Protein 6W9G (pdb70)

B-factor: mean 33.61, std 14.39, range [10.3, 92.46]

CATH classification: 2.60.40.10 (+1 more: 2.60.40.10)

InterPro domains:
  IPR003263 CD40 ligand [PIRSF016527] (1-261)
  IPR003263 CD40 ligand [PR01702] (22-39)
  IPR003263 CD40 ligand [PR01702] (45-56)
  IPR003263 CD40 ligand [PR01702] (202-212)
  IPR003263 CD40 ligand [PR01702] (245-260)
  IPR006052 Tumour necrosis factor domain [PF00229] (138-261)
  IPR006052 Tumour necrosis factor domain [PS50049] (122-261)
  IPR006052 Tumour necrosis factor domain [SM00207] (122-261)
  IPR006052 Tumour necrosis factor domain [cd00184] (122-259)
  IPR008983 Tumour necrosis factor-like domain superfamily [G3DSA:2.60.120.40] (116-261)
  IPR008983 Tumour necrosis factor-like domain superfamily [SSF49842] (117-261)
  IPR021184 Tumour necrosis factor, conserved site [PS00251] (161-177)

GO terms:
  GO:0005125 cytokine activity (F, IDA)
  GO:0005576 extracellular region (C, IDA)
  GO:0023035 CD40 signaling pathway (P, IDA)
  GO:0042102 positive regulation of T cell proliferation (P, IDA)
  GO:0009986 cell surface (C, IDA)
  GO:0043539 protein serine/threonine kinase activator activity (F, IDA)
  GO:0032733 positive regulation of interleukin-10 production (P, IDA)
  GO:0032753 positive regulation of interleukin-4 production (P, IDA)
  GO:0009986 cell surface (C, EXP)
  GO:0031295 T cell costimulation (P, TAS)
  GO:0005515 protein binding (F, IPI)
  GO:0005886 plasma membrane (C, TAS)
  GO:2000353 positive regulation of endothelial cell apoptotic process (P, IDA)
  GO:0005886 plasma membrane (C, IDA)
  GO:0042100 B cell proliferation (P, IDA)
  GO:0043066 negative regulation of apoptotic process (P, IDA)
  GO:0030168 platelet activation (P, IDA)
  GO:0032735 positive regulation of interleukin-12 production (P, IDA)
  GO:0006954 inflammatory response (P, IDA)
  GO:0005576 extracellular region (C, EXP)

Radius of gyration: 50.06 Å; Cα contacts (8 Å, |Δi|>4): 4849; chains: 9; bounding box: 155×151×62 Å

Structure (mmCIF, N/CA/C/O backbone):
data_6W9G
#
_entry.id   6W9G
#
_cell.length_a   226.677
_cell.length_b   131.200
_cell.length_c   97.560
_cell.angle_alpha   90.000
_cell.angle_beta   108.820
_cell.angle_gamma   90.000
#
_symmetry.space_group_name_H-M   'C 1 2 1'
#
loop_
_entity.id
_entity.type
_entity.pdbx_description
1 polymer 'CD40 ligand'
2 polymer '5c8* Fab (heavy chain)'
3 polymer '5c8* Fab (light chain)'
4 branched alpha-D-mannopyranose-(1-2)-alpha-D-mannopyranose-(1-6)-alpha-D-mannopyranose-(1-6)-beta-D-mannopyranose-(1-4)-2-acetamido-2-deoxy-beta-D-glucopyranose-(1-4)-2-acetamido-2-deoxy-beta-D-glucopyranose
5 non-polymer DI(HYDROXYETHYL)ETHER
6 non-polymer 2-AMINO-2-HYDROXYMETHYL-PROPANE-1,3-DIOL
7 non-polymer 'trimethylamine oxide'
8 non-polymer 2-{2-[2-2-(METHOXY-ETHOXY)-ETHOXY]-ETHOXY}-ETHANOL
9 non-polymer 'PENTAETHYLENE GLYCOL'
10 water water
#
loop_
_atom_site.group_PDB
_atom_site.id
_atom_site.type_symbol
_atom_site.label_atom_id
_atom_site.label_alt_id
_atom_site.label_comp_id
_atom_site.label_asym_id
_atom_site.label_entity_id
_atom_site.label_seq_id
_atom_site.pdbx_PDB_ins_code
_atom_site.Cartn_x
_atom_site.Cartn_y
_atom_site.Cartn_z
_atom_site.occupancy
_atom_site.B_iso_or_equiv
_atom_site.auth_seq_id
_atom_site.auth_comp_id
_atom_site.auth_asym_id
_atom_site.auth_atom_id
_atom_site.pdbx_PDB_model_num
ATOM 1 N N . ASN A 1 4 ? -31.155 -61.071 -12.780 1.00 48.44 119 ASN A N 1
ATOM 2 C CA . ASN A 1 4 ? -30.722 -60.289 -11.604 1.00 45.59 119 ASN A CA 1
ATOM 3 C C . ASN A 1 4 ? -30.062 -61.198 -10.595 1.00 41.65 119 ASN A C 1
ATOM 4 O O . ASN A 1 4 ? -30.510 -62.331 -10.405 1.00 41.97 119 ASN A O 1
ATOM 9 N N . PRO A 1 5 ? -28.999 -60.706 -9.938 1.00 36.96 120 PRO A N 1
ATOM 10 C CA . PRO A 1 5 ? -28.313 -61.493 -8.941 1.00 34.45 120 PRO A CA 1
ATOM 11 C C . PRO A 1 5 ? -29.143 -61.577 -7.653 1.00 31.34 120 PRO A C 1
ATOM 12 O O . PRO A 1 5 ? -29.982 -60.710 -7.380 1.00 29.47 120 PRO A O 1
ATOM 16 N N . GLN A 1 6 ? -28.876 -62.607 -6.873 1.00 29.14 121 GLN A N 1
ATOM 17 C CA . GLN A 1 6 ? -29.460 -62.740 -5.538 1.00 28.29 121 GLN A CA 1
ATOM 18 C C . GLN A 1 6 ? -28.641 -61.839 -4.609 1.00 25.03 121 GLN A C 1
ATOM 19 O O . GLN A 1 6 ? -27.409 -61.732 -4.769 1.00 23.89 121 GLN A O 1
ATOM 25 N N . ILE A 1 7 ? -29.325 -61.199 -3.672 1.00 21.94 122 ILE A N 1
ATOM 26 C CA . ILE A 1 7 ? -28.761 -60.233 -2.825 1.00 20.50 122 ILE A CA 1
ATOM 27 C C . ILE A 1 7 ? -29.113 -60.571 -1.375 1.00 19.49 122 ILE A C 1
ATOM 28 O O . ILE A 1 7 ? -30.303 -60.530 -0.989 1.00 19.12 122 ILE A O 1
ATOM 33 N N . ALA A 1 8 ? -28.090 -60.918 -0.583 1.00 17.41 123 ALA A N 1
ATOM 34 C CA . ALA A 1 8 ? -28.282 -61.394 0.789 1.00 16.29 123 ALA A CA 1
ATOM 35 C C . ALA A 1 8 ? -27.022 -61.254 1.554 1.00 15.51 123 ALA A C 1
ATOM 36 O O . ALA A 1 8 ? -25.945 -61.290 0.988 1.00 15.68 123 ALA A O 1
ATOM 38 N N . ALA A 1 9 ? -27.177 -61.096 2.863 1.00 15.03 124 ALA A N 1
ATOM 39 C CA . ALA A 1 9 ? -26.081 -60.938 3.782 1.00 14.87 124 ALA A CA 1
ATOM 40 C C . ALA A 1 9 ? -26.467 -61.556 5.117 1.00 15.08 124 ALA A C 1
ATOM 41 O O . ALA A 1 9 ? -27.637 -61.535 5.497 1.00 14.04 124 ALA A O 1
ATOM 43 N N . HIS A 1 10 ? -25.468 -62.128 5.785 1.00 15.06 125 HIS A N 1
ATOM 44 C CA . HIS A 1 10 ? -25.614 -62.658 7.113 1.00 14.72 125 HIS A CA 1
ATOM 45 C C . HIS A 1 10 ? -24.237 -62.431 7.771 1.00 14.84 125 HIS A C 1
ATOM 46 O O . HIS A 1 10 ? -23.263 -62.991 7.333 1.00 14.46 125 HIS A O 1
ATOM 53 N N . VAL A 1 11 ? -24.212 -61.645 8.808 1.00 14.51 126 VAL A N 1
ATOM 54 C CA . VAL A 1 11 ? -22.995 -61.332 9.537 1.00 15.71 126 VAL A CA 1
ATOM 55 C C . VAL A 1 11 ? -23.047 -61.746 11.019 1.00 16.34 126 VAL A C 1
ATOM 56 O O . VAL A 1 11 ? -24.111 -61.952 11.602 1.00 16.24 126 VAL A O 1
ATOM 60 N N . ILE A 1 12 ? -21.845 -61.909 11.595 1.00 17.48 127 ILE A N 1
ATOM 61 C CA . ILE A 1 12 ? -21.603 -62.573 12.889 1.00 18.50 127 ILE A CA 1
ATOM 62 C C . ILE A 1 12 ? -21.289 -61.460 13.904 1.00 17.62 127 ILE A C 1
ATOM 63 O O . ILE A 1 12 ? -20.596 -60.487 13.561 1.00 17.14 127 ILE A O 1
ATOM 68 N N . SER A 1 13 ? -21.781 -61.596 15.130 1.00 16.94 128 SER A N 1
ATOM 69 C CA . SER A 1 13 ? -21.560 -60.569 16.141 1.00 17.30 128 SER A CA 1
ATOM 70 C C . SER A 1 13 ? -20.085 -60.419 16.452 1.00 17.82 128 SER A C 1
ATOM 71 O O . SER A 1 13 ? -19.357 -61.396 16.401 1.00 17.84 128 SER A O 1
ATOM 74 N N . GLU A 1 14 ? -19.670 -59.206 16.756 1.00 18.39 129 GLU A N 1
ATOM 75 C CA A GLU A 1 14 ? -18.303 -58.896 17.172 0.60 19.84 129 GLU A CA 1
ATOM 76 C CA B GLU A 1 14 ? -18.307 -58.943 17.239 0.40 19.54 129 GLU A CA 1
ATOM 77 C C . GLU A 1 14 ? -18.340 -58.008 18.441 1.00 20.76 129 GLU A C 1
ATOM 78 O O . GLU A 1 14 ? -19.073 -57.034 18.476 1.00 19.74 129 GLU A O 1
ATOM 89 N N . ALA A 1 15 ? -17.531 -58.341 19.433 1.00 21.58 130 ALA A N 1
ATOM 90 C CA . ALA A 1 15 ? -17.403 -57.554 20.635 1.00 23.12 130 ALA A CA 1
ATOM 91 C C . ALA A 1 15 ? -16.604 -56.301 20.325 1.00 25.48 130 ALA A C 1
ATOM 92 O O . ALA A 1 15 ? -15.835 -56.268 19.352 1.00 25.05 130 ALA A O 1
ATOM 94 N N . SER A 1 16 ? -16.764 -55.283 21.161 1.00 28.44 131 SER A N 1
ATOM 95 C CA . SER A 1 16 ? -16.012 -54.029 20.996 1.00 32.22 131 SER A CA 1
ATOM 96 C C . SER A 1 16 ? -15.808 -53.337 22.334 1.00 35.76 131 SER A C 1
ATOM 97 O O . SER A 1 16 ? -16.615 -53.501 23.249 1.00 36.19 131 SER A O 1
ATOM 100 N N . SER A 1 17 ? -14.718 -52.590 22.429 1.00 40.31 132 SER A N 1
ATOM 101 C CA . SER A 1 17 ? -14.418 -51.714 23.580 1.00 45.09 132 SER A CA 1
ATOM 102 C C . SER A 1 17 ? -15.265 -50.435 23.665 1.00 48.30 132 SER A C 1
ATOM 103 O O . SER A 1 17 ? -15.454 -49.906 24.779 1.00 48.92 132 SER A O 1
ATOM 106 N N . LYS A 1 18 ? -15.737 -49.958 22.500 1.00 50.41 133 LYS A N 1
ATOM 107 C CA . LYS A 1 18 ? -16.376 -48.628 22.320 1.00 54.73 133 LYS A CA 1
ATOM 108 C C . LYS A 1 18 ? -17.489 -48.324 23.324 1.00 56.12 133 LYS A C 1
ATOM 109 O O . LYS A 1 18 ? -18.327 -49.198 23.545 1.00 57.23 133 LYS A O 1
ATOM 115 N N . THR A 1 20 ? -20.799 -47.127 22.977 1.00 44.75 135 THR A N 1
ATOM 116 C CA . THR A 1 20 ? -21.813 -46.997 21.914 1.00 41.80 135 THR A CA 1
ATOM 117 C C . THR A 1 20 ? -22.881 -48.074 22.083 1.00 38.82 135 THR A C 1
ATOM 118 O O . THR A 1 20 ? -22.552 -49.194 22.382 1.00 40.10 135 THR A O 1
ATOM 122 N N . SER A 1 21 ? -24.144 -47.749 21.869 1.00 36.47 136 SER A N 1
ATOM 123 C CA . SER A 1 21 ? -25.202 -48.772 21.813 1.00 33.60 136 SER A CA 1
ATOM 124 C C . SER A 1 21 ? -25.238 -49.622 20.517 1.00 28.97 136 SER A C 1
ATOM 125 O O . SER A 1 21 ? -25.875 -50.682 20.473 1.00 26.98 136 SER A O 1
ATOM 128 N N . VAL A 1 22 ? -24.566 -49.176 19.461 1.00 26.79 137 VAL A N 1
ATOM 129 C CA . VAL A 1 22 ? -24.628 -49.854 18.184 1.00 24.03 137 VAL A CA 1
ATOM 130 C C . VAL A 1 22 ? -23.749 -51.122 18.208 1.00 22.93 137 VAL A C 1
ATOM 131 O O . VAL A 1 22 ? -22.574 -51.047 18.587 1.00 23.04 137 VAL A O 1
ATOM 135 N N . LEU A 1 23 ? -24.336 -52.258 17.845 1.00 20.88 138 LEU A N 1
ATOM 136 C CA . LEU A 1 23 ? -23.641 -53.517 17.791 1.00 20.78 138 LEU A CA 1
ATOM 137 C C . LEU A 1 23 ? -22.689 -53.554 16.597 1.00 20.77 138 LEU A C 1
ATOM 138 O O . LEU A 1 23 ? -22.916 -52.912 15.573 1.00 19.37 138 LEU A O 1
ATOM 143 N N . GLN A 1 24 ? -21.612 -54.312 16.766 1.00 21.64 139 GLN A N 1
ATOM 144 C CA . GLN A 1 24 ? -20.633 -54.518 15.709 1.00 22.41 139 GLN A CA 1
ATOM 145 C C . GLN A 1 24 ? -20.737 -55.942 15.179 1.00 20.00 139 GLN A C 1
ATOM 146 O O . GLN A 1 24 ? -21.161 -56.865 15.887 1.00 19.24 139 GLN A O 1
ATOM 152 N N . TRP A 1 25 ? -20.327 -56.095 13.931 1.00 18.30 140 TRP A N 1
ATOM 153 C CA . TRP A 1 25 ? -20.467 -57.328 13.169 1.00 17.03 140 TRP A CA 1
ATOM 154 C C . TRP A 1 25 ? -19.220 -57.594 12.354 1.00 17.77 140 TRP A C 1
ATOM 155 O O . TRP A 1 25 ? -18.393 -56.695 12.146 1.00 18.12 140 TRP A O 1
ATOM 166 N N . ALA A 1 26 ? -19.099 -58.816 11.875 1.00 17.56 141 ALA A N 1
ATOM 167 C CA . ALA A 1 26 ? -18.027 -59.182 10.997 1.00 18.76 141 ALA A CA 1
ATOM 168 C C . ALA A 1 26 ? -18.422 -60.238 9.970 1.00 18.07 141 ALA A C 1
ATOM 169 O O . ALA A 1 26 ? -19.257 -61.094 10.214 1.00 16.95 141 ALA A O 1
ATOM 171 N N . GLU A 1 27 ? -17.749 -60.154 8.821 1.00 18.90 142 GLU A N 1
ATOM 172 C CA . GLU A 1 27 ? -17.836 -61.178 7.790 1.00 19.30 142 GLU A CA 1
ATOM 173 C C . GLU A 1 27 ? -16.758 -62.170 8.134 1.00 19.54 142 GLU A C 1
ATOM 174 O O . GLU A 1 27 ? -15.636 -62.036 7.672 1.00 20.50 142 GLU A O 1
ATOM 180 N N . LYS A 1 28 ? -17.104 -63.157 8.938 1.00 18.88 143 LYS A N 1
ATOM 181 C CA . LYS A 1 28 ? -16.211 -64.274 9.279 1.00 19.82 143 LYS A CA 1
ATOM 182 C C . LYS A 1 28 ? -17.062 -65.463 9.680 1.00 18.63 143 LYS A C 1
ATOM 183 O O . LYS A 1 28 ? -18.257 -65.350 9.757 1.00 17.80 143 LYS A O 1
ATOM 189 N N . GLY A 1 29 ? -16.447 -66.602 9.932 1.00 19.61 144 GLY A N 1
ATOM 190 C CA . GLY A 1 29 ? -17.185 -67.859 10.133 1.00 20.00 144 GLY A CA 1
ATOM 191 C C . GLY A 1 29 ? -18.093 -68.178 8.951 1.00 20.33 144 GLY A C 1
ATOM 192 O O . GLY A 1 29 ? -17.709 -67.910 7.796 1.00 20.20 144 GLY A O 1
ATOM 193 N N . TYR A 1 30 ? -19.293 -68.743 9.224 1.00 20.36 145 TYR A N 1
ATOM 194 C CA . TYR A 1 30 ? -20.175 -69.166 8.146 1.00 21.67 145 TYR A CA 1
ATOM 195 C C . TYR A 1 30 ? -21.117 -67.989 7.819 1.00 20.59 145 TYR A C 1
ATOM 196 O O . TYR A 1 30 ? -22.317 -67.972 8.148 1.00 20.98 145 TYR A O 1
ATOM 205 N N . TYR A 1 31 ? -20.546 -66.963 7.168 1.00 19.58 146 TYR A N 1
ATOM 206 C CA . TYR A 1 31 ? -21.263 -65.732 6.873 1.00 17.59 146 TYR A CA 1
ATOM 207 C C . TYR A 1 31 ? -21.802 -65.808 5.431 1.00 17.64 146 TYR A C 1
ATOM 208 O O . TYR A 1 31 ? -21.510 -66.727 4.699 1.00 17.63 146 TYR A O 1
ATOM 217 N N . THR A 1 32 ? -22.605 -64.815 5.075 1.00 17.18 147 THR A N 1
ATOM 218 C CA . THR A 1 32 ? -23.101 -64.645 3.706 1.00 18.67 147 THR A CA 1
ATOM 219 C C . THR A 1 32 ? -22.886 -63.197 3.320 1.00 18.43 147 THR A C 1
ATOM 220 O O . THR A 1 32 ? -23.150 -62.275 4.078 1.00 16.94 147 THR A O 1
ATOM 224 N N . MET A 1 33 ? -22.419 -63.017 2.109 1.00 19.55 148 MET A N 1
ATOM 225 C CA A MET A 1 33 ? -22.310 -61.704 1.503 0.50 19.45 148 MET A CA 1
ATOM 226 C CA B MET A 1 33 ? -22.220 -61.732 1.499 0.50 20.97 148 MET A CA 1
ATOM 227 C C . MET A 1 33 ? -22.268 -62.024 0.009 1.00 21.34 148 MET A C 1
ATOM 228 O O . MET A 1 33 ? -21.222 -62.328 -0.600 1.00 23.33 148 MET A O 1
ATOM 237 N N . SER A 1 34 ? -23.454 -61.975 -0.606 1.00 20.72 149 SER A N 1
ATOM 238 C CA A SER A 1 34 ? -23.645 -62.546 -1.948 0.50 21.83 149 SER A CA 1
ATOM 239 C CA B SER A 1 34 ? -23.633 -62.551 -1.940 0.50 21.16 149 SER A CA 1
ATOM 240 C C . SER A 1 34 ? -22.859 -61.769 -3.021 1.00 22.41 149 SER A C 1
ATOM 241 O O . SER A 1 34 ? -22.370 -62.354 -3.985 1.00 23.81 149 SER A O 1
ATOM 246 N N . ASN A 1 35 ? -22.752 -60.440 -2.849 1.00 22.12 150 ASN A N 1
ATOM 247 C CA . ASN A 1 35 ? -22.046 -59.562 -3.818 1.00 23.21 150 ASN A CA 1
ATOM 248 C C . ASN A 1 35 ? -21.905 -58.155 -3.202 1.00 22.54 150 ASN A C 1
ATOM 249 O O . ASN A 1 35 ? -22.305 -57.996 -2.071 1.00 22.53 150 ASN A O 1
ATOM 254 N N . ASN A 1 36 ? -21.362 -57.182 -3.929 1.00 22.48 151 ASN A N 1
ATOM 255 C CA . ASN A 1 36 ? -21.177 -55.811 -3.407 1.00 22.80 151 ASN A CA 1
ATOM 256 C C . ASN A 1 36 ? -22.442 -54.928 -3.444 1.00 21.90 151 ASN A C 1
ATOM 257 O O . ASN A 1 36 ? -22.360 -53.736 -3.141 1.00 22.05 151 ASN A O 1
ATOM 262 N N . LEU A 1 37 ? -23.591 -55.497 -3.815 1.00 21.01 152 LEU A N 1
ATOM 263 C CA . LEU A 1 37 ? -24.859 -54.773 -3.774 1.00 20.49 152 LEU A CA 1
ATOM 264 C C . LEU A 1 37 ? -25.414 -54.642 -2.343 1.00 19.29 152 LEU A C 1
ATOM 265 O O . LEU A 1 37 ? -26.364 -53.896 -2.101 1.00 18.63 152 LEU A O 1
ATOM 270 N N . VAL A 1 38 ? -24.807 -55.367 -1.394 1.00 18.94 153 VAL A N 1
ATOM 271 C CA A VAL A 1 38 ? -24.989 -55.154 0.026 0.50 18.54 153 VAL A CA 1
ATOM 272 C CA B VAL A 1 38 ? -24.986 -55.112 0.017 0.50 18.45 153 VAL A CA 1
ATOM 273 C C . VAL A 1 38 ? -23.581 -55.158 0.599 1.00 19.41 153 VAL A C 1
ATOM 274 O O . VAL A 1 38 ? -22.753 -56.003 0.180 1.00 20.25 153 VAL A O 1
ATOM 281 N N . THR A 1 39 ? -23.288 -54.250 1.524 1.00 19.74 154 THR A N 1
ATOM 282 C CA . THR A 1 39 ? -21.980 -54.255 2.158 1.00 20.63 154 THR A CA 1
ATOM 283 C C . THR A 1 39 ? -22.135 -54.034 3.675 1.00 20.39 154 THR A C 1
ATOM 284 O O . THR A 1 39 ? -23.074 -53.374 4.145 1.00 19.97 154 THR A O 1
ATOM 288 N N . LEU A 1 40 ? -21.198 -54.590 4.423 1.00 19.69 155 LEU A N 1
ATOM 289 C CA . LEU A 1 40 ? -21.052 -54.298 5.844 1.00 19.09 155 LEU A CA 1
ATOM 290 C C . LEU A 1 40 ? -20.113 -53.089 5.897 1.00 20.35 155 LEU A C 1
ATOM 291 O O . LEU A 1 40 ? -18.957 -53.211 5.505 1.00 20.91 155 LEU A O 1
ATOM 296 N N A GLU A 1 41 ? -20.605 -51.956 6.393 0.50 20.35 156 GLU A N 1
ATOM 297 N N B GLU A 1 41 ? -20.595 -51.951 6.382 0.50 20.24 156 GLU A N 1
ATOM 298 C CA A GLU A 1 41 ? -19.831 -50.732 6.462 0.50 22.24 156 GLU A CA 1
ATOM 299 C CA B GLU A 1 41 ? -19.792 -50.748 6.426 0.50 22.06 156 GLU A CA 1
ATOM 300 C C A GLU A 1 41 ? -19.439 -50.430 7.892 0.50 22.76 156 GLU A C 1
ATOM 301 C C B GLU A 1 41 ? -19.436 -50.425 7.871 0.50 22.66 156 GLU A C 1
ATOM 302 O O A GLU A 1 41 ? -20.276 -50.478 8.777 0.50 21.70 156 GLU A O 1
ATOM 303 O O B GLU A 1 41 ? -20.288 -50.457 8.741 0.50 21.60 156 GLU A O 1
ATOM 314 N N . ASN A 1 42 ? -18.168 -50.123 8.100 1.00 24.52 157 ASN A N 1
ATOM 315 C CA . ASN A 1 42 ? -17.646 -49.699 9.407 1.00 26.61 157 ASN A CA 1
ATOM 316 C C . ASN A 1 42 ? -17.934 -50.714 10.519 1.00 24.76 157 ASN A C 1
ATOM 317 O O . ASN A 1 42 ? -18.061 -50.365 11.666 1.00 24.82 157 ASN A O 1
ATOM 322 N N . GLY A 1 43 ? -18.049 -51.972 10.160 1.00 23.19 158 GLY A N 1
ATOM 323 C CA . GLY A 1 43 ? -18.418 -53.024 11.065 1.00 22.77 158 GLY A CA 1
ATOM 324 C C . GLY A 1 43 ? -19.791 -52.916 11.738 1.00 22.23 158 GLY A C 1
ATOM 325 O O . GLY A 1 43 ? -20.089 -53.684 12.672 1.00 22.19 158 GLY A O 1
ATOM 326 N N . LYS A 1 44 ? -20.616 -51.975 11.297 1.00 22.49 159 LYS A N 1
ATOM 327 C CA . LYS A 1 44 ? -21.837 -51.642 12.112 1.00 22.96 159 LYS A CA 1
ATOM 328 C C . LYS A 1 44 ? -23.153 -51.601 11.351 1.00 22.22 159 LYS A C 1
ATOM 329 O O . LYS A 1 44 ? -24.210 -51.623 11.986 1.00 24.18 159 LYS A O 1
ATOM 333 N N . GLN A 1 45 ? -23.123 -51.547 10.034 1.00 20.78 160 GLN A N 1
ATOM 334 C CA . GLN A 1 45 ? -24.367 -51.423 9.298 1.00 20.36 160 GLN A CA 1
ATOM 335 C C . GLN A 1 45 ? -24.305 -52.165 7.989 1.00 19.02 160 GLN A C 1
ATOM 336 O O . GLN A 1 45 ? -23.212 -52.292 7.378 1.00 18.24 160 GLN A O 1
ATOM 342 N N . LEU A 1 46 ? -25.473 -52.654 7.576 1.00 17.38 161 LEU A N 1
ATOM 343 C CA . LEU A 1 46 ? -25.650 -53.246 6.256 1.00 16.68 161 LEU A CA 1
ATOM 344 C C . LEU A 1 46 ? -26.281 -52.180 5.394 1.00 17.52 161 LEU A C 1
ATOM 345 O O . LEU A 1 46 ? -27.374 -51.686 5.713 1.00 16.55 161 LEU A O 1
ATOM 350 N N . THR A 1 47 ? -25.564 -51.826 4.326 1.00 17.39 162 THR A N 1
ATOM 351 C CA . THR A 1 47 ? -25.950 -50.805 3.411 1.00 18.66 162 THR A CA 1
ATOM 352 C C . THR A 1 47 ? -26.279 -51.429 2.059 1.00 18.98 162 THR A C 1
ATOM 353 O O . THR A 1 47 ? -25.493 -52.229 1.527 1.00 18.65 162 THR A O 1
ATOM 357 N N . VAL A 1 48 ? -27.441 -51.083 1.498 1.00 18.64 163 VAL A N 1
ATOM 358 C CA . VAL A 1 48 ? -27.908 -51.699 0.241 1.00 19.06 163 VAL A CA 1
ATOM 359 C C . VAL A 1 48 ? -27.807 -50.684 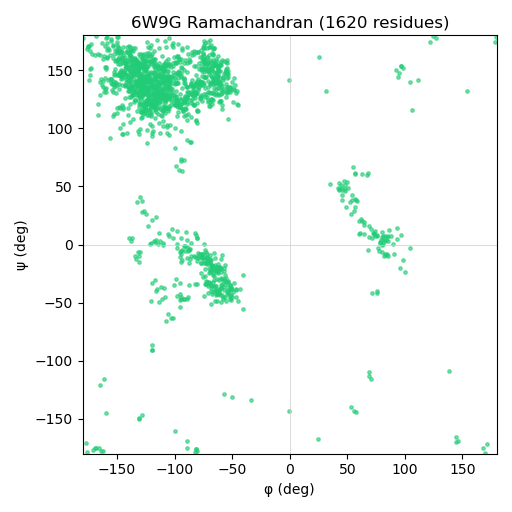-0.879 1.00 20.00 163 VAL A C 1
ATOM 360 O O . VAL A 1 48 ? -28.089 -49.493 -0.664 1.00 21.07 163 VAL A O 1
ATOM 364 N N . LYS A 1 49 ? -27.406 -51.133 -2.074 1.00 20.27 164 LYS A N 1
ATOM 365 C CA . LYS A 1 49 ? -27.297 -50.269 -3.213 1.00 21.81 164 LYS A CA 1
ATOM 366 C C . LYS A 1 49 ? -28.661 -50.070 -3.905 1.00 21.18 164 LYS A C 1
ATOM 367 O O . LYS A 1 49 ? -28.945 -49.012 -4.435 1.00 20.95 164 LYS A O 1
ATOM 373 N N . ARG A 1 50 ? -29.493 -51.115 -3.897 1.00 19.90 165 ARG A N 1
ATOM 374 C CA . ARG A 1 50 ? -30.682 -51.182 -4.797 1.00 20.09 165 ARG A CA 1
ATOM 375 C C . ARG A 1 50 ? -31.935 -50.967 -3.991 1.00 19.79 165 ARG A C 1
ATOM 376 O O . ARG A 1 50 ? -32.123 -51.612 -2.922 1.00 18.89 165 ARG A O 1
ATOM 384 N N . GLN A 1 51 ? -32.788 -50.076 -4.471 1.00 20.70 166 GLN A N 1
ATOM 385 C CA . GLN A 1 51 ? -34.114 -49.941 -3.857 1.00 21.16 166 GLN A CA 1
ATOM 386 C C . GLN A 1 51 ? -34.866 -51.280 -3.973 1.00 20.76 166 GLN A C 1
ATOM 387 O O . GLN A 1 51 ? -34.597 -52.095 -4.877 1.00 20.49 166 GLN A O 1
ATOM 393 N N . GLY A 1 52 ? -35.820 -51.490 -3.052 1.00 20.35 167 GLY A N 1
ATOM 394 C CA . GLY A 1 52 ? -36.804 -52.568 -3.181 1.00 20.12 167 GLY A CA 1
ATOM 395 C C . GLY A 1 52 ? -37.166 -53.166 -1.843 1.00 19.40 167 GLY A C 1
ATOM 396 O O . GLY A 1 52 ? -36.806 -52.649 -0.814 1.00 18.06 167 GLY A O 1
ATOM 397 N N . LEU A 1 53 ? -37.881 -54.279 -1.911 1.00 20.12 168 LEU A N 1
ATOM 398 C CA . LEU A 1 53 ? -38.312 -55.018 -0.735 1.00 20.42 168 LEU A CA 1
ATOM 399 C C . LEU A 1 53 ? -37.239 -55.980 -0.242 1.00 19.02 168 LEU A C 1
ATOM 400 O O . LEU A 1 53 ? -36.697 -56.744 -0.994 1.00 19.44 168 LEU A O 1
ATOM 405 N N . TYR A 1 54 ? -36.940 -55.909 1.051 1.00 18.14 169 TYR A N 1
ATOM 406 C CA . TYR A 1 54 ? -36.025 -56.796 1.706 1.00 17.28 169 TYR A CA 1
ATOM 407 C C . TYR A 1 54 ? -36.641 -57.347 2.969 1.00 17.06 169 TYR A C 1
ATOM 408 O O . TYR A 1 54 ? -37.367 -56.652 3.649 1.00 18.06 169 TYR A O 1
ATOM 417 N N . TYR A 1 55 ? -36.360 -58.601 3.266 1.00 16.73 170 TYR A N 1
ATOM 418 C CA . TYR A 1 55 ? -36.587 -59.198 4.568 1.00 16.97 170 TYR A CA 1
ATOM 419 C C . TYR A 1 55 ? -35.292 -58.998 5.371 1.00 16.13 170 TYR A C 1
ATOM 420 O O . TYR A 1 55 ? -34.188 -59.387 4.913 1.00 15.53 170 TYR A O 1
ATOM 429 N N . ILE A 1 56 ? -35.429 -58.382 6.537 1.00 16.04 171 ILE A N 1
ATOM 430 C CA . ILE A 1 56 ? -34.307 -57.979 7.390 1.00 15.31 171 ILE A CA 1
ATOM 431 C C . ILE A 1 56 ? -34.493 -58.579 8.736 1.00 15.33 171 ILE A C 1
ATOM 432 O O . ILE A 1 56 ? -35.590 -58.559 9.291 1.00 15.20 171 ILE A O 1
ATOM 437 N N . TYR A 1 57 ? -33.428 -59.140 9.313 1.00 15.23 172 TYR A N 1
ATOM 438 C CA . TYR A 1 57 ? -33.553 -59.821 10.595 1.00 15.56 172 TYR A CA 1
ATOM 439 C C . TYR A 1 57 ? -32.307 -59.602 11.475 1.00 15.89 172 TYR A C 1
ATOM 440 O O . TYR A 1 57 ? -31.220 -59.270 10.974 1.00 15.33 172 TYR A O 1
ATOM 449 N N . ALA A 1 58 ? -32.504 -59.801 12.774 1.00 16.41 173 ALA A N 1
ATOM 450 C CA . ALA A 1 58 ? -31.406 -59.860 13.744 1.00 17.13 173 ALA A CA 1
ATOM 451 C C . ALA A 1 58 ? -31.800 -60.716 14.894 1.00 18.26 173 ALA A C 1
ATOM 452 O O . ALA A 1 58 ? -33.002 -60.784 15.279 1.00 18.27 173 ALA A O 1
ATOM 454 N N . GLN A 1 59 ? -30.827 -61.414 15.456 1.00 18.84 174 GLN A N 1
ATOM 455 C CA A GLN A 1 59 ? -31.097 -62.097 16.707 0.50 20.02 174 GLN A CA 1
ATOM 456 C CA B GLN A 1 59 ? -31.032 -62.160 16.685 0.50 20.10 174 GLN A CA 1
ATOM 457 C C . GLN A 1 59 ? -29.940 -61.837 17.645 1.00 20.26 174 GLN A C 1
ATOM 458 O O . GLN A 1 59 ? -28.789 -61.825 17.232 1.00 20.75 174 GLN A O 1
ATOM 469 N N . VAL A 1 60 ? -30.298 -61.585 18.903 1.00 20.63 175 VAL A N 1
ATOM 470 C CA . VAL A 1 60 ? -29.356 -61.153 19.881 1.00 20.90 175 VAL A CA 1
ATOM 471 C C . VAL A 1 60 ? -29.574 -62.005 21.068 1.00 21.11 175 VAL A C 1
ATOM 472 O O . VAL A 1 60 ? -30.721 -62.103 21.595 1.00 22.22 175 VAL A O 1
ATOM 476 N N . THR A 1 61 ? -28.509 -62.646 21.503 1.00 19.24 176 THR A N 1
ATOM 477 C CA . THR A 1 61 ? -28.515 -63.329 22.759 1.00 19.55 176 THR A CA 1
ATOM 478 C C . THR A 1 61 ? -27.713 -62.451 23.728 1.00 19.10 176 THR A C 1
ATOM 479 O O . THR A 1 61 ? -26.662 -61.899 23.338 1.00 18.59 176 THR A O 1
ATOM 483 N N . PHE A 1 62 ? -28.179 -62.331 24.972 1.00 19.12 177 PHE A N 1
ATOM 484 C CA . PHE A 1 62 ? -27.447 -61.524 25.969 1.00 19.60 177 PHE A CA 1
ATOM 485 C C . PHE A 1 62 ? -27.412 -62.289 27.246 1.00 21.07 177 PHE A C 1
ATOM 486 O O . PHE A 1 62 ? -28.213 -63.201 27.441 1.00 21.59 177 PHE A O 1
ATOM 494 N N . CYS A 1 63 ? -26.479 -61.943 28.120 1.00 21.51 178 CYS A N 1
ATOM 495 C CA . CYS A 1 63 ? -26.319 -62.593 29.377 1.00 22.88 178 CYS A CA 1
ATOM 496 C C . CYS A 1 63 ? -26.278 -61.486 30.402 1.00 25.42 178 CYS A C 1
ATOM 497 O O . CYS A 1 63 ? -25.358 -60.648 30.388 1.00 24.48 178 CYS A O 1
ATOM 500 N N . SER A 1 64 ? -27.284 -61.447 31.298 1.00 27.80 179 SER A N 1
ATOM 501 C CA . SER A 1 64 ? -27.311 -60.375 32.292 1.00 31.49 179 SER A CA 1
ATOM 502 C C . SER A 1 64 ? -27.691 -60.889 33.643 1.00 34.66 179 SER A C 1
ATOM 503 O O . SER A 1 64 ? -28.162 -62.008 33.767 1.00 34.67 179 SER A O 1
ATOM 506 N N . ASN A 1 65 ? -27.477 -60.062 34.654 1.00 38.86 180 ASN A N 1
ATOM 507 C CA . ASN A 1 65 ? -28.086 -60.275 35.971 1.00 42.47 180 ASN A CA 1
ATOM 508 C C . ASN A 1 65 ? -28.881 -59.046 36.446 1.00 46.28 180 ASN A C 1
ATOM 509 O O . ASN A 1 65 ? -28.393 -57.929 36.344 1.00 46.61 180 ASN A O 1
ATOM 514 N N . ARG A 1 66 ? -30.097 -59.282 36.967 1.00 50.15 181 ARG A N 1
ATOM 515 C CA . ARG A 1 66 ? -30.974 -58.252 37.529 1.00 54.29 181 ARG A CA 1
ATOM 516 C C . ARG A 1 66 ? -30.657 -58.057 38.997 1.00 58.29 181 ARG A C 1
ATOM 517 O O . ARG A 1 66 ? -29.787 -57.258 39.335 1.00 62.61 181 ARG A O 1
ATOM 519 N N . ALA A 1 72 ? -35.354 -52.196 34.571 1.00 46.34 187 ALA A N 1
ATOM 520 C CA . ALA A 1 72 ? -35.328 -51.791 33.105 1.00 44.47 187 ALA A CA 1
ATOM 521 C C . ALA A 1 72 ? -34.954 -52.904 32.118 1.00 40.89 187 ALA A C 1
ATOM 522 O O . ALA A 1 72 ? -33.959 -53.615 32.301 1.00 40.31 187 ALA A O 1
ATOM 524 N N . PRO A 1 73 ? -35.726 -53.066 31.044 1.00 38.75 188 PRO A N 1
ATOM 525 C CA . PRO A 1 73 ? -35.401 -54.254 30.259 1.00 35.68 188 PRO A CA 1
ATOM 526 C C . PRO A 1 73 ? -34.129 -54.116 29.353 1.00 33.03 188 PRO A C 1
ATOM 527 O O . PRO A 1 73 ? -33.600 -53.028 29.127 1.00 32.47 188 PRO A O 1
ATOM 531 N N . PHE A 1 74 ? -33.684 -55.249 28.843 1.00 30.52 189 PHE A N 1
ATOM 532 C CA . PHE A 1 74 ? -32.759 -55.244 27.745 1.00 28.33 189 PHE A CA 1
ATOM 533 C C . PHE A 1 74 ? -33.605 -55.092 26.482 1.00 27.16 189 PHE A C 1
ATOM 534 O O . PHE A 1 74 ? -34.542 -55.875 26.275 1.00 27.00 189 PHE A O 1
ATOM 542 N N . ILE A 1 75 ? -33.267 -54.111 25.641 1.00 26.35 190 ILE A N 1
ATOM 543 C CA . ILE A 1 75 ? -33.996 -53.840 24.440 1.00 25.19 190 ILE A CA 1
ATOM 544 C C . ILE A 1 75 ? -33.012 -53.826 23.286 1.00 23.78 190 ILE A C 1
ATOM 545 O O . ILE A 1 75 ? -31.955 -53.166 23.365 1.00 23.95 190 ILE A O 1
ATOM 550 N N . ALA A 1 76 ? -33.375 -54.560 22.228 1.00 21.60 191 ALA A N 1
ATOM 551 C CA . ALA A 1 76 ? -32.706 -54.532 20.955 1.00 20.34 191 ALA A CA 1
ATOM 552 C C . ALA A 1 76 ? -33.592 -53.890 19.936 1.00 20.48 191 ALA A C 1
ATOM 553 O O . ALA A 1 76 ? -34.810 -54.147 19.935 1.00 20.20 191 ALA A O 1
ATOM 555 N N . SER A 1 77 ? -32.990 -53.060 19.078 1.00 20.24 192 SER A N 1
ATOM 556 C CA . SER A 1 77 ? -33.718 -52.235 18.065 1.00 20.55 192 SER A CA 1
ATOM 557 C C . SER A 1 77 ? -33.034 -52.415 16.700 1.00 19.72 192 SER A C 1
ATOM 558 O O . SER A 1 77 ? -31.802 -52.283 16.618 1.00 19.40 192 SER A O 1
ATOM 561 N N . LEU A 1 78 ? -33.803 -52.736 15.661 1.00 18.97 193 LEU A N 1
ATOM 562 C CA . LEU A 1 78 ? -33.363 -52.728 14.296 1.00 18.88 193 LEU A CA 1
ATOM 563 C C . LEU A 1 78 ? -33.710 -51.341 13.763 1.00 19.74 193 LEU A C 1
ATOM 564 O O . LEU A 1 78 ? -34.877 -50.934 13.802 1.00 19.56 193 LEU A O 1
ATOM 569 N N . CYS A 1 79 ? -32.705 -50.613 13.294 1.00 19.24 194 CYS A N 1
ATOM 570 C CA . CYS A 1 79 ? -32.831 -49.226 12.924 1.00 20.64 194 CYS A CA 1
ATOM 571 C C . CYS A 1 79 ? -32.474 -49.048 11.483 1.00 19.99 194 CYS A C 1
ATOM 572 O O . CYS A 1 79 ? -31.725 -49.858 10.890 1.00 18.82 194 CYS A O 1
ATOM 575 N N . LEU A 1 80 ? -33.028 -47.990 10.917 1.00 20.80 195 LEU A N 1
ATOM 576 C CA . LEU A 1 80 ? -32.853 -47.663 9.489 1.00 21.02 195 LEU A CA 1
ATOM 577 C C . LEU A 1 80 ? -32.334 -46.240 9.376 1.00 22.46 195 LEU A C 1
ATOM 578 O O . LEU A 1 80 ? -32.870 -45.337 10.001 1.00 23.24 195 LEU A O 1
ATOM 583 N N . LYS A 1 81 ? -31.289 -46.048 8.560 1.00 22.93 196 LYS A N 1
ATOM 584 C CA . LYS A 1 81 ? -30.816 -44.698 8.220 1.00 25.53 196 LYS A CA 1
ATOM 585 C C . LYS A 1 81 ? -30.925 -44.611 6.718 1.00 26.02 196 LYS A C 1
ATOM 586 O O . LYS A 1 81 ? -30.209 -45.268 6.013 1.00 24.70 196 LYS A O 1
ATOM 592 N N . SER A 1 82 ? -31.855 -43.801 6.231 1.00 28.08 197 SER A N 1
ATOM 593 C CA . SER A 1 82 ? -32.031 -43.666 4.796 1.00 30.32 197 SER A CA 1
ATOM 594 C C . SER A 1 82 ? -31.453 -42.303 4.344 1.00 30.90 197 SER A C 1
ATOM 595 O O . SER A 1 82 ? -31.529 -41.362 5.083 1.00 31.92 197 SER A O 1
ATOM 598 N N . PRO A 1 83 ? -30.856 -42.212 3.133 1.00 30.98 198 PRO A N 1
ATOM 599 C CA . PRO A 1 83 ? -30.271 -40.918 2.690 1.00 32.79 198 PRO A CA 1
ATOM 600 C C . PRO A 1 83 ? -31.241 -39.771 2.760 1.00 34.50 198 PRO A C 1
ATOM 601 O O . PRO A 1 83 ? -32.393 -39.877 2.310 1.00 33.65 198 PRO A O 1
ATOM 605 N N . GLY A 1 84 ? -30.800 -38.673 3.341 1.00 36.30 199 GLY A N 1
ATOM 606 C CA . GLY A 1 84 ? -31.674 -37.537 3.487 1.00 39.02 199 GLY A CA 1
ATOM 607 C C . GLY A 1 84 ? -32.763 -37.647 4.553 1.00 39.41 199 GLY A C 1
ATOM 608 O O . GLY A 1 84 ? -33.609 -36.759 4.654 1.00 40.60 199 GLY A O 1
ATOM 609 N N . ARG A 1 85 ? -32.743 -38.699 5.354 1.00 37.33 200 ARG A N 1
ATOM 610 C CA . ARG A 1 85 ? -33.740 -38.888 6.406 1.00 38.15 200 ARG A CA 1
ATOM 611 C C . ARG A 1 85 ? -33.051 -39.076 7.747 1.00 36.90 200 ARG A C 1
ATOM 612 O O . ARG A 1 85 ? -31.917 -39.539 7.805 1.00 34.89 200 ARG A O 1
ATOM 620 N N . PHE A 1 86 ? -33.745 -38.725 8.817 1.00 37.61 201 PHE A N 1
ATOM 621 C CA . PHE A 1 86 ? -33.276 -39.057 10.167 1.00 37.82 201 PHE A CA 1
ATOM 622 C C . PHE A 1 86 ? -33.400 -40.538 10.432 1.00 34.69 201 PHE A C 1
ATOM 623 O O . PHE A 1 86 ? -34.251 -41.181 9.889 1.00 33.72 201 PHE A O 1
ATOM 631 N N . GLU A 1 87 ? -32.542 -41.086 11.257 1.00 33.70 202 GLU A N 1
ATOM 632 C CA . GLU A 1 87 ? -32.654 -42.485 11.578 1.00 31.61 202 GLU A CA 1
ATOM 633 C C . GLU A 1 87 ? -34.019 -42.800 12.235 1.00 30.45 202 GLU A C 1
ATOM 634 O O . GLU A 1 87 ? -34.630 -41.934 12.846 1.00 31.61 202 GLU A O 1
ATOM 640 N N . ARG A 1 88 ? -34.468 -44.038 12.098 1.00 27.73 203 ARG A N 1
ATOM 641 C CA . ARG A 1 88 ? -35.718 -44.443 12.714 1.00 27.89 203 ARG A CA 1
ATOM 642 C C . ARG A 1 88 ? -35.652 -45.887 13.169 1.00 25.14 203 ARG A C 1
ATOM 643 O O . ARG A 1 88 ? -34.822 -46.683 12.699 1.00 22.81 203 ARG A O 1
ATOM 651 N N . ILE A 1 89 ? -36.536 -46.232 14.088 1.00 25.01 204 ILE A N 1
ATOM 652 C CA . ILE A 1 89 ? -36.622 -47.599 14.558 1.00 24.13 204 ILE A CA 1
ATOM 653 C C . ILE A 1 89 ? -37.607 -48.388 13.667 1.00 23.31 204 ILE A C 1
ATOM 654 O O . ILE A 1 89 ? -38.712 -47.890 13.413 1.00 23.78 204 ILE A O 1
ATOM 659 N N . LEU A 1 90 ? -37.216 -49.574 13.187 1.00 21.73 205 LEU A N 1
ATOM 660 C CA . LEU A 1 90 ? -38.150 -50.418 12.404 1.00 21.36 205 LEU A CA 1
ATOM 661 C C . LEU A 1 90 ? -38.766 -51.469 13.306 1.00 21.13 205 LEU A C 1
ATOM 662 O O . LEU A 1 90 ? -39.970 -51.680 13.259 1.00 21.50 205 LEU A O 1
ATOM 667 N N . LEU A 1 91 ? -37.940 -52.104 14.134 1.00 20.03 206 LEU A N 1
ATOM 668 C CA . LEU A 1 91 ? -38.370 -53.165 15.037 1.00 20.23 206 LEU A CA 1
ATOM 669 C C . LEU A 1 91 ? -37.615 -53.130 16.359 1.00 20.50 206 LEU A C 1
ATOM 670 O O . LEU A 1 91 ? -36.456 -52.768 16.367 1.00 19.89 206 LEU A O 1
ATOM 675 N N . ARG A 1 92 ? -38.295 -53.515 17.438 1.00 21.49 207 ARG A N 1
ATOM 676 C CA A ARG A 1 92 ? -37.724 -53.607 18.769 0.50 22.16 207 ARG A CA 1
ATOM 677 C CA B ARG A 1 92 ? -37.685 -53.655 18.751 0.50 22.30 207 ARG A CA 1
ATOM 678 C C . ARG A 1 92 ? -38.249 -54.857 19.460 1.00 23.04 207 ARG A C 1
ATOM 679 O O . ARG A 1 92 ? -39.412 -55.226 19.253 1.00 23.03 207 ARG A O 1
ATOM 694 N N . ALA A 1 93 ? -37.410 -55.457 20.305 1.00 23.82 208 ALA A N 1
ATOM 695 C CA . ALA A 1 93 ? -37.802 -56.566 21.168 1.00 26.13 208 ALA A CA 1
ATOM 696 C C . ALA A 1 93 ? -37.181 -56.370 22.523 1.00 29.56 208 ALA A C 1
ATOM 697 O O . ALA A 1 93 ? -36.085 -55.769 22.667 1.00 29.66 208 ALA A O 1
ATOM 699 N N . ALA A 1 94 ? -37.875 -56.867 23.522 1.00 32.61 209 ALA A N 1
ATOM 700 C CA . ALA A 1 94 ? -37.428 -56.738 24.880 1.00 36.47 209 ALA A CA 1
ATOM 701 C C . ALA A 1 94 ? -37.302 -58.120 25.550 1.00 38.99 209 ALA A C 1
ATOM 702 O O . ALA A 1 94 ? -37.866 -59.170 25.080 1.00 38.59 209 ALA A O 1
ATOM 704 N N . ASN A 1 95 ? -36.550 -58.098 26.650 1.00 38.89 210 ASN A N 1
ATOM 705 C CA . ASN A 1 95 ? -36.593 -59.168 27.576 1.00 40.42 210 ASN A CA 1
ATOM 706 C C . ASN A 1 95 ? -36.173 -58.631 28.932 1.00 40.69 210 ASN A C 1
ATOM 707 O O . ASN A 1 95 ? -35.319 -57.765 29.057 1.00 37.95 210 ASN A O 1
ATOM 712 N N . THR A 1 96 ? -36.805 -59.117 29.968 1.00 42.24 211 THR A N 1
ATOM 713 C CA . THR A 1 96 ? -36.381 -58.753 31.296 1.00 45.05 211 THR A CA 1
ATOM 714 C C . THR A 1 96 ? -35.063 -59.495 31.590 1.00 43.53 211 THR A C 1
ATOM 715 O O . THR A 1 96 ? -34.726 -60.531 30.985 1.00 44.19 211 THR A O 1
ATOM 719 N N . HIS A 1 97 ? -34.316 -58.928 32.511 1.00 44.06 212 HIS A N 1
ATOM 720 C CA . HIS A 1 97 ? -33.057 -59.491 32.939 1.00 42.44 212 HIS A CA 1
ATOM 721 C C . HIS A 1 97 ? -33.331 -60.781 33.717 1.00 42.08 212 HIS A C 1
ATOM 722 O O . HIS A 1 97 ? -34.254 -60.863 34.511 1.00 43.13 212 HIS A O 1
ATOM 729 N N . SER A 1 98 ? -32.523 -61.790 33.431 1.00 39.94 213 SER A N 1
ATOM 730 C CA . SER A 1 98 ? -32.484 -63.014 34.185 1.00 40.47 213 SER A CA 1
ATOM 731 C C . SER A 1 98 ? -31.999 -62.726 35.629 1.00 41.54 213 SER A C 1
ATOM 732 O O . SER A 1 98 ? -31.282 -61.747 35.867 1.00 41.11 213 SER A O 1
ATOM 735 N N . SER A 1 99 ? -32.375 -63.561 36.576 1.00 41.93 214 SER A N 1
ATOM 736 C CA . SER A 1 99 ? -31.707 -63.480 37.861 1.00 43.53 214 SER A CA 1
ATOM 737 C C . SER A 1 99 ? -30.653 -64.586 38.053 1.00 42.28 214 SER A C 1
ATOM 738 O O . SER A 1 99 ? -30.161 -64.781 39.199 1.00 43.52 214 SER A O 1
ATOM 741 N N . ALA A 1 100 ? -30.263 -65.295 36.980 1.00 39.23 215 ALA A N 1
ATOM 742 C CA . ALA A 1 100 ? -29.178 -66.304 37.144 1.00 38.34 215 ALA A CA 1
ATOM 743 C C . ALA A 1 100 ? -27.794 -65.681 37.356 1.00 38.33 215 ALA A C 1
ATOM 744 O O . ALA A 1 100 ? -27.497 -64.601 36.866 1.00 37.17 215 ALA A O 1
ATOM 746 N N . LYS A 1 101 ? -26.964 -66.391 38.096 1.00 39.69 216 LYS A N 1
ATOM 747 C CA . LYS A 1 101 ? -25.605 -65.975 38.460 1.00 40.50 216 LYS A CA 1
ATOM 748 C C . LYS A 1 101 ? -24.657 -66.925 37.684 1.00 39.07 216 LYS A C 1
ATOM 749 O O . LYS A 1 101 ? -24.954 -68.110 37.555 1.00 39.00 216 LYS A O 1
ATOM 753 N N . PRO A 1 102 ? -23.545 -66.411 37.141 1.00 37.54 217 PRO A N 1
ATOM 754 C CA . PRO A 1 102 ? -23.170 -64.986 37.218 1.00 36.98 217 PRO A CA 1
ATOM 755 C C . PRO A 1 102 ? -24.047 -64.149 36.289 1.00 34.03 217 PRO A C 1
ATOM 756 O O . PRO A 1 102 ? -24.187 -62.955 36.465 1.00 34.45 217 PRO A O 1
ATOM 760 N N . CYS A 1 103 ? -24.646 -64.783 35.292 1.00 31.68 218 CYS A N 1
ATOM 761 C CA . CYS A 1 103 ? -25.608 -64.147 34.433 1.00 29.85 218 CYS A CA 1
ATOM 762 C C . CYS A 1 103 ? -26.478 -65.220 33.756 1.00 29.03 218 CYS A C 1
ATOM 763 O O . CYS A 1 103 ? -26.110 -66.370 33.690 1.00 28.66 218 CYS A O 1
ATOM 766 N N . GLY A 1 104 ? -27.637 -64.801 33.272 1.00 28.52 219 GLY A N 1
ATOM 767 C CA . GLY A 1 104 ? -28.575 -65.709 32.624 1.00 27.98 219 GLY A CA 1
ATOM 768 C C . GLY A 1 104 ? -28.786 -65.268 31.208 1.00 26.14 219 GLY A C 1
ATOM 769 O O . GLY A 1 104 ? -29.055 -64.103 30.986 1.00 25.72 219 GLY A O 1
ATOM 770 N N . GLN A 1 105 ? -28.658 -66.194 30.268 1.00 25.48 220 GLN A N 1
ATOM 771 C CA . GLN A 1 105 ? -28.824 -65.926 28.860 1.00 24.98 220 GLN A CA 1
ATOM 772 C C . GLN A 1 105 ? -30.276 -65.881 28.421 1.00 25.39 220 GLN A C 1
ATOM 773 O O . GLN A 1 105 ? -31.099 -66.674 28.892 1.00 26.63 220 GLN A O 1
ATOM 779 N N . GLN A 1 106 ? -30.587 -64.948 27.539 1.00 25.59 221 GLN A N 1
ATOM 780 C CA . GLN A 1 106 ? -31.911 -64.855 26.895 1.00 26.35 221 GLN A CA 1
ATOM 781 C C . GLN A 1 106 ? -31.669 -64.441 25.513 1.00 24.77 221 GLN A C 1
ATOM 782 O O . GLN A 1 106 ? -30.642 -63.781 25.231 1.00 23.52 221 GLN A O 1
ATOM 788 N N . SER A 1 107 ? -32.577 -64.785 24.612 1.00 24.19 222 SER A N 1
ATOM 789 C CA . SER A 1 107 ? -32.418 -64.422 23.250 1.00 23.98 222 SER A CA 1
ATOM 790 C C . SER A 1 107 ? -33.653 -63.674 22.760 1.00 25.04 222 SER A C 1
ATOM 791 O O . SER A 1 107 ? -34.771 -63.887 23.276 1.00 26.75 222 SER A O 1
ATOM 794 N N . ILE A 1 108 ? -33.434 -62.789 21.803 1.00 22.91 223 ILE A N 1
ATOM 795 C CA . ILE A 1 108 ? -34.506 -62.078 21.138 1.00 24.77 223 ILE A CA 1
ATOM 796 C C . ILE A 1 108 ? -34.300 -62.252 19.654 1.00 21.90 223 ILE A C 1
ATOM 797 O O . ILE A 1 108 ? -33.169 -62.260 19.195 1.00 20.38 223 ILE A O 1
ATOM 801 N N . HIS A 1 109 ? -35.388 -62.368 18.888 1.00 21.42 224 HIS A N 1
ATOM 802 C CA . HIS A 1 109 ? -35.300 -62.404 17.454 1.00 20.45 224 HIS A CA 1
ATOM 803 C C . HIS A 1 109 ? -36.272 -61.358 16.819 1.00 20.56 224 HIS A C 1
ATOM 804 O O . HIS A 1 109 ? -37.437 -61.281 17.267 1.00 20.54 224 HIS A O 1
ATOM 811 N N . LEU A 1 110 ? -35.786 -60.629 15.820 1.00 18.84 225 LEU A N 1
ATOM 812 C CA . LEU A 1 110 ? -36.550 -59.570 15.157 1.00 20.42 225 LEU A CA 1
ATOM 813 C C . LEU A 1 110 ? -36.459 -59.817 13.673 1.00 17.74 225 LEU A C 1
ATOM 814 O O . LEU A 1 110 ? -35.401 -60.170 13.177 1.00 16.15 225 LEU A O 1
ATOM 819 N N . GLY A 1 111 ? -37.546 -59.593 12.967 1.00 17.14 226 GLY A N 1
ATOM 820 C CA . GLY A 1 111 ? -37.476 -59.614 11.510 1.00 16.01 226 GLY A CA 1
ATOM 821 C C . GLY A 1 111 ? -38.742 -59.179 10.849 1.00 16.49 226 GLY A C 1
ATOM 822 O O . GLY A 1 111 ? -39.826 -59.330 11.425 1.00 16.53 226 GLY A O 1
ATOM 823 N N . GLY A 1 112 ? -38.606 -58.633 9.654 1.00 16.33 227 GLY A N 1
ATOM 824 C CA . GLY A 1 112 ? -39.781 -58.147 8.912 1.00 17.43 227 GLY A CA 1
ATOM 825 C C . GLY A 1 112 ? -39.381 -57.701 7.517 1.00 17.28 227 GLY A C 1
ATOM 826 O O . GLY A 1 112 ? -38.176 -57.627 7.185 1.00 16.43 227 GLY A O 1
ATOM 827 N N . VAL A 1 113 ? -40.399 -57.427 6.719 1.00 17.89 228 VAL A N 1
ATOM 828 C CA A VAL A 1 113 ? -40.242 -57.012 5.311 0.50 18.39 228 VAL A CA 1
ATOM 829 C CA B VAL A 1 113 ? -40.166 -57.051 5.340 0.50 18.15 228 VAL A CA 1
ATOM 830 C C . VAL A 1 113 ? -40.378 -55.506 5.244 1.00 18.87 228 VAL A C 1
ATOM 831 O O . VAL A 1 113 ? -41.355 -54.972 5.712 1.00 19.87 228 VAL A O 1
ATOM 838 N N . PHE A 1 114 ? -39.405 -54.841 4.653 1.00 18.72 229 PHE A N 1
ATOM 839 C CA . PHE A 1 114 ? -39.394 -53.401 4.520 1.00 20.42 229 PHE A CA 1
ATOM 840 C C . PHE A 1 114 ? -38.978 -52.982 3.109 1.00 21.99 229 PHE A C 1
ATOM 841 O O . PHE A 1 114 ? -38.199 -53.688 2.448 1.00 21.10 229 PHE A O 1
ATOM 849 N N . GLU A 1 115 ? -39.490 -51.847 2.661 1.00 24.33 230 GLU A N 1
ATOM 850 C CA A GLU A 1 115 ? -39.038 -51.151 1.432 0.50 26.15 230 GLU A CA 1
ATOM 851 C CA B GLU A 1 115 ? -39.006 -51.260 1.396 0.50 26.84 230 GLU A CA 1
ATOM 852 C C . GLU A 1 115 ? -37.800 -50.406 1.779 1.00 27.03 230 GLU A C 1
ATOM 853 O O . GLU A 1 115 ? -37.860 -49.663 2.723 1.00 30.87 230 GLU A O 1
ATOM 864 N N . LEU A 1 116 ? -36.688 -50.553 1.043 1.00 24.47 231 LEU A N 1
ATOM 865 C CA . LEU A 1 116 ? -35.523 -49.763 1.295 1.00 23.68 231 LEU A CA 1
ATOM 866 C C . LEU A 1 116 ? -35.214 -48.905 0.055 1.00 23.97 231 LEU A C 1
ATOM 867 O O . LEU A 1 116 ? -35.540 -49.269 -1.052 1.00 22.52 231 LEU A O 1
ATOM 872 N N . GLN A 1 117 ? -34.564 -47.766 0.314 1.00 24.99 232 GLN A N 1
ATOM 873 C CA A GLN A 1 117 ? -34.170 -46.821 -0.727 0.50 25.42 232 GLN A CA 1
ATOM 874 C CA B GLN A 1 117 ? -34.163 -46.805 -0.709 0.50 25.48 232 GLN A CA 1
ATOM 875 C C . GLN A 1 117 ? -32.716 -47.111 -1.089 1.00 24.59 232 GLN A C 1
ATOM 876 O O . GLN A 1 117 ? -31.970 -47.683 -0.288 1.00 23.51 232 GLN A O 1
ATOM 887 N N . PRO A 1 118 ? -32.286 -46.712 -2.292 1.00 24.69 233 PRO A N 1
ATOM 888 C CA . PRO A 1 118 ? -30.881 -46.916 -2.585 1.00 24.50 233 PRO A CA 1
ATOM 889 C C . PRO A 1 118 ? -29.995 -46.211 -1.590 1.00 24.71 233 PRO A C 1
ATOM 890 O O . PRO A 1 118 ? -30.237 -45.047 -1.211 1.00 25.12 233 PRO A O 1
ATOM 894 N N . GLY A 1 119 ? -28.959 -46.921 -1.157 1.00 23.69 234 GLY A N 1
ATOM 895 C CA . GLY A 1 119 ? -28.027 -46.428 -0.163 1.00 24.02 234 GLY A CA 1
ATOM 896 C C . GLY A 1 119 ? -28.540 -46.438 1.289 1.00 23.69 234 GLY A C 1
ATOM 897 O O . GLY A 1 119 ? -27.881 -45.904 2.179 1.00 24.38 234 GLY A O 1
ATOM 898 N N . ALA A 1 120 ? -29.702 -47.015 1.544 1.00 23.17 235 ALA A N 1
ATOM 899 C CA . ALA A 1 120 ? -30.164 -47.120 2.925 1.00 22.81 235 ALA A CA 1
ATOM 900 C C . ALA A 1 120 ? -29.325 -48.145 3.687 1.00 21.39 235 ALA A C 1
ATOM 901 O O . ALA A 1 120 ? -28.826 -49.113 3.108 1.00 20.32 235 ALA A O 1
ATOM 903 N N . SER A 1 121 ? -29.197 -47.904 4.980 1.00 21.15 236 SER A N 1
ATOM 904 C CA . SER A 1 121 ? -28.432 -48.735 5.885 1.00 20.39 236 SER A CA 1
ATOM 905 C C . SER A 1 121 ? -29.277 -49.133 7.052 1.00 19.54 236 SER A C 1
ATOM 906 O O . SER A 1 121 ? -30.051 -48.312 7.588 1.00 20.07 236 SER A O 1
ATOM 909 N N . VAL A 1 122 ? -29.101 -50.371 7.459 1.00 18.00 237 VAL A N 1
ATOM 910 C CA . VAL A 1 122 ? -29.727 -50.849 8.653 1.00 18.20 237 VAL A CA 1
ATOM 911 C C . VAL A 1 122 ? -28.648 -51.250 9.685 1.00 18.14 237 VAL A C 1
ATOM 912 O O . VAL A 1 122 ? -27.517 -51.686 9.306 1.00 17.69 237 VAL A O 1
ATOM 916 N N . PHE A 1 123 ? -28.992 -51.087 10.956 1.00 18.28 238 PHE A N 1
ATOM 917 C CA . PHE A 1 123 ? -28.084 -51.428 12.048 1.00 18.53 238 PHE A CA 1
ATOM 918 C C . PHE A 1 123 ? -28.900 -51.838 13.254 1.00 19.24 238 PHE A C 1
ATOM 919 O O . PHE A 1 123 ? -30.137 -51.648 13.269 1.00 18.51 238 PHE A O 1
ATOM 927 N N . VAL A 1 124 ? -28.219 -52.420 14.248 1.00 18.87 239 VAL A N 1
ATOM 928 C CA . VAL A 1 124 ? -28.851 -52.886 15.462 1.00 19.62 239 VAL A CA 1
ATOM 929 C C . VAL A 1 124 ? -28.230 -52.194 16.683 1.00 21.64 239 VAL A C 1
ATOM 930 O O . VAL A 1 124 ? -27.004 -52.124 16.813 1.00 22.27 239 VAL A O 1
ATOM 934 N N . ASN A 1 125 ? -29.076 -51.707 17.571 1.00 23.04 240 ASN A N 1
ATOM 935 C CA . ASN A 1 125 ? -28.716 -50.956 18.791 1.00 25.37 240 ASN A CA 1
ATOM 936 C C . ASN A 1 125 ? -29.215 -51.785 19.962 1.00 24.38 240 ASN A C 1
ATOM 937 O O . ASN A 1 125 ? -30.269 -52.437 19.824 1.00 24.13 240 ASN A O 1
ATOM 942 N N . VAL A 1 126 ? -28.517 -51.758 21.080 1.00 23.37 241 VAL A N 1
ATOM 943 C CA . VAL A 1 126 ? -29.018 -52.399 22.295 1.00 23.37 241 VAL A CA 1
ATOM 944 C C . VAL A 1 126 ? -28.768 -51.530 23.478 1.00 24.93 241 VAL A C 1
ATOM 945 O O . VAL A 1 126 ? -27.923 -50.580 23.431 1.00 24.75 241 VAL A O 1
ATOM 949 N N . THR A 1 127 ? -29.509 -51.834 24.549 1.00 26.11 242 THR A N 1
ATOM 950 C CA . THR A 1 127 ? -29.395 -51.059 25.766 1.00 29.05 242 THR A CA 1
ATOM 951 C C . THR A 1 127 ? -28.025 -51.292 26.438 1.00 28.99 242 THR A C 1
ATOM 952 O O . THR A 1 127 ? -27.501 -50.395 27.024 1.00 29.82 242 THR A O 1
ATOM 956 N N . ASP A 1 128 ? -27.452 -52.487 26.339 1.00 27.74 243 ASP A N 1
ATOM 957 C CA . ASP A 1 128 ? -26.073 -52.691 26.865 1.00 28.17 243 ASP A CA 1
ATOM 958 C C . ASP A 1 128 ? -25.294 -53.671 26.020 1.00 25.85 243 ASP A C 1
ATOM 959 O O . ASP A 1 128 ? -25.387 -54.920 26.212 1.00 24.50 243 ASP A O 1
ATOM 964 N N . PRO A 1 129 ? -24.510 -53.134 25.071 1.00 25.37 244 PRO A N 1
ATOM 965 C CA . PRO A 1 129 ? -23.780 -54.052 24.228 1.00 24.39 244 PRO A CA 1
ATOM 966 C C . PRO A 1 129 ? -22.785 -54.904 24.968 1.00 24.21 244 PRO A C 1
ATOM 967 O O . PRO A 1 129 ? -22.468 -55.977 24.484 1.00 23.56 244 PRO A O 1
ATOM 971 N N . SER A 1 130 ? -22.324 -54.467 26.109 1.00 25.82 245 SER A N 1
ATOM 972 C CA . SER A 1 130 ? -21.379 -55.307 26.873 1.00 26.85 245 SER A CA 1
ATOM 973 C C . SER A 1 130 ? -21.991 -56.625 27.363 1.00 26.06 245 SER A C 1
ATOM 974 O O . SER A 1 130 ? -21.262 -57.553 27.656 1.00 26.68 245 SER A O 1
ATOM 977 N N . GLN A 1 131 ? -23.313 -56.700 27.466 1.00 25.32 246 GLN A N 1
ATOM 978 C CA . GLN A 1 131 ? -23.974 -57.940 27.888 1.00 25.14 246 GLN A CA 1
ATOM 979 C C . GLN A 1 131 ? -24.290 -58.928 26.732 1.00 22.44 246 GLN A C 1
ATOM 980 O O . GLN A 1 131 ? -24.752 -60.040 26.971 1.00 21.79 246 GLN A O 1
ATOM 986 N N . VAL A 1 132 ? -24.042 -58.561 25.498 1.00 21.11 247 VAL A N 1
ATOM 987 C CA . VAL A 1 132 ? -24.311 -59.451 24.371 1.00 19.85 247 VAL A CA 1
ATOM 988 C C . VAL A 1 132 ? -23.421 -60.706 24.403 1.00 19.45 247 VAL A C 1
ATOM 989 O O . VAL A 1 132 ? -22.230 -60.600 24.711 1.00 19.60 247 VAL A O 1
ATOM 993 N N . SER A 1 133 ? -24.026 -61.862 24.074 1.00 18.50 248 SER A N 1
ATOM 994 C CA . SER A 1 133 ? -23.316 -63.120 24.036 1.00 18.12 248 SER A CA 1
ATOM 995 C C . SER A 1 133 ? -22.766 -63.260 22.626 1.00 17.81 248 SER A C 1
ATOM 996 O O . SER A 1 133 ? -23.526 -63.141 21.639 1.00 16.54 248 SER A O 1
ATOM 999 N N . HIS A 1 134 ? -21.452 -63.515 22.519 1.00 17.95 249 HIS A N 1
ATOM 1000 C CA . HIS A 1 134 ? -20.813 -63.645 21.210 1.00 17.48 249 HIS A CA 1
ATOM 1001 C C . HIS A 1 134 ? -20.373 -65.034 20.850 1.00 17.86 249 HIS A C 1
ATOM 1002 O O . HIS A 1 134 ? -19.795 -65.203 19.742 1.00 18.06 249 HIS A O 1
ATOM 1009 N N . GLY A 1 135 ? -20.623 -66.023 21.712 1.00 18.13 250 GLY A N 1
ATOM 1010 C CA . GLY A 1 135 ? -20.281 -67.408 21.389 1.00 18.76 250 GLY A CA 1
ATOM 1011 C C . GLY A 1 135 ? -20.935 -67.768 20.062 1.00 18.62 250 GLY A C 1
ATOM 1012 O O . GLY A 1 135 ? -21.930 -67.105 19.618 1.00 17.35 250 GLY A O 1
ATOM 1013 N N . THR A 1 136 ? -20.378 -68.785 19.433 1.00 18.78 251 THR A N 1
ATOM 1014 C CA . THR A 1 136 ? -20.755 -69.157 18.078 1.00 18.78 251 THR A CA 1
ATOM 1015 C C . THR A 1 136 ? -22.254 -69.277 17.869 1.00 18.01 251 THR A C 1
ATOM 1016 O O . THR A 1 136 ? -22.907 -70.070 18.555 1.00 17.99 251 THR A O 1
ATOM 1020 N N . GLY A 1 137 ? -22.769 -68.506 16.921 1.00 17.05 252 GLY A N 1
ATOM 1021 C CA . GLY A 1 137 ? -24.165 -68.565 16.539 1.00 17.44 252 GLY A CA 1
ATOM 1022 C C . GLY A 1 137 ? -25.188 -67.772 17.367 1.00 16.78 252 GLY A C 1
ATOM 1023 O O . GLY A 1 137 ? -26.355 -67.695 16.961 1.00 16.26 252 GLY A O 1
ATOM 1024 N N . PHE A 1 138 ? -24.758 -67.214 18.505 1.00 17.05 253 PHE A N 1
ATOM 1025 C CA . PHE A 1 138 ? -25.689 -66.592 19.472 1.00 17.36 253 PHE A CA 1
ATOM 1026 C C . PHE A 1 138 ? -26.292 -65.283 18.910 1.00 17.25 253 PHE A C 1
ATOM 1027 O O . PHE A 1 138 ? -27.438 -64.961 19.204 1.00 17.38 253 PHE A O 1
ATOM 1035 N N . THR A 1 139 ? -25.546 -64.554 18.139 1.00 16.44 254 THR A N 1
ATOM 1036 C CA . THR A 1 139 ? -25.925 -63.194 17.804 1.00 16.35 254 THR A CA 1
ATOM 1037 C C . THR A 1 139 ? -25.520 -62.963 16.344 1.00 16.24 254 THR A C 1
ATOM 1038 O O . THR A 1 139 ? -24.378 -63.215 15.959 1.00 16.16 254 THR A O 1
ATOM 1042 N N . SER A 1 140 ? -26.485 -62.523 15.539 1.00 16.22 255 SER A N 1
ATOM 1043 C CA . SER A 1 140 ? -26.294 -62.387 14.098 1.00 15.90 255 SER A CA 1
ATOM 1044 C C . SER A 1 140 ? -27.290 -61.360 13.515 1.00 16.45 255 SER A C 1
ATOM 1045 O O . SER A 1 140 ? -28.257 -60.972 14.192 1.00 17.29 255 SER A O 1
ATOM 1048 N N . PHE A 1 141 ? -27.043 -60.946 12.262 1.00 15.48 256 PHE A N 1
ATOM 1049 C CA . PHE A 1 141 ? -27.774 -59.848 11.611 1.00 15.34 256 PHE A CA 1
ATOM 1050 C C . PHE A 1 141 ? -27.707 -60.107 10.126 1.00 14.91 256 PHE A C 1
ATOM 1051 O O . PHE A 1 141 ? -26.649 -60.512 9.611 1.00 15.74 256 PHE A O 1
ATOM 1059 N N . GLY A 1 142 ? -28.807 -59.911 9.413 1.00 14.50 257 GLY A N 1
ATOM 1060 C CA . GLY A 1 142 ? -28.785 -60.179 7.981 1.00 13.92 257 GLY A CA 1
ATOM 1061 C C . GLY A 1 142 ? -30.002 -59.654 7.273 1.00 14.27 257 GLY A C 1
ATOM 1062 O O . GLY A 1 142 ? -30.914 -59.077 7.884 1.00 13.47 257 GLY A O 1
ATOM 1063 N N . LEU A 1 143 ? -29.985 -59.877 5.978 1.00 14.40 258 LEU A N 1
ATOM 1064 C CA . LEU A 1 143 ? -31.107 -59.478 5.131 1.00 14.87 258 LEU A CA 1
ATOM 1065 C C . LEU A 1 143 ? -31.059 -60.220 3.814 1.00 15.47 258 LEU A C 1
ATOM 1066 O O . LEU A 1 143 ? -30.037 -60.803 3.404 1.00 14.87 258 LEU A O 1
ATOM 1071 N N . LEU A 1 144 ? -32.187 -60.221 3.148 1.00 15.66 259 LEU A N 1
ATOM 1072 C CA . LEU A 1 144 ? -32.244 -60.744 1.824 1.00 16.55 259 LEU A CA 1
ATOM 1073 C C . LEU A 1 144 ? -33.183 -59.890 0.979 1.00 16.65 259 LEU A C 1
ATOM 1074 O O . LEU A 1 144 ? -34.212 -59.488 1.451 1.00 15.68 259 LEU A O 1
ATOM 1079 N N . LYS A 1 145 ? -32.818 -59.637 -0.271 1.00 16.60 260 LYS A N 1
ATOM 1080 C CA . LYS A 1 145 ? -33.730 -58.923 -1.182 1.00 17.60 260 LYS A CA 1
ATOM 1081 C C . LYS A 1 145 ? -34.766 -59.866 -1.740 1.00 18.56 260 LYS A C 1
ATOM 1082 O O . LYS A 1 145 ? -34.415 -60.933 -2.239 1.00 18.07 260 LYS A O 1
ATOM 1088 N N . LEU A 1 146 ? -36.042 -59.487 -1.675 1.00 19.91 261 LEU A N 1
ATOM 1089 C CA . LEU A 1 146 ? -37.062 -60.344 -2.265 1.00 21.98 261 LEU A CA 1
ATOM 1090 C C . LEU A 1 146 ? -37.038 -60.340 -3.775 1.00 23.24 261 LEU A C 1
ATOM 1091 O O . LEU A 1 146 ? -36.673 -59.382 -4.466 1.00 22.49 261 LEU A O 1
ATOM 1097 N N . ASN B 1 4 ? -37.998 -72.657 -12.799 1.00 49.44 119 ASN B N 1
ATOM 1098 C CA . ASN B 1 4 ? -37.447 -73.375 -11.615 1.00 46.41 119 ASN B CA 1
ATOM 1099 C C . ASN B 1 4 ? -38.515 -73.457 -10.577 1.00 43.76 119 ASN B C 1
ATOM 1100 O O . ASN B 1 4 ? -39.230 -72.456 -10.350 1.00 43.80 119 ASN B O 1
ATOM 1105 N N . PRO B 1 5 ? -38.629 -74.639 -9.926 1.00 39.53 120 PRO B N 1
ATOM 1106 C CA . PRO B 1 5 ? -39.657 -74.828 -8.936 1.00 36.65 120 PRO B CA 1
ATOM 1107 C C . PRO B 1 5 ? -39.303 -74.088 -7.631 1.00 33.12 120 PRO B C 1
ATOM 1108 O O . PRO B 1 5 ? -38.112 -73.800 -7.351 1.00 31.06 120 PRO B O 1
ATOM 1112 N N . GLN B 1 6 ? -40.328 -73.802 -6.842 1.00 31.42 121 GLN B N 1
ATOM 1113 C CA . GLN B 1 6 ? -40.148 -73.255 -5.495 1.00 30.65 121 GLN B CA 1
ATOM 1114 C C . GLN B 1 6 ? -39.747 -74.401 -4.576 1.00 27.64 121 GLN B C 1
ATOM 1115 O O . GLN B 1 6 ? -40.296 -75.530 -4.707 1.00 26.68 121 GLN B O 1
ATOM 1121 N N . ILE B 1 7 ? -38.824 -74.123 -3.666 1.00 23.62 122 ILE B N 1
ATOM 1122 C CA . ILE B 1 7 ? -38.259 -75.153 -2.839 1.00 22.48 122 ILE B CA 1
ATOM 1123 C C . ILE B 1 7 ? -38.405 -74.688 -1.400 1.00 21.62 122 ILE B C 1
ATOM 1124 O O . ILE B 1 7 ? -37.789 -73.652 -0.984 1.00 21.89 122 ILE B O 1
ATOM 1129 N N . ALA B 1 8 ? -39.221 -75.418 -0.643 1.00 19.40 123 ALA B N 1
ATOM 1130 C CA . ALA B 1 8 ? -39.509 -75.013 0.708 1.00 18.31 123 ALA B CA 1
ATOM 1131 C C . ALA B 1 8 ? -40.022 -76.188 1.511 1.00 18.09 123 ALA B C 1
ATOM 1132 O O . ALA B 1 8 ? -40.645 -77.117 0.974 1.00 17.83 123 ALA B O 1
ATOM 1134 N N . ALA B 1 9 ? -39.782 -76.103 2.806 1.00 17.39 124 ALA B N 1
ATOM 1135 C CA . ALA B 1 9 ? -40.218 -77.114 3.739 1.00 17.40 124 ALA B CA 1
ATOM 1136 C C . ALA B 1 9 ? -40.590 -76.468 5.067 1.00 16.47 124 ALA B C 1
ATOM 1137 O O . ALA B 1 9 ? -40.017 -75.442 5.478 1.00 15.83 124 ALA B O 1
ATOM 1139 N N . HIS B 1 10 ? -41.544 -77.085 5.713 1.00 16.02 125 HIS B N 1
ATOM 1140 C CA . HIS B 1 10 ? -41.984 -76.694 7.049 1.00 15.84 125 HIS B CA 1
ATOM 1141 C C . HIS B 1 10 ? -42.470 -77.952 7.712 1.00 16.10 125 HIS B C 1
ATOM 1142 O O . HIS B 1 10 ? -43.427 -78.574 7.258 1.00 15.95 125 HIS B O 1
ATOM 1149 N N . VAL B 1 11 ? -41.807 -78.333 8.793 1.00 15.65 126 VAL B N 1
ATOM 1150 C CA . VAL B 1 11 ? -42.143 -79.576 9.449 1.00 16.38 126 VAL B CA 1
ATOM 1151 C C . VAL B 1 11 ? -42.478 -79.356 10.958 1.00 16.75 126 VAL B C 1
ATOM 1152 O O . VAL B 1 11 ? -42.101 -78.359 11.575 1.00 15.76 126 VAL B O 1
ATOM 1156 N N . ILE B 1 12 ? -43.221 -80.323 11.491 1.00 17.73 127 ILE B N 1
ATOM 1157 C CA . ILE B 1 12 ? -43.888 -80.229 12.759 1.00 18.82 127 ILE B CA 1
ATOM 1158 C C . ILE B 1 12 ? -43.102 -81.070 13.784 1.00 18.43 127 ILE B C 1
ATOM 1159 O O . ILE B 1 12 ? -42.593 -82.181 13.456 1.00 18.58 127 ILE B O 1
ATOM 1164 N N . SER B 1 13 ? -43.005 -80.569 15.015 1.00 17.25 128 SER B N 1
ATOM 1165 C CA . SER B 1 13 ? -42.230 -81.248 16.072 1.00 17.85 128 SER B CA 1
ATOM 1166 C C . SER B 1 13 ? -42.821 -82.613 16.439 1.00 18.91 128 SER B C 1
ATOM 1167 O O . SER B 1 13 ? -44.028 -82.775 16.440 1.00 18.18 128 SER B O 1
ATOM 1170 N N . GLU B 1 14 ? -41.952 -83.570 16.736 1.00 19.27 129 GLU B N 1
ATOM 1171 C CA A GLU B 1 14 ? -42.366 -84.884 17.134 0.50 20.75 129 GLU B CA 1
ATOM 1172 C CA B GLU B 1 14 ? -42.361 -84.898 17.121 0.50 20.44 129 GLU B CA 1
ATOM 1173 C C . GLU B 1 14 ? -41.578 -85.329 18.368 1.00 21.77 129 GLU B C 1
ATOM 1174 O O . GLU B 1 14 ? -40.344 -85.207 18.397 1.00 20.45 129 GLU B O 1
ATOM 1185 N N . ALA B 1 15 ? -42.316 -85.837 19.364 1.00 21.53 130 ALA B N 1
ATOM 1186 C CA . ALA B 1 15 ? -41.744 -86.391 20.556 1.00 23.34 130 ALA B CA 1
ATOM 1187 C C . ALA B 1 15 ? -41.068 -87.697 20.233 1.00 25.26 130 ALA B C 1
ATOM 1188 O O . ALA B 1 15 ? -41.432 -88.351 19.265 1.00 25.67 130 ALA B O 1
ATOM 1190 N N . SER B 1 16 ? -40.113 -88.081 21.071 1.00 27.55 131 SER B N 1
ATOM 1191 C CA . SER B 1 16 ? -39.366 -89.324 20.927 1.00 31.02 131 SER B CA 1
ATOM 1192 C C . SER B 1 16 ? -38.908 -89.797 22.305 1.00 33.35 131 SER B C 1
ATOM 1193 O O . SER B 1 16 ? -38.526 -88.990 23.132 1.00 34.89 131 SER B O 1
ATOM 1196 N N . SER B 1 17 ? -38.958 -91.074 22.573 1.00 36.41 132 SER B N 1
ATOM 1197 C CA . SER B 1 17 ? -38.396 -91.605 23.829 1.00 39.69 132 SER B CA 1
ATOM 1198 C C . SER B 1 17 ? -36.847 -91.796 23.790 1.00 41.96 132 SER B C 1
ATOM 1199 O O . SER B 1 17 ? -36.252 -92.033 24.850 1.00 43.05 132 SER B O 1
ATOM 1202 N N . LYS B 1 18 ? -36.223 -91.689 22.593 1.00 43.94 133 LYS B N 1
ATOM 1203 C CA . LYS B 1 18 ? -34.756 -91.890 22.353 1.00 46.83 133 LYS B CA 1
ATOM 1204 C C . LYS B 1 18 ? -33.886 -90.957 23.206 1.00 48.67 133 LYS B C 1
ATOM 1205 O O . LYS B 1 18 ? -34.144 -89.736 23.217 1.00 48.91 133 LYS B O 1
ATOM 1207 N N . THR B 1 20 ? -31.083 -88.533 22.863 1.00 41.43 135 THR B N 1
ATOM 1208 C CA . THR B 1 20 ? -30.377 -87.801 21.839 1.00 39.19 135 THR B CA 1
ATOM 1209 C C . THR B 1 20 ? -30.744 -86.322 22.050 1.00 36.30 135 THR B C 1
ATOM 1210 O O . THR B 1 20 ? -31.855 -86.031 22.348 1.00 37.26 135 THR B O 1
ATOM 1214 N N . SER B 1 21 ? -29.810 -85.402 21.875 1.00 33.62 136 SER B N 1
ATOM 1215 C CA . SER B 1 21 ? -30.113 -83.991 21.805 1.00 30.78 136 SER B CA 1
ATOM 1216 C C . SER B 1 21 ? -30.846 -83.566 20.517 1.00 26.79 136 SER B C 1
ATOM 1217 O O . SER B 1 21 ? -31.363 -82.467 20.462 1.00 24.80 136 SER B O 1
ATOM 1220 N N . VAL B 1 22 ? -30.872 -84.403 19.490 1.00 25.06 137 VAL B N 1
ATOM 1221 C CA . VAL B 1 22 ? -31.380 -83.989 18.183 1.00 23.42 137 VAL B CA 1
ATOM 1222 C C . VAL B 1 22 ? -32.914 -84.080 18.176 1.00 22.17 137 VAL B C 1
ATOM 1223 O O . VAL B 1 22 ? -33.439 -85.132 18.495 1.00 22.05 137 VAL B O 1
ATOM 1227 N N . LEU B 1 23 ? -33.605 -82.994 17.816 1.00 20.16 138 LEU B N 1
ATOM 1228 C CA . LEU B 1 23 ? -35.044 -83.007 17.731 1.00 19.50 138 LEU B CA 1
ATOM 1229 C C . LEU B 1 23 ? -35.533 -83.789 16.484 1.00 19.70 138 LEU B C 1
ATOM 1230 O O . LEU B 1 23 ? -34.854 -83.863 15.451 1.00 18.39 138 LEU B O 1
ATOM 1235 N N . GLN B 1 24 ? -36.719 -84.359 16.627 1.00 20.26 139 GLN B N 1
ATOM 1236 C CA . GLN B 1 24 ? -37.389 -85.103 15.570 1.00 21.26 139 GLN B CA 1
ATOM 1237 C C . GLN B 1 24 ? -38.584 -84.317 15.073 1.00 19.00 139 GLN B C 1
ATOM 1238 O O . GLN B 1 24 ? -39.163 -83.473 15.790 1.00 17.50 139 GLN B O 1
ATOM 1244 N N . TRP B 1 25 ? -38.957 -84.609 13.822 1.00 18.23 140 TRP B N 1
ATOM 1245 C CA . TRP B 1 25 ? -39.956 -83.818 13.095 1.00 17.00 140 TRP B CA 1
ATOM 1246 C C . TRP B 1 25 ? -40.789 -84.760 12.279 1.00 17.39 140 TRP B C 1
ATOM 1247 O O . TRP B 1 25 ? -40.422 -85.888 12.070 1.00 17.90 140 TRP B O 1
ATOM 1258 N N . ALA B 1 26 ? -41.915 -84.274 11.787 1.00 17.18 141 ALA B N 1
ATOM 1259 C CA . ALA B 1 26 ? -42.806 -85.078 10.971 1.00 18.18 141 ALA B CA 1
ATOM 1260 C C . ALA B 1 26 ? -43.486 -84.177 9.940 1.00 17.81 141 ALA B C 1
ATOM 1261 O O . ALA B 1 26 ? -43.772 -82.991 10.209 1.00 16.91 141 ALA B O 1
ATOM 1263 N N . GLU B 1 27 ? -43.713 -84.771 8.780 1.00 18.74 142 GLU B N 1
ATOM 1264 C CA . GLU B 1 27 ? -44.528 -84.196 7.696 1.00 19.60 142 GLU B CA 1
ATOM 1265 C C . GLU B 1 27 ? -45.946 -84.590 8.042 1.00 19.80 142 GLU B C 1
ATOM 1266 O O . GLU B 1 27 ? -46.439 -85.637 7.632 1.00 21.62 142 GLU B O 1
ATOM 1272 N N . LYS B 1 28 ? -46.593 -83.764 8.815 1.00 19.08 143 LYS B N 1
ATOM 1273 C CA . LYS B 1 28 ? -48.012 -83.960 9.129 1.00 20.62 143 LYS B CA 1
ATOM 1274 C C . LYS B 1 28 ? -48.637 -82.671 9.589 1.00 19.87 143 LYS B C 1
ATOM 1275 O O . LYS B 1 28 ? -47.942 -81.657 9.679 1.00 18.13 143 LYS B O 1
ATOM 1281 N N . GLY B 1 29 ? -49.931 -82.689 9.867 1.00 20.75 144 GLY B N 1
ATOM 1282 C CA . GLY B 1 29 ? -50.641 -81.439 10.086 1.00 21.86 144 GLY B CA 1
ATOM 1283 C C . GLY B 1 29 ? -50.436 -80.448 8.941 1.00 22.40 144 GLY B C 1
ATOM 1284 O O . GLY B 1 29 ? -50.440 -80.849 7.753 1.00 22.32 144 GLY B O 1
ATOM 1285 N N . TYR B 1 30 ? -50.260 -79.160 9.272 1.00 22.58 145 TYR B N 1
ATOM 1286 C CA . TYR B 1 30 ? -50.245 -78.135 8.209 1.00 23.71 145 TYR B CA 1
ATOM 1287 C C . TYR B 1 30 ? -48.791 -77.907 7.830 1.00 22.39 145 TYR B C 1
ATOM 1288 O O . TYR B 1 30 ? -48.198 -76.889 8.154 1.00 22.84 145 TYR B O 1
ATOM 1297 N N . TYR B 1 31 ? -48.199 -78.893 7.146 1.00 21.04 146 TYR B N 1
ATOM 1298 C CA . TYR B 1 31 ? -46.756 -78.886 6.840 1.00 19.34 146 TYR B CA 1
ATOM 1299 C C . TYR B 1 31 ? -46.560 -78.471 5.420 1.00 19.86 146 TYR B C 1
ATOM 1300 O O . TYR B 1 31 ? -47.533 -78.373 4.628 1.00 19.80 146 TYR B O 1
ATOM 1309 N N . THR B 1 32 ? -45.291 -78.246 5.061 1.00 19.24 147 THR B N 1
ATOM 1310 C CA . THR B 1 32 ? -44.945 -77.903 3.688 1.00 20.89 147 THR B CA 1
ATOM 1311 C C . THR B 1 32 ? -43.783 -78.772 3.268 1.00 20.27 147 THR B C 1
ATOM 1312 O O . THR B 1 32 ? -42.869 -78.947 4.042 1.00 17.45 147 THR B O 1
ATOM 1316 N N . MET B 1 33 ? -43.833 -79.309 2.052 1.00 21.50 148 MET B N 1
ATOM 1317 C CA . MET B 1 33 ? -42.733 -80.070 1.467 1.00 23.47 148 MET B CA 1
ATOM 1318 C C . MET B 1 33 ? -42.988 -79.926 -0.025 1.00 24.12 148 MET B C 1
ATOM 1319 O O . MET B 1 33 ? -43.719 -80.696 -0.635 1.00 25.99 148 MET B O 1
ATOM 1324 N N . SER B 1 34 ? -42.402 -78.910 -0.626 1.00 22.94 149 SER B N 1
ATOM 1325 C CA A SER B 1 34 ? -42.868 -78.455 -1.940 0.50 23.74 149 SER B CA 1
ATOM 1326 C CA B SER B 1 34 ? -42.844 -78.440 -1.958 0.50 24.19 149 SER B CA 1
ATOM 1327 C C . SER B 1 34 ? -42.586 -79.498 -3.038 1.00 24.86 149 SER B C 1
ATOM 1328 O O . SER B 1 34 ? -43.358 -79.624 -4.017 1.00 26.02 149 SER B O 1
ATOM 1333 N N . ASN B 1 35 ? -41.475 -80.244 -2.866 1.00 24.10 150 ASN B N 1
ATOM 1334 C CA . ASN B 1 35 ? -41.070 -81.274 -3.859 1.00 25.44 150 ASN B CA 1
ATOM 1335 C C . ASN B 1 35 ? -39.947 -82.121 -3.247 1.00 24.81 150 ASN B C 1
ATOM 1336 O O . ASN B 1 35 ? -39.651 -81.903 -2.076 1.00 24.44 150 ASN B O 1
ATOM 1341 N N . ASN B 1 36 ? -39.363 -83.051 -4.018 1.00 24.73 151 ASN B N 1
ATOM 1342 C CA . ASN B 1 36 ? -38.295 -83.914 -3.532 1.00 24.52 151 ASN B CA 1
ATOM 1343 C C . ASN B 1 36 ? -36.902 -83.225 -3.563 1.00 23.62 151 ASN B C 1
ATOM 1344 O O . ASN B 1 36 ? -35.915 -83.901 -3.362 1.00 23.70 151 ASN B O 1
ATOM 1349 N N . LEU B 1 37 ? -36.825 -81.941 -3.841 1.00 22.74 152 LEU B N 1
ATOM 1350 C CA . LEU B 1 37 ? -35.542 -81.250 -3.793 1.00 22.65 152 LEU B CA 1
ATOM 1351 C C . LEU B 1 37 ? -35.179 -80.823 -2.386 1.00 21.25 152 LEU B C 1
ATOM 1352 O O . LEU B 1 37 ? -34.038 -80.371 -2.121 1.00 20.93 152 LEU B O 1
ATOM 1357 N N . VAL B 1 38 ? -36.125 -80.934 -1.460 1.00 21.31 153 VAL B N 1
ATOM 1358 C CA . VAL B 1 38 ? -35.793 -80.954 -0.032 1.00 21.11 153 VAL B CA 1
ATOM 1359 C C . VAL B 1 38 ? -36.499 -82.162 0.560 1.00 22.26 153 VAL B C 1
ATOM 1360 O O . VAL B 1 38 ? -37.667 -82.483 0.169 1.00 22.21 153 VAL B O 1
ATOM 1364 N N . THR B 1 39 ? -35.837 -82.856 1.480 1.00 21.65 154 THR B N 1
ATOM 1365 C CA . THR B 1 39 ? -36.453 -84.037 2.091 1.00 22.40 154 THR B CA 1
ATOM 1366 C C . THR B 1 39 ? -36.218 -84.007 3.616 1.00 21.17 154 THR B C 1
ATOM 1367 O O . THR B 1 39 ? -35.174 -83.478 4.090 1.00 19.51 154 THR B O 1
ATOM 1371 N N . LEU B 1 40 ? -37.153 -84.576 4.367 1.00 19.80 155 LEU B N 1
ATOM 1372 C CA . LEU B 1 40 ? -36.980 -84.788 5.798 1.00 19.36 155 LEU B CA 1
ATOM 1373 C C . LEU B 1 40 ? -36.451 -86.188 5.863 1.00 20.58 155 LEU B C 1
ATOM 1374 O O . LEU B 1 40 ? -37.133 -87.125 5.381 1.00 21.00 155 LEU B O 1
ATOM 1379 N N . GLU B 1 41 ? -35.258 -86.358 6.433 1.00 20.65 156 GLU B N 1
ATOM 1380 C CA A GLU B 1 41 ? -34.581 -87.655 6.431 0.50 22.22 156 GLU B CA 1
ATOM 1381 C CA B GLU B 1 41 ? -34.585 -87.654 6.424 0.50 22.06 156 GLU B CA 1
ATOM 1382 C C . GLU B 1 41 ? -34.426 -88.146 7.849 1.00 22.41 156 GLU B C 1
ATOM 1383 O O . GLU B 1 41 ? -33.998 -87.405 8.695 1.00 20.37 156 GLU B O 1
ATOM 1394 N N . ASN B 1 42 ? -34.778 -89.402 8.064 1.00 24.40 157 ASN B N 1
ATOM 1395 C CA . ASN B 1 42 ? -34.717 -90.064 9.371 1.00 26.61 157 ASN B CA 1
ATOM 1396 C C . ASN B 1 42 ? -35.440 -89.326 10.459 1.00 24.63 157 ASN B C 1
ATOM 1397 O O . ASN B 1 42 ? -35.101 -89.457 11.638 1.00 24.80 157 ASN B O 1
ATOM 1402 N N . GLY B 1 43 ? -36.433 -88.540 10.069 1.00 22.84 158 GLY B N 1
ATOM 1403 C CA . GLY B 1 43 ? -37.172 -87.721 10.970 1.00 21.99 158 GLY B CA 1
ATOM 1404 C C . GLY B 1 43 ? -36.406 -86.588 11.671 1.00 21.56 158 GLY B C 1
ATOM 1405 O O . GLY B 1 43 ? -36.958 -85.935 12.559 1.00 21.08 158 GLY B O 1
ATOM 1406 N N . LYS B 1 44 ? -35.176 -86.328 11.259 1.00 21.36 159 LYS B N 1
ATOM 1407 C CA . LYS B 1 44 ? -34.320 -85.459 12.085 1.00 22.11 159 LYS B CA 1
ATOM 1408 C C . LYS B 1 44 ? -33.577 -84.364 11.342 1.00 21.76 159 LYS B C 1
ATOM 1409 O O . LYS B 1 44 ? -33.059 -83.479 11.993 1.00 24.23 159 LYS B O 1
ATOM 1413 N N . GLN B 1 45 ? -33.533 -84.403 10.013 1.00 21.17 160 GLN B N 1
ATOM 1414 C CA . GLN B 1 45 ? -32.823 -83.417 9.243 1.00 20.57 160 GLN B CA 1
ATOM 1415 C C . GLN B 1 45 ? -33.511 -83.044 7.938 1.00 19.07 160 GLN B C 1
ATOM 1416 O O . GLN B 1 45 ? -34.181 -83.879 7.298 1.00 18.10 160 GLN B O 1
ATOM 1422 N N . LEU B 1 46 ? -33.358 -81.791 7.542 1.00 16.87 161 LEU B N 1
ATOM 1423 C CA . LEU B 1 46 ? -33.827 -81.380 6.198 1.00 16.39 161 LEU B CA 1
ATOM 1424 C C . LEU B 1 46 ? -32.613 -81.354 5.307 1.00 16.96 161 LEU B C 1
ATOM 1425 O O . LEU B 1 46 ? -31.637 -80.631 5.627 1.00 15.79 161 LEU B O 1
ATOM 1430 N N . THR B 1 47 ? -32.668 -82.088 4.204 1.00 17.63 162 THR B N 1
ATOM 1431 C CA . THR B 1 47 ? -31.532 -82.277 3.307 1.00 19.14 162 THR B CA 1
ATOM 1432 C C . THR B 1 47 ? -31.941 -81.671 1.958 1.00 19.95 162 THR B C 1
ATOM 1433 O O . THR B 1 47 ? -33.017 -81.972 1.418 1.00 18.84 162 THR B O 1
ATOM 1437 N N . VAL B 1 48 ? -31.108 -80.787 1.426 1.00 19.75 163 VAL B N 1
ATOM 1438 C CA . VAL B 1 48 ? -31.416 -80.114 0.185 1.00 19.90 163 VAL B CA 1
ATOM 1439 C C . VAL B 1 48 ? -30.552 -80.697 -0.940 1.00 20.84 163 VAL B C 1
ATOM 1440 O O . VAL B 1 48 ? -29.370 -81.000 -0.739 1.00 20.87 163 VAL B O 1
ATOM 1444 N N . LYS B 1 49 ? -31.135 -80.881 -2.127 1.00 21.09 164 LYS B N 1
ATOM 1445 C CA . LYS B 1 49 ? -30.397 -81.383 -3.259 1.00 22.22 164 LYS B CA 1
ATOM 1446 C C . LYS B 1 49 ? -29.572 -80.321 -3.968 1.00 21.34 164 LYS B C 1
ATOM 1447 O O . LYS B 1 49 ? -28.488 -80.612 -4.499 1.00 21.23 164 LYS B O 1
ATOM 1453 N N . ARG B 1 50 ? -30.091 -79.082 -3.994 1.00 19.43 165 ARG B N 1
ATOM 1454 C CA . ARG B 1 50 ? -29.507 -78.042 -4.786 1.00 19.96 165 ARG B CA 1
ATOM 1455 C C . ARG B 1 50 ? -28.710 -77.056 -3.969 1.00 19.44 165 ARG B C 1
ATOM 1456 O O . ARG B 1 50 ? -29.163 -76.577 -2.905 1.00 18.45 165 ARG B O 1
ATOM 1464 N N . GLN B 1 51 ? -27.542 -76.738 -4.486 1.00 20.65 166 GLN B N 1
ATOM 1465 C CA . GLN B 1 51 ? -26.768 -75.662 -3.885 1.00 21.07 166 GLN B CA 1
ATOM 1466 C C . GLN B 1 51 ? -27.514 -74.346 -4.019 1.00 20.70 166 GLN B C 1
ATOM 1467 O O . GLN B 1 51 ? -28.288 -74.156 -4.958 1.00 20.15 166 GLN B O 1
ATOM 1473 N N . GLY B 1 52 ? -27.223 -73.450 -3.080 1.00 20.33 167 GLY B N 1
ATOM 1474 C CA . GLY B 1 52 ? -27.657 -72.084 -3.165 1.00 20.15 167 GLY B CA 1
ATOM 1475 C C . GLY B 1 52 ? -27.971 -71.449 -1.812 1.00 19.39 167 GLY B C 1
ATOM 1476 O O . GLY B 1 52 ? -27.668 -72.001 -0.771 1.00 18.08 167 GLY B O 1
ATOM 1477 N N . LEU B 1 53 ? -28.581 -70.269 -1.888 1.00 19.68 168 LEU B N 1
ATOM 1478 C CA . LEU B 1 53 ? -28.967 -69.500 -0.719 1.00 20.10 168 LEU B CA 1
ATOM 1479 C C . LEU B 1 53 ? -30.338 -69.926 -0.208 1.00 18.50 168 LEU B C 1
ATOM 1480 O O . LEU B 1 53 ? -31.285 -70.008 -0.973 1.00 18.28 168 LEU B O 1
ATOM 1485 N N . TYR B 1 54 ? -30.431 -70.205 1.084 1.00 17.42 169 TYR B N 1
ATOM 1486 C CA . TYR B 1 54 ? -31.636 -70.569 1.730 1.00 16.60 169 TYR B CA 1
ATOM 1487 C C . TYR B 1 54 ? -31.850 -69.764 2.994 1.00 16.81 169 TYR B C 1
ATOM 1488 O O . TYR B 1 54 ? -30.892 -69.503 3.685 1.00 17.27 169 TYR B O 1
ATOM 1497 N N . TYR B 1 55 ? -33.087 -69.387 3.270 1.00 16.73 170 TYR B N 1
ATOM 1498 C CA . TYR B 1 55 ? -33.515 -68.853 4.572 1.00 17.06 170 TYR B CA 1
ATOM 1499 C C . TYR B 1 55 ? -33.935 -70.072 5.401 1.00 16.50 170 TYR B C 1
ATOM 1500 O O . TYR B 1 55 ? -34.808 -70.868 4.976 1.00 16.76 170 TYR B O 1
ATOM 1509 N N . ILE B 1 56 ? -33.322 -70.268 6.561 1.00 16.41 171 ILE B N 1
ATOM 1510 C CA . ILE B 1 56 ? -33.486 -71.490 7.336 1.00 15.82 171 ILE B CA 1
ATOM 1511 C C . ILE B 1 56 ? -33.938 -71.036 8.702 1.00 16.05 171 ILE B C 1
ATOM 1512 O O . ILE B 1 56 ? -33.384 -70.111 9.256 1.00 15.62 171 ILE B O 1
ATOM 1517 N N . TYR B 1 57 ? -34.969 -71.685 9.248 1.00 15.36 172 TYR B N 1
ATOM 1518 C CA . TYR B 1 57 ? -35.526 -71.235 10.535 1.00 15.75 172 TYR B CA 1
ATOM 1519 C C . TYR B 1 57 ? -35.955 -72.419 11.418 1.00 16.62 172 TYR B C 1
ATOM 1520 O O . TYR B 1 57 ? -36.243 -73.532 10.937 1.00 15.34 172 TYR B O 1
ATOM 1529 N N . ALA B 1 58 ? -36.003 -72.148 12.737 1.00 18.70 173 ALA B N 1
ATOM 1530 C CA . ALA B 1 58 ? -36.585 -73.045 13.698 1.00 18.00 173 ALA B CA 1
ATOM 1531 C C . ALA B 1 58 ? -37.162 -72.261 14.861 1.00 19.14 173 ALA B C 1
ATOM 1532 O O . ALA B 1 58 ? -36.664 -71.212 15.306 1.00 18.93 173 ALA B O 1
ATOM 1534 N N . GLN B 1 59 ? -38.246 -72.809 15.353 1.00 18.90 174 GLN B N 1
ATOM 1535 C CA A GLN B 1 59 ? -39.055 -72.272 16.411 0.50 20.00 174 GLN B CA 1
ATOM 1536 C CA B GLN B 1 59 ? -38.808 -72.202 16.572 0.50 20.01 174 GLN B CA 1
ATOM 1537 C C . GLN B 1 59 ? -39.134 -73.309 17.548 1.00 20.37 174 GLN B C 1
ATOM 1538 O O . GLN B 1 59 ? -39.692 -74.346 17.242 1.00 21.18 174 GLN B O 1
ATOM 1549 N N . VAL B 1 60 ? -38.674 -73.084 18.782 1.00 22.33 175 VAL B N 1
ATOM 1550 C CA . VAL B 1 60 ? -38.765 -74.124 19.794 1.00 21.98 175 VAL B CA 1
ATOM 1551 C C . VAL B 1 60 ? -39.394 -73.538 21.009 1.00 21.89 175 VAL B C 1
ATOM 1552 O O . VAL B 1 60 ? -38.915 -72.501 21.564 1.00 21.70 175 VAL B O 1
ATOM 1556 N N . THR B 1 61 ? -40.467 -74.195 21.437 1.00 19.59 176 THR B N 1
ATOM 1557 C CA . THR B 1 61 ? -41.064 -73.902 22.720 1.00 19.83 176 THR B CA 1
ATOM 1558 C C . THR B 1 61 ? -40.684 -75.026 23.647 1.00 19.81 176 THR B C 1
ATOM 1559 O O . THR B 1 61 ? -40.798 -76.218 23.293 1.00 20.24 176 THR B O 1
ATOM 1563 N N . PHE B 1 62 ? -40.247 -74.690 24.846 1.00 19.88 177 PHE B N 1
ATOM 1564 C CA . PHE B 1 62 ? -39.976 -75.684 25.864 1.00 19.86 177 PHE B CA 1
ATOM 1565 C C . PHE B 1 62 ? -40.703 -75.313 27.154 1.00 20.43 177 PHE B C 1
ATOM 1566 O O . PHE B 1 62 ? -41.074 -74.149 27.320 1.00 20.08 177 PHE B O 1
ATOM 1574 N N . CYS B 1 63 ? -40.896 -76.299 28.035 1.00 20.44 178 CYS B N 1
ATOM 1575 C CA . CYS B 1 63 ? -41.598 -76.125 29.292 1.00 21.53 178 CYS B CA 1
ATOM 1576 C C . CYS B 1 63 ? -40.657 -76.710 30.350 1.00 23.28 178 CYS B C 1
ATOM 1577 O O . CYS B 1 63 ? -40.437 -77.924 30.420 1.00 22.35 178 CYS B O 1
ATOM 1580 N N . SER B 1 64 ? -40.069 -75.859 31.161 1.00 25.08 179 SER B N 1
ATOM 1581 C CA . SER B 1 64 ? -39.179 -76.406 32.164 1.00 28.31 179 SER B CA 1
ATOM 1582 C C . SER B 1 64 ? -39.413 -75.807 33.505 1.00 31.03 179 SER B C 1
ATOM 1583 O O . SER B 1 64 ? -40.122 -74.823 33.647 1.00 30.11 179 SER B O 1
ATOM 1586 N N . ASN B 1 65 ? -38.800 -76.397 34.506 1.00 35.23 180 ASN B N 1
ATOM 1587 C CA . ASN B 1 65 ? -38.707 -75.725 35.783 1.00 39.99 180 ASN B CA 1
ATOM 1588 C C . ASN B 1 65 ? -37.273 -75.619 36.314 1.00 44.54 180 ASN B C 1
ATOM 1589 O O . ASN B 1 65 ? -36.524 -76.559 36.217 1.00 44.48 180 ASN B O 1
ATOM 1594 N N . ARG B 1 66 ? -36.970 -74.434 36.854 1.00 49.80 181 ARG B N 1
ATOM 1595 C CA . ARG B 1 66 ? -35.919 -74.074 37.812 1.00 59.26 181 ARG B CA 1
ATOM 1596 C C . ARG B 1 66 ? -35.321 -72.748 37.366 1.00 61.21 181 ARG B C 1
ATOM 1597 O O . ARG B 1 66 ? -35.153 -71.847 38.188 1.00 67.94 181 ARG B O 1
ATOM 1605 N N . ALA B 1 72 ? -28.152 -73.491 34.571 1.00 42.58 187 ALA B N 1
ATOM 1606 C CA . ALA B 1 72 ? -27.737 -73.523 33.127 1.00 41.28 187 ALA B CA 1
ATOM 1607 C C . ALA B 1 72 ? -28.870 -73.403 32.156 1.00 37.82 187 ALA B C 1
ATOM 1608 O O . ALA B 1 72 ? -29.944 -73.971 32.359 1.00 36.76 187 ALA B O 1
ATOM 1610 N N . PRO B 1 73 ? -28.640 -72.668 31.070 1.00 35.99 188 PRO B N 1
ATOM 1611 C CA . PRO B 1 73 ? -29.789 -72.397 30.227 1.00 32.92 188 PRO B CA 1
ATOM 1612 C C . PRO B 1 73 ? -30.232 -73.543 29.304 1.00 30.31 188 PRO B C 1
ATOM 1613 O O . PRO B 1 73 ? -29.476 -74.461 29.018 1.00 30.19 188 PRO B O 1
ATOM 1617 N N . PHE B 1 74 ? -31.460 -73.456 28.841 1.00 27.74 189 PHE B N 1
ATOM 1618 C CA . PHE B 1 74 ? -31.929 -74.240 27.728 1.00 25.44 189 PHE B CA 1
ATOM 1619 C C . PHE B 1 74 ? -31.358 -73.571 26.471 1.00 24.46 189 PHE B C 1
ATOM 1620 O O . PHE B 1 74 ? -31.500 -72.382 26.289 1.00 24.14 189 PHE B O 1
ATOM 1628 N N . ILE B 1 75 ? -30.717 -74.357 25.611 1.00 23.72 190 ILE B N 1
ATOM 1629 C CA . ILE B 1 75 ? -30.062 -73.890 24.427 1.00 23.21 190 ILE B CA 1
ATOM 1630 C C . ILE B 1 75 ? -30.607 -74.687 23.266 1.00 21.35 190 ILE B C 1
ATOM 1631 O O . ILE B 1 75 ? -30.652 -75.923 23.324 1.00 21.34 190 ILE B O 1
ATOM 1636 N N . ALA B 1 76 ? -31.023 -73.993 22.221 1.00 20.22 191 ALA B N 1
ATOM 1637 C CA . ALA B 1 76 ? -31.346 -74.622 20.925 1.00 19.13 191 ALA B CA 1
ATOM 1638 C C . ALA B 1 76 ? -30.355 -74.194 19.829 1.00 19.46 191 ALA B C 1
ATOM 1639 O O . ALA B 1 76 ? -29.995 -73.010 19.767 1.00 19.40 191 ALA B O 1
ATOM 1641 N N . SER B 1 77 ? -29.921 -75.150 19.002 1.00 19.30 192 SER B N 1
ATOM 1642 C CA . SER B 1 77 ? -28.859 -74.885 18.002 1.00 20.25 192 SER B CA 1
ATOM 1643 C C . SER B 1 77 ? -29.366 -75.366 16.646 1.00 19.48 192 SER B C 1
ATOM 1644 O O . SER B 1 77 ? -29.863 -76.492 16.535 1.00 19.41 192 SER B O 1
ATOM 1647 N N . LEU B 1 78 ? -29.261 -74.534 15.604 1.00 19.46 193 LEU B N 1
ATOM 1648 C CA . LEU B 1 78 ? -29.468 -74.975 14.247 1.00 18.68 193 LEU B CA 1
ATOM 1649 C C . LEU B 1 78 ? -28.089 -75.323 13.718 1.00 19.71 193 LEU B C 1
ATOM 1650 O O . LEU B 1 78 ? -27.161 -74.505 13.774 1.00 19.08 193 LEU B O 1
ATOM 1655 N N . CYS B 1 79 ? -27.957 -76.550 13.231 1.00 19.43 194 CYS B N 1
ATOM 1656 C CA . CYS B 1 79 ? -26.692 -77.124 12.861 1.00 20.81 194 CYS B CA 1
ATOM 1657 C C . CYS B 1 79 ? -26.707 -77.526 11.401 1.00 20.23 194 CYS B C 1
ATOM 1658 O O . CYS B 1 79 ? -27.784 -77.794 10.826 1.00 18.19 194 CYS B O 1
ATOM 1661 N N . LEU B 1 80 ? -25.504 -77.589 10.837 1.00 20.78 195 LEU B N 1
ATOM 1662 C CA . LEU B 1 80 ? -25.302 -77.931 9.451 1.00 21.39 195 LEU B CA 1
ATOM 1663 C C . LEU B 1 80 ? -24.312 -79.059 9.327 1.00 22.91 195 LEU B C 1
ATOM 1664 O O . LEU B 1 80 ? -23.267 -79.037 9.963 1.00 22.99 195 LEU B O 1
ATOM 1669 N N . LYS B 1 81 ? -24.639 -80.043 8.494 1.00 23.34 196 LYS B N 1
ATOM 1670 C CA . LYS B 1 81 ? -23.688 -81.092 8.151 1.00 26.29 196 LYS B CA 1
ATOM 1671 C C . LYS B 1 81 ? -23.612 -81.037 6.636 1.00 26.91 196 LYS B C 1
ATOM 1672 O O . LYS B 1 81 ? -24.609 -81.346 5.970 1.00 26.18 196 LYS B O 1
ATOM 1678 N N . SER B 1 82 ? -22.473 -80.616 6.086 1.00 28.40 197 SER B N 1
ATOM 1679 C CA . SER B 1 82 ? -22.277 -80.622 4.612 1.00 29.83 197 SER B CA 1
ATOM 1680 C C . SER B 1 82 ? -21.415 -81.830 4.233 1.00 30.52 197 SER B C 1
ATOM 1681 O O . SER B 1 82 ? -20.567 -82.242 5.023 1.00 31.25 197 SER B O 1
ATOM 1684 N N . PRO B 1 83 ? -21.637 -82.395 3.035 1.00 30.07 198 PRO B N 1
ATOM 1685 C CA . PRO B 1 83 ? -20.831 -83.523 2.580 1.00 31.72 198 PRO B CA 1
ATOM 1686 C C . PRO B 1 83 ? -19.333 -83.259 2.671 1.00 32.72 198 PRO B C 1
ATOM 1687 O O . PRO B 1 83 ? -18.857 -82.212 2.275 1.00 31.84 198 PRO B O 1
ATOM 1691 N N . GLY B 1 84 ? -18.595 -84.201 3.218 1.00 34.68 199 GLY B N 1
ATOM 1692 C CA . GLY B 1 84 ? -17.156 -84.032 3.383 1.00 36.71 199 GLY B CA 1
ATOM 1693 C C . GLY B 1 84 ? -16.732 -83.036 4.468 1.00 36.73 199 GLY B C 1
ATOM 1694 O O . GLY B 1 84 ? -15.558 -82.721 4.537 1.00 37.72 199 GLY B O 1
ATOM 1695 N N . ARG B 1 85 ? -17.665 -82.559 5.306 1.00 34.59 200 ARG B N 1
ATOM 1696 C CA . ARG B 1 85 ? -17.342 -81.608 6.364 1.00 35.22 200 ARG B CA 1
ATOM 1697 C C . ARG B 1 85 ? -17.836 -82.084 7.713 1.00 34.65 200 ARG B C 1
ATOM 1698 O O . ARG B 1 85 ? -18.802 -82.833 7.801 1.00 33.44 200 ARG B O 1
ATOM 1706 N N . PHE B 1 86 ? -17.184 -81.645 8.784 1.00 35.20 201 PHE B N 1
ATOM 1707 C CA . PHE B 1 86 ? -17.714 -81.931 10.114 1.00 35.00 201 PHE B CA 1
ATOM 1708 C C . PHE B 1 86 ? -18.913 -81.026 10.310 1.00 31.67 201 PHE B C 1
ATOM 1709 O O . PHE B 1 86 ? -18.970 -79.935 9.776 1.00 30.44 201 PHE B O 1
ATOM 1717 N N . GLU B 1 87 ? -19.881 -81.489 11.065 1.00 30.75 202 GLU B N 1
ATOM 1718 C CA . GLU B 1 87 ? -20.981 -80.635 11.467 1.00 28.72 202 GLU B CA 1
ATOM 1719 C C . GLU B 1 87 ? -20.572 -79.322 12.160 1.00 27.47 202 GLU B C 1
ATOM 1720 O O . GLU B 1 87 ? -19.530 -79.238 12.820 1.00 28.43 202 GLU B O 1
ATOM 1726 N N . ARG B 1 88 ? -21.410 -78.307 12.031 1.00 24.50 203 ARG B N 1
ATOM 1727 C CA A ARG B 1 88 ? -21.117 -76.989 12.619 0.50 24.60 203 ARG B CA 1
ATOM 1728 C CA B ARG B 1 88 ? -21.116 -77.018 12.654 0.50 24.90 203 ARG B CA 1
ATOM 1729 C C . ARG B 1 88 ? -22.409 -76.355 13.107 1.00 23.01 203 ARG B C 1
ATOM 1730 O O . ARG B 1 88 ? -23.490 -76.693 12.612 1.00 20.88 203 ARG B O 1
ATOM 1745 N N . ILE B 1 89 ? -22.272 -75.428 14.053 1.00 23.46 204 ILE B N 1
ATOM 1746 C CA . ILE B 1 89 ? -23.400 -74.656 14.502 1.00 22.93 204 ILE B CA 1
ATOM 1747 C C . ILE B 1 89 ? -23.572 -73.431 13.606 1.00 22.09 204 ILE B C 1
ATOM 1748 O O . ILE B 1 89 ? -22.597 -72.738 13.365 1.00 22.84 204 ILE B O 1
ATOM 1753 N N . LEU B 1 90 ? -24.783 -73.179 13.125 1.00 20.34 205 LEU B N 1
ATOM 1754 C CA . LEU B 1 90 ? -25.078 -71.972 12.395 1.00 20.25 205 LEU B CA 1
ATOM 1755 C C . LEU B 1 90 ? -25.655 -70.862 13.293 1.00 20.13 205 LEU B C 1
ATOM 1756 O O . LEU B 1 90 ? -25.214 -69.704 13.240 1.00 20.44 205 LEU B O 1
ATOM 1761 N N . LEU B 1 91 ? -26.630 -71.254 14.107 1.00 19.34 206 LEU B N 1
ATOM 1762 C CA . LEU B 1 91 ? -27.347 -70.331 14.995 1.00 19.76 206 LEU B CA 1
ATOM 1763 C C . LEU B 1 91 ? -27.661 -71.012 16.309 1.00 19.95 206 LEU B C 1
ATOM 1764 O O . LEU B 1 91 ? -27.896 -72.234 16.329 1.00 19.15 206 LEU B O 1
ATOM 1769 N N . ARG B 1 92 ? -27.680 -70.232 17.383 1.00 20.99 207 ARG B N 1
ATOM 1770 C CA . ARG B 1 92 ? -28.077 -70.727 18.690 1.00 22.09 207 ARG B CA 1
ATOM 1771 C C . ARG B 1 92 ? -28.856 -69.663 19.415 1.00 22.90 207 ARG B C 1
ATOM 1772 O O . ARG B 1 92 ? -28.622 -68.492 19.188 1.00 22.68 207 ARG B O 1
ATOM 1780 N N . ALA B 1 93 ? -29.752 -70.101 20.297 1.00 23.49 208 ALA B N 1
ATOM 1781 C CA . ALA B 1 93 ? -30.529 -69.204 21.179 1.00 26.33 208 ALA B CA 1
ATOM 1782 C C . ALA B 1 93 ? -30.606 -69.880 22.545 1.00 29.07 208 ALA B C 1
ATOM 1783 O O . ALA B 1 93 ? -30.760 -71.107 22.595 1.00 29.84 208 ALA B O 1
ATOM 1785 N N . ALA B 1 94 ? -30.483 -69.113 23.625 1.00 31.68 209 ALA B N 1
ATOM 1786 C CA . ALA B 1 94 ? -30.273 -69.672 24.964 1.00 33.84 209 ALA B CA 1
ATOM 1787 C C . ALA B 1 94 ? -31.050 -68.905 25.952 1.00 35.75 209 ALA B C 1
ATOM 1788 O O . ALA B 1 94 ? -30.742 -67.713 26.091 1.00 39.46 209 ALA B O 1
ATOM 1790 N N . ASN B 1 95 ? -32.018 -69.559 26.638 1.00 34.92 210 ASN B N 1
ATOM 1791 C CA . ASN B 1 95 ? -32.944 -68.983 27.621 1.00 35.67 210 ASN B CA 1
ATOM 1792 C C . ASN B 1 95 ? -32.953 -69.634 28.979 1.00 35.27 210 ASN B C 1
ATOM 1793 O O . ASN B 1 95 ? -32.839 -70.829 29.094 1.00 33.92 210 ASN B O 1
ATOM 1798 N N . THR B 1 96 ? -33.079 -68.833 30.009 1.00 35.68 211 THR B N 1
ATOM 1799 C CA . THR B 1 96 ? -32.974 -69.347 31.366 1.00 37.50 211 THR B CA 1
ATOM 1800 C C . THR B 1 96 ? -34.281 -70.093 31.653 1.00 35.78 211 THR B C 1
ATOM 1801 O O . THR B 1 96 ? -35.344 -69.781 31.082 1.00 34.26 211 THR B O 1
ATOM 1805 N N . HIS B 1 97 ? -34.193 -71.086 32.515 1.00 36.07 212 HIS B N 1
ATOM 1806 C CA . HIS B 1 97 ? -35.385 -71.848 32.911 1.00 34.94 212 HIS B CA 1
ATOM 1807 C C . HIS B 1 97 ? -36.314 -70.995 33.765 1.00 35.67 212 HIS B C 1
ATOM 1808 O O . HIS B 1 97 ? -35.888 -70.241 34.607 1.00 37.39 212 HIS B O 1
ATOM 1815 N N . SER B 1 98 ? -37.602 -71.127 33.509 1.00 34.56 213 SER B N 1
ATOM 1816 C CA . SER B 1 98 ? -38.683 -70.537 34.314 1.00 35.60 213 SER B CA 1
ATOM 1817 C C . SER B 1 98 ? -38.760 -71.203 35.703 1.00 36.43 213 SER B C 1
ATOM 1818 O O . SER B 1 98 ? -38.380 -72.366 35.798 1.00 36.05 213 SER B O 1
ATOM 1821 N N . SER B 1 99 ? -39.235 -70.522 36.750 1.00 37.30 214 SER B N 1
ATOM 1822 C CA . SER B 1 99 ? -39.585 -71.242 37.998 1.00 38.74 214 SER B CA 1
ATOM 1823 C C . SER B 1 99 ? -41.082 -71.567 38.155 1.00 37.70 214 SER B C 1
ATOM 1824 O O . SER B 1 99 ? -41.536 -72.004 39.236 1.00 38.28 214 SER B O 1
ATOM 1827 N N . ALA B 1 100 ? -41.849 -71.392 37.082 1.00 35.62 215 ALA B N 1
ATOM 1828 C CA . ALA B 1 100 ? -43.266 -71.748 37.139 1.00 35.14 215 ALA B CA 1
ATOM 1829 C C . ALA B 1 100 ? -43.455 -73.269 37.315 1.00 35.00 215 ALA B C 1
ATOM 1830 O O . ALA B 1 100 ? -42.647 -74.100 36.844 1.00 33.24 215 ALA B O 1
ATOM 1832 N N . LYS B 1 101 ? -44.521 -73.621 38.010 1.00 36.51 216 LYS B N 1
ATOM 1833 C CA . LYS B 1 101 ? -44.842 -75.020 38.285 1.00 38.02 216 LYS B CA 1
ATOM 1834 C C . LYS B 1 101 ? -46.148 -75.364 37.553 1.00 36.57 216 LYS B C 1
ATOM 1835 O O . LYS B 1 101 ? -47.013 -74.492 37.441 1.00 36.40 216 LYS B O 1
ATOM 1841 N N . PRO B 1 102 ? -46.309 -76.598 37.048 1.00 34.51 217 PRO B N 1
ATOM 1842 C CA . PRO B 1 102 ? -45.293 -77.654 37.052 1.00 33.69 217 PRO B CA 1
ATOM 1843 C C . PRO B 1 102 ? -44.086 -77.333 36.161 1.00 30.85 217 PRO B C 1
ATOM 1844 O O . PRO B 1 102 ? -42.992 -77.808 36.414 1.00 30.56 217 PRO B O 1
ATOM 1848 N N . CYS B 1 103 ? -44.283 -76.520 35.140 1.00 28.79 218 CYS B N 1
ATOM 1849 C CA . CYS B 1 103 ? -43.193 -76.022 34.321 1.00 27.63 218 CYS B CA 1
ATOM 1850 C C . CYS B 1 103 ? -43.661 -74.722 33.693 1.00 27.14 218 CYS B C 1
ATOM 1851 O O . CYS B 1 103 ? -44.841 -74.463 33.671 1.00 26.91 218 CYS B O 1
ATOM 1854 N N . GLY B 1 104 ? -42.720 -73.933 33.198 1.00 26.70 219 GLY B N 1
ATOM 1855 C CA . GLY B 1 104 ? -42.988 -72.653 32.566 1.00 26.53 219 GLY B CA 1
ATOM 1856 C C . GLY B 1 104 ? -42.552 -72.673 31.148 1.00 24.89 219 GLY B C 1
ATOM 1857 O O . GLY B 1 104 ? -41.422 -73.062 30.857 1.00 24.21 219 GLY B O 1
ATOM 1858 N N . GLN B 1 105 ? -43.452 -72.262 30.257 1.00 24.01 220 GLN B N 1
ATOM 1859 C CA . GLN B 1 105 ? -43.197 -72.256 28.817 1.00 23.60 220 GLN B CA 1
ATOM 1860 C C . GLN B 1 105 ? -42.472 -71.032 28.338 1.00 24.82 220 GLN B C 1
ATOM 1861 O O . GLN B 1 105 ? -42.805 -69.947 28.748 1.00 26.06 220 GLN B O 1
ATOM 1867 N N . GLN B 1 106 ? -41.463 -71.236 27.475 1.00 24.56 221 GLN B N 1
ATOM 1868 C CA A GLN B 1 106 ? -40.727 -70.152 26.847 0.50 25.37 221 GLN B CA 1
ATOM 1869 C CA B GLN B 1 106 ? -40.697 -70.159 26.847 0.50 25.38 221 GLN B CA 1
ATOM 1870 C C . GLN B 1 106 ? -40.446 -70.606 25.452 1.00 24.23 221 GLN B C 1
ATOM 1871 O O . GLN B 1 106 ? -40.359 -71.827 25.217 1.00 22.92 221 GLN B O 1
ATOM 1882 N N . SER B 1 107 ? -40.296 -69.648 24.531 1.00 24.25 222 SER B N 1
ATOM 1883 C CA . SER B 1 107 ? -40.085 -69.944 23.152 1.00 24.78 222 SER B CA 1
ATOM 1884 C C . SER B 1 107 ? -38.829 -69.261 22.577 1.00 26.11 222 SER B C 1
ATOM 1885 O O . SER B 1 107 ? -38.465 -68.206 23.008 1.00 28.37 222 SER B O 1
ATOM 1888 N N . ILE B 1 108 ? -38.211 -69.904 21.611 1.00 24.65 223 ILE B N 1
ATOM 1889 C CA . ILE B 1 108 ? -36.959 -69.449 20.987 1.00 26.86 223 ILE B CA 1
ATOM 1890 C C . ILE B 1 108 ? -37.308 -69.435 19.514 1.00 23.93 223 ILE B C 1
ATOM 1891 O O . ILE B 1 108 ? -37.966 -70.336 19.060 1.00 23.16 223 ILE B O 1
ATOM 1896 N N . HIS B 1 109 ? -36.861 -68.426 18.775 1.00 22.30 224 HIS B N 1
ATOM 1897 C CA . HIS B 1 109 ? -36.968 -68.420 17.353 1.00 21.36 224 HIS B CA 1
ATOM 1898 C C . HIS B 1 109 ? -35.552 -68.119 16.739 1.00 20.69 224 HIS B C 1
ATOM 1899 O O . HIS B 1 109 ? -34.923 -67.139 17.161 1.00 20.81 224 HIS B O 1
ATOM 1906 N N . LEU B 1 110 ? -35.106 -68.953 15.814 1.00 19.78 225 LEU B N 1
ATOM 1907 C CA . LEU B 1 110 ? -33.773 -68.796 15.136 1.00 20.71 225 LEU B CA 1
ATOM 1908 C C . LEU B 1 110 ? -34.038 -68.735 13.659 1.00 18.82 225 LEU B C 1
ATOM 1909 O O . LEU B 1 110 ? -34.936 -69.452 13.144 1.00 17.94 225 LEU B O 1
ATOM 1914 N N . GLY B 1 111 ? -33.264 -67.949 12.956 1.00 17.70 226 GLY B N 1
ATOM 1915 C CA . GLY B 1 111 ? -33.410 -67.916 11.506 1.00 16.71 226 GLY B CA 1
ATOM 1916 C C . GLY B 1 111 ? -32.350 -67.078 10.866 1.00 16.84 226 GLY B C 1
ATOM 1917 O O . GLY B 1 111 ? -31.925 -66.100 11.427 1.00 16.67 226 GLY B O 1
ATOM 1918 N N . GLY B 1 112 ? -31.920 -67.483 9.685 1.00 16.66 227 GLY B N 1
ATOM 1919 C CA . GLY B 1 112 ? -30.998 -66.664 8.926 1.00 17.31 227 GLY B CA 1
ATOM 1920 C C . GLY B 1 112 ? -30.779 -67.238 7.527 1.00 17.36 227 GLY B C 1
ATOM 1921 O O . GLY B 1 112 ? -31.256 -68.345 7.215 1.00 16.70 227 GLY B O 1
ATOM 1922 N N . VAL B 1 113 ? -30.067 -66.463 6.717 1.00 18.59 228 VAL B N 1
ATOM 1923 C CA A VAL B 1 113 ? -29.763 -66.799 5.321 0.50 18.92 228 VAL B CA 1
ATOM 1924 C CA B VAL B 1 113 ? -29.826 -66.821 5.340 0.50 18.65 228 VAL B CA 1
ATOM 1925 C C . VAL B 1 113 ? -28.390 -67.412 5.223 1.00 19.58 228 VAL B C 1
ATOM 1926 O O . VAL B 1 113 ? -27.398 -66.801 5.683 1.00 20.12 228 VAL B O 1
ATOM 1933 N N . PHE B 1 114 ? -28.311 -68.595 4.619 1.00 19.12 229 PHE B N 1
ATOM 1934 C CA . PHE B 1 114 ? -27.076 -69.367 4.489 1.00 20.27 229 PHE B CA 1
ATOM 1935 C C . PHE B 1 114 ? -26.944 -69.985 3.097 1.00 22.14 229 PHE B C 1
ATOM 1936 O O . PHE B 1 114 ? -27.923 -70.333 2.427 1.00 20.91 229 PHE B O 1
ATOM 1944 N N . GLU B 1 115 ? -25.703 -70.111 2.661 1.00 24.25 230 GLU B N 1
ATOM 1945 C CA . GLU B 1 115 ? -25.373 -70.805 1.420 1.00 28.22 230 GLU B CA 1
ATOM 1946 C C . GLU B 1 115 ? -25.252 -72.254 1.744 1.00 27.68 230 GLU B C 1
ATOM 1947 O O . GLU B 1 115 ? -24.480 -72.571 2.596 1.00 32.07 230 GLU B O 1
ATOM 1953 N N . LEU B 1 116 ? -25.993 -73.138 1.081 1.00 25.12 231 LEU B N 1
ATOM 1954 C CA . LEU B 1 116 ? -25.844 -74.538 1.278 1.00 23.68 231 LEU B CA 1
ATOM 1955 C C . LEU B 1 116 ? -25.254 -75.224 0.024 1.00 23.60 231 LEU B C 1
ATOM 1956 O O . LEU B 1 116 ? -25.427 -74.787 -1.117 1.00 22.31 231 LEU B O 1
ATOM 1961 N N . GLN B 1 117 ? -24.560 -76.327 0.285 1.00 24.13 232 GLN B N 1
ATOM 1962 C CA A GLN B 1 117 ? -23.925 -77.155 -0.754 0.50 24.92 232 GLN B CA 1
ATOM 1963 C CA B GLN B 1 117 ? -23.928 -77.144 -0.763 0.50 24.89 232 GLN B CA 1
ATOM 1964 C C . GLN B 1 117 ? -24.899 -78.245 -1.156 1.00 24.21 232 GLN B C 1
ATOM 1965 O O . GLN B 1 117 ? -25.787 -78.562 -0.393 1.00 23.24 232 GLN B O 1
ATOM 1976 N N . PRO B 1 118 ? -24.724 -78.851 -2.355 1.00 24.85 233 PRO B N 1
ATOM 1977 C CA . PRO B 1 118 ? -25.618 -79.954 -2.681 1.00 25.04 233 PRO B CA 1
ATOM 1978 C C . PRO B 1 118 ? -25.509 -81.084 -1.671 1.00 25.13 233 PRO B C 1
ATOM 1979 O O . PRO B 1 118 ? -24.395 -81.509 -1.298 1.00 25.25 233 PRO B O 1
ATOM 1983 N N . GLY B 1 119 ? -26.651 -81.566 -1.210 1.00 23.94 234 GLY B N 1
ATOM 1984 C CA . GLY B 1 119 ? -26.656 -82.674 -0.265 1.00 24.35 234 GLY B CA 1
ATOM 1985 C C . GLY B 1 119 ? -26.454 -82.226 1.201 1.00 23.49 234 GLY B C 1
ATOM 1986 O O . GLY B 1 119 ? -26.377 -83.070 2.074 1.00 23.80 234 GLY B O 1
ATOM 1987 N N . ALA B 1 120 ? -26.372 -80.932 1.484 1.00 22.56 235 ALA B N 1
ATOM 1988 C CA . ALA B 1 120 ? -26.228 -80.497 2.869 1.00 22.72 235 ALA B CA 1
ATOM 1989 C C . ALA B 1 120 ? -27.528 -80.733 3.623 1.00 21.84 235 ALA B C 1
ATOM 1990 O O . ALA B 1 120 ? -28.620 -80.729 3.015 1.00 21.10 235 ALA B O 1
ATOM 1992 N N . SER B 1 121 ? -27.396 -80.942 4.921 1.00 21.59 236 SER B N 1
ATOM 1993 C CA . SER B 1 121 ? -28.511 -81.199 5.818 1.00 21.27 236 SER B CA 1
ATOM 1994 C C . SER B 1 121 ? -28.419 -80.286 7.011 1.00 20.27 236 SER B C 1
ATOM 1995 O O . SER B 1 121 ? -27.315 -80.070 7.561 1.00 20.68 236 SER B O 1
ATOM 1998 N N . VAL B 1 122 ? -29.560 -79.784 7.439 1.00 18.95 237 VAL B N 1
ATOM 1999 C CA . VAL B 1 122 ? -29.650 -78.991 8.657 1.00 18.32 237 VAL B CA 1
ATOM 2000 C C . VAL B 1 122 ? -30.541 -79.729 9.654 1.00 17.84 237 VAL B C 1
ATOM 2001 O O . VAL B 1 122 ? -31.458 -80.498 9.263 1.00 16.77 237 VAL B O 1
ATOM 2005 N N . PHE B 1 123 ? -30.258 -79.521 10.925 1.00 17.65 238 PHE B N 1
ATOM 2006 C CA . PHE B 1 123 ? -30.979 -80.186 12.019 1.00 18.22 238 PHE B CA 1
ATOM 2007 C C . PHE B 1 123 ? -30.937 -79.276 13.250 1.00 18.32 238 PHE B C 1
ATOM 2008 O O . PHE B 1 123 ? -30.179 -78.273 13.273 1.00 17.98 238 PHE B O 1
ATOM 2016 N N . VAL B 1 124 ? -31.753 -79.587 14.254 1.00 18.13 239 VAL B N 1
ATOM 2017 C CA . VAL B 1 124 ? -31.869 -78.768 15.430 1.00 18.24 239 VAL B CA 1
ATOM 2018 C C . VAL B 1 124 ? -31.597 -79.657 16.639 1.00 20.53 239 VAL B C 1
ATOM 2019 O O . VAL B 1 124 ? -32.200 -80.752 16.737 1.00 20.60 239 VAL B O 1
ATOM 2023 N N . ASN B 1 125 ? -30.695 -79.175 17.513 1.00 21.46 240 ASN B N 1
ATOM 2024 C CA . ASN B 1 125 ? -30.269 -79.795 18.767 1.00 23.49 240 ASN B CA 1
ATOM 2025 C C . ASN B 1 125 ? -30.724 -78.977 19.922 1.00 23.12 240 ASN B C 1
ATOM 2026 O O . ASN B 1 125 ? -30.723 -77.752 19.802 1.00 22.75 240 ASN B O 1
ATOM 2031 N N . VAL B 1 126 ? -31.072 -79.620 21.045 1.00 22.93 241 VAL B N 1
ATOM 2032 C CA . VAL B 1 126 ? -31.379 -78.894 22.266 1.00 22.22 241 VAL B CA 1
ATOM 2033 C C . VAL B 1 126 ? -30.764 -79.517 23.474 1.00 23.67 241 VAL B C 1
ATOM 2034 O O . VAL B 1 126 ? -30.395 -80.722 23.490 1.00 23.58 241 VAL B O 1
ATOM 2038 N N . THR B 1 127 ? -30.636 -78.702 24.516 1.00 24.02 242 THR B N 1
ATOM 2039 C CA . THR B 1 127 ? -30.044 -79.180 25.726 1.00 26.63 242 THR B CA 1
ATOM 2040 C C . THR B 1 127 ? -30.910 -80.265 26.358 1.00 26.45 242 THR B C 1
ATOM 2041 O O . THR B 1 127 ? -30.376 -81.215 26.928 1.00 26.92 242 THR B O 1
ATOM 2045 N N . ASP B 1 128 ? -32.227 -80.139 26.248 1.00 24.92 243 ASP B N 1
ATOM 2046 C CA . ASP B 1 128 ? -33.082 -81.224 26.773 1.00 25.72 243 ASP B CA 1
ATOM 2047 C C . ASP B 1 128 ? -34.347 -81.477 25.973 1.00 23.82 243 ASP B C 1
ATOM 2048 O O . ASP B 1 128 ? -35.390 -80.818 26.173 1.00 23.34 243 ASP B O 1
ATOM 2053 N N . PRO B 1 129 ? -34.264 -82.435 25.069 1.00 24.11 244 PRO B N 1
ATOM 2054 C CA . PRO B 1 129 ? -35.398 -82.613 24.199 1.00 22.96 244 PRO B CA 1
ATOM 2055 C C . PRO B 1 129 ? -36.659 -83.039 24.938 1.00 22.58 244 PRO B C 1
ATOM 2056 O O . PRO B 1 129 ? -37.719 -82.766 24.411 1.00 22.26 244 PRO B O 1
ATOM 2060 N N . SER B 1 130 ? -36.578 -83.637 26.128 1.00 23.60 245 SER B N 1
ATOM 2061 C CA . SER B 1 130 ? -37.800 -84.045 26.842 1.00 24.02 245 SER B CA 1
ATOM 2062 C C . SER B 1 130 ? -38.636 -82.846 27.334 1.00 23.30 245 SER B C 1
ATOM 2063 O O . SER B 1 130 ? -39.811 -83.032 27.668 1.00 23.62 245 SER B O 1
ATOM 2066 N N . GLN B 1 131 ? -38.029 -81.645 27.391 1.00 22.38 246 GLN B N 1
ATOM 2067 C CA A GLN B 1 131 ? -38.709 -80.438 27.834 0.50 21.87 246 GLN B CA 1
ATOM 2068 C CA B GLN B 1 131 ? -38.728 -80.458 27.842 0.50 21.92 246 GLN B CA 1
ATOM 2069 C C . GLN B 1 131 ? -39.443 -79.709 26.704 1.00 20.10 246 GLN B C 1
ATOM 2070 O O . GLN B 1 131 ? -40.214 -78.788 26.974 1.00 19.39 246 GLN B O 1
ATOM 2081 N N . VAL B 1 132 ? -39.202 -80.101 25.449 1.00 18.59 247 VAL B N 1
ATOM 2082 C CA . VAL B 1 132 ? -39.812 -79.445 24.303 1.00 17.49 247 VAL B CA 1
ATOM 2083 C C . VAL B 1 132 ? -41.334 -79.607 24.368 1.00 17.56 247 VAL B C 1
ATOM 2084 O O . VAL B 1 132 ? -41.818 -80.705 24.724 1.00 17.74 247 VAL B O 1
ATOM 2088 N N . SER B 1 133 ? -42.047 -78.533 24.040 1.00 17.25 248 SER B N 1
ATOM 2089 C CA . SER B 1 133 ? -43.534 -78.530 23.961 1.00 17.63 248 SER B CA 1
ATOM 2090 C C . SER B 1 133 ? -43.909 -78.896 22.522 1.00 17.21 248 SER B C 1
ATOM 2091 O O . SER B 1 133 ? -43.418 -78.280 21.560 1.00 17.03 248 SER B O 1
ATOM 2094 N N . HIS B 1 134 ? -44.786 -79.895 22.378 1.00 17.52 249 HIS B N 1
ATOM 2095 C CA . HIS B 1 134 ? -45.164 -80.395 21.104 1.00 17.27 249 HIS B CA 1
ATOM 2096 C C . HIS B 1 134 ? -46.625 -80.092 20.760 1.00 17.93 249 HIS B C 1
ATOM 2097 O O . HIS B 1 134 ? -47.097 -80.542 19.687 1.00 17.51 249 HIS B O 1
ATOM 2104 N N . GLY B 1 135 ? -47.345 -79.355 21.625 1.00 18.13 250 GLY B N 1
ATOM 2105 C CA . GLY B 1 135 ? -48.721 -78.962 21.303 1.00 18.51 250 GLY B CA 1
ATOM 2106 C C . GLY B 1 135 ? -48.730 -78.222 19.978 1.00 17.87 250 GLY B C 1
ATOM 2107 O O . GLY B 1 135 ? -47.694 -77.677 19.540 1.00 16.79 250 GLY B O 1
ATOM 2108 N N . THR B 1 136 ? -49.873 -78.213 19.328 1.00 18.14 251 THR B N 1
ATOM 2109 C CA . THR B 1 136 ? -50.035 -77.665 17.986 1.00 18.57 251 THR B CA 1
ATOM 2110 C C . THR B 1 136 ? -49.377 -76.307 17.811 1.00 17.95 251 THR B C 1
ATOM 2111 O O . THR B 1 136 ? -49.730 -75.367 18.517 1.00 18.59 251 THR B O 1
ATOM 2115 N N . GLY B 1 137 ? -48.455 -76.245 16.868 1.00 17.15 252 GLY B N 1
ATOM 2116 C CA . GLY B 1 137 ? -47.819 -75.015 16.468 1.00 17.10 252 GLY B CA 1
ATOM 2117 C C . GLY B 1 137 ? -46.627 -74.531 17.324 1.00 16.78 252 GLY B C 1
ATOM 2118 O O . GLY B 1 137 ? -45.991 -73.524 16.959 1.00 16.67 252 GLY B O 1
ATOM 2119 N N . PHE B 1 138 ? -46.368 -75.175 18.445 1.00 16.88 253 PHE B N 1
ATOM 2120 C CA . PHE B 1 138 ? -45.345 -74.648 19.408 1.00 17.09 253 PHE B CA 1
ATOM 2121 C C . PHE B 1 138 ? -43.904 -74.809 18.853 1.00 16.85 253 PHE B C 1
ATOM 2122 O O . PHE B 1 138 ? -43.028 -73.950 19.086 1.00 17.59 253 PHE B O 1
ATOM 2130 N N . THR B 1 139 ? -43.648 -75.881 18.148 1.00 16.21 254 THR B N 1
ATOM 2131 C CA . THR B 1 139 ? -42.254 -76.200 17.752 1.00 16.38 254 THR B CA 1
ATOM 2132 C C . THR B 1 139 ? -42.277 -76.648 16.294 1.00 16.27 254 THR B C 1
ATOM 2133 O O . THR B 1 139 ? -43.062 -77.506 15.915 1.00 16.84 254 THR B O 1
ATOM 2137 N N . SER B 1 140 ? -41.425 -76.039 15.462 1.00 16.24 255 SER B N 1
ATOM 2138 C CA . SER B 1 140 ? -41.420 -76.299 14.035 1.00 15.58 255 SER B CA 1
ATOM 2139 C C . SER B 1 140 ? -40.060 -75.923 13.464 1.00 15.73 255 SER B C 1
ATOM 2140 O O . SER B 1 140 ? -39.246 -75.260 14.153 1.00 15.63 255 SER B O 1
ATOM 2143 N N . PHE B 1 141 ? -39.844 -76.326 12.216 1.00 15.37 256 PHE B N 1
ATOM 2144 C CA . PHE B 1 141 ? -38.509 -76.229 11.560 1.00 14.71 256 PHE B CA 1
ATOM 2145 C C . PHE B 1 141 ? -38.758 -76.117 10.065 1.00 14.90 256 PHE B C 1
ATOM 2146 O O . PHE B 1 141 ? -39.584 -76.844 9.519 1.00 14.67 256 PHE B O 1
ATOM 2154 N N . GLY B 1 142 ? -38.070 -75.223 9.394 1.00 14.42 257 GLY B N 1
ATOM 2155 C CA . GLY B 1 142 ? -38.255 -75.159 7.934 1.00 14.94 257 GLY B CA 1
ATOM 2156 C C . GLY B 1 142 ? -37.191 -74.404 7.204 1.00 15.06 257 GLY B C 1
ATOM 2157 O O . GLY B 1 142 ? -36.225 -73.911 7.795 1.00 14.94 257 GLY B O 1
ATOM 2158 N N . LEU B 1 143 ? -37.372 -74.298 5.904 1.00 15.51 258 LEU B N 1
ATOM 2159 C CA . LEU B 1 143 ? -36.461 -73.522 5.079 1.00 15.65 258 LEU B CA 1
ATOM 2160 C C . LEU B 1 143 ? -37.134 -73.134 3.782 1.00 16.21 258 LEU B C 1
ATOM 2161 O O . LEU B 1 143 ? -38.141 -73.741 3.422 1.00 16.03 258 LEU B O 1
ATOM 2166 N N . LEU B 1 144 ? -36.589 -72.128 3.105 1.00 16.27 259 LEU B N 1
ATOM 2167 C CA . LEU B 1 144 ? -37.001 -71.794 1.771 1.00 17.20 259 LEU B CA 1
ATOM 2168 C C . LEU B 1 144 ? -35.767 -71.426 0.971 1.00 17.46 259 LEU B C 1
ATOM 2169 O O . LEU B 1 144 ? -34.870 -70.759 1.457 1.00 16.22 259 LEU B O 1
ATOM 2174 N N . LYS B 1 145 ? -35.741 -71.863 -0.276 1.00 17.98 260 LYS B N 1
ATOM 2175 C CA . LYS B 1 145 ? -34.651 -71.464 -1.190 1.00 18.37 260 LYS B CA 1
ATOM 2176 C C . LYS B 1 145 ? -34.975 -70.076 -1.739 1.00 19.47 260 LYS B C 1
ATOM 2177 O O . LYS B 1 145 ? -36.074 -69.832 -2.233 1.00 18.77 260 LYS B O 1
ATOM 2183 N N . LEU B 1 146 ? -34.015 -69.149 -1.679 1.00 20.34 261 LEU B N 1
ATOM 2184 C CA . LEU B 1 146 ? -34.243 -67.855 -2.270 1.00 22.44 261 LEU B CA 1
ATOM 2185 C C . LEU B 1 146 ? -34.265 -67.918 -3.785 1.00 23.64 261 LEU B C 1
ATOM 2186 O O . LEU B 1 146 ? -33.553 -68.715 -4.389 1.00 23.47 261 LEU B O 1
ATOM 2192 N N . ASN C 1 4 ? -44.677 -60.907 -12.909 1.00 48.33 119 ASN C N 1
ATOM 2193 C CA . ASN C 1 4 ? -45.486 -61.003 -11.664 1.00 45.58 119 ASN C CA 1
ATOM 2194 C C . ASN C 1 4 ? -45.010 -60.040 -10.588 1.00 41.42 119 ASN C C 1
ATOM 2195 O O . ASN C 1 4 ? -43.799 -59.899 -10.376 1.00 41.21 119 ASN C O 1
ATOM 2200 N N . PRO C 1 5 ? -45.967 -59.384 -9.889 1.00 36.88 120 PRO C N 1
ATOM 2201 C CA . PRO C 1 5 ? -45.618 -58.421 -8.896 1.00 34.04 120 PRO C CA 1
ATOM 2202 C C . PRO C 1 5 ? -45.138 -59.124 -7.617 1.00 30.95 120 PRO C C 1
ATOM 2203 O O . PRO C 1 5 ? -45.490 -60.282 -7.373 1.00 28.58 120 PRO C O 1
ATOM 2207 N N . GLN C 1 6 ? -44.368 -58.384 -6.824 1.00 29.13 121 GLN C N 1
ATOM 2208 C CA . GLN C 1 6 ? -43.980 -58.788 -5.481 1.00 28.29 121 GLN C CA 1
ATOM 2209 C C . GLN C 1 6 ? -45.150 -58.569 -4.526 1.00 25.66 121 GLN C C 1
ATOM 2210 O O . GLN C 1 6 ? -45.855 -57.569 -4.649 1.00 25.11 121 GLN C O 1
ATOM 2216 N N . ILE C 1 7 ? -45.375 -59.490 -3.612 1.00 22.69 122 ILE C N 1
ATOM 2217 C CA . ILE C 1 7 ? -46.540 -59.427 -2.751 1.00 21.10 122 ILE C CA 1
ATOM 2218 C C . ILE C 1 7 ? -46.018 -59.497 -1.340 1.00 20.01 122 ILE C C 1
ATOM 2219 O O . ILE C 1 7 ? -45.386 -60.499 -0.961 1.00 21.09 122 ILE C O 1
ATOM 2224 N N . ALA C 1 8 ? -46.234 -58.453 -0.553 1.00 18.42 123 ALA C N 1
ATOM 2225 C CA . ALA C 1 8 ? -45.695 -58.417 0.813 1.00 16.97 123 ALA C CA 1
ATOM 2226 C C . ALA C 1 8 ? -46.494 -57.420 1.593 1.00 16.64 123 ALA C C 1
ATOM 2227 O O . ALA C 1 8 ? -47.051 -56.439 1.010 1.00 16.66 123 ALA C O 1
ATOM 2229 N N . ALA C 1 9 ? -46.560 -57.679 2.893 1.00 15.79 124 ALA C N 1
ATOM 2230 C CA . ALA C 1 9 ? -47.191 -56.803 3.835 1.00 15.70 124 ALA C CA 1
ATOM 2231 C C . ALA C 1 9 ? -46.430 -56.803 5.159 1.00 15.39 124 ALA C C 1
ATOM 2232 O O . ALA C 1 9 ? -45.826 -57.794 5.546 1.00 14.54 124 ALA C O 1
ATOM 2234 N N . HIS C 1 10 ? -46.460 -55.649 5.819 1.00 15.64 125 HIS C N 1
ATOM 2235 C CA . HIS C 1 10 ? -45.934 -55.481 7.180 1.00 15.26 125 HIS C CA 1
ATOM 2236 C C . HIS C 1 10 ? -46.803 -54.427 7.807 1.00 15.80 125 HIS C C 1
ATOM 2237 O O . HIS C 1 10 ? -46.846 -53.314 7.326 1.00 15.50 125 HIS C O 1
ATOM 2244 N N . VAL C 1 11 ? -47.494 -54.797 8.859 1.00 15.95 126 VAL C N 1
ATOM 2245 C CA . VAL C 1 11 ? -48.366 -53.868 9.541 1.00 17.13 126 VAL C CA 1
ATOM 2246 C C . VAL C 1 11 ? -47.957 -53.715 11.027 1.00 17.35 126 VAL C C 1
ATOM 2247 O O . VAL C 1 11 ? -47.325 -54.582 11.633 1.00 16.29 126 VAL C O 1
ATOM 2251 N N . ILE C 1 12 ? -48.371 -52.585 11.583 1.00 18.52 127 ILE C N 1
ATOM 2252 C CA . ILE C 1 12 ? -47.989 -52.051 12.891 1.00 19.47 127 ILE C CA 1
ATOM 2253 C C . ILE C 1 12 ? -49.110 -52.311 13.898 1.00 18.51 127 ILE C C 1
ATOM 2254 O O . ILE C 1 12 ? -50.267 -52.266 13.550 1.00 18.63 127 ILE C O 1
ATOM 2259 N N . SER C 1 13 ? -48.772 -52.576 15.155 1.00 17.20 128 SER C N 1
ATOM 2260 C CA . SER C 1 13 ? -49.764 -52.928 16.157 1.00 17.71 128 SER C CA 1
ATOM 2261 C C . SER C 1 13 ? -50.608 -51.728 16.508 1.00 18.79 128 SER C C 1
ATOM 2262 O O . SER C 1 13 ? -50.123 -50.589 16.498 1.00 18.04 128 SER C O 1
ATOM 2265 N N . GLU C 1 14 ? -51.877 -51.997 16.810 1.00 20.07 129 GLU C N 1
ATOM 2266 C CA A GLU C 1 14 ? -52.798 -50.960 17.233 0.50 21.55 129 GLU C CA 1
ATOM 2267 C CA B GLU C 1 14 ? -52.840 -50.967 17.194 0.50 21.41 129 GLU C CA 1
ATOM 2268 C C . GLU C 1 14 ? -53.541 -51.441 18.465 1.00 22.50 129 GLU C C 1
ATOM 2269 O O . GLU C 1 14 ? -54.006 -52.563 18.513 1.00 21.90 129 GLU C O 1
ATOM 2280 N N . ALA C 1 15 ? -53.616 -50.580 19.469 1.00 23.08 130 ALA C N 1
ATOM 2281 C CA . ALA C 1 15 ? -54.371 -50.864 20.672 1.00 24.87 130 ALA C CA 1
ATOM 2282 C C . ALA C 1 15 ? -55.848 -50.747 20.373 1.00 27.60 130 ALA C C 1
ATOM 2283 O O . ALA C 1 15 ? -56.239 -50.076 19.427 1.00 27.64 130 ALA C O 1
ATOM 2285 N N . SER C 1 16 ? -56.656 -51.382 21.214 1.00 30.15 131 SER C N 1
ATOM 2286 C CA . SER C 1 16 ? -58.101 -51.368 21.059 1.00 33.97 131 SER C CA 1
ATOM 2287 C C . SER C 1 16 ? -58.747 -51.499 22.419 1.00 36.25 131 SER C C 1
ATOM 2288 O O . SER C 1 16 ? -58.299 -52.263 23.240 1.00 35.99 131 SER C O 1
ATOM 2291 N N . SER C 1 17 ? -59.802 -50.748 22.668 1.00 40.30 132 SER C N 1
ATOM 2292 C CA . SER C 1 17 ? -60.550 -50.914 23.930 1.00 43.55 132 SER C CA 1
ATOM 2293 C C . SER C 1 17 ? -61.450 -52.181 23.838 1.00 47.19 132 SER C C 1
ATOM 2294 O O . SER C 1 17 ? -61.946 -52.682 24.847 1.00 48.48 132 SER C O 1
ATOM 2297 N N . LYS C 1 18 ? -61.640 -52.656 22.606 1.00 50.85 133 LYS C N 1
ATOM 2298 C CA . LYS C 1 18 ? -62.478 -53.792 22.244 1.00 55.26 133 LYS C CA 1
ATOM 2299 C C . LYS C 1 18 ? -62.134 -55.058 23.023 1.00 56.23 133 LYS C C 1
ATOM 2300 O O . LYS C 1 18 ? -60.984 -55.289 23.407 1.00 52.80 133 LYS C O 1
ATOM 2306 N N . THR C 1 19 ? -63.174 -55.866 23.239 1.00 59.12 134 THR C N 1
ATOM 2307 C CA . THR C 1 19 ? -63.126 -57.115 24.013 1.00 59.64 134 THR C CA 1
ATOM 2308 C C . THR C 1 19 ? -62.888 -58.308 23.058 1.00 57.13 134 THR C C 1
ATOM 2309 O O . THR C 1 19 ? -63.848 -58.816 22.427 1.00 59.15 134 THR C O 1
ATOM 2313 N N . THR C 1 20 ? -61.625 -58.738 22.952 1.00 49.81 135 THR C N 1
ATOM 2314 C CA . THR C 1 20 ? -61.254 -59.765 21.993 1.00 46.61 135 THR C CA 1
ATOM 2315 C C . THR C 1 20 ? -59.781 -60.152 22.189 1.00 42.02 135 THR C C 1
ATOM 2316 O O . THR C 1 20 ? -58.953 -59.293 22.431 1.00 41.82 135 THR C O 1
ATOM 2320 N N . SER C 1 21 ? -59.469 -61.429 22.058 1.00 38.25 136 SER C N 1
ATOM 2321 C CA . SER C 1 21 ? -58.086 -61.872 21.976 1.00 35.07 136 SER C CA 1
ATOM 2322 C C . SER C 1 21 ? -57.352 -61.554 20.632 1.00 29.91 136 SER C C 1
ATOM 2323 O O . SER C 1 21 ? -56.120 -61.631 20.567 1.00 26.52 136 SER C O 1
ATOM 2326 N N . VAL C 1 22 ? -58.093 -61.213 19.575 1.00 27.97 137 VAL C N 1
ATOM 2327 C CA . VAL C 1 22 ? -57.492 -60.970 18.282 1.00 25.63 137 VAL C CA 1
ATOM 2328 C C . VAL C 1 22 ? -56.805 -59.587 18.293 1.00 24.33 137 VAL C C 1
ATOM 2329 O O . VAL C 1 22 ? -57.434 -58.585 18.608 1.00 23.49 137 VAL C O 1
ATOM 2333 N N . LEU C 1 23 ? -55.515 -59.568 17.982 1.00 22.29 138 LEU C N 1
ATOM 2334 C CA . LEU C 1 23 ? -54.760 -58.294 17.865 1.00 21.87 138 LEU C CA 1
ATOM 2335 C C . LEU C 1 23 ? -55.224 -57.472 16.669 1.00 22.09 138 LEU C C 1
ATOM 2336 O O . LEU C 1 23 ? -55.675 -58.033 15.663 1.00 20.99 138 LEU C O 1
ATOM 2341 N N . GLN C 1 24 ? -55.106 -56.153 16.808 1.00 22.94 139 GLN C N 1
ATOM 2342 C CA . GLN C 1 24 ? -55.469 -55.214 15.774 1.00 23.67 139 GLN C CA 1
ATOM 2343 C C . GLN C 1 24 ? -54.198 -54.563 15.247 1.00 21.32 139 GLN C C 1
ATOM 2344 O O . GLN C 1 24 ? -53.201 -54.457 15.963 1.00 20.07 139 GLN C O 1
ATOM 2350 N N . TRP C 1 25 ? -54.268 -54.137 13.983 1.00 19.83 140 TRP C N 1
ATOM 2351 C CA . TRP C 1 25 ? -53.126 -53.632 13.211 1.00 18.65 140 TRP C CA 1
ATOM 2352 C C . TRP C 1 25 ? -53.516 -52.436 12.398 1.00 19.06 140 TRP C C 1
ATOM 2353 O O . TRP C 1 25 ? -54.698 -52.190 12.166 1.00 18.14 140 TRP C O 1
ATOM 2364 N N . ALA C 1 26 ? -52.500 -51.691 11.947 1.00 18.86 141 ALA C N 1
ATOM 2365 C CA . ALA C 1 26 ? -52.761 -50.529 11.078 1.00 19.72 141 ALA C CA 1
ATOM 2366 C C . ALA C 1 26 ? -51.672 -50.385 10.024 1.00 18.75 141 ALA C C 1
ATOM 2367 O O . ALA C 1 26 ? -50.521 -50.726 10.256 1.00 17.48 141 ALA C O 1
ATOM 2369 N N . GLU C 1 27 ? -52.081 -49.870 8.875 1.00 19.57 142 GLU C N 1
ATOM 2370 C CA . GLU C 1 27 ? -51.150 -49.436 7.815 1.00 20.18 142 GLU C CA 1
ATOM 2371 C C . GLU C 1 27 ? -50.762 -48.009 8.126 1.00 19.95 142 GLU C C 1
ATOM 2372 O O . GLU C 1 27 ? -51.396 -47.051 7.678 1.00 20.59 142 GLU C O 1
ATOM 2378 N N . LYS C 1 28 ? -49.723 -47.868 8.911 1.00 19.22 143 LYS C N 1
ATOM 2379 C CA . LYS C 1 28 ? -49.174 -46.519 9.185 1.00 19.97 143 LYS C CA 1
ATOM 2380 C C . LYS C 1 28 ? -47.742 -46.676 9.657 1.00 18.74 143 LYS C C 1
ATOM 2381 O O . LYS C 1 28 ? -47.275 -47.779 9.771 1.00 16.71 143 LYS C O 1
ATOM 2387 N N . GLY C 1 29 ? -47.065 -45.575 9.923 1.00 19.27 144 GLY C N 1
ATOM 2388 C CA . GLY C 1 29 ? -45.636 -45.632 10.181 1.00 19.66 144 GLY C CA 1
ATOM 2389 C C . GLY C 1 29 ? -44.903 -46.260 8.992 1.00 19.87 144 GLY C C 1
ATOM 2390 O O . GLY C 1 29 ? -45.292 -46.023 7.819 1.00 19.10 144 GLY C O 1
ATOM 2391 N N . TYR C 1 30 ? -43.850 -47.040 9.284 1.00 20.14 145 TYR C N 1
ATOM 2392 C CA . TYR C 1 30 ? -42.995 -47.578 8.199 1.00 21.10 145 TYR C CA 1
ATOM 2393 C C . TYR C 1 30 ? -43.535 -48.961 7.877 1.00 20.14 145 TYR C C 1
ATOM 2394 O O . TYR C 1 30 ? -42.997 -50.026 8.222 1.00 20.14 145 TYR C O 1
ATOM 2403 N N . TYR C 1 31 ? -44.678 -48.980 7.205 1.00 19.16 146 TYR C N 1
ATOM 2404 C CA . TYR C 1 31 ? -45.394 -50.219 6.936 1.00 17.61 146 TYR C CA 1
ATOM 2405 C C . TYR C 1 31 ? -45.100 -50.610 5.477 1.00 18.39 146 TYR C C 1
ATOM 2406 O O . TYR C 1 31 ? -44.463 -49.868 4.731 1.00 18.76 146 TYR C O 1
ATOM 2415 N N . THR C 1 32 ? -45.570 -51.804 5.112 1.00 18.10 147 THR C N 1
ATOM 2416 C CA . THR C 1 32 ? -45.500 -52.323 3.777 1.00 19.95 147 THR C CA 1
ATOM 2417 C C . THR C 1 32 ? -46.834 -52.865 3.354 1.00 19.24 147 THR C C 1
ATOM 2418 O O . THR C 1 32 ? -47.511 -53.567 4.116 1.00 17.83 147 THR C O 1
ATOM 2422 N N . MET C 1 33 ? -47.219 -52.561 2.120 1.00 20.87 148 MET C N 1
ATOM 2423 C CA A MET C 1 33 ? -48.426 -53.173 1.530 0.50 20.61 148 MET C CA 1
ATOM 2424 C CA B MET C 1 33 ? -48.432 -53.082 1.527 0.50 21.79 148 MET C CA 1
ATOM 2425 C C . MET C 1 33 ? -48.180 -52.949 0.030 1.00 22.58 148 MET C C 1
ATOM 2426 O O . MET C 1 33 ? -48.448 -51.897 -0.553 1.00 23.99 148 MET C O 1
ATOM 2435 N N . SER C 1 34 ? -47.640 -53.973 -0.624 1.00 22.64 149 SER C N 1
ATOM 2436 C CA . SER C 1 34 ? -47.039 -53.735 -1.934 1.00 24.18 149 SER C CA 1
ATOM 2437 C C . SER C 1 34 ? -48.084 -53.473 -3.050 1.00 24.47 149 SER C C 1
ATOM 2438 O O . SER C 1 34 ? -47.829 -52.749 -4.059 1.00 25.54 149 SER C O 1
ATOM 2441 N N . ASN C 1 35 ? -49.255 -54.107 -2.872 1.00 23.55 150 ASN C N 1
ATOM 2442 C CA . ASN C 1 35 ? -50.373 -53.953 -3.815 1.00 24.42 150 ASN C CA 1
ATOM 2443 C C . ASN C 1 35 ? -51.671 -54.508 -3.165 1.00 23.99 150 ASN C C 1
ATOM 2444 O O . ASN C 1 35 ? -51.623 -54.876 -2.015 1.00 22.74 150 ASN C O 1
ATOM 2449 N N . ASN C 1 36 ? -52.786 -54.542 -3.915 1.00 24.14 151 ASN C N 1
ATOM 2450 C CA . ASN C 1 36 ? -54.070 -55.024 -3.373 1.00 24.13 151 ASN C CA 1
ATOM 2451 C C . ASN C 1 36 ? -54.197 -56.558 -3.403 1.00 23.31 151 ASN C C 1
ATOM 2452 O O . ASN C 1 36 ? -55.311 -57.111 -3.179 1.00 22.65 151 ASN C O 1
ATOM 2457 N N . LEU C 1 37 ? -53.105 -57.251 -3.695 1.00 22.29 152 LEU C N 1
ATOM 2458 C CA . LEU C 1 37 ? -53.136 -58.709 -3.682 1.00 21.94 152 LEU C CA 1
ATOM 2459 C C . LEU C 1 37 ? -52.970 -59.275 -2.273 1.00 20.84 152 LEU C C 1
ATOM 2460 O O . LEU C 1 37 ? -53.185 -60.483 -2.045 1.00 20.33 152 LEU C O 1
ATOM 2465 N N . VAL C 1 38 ? -52.603 -58.416 -1.322 1.00 20.64 153 VAL C N 1
ATOM 2466 C CA . VAL C 1 38 ? -52.749 -58.680 0.114 1.00 20.85 153 VAL C CA 1
ATOM 2467 C C . VAL C 1 38 ? -53.468 -57.462 0.670 1.00 21.95 153 VAL C C 1
ATOM 2468 O O . VAL C 1 38 ? -53.164 -56.360 0.251 1.00 22.04 153 VAL C O 1
ATOM 2472 N N . THR C 1 39 ? -54.434 -57.657 1.570 1.00 22.01 154 THR C N 1
ATOM 2473 C CA . THR C 1 39 ? -55.122 -56.521 2.175 1.00 22.63 154 THR C CA 1
ATOM 2474 C C . THR C 1 39 ? -55.203 -56.779 3.692 1.00 22.08 154 THR C C 1
ATOM 2475 O O . THR C 1 39 ? -55.267 -57.938 4.150 1.00 21.48 154 THR C O 1
ATOM 2479 N N . LEU C 1 40 ? -55.182 -55.697 4.450 1.00 21.33 155 LEU C N 1
ATOM 2480 C CA . LEU C 1 40 ? -55.449 -55.684 5.877 1.00 21.13 155 LEU C CA 1
ATOM 2481 C C . LEU C 1 40 ? -56.946 -55.471 5.983 1.00 23.00 155 LEU C C 1
ATOM 2482 O O . LEU C 1 40 ? -57.433 -54.415 5.549 1.00 24.40 155 LEU C O 1
ATOM 2487 N N . GLU C 1 41 ? -57.674 -56.448 6.529 1.00 22.83 156 GLU C N 1
ATOM 2488 C CA A GLU C 1 41 ? -59.130 -56.417 6.574 0.50 24.48 156 GLU C CA 1
ATOM 2489 C CA B GLU C 1 41 ? -59.122 -56.399 6.569 0.50 24.28 156 GLU C CA 1
ATOM 2490 C C . GLU C 1 41 ? -59.598 -56.264 8.014 1.00 24.99 156 GLU C C 1
ATOM 2491 O O . GLU C 1 41 ? -59.138 -56.990 8.903 1.00 23.12 156 GLU C O 1
ATOM 2502 N N . ASN C 1 42 ? -60.512 -55.321 8.227 1.00 26.41 157 ASN C N 1
ATOM 2503 C CA . ASN C 1 42 ? -61.134 -55.080 9.524 1.00 28.53 157 ASN C CA 1
ATOM 2504 C C . ASN C 1 42 ? -60.129 -54.811 10.604 1.00 26.63 157 ASN C C 1
ATOM 2505 O O . ASN C 1 42 ? -60.386 -55.112 11.752 1.00 26.93 157 ASN C O 1
ATOM 2510 N N . GLY C 1 43 ? -58.982 -54.255 10.239 1.00 24.86 158 GLY C N 1
ATOM 2511 C CA . GLY C 1 43 ? -57.861 -54.039 11.160 1.00 23.90 158 GLY C CA 1
ATOM 2512 C C . GLY C 1 43 ? -57.262 -55.291 11.825 1.00 23.04 158 GLY C C 1
ATOM 2513 O O . GLY C 1 43 ? -56.432 -55.197 12.743 1.00 22.25 158 GLY C O 1
ATOM 2514 N N . LYS C 1 44 ? -57.663 -56.460 11.387 1.00 23.60 159 LYS C N 1
ATOM 2515 C CA . LYS C 1 44 ? -57.336 -57.659 12.212 1.00 24.08 159 LYS C CA 1
ATOM 2516 C C . LYS C 1 44 ? -56.784 -58.861 11.440 1.00 23.34 159 LYS C C 1
ATOM 2517 O O . LYS C 1 44 ? -56.324 -59.830 12.075 1.00 24.68 159 LYS C O 1
ATOM 2521 N N . GLN C 1 45 ? -56.821 -58.852 10.123 1.00 21.91 160 GLN C N 1
ATOM 2522 C CA . GLN C 1 45 ? -56.296 -60.004 9.404 1.00 21.71 160 GLN C CA 1
ATOM 2523 C C . GLN C 1 45 ? -55.669 -59.594 8.078 1.00 20.68 160 GLN C C 1
ATOM 2524 O O . GLN C 1 45 ? -56.091 -58.596 7.439 1.00 20.43 160 GLN C O 1
ATOM 2530 N N . LEU C 1 46 ? -54.652 -60.349 7.674 1.00 18.56 161 LEU C N 1
ATOM 2531 C CA . LEU C 1 46 ? -54.084 -60.157 6.363 1.00 18.12 161 LEU C CA 1
ATOM 2532 C C . LEU C 1 46 ? -54.687 -61.176 5.438 1.00 18.72 161 LEU C C 1
ATOM 2533 O O . LEU C 1 46 ? -54.629 -62.392 5.729 1.00 19.15 161 LEU C O 1
ATOM 2538 N N . THR C 1 47 ? -55.272 -60.731 4.346 1.00 18.98 162 THR C N 1
ATOM 2539 C CA . THR C 1 47 ? -56.017 -61.581 3.449 1.00 20.51 162 THR C CA 1
ATOM 2540 C C . THR C 1 47 ? -55.322 -61.606 2.097 1.00 20.73 162 THR C C 1
ATOM 2541 O O . THR C 1 47 ? -55.021 -60.573 1.540 1.00 21.00 162 THR C O 1
ATOM 2545 N N . VAL C 1 48 ? -55.052 -62.791 1.566 1.00 20.96 163 VAL C N 1
ATOM 2546 C CA . VAL C 1 48 ? -54.313 -62.894 0.275 1.00 20.43 163 VAL C CA 1
ATOM 2547 C C . VAL C 1 48 ? -55.259 -63.332 -0.845 1.00 21.38 163 VAL C C 1
ATOM 2548 O O . VAL C 1 48 ? -56.171 -64.125 -0.614 1.00 21.92 163 VAL C O 1
ATOM 2552 N N . LYS C 1 49 ? -55.046 -62.813 -2.058 1.00 21.54 164 LYS C N 1
ATOM 2553 C CA . LYS C 1 49 ? -55.873 -63.163 -3.203 1.00 23.33 164 LYS C CA 1
ATOM 2554 C C . LYS C 1 49 ? -55.360 -64.387 -3.896 1.00 22.34 164 LYS C C 1
ATOM 2555 O O . LYS C 1 49 ? -56.149 -65.216 -4.410 1.00 22.22 164 LYS C O 1
ATOM 2561 N N . ARG C 1 50 ? -54.024 -64.535 -3.907 1.00 20.59 165 ARG C N 1
ATOM 2562 C CA . ARG C 1 50 ? -53.388 -65.562 -4.720 1.00 20.79 165 ARG C CA 1
ATOM 2563 C C . ARG C 1 50 ? -52.938 -66.764 -3.951 1.00 20.16 165 ARG C C 1
ATOM 2564 O O . ARG C 1 50 ? -52.317 -66.621 -2.912 1.00 19.14 165 ARG C O 1
ATOM 2572 N N . GLN C 1 51 ? -53.231 -67.947 -4.468 1.00 21.29 166 GLN C N 1
ATOM 2573 C CA . GLN C 1 51 ? -52.702 -69.157 -3.865 1.00 21.61 166 GLN C CA 1
ATOM 2574 C C . GLN C 1 51 ? -51.164 -69.134 -4.013 1.00 20.97 166 GLN C C 1
ATOM 2575 O O . GLN C 1 51 ? -50.608 -68.481 -4.900 1.00 20.59 166 GLN C O 1
ATOM 2581 N N . GLY C 1 52 ? -50.527 -69.861 -3.107 1.00 20.57 167 GLY C N 1
ATOM 2582 C CA . GLY C 1 52 ? -49.122 -70.252 -3.222 1.00 20.08 167 GLY C CA 1
ATOM 2583 C C . GLY C 1 52 ? -48.463 -70.269 -1.856 1.00 19.21 167 GLY C C 1
ATOM 2584 O O . GLY C 1 52 ? -49.119 -70.234 -0.820 1.00 18.30 167 GLY C O 1
ATOM 2585 N N . LEU C 1 53 ? -47.159 -70.307 -1.914 1.00 19.30 168 LEU C N 1
ATOM 2586 C CA A LEU C 1 53 ? -46.303 -70.370 -0.737 0.50 19.21 168 LEU C CA 1
ATOM 2587 C CA B LEU C 1 53 ? -46.307 -70.368 -0.738 0.50 19.07 168 LEU C CA 1
ATOM 2588 C C . LEU C 1 53 ? -45.998 -68.956 -0.243 1.00 18.08 168 LEU C C 1
ATOM 2589 O O . LEU C 1 53 ? -45.556 -68.129 -1.004 1.00 18.73 168 LEU C O 1
ATOM 2598 N N . TYR C 1 54 ? -46.228 -68.712 1.042 1.00 17.28 169 TYR C N 1
ATOM 2599 C CA . TYR C 1 54 ? -45.878 -67.528 1.731 1.00 16.64 169 TYR C CA 1
ATOM 2600 C C . TYR C 1 54 ? -45.057 -67.742 3.009 1.00 16.82 169 TYR C C 1
ATOM 2601 O O . TYR C 1 54 ? -45.286 -68.718 3.723 1.00 16.91 169 TYR C O 1
ATOM 2610 N N . TYR C 1 55 ? -44.132 -66.822 3.279 1.00 16.61 170 TYR C N 1
ATOM 2611 C CA . TYR C 1 55 ? -43.478 -66.735 4.573 1.00 17.16 170 TYR C CA 1
ATOM 2612 C C . TYR C 1 55 ? -44.287 -65.759 5.428 1.00 16.60 170 TYR C C 1
ATOM 2613 O O . TYR C 1 55 ? -44.509 -64.586 5.029 1.00 16.41 170 TYR C O 1
ATOM 2622 N N . ILE C 1 56 ? -44.739 -66.218 6.583 1.00 16.48 171 ILE C N 1
ATOM 2623 C CA . ILE C 1 56 ? -45.675 -65.442 7.424 1.00 15.97 171 ILE C CA 1
ATOM 2624 C C . ILE C 1 56 ? -45.056 -65.289 8.793 1.00 16.46 171 ILE C C 1
ATOM 2625 O O . ILE C 1 56 ? -44.537 -66.237 9.370 1.00 15.96 171 ILE C O 1
ATOM 2630 N N . TYR C 1 57 ? -45.096 -64.064 9.332 1.00 15.88 172 TYR C N 1
ATOM 2631 C CA . TYR C 1 57 ? -44.471 -63.796 10.591 1.00 16.15 172 TYR C CA 1
ATOM 2632 C C . TYR C 1 57 ? -45.252 -62.809 11.469 1.00 16.66 172 TYR C C 1
ATOM 2633 O O . TYR C 1 57 ? -46.046 -61.970 10.987 1.00 16.74 172 TYR C O 1
ATOM 2642 N N . ALA C 1 58 ? -44.993 -62.924 12.779 1.00 16.74 173 ALA C N 1
ATOM 2643 C CA . ALA C 1 58 ? -45.480 -61.955 13.732 1.00 17.07 173 ALA C CA 1
ATOM 2644 C C . ALA C 1 58 ? -44.498 -61.826 14.884 1.00 17.66 173 ALA C C 1
ATOM 2645 O O . ALA C 1 58 ? -43.846 -62.810 15.240 1.00 17.88 173 ALA C O 1
ATOM 2647 N N . GLN C 1 59 ? -44.356 -60.620 15.451 1.00 17.81 174 GLN C N 1
ATOM 2648 C CA A GLN C 1 59 ? -43.635 -60.420 16.696 0.50 19.38 174 GLN C CA 1
ATOM 2649 C CA B GLN C 1 59 ? -43.659 -60.508 16.737 0.50 18.24 174 GLN C CA 1
ATOM 2650 C C . GLN C 1 59 ? -44.422 -59.638 17.701 1.00 19.20 174 GLN C C 1
ATOM 2651 O O . GLN C 1 59 ? -44.993 -58.609 17.335 1.00 19.48 174 GLN C O 1
ATOM 2662 N N . VAL C 1 60 ? -44.451 -60.090 18.958 1.00 20.08 175 VAL C N 1
ATOM 2663 C CA . VAL C 1 60 ? -45.298 -59.487 19.971 1.00 20.77 175 VAL C CA 1
ATOM 2664 C C . VAL C 1 60 ? -44.447 -59.230 21.146 1.00 21.02 175 VAL C C 1
ATOM 2665 O O . VAL C 1 60 ? -43.744 -60.143 21.640 1.00 22.25 175 VAL C O 1
ATOM 2669 N N . THR C 1 61 ? -44.477 -57.986 21.593 1.00 19.60 176 THR C N 1
ATOM 2670 C CA . THR C 1 61 ? -43.871 -57.627 22.870 1.00 19.19 176 THR C CA 1
ATOM 2671 C C . THR C 1 61 ? -45.017 -57.373 23.778 1.00 19.18 176 THR C C 1
ATOM 2672 O O . THR C 1 61 ? -46.000 -56.756 23.355 1.00 18.32 176 THR C O 1
ATOM 2676 N N . PHE C 1 62 ? -44.907 -57.814 25.039 1.00 19.38 177 PHE C N 1
ATOM 2677 C CA . PHE C 1 62 ? -45.941 -57.582 26.007 1.00 20.00 177 PHE C CA 1
ATOM 2678 C C . PHE C 1 62 ? -45.247 -57.158 27.288 1.00 21.19 177 PHE C C 1
ATOM 2679 O O . PHE C 1 62 ? -44.060 -57.433 27.474 1.00 20.67 177 PHE C O 1
ATOM 2687 N N . CYS C 1 63 ? -45.997 -56.483 28.155 1.00 21.60 178 CYS C N 1
ATOM 2688 C CA . CYS C 1 63 ? -45.514 -56.050 29.444 1.00 22.77 178 CYS C CA 1
ATOM 2689 C C . CYS C 1 63 ? -46.493 -56.532 30.533 1.00 24.93 178 CYS C C 1
ATOM 2690 O O . CYS C 1 63 ? -47.668 -56.121 30.575 1.00 24.20 178 CYS C O 1
ATOM 2693 N N . SER C 1 64 ? -46.010 -57.409 31.411 1.00 26.40 179 SER C N 1
ATOM 2694 C CA . SER C 1 64 ? -46.881 -57.952 32.400 1.00 29.14 179 SER C CA 1
ATOM 2695 C C . SER C 1 64 ? -46.192 -58.098 33.723 1.00 31.41 179 SER C C 1
ATOM 2696 O O . SER C 1 64 ? -44.973 -57.955 33.841 1.00 30.23 179 SER C O 1
ATOM 2699 N N . ASN C 1 65 ? -47.007 -58.390 34.719 1.00 34.27 180 ASN C N 1
ATOM 2700 C CA . ASN C 1 65 ? -46.521 -58.781 35.998 1.00 37.29 180 ASN C CA 1
ATOM 2701 C C . ASN C 1 65 ? -47.290 -59.994 36.518 1.00 40.43 180 ASN C C 1
ATOM 2702 O O . ASN C 1 65 ? -48.499 -60.035 36.436 1.00 40.67 180 ASN C O 1
ATOM 2707 N N . ARG C 1 66 ? -46.591 -60.971 37.062 1.00 43.49 181 ARG C N 1
ATOM 2708 C CA . ARG C 1 66 ? -47.301 -62.129 37.631 1.00 48.18 181 ARG C CA 1
ATOM 2709 C C . ARG C 1 66 ? -46.438 -62.870 38.618 1.00 51.42 181 ARG C C 1
ATOM 2710 O O . ARG C 1 66 ? -45.284 -63.131 38.279 1.00 53.54 181 ARG C O 1
ATOM 2712 N N . GLN C 1 71 ? -48.380 -69.270 37.565 1.00 65.51 186 GLN C N 1
ATOM 2713 C CA . GLN C 1 71 ? -48.802 -68.364 36.504 1.00 62.97 186 GLN C CA 1
ATOM 2714 C C . GLN C 1 71 ? -49.017 -69.047 35.128 1.00 58.09 186 GLN C C 1
ATOM 2715 O O . GLN C 1 71 ? -48.164 -69.807 34.682 1.00 57.96 186 GLN C O 1
ATOM 2721 N N . ALA C 1 72 ? -50.140 -68.774 34.453 1.00 54.29 187 ALA C N 1
ATOM 2722 C CA . ALA C 1 72 ? -50.319 -69.239 33.051 1.00 49.85 187 ALA C CA 1
ATOM 2723 C C . ALA C 1 72 ? -49.458 -68.418 32.104 1.00 44.87 187 ALA C C 1
ATOM 2724 O O . ALA C 1 72 ? -49.267 -67.217 32.295 1.00 43.42 187 ALA C O 1
ATOM 2726 N N . PRO C 1 73 ? -48.927 -69.065 31.062 1.00 41.00 188 PRO C N 1
ATOM 2727 C CA . PRO C 1 73 ? -48.085 -68.283 30.208 1.00 37.41 188 PRO C CA 1
ATOM 2728 C C . PRO C 1 73 ? -48.888 -67.276 29.342 1.00 34.68 188 PRO C C 1
ATOM 2729 O O . PRO C 1 73 ? -50.083 -67.454 29.072 1.00 34.18 188 PRO C O 1
ATOM 2733 N N . PHE C 1 74 ? -48.199 -66.244 28.931 1.00 31.72 189 PHE C N 1
ATOM 2734 C CA . PHE C 1 74 ? -48.631 -65.441 27.789 1.00 29.79 189 PHE C CA 1
ATOM 2735 C C . PHE C 1 74 ? -48.363 -66.259 26.511 1.00 28.70 189 PHE C C 1
ATOM 2736 O O . PHE C 1 74 ? -47.236 -66.721 26.307 1.00 28.48 189 PHE C O 1
ATOM 2744 N N . ILE C 1 75 ? -49.395 -66.419 25.672 1.00 27.90 190 ILE C N 1
ATOM 2745 C CA . ILE C 1 75 ? -49.315 -67.193 24.436 1.00 26.89 190 ILE C CA 1
ATOM 2746 C C . ILE C 1 75 ? -49.786 -66.374 23.283 1.00 24.90 190 ILE C C 1
ATOM 2747 O O . ILE C 1 75 ? -50.857 -65.778 23.359 1.00 25.22 190 ILE C O 1
ATOM 2752 N N . ALA C 1 76 ? -48.992 -66.343 22.223 1.00 22.45 191 ALA C N 1
ATOM 2753 C CA . ALA C 1 76 ? -49.369 -65.726 20.964 1.00 21.57 191 ALA C CA 1
ATOM 2754 C C . ALA C 1 76 ? -49.543 -66.799 19.898 1.00 21.38 191 ALA C C 1
ATOM 2755 O O . ALA C 1 76 ? -48.758 -67.758 19.853 1.00 21.63 191 ALA C O 1
ATOM 2757 N N . SER C 1 77 ? -50.572 -66.664 19.069 1.00 21.13 192 SER C N 1
ATOM 2758 C CA . SER C 1 77 ? -50.943 -67.716 18.082 1.00 21.31 192 SER C CA 1
ATOM 2759 C C . SER C 1 77 ? -51.117 -67.063 16.741 1.00 20.57 192 SER C C 1
ATOM 2760 O O . SER C 1 77 ? -51.854 -66.075 16.648 1.00 20.08 192 SER C O 1
ATOM 2763 N N . LEU C 1 78 ? -50.459 -67.588 15.713 1.00 19.74 193 LEU C N 1
ATOM 2764 C CA . LEU C 1 78 ? -50.727 -67.206 14.347 1.00 19.61 193 LEU C CA 1
ATOM 2765 C C . LEU C 1 78 ? -51.762 -68.173 13.816 1.00 20.65 193 LEU C C 1
ATOM 2766 O O . LEU C 1 78 ? -51.536 -69.386 13.843 1.00 20.98 193 LEU C O 1
ATOM 2771 N N . CYS C 1 79 ? -52.903 -67.658 13.350 1.00 20.43 194 CYS C N 1
ATOM 2772 C CA . CYS C 1 79 ? -54.028 -68.486 12.981 1.00 21.92 194 CYS C CA 1
ATOM 2773 C C . CYS C 1 79 ? -54.354 -68.235 11.528 1.00 21.23 194 CYS C C 1
ATOM 2774 O O . CYS C 1 79 ? -54.023 -67.213 10.988 1.00 19.83 194 CYS C O 1
ATOM 2777 N N . LEU C 1 80 ? -55.020 -69.213 10.942 1.00 22.39 195 LEU C N 1
ATOM 2778 C CA . LEU C 1 80 ? -55.386 -69.239 9.539 1.00 22.35 195 LEU C CA 1
ATOM 2779 C C . LEU C 1 80 ? -56.879 -69.531 9.429 1.00 24.36 195 LEU C C 1
ATOM 2780 O O . LEU C 1 80 ? -57.389 -70.519 9.994 1.00 24.83 195 LEU C O 1
ATOM 2785 N N . LYS C 1 81 ? -57.565 -68.675 8.670 1.00 24.67 196 LYS C N 1
ATOM 2786 C CA . LYS C 1 81 ? -58.895 -68.975 8.231 1.00 27.01 196 LYS C CA 1
ATOM 2787 C C . LYS C 1 81 ? -58.885 -69.087 6.712 1.00 27.14 196 LYS C C 1
ATOM 2788 O O . LYS C 1 81 ? -58.633 -68.092 6.045 1.00 26.26 196 LYS C O 1
ATOM 2794 N N . SER C 1 82 ? -59.138 -70.297 6.197 1.00 28.57 197 SER C N 1
ATOM 2795 C CA A SER C 1 82 ? -59.213 -70.583 4.772 0.50 29.22 197 SER C CA 1
ATOM 2796 C CA B SER C 1 82 ? -59.221 -70.506 4.765 0.50 29.25 197 SER C CA 1
ATOM 2797 C C . SER C 1 82 ? -60.687 -70.688 4.363 1.00 31.07 197 SER C C 1
ATOM 2798 O O . SER C 1 82 ? -61.496 -71.216 5.115 1.00 32.45 197 SER C O 1
ATOM 2803 N N . PRO C 1 83 ? -61.040 -70.219 3.164 1.00 31.80 198 PRO C N 1
ATOM 2804 C CA . PRO C 1 83 ? -62.442 -70.365 2.758 1.00 33.37 198 PRO C CA 1
ATOM 2805 C C . PRO C 1 83 ? -62.947 -71.795 2.829 1.00 35.28 198 PRO C C 1
ATOM 2806 O O . PRO C 1 83 ? -62.271 -72.725 2.388 1.00 33.78 198 PRO C O 1
ATOM 2810 N N . GLY C 1 84 ? -64.134 -71.959 3.394 1.00 37.55 199 GLY C N 1
ATOM 2811 C CA . GLY C 1 84 ? -64.743 -73.271 3.541 1.00 39.69 199 GLY C CA 1
ATOM 2812 C C . GLY C 1 84 ? -64.124 -74.164 4.620 1.00 40.01 199 GLY C C 1
ATOM 2813 O O . GLY C 1 84 ? -64.480 -75.324 4.709 1.00 41.10 199 GLY C O 1
ATOM 2814 N N . ARG C 1 85 ? -63.224 -73.638 5.449 1.00 38.31 200 ARG C N 1
ATOM 2815 C CA . ARG C 1 85 ? -62.561 -74.428 6.496 1.00 38.80 200 ARG C CA 1
ATOM 2816 C C . ARG C 1 85 ? -62.698 -73.724 7.835 1.00 37.72 200 ARG C C 1
ATOM 2817 O O . ARG C 1 85 ? -62.802 -72.497 7.885 1.00 35.98 200 ARG C O 1
ATOM 2825 N N . PHE C 1 86 ? -62.668 -74.504 8.915 1.00 37.73 201 PHE C N 1
ATOM 2826 C CA . PHE C 1 86 ? -62.613 -73.915 10.233 1.00 37.74 201 PHE C CA 1
ATOM 2827 C C . PHE C 1 86 ? -61.253 -73.310 10.453 1.00 34.14 201 PHE C C 1
ATOM 2828 O O . PHE C 1 86 ? -60.280 -73.723 9.842 1.00 33.05 201 PHE C O 1
ATOM 2836 N N . GLU C 1 87 ? -61.182 -72.311 11.317 1.00 32.89 202 GLU C N 1
ATOM 2837 C CA . GLU C 1 87 ? -59.924 -71.707 11.638 1.00 30.26 202 GLU C CA 1
ATOM 2838 C C . GLU C 1 87 ? -58.966 -72.731 12.286 1.00 29.39 202 GLU C C 1
ATOM 2839 O O . GLU C 1 87 ? -59.389 -73.699 12.915 1.00 29.59 202 GLU C O 1
ATOM 2845 N N . ARG C 1 88 ? -57.669 -72.488 12.129 1.00 27.05 203 ARG C N 1
ATOM 2846 C CA A ARG C 1 88 ? -56.669 -73.394 12.678 0.50 27.14 203 ARG C CA 1
ATOM 2847 C CA B ARG C 1 88 ? -56.684 -73.384 12.696 0.50 27.34 203 ARG C CA 1
ATOM 2848 C C . ARG C 1 88 ? -55.465 -72.610 13.147 1.00 25.13 203 ARG C C 1
ATOM 2849 O O . ARG C 1 88 ? -55.215 -71.505 12.690 1.00 23.90 203 ARG C O 1
ATOM 2864 N N . ILE C 1 89 ? -54.716 -73.203 14.063 1.00 25.45 204 ILE C N 1
ATOM 2865 C CA . ILE C 1 89 ? -53.475 -72.592 14.542 1.00 24.49 204 ILE C CA 1
ATOM 2866 C C . ILE C 1 89 ? -52.329 -73.049 13.620 1.00 23.18 204 ILE C C 1
ATOM 2867 O O . ILE C 1 89 ? -52.218 -74.256 13.365 1.00 23.44 204 ILE C O 1
ATOM 2872 N N . LEU C 1 90 ? -51.518 -72.110 13.157 1.00 21.05 205 LEU C N 1
ATOM 2873 C CA . LEU C 1 90 ? -50.311 -72.455 12.406 1.00 20.62 205 LEU C CA 1
ATOM 2874 C C . LEU C 1 90 ? -49.085 -72.511 13.295 1.00 20.44 205 LEU C C 1
ATOM 2875 O O . LEU C 1 90 ? -48.331 -73.483 13.221 1.00 20.81 205 LEU C O 1
ATOM 2880 N N . LEU C 1 91 ? -48.903 -71.484 14.119 1.00 19.42 206 LEU C N 1
ATOM 2881 C CA . LEU C 1 91 ? -47.772 -71.359 15.033 1.00 19.38 206 LEU C CA 1
ATOM 2882 C C . LEU C 1 91 ? -48.209 -70.746 16.334 1.00 19.55 206 LEU C C 1
ATOM 2883 O O . LEU C 1 91 ? -49.151 -69.937 16.362 1.00 19.29 206 LEU C O 1
ATOM 2888 N N . ARG C 1 92 ? -47.517 -71.091 17.406 1.00 20.47 207 ARG C N 1
ATOM 2889 C CA . ARG C 1 92 ? -47.727 -70.546 18.720 1.00 21.57 207 ARG C CA 1
ATOM 2890 C C . ARG C 1 92 ? -46.397 -70.389 19.415 1.00 22.43 207 ARG C C 1
ATOM 2891 O O . ARG C 1 92 ? -45.509 -71.226 19.258 1.00 21.57 207 ARG C O 1
ATOM 2899 N N . ALA C 1 93 ? -46.302 -69.327 20.198 1.00 23.28 208 ALA C N 1
ATOM 2900 C CA . ALA C 1 93 ? -45.152 -69.082 21.084 1.00 26.32 208 ALA C CA 1
ATOM 2901 C C . ALA C 1 93 ? -45.630 -68.642 22.448 1.00 29.75 208 ALA C C 1
ATOM 2902 O O . ALA C 1 93 ? -46.686 -67.968 22.581 1.00 31.58 208 ALA C O 1
ATOM 2904 N N . ALA C 1 94 ? -44.856 -69.007 23.448 1.00 32.40 209 ALA C N 1
ATOM 2905 C CA . ALA C 1 94 ? -45.109 -68.682 24.840 1.00 35.38 209 ALA C CA 1
ATOM 2906 C C . ALA C 1 94 ? -43.950 -67.859 25.477 1.00 37.68 209 ALA C C 1
ATOM 2907 O O . ALA C 1 94 ? -42.801 -67.780 24.944 1.00 38.11 209 ALA C O 1
ATOM 2909 N N . ASN C 1 95 ? -44.279 -67.229 26.608 1.00 36.32 210 ASN C N 1
ATOM 2910 C CA . ASN C 1 95 ? -43.298 -66.659 27.477 1.00 35.04 210 ASN C CA 1
ATOM 2911 C C . ASN C 1 95 ? -43.979 -66.620 28.865 1.00 36.50 210 ASN C C 1
ATOM 2912 O O . ASN C 1 95 ? -45.172 -66.336 29.043 1.00 35.42 210 ASN C O 1
ATOM 2917 N N . THR C 1 96 ? -43.233 -66.956 29.880 1.00 38.03 211 THR C N 1
ATOM 2918 C CA . THR C 1 96 ? -43.717 -66.749 31.219 1.00 39.78 211 THR C CA 1
ATOM 2919 C C . THR C 1 96 ? -43.736 -65.217 31.467 1.00 38.26 211 THR C C 1
ATOM 2920 O O . THR C 1 96 ? -43.046 -64.416 30.810 1.00 37.82 211 THR C O 1
ATOM 2924 N N . HIS C 1 97 ? -44.565 -64.827 32.406 1.00 39.90 212 HIS C N 1
ATOM 2925 C CA . HIS C 1 97 ? -44.686 -63.418 32.824 1.00 38.19 212 HIS C CA 1
ATOM 2926 C C . HIS C 1 97 ? -43.512 -63.033 33.711 1.00 37.79 212 HIS C C 1
ATOM 2927 O O . HIS C 1 97 ? -43.085 -63.786 34.593 1.00 39.07 212 HIS C O 1
ATOM 2934 N N . SER C 1 98 ? -42.995 -61.858 33.449 1.00 36.32 213 SER C N 1
ATOM 2935 C CA . SER C 1 98 ? -41.998 -61.219 34.279 1.00 37.30 213 SER C CA 1
ATOM 2936 C C . SER C 1 98 ? -42.517 -60.886 35.673 1.00 38.28 213 SER C C 1
ATOM 2937 O O . SER C 1 98 ? -43.719 -60.699 35.873 1.00 38.41 213 SER C O 1
ATOM 2940 N N . SER C 1 99 ? -41.605 -60.801 36.627 1.00 38.95 214 SER C N 1
ATOM 2941 C CA . SER C 1 99 ? -41.932 -60.258 37.943 1.00 40.22 214 SER C CA 1
ATOM 2942 C C . SER C 1 99 ? -41.715 -58.776 38.114 1.00 38.98 214 SER C C 1
ATOM 2943 O O . SER C 1 99 ? -41.978 -58.240 39.211 1.00 39.80 214 SER C O 1
ATOM 2946 N N . ALA C 1 100 ? -41.236 -58.099 37.089 1.00 36.81 215 ALA C N 1
ATOM 2947 C CA . ALA C 1 100 ? -40.853 -56.695 37.252 1.00 36.35 215 ALA C CA 1
ATOM 2948 C C . ALA C 1 100 ? -42.094 -55.816 37.437 1.00 36.61 215 ALA C C 1
ATOM 2949 O O . ALA C 1 100 ? -43.165 -56.141 36.922 1.00 34.95 215 ALA C O 1
ATOM 2951 N N . LYS C 1 101 ? -41.905 -54.735 38.191 1.00 37.70 216 LYS C N 1
ATOM 2952 C CA . LYS C 1 101 ? -42.936 -53.756 38.523 1.00 38.59 216 LYS C CA 1
ATOM 2953 C C . LYS C 1 101 ? -42.622 -52.459 37.765 1.00 37.81 216 LYS C C 1
ATOM 2954 O O . LYS C 1 101 ? -41.448 -52.094 37.617 1.00 38.91 216 LYS C O 1
ATOM 2957 N N . PRO C 1 102 ? -43.652 -51.756 37.280 1.00 36.47 217 PRO C N 1
ATOM 2958 C CA . PRO C 1 102 ? -45.063 -52.182 37.328 1.00 35.55 217 PRO C CA 1
ATOM 2959 C C . PRO C 1 102 ? -45.345 -53.350 36.395 1.00 32.97 217 PRO C C 1
ATOM 2960 O O . PRO C 1 102 ? -46.274 -54.089 36.630 1.00 33.46 217 PRO C O 1
ATOM 2964 N N . CYS C 1 103 ? -44.551 -53.526 35.347 1.00 30.10 218 CYS C N 1
ATOM 2965 C CA . CYS C 1 103 ? -44.618 -54.700 34.488 1.00 28.73 218 CYS C CA 1
ATOM 2966 C C . CYS C 1 103 ? -43.238 -54.906 33.849 1.00 27.80 218 CYS C C 1
ATOM 2967 O O . CYS C 1 103 ? -42.450 -53.982 33.809 1.00 27.50 218 CYS C O 1
ATOM 2970 N N . GLY C 1 104 ? -42.986 -56.109 33.370 1.00 27.35 219 GLY C N 1
ATOM 2971 C CA . GLY C 1 104 ? -41.754 -56.475 32.652 1.00 26.81 219 GLY C CA 1
ATOM 2972 C C . GLY C 1 104 ? -42.044 -56.869 31.234 1.00 25.52 219 GLY C C 1
ATOM 2973 O O . GLY C 1 104 ? -42.959 -57.665 30.986 1.00 24.73 219 GLY C O 1
ATOM 2974 N N . GLN C 1 105 ? -41.274 -56.303 30.303 1.00 24.59 220 GLN C N 1
ATOM 2975 C CA . GLN C 1 105 ? -41.433 -56.586 28.876 1.00 24.39 220 GLN C CA 1
ATOM 2976 C C . GLN C 1 105 ? -40.751 -57.879 28.433 1.00 24.83 220 GLN C C 1
ATOM 2977 O O . GLN C 1 105 ? -39.663 -58.182 28.870 1.00 25.51 220 GLN C O 1
ATOM 2983 N N . GLN C 1 106 ? -41.415 -58.639 27.585 1.00 25.02 221 GLN C N 1
ATOM 2984 C CA . GLN C 1 106 ? -40.878 -59.849 26.971 1.00 26.27 221 GLN C CA 1
ATOM 2985 C C . GLN C 1 106 ? -41.403 -59.861 25.565 1.00 24.65 221 GLN C C 1
ATOM 2986 O O . GLN C 1 106 ? -42.485 -59.283 25.310 1.00 22.38 221 GLN C O 1
ATOM 2992 N N . SER C 1 107 ? -40.673 -60.508 24.657 1.00 23.88 222 SER C N 1
ATOM 2993 C CA . SER C 1 107 ? -41.060 -60.598 23.277 1.00 24.21 222 SER C CA 1
ATOM 2994 C C . SER C 1 107 ? -41.087 -62.024 22.768 1.00 25.43 222 SER C C 1
ATOM 2995 O O . SER C 1 107 ? -40.408 -62.907 23.302 1.00 27.42 222 SER C O 1
ATOM 2998 N N . ILE C 1 108 ? -41.870 -62.219 21.724 1.00 24.96 223 ILE C N 1
ATOM 2999 C CA . ILE C 1 108 ? -42.058 -63.515 21.077 1.00 25.85 223 ILE C CA 1
ATOM 3000 C C . ILE C 1 108 ? -41.923 -63.188 19.597 1.00 23.32 223 ILE C C 1
ATOM 3001 O O . ILE C 1 108 ? -42.409 -62.147 19.133 1.00 21.30 223 ILE C O 1
ATOM 3006 N N . HIS C 1 109 ? -41.273 -64.064 18.847 1.00 21.38 224 HIS C N 1
ATOM 3007 C CA . HIS C 1 109 ? -41.274 -64.003 17.431 1.00 20.24 224 HIS C CA 1
ATOM 3008 C C . HIS C 1 109 ? -41.715 -65.363 16.861 1.00 19.85 224 HIS C C 1
ATOM 3009 O O . HIS C 1 109 ? -41.223 -66.397 17.339 1.00 20.46 224 HIS C O 1
ATOM 3016 N N . LEU C 1 110 ? -42.602 -65.348 15.881 1.00 18.31 225 LEU C N 1
ATOM 3017 C CA A LEU C 1 110 ? -43.103 -66.524 15.175 0.50 18.58 225 LEU C CA 1
ATOM 3018 C CA B LEU C 1 110 ? -42.904 -66.591 15.181 0.50 18.64 225 LEU C CA 1
ATOM 3019 C C . LEU C 1 110 ? -42.923 -66.339 13.683 1.00 17.53 225 LEU C C 1
ATOM 3020 O O . LEU C 1 110 ? -43.142 -65.248 13.218 1.00 16.80 225 LEU C O 1
ATOM 3029 N N . GLY C 1 111 ? -42.617 -67.384 12.966 1.00 16.74 226 GLY C N 1
ATOM 3030 C CA . GLY C 1 111 ? -42.627 -67.274 11.509 1.00 16.05 226 GLY C CA 1
ATOM 3031 C C . GLY C 1 111 ? -42.408 -68.597 10.843 1.00 16.00 226 GLY C C 1
ATOM 3032 O O . GLY C 1 111 ? -41.735 -69.430 11.422 1.00 16.62 226 GLY C O 1
ATOM 3033 N N . GLY C 1 112 ? -42.958 -68.774 9.651 1.00 15.67 227 GLY C N 1
ATOM 3034 C CA . GLY C 1 112 ? -42.751 -70.008 8.897 1.00 16.72 227 GLY C CA 1
ATOM 3035 C C . GLY C 1 112 ? -43.371 -69.917 7.529 1.00 16.70 227 GLY C C 1
ATOM 3036 O O . GLY C 1 112 ? -44.117 -68.939 7.236 1.00 15.53 227 GLY C O 1
ATOM 3037 N N . VAL C 1 113 ? -43.067 -70.904 6.722 1.00 17.52 228 VAL C N 1
ATOM 3038 C CA A VAL C 1 113 ? -43.575 -70.994 5.339 0.50 17.89 228 VAL C CA 1
ATOM 3039 C CA B VAL C 1 113 ? -43.568 -70.901 5.356 0.50 17.68 228 VAL C CA 1
ATOM 3040 C C . VAL C 1 113 ? -44.820 -71.817 5.280 1.00 18.55 228 VAL C C 1
ATOM 3041 O O . VAL C 1 113 ? -44.830 -72.940 5.780 1.00 19.90 228 VAL C O 1
ATOM 3048 N N . PHE C 1 114 ? -45.887 -71.312 4.668 1.00 18.04 229 PHE C N 1
ATOM 3049 C CA . PHE C 1 114 ? -47.126 -72.034 4.566 1.00 20.06 229 PHE C CA 1
ATOM 3050 C C . PHE C 1 114 ? -47.735 -71.813 3.193 1.00 21.56 229 PHE C C 1
ATOM 3051 O O . PHE C 1 114 ? -47.530 -70.763 2.573 1.00 21.35 229 PHE C O 1
ATOM 3059 N N . GLU C 1 115 ? -48.480 -72.798 2.746 1.00 23.54 230 GLU C N 1
ATOM 3060 C CA A GLU C 1 115 ? -49.274 -72.736 1.481 0.50 25.21 230 GLU C CA 1
ATOM 3061 C CA B GLU C 1 115 ? -49.169 -72.657 1.452 0.50 25.48 230 GLU C CA 1
ATOM 3062 C C . GLU C 1 115 ? -50.560 -72.065 1.802 1.00 25.45 230 GLU C C 1
ATOM 3063 O O . GLU C 1 115 ? -51.230 -72.524 2.718 1.00 28.36 230 GLU C O 1
ATOM 3074 N N . LEU C 1 116 ? -50.962 -71.016 1.084 1.00 24.13 231 LEU C N 1
ATOM 3075 C CA . LEU C 1 116 ? -52.238 -70.384 1.318 1.00 23.64 231 LEU C CA 1
ATOM 3076 C C . LEU C 1 116 ? -53.123 -70.590 0.070 1.00 24.63 231 LEU C C 1
ATOM 3077 O O . LEU C 1 116 ? -52.616 -70.755 -1.053 1.00 23.14 231 LEU C O 1
ATOM 3082 N N . GLN C 1 117 ? -54.436 -70.564 0.331 1.00 25.04 232 GLN C N 1
ATOM 3083 C CA A GLN C 1 117 ? -55.478 -70.758 -0.661 0.50 26.05 232 GLN C CA 1
ATOM 3084 C CA B GLN C 1 117 ? -55.450 -70.767 -0.682 0.50 26.13 232 GLN C CA 1
ATOM 3085 C C . GLN C 1 117 ? -55.933 -69.377 -1.038 1.00 25.42 232 GLN C C 1
ATOM 3086 O O . GLN C 1 117 ? -55.781 -68.443 -0.220 1.00 25.28 232 GLN C O 1
ATOM 3097 N N . PRO C 1 118 ? -56.515 -69.206 -2.253 1.00 26.09 233 PRO C N 1
ATOM 3098 C CA . PRO C 1 118 ? -57.045 -67.888 -2.567 1.00 26.02 233 PRO C CA 1
ATOM 3099 C C . PRO C 1 118 ? -58.099 -67.421 -1.561 1.00 26.80 233 PRO C C 1
ATOM 3100 O O . PRO C 1 118 ? -58.992 -68.180 -1.217 1.00 26.80 233 PRO C O 1
ATOM 3104 N N . GLY C 1 119 ? -58.000 -66.180 -1.094 1.00 26.09 234 GLY C N 1
ATOM 3105 C CA . GLY C 1 119 ? -58.933 -65.661 -0.109 1.00 26.29 234 GLY C CA 1
ATOM 3106 C C . GLY C 1 119 ? -58.623 -66.070 1.341 1.00 25.75 234 GLY C C 1
ATOM 3107 O O . GLY C 1 119 ? -59.385 -65.750 2.258 1.00 26.37 234 GLY C O 1
ATOM 3108 N N . ALA C 1 120 ? -57.525 -66.764 1.573 1.00 24.60 235 ALA C N 1
ATOM 3109 C CA . ALA C 1 120 ? -57.168 -67.091 2.942 1.00 24.32 235 ALA C CA 1
ATOM 3110 C C . ALA C 1 120 ? -56.700 -65.862 3.706 1.00 23.44 235 ALA C C 1
ATOM 3111 O O . ALA C 1 120 ? -56.124 -64.930 3.132 1.00 21.56 235 ALA C O 1
ATOM 3113 N N . SER C 1 121 ? -56.959 -65.917 5.018 1.00 23.68 236 SER C N 1
ATOM 3114 C CA . SER C 1 121 ? -56.641 -64.863 5.971 1.00 22.70 236 SER C CA 1
ATOM 3115 C C . SER C 1 121 ? -55.883 -65.407 7.146 1.00 21.46 236 SER C C 1
ATOM 3116 O O . SER C 1 121 ? -56.199 -66.462 7.641 1.00 21.78 236 SER C O 1
ATOM 3119 N N . VAL C 1 122 ? -54.906 -64.644 7.595 1.00 19.58 237 VAL C N 1
ATOM 3120 C CA . VAL C 1 122 ? -54.151 -64.966 8.773 1.00 19.03 237 VAL C CA 1
ATOM 3121 C C . VAL C 1 122 ? -54.338 -63.852 9.765 1.00 18.97 237 VAL C C 1
ATOM 3122 O O . VAL C 1 122 ? -54.535 -62.677 9.362 1.00 17.88 237 VAL C O 1
ATOM 3126 N N . PHE C 1 123 ? -54.308 -64.232 11.035 1.00 19.14 238 PHE C N 1
ATOM 3127 C CA . PHE C 1 123 ? -54.465 -63.284 12.141 1.00 19.40 238 PHE C CA 1
ATOM 3128 C C . PHE C 1 123 ? -53.691 -63.773 13.333 1.00 19.54 238 PHE C C 1
ATOM 3129 O O . PHE C 1 123 ? -53.274 -64.933 13.354 1.00 18.41 238 PHE C O 1
ATOM 3137 N N . VAL C 1 124 ? -53.498 -62.865 14.310 1.00 19.31 239 VAL C N 1
ATOM 3138 C CA . VAL C 1 124 ? -52.747 -63.158 15.531 1.00 19.84 239 VAL C CA 1
ATOM 3139 C C . VAL C 1 124 ? -53.661 -62.951 16.726 1.00 21.47 239 VAL C C 1
ATOM 3140 O O . VAL C 1 124 ? -54.313 -61.906 16.846 1.00 21.30 239 VAL C O 1
ATOM 3144 N N . ASN C 1 125 ? -53.690 -63.962 17.594 1.00 22.44 240 ASN C N 1
ATOM 3145 C CA . ASN C 1 125 ? -54.453 -64.027 18.828 1.00 24.36 240 ASN C CA 1
ATOM 3146 C C . ASN C 1 125 ? -53.501 -64.061 20.026 1.00 23.78 240 ASN C C 1
ATOM 3147 O O . ASN C 1 125 ? -52.416 -64.669 19.904 1.00 22.92 240 ASN C O 1
ATOM 3152 N N . VAL C 1 126 ? -53.871 -63.468 21.159 1.00 23.03 241 VAL C N 1
ATOM 3153 C CA . VAL C 1 126 ? -53.054 -63.545 22.354 1.00 22.92 241 VAL C CA 1
ATOM 3154 C C . VAL C 1 126 ? -53.895 -63.764 23.579 1.00 24.34 241 VAL C C 1
ATOM 3155 O O . VAL C 1 126 ? -55.116 -63.484 23.596 1.00 25.05 241 VAL C O 1
ATOM 3159 N N . THR C 1 127 ? -53.230 -64.267 24.601 1.00 25.10 242 THR C N 1
ATOM 3160 C CA A THR C 1 127 ? -53.830 -64.524 25.897 0.50 27.22 242 THR C CA 1
ATOM 3161 C CA B THR C 1 127 ? -53.908 -64.537 25.857 0.50 27.31 242 THR C CA 1
ATOM 3162 C C . THR C 1 127 ? -54.360 -63.244 26.540 1.00 27.87 242 THR C C 1
ATOM 3163 O O . THR C 1 127 ? -55.444 -63.234 27.116 1.00 29.61 242 THR C O 1
ATOM 3170 N N . ASP C 1 128 ? -53.551 -62.193 26.468 1.00 26.90 243 ASP C N 1
ATOM 3171 C CA A ASP C 1 128 ? -53.944 -60.892 27.120 0.50 27.77 243 ASP C CA 1
ATOM 3172 C CA B ASP C 1 128 ? -53.744 -60.932 27.183 0.50 27.92 243 ASP C CA 1
ATOM 3173 C C . ASP C 1 128 ? -53.571 -59.684 26.232 1.00 26.11 243 ASP C C 1
ATOM 3174 O O . ASP C 1 128 ? -52.521 -59.044 26.318 1.00 25.02 243 ASP C O 1
ATOM 3183 N N . PRO C 1 129 ? -54.515 -59.348 25.344 1.00 26.55 244 PRO C N 1
ATOM 3184 C CA . PRO C 1 129 ? -54.234 -58.219 24.436 1.00 25.57 244 PRO C CA 1
ATOM 3185 C C . PRO C 1 129 ? -53.976 -56.901 25.129 1.00 24.81 244 PRO C C 1
ATOM 3186 O O . PRO C 1 129 ? -53.233 -56.106 24.610 1.00 23.84 244 PRO C O 1
ATOM 3190 N N . SER C 1 130 ? -54.541 -56.687 26.287 1.00 25.72 245 SER C N 1
ATOM 3191 C CA . SER C 1 130 ? -54.303 -55.405 26.970 1.00 26.29 245 SER C CA 1
ATOM 3192 C C . SER C 1 130 ? -52.827 -55.250 27.436 1.00 25.07 245 SER C C 1
ATOM 3193 O O . SER C 1 130 ? -52.396 -54.153 27.712 1.00 25.15 245 SER C O 1
ATOM 3196 N N . GLN C 1 131 ? -52.078 -56.356 27.504 1.00 24.05 246 GLN C N 1
ATOM 3197 C CA A GLN C 1 131 ? -50.698 -56.331 27.985 0.50 23.41 246 GLN C CA 1
ATOM 3198 C CA B GLN C 1 131 ? -50.704 -56.341 27.974 0.50 23.38 246 GLN C CA 1
ATOM 3199 C C . GLN C 1 131 ? -49.713 -56.113 26.822 1.00 21.24 246 GLN C C 1
ATOM 3200 O O . GLN C 1 131 ? -48.541 -55.946 27.047 1.00 20.37 246 GLN C O 1
ATOM 3211 N N . VAL C 1 132 ? -50.190 -56.117 25.574 1.00 19.84 247 VAL C N 1
ATOM 3212 C CA . VAL C 1 132 ? -49.330 -55.932 24.440 1.00 18.58 247 VAL C CA 1
ATOM 3213 C C . VAL C 1 132 ? -48.697 -54.524 24.473 1.00 18.34 247 VAL C C 1
ATOM 3214 O O . VAL C 1 132 ? -49.359 -53.535 24.825 1.00 18.36 247 VAL C O 1
ATOM 3218 N N . SER C 1 133 ? -47.415 -54.469 24.139 1.00 17.54 248 SER C N 1
ATOM 3219 C CA . SER C 1 133 ? -46.651 -53.232 24.028 1.00 17.39 248 SER C CA 1
ATOM 3220 C C . SER C 1 133 ? -46.792 -52.721 22.596 1.00 17.07 248 SER C C 1
ATOM 3221 O O . SER C 1 133 ? -46.533 -53.463 21.575 1.00 16.53 248 SER C O 1
ATOM 3224 N N . HIS C 1 134 ? -47.209 -51.468 22.492 1.00 17.07 249 HIS C N 1
ATOM 3225 C CA . HIS C 1 134 ? -47.460 -50.833 21.205 1.00 17.13 249 HIS C CA 1
ATOM 3226 C C . HIS C 1 134 ? -46.484 -49.752 20.825 1.00 17.66 249 HIS C C 1
ATOM 3227 O O . HIS C 1 134 ? -46.634 -49.164 19.726 1.00 18.27 249 HIS C O 1
ATOM 3234 N N . GLY C 1 135 ? -45.503 -49.478 21.685 1.00 18.21 250 GLY C N 1
ATOM 3235 C CA . GLY C 1 135 ? -44.458 -48.487 21.352 1.00 18.57 250 GLY C CA 1
ATOM 3236 C C . GLY C 1 135 ? -43.793 -48.864 20.019 1.00 17.85 250 GLY C C 1
ATOM 3237 O O . GLY C 1 135 ? -43.816 -50.035 19.611 1.00 16.88 250 GLY C O 1
ATOM 3238 N N . THR C 1 136 ? -43.217 -47.877 19.367 1.00 17.88 251 THR C N 1
ATOM 3239 C CA . THR C 1 136 ? -42.668 -48.016 18.035 1.00 17.91 251 THR C CA 1
ATOM 3240 C C . THR C 1 136 ? -41.849 -49.249 17.854 1.00 17.86 251 THR C C 1
ATOM 3241 O O . THR C 1 136 ? -40.849 -49.433 18.527 1.00 17.59 251 THR C O 1
ATOM 3245 N N . GLY C 1 137 ? -42.272 -50.074 16.929 1.00 16.85 252 GLY C N 1
ATOM 3246 C CA . GLY C 1 137 ? -41.519 -51.234 16.551 1.00 17.19 252 GLY C CA 1
ATOM 3247 C C . GLY C 1 137 ? -41.717 -52.512 17.379 1.00 16.95 252 GLY C C 1
ATOM 3248 O O . GLY C 1 137 ? -41.220 -53.553 17.000 1.00 17.65 252 GLY C O 1
ATOM 3249 N N . PHE C 1 138 ? -42.401 -52.433 18.508 1.00 17.15 253 PHE C N 1
ATOM 3250 C CA . PHE C 1 138 ? -42.436 -53.558 19.448 1.00 17.37 253 PHE C CA 1
ATOM 3251 C C . PHE C 1 138 ? -43.259 -54.731 18.935 1.00 16.92 253 PHE C C 1
ATOM 3252 O O . PHE C 1 138 ? -42.924 -55.894 19.247 1.00 17.50 253 PHE C O 1
ATOM 3260 N N . THR C 1 139 ? -44.315 -54.447 18.184 1.00 16.17 254 THR C N 1
ATOM 3261 C CA . THR C 1 139 ? -45.307 -55.477 17.846 1.00 16.08 254 THR C CA 1
ATOM 3262 C C . THR C 1 139 ? -45.710 -55.262 16.383 1.00 16.03 254 THR C C 1
ATOM 3263 O O . THR C 1 139 ? -46.064 -54.133 15.986 1.00 17.15 254 THR C O 1
ATOM 3267 N N . SER C 1 140 ? -45.621 -56.321 15.576 1.00 15.84 255 SER C N 1
ATOM 3268 C CA . SER C 1 140 ? -45.815 -56.206 14.114 1.00 15.38 255 SER C CA 1
ATOM 3269 C C . SER C 1 140 ? -46.188 -57.569 13.512 1.00 15.58 255 SER C C 1
ATOM 3270 O O . SER C 1 140 ? -46.042 -58.596 14.169 1.00 15.32 255 SER C O 1
ATOM 3273 N N . PHE C 1 141 ? -46.643 -57.555 12.262 1.00 15.41 256 PHE C N 1
ATOM 3274 C CA . PHE C 1 141 ? -47.272 -58.730 11.607 1.00 15.61 256 PHE C CA 1
ATOM 3275 C C . PHE C 1 141 ? -47.054 -58.539 10.130 1.00 15.33 256 PHE C C 1
ATOM 3276 O O . PHE C 1 141 ? -47.284 -57.451 9.596 1.00 15.85 256 PHE C O 1
ATOM 3284 N N . GLY C 1 142 ? -46.615 -59.571 9.447 1.00 15.68 257 GLY C N 1
ATOM 3285 C CA . GLY C 1 142 ? -46.446 -59.461 7.994 1.00 15.28 257 GLY C CA 1
ATOM 3286 C C . GLY C 1 142 ? -46.348 -60.770 7.275 1.00 15.78 257 GLY C C 1
ATOM 3287 O O . GLY C 1 142 ? -46.441 -61.856 7.863 1.00 14.90 257 GLY C O 1
ATOM 3288 N N . LEU C 1 143 ? -46.143 -60.662 5.973 1.00 16.23 258 LEU C N 1
ATOM 3289 C CA . LEU C 1 143 ? -45.960 -61.856 5.138 1.00 16.07 258 LEU C CA 1
ATOM 3290 C C . LEU C 1 143 ? -45.325 -61.463 3.843 1.00 16.45 258 LEU C C 1
ATOM 3291 O O . LEU C 1 143 ? -45.328 -60.283 3.447 1.00 15.98 258 LEU C O 1
ATOM 3296 N N . LEU C 1 144 ? -44.729 -62.438 3.182 1.00 16.51 259 LEU C N 1
ATOM 3297 C CA . LEU C 1 144 ? -44.285 -62.200 1.810 1.00 17.44 259 LEU C CA 1
ATOM 3298 C C . LEU C 1 144 ? -44.544 -63.428 0.966 1.00 17.36 259 LEU C C 1
ATOM 3299 O O . LEU C 1 144 ? -44.424 -64.540 1.454 1.00 16.25 259 LEU C O 1
ATOM 3304 N N . LYS C 1 145 ? -44.907 -63.247 -0.301 1.00 17.49 260 LYS C N 1
ATOM 3305 C CA . LYS C 1 145 ? -45.159 -64.385 -1.149 1.00 18.23 260 LYS C CA 1
ATOM 3306 C C . LYS C 1 145 ? -43.818 -64.851 -1.701 1.00 19.36 260 LYS C C 1
ATOM 3307 O O . LYS C 1 145 ? -43.038 -64.034 -2.153 1.00 19.13 260 LYS C O 1
ATOM 3313 N N . LEU C 1 146 ? -43.565 -66.161 -1.651 1.00 20.43 261 LEU C N 1
ATOM 3314 C CA . LEU C 1 146 ? -42.339 -66.707 -2.254 1.00 23.07 261 LEU C CA 1
ATOM 3315 C C . LEU C 1 146 ? -42.346 -66.603 -3.778 1.00 23.96 261 LEU C C 1
ATOM 3316 O O . LEU C 1 146 ? -43.399 -66.746 -4.403 1.00 23.07 261 LEU C O 1
ATOM 3322 N N . GLN D 2 1 ? 0.105 -47.979 32.616 1.00 57.46 1 GLN H N 1
ATOM 3323 C CA . GLN D 2 1 ? 0.121 -48.955 31.490 1.00 53.68 1 GLN H CA 1
ATOM 3324 C C . GLN D 2 1 ? -0.843 -50.129 31.722 1.00 50.03 1 GLN H C 1
ATOM 3325 O O . GLN D 2 1 ? -1.244 -50.401 32.847 1.00 49.92 1 GLN H O 1
ATOM 3327 N N . VAL D 2 2 ? -1.205 -50.822 30.649 1.00 47.17 2 VAL H N 1
ATOM 3328 C CA . VAL D 2 2 ? -2.057 -52.022 30.730 1.00 43.85 2 VAL H CA 1
ATOM 3329 C C . VAL D 2 2 ? -1.216 -53.172 31.345 1.00 43.93 2 VAL H C 1
ATOM 3330 O O . VAL D 2 2 ? -0.130 -53.453 30.844 1.00 43.32 2 VAL H O 1
ATOM 3334 N N . GLN D 2 3 ? -1.699 -53.835 32.402 1.00 43.15 3 GLN H N 1
ATOM 3335 C CA . GLN D 2 3 ? -0.945 -54.938 33.032 1.00 43.20 3 GLN H CA 1
ATOM 3336 C C . GLN D 2 3 ? -1.817 -56.069 33.523 1.00 40.57 3 GLN H C 1
ATOM 3337 O O . GLN D 2 3 ? -2.870 -55.834 34.136 1.00 40.28 3 GLN H O 1
ATOM 3343 N N . LEU D 2 4 ? -1.363 -57.288 33.267 1.00 37.63 4 LEU H N 1
ATOM 3344 C CA . LEU D 2 4 ? -1.993 -58.461 33.798 1.00 36.42 4 LEU H CA 1
ATOM 3345 C C . LEU D 2 4 ? -0.941 -59.147 34.631 1.00 37.75 4 LEU H C 1
ATOM 3346 O O . LEU D 2 4 ? 0.139 -59.450 34.117 1.00 38.00 4 LEU H O 1
ATOM 3351 N N . VAL D 2 5 ? -1.237 -59.391 35.901 1.00 38.16 5 VAL H N 1
ATOM 3352 C CA . VAL D 2 5 ? -0.288 -60.045 36.803 1.00 39.94 5 VAL H CA 1
ATOM 3353 C C . VAL D 2 5 ? -0.940 -61.306 37.313 1.00 38.73 5 VAL H C 1
ATOM 3354 O O . VAL D 2 5 ? -2.030 -61.249 37.943 1.00 38.86 5 VAL H O 1
ATOM 3358 N N . GLN D 2 6 ? -0.286 -62.432 37.045 1.00 37.51 6 GLN H N 1
ATOM 3359 C CA . GLN D 2 6 ? -0.810 -63.723 37.402 1.00 36.75 6 GLN H CA 1
ATOM 3360 C C . GLN D 2 6 ? -0.208 -64.213 38.692 1.00 39.14 6 GLN H C 1
ATOM 3361 O O . GLN D 2 6 ? 0.842 -63.731 39.123 1.00 39.69 6 GLN H O 1
ATOM 3367 N N . SER D 2 7 ? -0.900 -65.183 39.293 1.00 39.40 7 SER H N 1
ATOM 3368 C CA . SER D 2 7 ? -0.473 -65.812 40.545 1.00 41.58 7 SER H CA 1
ATOM 3369 C C . SER D 2 7 ? 0.752 -66.683 40.339 1.00 41.98 7 SER H C 1
ATOM 3370 O O . SER D 2 7 ? 1.103 -67.062 39.216 1.00 40.04 7 SER H O 1
ATOM 3373 N N . GLY D 2 8 ? 1.404 -66.991 41.451 1.00 44.77 8 GLY H N 1
ATOM 3374 C CA . GLY D 2 8 ? 2.592 -67.831 41.490 1.00 46.29 8 GLY H CA 1
ATOM 3375 C C . GLY D 2 8 ? 2.397 -69.263 41.017 1.00 45.57 8 GLY H C 1
ATOM 3376 O O . GLY D 2 8 ? 1.275 -69.779 40.925 1.00 43.56 8 GLY H O 1
ATOM 3377 N N . ALA D 2 9 ? 3.524 -69.895 40.716 1.00 46.41 9 ALA H N 1
ATOM 3378 C CA . ALA D 2 9 ? 3.608 -71.294 40.305 1.00 46.88 9 ALA H CA 1
ATOM 3379 C C . ALA D 2 9 ? 2.932 -72.213 41.298 1.00 49.13 9 ALA H C 1
ATOM 3380 O O . ALA D 2 9 ? 2.941 -71.957 42.517 1.00 51.33 9 ALA H O 1
ATOM 3382 N N . GLU D 2 10 ? 2.355 -73.286 40.780 1.00 49.57 10 GLU H N 1
ATOM 3383 C CA . GLU D 2 10 ? 1.728 -74.306 41.601 1.00 52.41 10 GLU H CA 1
ATOM 3384 C C . GLU D 2 10 ? 2.346 -75.635 41.248 1.00 53.21 10 GLU H C 1
ATOM 3385 O O . GLU D 2 10 ? 2.630 -75.914 40.084 1.00 50.92 10 GLU H O 1
ATOM 3391 N N . VAL D 2 11 ? 2.545 -76.454 42.269 1.00 55.68 11 VAL H N 1
ATOM 3392 C CA . VAL D 2 11 ? 3.095 -77.764 42.098 1.00 57.64 11 VAL H CA 1
ATOM 3393 C C . VAL D 2 11 ? 2.146 -78.700 42.786 1.00 59.39 11 VAL H C 1
ATOM 3394 O O . VAL D 2 11 ? 1.931 -78.596 43.985 1.00 61.93 11 VAL H O 1
ATOM 3398 N N . VAL D 2 12 ? 1.573 -79.628 42.047 1.00 58.81 12 VAL H N 1
ATOM 3399 C CA . VAL D 2 12 ? 0.407 -80.315 42.569 1.00 59.98 12 VAL H CA 1
ATOM 3400 C C . VAL D 2 12 ? 0.395 -81.809 42.247 1.00 60.84 12 VAL H C 1
ATOM 3401 O O . VAL D 2 12 ? 1.138 -82.241 41.402 1.00 60.88 12 VAL H O 1
ATOM 3405 N N . LYS D 2 13 ? -0.444 -82.591 42.922 1.00 61.65 13 LYS H N 1
ATOM 3406 C CA . LYS D 2 13 ? -0.519 -84.034 42.690 1.00 62.89 13 LYS H CA 1
ATOM 3407 C C . LYS D 2 13 ? -1.616 -84.324 41.683 1.00 60.18 13 LYS H C 1
ATOM 3408 O O . LYS D 2 13 ? -2.554 -83.562 41.607 1.00 57.33 13 LYS H O 1
ATOM 3410 N N . PRO D 2 14 ? -1.509 -85.428 40.907 1.00 60.89 14 PRO H N 1
ATOM 3411 C CA . PRO D 2 14 ? -2.652 -85.816 40.066 1.00 59.66 14 PRO H CA 1
ATOM 3412 C C . PRO D 2 14 ? -3.952 -85.924 40.859 1.00 60.73 14 PRO H C 1
ATOM 3413 O O . PRO D 2 14 ? -3.968 -86.489 41.951 1.00 64.03 14 PRO H O 1
ATOM 3417 N N . GLY D 2 15 ? -5.028 -85.387 40.323 1.00 58.50 15 GLY H N 1
ATOM 3418 C CA . GLY D 2 15 ? -6.319 -85.405 40.996 1.00 59.42 15 GLY H CA 1
ATOM 3419 C C . GLY D 2 15 ? -6.678 -84.108 41.695 1.00 57.98 15 GLY H C 1
ATOM 3420 O O . GLY D 2 15 ? -7.865 -83.836 41.912 1.00 57.89 15 GLY H O 1
ATOM 3421 N N . ALA D 2 16 ? -5.684 -83.298 42.052 1.00 57.13 16 ALA H N 1
ATOM 3422 C CA . ALA D 2 16 ? -5.962 -82.002 42.670 1.00 55.70 16 ALA H CA 1
ATOM 3423 C C . ALA D 2 16 ? -6.596 -81.001 41.672 1.00 52.01 16 ALA H C 1
ATOM 3424 O O . ALA D 2 16 ? -6.770 -81.279 40.484 1.00 50.12 16 ALA H O 1
ATOM 3426 N N . SER D 2 17 ? -6.940 -79.843 42.207 1.00 51.16 17 SER H N 1
ATOM 3427 C CA . SER D 2 17 ? -7.408 -78.714 41.445 1.00 48.34 17 SER H CA 1
ATOM 3428 C C . SER D 2 17 ? -6.527 -77.554 41.829 1.00 47.51 17 SER H C 1
ATOM 3429 O O . SER D 2 17 ? -5.926 -77.552 42.900 1.00 49.70 17 SER H O 1
ATOM 3432 N N . VAL D 2 18 ? -6.447 -76.570 40.955 1.00 44.77 18 VAL H N 1
ATOM 3433 C CA . VAL D 2 18 ? -5.818 -75.301 41.289 1.00 44.51 18 VAL H CA 1
ATOM 3434 C C . VAL D 2 18 ? -6.701 -74.225 40.770 1.00 42.33 18 VAL H C 1
ATOM 3435 O O . VAL D 2 18 ? -7.440 -74.461 39.811 1.00 40.70 18 VAL H O 1
ATOM 3439 N N . LYS D 2 19 ? -6.611 -73.057 41.386 1.00 42.41 19 LYS H N 1
ATOM 3440 C CA . LYS D 2 19 ? -7.341 -71.880 40.935 1.00 40.77 19 LYS H CA 1
ATOM 3441 C C . LYS D 2 19 ? -6.341 -70.769 40.740 1.00 39.66 19 LYS H C 1
ATOM 3442 O O . LYS D 2 19 ? -5.718 -70.275 41.689 1.00 41.52 19 LYS H O 1
ATOM 3448 N N . LEU D 2 20 ? -6.187 -70.396 39.497 1.00 37.00 20 LEU H N 1
ATOM 3449 C CA . LEU D 2 20 ? -5.240 -69.425 39.055 1.00 36.25 20 LEU H CA 1
ATOM 3450 C C . LEU D 2 20 ? -5.938 -68.082 39.003 1.00 35.66 20 LEU H C 1
ATOM 3451 O O . LEU D 2 20 ? -7.150 -68.012 38.712 1.00 34.85 20 LEU H O 1
ATOM 3456 N N . SER D 2 21 ? -5.192 -67.026 39.269 1.00 36.44 21 SER H N 1
ATOM 3457 C CA . SER D 2 21 ? -5.706 -65.674 39.231 1.00 36.51 21 SER H CA 1
ATOM 3458 C C . SER D 2 21 ? -4.877 -64.803 38.314 1.00 36.07 21 SER H C 1
ATOM 3459 O O . SER D 2 21 ? -3.678 -65.070 38.055 1.00 37.03 21 SER H O 1
ATOM 3462 N N . CYS D 2 22 ? -5.538 -63.764 37.809 1.00 35.39 22 CYS H N 1
ATOM 3463 C CA . CYS D 2 22 ? -5.004 -62.812 36.865 1.00 34.56 22 CYS H CA 1
ATOM 3464 C C . CYS D 2 22 ? -5.604 -61.457 37.209 1.00 35.75 22 CYS H C 1
ATOM 3465 O O . CYS D 2 22 ? -6.771 -61.219 36.894 1.00 35.09 22 CYS H O 1
ATOM 3468 N N . LYS D 2 23 ? -4.814 -60.584 37.855 1.00 37.35 23 LYS H N 1
ATOM 3469 C CA . LYS D 2 23 ? -5.226 -59.224 38.217 1.00 38.95 23 LYS H CA 1
ATOM 3470 C C . LYS D 2 23 ? -4.881 -58.229 37.121 1.00 37.67 23 LYS H C 1
ATOM 3471 O O . LYS D 2 23 ? -3.741 -58.163 36.667 1.00 37.35 23 LYS H O 1
ATOM 3476 N N . ALA D 2 24 ? -5.889 -57.464 36.700 1.00 36.88 24 ALA H N 1
ATOM 3477 C CA . ALA D 2 24 ? -5.820 -56.527 35.610 1.00 35.93 24 ALA H CA 1
ATOM 3478 C C . ALA D 2 24 ? -5.736 -55.139 36.162 1.00 38.09 24 ALA H C 1
ATOM 3479 O O . ALA D 2 24 ? -6.433 -54.841 37.089 1.00 39.87 24 ALA H O 1
ATOM 3481 N N . SER D 2 25 ? -4.895 -54.286 35.591 1.00 38.57 25 SER H N 1
ATOM 3482 C CA . SER D 2 25 ? -4.871 -52.868 35.920 1.00 41.08 25 SER H CA 1
ATOM 3483 C C . SER D 2 25 ? -4.494 -52.047 34.711 1.00 40.72 25 SER H C 1
ATOM 3484 O O . SER D 2 25 ? -3.996 -52.586 33.725 1.00 38.76 25 SER H O 1
ATOM 3487 N N . GLY D 2 26 ? -4.739 -50.742 34.804 1.00 42.82 26 GLY H N 1
ATOM 3488 C CA . GLY D 2 26 ? -4.429 -49.778 33.748 1.00 43.26 26 GLY H CA 1
ATOM 3489 C C . GLY D 2 26 ? -5.426 -49.635 32.609 1.00 41.42 26 GLY H C 1
ATOM 3490 O O . GLY D 2 26 ? -5.153 -48.944 31.636 1.00 41.75 26 GLY H O 1
ATOM 3491 N N . TYR D 2 27 ? -6.574 -50.286 32.716 1.00 39.50 27 TYR H N 1
ATOM 3492 C CA . TYR D 2 27 ? -7.660 -50.180 31.718 1.00 38.25 27 TYR H CA 1
ATOM 3493 C C . TYR D 2 27 ? -8.944 -50.637 32.398 1.00 37.36 27 TYR H C 1
ATOM 3494 O O . TYR D 2 27 ? -8.918 -51.161 33.502 1.00 37.78 27 TYR H O 1
ATOM 3503 N N . ILE D 2 28 ? -10.059 -50.440 31.725 1.00 36.85 28 ILE H N 1
ATOM 3504 C CA . ILE D 2 28 ? -11.383 -50.750 32.303 1.00 36.30 28 ILE H CA 1
ATOM 3505 C C . ILE D 2 28 ? -11.590 -52.241 32.145 1.00 33.27 28 ILE H C 1
ATOM 3506 O O . ILE D 2 28 ? -11.854 -52.706 31.020 1.00 30.71 28 ILE H O 1
ATOM 3511 N N . PHE D 2 29 ? -11.454 -52.974 33.259 1.00 33.15 29 PHE H N 1
ATOM 3512 C CA . PHE D 2 29 ? -11.476 -54.451 33.252 1.00 31.48 29 PHE H CA 1
ATOM 3513 C C . PHE D 2 29 ? -12.683 -55.037 32.500 1.00 30.03 29 PHE H C 1
ATOM 3514 O O . PHE D 2 29 ? -12.571 -56.047 31.795 1.00 28.60 29 PHE H O 1
ATOM 3522 N N . THR D 2 30 ? -13.833 -54.396 32.653 1.00 30.94 30 THR H N 1
ATOM 3523 C CA . THR D 2 30 ? -15.094 -54.887 32.070 1.00 29.72 30 THR H CA 1
ATOM 3524 C C . THR D 2 30 ? -15.274 -54.666 30.569 1.00 29.37 30 THR H C 1
ATOM 3525 O O . THR D 2 30 ? -16.203 -55.191 29.977 1.00 28.36 30 THR H O 1
ATOM 3529 N N . SER D 2 31 ? -14.378 -53.906 29.937 1.00 30.00 31 SER H N 1
ATOM 3530 C CA . SER D 2 31 ? -14.515 -53.550 28.530 1.00 29.53 31 SER H CA 1
ATOM 3531 C C . SER D 2 31 ? -13.817 -54.500 27.549 1.00 27.36 31 SER H C 1
ATOM 3532 O O . SER D 2 31 ? -13.883 -54.274 26.358 1.00 26.98 31 SER H O 1
ATOM 3535 N N . TYR D 2 32 ? -13.137 -55.525 28.048 1.00 26.37 32 TYR H N 1
ATOM 3536 C CA . TYR D 2 32 ? -12.328 -56.390 27.233 1.00 24.97 32 TYR H CA 1
ATOM 3537 C C . TYR D 2 32 ? -12.530 -57.811 27.707 1.00 23.29 32 TYR H C 1
ATOM 3538 O O . TYR D 2 32 ? -12.501 -58.072 28.920 1.00 23.59 32 TYR H O 1
ATOM 3547 N N . TYR D 2 33 ? -12.715 -58.709 26.751 1.00 22.05 33 TYR H N 1
ATOM 3548 C CA . TYR D 2 33 ? -12.724 -60.153 27.030 1.00 21.78 33 TYR H CA 1
ATOM 3549 C C . TYR D 2 33 ? -11.369 -60.588 27.556 1.00 22.43 33 TYR H C 1
ATOM 3550 O O . TYR D 2 33 ? -10.320 -60.080 27.076 1.00 23.77 33 TYR H O 1
ATOM 3559 N N . MET D 2 34 ? -11.370 -61.497 28.526 1.00 22.30 34 MET H N 1
ATOM 3560 C CA . MET D 2 34 ? -10.147 -62.167 28.940 1.00 22.78 34 MET H CA 1
ATOM 3561 C C . MET D 2 34 ? -10.116 -63.615 28.383 1.00 21.14 34 MET H C 1
ATOM 3562 O O . MET D 2 34 ? -11.061 -64.382 28.513 1.00 20.33 34 MET H O 1
ATOM 3567 N N . TYR D 2 35 ? -8.986 -63.962 27.777 1.00 20.25 35 TYR H N 1
ATOM 3568 C CA . TYR D 2 35 ? -8.695 -65.286 27.313 1.00 20.12 35 TYR H CA 1
ATOM 3569 C C . TYR D 2 35 ? -7.733 -66.008 28.261 1.00 21.17 35 TYR H C 1
ATOM 3570 O O . TYR D 2 35 ? -6.927 -65.374 28.972 1.00 21.45 35 TYR H O 1
ATOM 3579 N N . TRP D 2 36 ? -7.822 -67.328 28.277 1.00 21.30 36 TRP H N 1
ATOM 3580 C CA . TRP D 2 36 ? -6.816 -68.124 28.905 1.00 22.58 36 TRP H CA 1
ATOM 3581 C C . TRP D 2 36 ? -6.218 -69.035 27.863 1.00 22.42 36 TRP H C 1
ATOM 3582 O O . TRP D 2 36 ? -6.931 -69.567 26.991 1.00 22.03 36 TRP H O 1
ATOM 3593 N N . VAL D 2 37 ? -4.899 -69.194 27.932 1.00 22.97 37 VAL H N 1
ATOM 3594 C CA . VAL D 2 37 ? -4.135 -69.901 26.874 1.00 23.10 37 VAL H CA 1
ATOM 3595 C C . VAL D 2 37 ? -3.152 -70.817 27.570 1.00 24.51 37 VAL H C 1
ATOM 3596 O O . VAL D 2 37 ? -2.538 -70.391 28.542 1.00 25.52 37 VAL H O 1
ATOM 3600 N N . LYS D 2 38 ? -3.007 -72.052 27.069 1.00 25.07 38 LYS H N 1
ATOM 3601 C CA . LYS D 2 38 ? -2.073 -73.054 27.608 1.00 26.09 38 LYS H CA 1
ATOM 3602 C C . LYS D 2 38 ? -0.848 -73.198 26.708 1.00 26.34 38 LYS H C 1
ATOM 3603 O O . LYS D 2 38 ? -0.963 -73.128 25.494 1.00 24.69 38 LYS H O 1
ATOM 3609 N N . GLN D 2 39 ? 0.317 -73.427 27.315 1.00 27.65 39 GLN H N 1
ATOM 3610 C CA . GLN D 2 39 ? 1.523 -73.703 26.534 1.00 29.08 39 GLN H CA 1
ATOM 3611 C C . GLN D 2 39 ? 2.274 -74.816 27.244 1.00 31.88 39 GLN H C 1
ATOM 3612 O O . GLN D 2 39 ? 2.892 -74.600 28.312 1.00 31.22 39 GLN H O 1
ATOM 3618 N N . ALA D 2 40 ? 2.214 -76.012 26.673 1.00 34.57 40 ALA H N 1
ATOM 3619 C CA . ALA D 2 40 ? 2.803 -77.162 27.403 1.00 38.67 40 ALA H CA 1
ATOM 3620 C C . ALA D 2 40 ? 4.304 -77.088 27.187 1.00 41.80 40 ALA H C 1
ATOM 3621 O O . ALA D 2 40 ? 4.723 -76.482 26.205 1.00 41.79 40 ALA H O 1
ATOM 3623 N N . PRO D 2 41 ? 5.117 -77.691 28.094 1.00 45.29 41 PRO H N 1
ATOM 3624 C CA . PRO D 2 41 ? 6.568 -77.673 27.973 1.00 47.54 41 PRO H CA 1
ATOM 3625 C C . PRO D 2 41 ? 7.034 -78.066 26.566 1.00 49.66 41 PRO H C 1
ATOM 3626 O O . PRO D 2 41 ? 6.550 -79.044 26.011 1.00 51.58 41 PRO H O 1
ATOM 3630 N N . GLY D 2 42 ? 7.951 -77.290 25.992 1.00 50.38 42 GLY H N 1
ATOM 3631 C CA . GLY D 2 42 ? 8.349 -77.448 24.582 1.00 51.27 42 GLY H CA 1
ATOM 3632 C C . GLY D 2 42 ? 7.308 -77.110 23.511 1.00 50.40 42 GLY H C 1
ATOM 3633 O O . GLY D 2 42 ? 7.631 -77.127 22.303 1.00 52.52 42 GLY H O 1
ATOM 3634 N N . GLN D 2 43 ? 6.082 -76.792 23.919 1.00 48.20 43 GLN H N 1
ATOM 3635 C CA . GLN D 2 43 ? 4.929 -76.777 22.995 1.00 47.14 43 GLN H CA 1
ATOM 3636 C C . GLN D 2 43 ? 4.508 -75.364 22.615 1.00 44.17 43 GLN H C 1
ATOM 3637 O O . GLN D 2 43 ? 5.049 -74.356 23.084 1.00 41.75 43 GLN H O 1
ATOM 3643 N N . GLY D 2 44 ? 3.508 -75.327 21.742 1.00 42.41 44 GLY H N 1
ATOM 3644 C CA . GLY D 2 44 ? 2.935 -74.124 21.306 1.00 39.69 44 GLY H CA 1
ATOM 3645 C C . GLY D 2 44 ? 1.647 -73.903 22.078 1.00 35.98 44 GLY H C 1
ATOM 3646 O O . GLY D 2 44 ? 1.392 -74.475 23.158 1.00 38.32 44 GLY H O 1
ATOM 3647 N N . LEU D 2 45 ? 0.840 -73.066 21.495 1.00 30.96 45 LEU H N 1
ATOM 3648 C CA . LEU D 2 45 ? -0.124 -72.319 22.241 1.00 28.13 45 LEU H CA 1
ATOM 3649 C C . LEU D 2 45 ? -1.517 -72.855 21.927 1.00 26.84 45 LEU H C 1
ATOM 3650 O O . LEU D 2 45 ? -1.809 -73.090 20.764 1.00 25.57 45 LEU H O 1
ATOM 3655 N N . GLU D 2 46 ? -2.336 -73.039 22.963 1.00 26.43 46 GLU H N 1
ATOM 3656 C CA . GLU D 2 46 ? -3.705 -73.537 22.805 1.00 27.37 46 GLU H CA 1
ATOM 3657 C C . GLU D 2 46 ? -4.650 -72.647 23.592 1.00 25.06 46 GLU H C 1
ATOM 3658 O O . GLU D 2 46 ? -4.455 -72.383 24.775 1.00 24.06 46 GLU H O 1
ATOM 3664 N N . TRP D 2 47 ? -5.695 -72.195 22.926 1.00 23.66 47 TRP H N 1
ATOM 3665 C CA . TRP D 2 47 ? -6.661 -71.346 23.558 1.00 22.27 47 TRP H CA 1
ATOM 3666 C C . TRP D 2 47 ? -7.640 -72.230 24.340 1.00 22.45 47 TRP H C 1
ATOM 3667 O O . TRP D 2 47 ? -8.194 -73.176 23.792 1.00 22.63 47 TRP H O 1
ATOM 3678 N N . ILE D 2 48 ? -7.849 -71.885 25.599 1.00 22.10 48 ILE H N 1
ATOM 3679 C CA . ILE D 2 48 ? -8.699 -72.649 26.508 1.00 22.47 48 ILE H CA 1
ATOM 3680 C C . ILE D 2 48 ? -10.168 -72.160 26.444 1.00 21.70 48 ILE H C 1
ATOM 3681 O O . ILE D 2 48 ? -11.097 -72.954 26.345 1.00 21.86 48 ILE H O 1
ATOM 3686 N N . GLY D 2 49 ? -10.335 -70.853 26.505 1.00 20.45 49 GLY H N 1
ATOM 3687 C CA . GLY D 2 49 ? -11.635 -70.257 26.668 1.00 20.69 49 GLY H CA 1
ATOM 3688 C C . GLY D 2 49 ? -11.547 -68.769 26.956 1.00 20.69 49 GLY H C 1
ATOM 3689 O O . GLY D 2 49 ? -10.431 -68.183 27.025 1.00 21.02 49 GLY H O 1
ATOM 3690 N N . GLU D 2 50 ? -12.712 -68.166 27.131 1.00 20.52 50 GLU H N 1
ATOM 3691 C CA . GLU D 2 50 ? -12.866 -66.743 27.270 1.00 20.94 50 GLU H CA 1
ATOM 3692 C C . GLU D 2 50 ? -13.926 -66.433 28.324 1.00 21.21 50 GLU H C 1
ATOM 3693 O O . GLU D 2 50 ? -14.834 -67.243 28.551 1.00 21.59 50 GLU H O 1
ATOM 3699 N N . ILE D 2 51 ? -13.791 -65.272 28.957 1.00 21.05 51 ILE H N 1
ATOM 3700 C CA . ILE D 2 51 ? -14.824 -64.752 29.826 1.00 21.53 51 ILE H CA 1
ATOM 3701 C C . ILE D 2 51 ? -15.010 -63.291 29.511 1.00 21.09 51 ILE H C 1
ATOM 3702 O O . ILE D 2 51 ? -14.068 -62.587 29.160 1.00 20.77 51 ILE H O 1
ATOM 3707 N N . ASN D 2 52 ? -16.243 -62.845 29.640 1.00 20.83 52 ASN H N 1
ATOM 3708 C CA . ASN D 2 52 ? -16.610 -61.463 29.551 1.00 20.99 52 ASN H CA 1
ATOM 3709 C C . ASN D 2 52 ? -16.702 -60.975 31.008 1.00 22.20 52 ASN H C 1
ATOM 3710 O O . ASN D 2 52 ? -17.617 -61.373 31.759 1.00 22.36 52 ASN H O 1
ATOM 3715 N N . PRO D 2 53 ? -15.780 -60.126 31.415 1.00 22.66 53 PRO H N 1
ATOM 3716 C CA . PRO D 2 53 ? -15.807 -59.719 32.809 1.00 24.52 53 PRO H CA 1
ATOM 3717 C C . PRO D 2 53 ? -17.026 -58.863 33.201 1.00 25.42 53 PRO H C 1
ATOM 3718 O O . PRO D 2 53 ? -17.320 -58.765 34.401 1.00 27.42 53 PRO H O 1
ATOM 3722 N N . SER D 2 54 ? -17.720 -58.263 32.241 1.00 25.03 54 SER H N 1
ATOM 3723 C CA A SER D 2 54 ? -18.858 -57.411 32.589 0.50 26.43 54 SER H CA 1
ATOM 3724 C CA B SER D 2 54 ? -18.876 -57.417 32.557 0.50 26.04 54 SER H CA 1
ATOM 3725 C C . SER D 2 54 ? -20.017 -58.237 33.128 1.00 26.37 54 SER H C 1
ATOM 3726 O O . SER D 2 54 ? -20.755 -57.771 33.979 1.00 27.54 54 SER H O 1
ATOM 3731 N N . ASN D 2 55 ? -20.171 -59.466 32.651 1.00 25.14 55 ASN H N 1
ATOM 3732 C CA . ASN D 2 55 ? -21.280 -60.303 33.144 1.00 25.98 55 ASN H CA 1
ATOM 3733 C C . ASN D 2 55 ? -20.929 -61.733 33.587 1.00 25.42 55 ASN H C 1
ATOM 3734 O O . ASN D 2 55 ? -21.754 -62.409 34.150 1.00 26.03 55 ASN H O 1
ATOM 3739 N N . GLY D 2 56 ? -19.718 -62.201 33.324 1.00 24.74 56 GLY H N 1
ATOM 3740 C CA . GLY D 2 56 ? -19.333 -63.557 33.685 1.00 24.81 56 GLY H CA 1
ATOM 3741 C C . GLY D 2 56 ? -19.659 -64.613 32.637 1.00 24.42 56 GLY H C 1
ATOM 3742 O O . GLY D 2 56 ? -19.474 -65.782 32.910 1.00 24.68 56 GLY H O 1
ATOM 3743 N N . ASP D 2 57 ? -20.121 -64.178 31.448 1.00 23.68 57 ASP H N 1
ATOM 3744 C CA . ASP D 2 57 ? -20.408 -65.047 30.312 1.00 23.24 57 ASP H CA 1
ATOM 3745 C C . ASP D 2 57 ? -19.123 -65.690 29.837 1.00 21.98 57 ASP H C 1
ATOM 3746 O O . ASP D 2 57 ? -18.060 -65.032 29.823 1.00 21.00 57 ASP H O 1
ATOM 3751 N N . THR D 2 58 ? -19.219 -66.951 29.462 1.00 21.54 58 THR H N 1
ATOM 3752 C CA . THR D 2 58 ? -18.029 -67.703 29.044 1.00 21.04 58 THR H CA 1
ATOM 3753 C C . THR D 2 58 ? -18.286 -68.522 27.800 1.00 20.87 58 THR H C 1
ATOM 3754 O O . THR D 2 58 ? -19.418 -68.909 27.511 1.00 20.59 58 THR H O 1
ATOM 3758 N N . ASN D 2 59 ? -17.204 -68.795 27.072 1.00 20.46 59 ASN H N 1
ATOM 3759 C CA . ASN D 2 59 ? -17.203 -69.771 25.982 1.00 21.15 59 ASN H CA 1
ATOM 3760 C C . ASN D 2 59 ? -15.879 -70.533 26.015 1.00 21.41 59 ASN H C 1
ATOM 3761 O O . ASN D 2 59 ? -14.843 -69.945 26.379 1.00 20.62 59 ASN H O 1
ATOM 3766 N N . PHE D 2 60 ? -15.930 -71.816 25.655 1.00 22.45 60 PHE H N 1
ATOM 3767 C CA . PHE D 2 60 ? -14.768 -72.730 25.807 1.00 23.35 60 PHE H CA 1
ATOM 3768 C C . PHE D 2 60 ? -14.390 -73.432 24.529 1.00 23.55 60 PHE H C 1
ATOM 3769 O O . PHE D 2 60 ? -15.206 -73.711 23.667 1.00 22.89 60 PHE H O 1
ATOM 3777 N N . ASN D 2 61 ? -13.082 -73.718 24.436 1.00 23.21 61 ASN H N 1
ATOM 3778 C CA . ASN D 2 61 ? -12.616 -74.747 23.544 1.00 24.70 61 ASN H CA 1
ATOM 3779 C C . ASN D 2 61 ? -13.192 -76.047 24.044 1.00 27.04 61 ASN H C 1
ATOM 3780 O O . ASN D 2 61 ? -13.083 -76.347 25.235 1.00 27.12 61 ASN H O 1
ATOM 3785 N N . GLU D 2 62 ? -13.780 -76.792 23.139 1.00 29.66 62 GLU H N 1
ATOM 3786 C CA . GLU D 2 62 ? -14.348 -78.119 23.443 1.00 34.11 62 GLU H CA 1
ATOM 3787 C C . GLU D 2 62 ? -13.326 -79.017 24.175 1.00 36.10 62 GLU H C 1
ATOM 3788 O O . GLU D 2 62 ? -13.702 -79.772 25.050 1.00 38.14 62 GLU H O 1
ATOM 3794 N N . LYS D 2 63 ? -12.050 -78.902 23.807 1.00 36.32 63 LYS H N 1
ATOM 3795 C CA . LYS D 2 63 ? -10.974 -79.707 24.415 1.00 38.19 63 LYS H CA 1
ATOM 3796 C C . LYS D 2 63 ? -10.798 -79.392 25.920 1.00 38.34 63 LYS H C 1
ATOM 3797 O O . LYS D 2 63 ? -10.249 -80.221 26.658 1.00 40.55 63 LYS H O 1
ATOM 3803 N N . PHE D 2 64 ? -11.230 -78.217 26.383 1.00 35.37 64 PHE H N 1
ATOM 3804 C CA . PHE D 2 64 ? -11.081 -77.830 27.783 1.00 35.25 64 PHE H CA 1
ATOM 3805 C C . PHE D 2 64 ? -12.364 -77.642 28.519 1.00 35.82 64 PHE H C 1
ATOM 3806 O O . PHE D 2 64 ? -12.331 -77.267 29.670 1.00 35.24 64 PHE H O 1
ATOM 3814 N N . LYS D 2 65 ? -13.496 -77.910 27.869 1.00 38.10 65 LYS H N 1
ATOM 3815 C CA . LYS D 2 65 ? -14.813 -77.681 28.483 1.00 40.62 65 LYS H CA 1
ATOM 3816 C C . LYS D 2 65 ? -14.930 -78.384 29.868 1.00 42.31 65 LYS H C 1
ATOM 3817 O O . LYS D 2 65 ? -15.470 -77.828 30.823 1.00 42.68 65 LYS H O 1
ATOM 3821 N N . SER D 2 66 ? -14.427 -79.606 29.987 1.00 43.97 66 SER H N 1
ATOM 3822 C CA . SER D 2 66 ? -14.547 -80.321 31.271 1.00 46.10 66 SER H CA 1
ATOM 3823 C C . SER D 2 66 ? -13.378 -80.064 32.240 1.00 44.90 66 SER H C 1
ATOM 3824 O O . SER D 2 66 ? -13.396 -80.543 33.337 1.00 46.33 66 SER H O 1
ATOM 3827 N N . LYS D 2 67 ? -12.386 -79.294 31.831 1.00 41.92 67 LYS H N 1
ATOM 3828 C CA . LYS D 2 67 ? -11.179 -79.082 32.592 1.00 41.80 67 LYS H CA 1
ATOM 3829 C C . LYS D 2 67 ? -11.180 -77.747 33.341 1.00 40.13 67 LYS H C 1
ATOM 3830 O O . LYS D 2 67 ? -10.636 -77.672 34.452 1.00 40.93 67 LYS H O 1
ATOM 3836 N N . ALA D 2 68 ? -11.774 -76.708 32.740 1.00 36.90 68 ALA H N 1
ATOM 3837 C CA . ALA D 2 68 ? -11.518 -75.319 33.152 1.00 34.52 68 ALA H CA 1
ATOM 3838 C C . ALA D 2 68 ? -12.812 -74.664 33.570 1.00 33.87 68 ALA H C 1
ATOM 3839 O O . ALA D 2 68 ? -13.811 -74.869 32.900 1.00 34.43 68 ALA H O 1
ATOM 3841 N N . THR D 2 69 ? -12.794 -73.887 34.655 1.00 33.20 69 THR H N 1
ATOM 3842 C CA . THR D 2 69 ? -13.934 -73.042 35.060 1.00 32.75 69 THR H CA 1
ATOM 3843 C C . THR D 2 69 ? -13.436 -71.618 35.126 1.00 30.74 69 THR H C 1
ATOM 3844 O O . THR D 2 69 ? -12.439 -71.369 35.799 1.00 30.85 69 THR H O 1
ATOM 3848 N N . LEU D 2 70 ? -14.106 -70.684 34.427 1.00 28.70 70 LEU H N 1
ATOM 3849 C CA . LEU D 2 70 ? -13.666 -69.281 34.390 1.00 27.51 70 LEU H CA 1
ATOM 3850 C C . LEU D 2 70 ? -14.636 -68.397 35.139 1.00 28.25 70 LEU H C 1
ATOM 3851 O O . LEU D 2 70 ? -15.872 -68.471 34.914 1.00 27.44 70 LEU H O 1
ATOM 3856 N N . THR D 2 71 ? -14.100 -67.565 36.023 1.00 28.34 71 THR H N 1
ATOM 3857 C CA . THR D 2 71 ? -14.905 -66.631 36.769 1.00 29.43 71 THR H CA 1
ATOM 3858 C C . THR D 2 71 ? -14.147 -65.320 36.812 1.00 29.90 71 THR H C 1
ATOM 3859 O O . THR D 2 71 ? -12.975 -65.241 36.424 1.00 29.95 71 THR H O 1
ATOM 3863 N N . VAL D 2 72 ? -14.819 -64.284 37.271 1.00 30.98 72 VAL H N 1
ATOM 3864 C CA . VAL D 2 72 ? -14.160 -63.023 37.549 1.00 32.54 72 VAL H CA 1
ATOM 3865 C C . VAL D 2 72 ? -14.666 -62.506 38.873 1.00 35.39 72 VAL H C 1
ATOM 3866 O O . VAL D 2 72 ? -15.740 -62.916 39.315 1.00 35.79 72 VAL H O 1
ATOM 3870 N N . ASP D 2 73 ? -13.909 -61.608 39.478 1.00 37.72 73 ASP H N 1
ATOM 3871 C CA . ASP D 2 73 ? -14.402 -60.744 40.542 1.00 40.98 73 ASP H CA 1
ATOM 3872 C C . ASP D 2 73 ? -14.195 -59.306 40.057 1.00 42.34 73 ASP H C 1
ATOM 3873 O O . ASP D 2 73 ? -13.083 -58.779 40.068 1.00 41.94 73 ASP H O 1
ATOM 3878 N N . LYS D 2 74 ? -15.281 -58.676 39.636 1.00 43.32 74 LYS H N 1
ATOM 3879 C CA . LYS D 2 74 ? -15.221 -57.334 39.059 1.00 45.38 74 LYS H CA 1
ATOM 3880 C C . LYS D 2 74 ? -14.629 -56.266 39.938 1.00 48.28 74 LYS H C 1
ATOM 3881 O O . LYS D 2 74 ? -13.838 -55.463 39.480 1.00 49.05 74 LYS H O 1
ATOM 3887 N N . SER D 2 75 ? -15.039 -56.259 41.199 1.00 50.51 75 SER H N 1
ATOM 3888 C CA . SER D 2 75 ? -14.580 -55.258 42.142 1.00 53.65 75 SER H CA 1
ATOM 3889 C C . SER D 2 75 ? -13.069 -55.402 42.398 1.00 53.31 75 SER H C 1
ATOM 3890 O O . SER D 2 75 ? -12.398 -54.420 42.662 1.00 56.54 75 SER H O 1
ATOM 3893 N N . ALA D 2 76 ? -12.546 -56.618 42.313 1.00 50.41 76 ALA H N 1
ATOM 3894 C CA . ALA D 2 76 ? -11.106 -56.855 42.411 1.00 49.69 76 ALA H CA 1
ATOM 3895 C C . ALA D 2 76 ? -10.341 -56.802 41.060 1.00 46.15 76 ALA H C 1
ATOM 3896 O O . ALA D 2 76 ? -9.135 -57.065 41.027 1.00 46.10 76 ALA H O 1
ATOM 3898 N N . SER D 2 77 ? -10.999 -56.472 39.951 1.00 43.10 77 SER H N 1
ATOM 3899 C CA . SER D 2 77 ? -10.345 -56.530 38.641 1.00 40.16 77 SER H CA 1
ATOM 3900 C C . SER D 2 77 ? -9.527 -57.814 38.421 1.00 37.95 77 SER H C 1
ATOM 3901 O O . SER D 2 77 ? -8.467 -57.752 37.833 1.00 36.79 77 SER H O 1
ATOM 3904 N N . THR D 2 78 ? -10.031 -58.955 38.901 1.00 36.92 78 THR H N 1
ATOM 3905 C CA . THR D 2 78 ? -9.329 -60.225 38.807 1.00 35.82 78 THR H CA 1
ATOM 3906 C C . THR D 2 78 ? -10.149 -61.290 38.084 1.00 33.97 78 THR H C 1
ATOM 3907 O O . THR D 2 78 ? -11.334 -61.454 38.350 1.00 33.79 78 THR H O 1
ATOM 3911 N N . ALA D 2 79 ? -9.479 -61.994 37.171 1.00 32.02 79 ALA H N 1
ATOM 3912 C CA . ALA D 2 79 ? -10.037 -63.127 36.486 1.00 30.77 79 ALA H CA 1
ATOM 3913 C C . ALA D 2 79 ? -9.414 -64.367 37.057 1.00 31.88 79 ALA H C 1
ATOM 3914 O O . ALA D 2 79 ? -8.222 -64.362 37.456 1.00 33.17 79 ALA H O 1
ATOM 3916 N N . TYR D 2 80 ? -10.212 -65.430 37.119 1.00 31.60 80 TYR H N 1
ATOM 3917 C CA . TYR D 2 80 ? -9.775 -66.682 37.728 1.00 32.43 80 TYR H CA 1
ATOM 3918 C C . TYR D 2 80 ? -10.055 -67.857 36.833 1.00 30.30 80 TYR H C 1
ATOM 3919 O O . TYR D 2 80 ? -11.105 -67.919 36.151 1.00 28.96 80 TYR H O 1
ATOM 3928 N N . MET D 2 81 ? -9.117 -68.794 36.829 1.00 30.06 81 MET H N 1
ATOM 3929 C CA . MET D 2 81 ? -9.277 -70.046 36.155 1.00 29.90 81 MET H CA 1
ATOM 3930 C C . MET D 2 81 ? -9.041 -71.205 37.091 1.00 32.31 81 MET H C 1
ATOM 3931 O O . MET D 2 81 ? -7.950 -71.365 37.618 1.00 32.63 81 MET H O 1
ATOM 3936 N N . GLU D 2 82 ? -10.082 -72.015 37.278 1.00 33.51 82 GLU H N 1
ATOM 3937 C CA . GLU D 2 82 ? -9.969 -73.226 38.029 1.00 36.45 82 GLU H CA 1
ATOM 3938 C C . GLU D 2 82 ? -9.800 -74.438 37.112 1.00 36.69 82 GLU H C 1
ATOM 3939 O O . GLU D 2 82 ? -10.617 -74.685 36.218 1.00 35.36 82 GLU H O 1
ATOM 3945 N N . LEU D 2 83 ? -8.724 -75.196 37.348 1.00 37.42 83 LEU H N 1
ATOM 3946 C CA . LEU D 2 83 ? -8.451 -76.452 36.637 1.00 38.43 83 LEU H CA 1
ATOM 3947 C C . LEU D 2 83 ? -8.698 -77.579 37.613 1.00 41.61 83 LEU H C 1
ATOM 3948 O O . LEU D 2 83 ? -8.202 -77.506 38.744 1.00 42.65 83 LEU H O 1
ATOM 3953 N N . SER D 2 84 ? -9.443 -78.601 37.183 1.00 42.82 84 SER H N 1
ATOM 3954 C CA . SER D 2 84 ? -9.762 -79.743 38.017 1.00 46.10 84 SER H CA 1
ATOM 3955 C C . SER D 2 84 ? -9.313 -81.085 37.405 1.00 47.29 84 SER H C 1
ATOM 3956 O O . SER D 2 84 ? -8.906 -81.145 36.253 1.00 45.22 84 SER H O 1
ATOM 3959 N N . SER D 2 85 ? -9.400 -82.143 38.218 1.00 49.80 85 SER H N 1
ATOM 3960 C CA . SER D 2 85 ? -8.962 -83.524 37.890 1.00 52.16 85 SER H CA 1
ATOM 3961 C C . SER D 2 85 ? -7.610 -83.519 37.175 1.00 51.20 85 SER H C 1
ATOM 3962 O O . SER D 2 85 ? -7.461 -84.096 36.088 1.00 50.69 85 SER H O 1
ATOM 3965 N N . LEU D 2 86 ? -6.643 -82.854 37.795 1.00 50.64 86 LEU H N 1
ATOM 3966 C CA . LEU D 2 86 ? -5.366 -82.584 37.116 1.00 49.49 86 LEU H CA 1
ATOM 3967 C C . LEU D 2 86 ? -4.609 -83.876 36.876 1.00 51.93 86 LEU H C 1
ATOM 3968 O O . LEU D 2 86 ? -4.584 -84.735 37.746 1.00 53.87 86 LEU H O 1
ATOM 3973 N N . ARG D 2 87 ? -4.015 -83.994 35.690 1.00 51.27 87 ARG H N 1
ATOM 3974 C CA . ARG D 2 87 ? -3.127 -85.109 35.324 1.00 54.02 87 ARG H CA 1
ATOM 3975 C C . ARG D 2 87 ? -1.852 -84.555 34.716 1.00 52.70 87 ARG H C 1
ATOM 3976 O O . ARG D 2 87 ? -1.814 -83.396 34.331 1.00 49.36 87 ARG H O 1
ATOM 3981 N N . SER D 2 88 ? -0.806 -85.380 34.634 1.00 55.48 88 SER H N 1
ATOM 3982 C CA . SER D 2 88 ? 0.523 -84.895 34.226 1.00 55.11 88 SER H CA 1
ATOM 3983 C C . SER D 2 88 ? 0.496 -84.129 32.875 1.00 52.23 88 SER H C 1
ATOM 3984 O O . SER D 2 88 ? 1.289 -83.209 32.683 1.00 50.83 88 SER H O 1
ATOM 3987 N N . GLU D 2 89 ? -0.418 -84.502 31.973 1.00 51.75 89 GLU H N 1
ATOM 3988 C CA . GLU D 2 89 ? -0.613 -83.799 30.684 1.00 49.30 89 GLU H CA 1
ATOM 3989 C C . GLU D 2 89 ? -1.111 -82.346 30.816 1.00 45.64 89 GLU H C 1
ATOM 3990 O O . GLU D 2 89 ? -1.127 -81.613 29.825 1.00 44.06 89 GLU H O 1
ATOM 3996 N N . ASP D 2 90 ? -1.538 -81.941 32.011 1.00 44.71 90 ASP H N 1
ATOM 3997 C CA . ASP D 2 90 ? -1.998 -80.572 32.286 1.00 41.55 90 ASP H CA 1
ATOM 3998 C C . ASP D 2 90 ? -0.829 -79.661 32.699 1.00 39.99 90 ASP H C 1
ATOM 3999 O O . ASP D 2 90 ? -1.016 -78.452 32.882 1.00 37.12 90 ASP H O 1
ATOM 4004 N N . THR D 2 91 ? 0.367 -80.255 32.851 1.00 41.51 91 THR H N 1
ATOM 4005 C CA . THR D 2 91 ? 1.602 -79.511 33.082 1.00 40.97 91 THR H CA 1
ATOM 4006 C C . THR D 2 91 ? 1.853 -78.531 31.930 1.00 38.82 91 THR H C 1
ATOM 4007 O O . THR D 2 91 ? 1.960 -78.918 30.778 1.00 38.93 91 THR H O 1
ATOM 4011 N N . ALA D 2 92 ? 1.922 -77.252 32.260 1.00 37.57 92 ALA H N 1
ATOM 4012 C CA . ALA D 2 92 ? 2.079 -76.212 31.255 1.00 35.87 92 ALA H CA 1
ATOM 4013 C C . ALA D 2 92 ? 2.236 -74.875 31.919 1.00 35.06 92 ALA H C 1
ATOM 4014 O O . ALA D 2 92 ? 2.038 -74.742 33.107 1.00 36.94 92 ALA H O 1
ATOM 4016 N N . VAL D 2 93 ? 2.586 -73.877 31.131 1.00 33.86 93 VAL H N 1
ATOM 4017 C CA . VAL D 2 93 ? 2.433 -72.495 31.521 1.00 32.95 93 VAL H CA 1
ATOM 4018 C C . VAL D 2 93 ? 1.043 -72.098 31.069 1.00 30.94 93 VAL H C 1
ATOM 4019 O O . VAL D 2 93 ? 0.666 -72.437 29.968 1.00 30.44 93 VAL H O 1
ATOM 4023 N N . TYR D 2 94 ? 0.306 -71.401 31.932 1.00 29.70 94 TYR H N 1
ATOM 4024 C CA . TYR D 2 94 ? -1.030 -70.958 31.652 1.00 28.10 94 TYR H CA 1
ATOM 4025 C C . TYR D 2 94 ? -1.017 -69.441 31.655 1.00 27.74 94 TYR H C 1
ATOM 4026 O O . TYR D 2 94 ? -0.562 -68.809 32.626 1.00 28.57 94 TYR H O 1
ATOM 4035 N N . TYR D 2 95 ? -1.509 -68.845 30.568 1.00 26.25 95 TYR H N 1
ATOM 4036 C CA . TYR D 2 95 ? -1.507 -67.398 30.458 1.00 26.12 95 TYR H CA 1
ATOM 4037 C C . TYR D 2 95 ? -2.957 -66.884 30.486 1.00 25.80 95 TYR H C 1
ATOM 4038 O O . TYR D 2 95 ? -3.832 -67.540 29.957 1.00 24.85 95 TYR H O 1
ATOM 4047 N N . CYS D 2 96 ? -3.174 -65.718 31.092 1.00 26.43 96 CYS H N 1
ATOM 4048 C CA . CYS D 2 96 ? -4.346 -64.899 30.802 1.00 25.85 96 CYS H CA 1
ATOM 4049 C C . CYS D 2 96 ? -3.869 -63.836 29.812 1.00 25.49 96 CYS H C 1
ATOM 4050 O O . CYS D 2 96 ? -2.699 -63.398 29.850 1.00 25.57 96 CYS H O 1
ATOM 4053 N N . THR D 2 97 ? -4.751 -63.418 28.911 1.00 23.90 97 THR H N 1
ATOM 4054 C CA . THR D 2 97 ? -4.424 -62.374 27.960 1.00 24.35 97 THR H CA 1
ATOM 4055 C C . THR D 2 97 ? -5.671 -61.630 27.561 1.00 23.94 97 THR H C 1
ATOM 4056 O O . THR D 2 97 ? -6.705 -62.260 27.335 1.00 24.02 97 THR H O 1
ATOM 4060 N N . ARG D 2 98 ? -5.556 -60.317 27.474 1.00 24.55 98 ARG H N 1
ATOM 4061 C CA . ARG D 2 98 ? -6.678 -59.453 27.126 1.00 24.73 98 ARG H CA 1
ATOM 4062 C C . ARG D 2 98 ? -6.916 -59.520 25.632 1.00 24.36 98 ARG H C 1
ATOM 4063 O O . ARG D 2 98 ? -5.967 -59.513 24.851 1.00 23.78 98 ARG H O 1
ATOM 4071 N N . SER D 2 99 ? -8.170 -59.576 25.214 1.00 24.81 99 SER H N 1
ATOM 4072 C CA . SER D 2 99 ? -8.449 -59.589 23.792 1.00 25.99 99 SER H CA 1
ATOM 4073 C C . SER D 2 99 ? -9.107 -58.306 23.337 1.00 28.21 99 SER H C 1
ATOM 4074 O O . SER D 2 99 ? -10.055 -57.848 23.908 1.00 28.63 99 SER H O 1
ATOM 4077 N N . ASP D 2 100 ? -8.597 -57.740 22.256 1.00 30.87 100 ASP H N 1
ATOM 4078 C CA . ASP D 2 100 ? -9.269 -56.632 21.620 1.00 32.16 100 ASP H CA 1
ATOM 4079 C C . ASP D 2 100 ? -10.252 -57.228 20.608 1.00 30.01 100 ASP H C 1
ATOM 4080 O O . ASP D 2 100 ? -9.786 -57.870 19.586 1.00 28.22 100 ASP H O 1
ATOM 4085 N N . GLY D 2 101 ? -11.544 -57.037 20.919 1.00 26.61 101 GLY H N 1
ATOM 4086 C CA . GLY D 2 101 ? -12.632 -57.497 20.050 1.00 25.75 101 GLY H CA 1
ATOM 4087 C C . GLY D 2 101 ? -12.738 -58.996 19.805 1.00 23.42 101 GLY H C 1
ATOM 4088 O O . GLY D 2 101 ? -13.339 -59.411 18.817 1.00 22.90 101 GLY H O 1
ATOM 4089 N N . ARG D 2 102 ? -12.165 -59.789 20.695 1.00 21.84 102 ARG H N 1
ATOM 4090 C CA . ARG D 2 102 ? -12.090 -61.248 20.585 1.00 21.12 102 ARG H CA 1
ATOM 4091 C C . ARG D 2 102 ? -11.411 -61.629 19.295 1.00 21.38 102 ARG H C 1
ATOM 4092 O O . ARG D 2 102 ? -11.807 -62.599 18.632 1.00 21.71 102 ARG H O 1
ATOM 4100 N N . ASN D 2 103 ? -10.375 -60.863 18.930 1.00 21.01 103 ASN H N 1
ATOM 4101 C CA . ASN D 2 103 ? -9.589 -61.146 17.756 1.00 21.66 103 ASN H CA 1
ATOM 4102 C C . ASN D 2 103 ? -8.152 -61.380 18.183 1.00 22.42 103 ASN H C 1
ATOM 4103 O O . ASN D 2 103 ? -7.781 -62.505 18.490 1.00 22.72 103 ASN H O 1
ATOM 4108 N N . ASP D 2 104 ? -7.369 -60.321 18.204 1.00 23.22 104 ASP H N 1
ATOM 4109 C CA . ASP D 2 104 ? -6.034 -60.388 18.669 1.00 23.76 104 ASP H CA 1
ATOM 4110 C C . ASP D 2 104 ? -5.994 -60.372 20.197 1.00 22.94 104 ASP H C 1
ATOM 4111 O O . ASP D 2 104 ? -7.007 -60.065 20.885 1.00 23.22 104 ASP H O 1
ATOM 4116 N N . MET D 2 105 ? -4.811 -60.728 20.703 1.00 22.18 105 MET H N 1
ATOM 4117 C CA . MET D 2 105 ? -4.508 -60.888 22.128 1.00 22.16 105 MET H CA 1
ATOM 4118 C C . MET D 2 105 ? -3.396 -59.868 22.417 1.00 22.89 105 MET H C 1
ATOM 4119 O O . MET D 2 105 ? -2.214 -60.117 22.166 1.00 22.60 105 MET H O 1
ATOM 4124 N N . ASP D 2 106 ? -3.792 -58.703 22.910 1.00 23.52 106 ASP H N 1
ATOM 4125 C CA . ASP D 2 106 ? -2.863 -57.561 22.918 1.00 25.12 106 ASP H CA 1
ATOM 4126 C C . ASP D 2 106 ? -2.038 -57.317 24.156 1.00 26.22 106 ASP H C 1
ATOM 4127 O O . ASP D 2 106 ? -1.091 -56.531 24.100 1.00 27.94 106 ASP H O 1
ATOM 4132 N N . SER D 2 107 ? -2.381 -57.955 25.251 1.00 26.30 107 SER H N 1
ATOM 4133 C CA A SER D 2 107 ? -1.654 -57.807 26.502 0.50 27.85 107 SER H CA 1
ATOM 4134 C CA B SER D 2 107 ? -1.623 -57.815 26.497 0.50 27.34 107 SER H CA 1
ATOM 4135 C C . SER D 2 107 ? -1.682 -59.143 27.221 1.00 26.80 107 SER H C 1
ATOM 4136 O O . SER D 2 107 ? -2.763 -59.754 27.340 1.00 25.74 107 SER H O 1
ATOM 4141 N N . TRP D 2 108 ? -0.532 -59.595 27.713 1.00 27.01 108 TRP H N 1
ATOM 4142 C CA . TRP D 2 108 ? -0.453 -60.908 28.313 1.00 26.25 108 TRP H CA 1
ATOM 4143 C C . TRP D 2 108 ? 0.059 -60.885 29.755 1.00 28.09 108 TRP H C 1
ATOM 4144 O O . TRP D 2 108 ? 0.914 -60.055 30.104 1.00 29.75 108 TRP H O 1
ATOM 4155 N N . GLY D 2 109 ? -0.467 -61.794 30.574 1.00 27.33 109 GLY H N 1
ATOM 4156 C CA . GLY D 2 109 ? 0.098 -62.053 31.858 1.00 29.13 109 GLY H CA 1
ATOM 4157 C C . GLY D 2 109 ? 1.460 -62.691 31.695 1.00 30.14 109 GLY H C 1
ATOM 4158 O O . GLY D 2 109 ? 1.820 -63.174 30.605 1.00 29.19 109 GLY H O 1
ATOM 4159 N N . GLN D 2 110 ? 2.232 -62.695 32.777 1.00 32.15 110 GLN H N 1
ATOM 4160 C CA . GLN D 2 110 ? 3.542 -63.310 32.743 1.00 33.64 110 GLN H CA 1
ATOM 4161 C C . GLN D 2 110 ? 3.524 -64.845 32.686 1.00 32.92 110 GLN H C 1
ATOM 4162 O O . GLN D 2 110 ? 4.580 -65.447 32.449 1.00 33.82 110 GLN H O 1
ATOM 4168 N N . GLY D 2 111 ? 2.360 -65.453 32.905 1.00 31.52 111 GLY H N 1
ATOM 4169 C CA . GLY D 2 111 ? 2.222 -66.899 32.907 1.00 31.52 111 GLY H CA 1
ATOM 4170 C C . GLY D 2 111 ? 2.334 -67.477 34.319 1.00 33.81 111 GLY H C 1
ATOM 4171 O O . GLY D 2 111 ? 3.066 -66.929 35.154 1.00 35.14 111 GLY H O 1
ATOM 4172 N N . THR D 2 112 ? 1.606 -68.571 34.545 1.00 33.56 112 THR H N 1
ATOM 4173 C CA . THR D 2 112 ? 1.664 -69.359 35.783 1.00 36.00 112 THR H CA 1
ATOM 4174 C C . THR D 2 112 ? 1.984 -70.774 35.364 1.00 36.63 112 THR H C 1
ATOM 4175 O O . THR D 2 112 ? 1.248 -71.407 34.597 1.00 34.78 112 THR H O 1
ATOM 4179 N N . LEU D 2 113 ? 3.105 -71.264 35.863 1.00 38.82 113 LEU H N 1
ATOM 4180 C CA . LEU D 2 113 ? 3.487 -72.627 35.668 1.00 39.72 113 LEU H CA 1
ATOM 4181 C C . LEU D 2 113 ? 2.702 -73.509 36.593 1.00 40.89 113 LEU H C 1
ATOM 4182 O O . LEU D 2 113 ? 2.674 -73.302 37.826 1.00 42.50 113 LEU H O 1
ATOM 4187 N N . VAL D 2 114 ? 2.068 -74.512 36.016 1.00 40.04 114 VAL H N 1
ATOM 4188 C CA . VAL D 2 114 ? 1.381 -75.516 36.801 1.00 40.81 114 VAL H CA 1
ATOM 4189 C C . VAL D 2 114 ? 2.076 -76.806 36.492 1.00 41.97 114 VAL H C 1
ATOM 4190 O O . VAL D 2 114 ? 2.135 -77.213 35.354 1.00 40.75 114 VAL H O 1
ATOM 4194 N N . THR D 2 115 ? 2.620 -77.442 37.530 1.00 44.74 115 THR H N 1
ATOM 4195 C CA . THR D 2 115 ? 3.263 -78.717 37.414 1.00 46.61 115 THR H CA 1
ATOM 4196 C C . THR D 2 115 ? 2.450 -79.745 38.175 1.00 48.66 115 THR H C 1
ATOM 4197 O O . THR D 2 115 ? 2.171 -79.555 39.367 1.00 49.52 115 THR H O 1
ATOM 4201 N N . VAL D 2 116 ? 2.068 -80.824 37.492 1.00 49.19 116 VAL H N 1
ATOM 4202 C CA . VAL D 2 116 ? 1.324 -81.876 38.126 1.00 51.36 116 VAL H CA 1
ATOM 4203 C C . VAL D 2 116 ? 2.102 -83.180 38.030 1.00 54.23 116 VAL H C 1
ATOM 4204 O O . VAL D 2 116 ? 2.439 -83.666 36.955 1.00 53.85 116 VAL H O 1
ATOM 4208 N N . SER D 2 117 ? 2.373 -83.722 39.217 1.00 56.94 117 SER H N 1
ATOM 4209 C CA . SER D 2 117 ? 3.343 -84.730 39.415 1.00 60.38 117 SER H CA 1
ATOM 4210 C C . SER D 2 117 ? 3.101 -85.416 40.774 1.00 64.35 117 SER H C 1
ATOM 4211 O O . SER D 2 117 ? 2.812 -84.749 41.784 1.00 63.26 117 SER H O 1
ATOM 4214 N N . SER D 2 118 ? 3.224 -86.740 40.741 1.00 60.83 118 SER H N 1
ATOM 4215 C CA . SER D 2 118 ? 3.524 -87.570 41.943 1.00 63.51 118 SER H CA 1
ATOM 4216 C C . SER D 2 118 ? 4.689 -87.113 42.829 1.00 62.76 118 SER H C 1
ATOM 4217 O O . SER D 2 118 ? 4.644 -87.298 44.022 1.00 64.28 118 SER H O 1
ATOM 4220 N N . ALA D 2 119 ? 5.726 -86.519 42.269 1.00 61.19 119 ALA H N 1
ATOM 4221 C CA . ALA D 2 119 ? 6.974 -86.253 43.041 1.00 60.98 119 ALA H CA 1
ATOM 4222 C C . ALA D 2 119 ? 6.806 -85.314 44.246 1.00 61.62 119 ALA H C 1
ATOM 4223 O O . ALA D 2 119 ? 5.931 -84.462 44.244 1.00 61.22 119 ALA H O 1
ATOM 4225 N N . SER D 2 120 ? 7.663 -85.482 45.254 1.00 61.95 120 SER H N 1
ATOM 4226 C CA . SER D 2 120 ? 7.704 -84.601 46.416 1.00 63.40 120 SER H CA 1
ATOM 4227 C C . SER D 2 120 ? 8.960 -83.775 46.336 1.00 61.87 120 SER H C 1
ATOM 4228 O O . SER D 2 120 ? 9.913 -84.257 45.755 1.00 60.63 120 SER H O 1
ATOM 4231 N N . THR D 2 121 ? 8.985 -82.560 46.913 1.00 62.09 121 THR H N 1
ATOM 4232 C CA . THR D 2 121 ? 10.203 -81.694 46.860 1.00 61.43 121 THR H CA 1
ATOM 4233 C C . THR D 2 121 ? 11.435 -82.492 47.287 1.00 61.62 121 THR H C 1
ATOM 4234 O O . THR D 2 121 ? 11.338 -83.256 48.176 1.00 62.94 121 THR H O 1
ATOM 4238 N N . LYS D 2 122 ? 12.571 -82.295 46.619 1.00 60.25 122 LYS H N 1
ATOM 4239 C CA . LYS D 2 122 ? 13.742 -83.161 46.738 1.00 60.34 122 LYS H CA 1
ATOM 4240 C C . LYS D 2 122 ? 14.992 -82.444 46.096 1.00 58.37 122 LYS H C 1
ATOM 4241 O O . LYS D 2 122 ? 15.005 -82.065 44.885 1.00 55.18 122 LYS H O 1
ATOM 4245 N N . GLY D 2 123 ? 16.018 -82.256 46.925 1.00 58.92 123 GLY H N 1
ATOM 4246 C CA . GLY D 2 123 ? 17.326 -81.802 46.446 1.00 58.09 123 GLY H CA 1
ATOM 4247 C C . GLY D 2 123 ? 18.020 -82.831 45.550 1.00 56.71 123 GLY H C 1
ATOM 4248 O O . GLY D 2 123 ? 17.759 -84.040 45.627 1.00 57.44 123 GLY H O 1
ATOM 4249 N N . PRO D 2 124 ? 18.906 -82.358 44.671 1.00 55.56 124 PRO H N 1
ATOM 4250 C CA . PRO D 2 124 ? 19.606 -83.241 43.736 1.00 54.11 124 PRO H CA 1
ATOM 4251 C C . PRO D 2 124 ? 20.753 -84.040 44.380 1.00 55.26 124 PRO H C 1
ATOM 4252 O O . PRO D 2 124 ? 21.339 -83.569 45.344 1.00 56.35 124 PRO H O 1
ATOM 4256 N N . SER D 2 125 ? 21.043 -85.229 43.842 1.00 54.84 125 SER H N 1
ATOM 4257 C CA . SER D 2 125 ? 22.390 -85.811 43.919 1.00 55.42 125 SER H CA 1
ATOM 4258 C C . SER D 2 125 ? 23.275 -85.090 42.886 1.00 52.78 125 SER H C 1
ATOM 4259 O O . SER D 2 125 ? 22.824 -84.807 41.776 1.00 50.06 125 SER H O 1
ATOM 4262 N N . VAL D 2 126 ? 24.518 -84.807 43.269 1.00 53.06 126 VAL H N 1
ATOM 4263 C CA . VAL D 2 126 ? 25.497 -84.109 42.414 1.00 51.40 126 VAL H CA 1
ATOM 4264 C C . VAL D 2 126 ? 26.720 -84.994 42.215 1.00 51.81 126 VAL H C 1
ATOM 4265 O O . VAL D 2 126 ? 27.425 -85.313 43.186 1.00 53.28 126 VAL H O 1
ATOM 4269 N N . PHE D 2 127 ? 26.967 -85.388 40.965 1.00 50.26 127 PHE H N 1
ATOM 4270 C CA . PHE D 2 127 ? 28.054 -86.323 40.617 1.00 50.73 127 PHE H CA 1
ATOM 4271 C C . PHE D 2 127 ? 29.080 -85.664 39.678 1.00 49.26 127 PHE H C 1
ATOM 4272 O O . PHE D 2 127 ? 28.701 -84.881 38.813 1.00 46.81 127 PHE H O 1
ATOM 4280 N N . PRO D 2 128 ? 30.391 -85.970 39.857 1.00 50.21 128 PRO H N 1
ATOM 4281 C CA . PRO D 2 128 ? 31.363 -85.475 38.864 1.00 49.15 128 PRO H CA 1
ATOM 4282 C C . PRO D 2 128 ? 31.232 -86.137 37.504 1.00 48.37 128 PRO H C 1
ATOM 4283 O O . PRO D 2 128 ? 31.008 -87.355 37.427 1.00 49.21 128 PRO H O 1
ATOM 4287 N N . LEU D 2 129 ? 31.363 -85.311 36.465 1.00 46.94 129 LEU H N 1
ATOM 4288 C CA . LEU D 2 129 ? 31.736 -85.737 35.119 1.00 46.67 129 LEU H CA 1
ATOM 4289 C C . LEU D 2 129 ? 33.258 -85.433 34.965 1.00 46.74 129 LEU H C 1
ATOM 4290 O O . LEU D 2 129 ? 33.683 -84.301 34.738 1.00 44.94 129 LEU H O 1
ATOM 4295 N N . ALA D 2 130 ? 34.097 -86.447 35.115 1.00 48.89 130 ALA H N 1
ATOM 4296 C CA . ALA D 2 130 ? 35.544 -86.178 35.202 1.00 49.58 130 ALA H CA 1
ATOM 4297 C C . ALA D 2 130 ? 36.272 -86.415 33.859 1.00 49.51 130 ALA H C 1
ATOM 4298 O O . ALA D 2 130 ? 35.932 -87.370 33.145 1.00 49.44 130 ALA H O 1
ATOM 4300 N N . PRO D 2 131 ? 37.290 -85.585 33.526 1.00 50.32 131 PRO H N 1
ATOM 4301 C CA . PRO D 2 131 ? 38.127 -85.670 32.326 1.00 51.01 131 PRO H CA 1
ATOM 4302 C C . PRO D 2 131 ? 37.647 -86.323 31.026 1.00 52.65 131 PRO H C 1
ATOM 4303 O O . PRO D 2 131 ? 38.501 -86.861 30.278 1.00 54.88 131 PRO H O 1
ATOM 4307 N N . GLY D 2 138 ? 42.204 -84.266 23.389 1.00 50.37 138 GLY H N 1
ATOM 4308 C CA . GLY D 2 138 ? 43.248 -83.302 22.904 1.00 50.06 138 GLY H CA 1
ATOM 4309 C C . GLY D 2 138 ? 43.818 -82.260 23.908 1.00 48.53 138 GLY H C 1
ATOM 4310 O O . GLY D 2 138 ? 44.010 -82.573 25.113 1.00 49.17 138 GLY H O 1
ATOM 4311 N N . GLY D 2 139 ? 44.088 -81.032 23.410 1.00 46.02 139 GLY H N 1
ATOM 4312 C CA . GLY D 2 139 ? 44.539 -79.887 24.219 1.00 43.91 139 GLY H CA 1
ATOM 4313 C C . GLY D 2 139 ? 43.472 -79.333 25.172 1.00 41.98 139 GLY H C 1
ATOM 4314 O O . GLY D 2 139 ? 43.785 -78.671 26.158 1.00 40.63 139 GLY H O 1
ATOM 4315 N N . THR D 2 140 ? 42.205 -79.605 24.874 1.00 40.69 140 THR H N 1
ATOM 4316 C CA . THR D 2 140 ? 41.103 -79.102 25.693 1.00 39.52 140 THR H CA 1
ATOM 4317 C C . THR D 2 140 ? 40.440 -80.265 26.397 1.00 39.47 140 THR H C 1
ATOM 4318 O O . THR D 2 140 ? 40.147 -81.254 25.759 1.00 39.71 140 THR H O 1
ATOM 4322 N N . ALA D 2 141 ? 40.194 -80.133 27.706 1.00 39.22 141 ALA H N 1
ATOM 4323 C CA . ALA D 2 141 ? 39.446 -81.136 28.465 1.00 39.17 141 ALA H CA 1
ATOM 4324 C C . ALA D 2 141 ? 38.042 -80.650 28.773 1.00 38.29 141 ALA H C 1
ATOM 4325 O O . ALA D 2 141 ? 37.802 -79.453 28.953 1.00 37.68 141 ALA H O 1
ATOM 4327 N N . ALA D 2 142 ? 37.124 -81.593 28.853 1.00 38.56 142 ALA H N 1
ATOM 4328 C CA . ALA D 2 142 ? 35.766 -81.335 29.305 1.00 38.45 142 ALA H CA 1
ATOM 4329 C C . ALA D 2 142 ? 35.579 -81.927 30.687 1.00 39.49 142 ALA H C 1
ATOM 4330 O O . ALA D 2 142 ? 36.081 -83.019 30.984 1.00 40.43 142 ALA H O 1
ATOM 4332 N N . LEU D 2 143 ? 34.855 -81.200 31.530 1.00 39.81 143 LEU H N 1
ATOM 4333 C CA . LEU D 2 143 ? 34.453 -81.727 32.833 1.00 41.05 143 LEU H CA 1
ATOM 4334 C C . LEU D 2 143 ? 33.115 -81.135 33.245 1.00 40.68 143 LEU H C 1
ATOM 4335 O O . LEU D 2 143 ? 32.601 -80.201 32.611 1.00 39.52 143 LEU H O 1
ATOM 4340 N N . GLY D 2 144 ? 32.536 -81.671 34.307 1.00 41.82 144 GLY H N 1
ATOM 4341 C CA . GLY D 2 144 ? 31.223 -81.183 34.710 1.00 41.47 144 GLY H CA 1
ATOM 4342 C C . GLY D 2 144 ? 30.672 -81.798 35.963 1.00 43.00 144 GLY H C 1
ATOM 4343 O O . GLY D 2 144 ? 31.373 -82.539 36.698 1.00 43.60 144 GLY H O 1
ATOM 4344 N N . CYS D 2 145 ? 29.397 -81.484 36.189 1.00 42.99 145 CYS H N 1
ATOM 4345 C CA . CYS D 2 145 ? 28.623 -82.031 37.309 1.00 44.70 145 CYS H CA 1
ATOM 4346 C C . CYS D 2 145 ? 27.311 -82.551 36.772 1.00 43.80 145 CYS H C 1
ATOM 4347 O O . CYS D 2 145 ? 26.607 -81.812 36.032 1.00 42.05 145 CYS H O 1
ATOM 4350 N N . LEU D 2 146 ? 26.992 -83.806 37.098 1.00 44.29 146 LEU H N 1
ATOM 4351 C CA . LEU D 2 146 ? 25.697 -84.369 36.752 1.00 44.63 146 LEU H CA 1
ATOM 4352 C C . LEU D 2 146 ? 24.800 -84.110 37.988 1.00 45.83 146 LEU H C 1
ATOM 4353 O O . LEU D 2 146 ? 25.059 -84.648 39.093 1.00 46.64 146 LEU H O 1
ATOM 4358 N N . VAL D 2 147 ? 23.774 -83.277 37.784 1.00 45.05 147 VAL H N 1
ATOM 4359 C CA . VAL D 2 147 ? 22.868 -82.853 38.820 1.00 45.94 147 VAL H CA 1
ATOM 4360 C C . VAL D 2 147 ? 21.538 -83.571 38.619 1.00 46.68 147 VAL H C 1
ATOM 4361 O O . VAL D 2 147 ? 20.729 -83.193 37.735 1.00 45.65 147 VAL H O 1
ATOM 4365 N N . LYS D 2 148 ? 21.312 -84.593 39.443 1.00 48.17 148 LYS H N 1
ATOM 4366 C CA . LYS D 2 148 ? 20.290 -85.607 39.182 1.00 49.46 148 LYS H CA 1
ATOM 4367 C C . LYS D 2 148 ? 19.236 -85.820 40.315 1.00 50.88 148 LYS H C 1
ATOM 4368 O O . LYS D 2 148 ? 19.548 -85.768 41.535 1.00 51.34 148 LYS H O 1
ATOM 4374 N N . ASP D 2 149 ? 17.992 -86.055 39.871 1.00 50.89 149 ASP H N 1
ATOM 4375 C CA . ASP D 2 149 ? 16.856 -86.481 40.740 1.00 52.73 149 ASP H CA 1
ATOM 4376 C C . ASP D 2 149 ? 16.470 -85.439 41.814 1.00 53.11 149 ASP H C 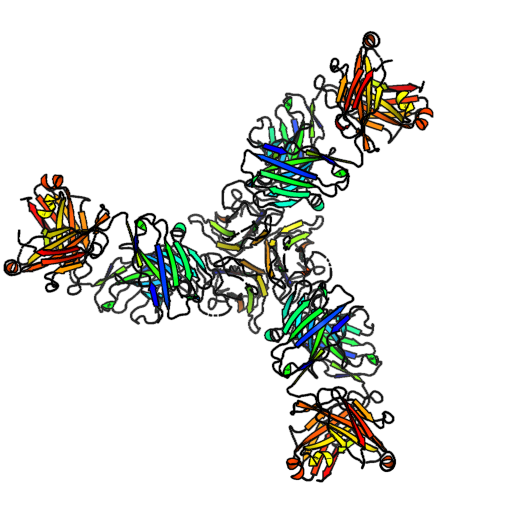1
ATOM 4381 N N . TYR D 2 150 ? 16.091 -84.287 41.248 1.00 51.25 150 TYR H N 1
ATOM 4382 C CA . TYR D 2 150 ? 15.617 -83.166 42.030 1.00 51.70 150 TYR H CA 1
ATOM 4383 C C . TYR D 2 150 ? 14.211 -82.795 41.591 1.00 51.44 150 TYR H C 1
ATOM 4384 O O . TYR D 2 150 ? 13.775 -83.171 40.503 1.00 51.15 150 TYR H O 1
ATOM 4393 N N . PHE D 2 151 ? 13.532 -82.055 42.448 1.00 52.02 151 PHE H N 1
ATOM 4394 C CA . PHE D 2 151 ? 12.152 -81.613 42.194 1.00 52.42 151 PHE H CA 1
ATOM 4395 C C . PHE D 2 151 ? 11.782 -80.466 43.160 1.00 53.98 151 PHE H C 1
ATOM 4396 O O . PHE D 2 151 ? 12.214 -80.498 44.321 1.00 55.66 151 PHE H O 1
ATOM 4404 N N . PRO D 2 152 ? 11.023 -79.458 42.713 1.00 54.82 152 PRO H N 1
ATOM 4405 C CA . PRO D 2 152 ? 10.747 -79.176 41.283 1.00 53.68 152 PRO H CA 1
ATOM 4406 C C . PRO D 2 152 ? 11.912 -78.413 40.689 1.00 52.71 152 PRO H C 1
ATOM 4407 O O . PRO D 2 152 ? 12.932 -78.177 41.363 1.00 52.03 152 PRO H O 1
ATOM 4411 N N . GLU D 2 153 ? 11.778 -78.023 39.439 1.00 51.33 153 GLU H N 1
ATOM 4412 C CA . GLU D 2 153 ? 12.707 -77.072 38.877 1.00 51.40 153 GLU H CA 1
ATOM 4413 C C . GLU D 2 153 ? 12.667 -75.789 39.715 1.00 52.67 153 GLU H C 1
ATOM 4414 O O . GLU D 2 153 ? 11.701 -75.576 40.399 1.00 53.73 153 GLU H O 1
ATOM 4420 N N . PRO D 2 154 ? 13.680 -74.931 39.688 1.00 53.71 154 PRO H N 1
ATOM 4421 C CA . PRO D 2 154 ? 14.922 -75.115 38.966 1.00 53.02 154 PRO H CA 1
ATOM 4422 C C . PRO D 2 154 ? 16.110 -75.403 39.891 1.00 53.99 154 PRO H C 1
ATOM 4423 O O . PRO D 2 154 ? 15.988 -75.370 41.120 1.00 55.00 154 PRO H O 1
ATOM 4427 N N . VAL D 2 155 ? 17.242 -75.673 39.244 1.00 53.54 155 VAL H N 1
ATOM 4428 C CA . VAL D 2 155 ? 18.565 -75.705 39.836 1.00 55.30 155 VAL H CA 1
ATOM 4429 C C . VAL D 2 155 ? 19.407 -74.558 39.262 1.00 55.43 155 VAL H C 1
ATOM 4430 O O . VAL D 2 155 ? 19.239 -74.181 38.109 1.00 53.65 155 VAL H O 1
ATOM 4434 N N . THR D 2 156 ? 20.307 -74.030 40.086 1.00 56.29 156 THR H N 1
ATOM 4435 C CA . THR D 2 156 ? 21.286 -73.022 39.691 1.00 56.45 156 THR H CA 1
ATOM 4436 C C . THR D 2 156 ? 22.665 -73.733 39.754 1.00 55.08 156 THR H C 1
ATOM 4437 O O . THR D 2 156 ? 22.892 -74.561 40.640 1.00 55.15 156 THR H O 1
ATOM 4441 N N . VAL D 2 157 ? 23.569 -73.432 38.818 1.00 52.93 157 VAL H N 1
ATOM 4442 C CA . VAL D 2 157 ? 24.941 -73.998 38.855 1.00 52.23 157 VAL H CA 1
ATOM 4443 C C . VAL D 2 157 ? 25.934 -72.899 38.485 1.00 52.01 157 VAL H C 1
ATOM 4444 O O . VAL D 2 157 ? 25.855 -72.322 37.421 1.00 50.78 157 VAL H O 1
ATOM 4448 N N . SER D 2 158 ? 26.863 -72.607 39.384 1.00 52.86 158 SER H N 1
ATOM 4449 C CA . SER D 2 158 ? 28.028 -71.829 39.007 1.00 53.08 158 SER H CA 1
ATOM 4450 C C . SER D 2 158 ? 29.261 -72.721 39.162 1.00 52.14 158 SER H C 1
ATOM 4451 O O . SER D 2 158 ? 29.176 -73.880 39.618 1.00 51.88 158 SER H O 1
ATOM 4454 N N . TRP D 2 159 ? 30.394 -72.165 38.776 1.00 51.87 159 TRP H N 1
ATOM 4455 C CA . TRP D 2 159 ? 31.674 -72.857 38.840 1.00 51.42 159 TRP H CA 1
ATOM 4456 C C . TRP D 2 159 ? 32.647 -71.923 39.544 1.00 54.12 159 TRP H C 1
ATOM 4457 O O . TRP D 2 159 ? 32.709 -70.718 39.216 1.00 54.73 159 TRP H O 1
ATOM 4468 N N . ASN D 2 160 ? 33.390 -72.491 40.507 1.00 56.33 160 ASN H N 1
ATOM 4469 C CA . ASN D 2 160 ? 34.357 -71.770 41.343 1.00 59.05 160 ASN H CA 1
ATOM 4470 C C . ASN D 2 160 ? 33.814 -70.453 41.851 1.00 61.34 160 ASN H C 1
ATOM 4471 O O . ASN D 2 160 ? 34.445 -69.412 41.702 1.00 62.80 160 ASN H O 1
ATOM 4476 N N . SER D 2 161 ? 32.628 -70.520 42.438 1.00 62.31 161 SER H N 1
ATOM 4477 C CA . SER D 2 161 ? 31.911 -69.350 42.994 1.00 64.99 161 SER H CA 1
ATOM 4478 C C . SER D 2 161 ? 31.723 -68.185 41.989 1.00 64.97 161 SER H C 1
ATOM 4479 O O . SER D 2 161 ? 31.814 -66.994 42.358 1.00 67.32 161 SER H O 1
ATOM 4482 N N . GLY D 2 162 ? 31.458 -68.550 40.725 1.00 62.17 162 GLY H N 1
ATOM 4483 C CA . GLY D 2 162 ? 31.312 -67.579 39.632 1.00 61.74 162 GLY H CA 1
ATOM 4484 C C . GLY D 2 162 ? 32.605 -67.020 39.059 1.00 62.12 162 GLY H C 1
ATOM 4485 O O . GLY D 2 162 ? 32.563 -66.177 38.154 1.00 62.06 162 GLY H O 1
ATOM 4486 N N . ALA D 2 163 ? 33.759 -67.474 39.568 1.00 62.47 163 ALA H N 1
ATOM 4487 C CA . ALA D 2 163 ? 35.046 -67.081 39.005 1.00 62.69 163 ALA H CA 1
ATOM 4488 C C . ALA D 2 163 ? 35.231 -67.727 37.624 1.00 59.37 163 ALA H C 1
ATOM 4489 O O . ALA D 2 163 ? 35.871 -67.141 36.749 1.00 60.01 163 ALA H O 1
ATOM 4491 N N . LEU D 2 164 ? 34.671 -68.925 37.443 1.00 56.72 164 LEU H N 1
ATOM 4492 C CA . LEU D 2 164 ? 34.738 -69.667 36.173 1.00 53.93 164 LEU H CA 1
ATOM 4493 C C . LEU D 2 164 ? 33.399 -69.584 35.445 1.00 52.00 164 LEU H C 1
ATOM 4494 O O . LEU D 2 164 ? 32.450 -70.269 35.810 1.00 50.49 164 LEU H O 1
ATOM 4499 N N . THR D 2 165 ? 33.338 -68.744 34.423 1.00 51.91 165 THR H N 1
ATOM 4500 C CA . THR D 2 165 ? 32.141 -68.651 33.539 1.00 51.18 165 THR H CA 1
ATOM 4501 C C . THR D 2 165 ? 32.389 -69.029 32.078 1.00 49.28 165 THR H C 1
ATOM 4502 O O . THR D 2 165 ? 31.484 -69.509 31.411 1.00 47.83 165 THR H O 1
ATOM 4506 N N . SER D 2 166 ? 33.609 -68.794 31.605 1.00 49.36 166 SER H N 1
ATOM 4507 C CA . SER D 2 166 ? 34.004 -69.040 30.231 1.00 48.49 166 SER H CA 1
ATOM 4508 C C . SER D 2 166 ? 33.887 -70.555 29.894 1.00 46.38 166 SER H C 1
ATOM 4509 O O . SER D 2 166 ? 34.383 -71.428 30.637 1.00 45.26 166 SER H O 1
ATOM 4512 N N . GLY D 2 167 ? 33.208 -70.844 28.778 1.00 44.87 167 GLY H N 1
ATOM 4513 C CA . GLY D 2 167 ? 32.996 -72.200 28.317 1.00 42.86 167 GLY H CA 1
ATOM 4514 C C . GLY D 2 167 ? 32.044 -73.050 29.139 1.00 41.77 167 GLY H C 1
ATOM 4515 O O . GLY D 2 167 ? 31.998 -74.261 28.959 1.00 41.19 167 GLY H O 1
ATOM 4516 N N . VAL D 2 168 ? 31.276 -72.452 30.040 1.00 41.62 168 VAL H N 1
ATOM 4517 C CA . VAL D 2 168 ? 30.298 -73.217 30.822 1.00 40.93 168 VAL H CA 1
ATOM 4518 C C . VAL D 2 168 ? 29.015 -73.471 29.991 1.00 40.00 168 VAL H C 1
ATOM 4519 O O . VAL D 2 168 ? 28.530 -72.553 29.356 1.00 40.52 168 VAL H O 1
ATOM 4523 N N . HIS D 2 169 ? 28.491 -74.697 30.012 1.00 38.74 169 HIS H N 1
ATOM 4524 C CA . HIS D 2 169 ? 27.171 -74.988 29.443 1.00 38.98 169 HIS H CA 1
ATOM 4525 C C . HIS D 2 169 ? 26.353 -75.767 30.437 1.00 38.87 169 HIS H C 1
ATOM 4526 O O . HIS D 2 169 ? 26.734 -76.873 30.827 1.00 38.64 169 HIS H O 1
ATOM 4533 N N . THR D 2 170 ? 25.231 -75.187 30.853 1.00 39.42 170 THR H N 1
ATOM 4534 C CA . THR D 2 170 ? 24.300 -75.885 31.728 1.00 39.46 170 THR H CA 1
ATOM 4535 C C . THR D 2 170 ? 23.077 -76.249 30.923 1.00 39.17 170 THR H C 1
ATOM 4536 O O . THR D 2 170 ? 22.392 -75.375 30.415 1.00 39.16 170 THR H O 1
ATOM 4540 N N . PHE D 2 171 ? 22.806 -77.536 30.805 1.00 38.45 171 PHE H N 1
ATOM 4541 C CA . PHE D 2 171 ? 21.764 -77.989 29.939 1.00 38.81 171 PHE H CA 1
ATOM 4542 C C . PHE D 2 171 ? 20.404 -77.736 30.565 1.00 40.10 171 PHE H C 1
ATOM 4543 O O . PHE D 2 171 ? 20.292 -77.736 31.774 1.00 40.35 171 PHE H O 1
ATOM 4551 N N . PRO D 2 172 ? 19.388 -77.499 29.738 1.00 41.46 172 PRO H N 1
ATOM 4552 C CA . PRO D 2 172 ? 18.011 -77.598 30.266 1.00 42.96 172 PRO H CA 1
ATOM 4553 C C . PRO D 2 172 ? 17.779 -78.996 30.846 1.00 43.35 172 PRO H C 1
ATOM 4554 O O . PRO D 2 172 ? 18.296 -80.015 30.334 1.00 42.67 172 PRO H O 1
ATOM 4558 N N . ALA D 2 173 ? 17.010 -79.021 31.923 1.00 44.83 173 ALA H N 1
ATOM 4559 C CA . ALA D 2 173 ? 16.654 -80.245 32.594 1.00 45.77 173 ALA H CA 1
ATOM 4560 C C . ALA D 2 173 ? 15.856 -81.173 31.679 1.00 46.45 173 ALA H C 1
ATOM 4561 O O . ALA D 2 173 ? 15.174 -80.735 30.758 1.00 47.35 173 ALA H O 1
ATOM 4563 N N . VAL D 2 174 ? 15.948 -82.461 31.957 1.00 46.63 174 VAL H N 1
ATOM 4564 C CA . VAL D 2 174 ? 15.105 -83.444 31.334 1.00 47.58 174 VAL H CA 1
ATOM 4565 C C . VAL D 2 174 ? 14.264 -84.013 32.470 1.00 48.71 174 VAL H C 1
ATOM 4566 O O . VAL D 2 174 ? 14.785 -84.303 33.565 1.00 47.67 174 VAL H O 1
ATOM 4570 N N . LEU D 2 175 ? 12.966 -84.159 32.222 1.00 49.60 175 LEU H N 1
ATOM 4571 C CA . LEU D 2 175 ? 12.090 -84.871 33.145 1.00 51.77 175 LEU H CA 1
ATOM 4572 C C . LEU D 2 175 ? 12.275 -86.358 32.800 1.00 53.46 175 LEU H C 1
ATOM 4573 O O . LEU D 2 175 ? 12.025 -86.784 31.664 1.00 54.11 175 LEU H O 1
ATOM 4578 N N . GLN D 2 176 ? 12.732 -87.137 33.785 1.00 54.27 176 GLN H N 1
ATOM 4579 C CA . GLN D 2 176 ? 13.034 -88.545 33.574 1.00 56.11 176 GLN H CA 1
ATOM 4580 C C . GLN D 2 176 ? 11.753 -89.334 33.742 1.00 58.45 176 GLN H C 1
ATOM 4581 O O . GLN D 2 176 ? 10.759 -88.811 34.273 1.00 58.61 176 GLN H O 1
ATOM 4587 N N . SER D 2 177 ? 11.760 -90.588 33.297 1.00 60.40 177 SER H N 1
ATOM 4588 C CA . SER D 2 177 ? 10.638 -91.497 33.576 1.00 62.85 177 SER H CA 1
ATOM 4589 C C . SER D 2 177 ? 10.332 -91.638 35.089 1.00 62.48 177 SER H C 1
ATOM 4590 O O . SER D 2 177 ? 9.187 -91.874 35.458 1.00 63.29 177 SER H O 1
ATOM 4593 N N . SER D 2 178 ? 11.344 -91.481 35.959 1.00 60.82 178 SER H N 1
ATOM 4594 C CA . SER D 2 178 ? 11.089 -91.404 37.422 1.00 60.70 178 SER H CA 1
ATOM 4595 C C . SER D 2 178 ? 10.111 -90.317 37.882 1.00 59.19 178 SER H C 1
ATOM 4596 O O . SER D 2 178 ? 9.622 -90.391 39.002 1.00 59.53 178 SER H O 1
ATOM 4599 N N . GLY D 2 179 ? 9.838 -89.319 37.044 1.00 56.82 179 GLY H N 1
ATOM 4600 C CA . GLY D 2 179 ? 9.136 -88.127 37.493 1.00 55.46 179 GLY H CA 1
ATOM 4601 C C . GLY D 2 179 ? 10.041 -87.086 38.161 1.00 53.79 179 GLY H C 1
ATOM 4602 O O . GLY D 2 179 ? 9.527 -86.058 38.624 1.00 52.97 179 GLY H O 1
ATOM 4603 N N . LEU D 2 180 ? 11.378 -87.321 38.228 1.00 52.49 180 LEU H N 1
ATOM 4604 C CA . LEU D 2 180 ? 12.321 -86.249 38.638 1.00 51.14 180 LEU H CA 1
ATOM 4605 C C . LEU D 2 180 ? 13.239 -85.747 37.501 1.00 49.51 180 LEU H C 1
ATOM 4606 O O . LEU D 2 180 ? 13.424 -86.398 36.458 1.00 48.54 180 LEU H O 1
ATOM 4611 N N . TYR D 2 181 ? 13.790 -84.559 37.764 1.00 48.74 181 TYR H N 1
ATOM 4612 C CA . TYR D 2 181 ? 14.622 -83.802 36.834 1.00 47.44 181 TYR H CA 1
ATOM 4613 C C . TYR D 2 181 ? 16.116 -84.081 36.973 1.00 47.15 181 TYR H C 1
ATOM 4614 O O . TYR D 2 181 ? 16.669 -84.272 38.104 1.00 47.25 181 TYR H O 1
ATOM 4623 N N . SER D 2 182 ? 16.761 -84.104 35.815 1.00 46.69 182 SER H N 1
ATOM 4624 C CA . SER D 2 182 ? 18.214 -84.219 35.719 1.00 46.60 182 SER H CA 1
ATOM 4625 C C . SER D 2 182 ? 18.763 -83.240 34.695 1.00 45.91 182 SER H C 1
ATOM 4626 O O . SER D 2 182 ? 18.118 -82.992 33.670 1.00 45.55 182 SER H O 1
ATOM 4629 N N . LEU D 2 183 ? 19.950 -82.704 34.989 1.00 45.18 183 LEU H N 1
ATOM 4630 C CA . LEU D 2 183 ? 20.725 -81.936 34.047 1.00 44.10 183 LEU H CA 1
ATOM 4631 C C . LEU D 2 183 ? 22.227 -82.113 34.333 1.00 43.75 183 LEU H C 1
ATOM 4632 O O . LEU D 2 183 ? 22.626 -82.451 35.477 1.00 44.26 183 LEU H O 1
ATOM 4637 N N . SER D 2 184 ? 23.061 -81.905 33.308 1.00 42.76 184 SER H N 1
ATOM 4638 C CA . SER D 2 184 ? 24.503 -81.694 33.527 1.00 41.88 184 SER H CA 1
ATOM 4639 C C . SER D 2 184 ? 24.870 -80.228 33.304 1.00 40.83 184 SER H C 1
ATOM 4640 O O . SER D 2 184 ? 24.220 -79.494 32.488 1.00 40.01 184 SER H O 1
ATOM 4643 N N . SER D 2 185 ? 25.891 -79.798 34.039 1.00 39.91 185 SER H N 1
ATOM 4644 C CA . SER D 2 185 ? 26.594 -78.566 33.768 1.00 39.45 185 SER H CA 1
ATOM 4645 C C . SER D 2 185 ? 28.033 -78.991 33.470 1.00 39.39 185 SER H C 1
ATOM 4646 O O . SER D 2 185 ? 28.617 -79.814 34.179 1.00 39.54 185 SER H O 1
ATOM 4649 N N . VAL D 2 186 ? 28.576 -78.409 32.417 1.00 38.31 186 VAL H N 1
ATOM 4650 C CA . VAL D 2 186 ? 29.761 -78.908 31.761 1.00 38.03 186 VAL H CA 1
ATOM 4651 C C . VAL D 2 186 ? 30.600 -77.663 31.538 1.00 37.63 186 VAL H C 1
ATOM 4652 O O . VAL D 2 186 ? 30.068 -76.539 31.452 1.00 37.61 186 VAL H O 1
ATOM 4656 N N . VAL D 2 187 ? 31.910 -77.844 31.479 1.00 37.59 187 VAL H N 1
ATOM 4657 C CA . VAL D 2 187 ? 32.802 -76.763 31.146 1.00 37.60 187 VAL H CA 1
ATOM 4658 C C . VAL D 2 187 ? 33.982 -77.394 30.400 1.00 37.35 187 VAL H C 1
ATOM 4659 O O . VAL D 2 187 ? 34.345 -78.519 30.659 1.00 37.30 187 VAL H O 1
ATOM 4663 N N . THR D 2 188 ? 34.551 -76.653 29.476 1.00 37.34 188 THR H N 1
ATOM 4664 C CA . THR D 2 188 ? 35.817 -77.045 28.850 1.00 37.24 188 THR H CA 1
ATOM 4665 C C . THR D 2 188 ? 36.929 -76.139 29.377 1.00 37.74 188 THR H C 1
ATOM 4666 O O . THR D 2 188 ? 36.729 -74.954 29.624 1.00 37.92 188 THR H O 1
ATOM 4670 N N . VAL D 2 189 ? 38.113 -76.711 29.559 1.00 37.97 189 VAL H N 1
ATOM 4671 C CA . VAL D 2 189 ? 39.249 -75.971 30.070 1.00 39.00 189 VAL H CA 1
ATOM 4672 C C . VAL D 2 189 ? 40.516 -76.543 29.450 1.00 39.44 189 VAL H C 1
ATOM 4673 O O . VAL D 2 189 ? 40.480 -77.639 28.861 1.00 38.90 189 VAL H O 1
ATOM 4677 N N . PRO D 2 190 ? 41.631 -75.821 29.577 1.00 40.67 190 PRO H N 1
ATOM 4678 C CA . PRO D 2 190 ? 42.878 -76.401 29.085 1.00 41.45 190 PRO H CA 1
ATOM 4679 C C . PRO D 2 190 ? 43.269 -77.714 29.806 1.00 42.36 190 PRO H C 1
ATOM 4680 O O . PRO D 2 190 ? 43.301 -77.744 31.039 1.00 42.70 190 PRO H O 1
ATOM 4684 N N . SER D 2 191 ? 43.556 -78.775 29.040 1.00 42.91 191 SER H N 1
ATOM 4685 C CA . SER D 2 191 ? 44.092 -80.050 29.594 1.00 44.55 191 SER H CA 1
ATOM 4686 C C . SER D 2 191 ? 45.229 -79.832 30.559 1.00 46.02 191 SER H C 1
ATOM 4687 O O . SER D 2 191 ? 45.297 -80.526 31.574 1.00 46.94 191 SER H O 1
ATOM 4690 N N . SER D 2 192 ? 46.099 -78.869 30.247 1.00 46.82 192 SER H N 1
ATOM 4691 C CA . SER D 2 192 ? 47.268 -78.583 31.088 1.00 49.39 192 SER H CA 1
ATOM 4692 C C . SER D 2 192 ? 46.925 -78.001 32.476 1.00 50.71 192 SER H C 1
ATOM 4693 O O . SER D 2 192 ? 47.760 -78.041 33.371 1.00 52.60 192 SER H O 1
ATOM 4696 N N . SER D 2 193 ? 45.719 -77.462 32.635 1.00 50.06 193 SER H N 1
ATOM 4697 C CA . SER D 2 193 ? 45.237 -76.953 33.918 1.00 51.56 193 SER H CA 1
ATOM 4698 C C . SER D 2 193 ? 44.788 -78.041 34.919 1.00 52.86 193 SER H C 1
ATOM 4699 O O . SER D 2 193 ? 44.658 -77.751 36.114 1.00 54.84 193 SER H O 1
ATOM 4702 N N . LEU D 2 194 ? 44.555 -79.273 34.455 1.00 52.54 194 LEU H N 1
ATOM 4703 C CA . LEU D 2 194 ? 43.942 -80.310 35.298 1.00 53.13 194 LEU H CA 1
ATOM 4704 C C . LEU D 2 194 ? 44.726 -80.752 36.531 1.00 56.36 194 LEU H C 1
ATOM 4705 O O . LEU D 2 194 ? 44.142 -81.268 37.467 1.00 57.83 194 LEU H O 1
ATOM 4710 N N . GLY D 2 195 ? 46.037 -80.569 36.549 1.00 58.43 195 GLY H N 1
ATOM 4711 C CA . GLY D 2 195 ? 46.814 -80.878 37.740 1.00 61.55 195 GLY H CA 1
ATOM 4712 C C . GLY D 2 195 ? 46.908 -79.728 38.729 1.00 63.59 195 GLY H C 1
ATOM 4713 O O . GLY D 2 195 ? 47.273 -79.943 39.883 1.00 66.41 195 GLY H O 1
ATOM 4714 N N . THR D 2 196 ? 46.584 -78.512 38.287 1.00 62.90 196 THR H N 1
ATOM 4715 C CA . THR D 2 196 ? 46.858 -77.301 39.060 1.00 64.92 196 THR H CA 1
ATOM 4716 C C . THR D 2 196 ? 45.611 -76.464 39.422 1.00 64.44 196 THR H C 1
ATOM 4717 O O . THR D 2 196 ? 45.464 -76.090 40.581 1.00 67.04 196 THR H O 1
ATOM 4721 N N . GLN D 2 197 ? 44.721 -76.165 38.472 1.00 61.67 197 GLN H N 1
ATOM 4722 C CA . GLN D 2 197 ? 43.459 -75.504 38.820 1.00 61.42 197 GLN H CA 1
ATOM 4723 C C . GLN D 2 197 ? 42.508 -76.505 39.500 1.00 60.25 197 GLN H C 1
ATOM 4724 O O . GLN D 2 197 ? 42.486 -77.682 39.152 1.00 59.32 197 GLN H O 1
ATOM 4730 N N . THR D 2 198 ? 41.730 -76.028 40.470 1.00 59.80 198 THR H N 1
ATOM 4731 C CA . THR D 2 198 ? 40.679 -76.844 41.084 1.00 58.86 198 THR H CA 1
ATOM 4732 C C . THR D 2 198 ? 39.347 -76.343 40.554 1.00 55.93 198 THR H C 1
ATOM 4733 O O . THR D 2 198 ? 39.141 -75.131 40.438 1.00 55.37 198 THR H O 1
ATOM 4737 N N . TYR D 2 199 ? 38.464 -77.284 40.234 1.00 53.55 199 TYR H N 1
ATOM 4738 C CA . TYR D 2 199 ? 37.170 -76.987 39.624 1.00 51.49 199 TYR H CA 1
ATOM 4739 C C . TYR D 2 199 ? 36.094 -77.492 40.573 1.00 52.21 199 TYR H C 1
ATOM 4740 O O . TYR D 2 199 ? 36.058 -78.696 40.899 1.00 53.00 199 TYR H O 1
ATOM 4749 N N . ILE D 2 200 ? 35.248 -76.561 41.015 1.00 52.41 200 ILE H N 1
ATOM 4750 C CA . ILE D 2 200 ? 34.177 -76.825 41.979 1.00 53.45 200 ILE H CA 1
ATOM 4751 C C . ILE D 2 200 ? 32.876 -76.336 41.362 1.00 51.88 200 ILE H C 1
ATOM 4752 O O . ILE D 2 200 ? 32.758 -75.161 41.080 1.00 51.20 200 ILE H O 1
ATOM 4756 N N . CYS D 2 201 ? 31.919 -77.233 41.150 1.00 51.36 201 CYS H N 1
ATOM 4757 C CA . CYS D 2 201 ? 30.551 -76.804 40.816 1.00 51.39 201 CYS H CA 1
ATOM 4758 C C . CYS D 2 201 ? 29.769 -76.437 42.103 1.00 53.62 201 CYS H C 1
ATOM 4759 O O . CYS D 2 201 ? 29.768 -77.189 43.083 1.00 54.97 201 CYS H O 1
ATOM 4762 N N . ASN D 2 202 ? 29.124 -75.269 42.075 1.00 54.13 202 ASN H N 1
ATOM 4763 C CA . ASN D 2 202 ? 28.313 -74.777 43.167 1.00 56.55 202 ASN H CA 1
ATOM 4764 C C . ASN D 2 202 ? 26.858 -74.928 42.716 1.00 55.95 202 ASN H C 1
ATOM 4765 O O . ASN D 2 202 ? 26.386 -74.129 41.942 1.00 55.00 202 ASN H O 1
ATOM 4770 N N . VAL D 2 203 ? 26.183 -75.969 43.207 1.00 56.80 203 VAL H N 1
ATOM 4771 C CA . VAL D 2 203 ? 24.796 -76.296 42.869 1.00 56.46 203 VAL H CA 1
ATOM 4772 C C . VAL D 2 203 ? 23.866 -75.690 43.962 1.00 58.70 203 VAL H C 1
ATOM 4773 O O . VAL D 2 203 ? 24.092 -75.882 45.152 1.00 60.23 203 VAL H O 1
ATOM 4777 N N . ASN D 2 204 ? 22.830 -74.955 43.561 1.00 58.57 204 ASN H N 1
ATOM 4778 C CA . ASN D 2 204 ? 21.838 -74.413 44.527 1.00 60.42 204 ASN H CA 1
ATOM 4779 C C . ASN D 2 204 ? 20.441 -74.734 44.021 1.00 58.84 204 ASN H C 1
ATOM 4780 O O . ASN D 2 204 ? 20.106 -74.496 42.841 1.00 56.46 204 ASN H O 1
ATOM 4785 N N . HIS D 2 205 ? 19.643 -75.287 44.927 1.00 59.21 205 HIS H N 1
ATOM 4786 C CA . HIS D 2 205 ? 18.275 -75.684 44.667 1.00 58.13 205 HIS H CA 1
ATOM 4787 C C . HIS D 2 205 ? 17.389 -74.950 45.708 1.00 60.57 205 HIS H C 1
ATOM 4788 O O . HIS D 2 205 ? 17.093 -75.482 46.807 1.00 62.01 205 HIS H O 1
ATOM 4795 N N . LYS D 2 206 ? 16.995 -73.719 45.342 1.00 60.39 206 LYS H N 1
ATOM 4796 C CA . LYS D 2 206 ? 16.303 -72.786 46.221 1.00 62.66 206 LYS H CA 1
ATOM 4797 C C . LYS D 2 206 ? 15.030 -73.398 46.846 1.00 63.89 206 LYS H C 1
ATOM 4798 O O . LYS D 2 206 ? 14.773 -73.151 48.036 1.00 66.00 206 LYS H O 1
ATOM 4801 N N . PRO D 2 207 ? 14.230 -74.196 46.077 1.00 62.38 207 PRO H N 1
ATOM 4802 C CA . PRO D 2 207 ? 13.008 -74.838 46.668 1.00 63.40 207 PRO H CA 1
ATOM 4803 C C . PRO D 2 207 ? 13.220 -75.790 47.877 1.00 64.75 207 PRO H C 1
ATOM 4804 O O . PRO D 2 207 ? 12.356 -75.849 48.769 1.00 65.89 207 PRO H O 1
ATOM 4808 N N . SER D 2 208 ? 14.341 -76.520 47.883 1.00 63.64 208 SER H N 1
ATOM 4809 C CA . SER D 2 208 ? 14.694 -77.417 48.995 1.00 65.57 208 SER H CA 1
ATOM 4810 C C . SER D 2 208 ? 15.821 -76.876 49.898 1.00 67.95 208 SER H C 1
ATOM 4811 O O . SER D 2 208 ? 16.311 -77.604 50.763 1.00 69.46 208 SER H O 1
ATOM 4814 N N . ASN D 2 209 ? 16.222 -75.615 49.697 1.00 68.65 209 ASN H N 1
ATOM 4815 C CA . ASN D 2 209 ? 17.397 -75.025 50.352 1.00 70.81 209 ASN H CA 1
ATOM 4816 C C . ASN D 2 209 ? 18.686 -75.892 50.280 1.00 70.19 209 ASN H C 1
ATOM 4817 O O . ASN D 2 209 ? 19.506 -75.863 51.195 1.00 72.28 209 ASN H O 1
ATOM 4822 N N . THR D 2 210 ? 18.856 -76.657 49.204 1.00 67.38 210 THR H N 1
ATOM 4823 C CA . THR D 2 210 ? 20.020 -77.547 49.065 1.00 66.98 210 THR H CA 1
ATOM 4824 C C . THR D 2 210 ? 21.095 -76.742 48.333 1.00 65.54 210 THR H C 1
ATOM 4825 O O . THR D 2 210 ? 20.820 -76.202 47.246 1.00 62.74 210 THR H O 1
ATOM 4829 N N . LYS D 2 211 ? 22.289 -76.654 48.926 1.00 66.32 211 LYS H N 1
ATOM 4830 C CA . LYS D 2 211 ? 23.464 -76.144 48.230 1.00 65.63 211 LYS H CA 1
ATOM 4831 C C . LYS D 2 211 ? 24.557 -77.207 48.325 1.00 65.61 211 LYS H C 1
ATOM 4832 O O . LYS D 2 211 ? 25.001 -77.503 49.418 1.00 67.91 211 LYS H O 1
ATOM 4834 N N . VAL D 2 212 ? 24.977 -77.784 47.192 1.00 63.61 212 VAL H N 1
ATOM 4835 C CA . VAL D 2 212 ? 26.100 -78.762 47.166 1.00 63.78 212 VAL H CA 1
ATOM 4836 C C . VAL D 2 212 ? 27.269 -78.183 46.380 1.00 62.17 212 VAL H C 1
ATOM 4837 O O . VAL D 2 212 ? 27.077 -77.716 45.273 1.00 59.24 212 VAL H O 1
ATOM 4841 N N . ASP D 2 213 ? 28.473 -78.210 46.960 1.00 63.08 213 ASP H N 1
ATOM 4842 C CA . ASP D 2 213 ? 29.701 -77.905 46.219 1.00 62.17 213 ASP H CA 1
ATOM 4843 C C . ASP D 2 213 ? 30.402 -79.240 45.974 1.00 61.41 213 ASP H C 1
ATOM 4844 O O . ASP D 2 213 ? 30.634 -79.996 46.922 1.00 63.43 213 ASP H O 1
ATOM 4849 N N . LYS D 2 214 ? 30.746 -79.545 44.724 1.00 58.60 214 LYS H N 1
ATOM 4850 C CA . LYS D 2 214 ? 31.415 -80.820 44.433 1.00 58.43 214 LYS H CA 1
ATOM 4851 C C . LYS D 2 214 ? 32.712 -80.510 43.683 1.00 56.82 214 LYS H C 1
ATOM 4852 O O . LYS D 2 214 ? 32.701 -79.854 42.654 1.00 54.22 214 LYS H O 1
ATOM 4858 N N . LYS D 2 215 ? 33.832 -80.979 44.230 1.00 57.87 215 LYS H N 1
ATOM 4859 C CA . LYS D 2 215 ? 35.110 -80.894 43.542 1.00 57.03 215 LYS H CA 1
ATOM 4860 C C . LYS D 2 215 ? 35.059 -81.923 42.412 1.00 55.03 215 LYS H C 1
ATOM 4861 O O . LYS D 2 215 ? 34.718 -83.085 42.642 1.00 55.60 215 LYS H O 1
ATOM 4863 N N . VAL D 2 216 ? 35.386 -81.495 41.199 1.00 53.31 216 VAL H N 1
ATOM 4864 C CA . VAL D 2 216 ? 35.525 -82.410 40.062 1.00 52.58 216 VAL H CA 1
ATOM 4865 C C . VAL D 2 216 ? 37.031 -82.606 39.831 1.00 54.50 216 VAL H C 1
ATOM 4866 O O . VAL D 2 216 ? 37.729 -81.640 39.569 1.00 54.66 216 VAL H O 1
ATOM 4870 N N . GLU D 2 217 ? 37.506 -83.845 39.935 1.00 56.73 217 GLU H N 1
ATOM 4871 C CA . GLU D 2 217 ? 38.956 -84.154 39.920 1.00 59.78 217 GLU H CA 1
ATOM 4872 C C . GLU D 2 217 ? 39.190 -85.207 38.845 1.00 60.44 217 GLU H C 1
ATOM 4873 O O . GLU D 2 217 ? 38.303 -86.001 38.577 1.00 60.60 217 GLU H O 1
ATOM 4874 N N . PRO D 2 218 ? 40.381 -85.226 38.216 1.00 61.68 218 PRO H N 1
ATOM 4875 C CA . PRO D 2 218 ? 40.683 -86.366 37.339 1.00 62.14 218 PRO H CA 1
ATOM 4876 C C . PRO D 2 218 ? 40.808 -87.711 38.055 1.00 65.04 218 PRO H C 1
ATOM 4877 O O . PRO D 2 218 ? 40.090 -88.645 37.683 1.00 66.22 218 PRO H O 1
ATOM 4881 N N . ASP E 3 1 ? -11.596 -77.584 13.340 1.00 33.24 1 ASP L N 1
ATOM 4882 C CA . ASP E 3 1 ? -10.783 -76.414 13.768 1.00 30.61 1 ASP L CA 1
ATOM 4883 C C . ASP E 3 1 ? -9.751 -76.134 12.680 1.00 28.85 1 ASP L C 1
ATOM 4884 O O . ASP E 3 1 ? -9.337 -77.037 11.987 1.00 30.16 1 ASP L O 1
ATOM 4889 N N . ILE E 3 2 ? -9.343 -74.882 12.564 1.00 25.69 2 ILE L N 1
ATOM 4890 C CA . ILE E 3 2 ? -8.454 -74.437 11.497 1.00 23.31 2 ILE L CA 1
ATOM 4891 C C . ILE E 3 2 ? -7.039 -74.803 11.923 1.00 22.99 2 ILE L C 1
ATOM 4892 O O . ILE E 3 2 ? -6.690 -74.647 13.079 1.00 23.30 2 ILE L O 1
ATOM 4897 N N . VAL E 3 3 ? -6.252 -75.289 10.981 1.00 22.68 3 VAL L N 1
ATOM 4898 C CA . VAL E 3 3 ? -4.880 -75.679 11.207 1.00 22.25 3 VAL L CA 1
ATOM 4899 C C . VAL E 3 3 ? -4.015 -74.603 10.501 1.00 20.84 3 VAL L C 1
ATOM 4900 O O . VAL E 3 3 ? -4.221 -74.281 9.334 1.00 19.69 3 VAL L O 1
ATOM 4904 N N . LEU E 3 4 ? -3.062 -74.047 11.231 1.00 19.69 4 LEU L N 1
ATOM 4905 C CA . LEU E 3 4 ? -2.117 -73.099 10.669 1.00 18.64 4 LEU L CA 1
ATOM 4906 C C . LEU E 3 4 ? -0.712 -73.731 10.606 1.00 19.26 4 LEU L C 1
ATOM 4907 O O . LEU E 3 4 ? -0.234 -74.223 11.615 1.00 19.49 4 LEU L O 1
ATOM 4912 N N . THR E 3 5 ? -0.087 -73.717 9.421 1.00 18.32 5 THR L N 1
ATOM 4913 C CA . THR E 3 5 ? 1.191 -74.376 9.214 1.00 18.91 5 THR L CA 1
ATOM 4914 C C . THR E 3 5 ? 2.166 -73.293 8.862 1.00 17.81 5 THR L C 1
ATOM 4915 O O . THR E 3 5 ? 2.017 -72.622 7.825 1.00 17.06 5 THR L O 1
ATOM 4919 N N . GLN E 3 6 ? 3.159 -73.109 9.700 1.00 17.44 6 GLN L N 1
ATOM 4920 C CA . GLN E 3 6 ? 4.188 -72.095 9.487 1.00 17.44 6 GLN L CA 1
ATOM 4921 C C . GLN E 3 6 ? 5.422 -72.641 8.794 1.00 18.28 6 GLN L C 1
ATOM 4922 O O . GLN E 3 6 ? 5.801 -73.775 9.043 1.00 19.65 6 GLN L O 1
ATOM 4928 N N . SER E 3 7 ? 6.048 -71.829 7.941 1.00 17.87 7 SER L N 1
ATOM 4929 C CA . SER E 3 7 ? 7.274 -72.192 7.272 1.00 18.79 7 SER L CA 1
ATOM 4930 C C . SER E 3 7 ? 8.248 -71.050 7.251 1.00 18.51 7 SER L C 1
ATOM 4931 O O . SER E 3 7 ? 7.825 -69.914 7.195 1.00 17.73 7 SER L O 1
ATOM 4934 N N . PRO E 3 8 ? 9.564 -71.345 7.277 1.00 18.67 8 PRO L N 1
ATOM 4935 C CA . PRO E 3 8 ? 10.116 -72.642 7.653 1.00 19.95 8 PRO L CA 1
ATOM 4936 C C . PRO E 3 8 ? 9.947 -72.871 9.174 1.00 20.19 8 PRO L C 1
ATOM 4937 O O . PRO E 3 8 ? 9.501 -71.988 9.870 1.00 20.43 8 PRO L O 1
ATOM 4941 N N . ALA E 3 9 ? 10.294 -74.048 9.682 1.00 21.19 9 ALA L N 1
ATOM 4942 C CA . ALA E 3 9 ? 10.288 -74.314 11.136 1.00 21.47 9 ALA L CA 1
ATOM 4943 C C . ALA E 3 9 ? 11.363 -73.469 11.875 1.00 21.11 9 ALA L C 1
ATOM 4944 O O . ALA E 3 9 ? 11.133 -72.939 12.961 1.00 19.62 9 ALA L O 1
ATOM 4946 N N . THR E 3 10 ? 12.535 -73.358 11.258 1.00 21.21 10 THR L N 1
ATOM 4947 C CA . THR E 3 10 ? 13.608 -72.512 11.737 1.00 21.44 10 THR L CA 1
ATOM 4948 C C . THR E 3 10 ? 14.151 -71.715 10.575 1.00 21.15 10 THR L C 1
ATOM 4949 O O . THR E 3 10 ? 14.408 -72.291 9.501 1.00 21.57 10 THR L O 1
ATOM 4953 N N . LEU E 3 11 ? 14.316 -70.409 10.786 1.00 20.45 11 LEU L N 1
ATOM 4954 C CA . LEU E 3 11 ? 14.879 -69.516 9.796 1.00 21.05 11 LEU L CA 1
ATOM 4955 C C . LEU E 3 11 ? 16.179 -68.972 10.409 1.00 22.11 11 LEU L C 1
ATOM 4956 O O . LEU E 3 11 ? 16.136 -68.354 11.485 1.00 20.79 11 LEU L O 1
ATOM 4961 N N . SER E 3 12 ? 17.304 -69.203 9.715 1.00 22.14 12 SER L N 1
ATOM 4962 C CA . SER E 3 12 ? 18.596 -68.726 10.169 1.00 23.20 12 SER L CA 1
ATOM 4963 C C . SER E 3 12 ? 18.979 -67.446 9.431 1.00 22.37 12 SER L C 1
ATOM 4964 O O . SER E 3 12 ? 19.076 -67.480 8.237 1.00 22.04 12 SER L O 1
ATOM 4967 N N . VAL E 3 13 ? 19.176 -66.342 10.144 1.00 22.08 13 VAL L N 1
ATOM 4968 C CA . VAL E 3 13 ? 19.545 -65.042 9.551 1.00 22.98 13 VAL L CA 1
ATOM 4969 C C . VAL E 3 13 ? 20.524 -64.276 10.390 1.00 23.20 13 VAL L C 1
ATOM 4970 O O . VAL E 3 13 ? 20.601 -64.548 11.609 1.00 22.84 13 VAL L O 1
ATOM 4974 N N . SER E 3 14 ? 21.256 -63.316 9.789 1.00 23.22 14 SER L N 1
ATOM 4975 C CA A SER E 3 14 ? 22.136 -62.436 10.596 0.50 23.76 14 SER L CA 1
ATOM 4976 C CA B SER E 3 14 ? 22.151 -62.438 10.566 0.50 24.32 14 SER L CA 1
ATOM 4977 C C . SER E 3 14 ? 21.429 -61.151 10.928 1.00 24.16 14 SER L C 1
ATOM 4978 O O . SER E 3 14 ? 20.497 -60.779 10.258 1.00 22.87 14 SER L O 1
ATOM 4983 N N . PRO E 3 15 ? 21.887 -60.462 11.985 1.00 25.02 15 PRO L N 1
ATOM 4984 C CA . PRO E 3 15 ? 21.454 -59.092 12.054 1.00 25.30 15 PRO L CA 1
ATOM 4985 C C . PRO E 3 15 ? 21.804 -58.405 10.768 1.00 24.70 15 PRO L C 1
ATOM 4986 O O . PRO E 3 15 ? 22.851 -58.723 10.151 1.00 24.65 15 PRO L O 1
ATOM 4990 N N . GLY E 3 16 ? 20.961 -57.475 10.378 1.00 24.23 16 GLY L N 1
ATOM 4991 C CA . GLY E 3 16 ? 21.115 -56.766 9.137 1.00 25.09 16 GLY L CA 1
ATOM 4992 C C . GLY E 3 16 ? 20.628 -57.507 7.909 1.00 24.53 16 GLY L C 1
ATOM 4993 O O . GLY E 3 16 ? 20.846 -57.024 6.789 1.00 25.71 16 GLY L O 1
ATOM 4994 N N . GLU E 3 17 ? 19.997 -58.663 8.092 1.00 23.32 17 GLU L N 1
ATOM 4995 C CA . GLU E 3 17 ? 19.418 -59.430 6.990 1.00 22.46 17 GLU L CA 1
ATOM 4996 C C . GLU E 3 17 ? 17.902 -59.384 7.094 1.00 21.72 17 GLU L C 1
ATOM 4997 O O . GLU E 3 17 ? 17.349 -59.311 8.161 1.00 21.17 17 GLU L O 1
ATOM 5003 N N . ARG E 3 18 ? 17.251 -59.431 5.957 1.00 21.98 18 ARG L N 1
ATOM 5004 C CA . ARG E 3 18 ? 15.800 -59.479 5.868 1.00 22.13 18 ARG L CA 1
ATOM 5005 C C . ARG E 3 18 ? 15.313 -60.876 6.223 1.00 20.72 18 ARG L C 1
ATOM 5006 O O . ARG E 3 18 ? 15.923 -61.847 5.806 1.00 19.90 18 ARG L O 1
ATOM 5011 N N . ALA E 3 19 ? 14.211 -60.983 6.965 1.00 19.50 19 ALA L N 1
ATOM 5012 C CA . ALA E 3 19 ? 13.624 -62.276 7.300 1.00 18.82 19 ALA L CA 1
ATOM 5013 C C . ALA E 3 19 ? 12.177 -62.258 6.885 1.00 18.78 19 ALA L C 1
ATOM 5014 O O . ALA E 3 19 ? 11.490 -61.308 7.257 1.00 18.25 19 ALA L O 1
ATOM 5016 N N . THR E 3 20 ? 11.748 -63.294 6.148 1.00 18.34 20 THR L N 1
ATOM 5017 C CA . THR E 3 20 ? 10.348 -63.491 5.867 1.00 18.86 20 THR L CA 1
ATOM 5018 C C . THR E 3 20 ? 9.942 -64.900 6.256 1.00 18.54 20 THR L C 1
ATOM 5019 O O . THR E 3 20 ? 10.619 -65.864 5.935 1.00 17.71 20 THR L O 1
ATOM 5023 N N . ILE E 3 21 ? 8.825 -64.999 6.957 1.00 17.35 21 ILE L N 1
ATOM 5024 C CA . ILE E 3 21 ? 8.304 -66.248 7.420 1.00 17.84 21 ILE L CA 1
ATOM 5025 C C . ILE E 3 21 ? 6.831 -66.324 6.978 1.00 17.05 21 ILE L C 1
ATOM 5026 O O . ILE E 3 21 ? 6.178 -65.285 6.811 1.00 17.18 21 ILE L O 1
ATOM 5031 N N . SER E 3 22 ? 6.318 -67.530 6.777 1.00 16.37 22 SER L N 1
ATOM 5032 C CA . SER E 3 22 ? 4.990 -67.627 6.208 1.00 16.56 22 SER L CA 1
ATOM 5033 C C . SER E 3 22 ? 4.074 -68.503 7.074 1.00 16.39 22 SER L C 1
ATOM 5034 O O . SER E 3 22 ? 4.556 -69.265 7.911 1.00 15.90 22 SER L O 1
ATOM 5037 N N . CYS E 3 23 ? 2.775 -68.389 6.822 1.00 15.92 23 CYS L N 1
ATOM 5038 C CA . CYS E 3 23 ? 1.752 -69.066 7.621 1.00 16.01 23 CYS L CA 1
ATOM 5039 C C . CYS E 3 23 ? 0.629 -69.431 6.672 1.00 16.38 23 CYS L C 1
ATOM 5040 O O . CYS E 3 23 ? 0.045 -68.540 6.059 1.00 16.25 23 CYS L O 1
ATOM 5043 N N . ARG E 3 24 ? 0.338 -70.725 6.556 1.00 16.29 24 ARG L N 1
ATOM 5044 C CA . ARG E 3 24 ? -0.688 -71.182 5.632 1.00 16.43 24 ARG L CA 1
ATOM 5045 C C . ARG E 3 24 ? -1.830 -71.768 6.463 1.00 16.73 24 ARG L C 1
ATOM 5046 O O . ARG E 3 24 ? -1.612 -72.627 7.334 1.00 16.65 24 ARG L O 1
ATOM 5054 N N . ALA E 3 25 ? -3.034 -71.283 6.204 1.00 16.51 25 ALA L N 1
ATOM 5055 C CA . ALA E 3 25 ? -4.227 -71.706 6.912 1.00 17.19 25 ALA L CA 1
ATOM 5056 C C . ALA E 3 25 ? -4.927 -72.796 6.106 1.00 18.42 25 ALA L C 1
ATOM 5057 O O . ALA E 3 25 ? -4.893 -72.777 4.863 1.00 18.68 25 ALA L O 1
ATOM 5059 N N . SER E 3 26 ? -5.578 -73.747 6.799 1.00 19.10 26 SER L N 1
ATOM 5060 C CA . SER E 3 26 ? -6.305 -74.847 6.158 1.00 20.07 26 SER L CA 1
ATOM 5061 C C . SER E 3 26 ? -7.579 -74.381 5.422 1.00 20.59 26 SER L C 1
ATOM 5062 O O . SER E 3 26 ? -8.137 -75.129 4.637 1.00 20.60 26 SER L O 1
ATOM 5065 N N . GLN E 3 27 ? -8.033 -73.150 5.675 1.00 19.78 27 GLN L N 1
ATOM 5066 C CA . GLN E 3 27 ? -9.101 -72.541 4.889 1.00 20.30 27 GLN L CA 1
ATOM 5067 C C . GLN E 3 27 ? -8.874 -71.035 4.883 1.00 19.94 27 GLN L C 1
ATOM 5068 O O . GLN E 3 27 ? -8.091 -70.538 5.671 1.00 18.52 27 GLN L O 1
ATOM 5074 N N . ARG E 3 28 ? -9.555 -70.317 3.977 1.00 20.31 28 ARG L N 1
ATOM 5075 C CA A ARG E 3 28 ? -9.385 -68.878 3.867 0.50 20.17 28 ARG L CA 1
ATOM 5076 C CA B ARG E 3 28 ? -9.410 -68.862 3.869 0.50 20.41 28 ARG L CA 1
ATOM 5077 C C . ARG E 3 28 ? -9.848 -68.194 5.166 1.00 19.98 28 ARG L C 1
ATOM 5078 O O . ARG E 3 28 ? -10.865 -68.612 5.790 1.00 18.48 28 ARG L O 1
ATOM 5093 N N . VAL E 3 29 ? -9.112 -67.156 5.577 1.00 18.57 29 VAL L N 1
ATOM 5094 C CA . VAL E 3 29 ? -9.499 -66.402 6.760 1.00 18.19 29 VAL L CA 1
ATOM 5095 C C . VAL E 3 29 ? -9.599 -64.888 6.478 1.00 17.66 29 VAL L C 1
ATOM 5096 O O . VAL E 3 29 ? -9.390 -64.066 7.383 1.00 16.89 29 VAL L O 1
ATOM 5100 N N . SER E 3 30 ? -9.928 -64.555 5.225 1.00 17.95 30 SER L N 1
ATOM 5101 C CA . SER E 3 30 ? -10.130 -63.212 4.778 1.00 19.08 30 SER L CA 1
ATOM 5102 C C . SER E 3 30 ? -11.495 -63.068 4.184 1.00 19.81 30 SER L C 1
ATOM 5103 O O . SER E 3 30 ? -11.986 -63.986 3.531 1.00 20.05 30 SER L O 1
ATOM 5106 N N . SER E 3 31 ? -12.058 -61.884 4.363 1.00 20.53 31 SER L N 1
ATOM 5107 C CA . SER E 3 31 ? -13.312 -61.529 3.692 1.00 21.93 31 SER L CA 1
ATOM 5108 C C . SER E 3 31 ? -13.188 -60.156 3.008 1.00 23.60 31 SER L C 1
ATOM 5109 O O . SER E 3 31 ? -12.068 -59.788 2.614 1.00 24.46 31 SER L O 1
ATOM 5112 N N . SER E 3 32 ? -14.272 -59.378 2.887 1.00 25.52 32 SER L N 1
ATOM 5113 C CA . SER E 3 32 ? -14.254 -58.130 2.097 1.00 27.76 32 SER L CA 1
ATOM 5114 C C . SER E 3 32 ? -13.295 -57.092 2.599 1.00 28.89 32 SER L C 1
ATOM 5115 O O . SER E 3 32 ? -12.670 -56.426 1.798 1.00 31.58 32 SER L O 1
ATOM 5118 N N . THR E 3 33 ? -13.205 -56.918 3.911 1.00 28.62 33 THR L N 1
ATOM 5119 C CA . THR E 3 33 ? -12.442 -55.775 4.438 1.00 28.19 33 THR L CA 1
ATOM 5120 C C . THR E 3 33 ? -11.233 -56.202 5.213 1.00 25.42 33 THR L C 1
ATOM 5121 O O . THR E 3 33 ? -10.184 -55.546 5.102 1.00 24.26 33 THR L O 1
ATOM 5125 N N . TYR E 3 34 ? -11.355 -57.294 5.990 1.00 23.68 34 TYR L N 1
ATOM 5126 C CA . TYR E 3 34 ? -10.297 -57.743 6.881 1.00 21.83 34 TYR L CA 1
ATOM 5127 C C . TYR E 3 34 ? -9.831 -59.180 6.669 1.00 19.75 34 TYR L C 1
ATOM 5128 O O . TYR E 3 34 ? -10.571 -60.042 6.182 1.00 18.75 34 TYR L O 1
ATOM 5137 N N . SER E 3 35 ? -8.583 -59.394 7.038 1.00 17.91 35 SER L N 1
ATOM 5138 C CA . SER E 3 35 ? -8.024 -60.728 7.192 1.00 16.99 35 SER L CA 1
ATOM 5139 C C . SER E 3 35 ? -7.856 -60.984 8.673 1.00 16.89 35 SER L C 1
ATOM 5140 O O . SER E 3 35 ? -7.241 -60.162 9.333 1.00 17.07 35 SER L O 1
ATOM 5143 N N . TYR E 3 36 ? -8.377 -62.103 9.190 1.00 16.18 36 TYR L N 1
ATOM 5144 C CA . TYR E 3 36 ? -8.352 -62.412 10.611 1.00 16.62 36 TYR L CA 1
ATOM 5145 C C . TYR E 3 36 ? -7.136 -63.256 10.991 1.00 16.55 36 TYR L C 1
ATOM 5146 O O . TYR E 3 36 ? -7.280 -64.382 11.425 1.00 16.52 36 TYR L O 1
ATOM 5155 N N . MET E 3 37 ? -5.953 -62.686 10.799 1.00 17.19 37 MET L N 1
ATOM 5156 C CA . MET E 3 37 ? -4.678 -63.371 11.078 1.00 16.92 37 MET L CA 1
ATOM 5157 C C . MET E 3 37 ? -3.799 -62.347 11.785 1.00 16.75 37 MET L C 1
ATOM 5158 O O . MET E 3 37 ? -3.743 -61.169 11.361 1.00 16.59 37 MET L O 1
ATOM 5163 N N . HIS E 3 38 ? -3.141 -62.820 12.823 1.00 16.11 38 HIS L N 1
ATOM 5164 C CA . HIS E 3 38 ? -2.311 -61.974 13.723 1.00 16.22 38 HIS L CA 1
ATOM 5165 C C . HIS E 3 38 ? -0.988 -62.661 13.958 1.00 15.78 38 HIS L C 1
ATOM 5166 O O . HIS E 3 38 ? -0.906 -63.880 13.853 1.00 15.36 38 HIS L O 1
ATOM 5173 N N . TRP E 3 39 ? 0.048 -61.855 14.294 1.00 16.13 39 TRP L N 1
ATOM 5174 C CA . TRP E 3 39 ? 1.383 -62.399 14.510 1.00 15.96 39 TRP L CA 1
ATOM 5175 C C . TRP E 3 39 ? 1.945 -61.972 15.862 1.00 16.70 39 TRP L C 1
ATOM 5176 O O . TRP E 3 39 ? 1.708 -60.839 16.317 1.00 18.15 39 TRP L O 1
ATOM 5187 N N . TYR E 3 40 ? 2.686 -62.889 16.491 1.00 16.60 40 TYR L N 1
ATOM 5188 C CA . TYR E 3 40 ? 3.292 -62.705 17.829 1.00 17.90 40 TYR L CA 1
ATOM 5189 C C . TYR E 3 40 ? 4.744 -63.137 17.818 1.00 18.14 40 TYR L C 1
ATOM 5190 O O . TYR E 3 40 ? 5.126 -63.997 17.035 1.00 17.50 40 TYR L O 1
ATOM 5199 N N . GLN E 3 41 ? 5.496 -62.541 18.727 1.00 19.31 41 GLN L N 1
ATOM 5200 C CA . GLN E 3 41 ? 6.877 -62.915 19.046 1.00 20.00 41 GLN L CA 1
ATOM 5201 C C . GLN E 3 41 ? 6.916 -63.469 20.451 1.00 21.29 41 GLN L C 1
ATOM 5202 O O . GLN E 3 41 ? 6.272 -62.941 21.345 1.00 21.59 41 GLN L O 1
ATOM 5208 N N . GLN E 3 42 ? 7.671 -64.535 20.669 1.00 21.95 42 GLN L N 1
ATOM 5209 C CA . GLN E 3 42 ? 7.835 -65.045 22.036 1.00 23.42 42 GLN L CA 1
ATOM 5210 C C . GLN E 3 42 ? 9.277 -65.454 22.268 1.00 25.14 42 GLN L C 1
ATOM 5211 O O . GLN E 3 42 ? 9.871 -66.163 21.462 1.00 24.77 42 GLN L O 1
ATOM 5217 N N . LYS E 3 43 ? 9.806 -65.008 23.380 1.00 27.68 43 LYS L N 1
ATOM 5218 C CA . LYS E 3 43 ? 11.133 -65.473 23.842 1.00 30.53 43 LYS L CA 1
ATOM 5219 C C . LYS E 3 43 ? 10.978 -66.445 24.992 1.00 32.29 43 LYS L C 1
ATOM 5220 O O . LYS E 3 43 ? 9.949 -66.401 25.718 1.00 31.76 43 LYS L O 1
ATOM 5226 N N . PRO E 3 44 ? 11.988 -67.344 25.192 1.00 34.07 44 PRO L N 1
ATOM 5227 C CA . PRO E 3 44 ? 11.899 -68.317 26.289 1.00 35.65 44 PRO L CA 1
ATOM 5228 C C . PRO E 3 44 ? 11.588 -67.644 27.616 1.00 37.36 44 PRO L C 1
ATOM 5229 O O . PRO E 3 44 ? 12.186 -66.618 27.953 1.00 37.64 44 PRO L O 1
ATOM 5233 N N . GLY E 3 45 ? 10.638 -68.202 28.371 1.00 37.76 45 GLY L N 1
ATOM 5234 C CA . GLY E 3 45 ? 10.335 -67.659 29.686 1.00 39.23 45 GLY L CA 1
ATOM 5235 C C . GLY E 3 45 ? 9.444 -66.421 29.703 1.00 38.56 45 GLY L C 1
ATOM 5236 O O . GLY E 3 45 ? 9.143 -65.915 30.771 1.00 39.24 45 GLY L O 1
ATOM 5237 N N . GLN E 3 46 ? 9.005 -65.916 28.546 1.00 35.62 46 GLN L N 1
ATOM 5238 C CA . GLN E 3 46 ? 8.192 -64.711 28.538 1.00 35.52 46 GLN L CA 1
ATOM 5239 C C . GLN E 3 46 ? 6.887 -65.011 27.766 1.00 32.93 46 GLN L C 1
ATOM 5240 O O . GLN E 3 46 ? 6.892 -65.928 26.957 1.00 30.37 46 GLN L O 1
ATOM 5246 N N . PRO E 3 47 ? 5.824 -64.228 28.017 1.00 32.20 47 PRO L N 1
ATOM 5247 C CA . PRO E 3 47 ? 4.632 -64.359 27.228 1.00 30.88 47 PRO L CA 1
ATOM 5248 C C . PRO E 3 47 ? 4.843 -63.943 25.785 1.00 28.15 47 PRO L C 1
ATOM 5249 O O . PRO E 3 47 ? 5.744 -63.173 25.514 1.00 27.37 47 PRO L O 1
ATOM 5253 N N . PRO E 3 48 ? 4.000 -64.440 24.870 1.00 26.83 48 PRO L N 1
ATOM 5254 C CA . PRO E 3 48 ? 4.007 -63.903 23.540 1.00 24.98 48 PRO L CA 1
ATOM 5255 C C . PRO E 3 48 ? 3.676 -62.393 23.588 1.00 25.50 48 PRO L C 1
ATOM 5256 O O . PRO E 3 48 ? 3.081 -61.924 24.537 1.00 27.75 48 PRO L O 1
ATOM 5260 N N . LYS E 3 49 ? 4.089 -61.674 22.558 1.00 24.47 49 LYS L N 1
ATOM 5261 C CA . LYS E 3 49 ? 3.840 -60.251 22.398 1.00 25.19 49 LYS L CA 1
ATOM 5262 C C . LYS E 3 49 ? 3.237 -60.021 21.021 1.00 22.79 49 LYS L C 1
ATOM 5263 O O . LYS E 3 49 ? 3.786 -60.519 20.005 1.00 20.33 49 LYS L O 1
ATOM 5268 N N . LEU E 3 50 ? 2.139 -59.262 20.975 1.00 22.12 50 LEU L N 1
ATOM 5269 C CA . LEU E 3 50 ? 1.481 -58.983 19.695 1.00 21.30 50 LEU L CA 1
ATOM 5270 C C . LEU E 3 50 ? 2.313 -58.054 18.822 1.00 21.33 50 LEU L C 1
ATOM 5271 O O . LEU E 3 50 ? 2.750 -57.010 19.305 1.00 22.31 50 LEU L O 1
ATOM 5276 N N . LEU E 3 51 ? 2.501 -58.408 17.569 1.00 20.37 51 LEU L N 1
ATOM 5277 C CA . LEU E 3 51 ? 3.264 -57.587 16.645 1.00 21.44 51 LEU L CA 1
ATOM 5278 C C . LEU E 3 51 ? 2.428 -56.957 15.551 1.00 20.78 51 LEU L C 1
ATOM 5279 O O . LEU E 3 51 ? 2.565 -55.782 15.271 1.00 21.14 51 LEU L O 1
ATOM 5284 N N . ILE E 3 52 ? 1.585 -57.776 14.936 1.00 19.57 52 ILE L N 1
ATOM 5285 C CA . ILE E 3 52 ? 0.847 -57.385 13.767 1.00 19.76 52 ILE L CA 1
ATOM 5286 C C . ILE E 3 52 ? -0.566 -57.908 13.904 1.00 19.13 52 ILE L C 1
ATOM 5287 O O . ILE E 3 52 ? -0.765 -59.108 14.232 1.00 17.72 52 ILE L O 1
ATOM 5292 N N . LYS E 3 53 ? -1.535 -57.049 13.622 1.00 19.49 53 LYS L N 1
ATOM 5293 C CA . LYS E 3 53 ? -2.937 -57.463 13.733 1.00 19.82 53 LYS L CA 1
ATOM 5294 C C . LYS E 3 53 ? -3.658 -57.274 12.412 1.00 19.37 53 LYS L C 1
ATOM 5295 O O . LYS E 3 53 ? -3.356 -56.368 11.655 1.00 19.16 53 LYS L O 1
ATOM 5301 N N . TYR E 3 54 ? -4.611 -58.162 12.155 1.00 18.55 54 TYR L N 1
ATOM 5302 C CA . TYR E 3 54 ? -5.378 -58.206 10.912 1.00 18.46 54 TYR L CA 1
ATOM 5303 C C . TYR E 3 54 ? -4.450 -58.156 9.710 1.00 17.77 54 TYR L C 1
ATOM 5304 O O . TYR E 3 54 ? -4.599 -57.328 8.835 1.00 17.27 54 TYR L O 1
ATOM 5313 N N . ALA E 3 55 ? -3.494 -59.083 9.718 1.00 17.38 55 ALA L N 1
ATOM 5314 C CA . ALA E 3 55 ? -2.531 -59.333 8.619 1.00 16.92 55 ALA L CA 1
ATOM 5315 C C . ALA E 3 55 ? -1.453 -58.281 8.411 1.00 17.25 55 ALA L C 1
ATOM 5316 O O . ALA E 3 55 ? -0.291 -58.670 8.129 1.00 16.62 55 ALA L O 1
ATOM 5318 N N . SER E 3 56 ? -1.812 -56.996 8.501 1.00 17.51 56 SER L N 1
ATOM 5319 C CA . SER E 3 56 ? -0.904 -55.947 8.080 1.00 18.48 56 SER L CA 1
ATOM 5320 C C . SER E 3 56 ? -0.801 -54.703 8.953 1.00 20.10 56 SER L C 1
ATOM 5321 O O . SER E 3 56 ? -0.061 -53.776 8.579 1.00 20.76 56 SER L O 1
ATOM 5324 N N . ASN E 3 57 ? -1.499 -54.667 10.097 1.00 19.97 57 ASN L N 1
ATOM 5325 C CA . ASN E 3 57 ? -1.465 -53.494 10.935 1.00 22.14 57 ASN L CA 1
ATOM 5326 C C . ASN E 3 57 ? -0.473 -53.687 12.041 1.00 22.28 57 ASN L C 1
ATOM 5327 O O . ASN E 3 57 ? -0.607 -54.604 12.859 1.00 21.35 57 ASN L O 1
ATOM 5332 N N . LEU E 3 58 ? 0.524 -52.809 12.058 1.00 23.30 58 LEU L N 1
ATOM 5333 C CA . LEU E 3 58 ? 1.538 -52.814 13.090 1.00 24.14 58 LEU L CA 1
ATOM 5334 C C . LEU E 3 58 ? 0.911 -52.448 14.426 1.00 24.65 58 LEU L C 1
ATOM 5335 O O . LEU E 3 58 ? 0.250 -51.393 14.538 1.00 25.74 58 LEU L O 1
ATOM 5340 N N . GLU E 3 59 ? 1.070 -53.297 15.435 1.00 23.54 59 GLU L N 1
ATOM 5341 C CA . GLU E 3 59 ? 0.553 -52.971 16.749 1.00 25.62 59 GLU L CA 1
ATOM 5342 C C . GLU E 3 59 ? 1.275 -51.718 17.298 1.00 27.70 59 GLU L C 1
ATOM 5343 O O . GLU E 3 59 ? 2.424 -51.468 17.002 1.00 27.05 59 GLU L O 1
ATOM 5349 N N . SER E 3 60 ? 0.564 -50.942 18.084 1.00 29.32 60 SER L N 1
ATOM 5350 C CA . SER E 3 60 ? 1.112 -49.759 18.724 1.00 32.34 60 SER L CA 1
ATOM 5351 C C . SER E 3 60 ? 2.401 -50.067 19.523 1.00 32.86 60 SER L C 1
ATOM 5352 O O . SER E 3 60 ? 2.468 -51.034 20.270 1.00 33.39 60 SER L O 1
ATOM 5355 N N . GLY E 3 61 ? 3.435 -49.262 19.332 1.00 33.07 61 GLY L N 1
ATOM 5356 C CA . GLY E 3 61 ? 4.719 -49.506 19.956 1.00 33.23 61 GLY L CA 1
ATOM 5357 C C . GLY E 3 61 ? 5.631 -50.502 19.283 1.00 31.79 61 GLY L C 1
ATOM 5358 O O . GLY E 3 61 ? 6.780 -50.613 19.667 1.00 32.59 61 GLY L O 1
ATOM 5359 N N . VAL E 3 62 ? 5.175 -51.240 18.289 1.00 29.29 62 VAL L N 1
ATOM 5360 C CA . VAL E 3 62 ? 6.047 -52.238 17.646 1.00 28.17 62 VAL L CA 1
ATOM 5361 C C . VAL E 3 62 ? 6.941 -51.535 16.633 1.00 28.22 62 VAL L C 1
ATOM 5362 O O . VAL E 3 62 ? 6.496 -50.660 15.897 1.00 28.42 62 VAL L O 1
ATOM 5366 N N . PRO E 3 63 ? 8.209 -51.907 16.577 1.00 28.41 63 PRO L N 1
ATOM 5367 C CA . PRO E 3 63 ? 9.083 -51.227 15.603 1.00 28.93 63 PRO L CA 1
ATOM 5368 C C . PRO E 3 63 ? 8.674 -51.379 14.120 1.00 26.85 63 PRO L C 1
ATOM 5369 O O . PRO E 3 63 ? 8.124 -52.394 13.707 1.00 25.13 63 PRO L O 1
ATOM 5373 N N . ALA E 3 64 ? 8.995 -50.348 13.365 1.00 27.64 64 ALA L N 1
ATOM 5374 C CA . ALA E 3 64 ? 8.646 -50.186 11.948 1.00 27.53 64 ALA L CA 1
ATOM 5375 C C . ALA E 3 64 ? 9.254 -51.236 11.019 1.00 25.96 64 ALA L C 1
ATOM 5376 O O . ALA E 3 64 ? 8.800 -51.434 9.902 1.00 25.27 64 ALA L O 1
ATOM 5378 N N . ARG E 3 65 ? 10.298 -51.921 11.466 1.00 24.61 65 ARG L N 1
ATOM 5379 C CA . ARG E 3 65 ? 10.909 -52.949 10.652 1.00 22.99 65 ARG L CA 1
ATOM 5380 C C . ARG E 3 65 ? 10.017 -54.208 10.524 1.00 21.55 65 ARG L C 1
ATOM 5381 O O . ARG E 3 65 ? 10.250 -55.046 9.669 1.00 20.38 65 ARG L O 1
ATOM 5389 N N . PHE E 3 66 ? 8.999 -54.340 11.383 1.00 21.41 66 PHE L N 1
ATOM 5390 C CA . PHE E 3 66 ? 8.016 -55.412 11.263 1.00 20.41 66 PHE L CA 1
ATOM 5391 C C . PHE E 3 66 ? 6.891 -55.032 10.308 1.00 20.30 66 PHE L C 1
ATOM 5392 O O . PHE E 3 66 ? 6.373 -53.897 10.322 1.00 21.59 66 PHE L O 1
ATOM 5400 N N . SER E 3 67 ? 6.513 -55.981 9.464 1.00 19.13 67 SER L N 1
ATOM 5401 C CA . SER E 3 67 ? 5.370 -55.779 8.522 1.00 18.76 67 SER L CA 1
ATOM 5402 C C . SER E 3 67 ? 4.757 -57.115 8.241 1.00 17.59 67 SER L C 1
ATOM 5403 O O . SER E 3 67 ? 5.397 -58.152 8.396 1.00 16.98 67 SER L O 1
ATOM 5406 N N . GLY E 3 68 ? 3.508 -57.109 7.818 1.00 17.51 68 GLY L N 1
ATOM 5407 C CA . GLY E 3 68 ? 2.823 -58.348 7.477 1.00 16.37 68 GLY L CA 1
ATOM 5408 C C . GLY E 3 68 ? 2.021 -58.140 6.201 1.00 16.53 68 GLY L C 1
ATOM 5409 O O . GLY E 3 68 ? 1.592 -57.002 5.866 1.00 16.47 68 GLY L O 1
ATOM 5410 N N . SER E 3 69 ? 1.819 -59.230 5.494 1.00 16.32 69 SER L N 1
ATOM 5411 C CA . SER E 3 69 ? 1.057 -59.185 4.265 1.00 17.90 69 SER L CA 1
ATOM 5412 C C . SER E 3 69 ? 0.355 -60.525 4.071 1.00 17.30 69 SER L C 1
ATOM 5413 O O . SER E 3 69 ? 0.531 -61.458 4.839 1.00 16.23 69 SER L O 1
ATOM 5416 N N . GLY E 3 70 ? -0.463 -60.579 3.050 1.00 17.55 70 GLY L N 1
ATOM 5417 C CA . GLY E 3 70 ? -1.148 -61.768 2.658 1.00 17.61 70 GLY L CA 1
ATOM 5418 C C . GLY E 3 70 ? -2.638 -61.676 2.626 1.00 18.08 70 GLY L C 1
ATOM 5419 O O . GLY E 3 70 ? -3.213 -60.648 3.006 1.00 18.47 70 GLY L O 1
ATOM 5420 N N . SER E 3 71 ? -3.263 -62.755 2.147 1.00 18.45 71 SER L N 1
ATOM 5421 C CA . SER E 3 71 ? -4.719 -62.871 2.087 1.00 18.57 71 SER L CA 1
ATOM 5422 C C . SER E 3 71 ? -5.121 -64.326 1.853 1.00 17.96 71 SER L C 1
ATOM 5423 O O . SER E 3 71 ? -4.313 -65.199 1.448 1.00 16.66 71 SER L O 1
ATOM 5426 N N . GLY E 3 72 ? -6.382 -64.588 2.138 1.00 16.55 72 GLY L N 1
ATOM 5427 C CA . GLY E 3 72 ? -6.969 -65.879 1.912 1.00 16.83 72 GLY L CA 1
ATOM 5428 C C . GLY E 3 72 ? -6.394 -66.936 2.854 1.00 16.55 72 GLY L C 1
ATOM 5429 O O . GLY E 3 72 ? -6.624 -66.913 4.048 1.00 15.70 72 GLY L O 1
ATOM 5430 N N . THR E 3 73 ? -5.611 -67.854 2.290 1.00 16.82 73 THR L N 1
ATOM 5431 C CA . THR E 3 73 ? -4.943 -68.870 3.079 1.00 16.55 73 THR L CA 1
ATOM 5432 C C . THR E 3 73 ? -3.495 -68.589 3.429 1.00 16.15 73 THR L C 1
ATOM 5433 O O . THR E 3 73 ? -2.899 -69.411 4.173 1.00 16.06 73 THR L O 1
ATOM 5437 N N . ASP E 3 74 ? -2.902 -67.488 2.950 1.00 15.16 74 ASP L N 1
ATOM 5438 C CA . ASP E 3 74 ? -1.424 -67.366 2.986 1.00 15.38 74 ASP L CA 1
ATOM 5439 C C . ASP E 3 74 ? -0.986 -66.015 3.453 1.00 14.87 74 ASP L C 1
ATOM 5440 O O . ASP E 3 74 ? -1.417 -64.985 2.908 1.00 14.78 74 ASP L O 1
ATOM 5445 N N . PHE E 3 75 ? -0.185 -66.020 4.526 1.00 14.47 75 PHE L N 1
ATOM 5446 C CA . PHE E 3 75 ? 0.242 -64.788 5.189 1.00 14.93 75 PHE L CA 1
ATOM 5447 C C . PHE E 3 75 ? 1.743 -64.822 5.414 1.00 15.50 75 PHE L C 1
ATOM 5448 O O . PHE E 3 75 ? 2.336 -65.895 5.590 1.00 15.27 75 PHE L O 1
ATOM 5456 N N . THR E 3 76 ? 2.342 -63.645 5.416 1.00 15.99 76 THR L N 1
ATOM 5457 C CA . THR E 3 76 ? 3.778 -63.550 5.701 1.00 16.63 76 THR L CA 1
ATOM 5458 C C . THR E 3 76 ? 4.067 -62.423 6.667 1.00 16.73 76 THR L C 1
ATOM 5459 O O . THR E 3 76 ? 3.316 -61.449 6.698 1.00 16.97 76 THR L O 1
ATOM 5463 N N . LEU E 3 77 ? 5.131 -62.584 7.480 1.00 16.33 77 LEU L N 1
ATOM 5464 C CA . LEU E 3 77 ? 5.639 -61.572 8.360 1.00 17.12 77 LEU L CA 1
ATOM 5465 C C . LEU E 3 77 ? 7.055 -61.333 7.863 1.00 16.95 77 LEU L C 1
ATOM 5466 O O . LEU E 3 77 ? 7.753 -62.282 7.559 1.00 16.32 77 LEU L O 1
ATOM 5471 N N . THR E 3 78 ? 7.451 -60.083 7.782 1.00 17.01 78 THR L N 1
ATOM 5472 C CA . THR E 3 78 ? 8.783 -59.707 7.303 1.00 17.27 78 THR L CA 1
ATOM 5473 C C . THR E 3 78 ? 9.381 -58.802 8.342 1.00 17.67 78 THR L C 1
ATOM 5474 O O . THR E 3 78 ? 8.709 -57.894 8.810 1.00 17.73 78 THR L O 1
ATOM 5478 N N . ILE E 3 79 ? 10.644 -59.040 8.687 1.00 18.06 79 ILE L N 1
ATOM 5479 C CA . ILE E 3 79 ? 11.508 -58.083 9.391 1.00 19.00 79 ILE L CA 1
ATOM 5480 C C . ILE E 3 79 ? 12.497 -57.519 8.369 1.00 20.16 79 ILE L C 1
ATOM 5481 O O . ILE E 3 79 ? 13.287 -58.281 7.782 1.00 19.54 79 ILE L O 1
ATOM 5486 N N . SER E 3 80 ? 12.475 -56.204 8.136 1.00 21.34 80 SER L N 1
ATOM 5487 C CA . SER E 3 80 ? 13.176 -55.627 6.964 1.00 22.40 80 SER L CA 1
ATOM 5488 C C . SER E 3 80 ? 14.664 -55.760 7.166 1.00 23.04 80 SER L C 1
ATOM 5489 O O . SER E 3 80 ? 15.412 -56.013 6.214 1.00 23.26 80 SER L O 1
ATOM 5492 N N . SER E 3 81 ? 15.075 -55.581 8.405 1.00 22.90 81 SER L N 1
ATOM 5493 C CA . SER E 3 81 ? 16.471 -55.730 8.771 1.00 24.25 81 SER L CA 1
ATOM 5494 C C . SER E 3 81 ? 16.493 -56.191 10.208 1.00 23.75 81 SER L C 1
ATOM 5495 O O . SER E 3 81 ? 16.096 -55.442 11.100 1.00 25.21 81 SER L O 1
ATOM 5498 N N . VAL E 3 82 ? 16.945 -57.415 10.419 1.00 22.01 82 VAL L N 1
ATOM 5499 C CA . VAL E 3 82 ? 16.918 -58.029 11.723 1.00 21.87 82 VAL L CA 1
ATOM 5500 C C . VAL E 3 82 ? 17.835 -57.335 12.707 1.00 23.43 82 VAL L C 1
ATOM 5501 O O . VAL E 3 82 ? 18.942 -56.894 12.357 1.00 24.69 82 VAL L O 1
ATOM 5505 N N . GLU E 3 83 ? 17.394 -57.216 13.949 1.00 23.77 83 GLU L N 1
ATOM 5506 C CA . GLU E 3 83 ? 18.245 -56.706 15.037 1.00 24.93 83 GLU L CA 1
ATOM 5507 C C . GLU E 3 83 ? 18.419 -57.807 16.065 1.00 24.42 83 GLU L C 1
ATOM 5508 O O . GLU E 3 83 ? 17.625 -58.731 16.129 1.00 23.46 83 GLU L O 1
ATOM 5514 N N . PRO E 3 84 ? 19.447 -57.725 16.897 1.00 25.72 84 PRO L N 1
ATOM 5515 C CA . PRO E 3 84 ? 19.659 -58.818 17.861 1.00 25.96 84 PRO L CA 1
ATOM 5516 C C . PRO E 3 84 ? 18.452 -59.166 18.742 1.00 26.04 84 PRO L C 1
ATOM 5517 O O . PRO E 3 84 ? 18.303 -60.323 19.086 1.00 25.39 84 PRO L O 1
ATOM 5521 N N . GLU E 3 85 ? 17.612 -58.192 19.079 1.00 27.25 85 GLU L N 1
ATOM 5522 C CA . GLU E 3 85 ? 16.435 -58.411 19.936 1.00 28.65 85 GLU L CA 1
ATOM 5523 C C . GLU E 3 85 ? 15.377 -59.238 19.209 1.00 25.92 85 GLU L C 1
ATOM 5524 O O . GLU E 3 85 ? 14.427 -59.685 19.862 1.00 25.15 85 GLU L O 1
ATOM 5530 N N . ASP E 3 86 ? 15.494 -59.432 17.890 1.00 23.12 86 ASP L N 1
ATOM 5531 C CA . ASP E 3 86 ? 14.433 -60.102 17.157 1.00 21.47 86 ASP L CA 1
ATOM 5532 C C . ASP E 3 86 ? 14.549 -61.623 17.174 1.00 21.41 86 ASP L C 1
ATOM 5533 O O . ASP E 3 86 ? 13.615 -62.331 16.736 1.00 21.09 86 ASP L O 1
ATOM 5538 N N . PHE E 3 87 ? 15.681 -62.147 17.652 1.00 21.97 87 PHE L N 1
ATOM 5539 C CA . PHE E 3 87 ? 15.855 -63.601 17.682 1.00 21.71 87 PHE L CA 1
ATOM 5540 C C . PHE E 3 87 ? 14.914 -64.163 18.733 1.00 22.13 87 PHE L C 1
ATOM 5541 O O . PHE E 3 87 ? 15.013 -63.822 19.882 1.00 23.20 87 PHE L O 1
ATOM 5549 N N . ALA E 3 88 ? 13.995 -65.018 18.291 1.00 20.95 88 ALA L N 1
ATOM 5550 C CA . ALA E 3 88 ? 12.821 -65.417 19.075 1.00 21.63 88 ALA L CA 1
ATOM 5551 C C . ALA E 3 88 ? 11.992 -66.381 18.232 1.00 20.59 88 ALA L C 1
ATOM 5552 O O . ALA E 3 88 ? 12.328 -66.665 17.076 1.00 20.20 88 ALA L O 1
ATOM 5554 N N . THR E 3 89 ? 10.891 -66.879 18.779 1.00 20.63 89 THR L N 1
ATOM 5555 C CA . THR E 3 89 ? 9.990 -67.654 17.979 1.00 19.50 89 THR L CA 1
ATOM 5556 C C . THR E 3 89 ? 8.777 -66.791 17.613 1.00 19.09 89 THR L C 1
ATOM 5557 O O . THR E 3 89 ? 8.303 -65.964 18.430 1.00 19.76 89 THR L O 1
ATOM 5561 N N . TYR E 3 90 ? 8.262 -66.989 16.416 1.00 17.94 90 TYR L N 1
ATOM 5562 C CA . TYR E 3 90 ? 7.132 -66.219 15.918 1.00 17.50 90 TYR L CA 1
ATOM 5563 C C . TYR E 3 90 ? 5.941 -67.145 15.608 1.00 17.38 90 TYR L C 1
ATOM 5564 O O . TYR E 3 90 ? 6.125 -68.224 15.021 1.00 16.22 90 TYR L O 1
ATOM 5573 N N . TYR E 3 91 ? 4.733 -66.700 16.012 1.00 17.62 91 TYR L N 1
ATOM 5574 C CA . TYR E 3 91 ? 3.505 -67.462 15.803 1.00 17.51 91 TYR L CA 1
ATOM 5575 C C . TYR E 3 91 ? 2.509 -66.643 15.044 1.00 16.70 91 TYR L C 1
ATOM 5576 O O . TYR E 3 91 ? 2.374 -65.432 15.323 1.00 16.50 91 TYR L O 1
ATOM 5585 N N . CYS E 3 92 ? 1.779 -67.312 14.137 1.00 16.11 92 CYS L N 1
ATOM 5586 C CA . CYS E 3 92 ? 0.571 -66.707 13.577 1.00 15.85 92 CYS L CA 1
ATOM 5587 C C . CYS E 3 92 ? -0.625 -67.274 14.344 1.00 16.23 92 CYS L C 1
ATOM 5588 O O . CYS E 3 92 ? -0.557 -68.374 14.937 1.00 16.32 92 CYS L O 1
ATOM 5591 N N . GLN E 3 93 ? -1.715 -66.526 14.329 1.00 15.78 93 GLN L N 1
ATOM 5592 C CA . GLN E 3 93 ? -2.971 -66.912 15.008 1.00 16.27 93 GLN L CA 1
ATOM 5593 C C . GLN E 3 93 ? -4.139 -66.372 14.249 1.00 16.21 93 GLN L C 1
ATOM 5594 O O . GLN E 3 93 ? -4.080 -65.207 13.870 1.00 16.25 93 GLN L O 1
ATOM 5600 N N . HIS E 3 94 ? -5.178 -67.193 14.013 1.00 15.99 94 HIS L N 1
ATOM 5601 C CA . HIS E 3 94 ? -6.367 -66.677 13.343 1.00 15.35 94 HIS L CA 1
ATOM 5602 C C . HIS E 3 94 ? -7.446 -66.371 14.355 1.00 15.75 94 HIS L C 1
ATOM 5603 O O . HIS E 3 94 ? -7.448 -66.926 15.451 1.00 16.09 94 HIS L O 1
ATOM 5610 N N . SER E 3 95 ? -8.364 -65.465 13.957 1.00 15.80 95 SER L N 1
ATOM 5611 C CA . SER E 3 95 ? -9.561 -65.178 14.690 1.00 16.51 95 SER L CA 1
ATOM 5612 C C . SER E 3 95 ? -10.802 -65.269 13.797 1.00 16.72 95 SER L C 1
ATOM 5613 O O . SER E 3 95 ? -11.698 -64.480 13.929 1.00 16.75 95 SER L O 1
ATOM 5616 N N . TRP E 3 96 ? -10.813 -66.235 12.878 1.00 16.72 96 TRP L N 1
ATOM 5617 C CA . TRP E 3 96 ? -11.946 -66.432 11.954 1.00 17.12 96 TRP L CA 1
ATOM 5618 C C . TRP E 3 96 ? -13.183 -67.010 12.579 1.00 18.75 96 TRP L C 1
ATOM 5619 O O . TRP E 3 96 ? -14.306 -66.660 12.173 1.00 18.49 96 TRP L O 1
ATOM 5630 N N . GLU E 3 97 ? -12.969 -67.886 13.569 1.00 20.20 97 GLU L N 1
ATOM 5631 C CA . GLU E 3 97 ? -14.049 -68.718 14.170 1.00 21.87 97 GLU L CA 1
ATOM 5632 C C . GLU E 3 97 ? -13.539 -69.223 15.541 1.00 22.70 97 GLU L C 1
ATOM 5633 O O . GLU E 3 97 ? -12.345 -69.031 15.890 1.00 21.89 97 GLU L O 1
ATOM 5657 N N . PRO E 3 99 ? -12.481 -72.402 17.841 1.00 22.58 99 PRO L N 1
ATOM 5658 C CA . PRO E 3 99 ? -11.530 -71.690 18.653 1.00 21.73 99 PRO L CA 1
ATOM 5659 C C . PRO E 3 99 ? -10.464 -70.997 17.830 1.00 19.88 99 PRO L C 1
ATOM 5660 O O . PRO E 3 99 ? -10.100 -71.461 16.767 1.00 19.20 99 PRO L O 1
ATOM 5664 N N . PRO E 3 100 ? -9.936 -69.865 18.321 1.00 19.23 100 PRO L N 1
ATOM 5665 C CA . PRO E 3 100 ? -8.730 -69.386 17.691 1.00 18.20 100 PRO L CA 1
ATOM 5666 C C . PRO E 3 100 ? -7.622 -70.420 17.882 1.00 18.23 100 PRO L C 1
ATOM 5667 O O . PRO E 3 100 ? -7.569 -71.073 18.896 1.00 18.91 100 PRO L O 1
ATOM 5671 N N . THR E 3 101 ? -6.780 -70.532 16.886 1.00 17.92 101 THR L N 1
ATOM 5672 C CA . THR E 3 101 ? -5.668 -71.466 16.911 1.00 18.84 101 THR L CA 1
ATOM 5673 C C . THR E 3 101 ? -4.426 -70.757 16.421 1.00 18.13 101 THR L C 1
ATOM 5674 O O . THR E 3 101 ? -4.481 -69.727 15.720 1.00 17.57 101 THR L O 1
ATOM 5678 N N . PHE E 3 102 ? -3.281 -71.323 16.794 1.00 18.58 102 PHE L N 1
ATOM 5679 C CA . PHE E 3 102 ? -1.989 -70.744 16.478 1.00 17.85 102 PHE L CA 1
ATOM 5680 C C . PHE E 3 102 ? -1.229 -71.729 15.606 1.00 18.20 102 PHE L C 1
ATOM 5681 O O . PHE E 3 102 ? -1.442 -72.954 15.637 1.00 18.32 102 PHE L O 1
ATOM 5689 N N . GLY E 3 103 ? -0.315 -71.204 14.817 1.00 17.81 103 GLY L N 1
ATOM 5690 C CA . GLY E 3 103 ? 0.640 -72.038 14.119 1.00 18.26 103 GLY L CA 1
ATOM 5691 C C . GLY E 3 103 ? 1.621 -72.661 15.092 1.00 19.54 103 GLY L C 1
ATOM 5692 O O . GLY E 3 103 ? 1.660 -72.317 16.299 1.00 18.70 103 GLY L O 1
ATOM 5693 N N . GLY E 3 104 ? 2.405 -73.596 14.565 1.00 20.32 104 GLY L N 1
ATOM 5694 C CA . GLY E 3 104 ? 3.379 -74.322 15.402 1.00 21.72 104 GLY L CA 1
ATOM 5695 C C . GLY E 3 104 ? 4.663 -73.490 15.637 1.00 21.37 104 GLY L C 1
ATOM 5696 O O . GLY E 3 104 ? 5.516 -73.890 16.411 1.00 22.48 104 GLY L O 1
ATOM 5697 N N . GLY E 3 105 ? 4.780 -72.343 14.966 1.00 20.01 105 GLY L N 1
ATOM 5698 C CA . GLY E 3 105 ? 5.845 -71.375 15.227 1.00 19.87 105 GLY L CA 1
ATOM 5699 C C . GLY E 3 105 ? 7.040 -71.496 14.289 1.00 19.51 105 GLY L C 1
ATOM 5700 O O . GLY E 3 105 ? 7.309 -72.572 13.774 1.00 19.48 105 GLY L O 1
ATOM 5701 N N . THR E 3 106 ? 7.748 -70.368 14.097 1.00 18.94 106 THR L N 1
ATOM 5702 C CA . THR E 3 106 ? 9.003 -70.326 13.359 1.00 18.79 106 THR L CA 1
ATOM 5703 C C . THR E 3 106 ? 10.045 -69.731 14.290 1.00 19.73 106 THR L C 1
ATOM 5704 O O . THR E 3 106 ? 9.855 -68.653 14.805 1.00 18.99 106 THR L O 1
ATOM 5708 N N . LYS E 3 107 ? 11.127 -70.465 14.508 1.00 21.00 107 LYS L N 1
ATOM 5709 C CA . LYS E 3 107 ? 12.254 -69.954 15.317 1.00 22.50 107 LYS L CA 1
ATOM 5710 C C . LYS E 3 107 ? 13.179 -69.153 14.429 1.00 22.08 107 LYS L C 1
ATOM 5711 O O . LYS E 3 107 ? 13.668 -69.682 13.442 1.00 21.92 107 LYS L O 1
ATOM 5717 N N . LEU E 3 108 ? 13.410 -67.888 14.756 1.00 21.68 108 LEU L N 1
ATOM 5718 C CA . LEU E 3 108 ? 14.403 -67.091 14.036 1.00 21.55 108 LEU L CA 1
ATOM 5719 C C . LEU E 3 108 ? 15.691 -67.276 14.852 1.00 21.74 108 LEU L C 1
ATOM 5720 O O . LEU E 3 108 ? 15.748 -66.909 16.020 1.00 21.36 108 LEU L O 1
ATOM 5725 N N . GLU E 3 109 ? 16.677 -67.881 14.213 1.00 21.57 109 GLU L N 1
ATOM 5726 C CA . GLU E 3 109 ? 17.925 -68.300 14.816 1.00 23.26 109 GLU L CA 1
ATOM 5727 C C . GLU E 3 109 ? 19.082 -67.495 14.199 1.00 22.41 109 GLU L C 1
ATOM 5728 O O . GLU E 3 109 ? 19.018 -67.040 13.048 1.00 20.22 109 GLU L O 1
ATOM 5734 N N . ILE E 3 110 ? 20.150 -67.352 14.978 1.00 23.11 110 ILE L N 1
ATOM 5735 C CA . ILE E 3 110 ? 21.285 -66.572 14.549 1.00 23.78 110 ILE L CA 1
ATOM 5736 C C . ILE E 3 110 ? 22.159 -67.404 13.610 1.00 23.56 110 ILE L C 1
ATOM 5737 O O . ILE E 3 110 ? 22.748 -68.394 13.983 1.00 23.00 110 ILE L O 1
ATOM 5742 N N . LYS E 3 111 ? 22.234 -66.954 12.369 1.00 23.47 111 LYS L N 1
ATOM 5743 C CA . LYS E 3 111 ? 23.081 -67.588 11.381 1.00 24.38 111 LYS L CA 1
ATOM 5744 C C . LYS E 3 111 ? 24.565 -67.403 11.708 1.00 24.51 111 LYS L C 1
ATOM 5745 O O . LYS E 3 111 ? 25.018 -66.334 12.151 1.00 25.16 111 LYS L O 1
ATOM 5751 N N . ARG E 3 112 ? 25.349 -68.450 11.504 1.00 23.88 112 ARG L N 1
ATOM 5752 C CA . ARG E 3 112 ? 26.805 -68.344 11.603 1.00 23.93 112 ARG L CA 1
ATOM 5753 C C . ARG E 3 112 ? 27.344 -69.483 10.741 1.00 23.83 112 ARG L C 1
ATOM 5754 O O . ARG E 3 112 ? 26.587 -70.272 10.225 1.00 22.45 112 ARG L O 1
ATOM 5762 N N . THR E 3 113 ? 28.638 -69.548 10.617 1.00 24.90 113 THR L N 1
ATOM 5763 C CA . THR E 3 113 ? 29.263 -70.575 9.801 1.00 25.93 113 THR L CA 1
ATOM 5764 C C . THR E 3 113 ? 29.195 -71.952 10.505 1.00 26.51 113 THR L C 1
ATOM 5765 O O . THR E 3 113 ? 29.076 -72.043 11.726 1.00 26.69 113 THR L O 1
ATOM 5769 N N . VAL E 3 114 ? 29.302 -72.996 9.701 1.00 26.70 114 VAL L N 1
ATOM 5770 C CA . VAL E 3 114 ? 29.310 -74.352 10.214 1.00 27.49 114 VAL L CA 1
ATOM 5771 C C . VAL E 3 114 ? 30.490 -74.530 11.170 1.00 28.88 114 VAL L C 1
ATOM 5772 O O . VAL E 3 114 ? 31.592 -74.083 10.937 1.00 28.83 114 VAL L O 1
ATOM 5776 N N . ALA E 3 115 ? 30.218 -75.211 12.269 1.00 20.95 115 ALA L N 1
ATOM 5777 C CA . ALA E 3 115 ? 31.248 -75.554 13.220 1.00 22.04 115 ALA L CA 1
ATOM 5778 C C . ALA E 3 115 ? 31.050 -77.007 13.684 1.00 22.89 115 ALA L C 1
ATOM 5779 O O . ALA E 3 115 ? 29.933 -77.388 14.111 1.00 22.90 115 ALA L O 1
ATOM 5781 N N . ALA E 3 116 ? 32.107 -77.818 13.609 1.00 24.10 116 ALA L N 1
ATOM 5782 C CA . ALA E 3 116 ? 31.991 -79.207 14.058 1.00 25.13 116 ALA L CA 1
ATOM 5783 C C . ALA E 3 116 ? 32.009 -79.244 15.593 1.00 25.73 116 ALA L C 1
ATOM 5784 O O . ALA E 3 116 ? 32.735 -78.448 16.214 1.00 26.40 116 ALA L O 1
ATOM 5786 N N . PRO E 3 117 ? 31.261 -80.171 16.188 1.00 26.12 117 PRO L N 1
ATOM 5787 C CA . PRO E 3 117 ? 31.360 -80.406 17.634 1.00 27.17 117 PRO L CA 1
ATOM 5788 C C . PRO E 3 117 ? 32.676 -81.004 18.062 1.00 28.63 117 PRO L C 1
ATOM 5789 O O . PRO E 3 117 ? 33.262 -81.788 17.337 1.00 29.20 117 PRO L O 1
ATOM 5793 N N . SER E 3 118 ? 33.144 -80.606 19.243 1.00 29.81 118 SER L N 1
ATOM 5794 C CA . SER E 3 118 ? 34.117 -81.365 20.020 1.00 31.21 118 SER L CA 1
ATOM 5795 C C . SER E 3 118 ? 33.315 -82.382 20.814 1.00 31.10 118 SER L C 1
ATOM 5796 O O . SER E 3 118 ? 32.328 -81.993 21.475 1.00 30.25 118 SER L O 1
ATOM 5799 N N . VAL E 3 119 ? 33.701 -83.651 20.752 1.00 31.55 119 VAL L N 1
ATOM 5800 C CA . VAL E 3 119 ? 32.897 -84.724 21.337 1.00 31.98 119 VAL L CA 1
ATOM 5801 C C . VAL E 3 119 ? 33.657 -85.292 22.516 1.00 33.24 119 VAL L C 1
ATOM 5802 O O . VAL E 3 119 ? 34.843 -85.601 22.369 1.00 33.74 119 VAL L O 1
ATOM 5806 N N . PHE E 3 120 ? 32.988 -85.422 23.664 1.00 33.24 120 PHE L N 1
ATOM 5807 C CA . PHE E 3 120 ? 33.569 -86.018 24.895 1.00 35.29 120 PHE L CA 1
ATOM 5808 C C . PHE E 3 120 ? 32.609 -87.030 25.487 1.00 35.95 120 PHE L C 1
ATOM 5809 O O . PHE E 3 120 ? 31.387 -86.857 25.396 1.00 34.64 120 PHE L O 1
ATOM 5817 N N . ILE E 3 121 ? 33.179 -88.076 26.089 1.00 37.49 121 ILE L N 1
ATOM 5818 C CA . ILE E 3 121 ? 32.379 -89.122 26.748 1.00 38.90 121 ILE L CA 1
ATOM 5819 C C . ILE E 3 121 ? 32.761 -89.249 28.235 1.00 40.57 121 ILE L C 1
ATOM 5820 O O . ILE E 3 121 ? 33.946 -89.219 28.575 1.00 41.45 121 ILE L O 1
ATOM 5825 N N . PHE E 3 122 ? 31.764 -89.375 29.115 1.00 41.46 122 PHE L N 1
ATOM 5826 C CA . PHE E 3 122 ? 32.015 -89.490 30.558 1.00 43.73 122 PHE L CA 1
ATOM 5827 C C . PHE E 3 122 ? 31.455 -90.784 31.069 1.00 45.42 122 PHE L C 1
ATOM 5828 O O . PHE E 3 122 ? 30.247 -91.045 30.910 1.00 45.07 122 PHE L O 1
ATOM 5836 N N . PRO E 3 123 ? 32.325 -91.595 31.675 1.00 47.36 123 PRO L N 1
ATOM 5837 C CA . PRO E 3 123 ? 31.836 -92.754 32.408 1.00 49.43 123 PRO L CA 1
ATOM 5838 C C . PRO E 3 123 ? 30.962 -92.357 33.603 1.00 49.88 123 PRO L C 1
ATOM 5839 O O . PRO E 3 123 ? 31.089 -91.246 34.094 1.00 48.63 123 PRO L O 1
ATOM 5843 N N . PRO E 3 124 ? 30.093 -93.265 34.084 1.00 51.88 124 PRO L N 1
ATOM 5844 C CA . PRO E 3 124 ? 29.430 -92.979 35.363 1.00 53.35 124 PRO L CA 1
ATOM 5845 C C . PRO E 3 124 ? 30.460 -92.849 36.469 1.00 54.95 124 PRO L C 1
ATOM 5846 O O . PRO E 3 124 ? 31.398 -93.620 36.469 1.00 56.01 124 PRO L O 1
ATOM 5850 N N . SER E 3 125 ? 30.298 -91.892 37.384 1.00 55.35 125 SER L N 1
ATOM 5851 C CA . SER E 3 125 ? 31.208 -91.757 38.527 1.00 57.30 125 SER L CA 1
ATOM 5852 C C . SER E 3 125 ? 31.087 -92.976 39.435 1.00 60.29 125 SER L C 1
ATOM 5853 O O . SER E 3 125 ? 30.055 -93.660 39.423 1.00 60.77 125 SER L O 1
ATOM 5856 N N . ASP E 3 126 ? 32.139 -93.256 40.208 1.00 62.68 126 ASP L N 1
ATOM 5857 C CA . ASP E 3 126 ? 32.059 -94.336 41.203 1.00 65.88 126 ASP L CA 1
ATOM 5858 C C . ASP E 3 126 ? 30.986 -94.009 42.246 1.00 67.16 126 ASP L C 1
ATOM 5859 O O . ASP E 3 126 ? 30.209 -94.887 42.616 1.00 68.53 126 ASP L O 1
ATOM 5864 N N . GLU E 3 127 ? 30.946 -92.747 42.696 1.00 67.14 127 GLU L N 1
ATOM 5865 C CA . GLU E 3 127 ? 29.947 -92.282 43.690 1.00 69.10 127 GLU L CA 1
ATOM 5866 C C . GLU E 3 127 ? 28.523 -92.677 43.296 1.00 69.06 127 GLU L C 1
ATOM 5867 O O . GLU E 3 127 ? 27.750 -93.157 44.107 1.00 71.01 127 GLU L O 1
ATOM 5870 N N . GLN E 3 128 ? 28.196 -92.476 42.027 1.00 67.46 128 GLN L N 1
ATOM 5871 C CA . GLN E 3 128 ? 26.860 -92.816 41.503 1.00 68.02 128 GLN L CA 1
ATOM 5872 C C . GLN E 3 128 ? 26.631 -94.321 41.324 1.00 69.91 128 GLN L C 1
ATOM 5873 O O . GLN E 3 128 ? 25.576 -94.829 41.672 1.00 71.43 128 GLN L O 1
ATOM 5879 N N . LEU E 3 129 ? 27.626 -95.006 40.772 1.00 70.35 129 LEU L N 1
ATOM 5880 C CA . LEU E 3 129 ? 27.506 -96.402 40.373 1.00 72.32 129 LEU L CA 1
ATOM 5881 C C . LEU E 3 129 ? 27.270 -97.336 41.569 1.00 75.95 129 LEU L C 1
ATOM 5882 O O . LEU E 3 129 ? 26.541 -98.326 41.459 1.00 77.57 129 LEU L O 1
ATOM 5887 N N . LYS E 3 130 ? 27.882 -97.028 42.706 1.00 77.26 130 LYS L N 1
ATOM 5888 C CA . LYS E 3 130 ? 27.621 -97.814 43.924 1.00 80.85 130 LYS L CA 1
ATOM 5889 C C . LYS E 3 130 ? 26.254 -97.521 44.591 1.00 82.06 130 LYS L C 1
ATOM 5890 O O . LYS E 3 130 ? 25.846 -98.275 45.468 1.00 84.66 130 LYS L O 1
ATOM 5896 N N . SER E 3 131 ? 25.551 -96.450 44.179 1.00 80.07 131 SER L N 1
ATOM 5897 C CA . SER E 3 131 ? 24.126 -96.258 44.576 1.00 81.43 131 SER L CA 1
ATOM 5898 C C . SER E 3 131 ? 23.118 -96.893 43.585 1.00 80.95 131 SER L C 1
ATOM 5899 O O . SER E 3 131 ? 21.906 -96.642 43.684 1.00 82.45 131 SER L O 1
ATOM 5902 N N . GLY E 3 132 ? 23.608 -97.701 42.639 1.00 79.10 132 GLY L N 1
ATOM 5903 C CA . GLY E 3 132 ? 22.741 -98.546 41.820 1.00 79.49 132 GLY L CA 1
ATOM 5904 C C . GLY E 3 132 ? 22.295 -97.958 40.491 1.00 76.45 132 GLY L C 1
ATOM 5905 O O . GLY E 3 132 ? 21.379 -98.492 39.877 1.00 76.98 132 GLY L O 1
ATOM 5906 N N . THR E 3 133 ? 22.936 -96.873 40.040 1.00 73.09 133 THR L N 1
ATOM 5907 C CA . THR E 3 133 ? 22.611 -96.245 38.747 1.00 70.38 133 THR L CA 1
ATOM 5908 C C . THR E 3 133 ? 23.886 -95.811 37.997 1.00 67.14 133 THR L C 1
ATOM 5909 O O . THR E 3 133 ? 24.870 -95.368 38.615 1.00 66.44 133 THR L O 1
ATOM 5913 N N . ALA E 3 134 ? 23.844 -95.952 36.668 1.00 65.44 134 ALA L N 1
ATOM 5914 C CA . ALA E 3 134 ? 24.965 -95.599 35.765 1.00 62.78 134 ALA L CA 1
ATOM 5915 C C . ALA E 3 134 ? 24.514 -94.726 34.608 1.00 59.98 134 ALA L C 1
ATOM 5916 O O . ALA E 3 134 ? 23.973 -95.235 33.621 1.00 59.92 134 ALA L O 1
ATOM 5918 N N . SER E 3 135 ? 24.748 -93.422 34.740 1.00 57.90 135 SER L N 1
ATOM 5919 C CA . SER E 3 135 ? 24.588 -92.472 33.636 1.00 55.13 135 SER L CA 1
ATOM 5920 C C . SER E 3 135 ? 25.906 -92.367 32.866 1.00 53.41 135 SER L C 1
ATOM 5921 O O . SER E 3 135 ? 26.974 -92.080 33.457 1.00 53.93 135 SER L O 1
ATOM 5924 N N . VAL E 3 136 ? 25.853 -92.601 31.556 1.00 52.07 136 VAL L N 1
ATOM 5925 C CA . VAL E 3 136 ? 27.000 -92.300 30.669 1.00 49.91 136 VAL L CA 1
ATOM 5926 C C . VAL E 3 136 ? 26.665 -91.047 29.845 1.00 47.47 136 VAL L C 1
ATOM 5927 O O . VAL E 3 136 ? 25.632 -91.030 29.181 1.00 47.88 136 VAL L O 1
ATOM 5931 N N . VAL E 3 137 ? 27.518 -90.020 29.885 1.00 45.26 137 VAL L N 1
ATOM 5932 C CA . VAL E 3 137 ? 27.218 -88.742 29.237 1.00 43.44 137 VAL L CA 1
ATOM 5933 C C . VAL E 3 137 ? 28.154 -88.516 28.070 1.00 41.52 137 VAL L C 1
ATOM 5934 O O . VAL E 3 137 ? 29.386 -88.643 28.188 1.00 40.95 137 VAL L O 1
ATOM 5938 N N . CYS E 3 138 ? 27.543 -88.186 26.941 1.00 40.04 138 CYS L N 1
ATOM 5939 C CA . CYS E 3 138 ? 28.249 -87.796 25.752 1.00 38.63 138 CYS L CA 1
ATOM 5940 C C . CYS E 3 138 ? 27.933 -86.318 25.516 1.00 36.48 138 CYS L C 1
ATOM 5941 O O . CYS E 3 138 ? 26.750 -85.921 25.479 1.00 35.82 138 CYS L O 1
ATOM 5944 N N . LEU E 3 139 ? 28.982 -85.527 25.363 1.00 34.86 139 LEU L N 1
ATOM 5945 C CA . LEU E 3 139 ? 28.896 -84.100 25.159 1.00 33.55 139 LEU L CA 1
ATOM 5946 C C . LEU E 3 139 ? 29.294 -83.813 23.713 1.00 31.97 139 LEU L C 1
ATOM 5947 O O . LEU E 3 139 ? 30.338 -84.272 23.249 1.00 31.92 139 LEU L O 1
ATOM 5952 N N . LEU E 3 140 ? 28.454 -83.071 23.011 1.00 30.79 140 LEU L N 1
ATOM 5953 C CA . LEU E 3 140 ? 28.842 -82.419 21.742 1.00 29.62 140 LEU L CA 1
ATOM 5954 C C . LEU E 3 140 ? 28.915 -80.948 22.039 1.00 28.90 140 LEU L C 1
ATOM 5955 O O . LEU E 3 140 ? 27.915 -80.342 22.417 1.00 28.39 140 LEU L O 1
ATOM 5960 N N . ASN E 3 141 ? 30.093 -80.373 21.884 1.00 28.83 141 ASN L N 1
ATOM 5961 C CA . ASN E 3 141 ? 30.340 -79.039 22.343 1.00 29.35 141 ASN L CA 1
ATOM 5962 C C . ASN E 3 141 ? 30.576 -78.031 21.233 1.00 27.98 141 ASN L C 1
ATOM 5963 O O . ASN E 3 141 ? 31.429 -78.247 20.386 1.00 26.86 141 ASN L O 1
ATOM 5968 N N . ASN E 3 142 ? 29.808 -76.934 21.289 1.00 27.18 142 ASN L N 1
ATOM 5969 C CA . ASN E 3 142 ? 29.961 -75.775 20.437 1.00 27.28 142 ASN L CA 1
ATOM 5970 C C . ASN E 3 142 ? 29.933 -76.076 18.940 1.00 25.47 142 ASN L C 1
ATOM 5971 O O . ASN E 3 142 ? 30.913 -75.924 18.259 1.00 25.19 142 ASN L O 1
ATOM 5976 N N . PHE E 3 143 ? 28.791 -76.512 18.465 1.00 24.47 143 PHE L N 1
ATOM 5977 C CA . PHE E 3 143 ? 28.611 -76.867 17.057 1.00 23.40 143 PHE L CA 1
ATOM 5978 C C . PHE E 3 143 ? 27.485 -76.050 16.435 1.00 22.28 143 PHE L C 1
ATOM 5979 O O . PHE E 3 143 ? 26.653 -75.445 17.107 1.00 21.87 143 PHE L O 1
ATOM 5987 N N . TYR E 3 144 ? 27.464 -76.067 15.113 1.00 21.49 144 TYR L N 1
ATOM 5988 C CA . TYR E 3 144 ? 26.460 -75.356 14.356 1.00 20.87 144 TYR L CA 1
ATOM 5989 C C . TYR E 3 144 ? 26.436 -75.974 12.949 1.00 20.71 144 TYR L C 1
ATOM 5990 O O . TYR E 3 144 ? 27.508 -76.154 12.373 1.00 21.80 144 TYR L O 1
ATOM 5999 N N . PRO E 3 145 ? 25.297 -76.287 12.371 1.00 21.38 145 PRO L N 1
ATOM 6000 C CA . PRO E 3 145 ? 23.963 -75.993 12.878 1.00 22.13 145 PRO L CA 1
ATOM 6001 C C . PRO E 3 145 ? 23.502 -77.017 13.910 1.00 23.42 145 PRO L C 1
ATOM 6002 O O . PRO E 3 145 ? 24.250 -77.949 14.250 1.00 23.19 145 PRO L O 1
ATOM 6006 N N . ARG E 3 146 ? 22.283 -76.826 14.394 1.00 24.54 146 ARG L N 1
ATOM 6007 C CA A ARG E 3 146 ? 21.812 -77.645 15.524 0.50 26.14 146 ARG L CA 1
ATOM 6008 C CA B ARG E 3 146 ? 21.672 -77.603 15.462 0.50 26.21 146 ARG L CA 1
ATOM 6009 C C . ARG E 3 146 ? 21.590 -79.115 15.198 1.00 27.32 146 ARG L C 1
ATOM 6010 O O . ARG E 3 146 ? 21.660 -79.918 16.114 1.00 28.13 146 ARG L O 1
ATOM 6025 N N . GLU E 3 147 ? 21.369 -79.482 13.944 1.00 27.59 147 GLU L N 1
ATOM 6026 C CA . GLU E 3 147 ? 21.086 -80.871 13.609 1.00 29.89 147 GLU L CA 1
ATOM 6027 C C . GLU E 3 147 ? 22.324 -81.773 13.817 1.00 29.39 147 GLU L C 1
ATOM 6028 O O . GLU E 3 147 ? 23.377 -81.514 13.285 1.00 27.92 147 GLU L O 1
ATOM 6034 N N . ALA E 3 148 ? 22.161 -82.815 14.602 1.00 30.69 148 ALA L N 1
ATOM 6035 C CA . ALA E 3 148 ? 23.235 -83.751 14.960 1.00 31.78 148 ALA L CA 1
ATOM 6036 C C . ALA E 3 148 ? 22.603 -85.086 15.311 1.00 34.88 148 ALA L C 1
ATOM 6037 O O . ALA E 3 148 ? 21.596 -85.101 15.996 1.00 35.65 148 ALA L O 1
ATOM 6039 N N . LYS E 3 149 ? 23.209 -86.192 14.860 1.00 36.37 149 LYS L N 1
ATOM 6040 C CA . LYS E 3 149 ? 22.744 -87.537 15.207 1.00 38.02 149 LYS L CA 1
ATOM 6041 C C . LYS E 3 149 ? 23.761 -88.090 16.209 1.00 38.24 149 LYS L C 1
ATOM 6042 O O . LYS E 3 149 ? 24.988 -88.104 15.922 1.00 36.70 149 LYS L O 1
ATOM 6046 N N . VAL E 3 150 ? 23.261 -88.527 17.367 1.00 38.29 150 VAL L N 1
ATOM 6047 C CA . VAL E 3 150 ? 24.103 -89.132 18.383 1.00 39.90 150 VAL L CA 1
ATOM 6048 C C . VAL E 3 150 ? 23.551 -90.517 18.586 1.00 42.65 150 VAL L C 1
ATOM 6049 O O . VAL E 3 150 ? 22.390 -90.649 18.942 1.00 42.98 150 VAL L O 1
ATOM 6053 N N . GLN E 3 151 ? 24.393 -91.520 18.356 1.00 44.79 151 GLN L N 1
ATOM 6054 C CA . GLN E 3 151 ? 24.033 -92.938 18.448 1.00 48.73 151 GLN L CA 1
ATOM 6055 C C . GLN E 3 151 ? 24.871 -93.598 19.563 1.00 49.31 151 GLN L C 1
ATOM 6056 O O . GLN E 3 151 ? 26.074 -93.335 19.686 1.00 47.90 151 GLN L O 1
ATOM 6062 N N . TRP E 3 152 ? 24.246 -94.444 20.374 1.00 50.81 152 TRP L N 1
ATOM 6063 C CA . TRP E 3 152 ? 24.960 -95.138 21.430 1.00 51.66 152 TRP L CA 1
ATOM 6064 C C . TRP E 3 152 ? 25.138 -96.573 21.007 1.00 55.01 152 TRP L C 1
ATOM 6065 O O . TRP E 3 152 ? 24.198 -97.196 20.499 1.00 56.93 152 TRP L O 1
ATOM 6076 N N . LYS E 3 153 ? 26.349 -97.084 21.220 1.00 55.86 153 LYS L N 1
ATOM 6077 C CA . LYS E 3 153 ? 26.686 -98.487 20.966 1.00 59.26 153 LYS L CA 1
ATOM 6078 C C . LYS E 3 153 ? 27.309 -99.086 22.244 1.00 60.39 153 LYS L C 1
ATOM 6079 O O . LYS E 3 153 ? 28.189 -98.496 22.863 1.00 58.36 153 LYS L O 1
ATOM 6083 N N . VAL E 3 154 ? 26.819 -100.254 22.644 1.00 63.69 154 VAL L N 1
ATOM 6084 C CA . VAL E 3 154 ? 27.364 -100.982 23.773 1.00 65.87 154 VAL L CA 1
ATOM 6085 C C . VAL E 3 154 ? 27.769 -102.339 23.192 1.00 69.29 154 VAL L C 1
ATOM 6086 O O . VAL E 3 154 ? 26.911 -103.099 22.752 1.00 71.26 154 VAL L O 1
ATOM 6090 N N . ASP E 3 155 ? 29.081 -102.603 23.181 1.00 70.11 155 ASP L N 1
ATOM 6091 C CA . ASP E 3 155 ? 29.686 -103.773 22.523 1.00 73.78 155 ASP L CA 1
ATOM 6092 C C . ASP E 3 155 ? 29.317 -103.944 21.034 1.00 74.34 155 ASP L C 1
ATOM 6093 O O . ASP E 3 155 ? 29.043 -105.045 20.575 1.00 78.12 155 ASP L O 1
ATOM 6098 N N . ASN E 3 156 ? 29.326 -102.836 20.294 1.00 71.34 156 ASN L N 1
ATOM 6099 C CA . ASN E 3 156 ? 28.943 -102.780 18.866 1.00 71.17 156 ASN L CA 1
ATOM 6100 C C . ASN E 3 156 ? 27.427 -102.916 18.608 1.00 71.66 156 ASN L C 1
ATOM 6101 O O . ASN E 3 156 ? 27.019 -103.056 17.448 1.00 72.68 156 ASN L O 1
ATOM 6103 N N . ALA E 3 157 ? 26.612 -102.870 19.679 1.00 71.04 157 ALA L N 1
ATOM 6104 C CA . ALA E 3 157 ? 25.137 -102.978 19.620 1.00 71.36 157 ALA L CA 1
ATOM 6105 C C . ALA E 3 157 ? 24.416 -101.617 19.832 1.00 67.13 157 ALA L C 1
ATOM 6106 O O . ALA E 3 157 ? 24.528 -101.021 20.899 1.00 64.85 157 ALA L O 1
ATOM 6108 N N . LEU E 3 158 ? 23.680 -101.154 18.815 1.00 66.24 158 LEU L N 1
ATOM 6109 C CA . LEU E 3 158 ? 22.935 -99.870 18.842 1.00 62.88 158 LEU L CA 1
ATOM 6110 C C . LEU E 3 158 ? 21.889 -99.837 19.954 1.00 63.42 158 LEU L C 1
ATOM 6111 O O . LEU E 3 158 ? 21.034 -100.707 20.018 1.00 66.97 158 LEU L O 1
ATOM 6113 N N . GLN E 3 159 ? 21.970 -98.845 20.830 1.00 60.50 159 GLN L N 1
ATOM 6114 C CA . GLN E 3 159 ? 21.027 -98.662 21.929 1.00 61.07 159 GLN L CA 1
ATOM 6115 C C . GLN E 3 159 ? 19.813 -97.852 21.511 1.00 60.90 159 GLN L C 1
ATOM 6116 O O . GLN E 3 159 ? 19.867 -97.108 20.527 1.00 59.27 159 GLN L O 1
ATOM 6122 N N . SER E 3 160 ? 18.732 -97.986 22.279 1.00 62.98 160 SER L N 1
ATOM 6123 C CA . SER E 3 160 ? 17.424 -97.403 21.929 1.00 63.92 160 SER L CA 1
ATOM 6124 C C . SER E 3 160 ? 16.487 -97.312 23.133 1.00 65.31 160 SER L C 1
ATOM 6125 O O . SER E 3 160 ? 16.381 -98.256 23.899 1.00 67.67 160 SER L O 1
ATOM 6128 N N . GLY E 3 161 ? 15.811 -96.181 23.288 1.00 64.05 161 GLY L N 1
ATOM 6129 C CA . GLY E 3 161 ? 14.894 -95.950 24.404 1.00 65.65 161 GLY L CA 1
ATOM 6130 C C . GLY E 3 161 ? 15.513 -95.632 25.764 1.00 64.99 161 GLY L C 1
ATOM 6131 O O . GLY E 3 161 ? 14.777 -95.379 26.722 1.00 66.84 161 GLY L O 1
ATOM 6132 N N . ASN E 3 162 ? 16.847 -95.636 25.876 1.00 62.68 162 ASN L N 1
ATOM 6133 C CA . ASN E 3 162 ? 17.522 -95.521 27.188 1.00 62.33 162 ASN L CA 1
ATOM 6134 C C . ASN E 3 162 ? 18.498 -94.326 27.260 1.00 58.59 162 ASN L C 1
ATOM 6135 O O . ASN E 3 162 ? 19.343 -94.243 28.148 1.00 57.62 162 ASN L O 1
ATOM 6140 N N . SER E 3 163 ? 18.355 -93.403 26.312 1.00 56.58 163 SER L N 1
ATOM 6141 C CA . SER E 3 163 ? 19.091 -92.134 26.295 1.00 53.66 163 SER L CA 1
ATOM 6142 C C . SER E 3 163 ? 18.103 -90.993 26.115 1.00 53.18 163 SER L C 1
ATOM 6143 O O . SER E 3 163 ? 17.087 -91.156 25.450 1.00 54.54 163 SER L O 1
ATOM 6146 N N . GLN E 3 164 ? 18.408 -89.845 26.713 1.00 51.59 164 GLN L N 1
ATOM 6147 C CA . GLN E 3 164 ? 17.703 -88.592 26.414 1.00 50.64 164 GLN L CA 1
ATOM 6148 C C . GLN E 3 164 ? 18.740 -87.529 26.042 1.00 46.54 164 GLN L C 1
ATOM 6149 O O . GLN E 3 164 ? 19.897 -87.556 26.504 1.00 45.85 164 GLN L O 1
ATOM 6155 N N . GLU E 3 165 ? 18.310 -86.597 25.218 1.00 44.62 165 GLU L N 1
ATOM 6156 C CA . GLU E 3 165 ? 19.126 -85.478 24.772 1.00 41.65 165 GLU L CA 1
ATOM 6157 C C . GLU E 3 165 ? 18.618 -84.175 25.364 1.00 40.90 165 GLU L C 1
ATOM 6158 O O . GLU E 3 165 ? 17.424 -84.009 25.535 1.00 41.67 165 GLU L O 1
ATOM 6164 N N . SER E 3 166 ? 19.529 -83.266 25.666 1.00 38.63 166 SER L N 1
ATOM 6165 C CA . SER E 3 166 ? 19.210 -81.896 26.001 1.00 38.22 166 SER L CA 1
ATOM 6166 C C . SER E 3 166 ? 20.111 -81.021 25.141 1.00 35.62 166 SER L C 1
ATOM 6167 O O . SER E 3 166 ? 21.284 -81.390 24.853 1.00 33.63 166 SER L O 1
ATOM 6170 N N . VAL E 3 167 ? 19.587 -79.874 24.709 1.00 34.70 167 VAL L N 1
ATOM 6171 C CA A VAL E 3 167 ? 20.354 -78.951 23.884 0.50 33.13 167 VAL L CA 1
ATOM 6172 C CA B VAL E 3 167 ? 20.375 -78.942 23.887 0.50 33.07 167 VAL L CA 1
ATOM 6173 C C . VAL E 3 167 ? 20.311 -77.567 24.525 1.00 33.53 167 VAL L C 1
ATOM 6174 O O . VAL E 3 167 ? 19.259 -77.156 24.998 1.00 34.85 167 VAL L O 1
ATOM 6181 N N . THR E 3 168 ? 21.438 -76.854 24.547 1.00 32.34 168 THR L N 1
ATOM 6182 C CA . THR E 3 168 ? 21.441 -75.470 24.971 1.00 33.27 168 THR L CA 1
ATOM 6183 C C . THR E 3 168 ? 20.843 -74.570 23.900 1.00 33.05 168 THR L C 1
ATOM 6184 O O . THR E 3 168 ? 20.751 -74.959 22.746 1.00 31.71 168 THR L O 1
ATOM 6188 N N . GLU E 3 169 ? 20.462 -73.361 24.303 1.00 34.28 169 GLU L N 1
ATOM 6189 C CA . GLU E 3 169 ? 20.143 -72.290 23.363 1.00 34.74 169 GLU L CA 1
ATOM 6190 C C . GLU E 3 169 ? 21.467 -71.739 22.780 1.00 32.03 169 GLU L C 1
ATOM 6191 O O . GLU E 3 169 ? 22.552 -72.002 23.318 1.00 30.84 169 GLU L O 1
ATOM 6197 N N . GLN E 3 170 ? 21.387 -70.998 21.698 1.00 29.68 170 GLN L N 1
ATOM 6198 C CA . GLN E 3 170 ? 22.590 -70.503 21.058 1.00 28.51 170 GLN L CA 1
ATOM 6199 C C . GLN E 3 170 ? 23.448 -69.707 22.044 1.00 30.04 170 GLN L C 1
ATOM 6200 O O . GLN E 3 170 ? 22.949 -68.836 22.746 1.00 31.55 170 GLN L O 1
ATOM 6206 N N . ASP E 3 171 ? 24.737 -70.027 22.083 1.00 29.47 171 ASP L N 1
ATOM 6207 C CA . ASP E 3 171 ? 25.654 -69.341 22.982 1.00 31.49 171 ASP L CA 1
ATOM 6208 C C . ASP E 3 171 ? 25.739 -67.815 22.688 1.00 32.44 171 ASP L C 1
ATOM 6209 O O . ASP E 3 171 ? 25.809 -67.424 21.537 1.00 31.49 171 ASP L O 1
ATOM 6214 N N . SER E 3 172 ? 25.741 -66.982 23.727 1.00 35.36 172 SER L N 1
ATOM 6215 C CA . SER E 3 172 ? 25.719 -65.527 23.557 1.00 37.32 172 SER L CA 1
ATOM 6216 C C . SER E 3 172 ? 26.936 -64.979 22.847 1.00 37.19 172 SER L C 1
ATOM 6217 O O . SER E 3 172 ? 26.835 -63.978 22.185 1.00 37.91 172 SER L O 1
ATOM 6220 N N . LYS E 3 173 ? 28.084 -65.629 22.975 1.00 37.04 173 LYS L N 1
ATOM 6221 C CA . LYS E 3 173 ? 29.312 -65.129 22.346 1.00 37.50 173 LYS L CA 1
ATOM 6222 C C . LYS E 3 173 ? 29.546 -65.693 20.950 1.00 34.41 173 LYS L C 1
ATOM 6223 O O . LYS E 3 173 ? 29.844 -64.932 20.046 1.00 35.70 173 LYS L O 1
ATOM 6226 N N . ASP E 3 174 ? 29.408 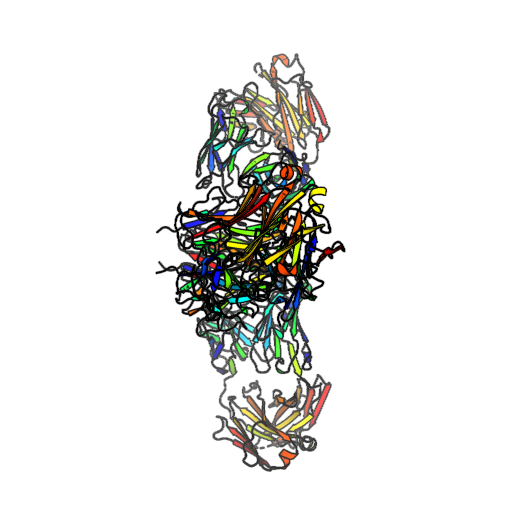-67.000 20.747 1.00 31.69 174 ASP L N 1
ATOM 6227 C CA . ASP E 3 174 ? 29.736 -67.617 19.430 1.00 28.80 174 ASP L CA 1
ATOM 6228 C C . ASP E 3 174 ? 28.571 -68.227 18.644 1.00 25.98 174 ASP L C 1
ATOM 6229 O O . ASP E 3 174 ? 28.769 -68.750 17.556 1.00 23.89 174 ASP L O 1
ATOM 6234 N N . SER E 3 175 ? 27.370 -68.148 19.208 1.00 25.49 175 SER L N 1
ATOM 6235 C CA . SER E 3 175 ? 26.149 -68.610 18.557 1.00 24.34 175 SER L CA 1
ATOM 6236 C C . SER E 3 175 ? 26.091 -70.109 18.243 1.00 23.07 175 SER L C 1
ATOM 6237 O O . SER E 3 175 ? 25.292 -70.526 17.387 1.00 22.10 175 SER L O 1
ATOM 6240 N N . THR E 3 176 ? 26.898 -70.919 18.914 1.00 22.75 176 THR L N 1
ATOM 6241 C CA . THR E 3 176 ? 26.834 -72.354 18.721 1.00 22.36 176 THR L CA 1
ATOM 6242 C C . THR E 3 176 ? 25.834 -73.023 19.672 1.00 23.10 176 THR L C 1
ATOM 6243 O O . THR E 3 176 ? 25.331 -72.408 20.608 1.00 23.53 176 THR L O 1
ATOM 6247 N N . TYR E 3 177 ? 25.582 -74.292 19.405 1.00 23.26 177 TYR L N 1
ATOM 6248 C CA . TYR E 3 177 ? 24.811 -75.143 20.309 1.00 24.49 177 TYR L CA 1
ATOM 6249 C C . TYR E 3 177 ? 25.763 -76.086 21.001 1.00 25.54 177 TYR L C 1
ATOM 6250 O O . TYR E 3 177 ? 26.877 -76.341 20.515 1.00 24.82 177 TYR L O 1
ATOM 6259 N N . SER E 3 178 ? 25.333 -76.622 22.132 1.00 26.58 178 SER L N 1
ATOM 6260 C CA . SER E 3 178 ? 25.963 -77.818 22.674 1.00 27.42 178 SER L CA 1
ATOM 6261 C C . SER E 3 178 ? 24.854 -78.765 23.051 1.00 28.11 178 SER L C 1
ATOM 6262 O O . SER E 3 178 ? 23.712 -78.326 23.266 1.00 28.46 178 SER L O 1
ATOM 6265 N N . LEU E 3 179 ? 25.193 -80.049 23.092 1.00 28.36 179 LEU L N 1
ATOM 6266 C CA . LEU E 3 179 ? 24.218 -81.103 23.287 1.00 30.15 179 LEU L CA 1
ATOM 6267 C C . LEU E 3 179 ? 24.775 -82.148 24.242 1.00 31.26 179 LEU L C 1
ATOM 6268 O O . LEU E 3 179 ? 25.929 -82.561 24.127 1.00 30.34 179 LEU L O 1
ATOM 6273 N N . SER E 3 180 ? 23.937 -82.580 25.173 1.00 32.96 180 SER L N 1
ATOM 6274 C CA . SER E 3 180 ? 24.288 -83.724 25.996 1.00 34.62 180 SER L CA 1
ATOM 6275 C C . SER E 3 180 ? 23.375 -84.883 25.577 1.00 36.09 180 SER L C 1
ATOM 6276 O O . SER E 3 180 ? 22.176 -84.684 25.446 1.00 36.33 180 SER L O 1
ATOM 6279 N N . SER E 3 181 ? 23.936 -86.078 25.365 1.00 36.74 181 SER L N 1
ATOM 6280 C CA . SER E 3 181 ? 23.140 -87.301 25.333 1.00 38.86 181 SER L CA 1
ATOM 6281 C C . SER E 3 181 ? 23.528 -88.151 26.533 1.00 41.13 181 SER L C 1
ATOM 6282 O O . SER E 3 181 ? 24.699 -88.490 26.695 1.00 40.24 181 SER L O 1
ATOM 6285 N N . THR E 3 182 ? 22.543 -88.483 27.368 1.00 43.56 182 THR L N 1
ATOM 6286 C CA . THR E 3 182 ? 22.752 -89.176 28.627 1.00 46.23 182 THR L CA 1
ATOM 6287 C C . THR E 3 182 ? 22.102 -90.553 28.539 1.00 49.20 182 THR L C 1
ATOM 6288 O O . THR E 3 182 ? 20.887 -90.640 28.472 1.00 50.62 182 THR L O 1
ATOM 6292 N N . LEU E 3 183 ? 22.915 -91.611 28.543 1.00 50.60 183 LEU L N 1
ATOM 6293 C CA . LEU E 3 183 ? 22.444 -92.992 28.495 1.00 53.80 183 LEU L CA 1
ATOM 6294 C C . LEU E 3 183 ? 22.334 -93.553 29.920 1.00 56.32 183 LEU L C 1
ATOM 6295 O O . LEU E 3 183 ? 23.340 -93.642 30.603 1.00 56.66 183 LEU L O 1
ATOM 6300 N N . THR E 3 184 ? 21.136 -93.933 30.366 1.00 59.28 184 THR L N 1
ATOM 6301 C CA . THR E 3 184 ? 20.957 -94.375 31.747 1.00 61.97 184 THR L CA 1
ATOM 6302 C C . THR E 3 184 ? 20.730 -95.890 31.774 1.00 65.68 184 THR L C 1
ATOM 6303 O O . THR E 3 184 ? 20.010 -96.442 30.914 1.00 66.91 184 THR L O 1
ATOM 6307 N N . LEU E 3 185 ? 21.365 -96.536 32.764 1.00 67.47 185 LEU L N 1
ATOM 6308 C CA . LEU E 3 185 ? 21.255 -97.972 33.024 1.00 70.97 185 LEU L CA 1
ATOM 6309 C C . LEU E 3 185 ? 21.419 -98.267 34.520 1.00 72.41 185 LEU L C 1
ATOM 6310 O O . LEU E 3 185 ? 21.983 -97.481 35.276 1.00 71.09 185 LEU L O 1
ATOM 6315 N N . SER E 3 186 ? 20.920 -99.413 34.947 1.00 75.51 186 SER L N 1
ATOM 6316 C CA . SER E 3 186 ? 21.179 -99.889 36.301 1.00 77.45 186 SER L CA 1
ATOM 6317 C C . SER E 3 186 ? 22.653 -100.274 36.437 1.00 76.69 186 SER L C 1
ATOM 6318 O O . SER E 3 186 ? 23.329 -100.535 35.444 1.00 75.37 186 SER L O 1
ATOM 6321 N N . LYS E 3 187 ? 23.140 -100.311 37.673 1.00 77.89 187 LYS L N 1
ATOM 6322 C CA . LYS E 3 187 ? 24.472 -100.858 37.979 1.00 78.33 187 LYS L CA 1
ATOM 6323 C C . LYS E 3 187 ? 24.711 -102.222 37.287 1.00 80.38 187 LYS L C 1
ATOM 6324 O O . LYS E 3 187 ? 25.774 -102.449 36.710 1.00 79.45 187 LYS L O 1
ATOM 6330 N N . ALA E 3 188 ? 23.714 -103.112 37.344 1.00 83.48 188 ALA L N 1
ATOM 6331 C CA . ALA E 3 188 ? 23.830 -104.479 36.803 1.00 86.22 188 ALA L CA 1
ATOM 6332 C C . ALA E 3 188 ? 23.917 -104.503 35.269 1.00 84.92 188 ALA L C 1
ATOM 6333 O O . ALA E 3 188 ? 24.814 -105.132 34.708 1.00 85.72 188 ALA L O 1
ATOM 6335 N N . ASP E 3 189 ? 22.985 -103.822 34.604 1.00 83.45 189 ASP L N 1
ATOM 6336 C CA . ASP E 3 189 ? 23.042 -103.590 33.149 1.00 81.75 189 ASP L CA 1
ATOM 6337 C C . ASP E 3 189 ? 24.435 -103.157 32.645 1.00 78.88 189 ASP L C 1
ATOM 6338 O O . ASP E 3 189 ? 24.964 -103.702 31.664 1.00 79.06 189 ASP L O 1
ATOM 6343 N N . TYR E 3 190 ? 24.993 -102.165 33.340 1.00 76.18 190 TYR L N 1
ATOM 6344 C CA . TYR E 3 190 ? 26.286 -101.557 33.023 1.00 73.25 190 TYR L CA 1
ATOM 6345 C C . TYR E 3 190 ? 27.474 -102.526 33.175 1.00 74.99 190 TYR L C 1
ATOM 6346 O O . TYR E 3 190 ? 28.310 -102.623 32.276 1.00 73.70 190 TYR L O 1
ATOM 6355 N N . GLU E 3 191 ? 27.534 -103.235 34.314 1.00 77.76 191 GLU L N 1
ATOM 6356 C CA . GLU E 3 191 ? 28.601 -104.215 34.590 1.00 80.16 191 GLU L CA 1
ATOM 6357 C C . GLU E 3 191 ? 28.614 -105.443 33.641 1.00 82.67 191 GLU L C 1
ATOM 6358 O O . GLU E 3 191 ? 29.626 -106.133 33.573 1.00 84.81 191 GLU L O 1
ATOM 6364 N N . LYS E 3 192 ? 27.522 -105.717 32.916 1.00 83.33 192 LYS L N 1
ATOM 6365 C CA . LYS E 3 192 ? 27.462 -106.840 31.950 1.00 85.83 192 LYS L CA 1
ATOM 6366 C C . LYS E 3 192 ? 28.102 -106.572 30.572 1.00 84.05 192 LYS L C 1
ATOM 6367 O O . LYS E 3 192 ? 27.989 -107.417 29.679 1.00 85.83 192 LYS L O 1
ATOM 6369 N N . HIS E 3 193 ? 28.760 -105.416 30.399 1.00 80.66 193 HIS L N 1
ATOM 6370 C CA . HIS E 3 193 ? 29.291 -104.967 29.099 1.00 78.81 193 HIS L CA 1
ATOM 6371 C C . HIS E 3 193 ? 30.607 -104.189 29.261 1.00 75.98 193 HIS L C 1
ATOM 6372 O O . HIS E 3 193 ? 30.885 -103.621 30.326 1.00 74.96 193 HIS L O 1
ATOM 6379 N N . LYS E 3 194 ? 31.409 -104.175 28.197 1.00 74.96 194 LYS L N 1
ATOM 6380 C CA . LYS E 3 194 ? 32.747 -103.567 28.221 1.00 73.44 194 LYS L CA 1
ATOM 6381 C C . LYS E 3 194 ? 32.824 -102.249 27.444 1.00 69.18 194 LYS L C 1
ATOM 6382 O O . LYS E 3 194 ? 33.051 -101.205 28.050 1.00 66.84 194 LYS L O 1
ATOM 6388 N N . VAL E 3 195 ? 32.645 -102.288 26.123 1.00 68.15 195 VAL L N 1
ATOM 6389 C CA . VAL E 3 195 ? 32.882 -101.073 25.287 1.00 64.78 195 VAL L CA 1
ATOM 6390 C C . VAL E 3 195 ? 31.591 -100.209 25.113 1.00 61.76 195 VAL L C 1
ATOM 6391 O O . VAL E 3 195 ? 30.598 -100.671 24.557 1.00 62.65 195 VAL L O 1
ATOM 6395 N N . TYR E 3 196 ? 31.644 -98.964 25.614 1.00 58.49 196 TYR L N 1
ATOM 6396 C CA . TYR E 3 196 ? 30.558 -97.967 25.535 1.00 55.58 196 TYR L CA 1
ATOM 6397 C C . TYR E 3 196 ? 30.991 -96.853 24.571 1.00 52.78 196 TYR L C 1
ATOM 6398 O O . TYR E 3 196 ? 31.999 -96.184 24.830 1.00 51.66 196 TYR L O 1
ATOM 6407 N N . ALA E 3 197 ? 30.229 -96.665 23.489 1.00 51.36 197 ALA L N 1
ATOM 6408 C CA . ALA E 3 197 ? 30.592 -95.763 22.391 1.00 49.21 197 ALA L CA 1
ATOM 6409 C C . ALA E 3 197 ? 29.459 -94.780 22.092 1.00 46.80 197 ALA L C 1
ATOM 6410 O O . ALA E 3 197 ? 28.298 -95.172 22.041 1.00 47.09 197 ALA L O 1
ATOM 6412 N N . CYS E 3 198 ? 29.832 -93.521 21.910 1.00 44.64 198 CYS L N 1
ATOM 6413 C CA . CYS E 3 198 ? 28.939 -92.443 21.421 1.00 43.11 198 CYS L CA 1
ATOM 6414 C C . CYS E 3 198 ? 29.386 -92.120 19.985 1.00 42.19 198 CYS L C 1
ATOM 6415 O O . CYS E 3 198 ? 30.493 -91.623 19.816 1.00 41.38 198 CYS L O 1
ATOM 6418 N N . GLU E 3 199 ? 28.559 -92.396 18.962 1.00 42.43 199 GLU L N 1
ATOM 6419 C CA . GLU E 3 199 ? 28.867 -92.044 17.584 1.00 41.68 199 GLU L CA 1
ATOM 6420 C C . GLU E 3 199 ? 28.114 -90.761 17.183 1.00 38.80 199 GLU L C 1
ATOM 6421 O O . GLU E 3 199 ? 26.871 -90.677 17.325 1.00 38.93 199 GLU L O 1
ATOM 6427 N N . VAL E 3 200 ? 28.861 -89.789 16.681 1.00 35.90 200 VAL L N 1
ATOM 6428 C CA . VAL E 3 200 ? 28.307 -88.503 16.330 1.00 33.30 200 VAL L CA 1
ATOM 6429 C C . VAL E 3 200 ? 28.423 -88.205 14.844 1.00 32.60 200 VAL L C 1
ATOM 6430 O O . VAL E 3 200 ? 29.521 -88.301 14.253 1.00 32.54 200 VAL L O 1
ATOM 6434 N N . THR E 3 201 ? 27.290 -87.833 14.258 1.00 31.70 201 THR L N 1
ATOM 6435 C CA . THR E 3 201 ? 27.206 -87.491 12.868 1.00 31.54 201 THR L CA 1
ATOM 6436 C C . THR E 3 201 ? 26.747 -86.022 12.745 1.00 29.25 201 THR L C 1
ATOM 6437 O O . THR E 3 201 ? 25.695 -85.676 13.233 1.00 28.98 201 THR L O 1
ATOM 6441 N N . HIS E 3 202 ? 27.543 -85.197 12.092 1.00 27.75 202 HIS L N 1
ATOM 6442 C CA . HIS E 3 202 ? 27.263 -83.760 11.972 1.00 25.96 202 HIS L CA 1
ATOM 6443 C C . HIS E 3 202 ? 27.958 -83.252 10.728 1.00 25.71 202 HIS L C 1
ATOM 6444 O O . HIS E 3 202 ? 29.091 -83.694 10.425 1.00 26.34 202 HIS L O 1
ATOM 6451 N N . GLN E 3 203 ? 27.327 -82.319 9.998 1.00 25.01 203 GLN L N 1
ATOM 6452 C CA . GLN E 3 203 ? 27.887 -81.869 8.707 1.00 25.19 203 GLN L CA 1
ATOM 6453 C C . GLN E 3 203 ? 29.266 -81.233 8.830 1.00 25.07 203 GLN L C 1
ATOM 6454 O O . GLN E 3 203 ? 29.993 -81.154 7.870 1.00 26.34 203 GLN L O 1
ATOM 6460 N N . GLY E 3 204 ? 29.600 -80.767 10.022 1.00 24.56 204 GLY L N 1
ATOM 6461 C CA . GLY E 3 204 ? 30.893 -80.192 10.296 1.00 25.16 204 GLY L CA 1
ATOM 6462 C C . GLY E 3 204 ? 32.016 -81.174 10.306 1.00 27.19 204 GLY L C 1
ATOM 6463 O O . GLY E 3 204 ? 33.181 -80.765 10.162 1.00 29.27 204 GLY L O 1
ATOM 6464 N N . LEU E 3 205 ? 31.701 -82.451 10.486 1.00 28.12 205 LEU L N 1
ATOM 6465 C CA . LEU E 3 205 ? 32.693 -83.511 10.571 1.00 30.55 205 LEU L CA 1
ATOM 6466 C C . LEU E 3 205 ? 32.802 -84.147 9.197 1.00 32.09 205 LEU L C 1
ATOM 6467 O O . LEU E 3 205 ? 31.815 -84.276 8.510 1.00 32.57 205 LEU L O 1
ATOM 6472 N N . SER E 3 206 ? 33.989 -84.546 8.763 1.00 34.16 206 SER L N 1
ATOM 6473 C CA . SER E 3 206 ? 34.077 -85.156 7.422 1.00 36.10 206 SER L CA 1
ATOM 6474 C C . SER E 3 206 ? 33.589 -86.600 7.406 1.00 38.17 206 SER L C 1
ATOM 6475 O O . SER E 3 206 ? 33.186 -87.124 6.380 1.00 39.68 206 SER L O 1
ATOM 6478 N N . SER E 3 207 ? 33.653 -87.250 8.559 1.00 38.57 207 SER L N 1
ATOM 6479 C CA . SER E 3 207 ? 32.956 -88.517 8.756 1.00 40.25 207 SER L CA 1
ATOM 6480 C C . SER E 3 207 ? 32.568 -88.572 10.201 1.00 38.83 207 SER L C 1
ATOM 6481 O O . SER E 3 207 ? 33.076 -87.757 11.003 1.00 37.20 207 SER L O 1
ATOM 6484 N N . PRO E 3 208 ? 31.672 -89.519 10.547 1.00 39.36 208 PRO L N 1
ATOM 6485 C CA . PRO E 3 208 ? 31.216 -89.639 11.915 1.00 38.39 208 PRO L CA 1
ATOM 6486 C C . PRO E 3 208 ? 32.358 -89.872 12.876 1.00 38.37 208 PRO L C 1
ATOM 6487 O O . PRO E 3 208 ? 33.279 -90.582 12.557 1.00 40.18 208 PRO L O 1
ATOM 6491 N N . VAL E 3 209 ? 32.285 -89.269 14.038 1.00 36.78 209 VAL L N 1
ATOM 6492 C CA . VAL E 3 209 ? 33.303 -89.411 15.065 1.00 37.40 209 VAL L CA 1
ATOM 6493 C C . VAL E 3 209 ? 32.724 -90.319 16.166 1.00 38.24 209 VAL L C 1
ATOM 6494 O O . VAL E 3 209 ? 31.564 -90.141 16.567 1.00 37.07 209 VAL L O 1
ATOM 6498 N N . THR E 3 210 ? 33.512 -91.263 16.649 1.00 40.20 210 THR L N 1
ATOM 6499 C CA . THR E 3 210 ? 33.129 -92.118 17.782 1.00 41.43 210 THR L CA 1
ATOM 6500 C C . THR E 3 210 ? 34.071 -91.938 18.965 1.00 42.10 210 THR L C 1
ATOM 6501 O O . THR E 3 210 ? 35.268 -92.068 18.793 1.00 43.15 210 THR L O 1
ATOM 6505 N N . LYS E 3 211 ? 33.523 -91.647 20.142 1.00 41.76 211 LYS L N 1
ATOM 6506 C CA . LYS E 3 211 ? 34.288 -91.570 21.370 1.00 43.36 211 LYS L CA 1
ATOM 6507 C C . LYS E 3 211 ? 33.818 -92.699 22.278 1.00 45.30 211 LYS L C 1
ATOM 6508 O O . LYS E 3 211 ? 32.609 -92.883 22.495 1.00 44.66 211 LYS L O 1
ATOM 6514 N N . SER E 3 212 ? 34.763 -93.453 22.825 1.00 47.36 212 SER L N 1
ATOM 6515 C CA . SER E 3 212 ? 34.400 -94.629 23.560 1.00 49.78 212 SER L CA 1
ATOM 6516 C C . SER E 3 212 ? 35.331 -94.881 24.717 1.00 51.42 212 SER L C 1
ATOM 6517 O O . SER E 3 212 ? 36.458 -94.396 24.716 1.00 51.45 212 SER L O 1
ATOM 6520 N N . PHE E 3 213 ? 34.840 -95.634 25.697 1.00 52.81 213 PHE L N 1
ATOM 6521 C CA . PHE E 3 213 ? 35.674 -96.116 26.787 1.00 55.14 213 PHE L CA 1
ATOM 6522 C C . PHE E 3 213 ? 35.347 -97.566 27.105 1.00 58.92 213 PHE L C 1
ATOM 6523 O O . PHE E 3 213 ? 34.332 -98.097 26.628 1.00 59.02 213 PHE L O 1
ATOM 6531 N N . ASN E 3 214 ? 36.216 -98.199 27.906 1.00 62.15 214 ASN L N 1
ATOM 6532 C CA . ASN E 3 214 ? 35.986 -99.576 28.405 1.00 66.25 214 ASN L CA 1
ATOM 6533 C C . ASN E 3 214 ? 35.595 -99.622 29.877 1.00 67.75 214 ASN L C 1
ATOM 6534 O O . ASN E 3 214 ? 36.147 -98.878 30.668 1.00 67.51 214 ASN L O 1
ATOM 6539 N N . ARG E 3 215 ? 34.623 -100.482 30.201 1.00 70.50 215 ARG L N 1
ATOM 6540 C CA . ARG E 3 215 ? 34.416 -101.113 31.541 1.00 73.97 215 ARG L CA 1
ATOM 6541 C C . ARG E 3 215 ? 33.393 -100.452 32.488 1.00 73.13 215 ARG L C 1
ATOM 6542 O O . ARG E 3 215 ? 32.508 -101.139 33.059 1.00 74.89 215 ARG L O 1
ATOM 6550 N N . GLN F 2 1 ? -42.131 -106.142 31.951 1.00 50.70 1 GLN K N 1
ATOM 6551 C CA . GLN F 2 1 ? -43.362 -105.858 31.175 1.00 47.28 1 GLN K CA 1
ATOM 6552 C C . GLN F 2 1 ? -43.883 -104.439 31.474 1.00 42.77 1 GLN K C 1
ATOM 6553 O O . GLN F 2 1 ? -43.993 -104.041 32.622 1.00 42.55 1 GLN K O 1
ATOM 6556 N N . VAL F 2 2 ? -44.205 -103.694 30.429 1.00 39.28 2 VAL K N 1
ATOM 6557 C CA . VAL F 2 2 ? -44.849 -102.411 30.569 1.00 36.08 2 VAL K CA 1
ATOM 6558 C C . VAL F 2 2 ? -46.234 -102.649 31.150 1.00 35.57 2 VAL K C 1
ATOM 6559 O O . VAL F 2 2 ? -46.975 -103.489 30.652 1.00 34.91 2 VAL K O 1
ATOM 6563 N N . GLN F 2 3 ? -46.577 -101.919 32.210 1.00 34.16 3 GLN K N 1
ATOM 6564 C CA . GLN F 2 3 ? -47.870 -102.069 32.838 1.00 33.76 3 GLN K CA 1
ATOM 6565 C C . GLN F 2 3 ? -48.431 -100.753 33.396 1.00 30.25 3 GLN K C 1
ATOM 6566 O O . GLN F 2 3 ? -47.711 -99.968 33.999 1.00 29.56 3 GLN K O 1
ATOM 6572 N N . LEU F 2 4 ? -49.722 -100.532 33.169 1.00 27.61 4 LEU K N 1
ATOM 6573 C CA . LEU F 2 4 ? -50.464 -99.400 33.716 1.00 26.35 4 LEU K CA 1
ATOM 6574 C C . LEU F 2 4 ? -51.622 -99.879 34.559 1.00 26.32 4 LEU K C 1
ATOM 6575 O O . LEU F 2 4 ? -52.451 -100.650 34.064 1.00 26.32 4 LEU K O 1
ATOM 6580 N N . VAL F 2 5 ? -51.693 -99.456 35.810 1.00 26.23 5 VAL K N 1
ATOM 6581 C CA . VAL F 2 5 ? -52.745 -99.933 36.715 1.00 27.17 5 VAL K CA 1
ATOM 6582 C C . VAL F 2 5 ? -53.521 -98.749 37.181 1.00 26.63 5 VAL K C 1
ATOM 6583 O O . VAL F 2 5 ? -52.968 -97.827 37.800 1.00 26.89 5 VAL K O 1
ATOM 6587 N N . GLN F 2 6 ? -54.803 -98.769 36.885 1.00 25.99 6 GLN K N 1
ATOM 6588 C CA . GLN F 2 6 ? -55.690 -97.693 37.268 1.00 26.47 6 GLN K CA 1
ATOM 6589 C C . GLN F 2 6 ? -56.449 -97.966 38.570 1.00 27.50 6 GLN K C 1
ATOM 6590 O O . GLN F 2 6 ? -56.605 -99.133 39.031 1.00 27.87 6 GLN K O 1
ATOM 6596 N N . SER F 2 7 ? -56.920 -96.864 39.148 1.00 27.89 7 SER K N 1
ATOM 6597 C CA . SER F 2 7 ? -57.703 -96.871 40.380 1.00 29.58 7 SER K CA 1
ATOM 6598 C C . SER F 2 7 ? -59.136 -97.423 40.159 1.00 30.48 7 SER K C 1
ATOM 6599 O O . SER F 2 7 ? -59.651 -97.506 39.037 1.00 29.37 7 SER K O 1
ATOM 6602 N N . GLY F 2 8 ? -59.772 -97.833 41.254 1.00 32.87 8 GLY K N 1
ATOM 6603 C CA . GLY F 2 8 ? -61.066 -98.508 41.187 1.00 33.94 8 GLY K CA 1
ATOM 6604 C C . GLY F 2 8 ? -62.239 -97.631 40.771 1.00 33.95 8 GLY K C 1
ATOM 6605 O O . GLY F 2 8 ? -62.149 -96.423 40.701 1.00 33.30 8 GLY K O 1
ATOM 6606 N N . ALA F 2 9 ? -63.364 -98.273 40.506 1.00 35.21 9 ALA K N 1
ATOM 6607 C CA . ALA F 2 9 ? -64.588 -97.590 40.047 1.00 35.50 9 ALA K CA 1
ATOM 6608 C C . ALA F 2 9 ? -65.095 -96.474 40.978 1.00 36.53 9 ALA K C 1
ATOM 6609 O O . ALA F 2 9 ? -64.932 -96.546 42.189 1.00 38.30 9 ALA K O 1
ATOM 6611 N N . GLU F 2 10 ? -65.718 -95.467 40.385 1.00 36.05 10 GLU K N 1
ATOM 6612 C CA . GLU F 2 10 ? -66.337 -94.375 41.116 1.00 38.42 10 GLU K CA 1
ATOM 6613 C C . GLU F 2 10 ? -67.819 -94.303 40.817 1.00 38.59 10 GLU K C 1
ATOM 6614 O O . GLU F 2 10 ? -68.187 -94.383 39.667 1.00 37.10 10 GLU K O 1
ATOM 6620 N N . VAL F 2 11 ? -68.632 -94.127 41.848 1.00 39.97 11 VAL K N 1
ATOM 6621 C CA . VAL F 2 11 ? -70.045 -93.826 41.700 1.00 41.52 11 VAL K CA 1
ATOM 6622 C C . VAL F 2 11 ? -70.324 -92.504 42.383 1.00 43.34 11 VAL K C 1
ATOM 6623 O O . VAL F 2 11 ? -70.237 -92.419 43.589 1.00 45.28 11 VAL K O 1
ATOM 6627 N N . VAL F 2 12 ? -70.656 -91.467 41.627 1.00 43.43 12 VAL K N 1
ATOM 6628 C CA . VAL F 2 12 ? -70.792 -90.126 42.213 1.00 45.81 12 VAL K CA 1
ATOM 6629 C C . VAL F 2 12 ? -72.013 -89.363 41.746 1.00 47.48 12 VAL K C 1
ATOM 6630 O O . VAL F 2 12 ? -72.638 -89.763 40.781 1.00 47.11 12 VAL K O 1
ATOM 6634 N N . LYS F 2 13 ? -72.324 -88.269 42.453 1.00 49.38 13 LYS K N 1
ATOM 6635 C CA . LYS F 2 13 ? -73.455 -87.401 42.145 1.00 51.61 13 LYS K CA 1
ATOM 6636 C C . LYS F 2 13 ? -73.087 -86.327 41.155 1.00 49.89 13 LYS K C 1
ATOM 6637 O O . LYS F 2 13 ? -71.924 -85.987 41.050 1.00 47.91 13 LYS K O 1
ATOM 6643 N N . PRO F 2 14 ? -74.073 -85.775 40.428 1.00 51.30 14 PRO K N 1
ATOM 6644 C CA . PRO F 2 14 ? -73.774 -84.662 39.544 1.00 50.99 14 PRO K CA 1
ATOM 6645 C C . PRO F 2 14 ? -73.216 -83.451 40.339 1.00 52.48 14 PRO K C 1
ATOM 6646 O O . PRO F 2 14 ? -73.684 -83.170 41.426 1.00 55.12 14 PRO K O 1
ATOM 6650 N N . GLY F 2 15 ? -72.222 -82.775 39.786 1.00 51.34 15 GLY K N 1
ATOM 6651 C CA . GLY F 2 15 ? -71.559 -81.656 40.471 1.00 52.58 15 GLY K CA 1
ATOM 6652 C C . GLY F 2 15 ? -70.305 -82.072 41.195 1.00 51.01 15 GLY K C 1
ATOM 6653 O O . GLY F 2 15 ? -69.470 -81.231 41.471 1.00 51.10 15 GLY K O 1
ATOM 6654 N N . ALA F 2 16 ? -70.161 -83.364 41.501 1.00 50.06 16 ALA K N 1
ATOM 6655 C CA . ALA F 2 16 ? -68.961 -83.895 42.155 1.00 48.59 16 ALA K CA 1
ATOM 6656 C C . ALA F 2 16 ? -67.704 -83.787 41.283 1.00 45.39 16 ALA K C 1
ATOM 6657 O O . ALA F 2 16 ? -67.777 -83.475 40.098 1.00 43.67 16 ALA K O 1
ATOM 6659 N N . SER F 2 17 ? -66.549 -84.038 41.886 1.00 45.12 17 SER K N 1
ATOM 6660 C CA . SER F 2 17 ? -65.325 -84.293 41.099 1.00 42.93 17 SER K CA 1
ATOM 6661 C C . SER F 2 17 ? -64.743 -85.642 41.505 1.00 41.67 17 SER K C 1
ATOM 6662 O O . SER F 2 17 ? -65.023 -86.153 42.586 1.00 43.69 17 SER K O 1
ATOM 6665 N N . VAL F 2 18 ? -63.955 -86.224 40.630 1.00 39.03 18 VAL K N 1
ATOM 6666 C CA . VAL F 2 18 ? -63.222 -87.437 40.954 1.00 38.51 18 VAL K CA 1
ATOM 6667 C C . VAL F 2 18 ? -61.803 -87.240 40.459 1.00 36.66 18 VAL K C 1
ATOM 6668 O O . VAL F 2 18 ? -61.587 -86.445 39.541 1.00 36.00 18 VAL K O 1
ATOM 6672 N N . LYS F 2 19 ? -60.880 -87.965 41.077 1.00 35.74 19 LYS K N 1
ATOM 6673 C CA . LYS F 2 19 ? -59.498 -87.956 40.711 1.00 35.15 19 LYS K CA 1
ATOM 6674 C C . LYS F 2 19 ? -59.010 -89.376 40.499 1.00 33.73 19 LYS K C 1
ATOM 6675 O O . LYS F 2 19 ? -58.881 -90.160 41.449 1.00 35.28 19 LYS K O 1
ATOM 6681 N N . LEU F 2 20 ? -58.744 -89.691 39.244 1.00 31.34 20 LEU K N 1
ATOM 6682 C CA . LEU F 2 20 ? -58.343 -91.020 38.822 1.00 30.66 20 LEU K CA 1
ATOM 6683 C C . LEU F 2 20 ? -56.801 -91.181 38.818 1.00 30.00 20 LEU K C 1
ATOM 6684 O O . LEU F 2 20 ? -56.087 -90.235 38.472 1.00 28.53 20 LEU K O 1
ATOM 6689 N N . SER F 2 21 ? -56.281 -92.358 39.182 1.00 29.28 21 SER K N 1
ATOM 6690 C CA . SER F 2 21 ? -54.838 -92.551 39.122 1.00 28.82 21 SER K CA 1
ATOM 6691 C C . SER F 2 21 ? -54.464 -93.676 38.165 1.00 27.84 21 SER K C 1
ATOM 6692 O O . SER F 2 21 ? -55.280 -94.541 37.852 1.00 27.82 21 SER K O 1
ATOM 6695 N N . CYS F 2 22 ? -53.223 -93.634 37.710 1.00 27.00 22 CYS K N 1
ATOM 6696 C CA . CYS F 2 22 ? -52.693 -94.520 36.684 1.00 26.01 22 CYS K CA 1
ATOM 6697 C C . CYS F 2 22 ? -51.219 -94.730 37.028 1.00 27.47 22 CYS K C 1
ATOM 6698 O O . CYS F 2 22 ? -50.392 -93.856 36.762 1.00 26.45 22 CYS K O 1
ATOM 6701 N N . LYS F 2 23 ? -50.924 -95.876 37.648 1.00 28.54 23 LYS K N 1
ATOM 6702 C CA . LYS F 2 23 ? -49.609 -96.200 38.125 1.00 30.16 23 LYS K CA 1
ATOM 6703 C C . LYS F 2 23 ? -48.880 -96.969 37.021 1.00 28.37 23 LYS K C 1
ATOM 6704 O O . LYS F 2 23 ? -49.353 -97.997 36.563 1.00 27.78 23 LYS K O 1
ATOM 6710 N N . ALA F 2 24 ? -47.744 -96.446 36.597 1.00 27.15 24 ALA K N 1
ATOM 6711 C CA . ALA F 2 24 ? -46.926 -97.021 35.569 1.00 26.95 24 ALA K CA 1
ATOM 6712 C C . ALA F 2 24 ? -45.757 -97.814 36.129 1.00 28.77 24 ALA K C 1
ATOM 6713 O O . ALA F 2 24 ? -45.142 -97.413 37.101 1.00 30.11 24 ALA K O 1
ATOM 6715 N N . SER F 2 25 ? -45.452 -98.959 35.517 1.00 29.25 25 SER K N 1
ATOM 6716 C CA . SER F 2 25 ? -44.250 -99.727 35.890 1.00 31.16 25 SER K CA 1
ATOM 6717 C C . SER F 2 25 ? -43.689 -100.373 34.633 1.00 30.78 25 SER K C 1
ATOM 6718 O O . SER F 2 25 ? -44.373 -100.460 33.618 1.00 28.81 25 SER K O 1
ATOM 6721 N N . GLY F 2 26 ? -42.430 -100.800 34.722 1.00 32.30 26 GLY K N 1
ATOM 6722 C CA . GLY F 2 26 ? -41.776 -101.554 33.666 1.00 32.76 26 GLY K CA 1
ATOM 6723 C C . GLY F 2 26 ? -41.122 -100.776 32.558 1.00 31.52 26 GLY K C 1
ATOM 6724 O O . GLY F 2 26 ? -40.687 -101.353 31.567 1.00 31.66 26 GLY K O 1
ATOM 6725 N N . TYR F 2 27 ? -41.058 -99.458 32.692 1.00 30.41 27 TYR K N 1
ATOM 6726 C CA . TYR F 2 27 ? -40.378 -98.607 31.700 1.00 29.43 27 TYR K CA 1
ATOM 6727 C C . TYR F 2 27 ? -40.027 -97.287 32.393 1.00 29.24 27 TYR K C 1
ATOM 6728 O O . TYR F 2 27 ? -40.433 -97.072 33.519 1.00 29.56 27 TYR K O 1
ATOM 6737 N N . ILE F 2 28 ? -39.292 -96.419 31.733 1.00 29.33 28 ILE K N 1
ATOM 6738 C CA . ILE F 2 28 ? -38.946 -95.110 32.340 1.00 29.11 28 ILE K CA 1
ATOM 6739 C C . ILE F 2 28 ? -40.130 -94.162 32.144 1.00 26.72 28 ILE K C 1
ATOM 6740 O O . ILE F 2 28 ? -40.419 -93.686 31.003 1.00 24.43 28 ILE K O 1
ATOM 6745 N N . PHE F 2 29 ? -40.826 -93.901 33.243 1.00 26.30 29 PHE K N 1
ATOM 6746 C CA . PHE F 2 29 ? -42.097 -93.167 33.245 1.00 25.21 29 PHE K CA 1
ATOM 6747 C C . PHE F 2 29 ? -41.985 -91.798 32.529 1.00 24.09 29 PHE K C 1
ATOM 6748 O O . PHE F 2 29 ? -42.877 -91.392 31.780 1.00 22.47 29 PHE K O 1
ATOM 6756 N N . THR F 2 30 ? -40.871 -91.101 32.749 1.00 25.00 30 THR K N 1
ATOM 6757 C CA . THR F 2 30 ? -40.654 -89.793 32.111 1.00 24.70 30 THR K CA 1
ATOM 6758 C C . THR F 2 30 ? -40.352 -89.787 30.607 1.00 24.26 30 THR K C 1
ATOM 6759 O O . THR F 2 30 ? -40.308 -88.720 30.011 1.00 23.67 30 THR K O 1
ATOM 6763 N N . SER F 2 31 ? -40.135 -90.955 29.996 1.00 24.03 31 SER K N 1
ATOM 6764 C CA . SER F 2 31 ? -39.741 -91.009 28.601 1.00 23.71 31 SER K CA 1
ATOM 6765 C C . SER F 2 31 ? -40.898 -91.101 27.616 1.00 22.62 31 SER K C 1
ATOM 6766 O O . SER F 2 31 ? -40.648 -91.050 26.391 1.00 21.91 31 SER K O 1
ATOM 6769 N N . TYR F 2 32 ? -42.131 -91.240 28.118 1.00 21.79 32 TYR K N 1
ATOM 6770 C CA . TYR F 2 32 ? -43.290 -91.427 27.263 1.00 20.83 32 TYR K CA 1
ATOM 6771 C C . TYR F 2 32 ? -44.432 -90.493 27.672 1.00 19.76 32 TYR K C 1
ATOM 6772 O O . TYR F 2 32 ? -44.711 -90.345 28.858 1.00 19.62 32 TYR K O 1
ATOM 6781 N N . TYR F 2 33 ? -45.090 -89.900 26.696 1.00 18.31 33 TYR K N 1
ATOM 6782 C CA . TYR F 2 33 ? -46.314 -89.165 26.957 1.00 18.03 33 TYR K CA 1
ATOM 6783 C C . TYR F 2 33 ? -47.407 -90.108 27.452 1.00 18.64 33 TYR K C 1
ATOM 6784 O O . TYR F 2 33 ? -47.488 -91.272 26.993 1.00 20.05 33 TYR K O 1
ATOM 6793 N N . MET F 2 34 ? -48.214 -89.612 28.385 1.00 18.43 34 MET K N 1
ATOM 6794 C CA . MET F 2 34 ? -49.398 -90.334 28.851 1.00 19.40 34 MET K CA 1
ATOM 6795 C C . MET F 2 34 ? -50.661 -89.654 28.341 1.00 18.62 34 MET K C 1
ATOM 6796 O O . MET F 2 34 ? -50.832 -88.464 28.527 1.00 18.88 34 MET K O 1
ATOM 6801 N N . TYR F 2 35 ? -51.528 -90.455 27.720 1.00 18.59 35 TYR K N 1
ATOM 6802 C CA . TYR F 2 35 ? -52.825 -90.014 27.224 1.00 17.94 35 TYR K CA 1
ATOM 6803 C C . TYR F 2 35 ? -53.911 -90.530 28.138 1.00 18.37 35 TYR K C 1
ATOM 6804 O O . TYR F 2 35 ? -53.747 -91.567 28.842 1.00 17.41 35 TYR K O 1
ATOM 6813 N N . TRP F 2 36 ? -55.009 -89.804 28.113 1.00 18.57 36 TRP K N 1
ATOM 6814 C CA . TRP F 2 36 ? -56.244 -90.268 28.743 1.00 19.66 36 TRP K CA 1
ATOM 6815 C C . TRP F 2 36 ? -57.322 -90.275 27.677 1.00 20.06 36 TRP K C 1
ATOM 6816 O O . TRP F 2 36 ? -57.399 -89.362 26.825 1.00 19.73 36 TRP K O 1
ATOM 6827 N N . VAL F 2 37 ? -58.150 -91.320 27.730 1.00 20.86 37 VAL K N 1
ATOM 6828 C CA . VAL F 2 37 ? -59.105 -91.631 26.664 1.00 21.24 37 VAL K CA 1
ATOM 6829 C C . VAL F 2 37 ? -60.396 -92.045 27.391 1.00 22.00 37 VAL K C 1
ATOM 6830 O O . VAL F 2 37 ? -60.357 -92.748 28.412 1.00 22.67 37 VAL K O 1
ATOM 6834 N N . LYS F 2 38 ? -61.512 -91.575 26.861 1.00 22.63 38 LYS K N 1
ATOM 6835 C CA . LYS F 2 38 ? -62.876 -91.850 27.386 1.00 23.32 38 LYS K CA 1
ATOM 6836 C C . LYS F 2 38 ? -63.584 -92.816 26.442 1.00 23.71 38 LYS K C 1
ATOM 6837 O O . LYS F 2 38 ? -63.402 -92.744 25.216 1.00 22.42 38 LYS K O 1
ATOM 6843 N N . GLN F 2 39 ? -64.369 -93.722 27.011 1.00 24.03 39 GLN K N 1
ATOM 6844 C CA . GLN F 2 39 ? -65.211 -94.591 26.227 1.00 26.08 39 GLN K CA 1
ATOM 6845 C C . GLN F 2 39 ? -66.567 -94.661 26.962 1.00 28.48 39 GLN K C 1
ATOM 6846 O O . GLN F 2 39 ? -66.679 -95.295 27.986 1.00 27.61 39 GLN K O 1
ATOM 6852 N N A ALA F 2 40 ? -67.597 -94.039 26.394 0.50 31.26 40 ALA K N 1
ATOM 6853 N N B ALA F 2 40 ? -67.544 -93.946 26.427 0.50 31.24 40 ALA K N 1
ATOM 6854 C CA A ALA F 2 40 ? -68.952 -93.985 27.045 0.50 34.05 40 ALA K CA 1
ATOM 6855 C CA B ALA F 2 40 ? -68.824 -93.712 27.134 0.50 34.03 40 ALA K CA 1
ATOM 6856 C C A ALA F 2 40 ? -69.714 -95.274 26.839 0.50 36.04 40 ALA K C 1
ATOM 6857 C C B ALA F 2 40 ? -69.671 -94.823 26.660 0.50 35.82 40 ALA K C 1
ATOM 6858 O O A ALA F 2 40 ? -69.258 -96.141 26.093 0.50 36.34 40 ALA K O 1
ATOM 6859 O O B ALA F 2 40 ? -69.689 -95.070 25.451 0.50 36.43 40 ALA K O 1
ATOM 6862 N N A PRO F 2 41 ? -70.892 -95.412 27.505 0.50 38.19 41 PRO K N 1
ATOM 6863 N N B PRO F 2 41 ? -70.382 -95.505 27.591 0.50 37.86 41 PRO K N 1
ATOM 6864 C CA A PRO F 2 41 ? -71.716 -96.615 27.430 0.50 39.25 41 PRO K CA 1
ATOM 6865 C CA B PRO F 2 41 ? -70.953 -96.774 27.177 0.50 38.48 41 PRO K CA 1
ATOM 6866 C C A PRO F 2 41 ? -72.109 -97.035 26.018 0.50 39.63 41 PRO K C 1
ATOM 6867 C C B PRO F 2 41 ? -71.883 -96.619 25.979 0.50 40.03 41 PRO K C 1
ATOM 6868 O O A PRO F 2 41 ? -72.911 -96.349 25.382 0.50 40.60 41 PRO K O 1
ATOM 6869 O O B PRO F 2 41 ? -72.882 -97.327 25.897 0.50 40.72 41 PRO K O 1
ATOM 6876 N N A GLY F 2 42 ? -71.547 -98.156 25.553 0.50 38.59 42 GLY K N 1
ATOM 6877 N N B GLY F 2 42 ? -71.569 -95.719 25.050 0.50 40.11 42 GLY K N 1
ATOM 6878 C CA A GLY F 2 42 ? -71.847 -98.697 24.230 0.50 39.44 42 GLY K CA 1
ATOM 6879 C CA B GLY F 2 42 ? -72.551 -95.377 24.006 0.50 42.86 42 GLY K CA 1
ATOM 6880 C C A GLY F 2 42 ? -71.084 -97.877 23.225 0.50 38.63 42 GLY K C 1
ATOM 6881 C C B GLY F 2 42 ? -71.940 -95.211 22.636 0.50 42.85 42 GLY K C 1
ATOM 6882 O O A GLY F 2 42 ? -71.382 -97.852 22.018 0.50 39.63 42 GLY K O 1
ATOM 6883 O O B GLY F 2 42 ? -72.418 -94.431 21.810 0.50 43.91 42 GLY K O 1
ATOM 6884 N N A GLN F 2 43 ? -70.069 -97.207 23.746 0.50 37.01 43 GLN K N 1
ATOM 6885 N N B GLN F 2 43 ? -70.868 -95.962 22.404 0.50 42.41 43 GLN K N 1
ATOM 6886 C CA A GLN F 2 43 ? -69.471 -96.080 23.048 0.50 35.97 43 GLN K CA 1
ATOM 6887 C CA B GLN F 2 43 ? -69.984 -95.748 21.251 0.50 41.41 43 GLN K CA 1
ATOM 6888 C C A GLN F 2 43 ? -68.075 -96.285 22.488 0.50 34.21 43 GLN K C 1
ATOM 6889 C C B GLN F 2 43 ? -68.575 -96.202 21.596 0.50 39.26 43 GLN K C 1
ATOM 6890 O O A GLN F 2 43 ? -67.396 -97.309 22.701 0.50 32.28 43 GLN K O 1
ATOM 6891 O O B GLN F 2 43 ? -68.359 -97.164 22.356 0.50 39.13 43 GLN K O 1
ATOM 6902 N N A GLY F 2 44 ? -67.697 -95.234 21.759 0.50 34.18 44 GLY K N 1
ATOM 6903 N N B GLY F 2 44 ? -67.612 -95.479 21.030 0.50 37.45 44 GLY K N 1
ATOM 6904 C CA A GLY F 2 44 ? -66.486 -95.154 21.028 0.50 33.32 44 GLY K CA 1
ATOM 6905 C CA B GLY F 2 44 ? -66.228 -95.700 21.340 0.50 35.07 44 GLY K CA 1
ATOM 6906 C C A GLY F 2 44 ? -65.500 -94.363 21.837 0.50 31.35 44 GLY K C 1
ATOM 6907 C C B GLY F 2 44 ? -65.475 -94.484 21.876 0.50 32.51 44 GLY K C 1
ATOM 6908 O O A GLY F 2 44 ? -65.818 -93.799 22.918 0.50 31.70 44 GLY K O 1
ATOM 6909 O O B GLY F 2 44 ? -65.932 -93.736 22.782 0.50 33.22 44 GLY K O 1
ATOM 6910 N N . LEU F 2 45 ? -64.303 -94.303 21.296 1.00 29.79 45 LEU K N 1
ATOM 6911 C CA . LEU F 2 45 ? -63.210 -93.820 22.010 1.00 26.81 45 LEU K CA 1
ATOM 6912 C C . LEU F 2 45 ? -62.986 -92.354 21.674 1.00 25.61 45 LEU K C 1
ATOM 6913 O O . LEU F 2 45 ? -63.125 -91.968 20.520 1.00 25.02 45 LEU K O 1
ATOM 6918 N N . GLU F 2 46 ? -62.646 -91.573 22.698 1.00 24.03 46 GLU K N 1
ATOM 6919 C CA . GLU F 2 46 ? -62.413 -90.137 22.545 1.00 24.52 46 GLU K CA 1
ATOM 6920 C C . GLU F 2 46 ? -61.190 -89.751 23.349 1.00 22.30 46 GLU K C 1
ATOM 6921 O O . GLU F 2 46 ? -61.129 -90.054 24.522 1.00 21.18 46 GLU K O 1
ATOM 6927 N N . TRP F 2 47 ? -60.223 -89.096 22.710 1.00 21.02 47 TRP K N 1
ATOM 6928 C CA . TRP F 2 47 ? -59.035 -88.675 23.415 1.00 20.42 47 TRP K CA 1
ATOM 6929 C C . TRP F 2 47 ? -59.298 -87.393 24.210 1.00 20.47 47 TRP K C 1
ATOM 6930 O O . TRP F 2 47 ? -59.892 -86.426 23.685 1.00 21.58 47 TRP K O 1
ATOM 6941 N N . ILE F 2 48 ? -58.870 -87.397 25.459 1.00 20.00 48 ILE K N 1
ATOM 6942 C CA . ILE F 2 48 ? -59.148 -86.304 26.359 1.00 20.71 48 ILE K CA 1
ATOM 6943 C C . ILE F 2 48 ? -57.985 -85.276 26.298 1.00 20.30 48 ILE K C 1
ATOM 6944 O O . ILE F 2 48 ? -58.232 -84.086 26.194 1.00 20.87 48 ILE K O 1
ATOM 6949 N N . GLY F 2 49 ? -56.761 -85.781 26.366 1.00 19.16 49 GLY K N 1
ATOM 6950 C CA . GLY F 2 49 ? -55.566 -84.944 26.447 1.00 19.08 49 GLY K CA 1
ATOM 6951 C C . GLY F 2 49 ? -54.368 -85.775 26.811 1.00 18.22 49 GLY K C 1
ATOM 6952 O O . GLY F 2 49 ? -54.440 -87.000 26.926 1.00 17.35 49 GLY K O 1
ATOM 6953 N N . GLU F 2 50 ? -53.248 -85.087 27.004 1.00 17.94 50 GLU K N 1
ATOM 6954 C CA . GLU F 2 50 ? -51.970 -85.742 27.230 1.00 18.11 50 GLU K CA 1
ATOM 6955 C C . GLU F 2 50 ? -51.197 -84.939 28.232 1.00 18.28 50 GLU K C 1
ATOM 6956 O O . GLU F 2 50 ? -51.398 -83.712 28.373 1.00 18.01 50 GLU K O 1
ATOM 6962 N N . ILE F 2 51 ? -50.286 -85.649 28.892 1.00 18.30 51 ILE K N 1
ATOM 6963 C CA . ILE F 2 51 ? -49.325 -85.028 29.783 1.00 18.29 51 ILE K CA 1
ATOM 6964 C C . ILE F 2 51 ? -47.930 -85.560 29.485 1.00 18.28 51 ILE K C 1
ATOM 6965 O O . ILE F 2 51 ? -47.744 -86.735 29.233 1.00 18.22 51 ILE K O 1
ATOM 6970 N N . ASN F 2 52 ? -46.948 -84.680 29.528 1.00 18.52 52 ASN K N 1
ATOM 6971 C CA . ASN F 2 52 ? -45.542 -85.059 29.502 1.00 18.51 52 ASN K CA 1
ATOM 6972 C C . ASN F 2 52 ? -45.066 -85.281 30.940 1.00 19.27 52 ASN K C 1
ATOM 6973 O O . ASN F 2 52 ? -44.908 -84.329 31.688 1.00 19.15 52 ASN K O 1
ATOM 6978 N N . PRO F 2 53 ? -44.847 -86.536 31.347 1.00 19.37 53 PRO K N 1
ATOM 6979 C CA . PRO F 2 53 ? -44.470 -86.662 32.771 1.00 21.07 53 PRO K CA 1
ATOM 6980 C C . PRO F 2 53 ? -43.139 -86.076 33.183 1.00 21.91 53 PRO K C 1
ATOM 6981 O O . PRO F 2 53 ? -42.907 -85.854 34.372 1.00 23.99 53 PRO K O 1
ATOM 6985 N N . SER F 2 54 ? -42.262 -85.838 32.233 1.00 21.83 54 SER K N 1
ATOM 6986 C CA . SER F 2 54 ? -40.979 -85.210 32.519 1.00 23.16 54 SER K CA 1
ATOM 6987 C C . SER F 2 54 ? -41.105 -83.809 33.098 1.00 23.07 54 SER K C 1
ATOM 6988 O O . SER F 2 54 ? -40.346 -83.447 33.965 1.00 23.59 54 SER K O 1
ATOM 6991 N N . ASN F 2 55 ? -42.061 -83.027 32.608 1.00 21.53 55 ASN K N 1
ATOM 6992 C CA . ASN F 2 55 ? -42.224 -81.643 33.094 1.00 22.27 55 ASN K CA 1
ATOM 6993 C C . ASN F 2 55 ? -43.622 -81.199 33.516 1.00 22.23 55 ASN K C 1
ATOM 6994 O O . ASN F 2 55 ? -43.778 -80.100 34.035 1.00 23.30 55 ASN K O 1
ATOM 6999 N N . GLY F 2 56 ? -44.627 -82.044 33.300 1.00 21.78 56 GLY K N 1
ATOM 7000 C CA . GLY F 2 56 ? -45.991 -81.651 33.597 1.00 22.00 56 GLY K CA 1
ATOM 7001 C C . GLY F 2 56 ? -46.708 -80.872 32.490 1.00 21.74 56 GLY K C 1
ATOM 7002 O O . GLY F 2 56 ? -47.841 -80.481 32.699 1.00 22.25 56 GLY K O 1
ATOM 7003 N N . ASP F 2 57 ? -46.072 -80.665 31.320 1.00 20.60 57 ASP K N 1
ATOM 7004 C CA . ASP F 2 57 ? -46.709 -79.974 30.191 1.00 20.34 57 ASP K CA 1
ATOM 7005 C C . ASP F 2 57 ? -47.890 -80.781 29.755 1.00 19.11 57 ASP K C 1
ATOM 7006 O O . ASP F 2 57 ? -47.817 -82.033 29.757 1.00 19.10 57 ASP K O 1
ATOM 7011 N N . THR F 2 58 ? -48.987 -80.100 29.403 1.00 18.82 58 THR K N 1
ATOM 7012 C CA . THR F 2 58 ? -50.225 -80.758 28.984 1.00 18.12 58 THR K CA 1
ATOM 7013 C C . THR F 2 58 ? -50.766 -80.130 27.695 1.00 18.46 58 THR K C 1
ATOM 7014 O O . THR F 2 58 ? -50.525 -78.961 27.370 1.00 18.23 58 THR K O 1
ATOM 7018 N N . ASN F 2 59 ? -51.515 -80.943 26.957 1.00 18.20 59 ASN K N 1
ATOM 7019 C CA . ASN F 2 59 ? -52.361 -80.428 25.894 1.00 19.31 59 ASN K CA 1
ATOM 7020 C C . ASN F 2 59 ? -53.698 -81.187 25.916 1.00 19.64 59 ASN K C 1
ATOM 7021 O O . ASN F 2 59 ? -53.729 -82.370 26.246 1.00 18.27 59 ASN K O 1
ATOM 7026 N N . PHE F 2 60 ? -54.778 -80.491 25.561 1.00 20.85 60 PHE K N 1
ATOM 7027 C CA . PHE F 2 60 ? -56.126 -81.052 25.638 1.00 21.84 60 PHE K CA 1
ATOM 7028 C C . PHE F 2 60 ? -56.933 -81.025 24.339 1.00 22.43 60 PHE K C 1
ATOM 7029 O O . PHE F 2 60 ? -56.759 -80.151 23.466 1.00 22.98 60 PHE K O 1
ATOM 7037 N N . ASN F 2 61 ? -57.832 -81.994 24.219 1.00 21.86 61 ASN K N 1
ATOM 7038 C CA . ASN F 2 61 ? -58.929 -81.852 23.266 1.00 23.49 61 ASN K CA 1
ATOM 7039 C C . ASN F 2 61 ? -59.790 -80.679 23.716 1.00 25.54 61 ASN K C 1
ATOM 7040 O O . ASN F 2 61 ? -60.133 -80.581 24.886 1.00 25.23 61 ASN K O 1
ATOM 7045 N N . GLU F 2 62 ? -60.151 -79.815 22.784 1.00 27.76 62 GLU K N 1
ATOM 7046 C CA . GLU F 2 62 ? -61.035 -78.690 23.097 1.00 31.76 62 GLU K CA 1
ATOM 7047 C C . GLU F 2 62 ? -62.317 -79.148 23.805 1.00 33.39 62 GLU K C 1
ATOM 7048 O O . GLU F 2 62 ? -62.780 -78.473 24.698 1.00 35.33 62 GLU K O 1
ATOM 7054 N N . LYS F 2 63 ? -62.859 -80.286 23.402 1.00 33.18 63 LYS K N 1
ATOM 7055 C CA . LYS F 2 63 ? -64.053 -80.852 24.049 1.00 35.29 63 LYS K CA 1
ATOM 7056 C C . LYS F 2 63 ? -63.923 -81.104 25.572 1.00 34.74 63 LYS K C 1
ATOM 7057 O O . LYS F 2 63 ? -64.939 -81.172 26.240 1.00 37.51 63 LYS K O 1
ATOM 7063 N N . PHE F 2 64 ? -62.710 -81.251 26.111 1.00 32.95 64 PHE K N 1
ATOM 7064 C CA . PHE F 2 64 ? -62.484 -81.628 27.512 1.00 32.52 64 PHE K CA 1
ATOM 7065 C C . PHE F 2 64 ? -61.683 -80.629 28.306 1.00 33.84 64 PHE K C 1
ATOM 7066 O O . PHE F 2 64 ? -61.451 -80.857 29.480 1.00 34.27 64 PHE K O 1
ATOM 7074 N N . LYS F 2 65 ? -61.268 -79.528 27.693 1.00 35.77 65 LYS K N 1
ATOM 7075 C CA . LYS F 2 65 ? -60.363 -78.575 28.340 1.00 38.62 65 LYS K CA 1
ATOM 7076 C C . LYS F 2 65 ? -60.964 -78.061 29.680 1.00 40.78 65 LYS K C 1
ATOM 7077 O O . LYS F 2 65 ? -60.255 -77.905 30.641 1.00 41.46 65 LYS K O 1
ATOM 7081 N N . SER F 2 66 ? -62.267 -77.821 29.726 1.00 43.16 66 SER K N 1
ATOM 7082 C CA . SER F 2 66 ? -62.986 -77.476 30.977 1.00 46.54 66 SER K CA 1
ATOM 7083 C C . SER F 2 66 ? -63.141 -78.559 32.046 1.00 45.10 66 SER K C 1
ATOM 7084 O O . SER F 2 66 ? -63.335 -78.262 33.217 1.00 48.19 66 SER K O 1
ATOM 7087 N N . LYS F 2 67 ? -63.069 -79.806 31.644 1.00 41.40 67 LYS K N 1
ATOM 7088 C CA . LYS F 2 67 ? -63.515 -80.932 32.454 1.00 40.15 67 LYS K CA 1
ATOM 7089 C C . LYS F 2 67 ? -62.332 -81.630 33.184 1.00 36.59 67 LYS K C 1
ATOM 7090 O O . LYS F 2 67 ? -62.524 -82.200 34.267 1.00 36.38 67 LYS K O 1
ATOM 7096 N N . ALA F 2 68 ? -61.141 -81.599 32.589 1.00 32.96 68 ALA K N 1
ATOM 7097 C CA . ALA F 2 68 ? -60.045 -82.530 32.969 1.00 30.30 68 ALA K CA 1
ATOM 7098 C C . ALA F 2 68 ? -58.801 -81.747 33.371 1.00 29.45 68 ALA K C 1
ATOM 7099 O O . ALA F 2 68 ? -58.430 -80.817 32.680 1.00 29.06 68 ALA K O 1
ATOM 7101 N N . THR F 2 69 ? -58.189 -82.154 34.484 1.00 28.25 69 THR K N 1
ATOM 7102 C CA . THR F 2 69 ? -56.907 -81.617 34.966 1.00 27.73 69 THR K CA 1
ATOM 7103 C C . THR F 2 69 ? -55.954 -82.791 35.069 1.00 26.10 69 THR K C 1
ATOM 7104 O O . THR F 2 69 ? -56.281 -83.787 35.717 1.00 26.02 69 THR K O 1
ATOM 7108 N N . LEU F 2 70 ? -54.795 -82.674 34.416 1.00 24.34 70 LEU K N 1
ATOM 7109 C CA . LEU F 2 70 ? -53.825 -83.737 34.350 1.00 23.21 70 LEU K CA 1
ATOM 7110 C C . LEU F 2 70 ? -52.590 -83.374 35.136 1.00 23.61 70 LEU K C 1
ATOM 7111 O O . LEU F 2 70 ? -52.062 -82.263 34.965 1.00 23.72 70 LEU K O 1
ATOM 7116 N N . THR F 2 71 ? -52.141 -84.290 35.986 1.00 24.08 71 THR K N 1
ATOM 7117 C CA . THR F 2 71 ? -50.903 -84.154 36.760 1.00 24.97 71 THR K CA 1
ATOM 7118 C C . THR F 2 71 ? -50.164 -85.477 36.818 1.00 25.34 71 THR K C 1
ATOM 7119 O O . THR F 2 71 ? -50.705 -86.543 36.396 1.00 24.31 71 THR K O 1
ATOM 7123 N N . VAL F 2 72 ? -48.925 -85.415 37.332 1.00 25.78 72 VAL K N 1
ATOM 7124 C CA . VAL F 2 72 ? -48.133 -86.606 37.604 1.00 26.71 72 VAL K CA 1
ATOM 7125 C C . VAL F 2 72 ? -47.403 -86.458 38.902 1.00 28.98 72 VAL K C 1
ATOM 7126 O O . VAL F 2 72 ? -47.186 -85.348 39.400 1.00 29.13 72 VAL K O 1
ATOM 7130 N N . ASP F 2 73 ? -47.021 -87.605 39.434 1.00 29.75 73 ASP K N 1
ATOM 7131 C CA . ASP F 2 73 ? -46.087 -87.689 40.538 1.00 32.45 73 ASP K CA 1
ATOM 7132 C C . ASP F 2 73 ? -44.977 -88.599 40.014 1.00 33.06 73 ASP K C 1
ATOM 7133 O O . ASP F 2 73 ? -45.113 -89.827 40.022 1.00 32.36 73 ASP K O 1
ATOM 7138 N N . LYS F 2 74 ? -43.889 -87.976 39.557 1.00 34.30 74 LYS K N 1
ATOM 7139 C CA . LYS F 2 74 ? -42.709 -88.673 39.045 1.00 36.13 74 LYS K CA 1
ATOM 7140 C C . LYS F 2 74 ? -42.198 -89.701 39.990 1.00 38.32 74 LYS K C 1
ATOM 7141 O O . LYS F 2 74 ? -41.896 -90.790 39.575 1.00 38.62 74 LYS K O 1
ATOM 7147 N N . SER F 2 75 ? -42.103 -89.369 41.271 1.00 40.90 75 SER K N 1
ATOM 7148 C CA . SER F 2 75 ? -41.483 -90.268 42.226 1.00 43.69 75 SER K CA 1
ATOM 7149 C C . SER F 2 75 ? -42.333 -91.506 42.380 1.00 43.17 75 SER K C 1
ATOM 7150 O O . SER F 2 75 ? -41.809 -92.572 42.621 1.00 46.69 75 SER K O 1
ATOM 7153 N N . ALA F 2 76 ? -43.643 -91.376 42.255 1.00 40.05 76 ALA K N 1
ATOM 7154 C CA . ALA F 2 76 ? -44.521 -92.520 42.384 1.00 39.11 76 ALA K CA 1
ATOM 7155 C C . ALA F 2 76 ? -44.855 -93.153 41.001 1.00 35.66 76 ALA K C 1
ATOM 7156 O O . ALA F 2 76 ? -45.675 -94.067 40.940 1.00 34.91 76 ALA K O 1
ATOM 7158 N N . SER F 2 77 ? -44.228 -92.676 39.918 1.00 33.31 77 SER K N 1
ATOM 7159 C CA . SER F 2 77 ? -44.556 -93.101 38.541 1.00 31.43 77 SER K CA 1
ATOM 7160 C C . SER F 2 77 ? -46.045 -93.148 38.289 1.00 29.59 77 SER K C 1
ATOM 7161 O O . SER F 2 77 ? -46.535 -94.099 37.660 1.00 28.55 77 SER K O 1
ATOM 7164 N N . THR F 2 78 ? -46.772 -92.138 38.769 1.00 28.68 78 THR K N 1
ATOM 7165 C CA . THR F 2 78 ? -48.223 -92.148 38.679 1.00 27.73 78 THR K CA 1
ATOM 7166 C C . THR F 2 78 ? -48.717 -90.916 37.954 1.00 26.29 78 THR K C 1
ATOM 7167 O O . THR F 2 78 ? -48.246 -89.839 38.237 1.00 26.37 78 THR K O 1
ATOM 7171 N N . ALA F 2 79 ? -49.651 -91.113 37.018 1.00 24.66 79 ALA K N 1
ATOM 7172 C CA . ALA F 2 79 ? -50.382 -90.053 36.375 1.00 23.94 79 ALA K CA 1
ATOM 7173 C C . ALA F 2 79 ? -51.813 -89.969 36.952 1.00 25.21 79 ALA K C 1
ATOM 7174 O O . ALA F 2 79 ? -52.430 -91.015 37.297 1.00 25.43 79 ALA K O 1
ATOM 7176 N N . TYR F 2 80 ? -52.315 -88.737 37.051 1.00 25.67 80 TYR K N 1
ATOM 7177 C CA . TYR F 2 80 ? -53.644 -88.448 37.605 1.00 27.18 80 TYR K CA 1
ATOM 7178 C C . TYR F 2 80 ? -54.457 -87.623 36.644 1.00 26.40 80 TYR K C 1
ATOM 7179 O O . TYR F 2 80 ? -53.911 -86.743 35.940 1.00 26.71 80 TYR K O 1
ATOM 7188 N N . MET F 2 81 ? -55.763 -87.918 36.601 1.00 26.25 81 MET K N 1
ATOM 7189 C CA . MET F 2 81 ? -56.755 -87.072 35.936 1.00 25.91 81 MET K CA 1
ATOM 7190 C C . MET F 2 81 ? -57.897 -86.737 36.883 1.00 28.00 81 MET K C 1
ATOM 7191 O O . MET F 2 81 ? -58.560 -87.637 37.408 1.00 27.80 81 MET K O 1
ATOM 7196 N N . GLU F 2 82 ? -58.117 -85.441 37.088 1.00 29.12 82 GLU K N 1
ATOM 7197 C CA . GLU F 2 82 ? -59.231 -84.982 37.867 1.00 31.59 82 GLU K CA 1
ATOM 7198 C C . GLU F 2 82 ? -60.321 -84.534 36.892 1.00 31.48 82 GLU K C 1
ATOM 7199 O O . GLU F 2 82 ? -60.068 -83.753 35.990 1.00 30.04 82 GLU K O 1
ATOM 7205 N N . LEU F 2 83 ? -61.535 -85.041 37.097 1.00 32.22 83 LEU K N 1
ATOM 7206 C CA . LEU F 2 83 ? -62.693 -84.656 36.331 1.00 33.52 83 LEU K CA 1
ATOM 7207 C C . LEU F 2 83 ? -63.581 -83.860 37.266 1.00 35.79 83 LEU K C 1
ATOM 7208 O O . LEU F 2 83 ? -63.884 -84.317 38.369 1.00 36.79 83 LEU K O 1
ATOM 7213 N N . SER F 2 84 ? -64.009 -82.684 36.835 1.00 36.85 84 SER K N 1
ATOM 7214 C CA . SER F 2 84 ? -64.787 -81.786 37.685 1.00 39.96 84 SER K CA 1
ATOM 7215 C C . SER F 2 84 ? -66.143 -81.466 37.070 1.00 41.50 84 SER K C 1
ATOM 7216 O O . SER F 2 84 ? -66.383 -81.771 35.925 1.00 40.33 84 SER K O 1
ATOM 7219 N N . SER F 2 85 ? -67.019 -80.841 37.843 1.00 44.27 85 SER K N 1
ATOM 7220 C CA . SER F 2 85 ? -68.379 -80.489 37.388 1.00 46.96 85 SER K CA 1
ATOM 7221 C C . SER F 2 85 ? -69.082 -81.670 36.706 1.00 45.08 85 SER K C 1
ATOM 7222 O O . SER F 2 85 ? -69.636 -81.521 35.619 1.00 44.80 85 SER K O 1
ATOM 7225 N N . LEU F 2 86 ? -69.037 -82.833 37.333 1.00 43.97 86 LEU K N 1
ATOM 7226 C CA . LEU F 2 86 ? -69.564 -84.051 36.691 1.00 42.95 86 LEU K CA 1
ATOM 7227 C C . LEU F 2 86 ? -71.059 -83.988 36.452 1.00 45.54 86 LEU K C 1
ATOM 7228 O O . LEU F 2 86 ? -71.802 -83.474 37.276 1.00 47.62 86 LEU K O 1
ATOM 7233 N N . ARG F 2 87 ? -71.458 -84.510 35.304 1.00 46.33 87 ARG K N 1
ATOM 7234 C CA . ARG F 2 87 ? -72.850 -84.677 34.880 1.00 50.16 87 ARG K CA 1
ATOM 7235 C C . ARG F 2 87 ? -73.065 -86.071 34.350 1.00 47.61 87 ARG K C 1
ATOM 7236 O O . ARG F 2 87 ? -72.104 -86.698 33.934 1.00 43.57 87 ARG K O 1
ATOM 7244 N N . SER F 2 88 ? -74.304 -86.556 34.326 1.00 48.52 88 SER K N 1
ATOM 7245 C CA . SER F 2 88 ? -74.566 -87.907 33.831 1.00 48.46 88 SER K CA 1
ATOM 7246 C C . SER F 2 88 ? -73.846 -88.254 32.478 1.00 46.16 88 SER K C 1
ATOM 7247 O O . SER F 2 88 ? -73.373 -89.367 32.317 1.00 44.54 88 SER K O 1
ATOM 7250 N N . GLU F 2 89 ? -73.753 -87.306 31.542 1.00 46.30 89 GLU K N 1
ATOM 7251 C CA . GLU F 2 89 ? -73.019 -87.486 30.266 1.00 44.74 89 GLU K CA 1
ATOM 7252 C C . GLU F 2 89 ? -71.518 -87.811 30.397 1.00 41.56 89 GLU K C 1
ATOM 7253 O O . GLU F 2 89 ? -70.875 -88.177 29.420 1.00 40.76 89 GLU K O 1
ATOM 7259 N N . ASP F 2 90 ? -70.946 -87.657 31.583 1.00 40.48 90 ASP K N 1
ATOM 7260 C CA . ASP F 2 90 ? -69.578 -88.023 31.832 1.00 37.60 90 ASP K CA 1
ATOM 7261 C C . ASP F 2 90 ? -69.410 -89.495 32.230 1.00 35.58 90 ASP K C 1
ATOM 7262 O O . ASP F 2 90 ? -68.259 -89.948 32.420 1.00 33.60 90 ASP K O 1
ATOM 7267 N N . THR F 2 91 ? -70.523 -90.212 32.378 1.00 36.13 91 THR K N 1
ATOM 7268 C CA . THR F 2 91 ? -70.509 -91.632 32.689 1.00 34.72 91 THR K CA 1
ATOM 7269 C C . THR F 2 91 ? -69.754 -92.349 31.544 1.00 32.47 91 THR K C 1
ATOM 7270 O O . THR F 2 91 ? -70.120 -92.207 30.393 1.00 32.75 91 THR K O 1
ATOM 7274 N N . ALA F 2 92 ? -68.700 -93.082 31.888 1.00 30.43 92 ALA K N 1
ATOM 7275 C CA . ALA F 2 92 ? -67.806 -93.690 30.873 1.00 28.92 92 ALA K CA 1
ATOM 7276 C C . ALA F 2 92 ? -66.766 -94.523 31.583 1.00 28.02 92 ALA K C 1
ATOM 7277 O O . ALA F 2 92 ? -66.589 -94.456 32.797 1.00 28.53 92 ALA K O 1
ATOM 7279 N N . VAL F 2 93 ? -66.057 -95.307 30.794 1.00 26.66 93 VAL K N 1
ATOM 7280 C CA . VAL F 2 93 ? -64.808 -95.888 31.228 1.00 25.32 93 VAL K CA 1
ATOM 7281 C C . VAL F 2 93 ? -63.764 -94.914 30.753 1.00 24.12 93 VAL K C 1
ATOM 7282 O O . VAL F 2 93 ? -63.828 -94.464 29.642 1.00 22.71 93 VAL K O 1
ATOM 7286 N N . TYR F 2 94 ? -62.823 -94.605 31.649 1.00 23.67 94 TYR K N 1
ATOM 7287 C CA . TYR F 2 94 ? -61.727 -93.744 31.362 1.00 23.04 94 TYR K CA 1
ATOM 7288 C C . TYR F 2 94 ? -60.432 -94.530 31.441 1.00 22.86 94 TYR K C 1
ATOM 7289 O O . TYR F 2 94 ? -60.181 -95.221 32.436 1.00 24.27 94 TYR K O 1
ATOM 7298 N N . TYR F 2 95 ? -59.624 -94.405 30.401 1.00 21.70 95 TYR K N 1
ATOM 7299 C CA . TYR F 2 95 ? -58.355 -95.099 30.290 1.00 21.20 95 TYR K CA 1
ATOM 7300 C C . TYR F 2 95 ? -57.170 -94.131 30.370 1.00 20.60 95 TYR K C 1
ATOM 7301 O O . TYR F 2 95 ? -57.256 -93.050 29.880 1.00 20.55 95 TYR K O 1
ATOM 7310 N N . CYS F 2 96 ? -56.073 -94.558 30.988 1.00 20.64 96 CYS K N 1
ATOM 7311 C CA . CYS F 2 96 ? -54.780 -93.988 30.682 1.00 20.56 96 CYS K CA 1
ATOM 7312 C C . CYS F 2 96 ? -54.132 -94.912 29.678 1.00 20.58 96 CYS K C 1
ATOM 7313 O O . CYS F 2 96 ? -54.360 -96.166 29.678 1.00 21.98 96 CYS K O 1
ATOM 7316 N N . THR F 2 97 ? -53.337 -94.320 28.791 1.00 19.66 97 THR K N 1
ATOM 7317 C CA . THR F 2 97 ? -52.554 -95.102 27.854 1.00 18.84 97 THR K CA 1
ATOM 7318 C C . THR F 2 97 ? -51.238 -94.439 27.502 1.00 18.98 97 THR K C 1
ATOM 7319 O O . THR F 2 97 ? -51.188 -93.235 27.281 1.00 18.58 97 THR K O 1
ATOM 7323 N N . ARG F 2 98 ? -50.168 -95.240 27.435 1.00 19.07 98 ARG K N 1
ATOM 7324 C CA . ARG F 2 98 ? -48.854 -94.742 27.077 1.00 19.50 98 ARG K CA 1
ATOM 7325 C C . ARG F 2 98 ? -48.780 -94.451 25.577 1.00 19.89 98 ARG K C 1
ATOM 7326 O O . ARG F 2 98 ? -49.270 -95.232 24.787 1.00 19.21 98 ARG K O 1
ATOM 7334 N N . SER F 2 99 ? -48.163 -93.347 25.183 1.00 21.13 99 SER K N 1
ATOM 7335 C CA . SER F 2 99 ? -48.022 -93.069 23.796 1.00 23.04 99 SER K CA 1
ATOM 7336 C C . SER F 2 99 ? -46.575 -93.106 23.430 1.00 25.29 99 SER K C 1
ATOM 7337 O O . SER F 2 99 ? -45.727 -92.500 24.092 1.00 25.29 99 SER K O 1
ATOM 7340 N N . ASP F 2 100 ? -46.318 -93.815 22.339 1.00 28.24 100 ASP K N 1
ATOM 7341 C CA . ASP F 2 100 ? -45.030 -93.825 21.711 1.00 29.59 100 ASP K CA 1
ATOM 7342 C C . ASP F 2 100 ? -45.020 -92.713 20.635 1.00 27.81 100 ASP K C 1
ATOM 7343 O O . ASP F 2 100 ? -45.775 -92.825 19.597 1.00 26.19 100 ASP K O 1
ATOM 7348 N N . GLY F 2 101 ? -44.225 -91.673 20.924 1.00 24.47 101 GLY K N 1
ATOM 7349 C CA . GLY F 2 101 ? -44.046 -90.574 19.994 1.00 24.63 101 GLY K CA 1
ATOM 7350 C C . GLY F 2 101 ? -45.272 -89.698 19.783 1.00 22.08 101 GLY K C 1
ATOM 7351 O O . GLY F 2 101 ? -45.310 -88.951 18.825 1.00 22.20 101 GLY K O 1
ATOM 7352 N N . ARG F 2 102 ? -46.261 -89.795 20.672 1.00 20.89 102 ARG K N 1
ATOM 7353 C CA . ARG F 2 102 ? -47.559 -89.081 20.551 1.00 19.92 102 ARG K CA 1
ATOM 7354 C C . ARG F 2 102 ? -48.195 -89.472 19.252 1.00 19.94 102 ARG K C 1
ATOM 7355 O O . ARG F 2 102 ? -48.809 -88.671 18.592 1.00 20.11 102 ARG K O 1
ATOM 7363 N N . ASN F 2 103 ? -48.046 -90.744 18.894 1.00 19.93 103 ASN K N 1
ATOM 7364 C CA . ASN F 2 103 ? -48.661 -91.286 17.712 1.00 20.85 103 ASN K CA 1
ATOM 7365 C C . ASN F 2 103 ? -49.600 -92.413 18.089 1.00 21.03 103 ASN K C 1
ATOM 7366 O O . ASN F 2 103 ? -50.768 -92.145 18.341 1.00 21.42 103 ASN K O 1
ATOM 7371 N N . ASP F 2 104 ? -49.099 -93.648 18.128 1.00 21.20 104 ASP K N 1
ATOM 7372 C CA . ASP F 2 104 ? -49.876 -94.819 18.579 1.00 21.13 104 ASP K CA 1
ATOM 7373 C C . ASP F 2 104 ? -49.911 -94.847 20.120 1.00 20.58 104 ASP K C 1
ATOM 7374 O O . ASP F 2 104 ? -49.134 -94.129 20.771 1.00 20.81 104 ASP K O 1
ATOM 7379 N N . MET F 2 105 ? -50.807 -95.667 20.659 1.00 19.29 105 MET K N 1
ATOM 7380 C CA . MET F 2 105 ? -51.117 -95.814 22.066 1.00 19.12 105 MET K CA 1
ATOM 7381 C C . MET F 2 105 ? -50.804 -97.277 22.422 1.00 19.49 105 MET K C 1
ATOM 7382 O O . MET F 2 105 ? -51.634 -98.167 22.202 1.00 18.75 105 MET K O 1
ATOM 7387 N N . ASP F 2 106 ? -49.580 -97.536 22.916 1.00 19.25 106 ASP K N 1
ATOM 7388 C CA . ASP F 2 106 ? -49.085 -98.925 22.844 1.00 20.19 106 ASP K CA 1
ATOM 7389 C C . ASP F 2 106 ? -49.307 -99.774 24.097 1.00 20.54 106 ASP K C 1
ATOM 7390 O O . ASP F 2 106 ? -49.087 -100.966 24.053 1.00 21.41 106 ASP K O 1
ATOM 7395 N N . SER F 2 107 ? -49.709 -99.164 25.192 1.00 19.97 107 SER K N 1
ATOM 7396 C CA A SER F 2 107 ? -50.031 -99.911 26.442 0.50 21.17 107 SER K CA 1
ATOM 7397 C CA B SER F 2 107 ? -50.035 -99.906 26.428 0.50 20.78 107 SER K CA 1
ATOM 7398 C C . SER F 2 107 ? -51.140 -99.158 27.159 1.00 20.28 107 SER K C 1
ATOM 7399 O O . SER F 2 107 ? -51.063 -97.930 27.304 1.00 19.26 107 SER K O 1
ATOM 7404 N N . TRP F 2 108 ? -52.152 -99.895 27.596 1.00 20.51 108 TRP K N 1
ATOM 7405 C CA . TRP F 2 108 ? -53.332 -99.306 28.194 1.00 20.17 108 TRP K CA 1
ATOM 7406 C C . TRP F 2 108 ? -53.568 -99.790 29.591 1.00 21.09 108 TRP K C 1
ATOM 7407 O O . TRP F 2 108 ? -53.320 -100.936 29.896 1.00 22.02 108 TRP K O 1
ATOM 7418 N N . GLY F 2 109 ? -54.057 -98.886 30.434 1.00 20.77 109 GLY K N 1
ATOM 7419 C CA . GLY F 2 109 ? -54.574 -99.218 31.718 1.00 21.53 109 GLY K CA 1
ATOM 7420 C C . GLY F 2 109 ? -55.857 -100.064 31.535 1.00 22.64 109 GLY K C 1
ATOM 7421 O O . GLY F 2 109 ? -56.435 -100.099 30.443 1.00 22.07 109 GLY K O 1
ATOM 7422 N N . GLN F 2 110 ? -56.273 -100.734 32.597 1.00 23.34 110 GLN K N 1
ATOM 7423 C CA . GLN F 2 110 ? -57.470 -101.578 32.550 1.00 24.91 110 GLN K CA 1
ATOM 7424 C C . GLN F 2 110 ? -58.797 -100.787 32.479 1.00 24.73 110 GLN K C 1
ATOM 7425 O O . GLN F 2 110 ? -59.842 -101.377 32.256 1.00 24.99 110 GLN K O 1
ATOM 7431 N N . GLY F 2 111 ? -58.747 -99.484 32.692 1.00 23.95 111 GLY K N 1
ATOM 7432 C CA . GLY F 2 111 ? -59.925 -98.676 32.708 1.00 24.20 111 GLY K CA 1
ATOM 7433 C C . GLY F 2 111 ? -60.488 -98.481 34.108 1.00 25.66 111 GLY K C 1
ATOM 7434 O O . GLY F 2 111 ? -60.432 -99.390 34.941 1.00 27.27 111 GLY K O 1
ATOM 7435 N N . THR F 2 112 ? -61.028 -97.286 34.344 1.00 25.65 112 THR K N 1
ATOM 7436 C CA . THR F 2 112 ? -61.783 -96.942 35.525 1.00 27.20 112 THR K CA 1
ATOM 7437 C C . THR F 2 112 ? -63.196 -96.499 35.110 1.00 27.77 112 THR K C 1
ATOM 7438 O O . THR F 2 112 ? -63.345 -95.503 34.408 1.00 26.46 112 THR K O 1
ATOM 7442 N N . LEU F 2 113 ? -64.203 -97.222 35.579 1.00 29.55 113 LEU K N 1
ATOM 7443 C CA . LEU F 2 113 ? -65.598 -96.853 35.338 1.00 30.89 113 LEU K CA 1
ATOM 7444 C C . LEU F 2 113 ? -66.015 -95.703 36.243 1.00 31.36 113 LEU K C 1
ATOM 7445 O O . LEU F 2 113 ? -65.837 -95.786 37.458 1.00 32.86 113 LEU K O 1
ATOM 7450 N N . VAL F 2 114 ? -66.563 -94.640 35.649 1.00 30.67 114 VAL K N 1
ATOM 7451 C CA . VAL F 2 114 ? -67.079 -93.502 36.415 1.00 31.77 114 VAL K CA 1
ATOM 7452 C C . VAL F 2 114 ? -68.544 -93.377 36.058 1.00 32.66 114 VAL K C 1
ATOM 7453 O O . VAL F 2 114 ? -68.871 -93.140 34.912 1.00 31.65 114 VAL K O 1
ATOM 7457 N N . THR F 2 115 ? -69.400 -93.553 37.062 1.00 34.08 115 THR K N 1
ATOM 7458 C CA . THR F 2 115 ? -70.822 -93.439 36.911 1.00 35.30 115 THR K CA 1
ATOM 7459 C C . THR F 2 115 ? -71.280 -92.230 37.715 1.00 37.06 115 THR K C 1
ATOM 7460 O O . THR F 2 115 ? -71.072 -92.165 38.931 1.00 37.25 115 THR K O 1
ATOM 7464 N N . VAL F 2 116 ? -71.907 -91.292 37.015 1.00 37.71 116 VAL K N 1
ATOM 7465 C CA . VAL F 2 116 ? -72.467 -90.141 37.641 1.00 39.89 116 VAL K CA 1
ATOM 7466 C C . VAL F 2 116 ? -73.999 -90.105 37.470 1.00 42.17 116 VAL K C 1
ATOM 7467 O O . VAL F 2 116 ? -74.528 -90.204 36.365 1.00 41.84 116 VAL K O 1
ATOM 7471 N N . SER F 2 117 ? -74.660 -89.968 38.607 1.00 44.21 117 SER K N 1
ATOM 7472 C CA . SER F 2 117 ? -76.084 -90.132 38.722 1.00 46.97 117 SER K CA 1
ATOM 7473 C C . SER F 2 117 ? -76.562 -89.542 40.038 1.00 50.17 117 SER K C 1
ATOM 7474 O O . SER F 2 117 ? -75.895 -89.704 41.076 1.00 49.73 117 SER K O 1
ATOM 7477 N N . SER F 2 118 ? -77.710 -88.872 39.970 1.00 46.31 118 SER K N 1
ATOM 7478 C CA . SER F 2 118 ? -78.410 -88.351 41.176 1.00 47.89 118 SER K CA 1
ATOM 7479 C C . SER F 2 118 ? -79.150 -89.445 41.924 1.00 46.57 118 SER K C 1
ATOM 7480 O O . SER F 2 118 ? -79.642 -89.192 43.007 1.00 47.80 118 SER K O 1
ATOM 7483 N N . ALA F 2 119 ? -79.228 -90.642 41.367 1.00 45.43 119 ALA K N 1
ATOM 7484 C CA . ALA F 2 119 ? -79.896 -91.758 42.044 1.00 44.71 119 ALA K CA 1
ATOM 7485 C C . ALA F 2 119 ? -79.118 -92.151 43.299 1.00 45.48 119 ALA K C 1
ATOM 7486 O O . ALA F 2 119 ? -77.899 -91.933 43.393 1.00 46.04 119 ALA K O 1
ATOM 7488 N N . SER F 2 120 ? -79.851 -92.729 44.249 1.00 45.26 120 SER K N 1
ATOM 7489 C CA . SER F 2 120 ? -79.290 -93.234 45.464 1.00 45.84 120 SER K CA 1
ATOM 7490 C C . SER F 2 120 ? -79.277 -94.765 45.477 1.00 44.13 120 SER K C 1
ATOM 7491 O O . SER F 2 120 ? -80.088 -95.419 44.775 1.00 42.52 120 SER K O 1
ATOM 7494 N N . THR F 2 121 ? -78.357 -95.350 46.254 1.00 44.28 121 THR K N 1
ATOM 7495 C CA . THR F 2 121 ? -78.257 -96.821 46.377 1.00 43.77 121 THR K CA 1
ATOM 7496 C C . THR F 2 121 ? -79.618 -97.437 46.729 1.00 43.37 121 THR K C 1
ATOM 7497 O O . THR F 2 121 ? -80.305 -96.946 47.591 1.00 44.41 121 THR K O 1
ATOM 7501 N N . LYS F 2 122 ? -79.979 -98.509 46.041 1.00 42.48 122 LYS K N 1
ATOM 7502 C CA . LYS F 2 122 ? -81.320 -99.101 46.164 1.00 42.64 122 LYS K CA 1
ATOM 7503 C C . LYS F 2 122 ? -81.294 -100.518 45.652 1.00 41.15 122 LYS K C 1
ATOM 7504 O O . LYS F 2 122 ? -80.793 -100.793 44.550 1.00 39.86 122 LYS K O 1
ATOM 7510 N N . GLY F 2 123 ? -81.835 -101.432 46.441 1.00 41.75 123 GLY K N 1
ATOM 7511 C CA . GLY F 2 123 ? -81.842 -102.837 46.114 1.00 41.12 123 GLY K CA 1
ATOM 7512 C C . GLY F 2 123 ? -82.983 -103.113 45.161 1.00 40.07 123 GLY K C 1
ATOM 7513 O O . GLY F 2 123 ? -83.989 -102.372 45.168 1.00 41.14 123 GLY K O 1
ATOM 7514 N N . PRO F 2 124 ? -82.842 -104.164 44.346 1.00 39.27 124 PRO K N 1
ATOM 7515 C CA . PRO F 2 124 ? -83.900 -104.490 43.370 1.00 38.26 124 PRO K CA 1
ATOM 7516 C C . PRO F 2 124 ? -85.108 -105.186 43.981 1.00 39.41 124 PRO K C 1
ATOM 7517 O O . PRO F 2 124 ? -84.977 -105.842 45.015 1.00 41.42 124 PRO K O 1
ATOM 7521 N N . SER F 2 125 ? -86.259 -105.029 43.339 1.00 39.16 125 SER K N 1
ATOM 7522 C CA . SER F 2 125 ? -87.361 -105.980 43.452 1.00 39.94 125 SER K CA 1
ATOM 7523 C C . SER F 2 125 ? -87.102 -107.083 42.437 1.00 38.06 125 SER K C 1
ATOM 7524 O O . SER F 2 125 ? -86.616 -106.820 41.319 1.00 37.16 125 SER K O 1
ATOM 7527 N N . VAL F 2 126 ? -87.415 -108.315 42.828 1.00 37.55 126 VAL K N 1
ATOM 7528 C CA . VAL F 2 126 ? -87.201 -109.471 41.979 1.00 35.95 126 VAL K CA 1
ATOM 7529 C C . VAL F 2 126 ? -88.623 -110.020 41.743 1.00 36.38 126 VAL K C 1
ATOM 7530 O O . VAL F 2 126 ? -89.314 -110.413 42.705 1.00 37.03 126 VAL K O 1
ATOM 7534 N N . PHE F 2 127 ? -89.045 -110.011 40.481 1.00 34.46 127 PHE K N 1
ATOM 7535 C CA . PHE F 2 127 ? -90.362 -110.500 40.088 1.00 35.54 127 PHE K CA 1
ATOM 7536 C C . PHE F 2 127 ? -90.170 -111.747 39.212 1.00 34.17 127 PHE K C 1
ATOM 7537 O O . PHE F 2 127 ? -89.251 -111.781 38.409 1.00 32.34 127 PHE K O 1
ATOM 7545 N N . PRO F 2 128 ? -91.036 -112.774 39.381 1.00 35.46 128 PRO K N 1
ATOM 7546 C CA . PRO F 2 128 ? -90.980 -113.988 38.537 1.00 35.02 128 PRO K CA 1
ATOM 7547 C C . PRO F 2 128 ? -91.446 -113.685 37.128 1.00 34.70 128 PRO K C 1
ATOM 7548 O O . PRO F 2 128 ? -92.374 -112.919 36.928 1.00 35.39 128 PRO K O 1
ATOM 7552 N N . LEU F 2 129 ? -90.771 -114.286 36.166 1.00 34.14 129 LEU K N 1
ATOM 7553 C CA . LEU F 2 129 ? -91.276 -114.405 34.800 1.00 34.47 129 LEU K CA 1
ATOM 7554 C C . LEU F 2 129 ? -91.717 -115.868 34.690 1.00 35.95 129 LEU K C 1
ATOM 7555 O O . LEU F 2 129 ? -90.920 -116.768 34.407 1.00 34.97 129 LEU K O 1
ATOM 7560 N N . ALA F 2 130 ? -92.997 -116.089 34.940 1.00 38.97 130 ALA K N 1
ATOM 7561 C CA . ALA F 2 130 ? -93.530 -117.436 35.077 1.00 41.48 130 ALA K CA 1
ATOM 7562 C C . ALA F 2 130 ? -93.780 -118.112 33.752 1.00 42.56 130 ALA K C 1
ATOM 7563 O O . ALA F 2 130 ? -94.318 -117.468 32.865 1.00 43.62 130 ALA K O 1
ATOM 7565 N N . PRO F 2 131 ? -93.425 -119.418 33.640 1.00 43.62 131 PRO K N 1
ATOM 7566 C CA . PRO F 2 131 ? -93.832 -120.300 32.542 1.00 44.78 131 PRO K CA 1
ATOM 7567 C C . PRO F 2 131 ? -95.288 -120.712 32.703 1.00 47.92 131 PRO K C 1
ATOM 7568 O O . PRO F 2 131 ? -96.169 -120.093 32.123 1.00 51.28 131 PRO K O 1
ATOM 7572 N N . GLY F 2 138 ? -94.500 -124.627 23.225 1.00 48.37 138 GLY K N 1
ATOM 7573 C CA . GLY F 2 138 ? -94.326 -126.102 22.969 1.00 49.40 138 GLY K CA 1
ATOM 7574 C C . GLY F 2 138 ? -93.509 -126.983 23.957 1.00 47.87 138 GLY K C 1
ATOM 7575 O O . GLY F 2 138 ? -93.705 -126.887 25.195 1.00 48.48 138 GLY K O 1
ATOM 7576 N N . GLY F 2 139 ? -92.607 -127.837 23.405 1.00 45.77 139 GLY K N 1
ATOM 7577 C CA . GLY F 2 139 ? -91.717 -128.741 24.176 1.00 43.87 139 GLY K CA 1
ATOM 7578 C C . GLY F 2 139 ? -90.718 -128.051 25.113 1.00 40.82 139 GLY K C 1
ATOM 7579 O O . GLY F 2 139 ? -90.275 -128.649 26.098 1.00 39.98 139 GLY K O 1
ATOM 7580 N N . THR F 2 140 ? -90.373 -126.795 24.802 1.00 38.26 140 THR K N 1
ATOM 7581 C CA . THR F 2 140 ? -89.476 -126.015 25.619 1.00 36.12 140 THR K CA 1
ATOM 7582 C C . THR F 2 140 ? -90.251 -124.880 26.284 1.00 35.64 140 THR K C 1
ATOM 7583 O O . THR F 2 140 ? -91.036 -124.201 25.627 1.00 36.36 140 THR K O 1
ATOM 7587 N N . ALA F 2 141 ? -90.020 -124.686 27.577 1.00 35.08 141 ALA K N 1
ATOM 7588 C CA . ALA F 2 141 ? -90.567 -123.553 28.339 1.00 34.55 141 ALA K CA 1
ATOM 7589 C C . ALA F 2 141 ? -89.477 -122.602 28.720 1.00 32.83 141 ALA K C 1
ATOM 7590 O O . ALA F 2 141 ? -88.319 -123.017 28.896 1.00 32.51 141 ALA K O 1
ATOM 7592 N N . ALA F 2 142 ? -89.855 -121.337 28.863 1.00 32.13 142 ALA K N 1
ATOM 7593 C CA . ALA F 2 142 ? -88.973 -120.300 29.332 1.00 30.70 142 ALA K CA 1
ATOM 7594 C C . ALA F 2 142 ? -89.495 -119.773 30.653 1.00 31.26 142 ALA K C 1
ATOM 7595 O O . ALA F 2 142 ? -90.699 -119.685 30.877 1.00 31.91 142 ALA K O 1
ATOM 7597 N N . LEU F 2 143 ? -88.582 -119.414 31.530 1.00 31.05 143 LEU K N 1
ATOM 7598 C CA . LEU F 2 143 ? -88.940 -118.763 32.749 1.00 31.99 143 LEU K CA 1
ATOM 7599 C C . LEU F 2 143 ? -87.801 -117.864 33.138 1.00 30.89 143 LEU K C 1
ATOM 7600 O O . LEU F 2 143 ? -86.725 -117.897 32.516 1.00 30.15 143 LEU K O 1
ATOM 7605 N N . GLY F 2 144 ? -88.014 -117.051 34.154 1.00 30.63 144 GLY K N 1
ATOM 7606 C CA . GLY F 2 144 ? -87.004 -116.074 34.498 1.00 29.49 144 GLY K CA 1
ATOM 7607 C C . GLY F 2 144 ? -87.322 -115.251 35.740 1.00 29.93 144 GLY K C 1
ATOM 7608 O O . GLY F 2 144 ? -88.339 -115.438 36.392 1.00 30.45 144 GLY K O 1
ATOM 7609 N N . CYS F 2 145 ? -86.404 -114.341 36.026 1.00 29.39 145 CYS K N 1
ATOM 7610 C CA . CYS F 2 145 ? -86.552 -113.349 37.089 1.00 30.10 145 CYS K CA 1
ATOM 7611 C C . CYS F 2 145 ? -86.282 -111.995 36.506 1.00 29.51 145 CYS K C 1
ATOM 7612 O O . CYS F 2 145 ? -85.274 -111.786 35.813 1.00 28.04 145 CYS K O 1
ATOM 7615 N N . LEU F 2 146 ? -87.206 -111.090 36.794 1.00 30.47 146 LEU K N 1
ATOM 7616 C CA . LEU F 2 146 ? -87.110 -109.707 36.483 1.00 30.85 146 LEU K CA 1
ATOM 7617 C C . LEU F 2 146 ? -86.565 -108.999 37.719 1.00 31.44 146 LEU K C 1
ATOM 7618 O O . LEU F 2 146 ? -87.165 -109.019 38.784 1.00 31.88 146 LEU K O 1
ATOM 7623 N N . VAL F 2 147 ? -85.406 -108.388 37.535 1.00 31.61 147 VAL K N 1
ATOM 7624 C CA . VAL F 2 147 ? -84.618 -107.810 38.630 1.00 32.39 147 VAL K CA 1
ATOM 7625 C C . VAL F 2 147 ? -84.668 -106.313 38.391 1.00 33.07 147 VAL K C 1
ATOM 7626 O O . VAL F 2 147 ? -83.896 -105.776 37.621 1.00 32.66 147 VAL K O 1
ATOM 7630 N N . LYS F 2 148 ? -85.609 -105.658 39.067 1.00 34.88 148 LYS K N 1
ATOM 7631 C CA . LYS F 2 148 ? -86.015 -104.323 38.702 1.00 35.40 148 LYS K CA 1
ATOM 7632 C C . LYS F 2 148 ? -85.742 -103.261 39.770 1.00 36.22 148 LYS K C 1
ATOM 7633 O O . LYS F 2 148 ? -85.889 -103.494 40.999 1.00 36.36 148 LYS K O 1
ATOM 7639 N N . ASP F 2 149 ? -85.366 -102.095 39.264 1.00 35.88 149 ASP K N 1
ATOM 7640 C CA . ASP F 2 149 ? -85.261 -100.866 40.025 1.00 37.51 149 ASP K CA 1
ATOM 7641 C C . ASP F 2 149 ? -84.138 -100.876 41.053 1.00 37.04 149 ASP K C 1
ATOM 7642 O O . ASP F 2 149 ? -84.388 -100.756 42.263 1.00 37.61 149 ASP K O 1
ATOM 7647 N N . TYR F 2 150 ? -82.892 -101.020 40.575 1.00 35.63 150 TYR K N 1
ATOM 7648 C CA . TYR F 2 150 ? -81.748 -101.010 41.505 1.00 34.77 150 TYR K CA 1
ATOM 7649 C C . TYR F 2 150 ? -80.734 -99.989 41.066 1.00 34.82 150 TYR K C 1
ATOM 7650 O O . TYR F 2 150 ? -80.715 -99.587 39.918 1.00 33.47 150 TYR K O 1
ATOM 7659 N N . PHE F 2 151 ? -79.908 -99.583 42.028 1.00 35.19 151 PHE K N 1
ATOM 7660 C CA . PHE F 2 151 ? -78.764 -98.709 41.746 1.00 36.08 151 PHE K CA 1
ATOM 7661 C C . PHE F 2 151 ? -77.720 -98.919 42.858 1.00 36.89 151 PHE K C 1
ATOM 7662 O O . PHE F 2 151 ? -78.112 -99.113 44.033 1.00 37.62 151 PHE K O 1
ATOM 7670 N N . PRO F 2 152 ? -76.421 -98.906 42.531 1.00 37.65 152 PRO K N 1
ATOM 7671 C CA . PRO F 2 152 ? -75.880 -98.862 41.150 1.00 37.18 152 PRO K CA 1
ATOM 7672 C C . PRO F 2 152 ? -75.693 -100.269 40.605 1.00 36.39 152 PRO K C 1
ATOM 7673 O O . PRO F 2 152 ? -76.061 -101.218 41.267 1.00 35.29 152 PRO K O 1
ATOM 7677 N N . GLU F 2 153 ? -75.117 -100.394 39.412 1.00 36.88 153 GLU K N 1
ATOM 7678 C CA A GLU F 2 153 ? -74.694 -101.693 38.911 0.50 36.39 153 GLU K CA 1
ATOM 7679 C CA B GLU F 2 153 ? -74.685 -101.692 38.885 0.50 36.54 153 GLU K CA 1
ATOM 7680 C C . GLU F 2 153 ? -73.556 -102.178 39.804 1.00 37.75 153 GLU K C 1
ATOM 7681 O O . GLU F 2 153 ? -72.924 -101.376 40.430 1.00 38.48 153 GLU K O 1
ATOM 7692 N N . PRO F 2 154 ? -73.290 -103.487 39.897 1.00 38.24 154 PRO K N 1
ATOM 7693 C CA . PRO F 2 154 ? -73.977 -104.565 39.214 1.00 37.66 154 PRO K CA 1
ATOM 7694 C C . PRO F 2 154 ? -74.868 -105.403 40.150 1.00 37.76 154 PRO K C 1
ATOM 7695 O O . PRO F 2 154 ? -74.845 -105.283 41.392 1.00 38.15 154 PRO K O 1
ATOM 7699 N N . VAL F 2 155 ? -75.643 -106.247 39.500 1.00 37.58 155 VAL K N 1
ATOM 7700 C CA . VAL F 2 155 ? -76.432 -107.288 40.112 1.00 39.01 155 VAL K CA 1
ATOM 7701 C C . VAL F 2 155 ? -75.862 -108.581 39.521 1.00 38.65 155 VAL K C 1
ATOM 7702 O O . VAL F 2 155 ? -75.452 -108.577 38.338 1.00 38.44 155 VAL K O 1
ATOM 7706 N N . THR F 2 156 ? -75.807 -109.646 40.318 1.00 38.19 156 THR K N 1
ATOM 7707 C CA . THR F 2 156 ? -75.514 -110.985 39.796 1.00 37.82 156 THR K CA 1
ATOM 7708 C C . THR F 2 156 ? -76.735 -111.885 39.944 1.00 36.93 156 THR K C 1
ATOM 7709 O O . THR F 2 156 ? -77.556 -111.705 40.875 1.00 36.75 156 THR K O 1
ATOM 7713 N N . VAL F 2 157 ? -76.853 -112.854 39.033 1.00 35.25 157 VAL K N 1
ATOM 7714 C CA . VAL F 2 157 ? -77.940 -113.828 39.081 1.00 34.73 157 VAL K CA 1
ATOM 7715 C C . VAL F 2 157 ? -77.353 -115.183 38.805 1.00 35.21 157 VAL K C 1
ATOM 7716 O O . VAL F 2 157 ? -76.623 -115.373 37.811 1.00 35.47 157 VAL K O 1
ATOM 7720 N N . SER F 2 158 ? -77.659 -116.128 39.672 1.00 35.69 158 SER K N 1
ATOM 7721 C CA . SER F 2 158 ? -77.470 -117.545 39.373 1.00 36.25 158 SER K CA 1
ATOM 7722 C C . SER F 2 158 ? -78.832 -118.251 39.464 1.00 35.85 158 SER K C 1
ATOM 7723 O O . SER F 2 158 ? -79.824 -117.649 39.891 1.00 35.72 158 SER K O 1
ATOM 7726 N N . TRP F 2 159 ? -78.861 -119.522 39.046 1.00 35.96 159 TRP K N 1
ATOM 7727 C CA . TRP F 2 159 ? -80.062 -120.371 39.049 1.00 35.73 159 TRP K CA 1
ATOM 7728 C C . TRP F 2 159 ? -79.712 -121.614 39.832 1.00 38.12 159 TRP K C 1
ATOM 7729 O O . TRP F 2 159 ? -78.619 -122.168 39.662 1.00 38.83 159 TRP K O 1
ATOM 7740 N N . ASN F 2 160 ? -80.628 -122.030 40.709 1.00 39.85 160 ASN K N 1
ATOM 7741 C CA . ASN F 2 160 ? -80.432 -123.173 41.603 1.00 42.83 160 ASN K CA 1
ATOM 7742 C C . ASN F 2 160 ? -79.050 -123.225 42.225 1.00 45.02 160 ASN K C 1
ATOM 7743 O O . ASN F 2 160 ? -78.386 -124.251 42.210 1.00 46.51 160 ASN K O 1
ATOM 7748 N N . SER F 2 161 ? -78.647 -122.069 42.763 1.00 45.58 161 SER K N 1
ATOM 7749 C CA . SER F 2 161 ? -77.379 -121.867 43.449 1.00 47.67 161 SER K CA 1
ATOM 7750 C C . SER F 2 161 ? -76.162 -122.226 42.589 1.00 48.29 161 SER K C 1
ATOM 7751 O O . SER F 2 161 ? -75.162 -122.667 43.108 1.00 50.14 161 SER K O 1
ATOM 7754 N N . GLY F 2 162 ? -76.258 -122.026 41.269 1.00 46.76 162 GLY K N 1
ATOM 7755 C CA . GLY F 2 162 ? -75.157 -122.372 40.334 1.00 47.24 162 GLY K CA 1
ATOM 7756 C C . GLY F 2 162 ? -75.217 -123.784 39.773 1.00 48.58 162 GLY K C 1
ATOM 7757 O O . GLY F 2 162 ? -74.435 -124.127 38.877 1.00 50.02 162 GLY K O 1
ATOM 7758 N N . ALA F 2 163 ? -76.128 -124.616 40.280 1.00 49.22 163 ALA K N 1
ATOM 7759 C CA . ALA F 2 163 ? -76.377 -125.930 39.685 1.00 49.92 163 ALA K CA 1
ATOM 7760 C C . ALA F 2 163 ? -77.017 -125.896 38.272 1.00 47.33 163 ALA K C 1
ATOM 7761 O O . ALA F 2 163 ? -76.922 -126.880 37.537 1.00 47.83 163 ALA K O 1
ATOM 7763 N N . LEU F 2 164 ? -77.670 -124.791 37.895 1.00 44.75 164 LEU K N 1
ATOM 7764 C CA . LEU F 2 164 ? -78.315 -124.661 36.585 1.00 42.56 164 LEU K CA 1
ATOM 7765 C C . LEU F 2 164 ? -77.641 -123.538 35.803 1.00 41.25 164 LEU K C 1
ATOM 7766 O O . LEU F 2 164 ? -77.796 -122.361 36.135 1.00 39.91 164 LEU K O 1
ATOM 7771 N N . THR F 2 165 ? -76.895 -123.911 34.773 1.00 41.50 165 THR K N 1
ATOM 7772 C CA . THR F 2 165 ? -76.215 -122.934 33.885 1.00 40.99 165 THR K CA 1
ATOM 7773 C C . THR F 2 165 ? -76.660 -123.025 32.428 1.00 39.99 165 THR K C 1
ATOM 7774 O O . THR F 2 165 ? -76.710 -122.018 31.711 1.00 39.20 165 THR K O 1
ATOM 7778 N N . SER F 2 166 ? -76.977 -124.239 31.997 1.00 40.51 166 SER K N 1
ATOM 7779 C CA . SER F 2 166 ? -77.326 -124.511 30.628 1.00 39.89 166 SER K CA 1
ATOM 7780 C C . SER F 2 166 ? -78.655 -123.843 30.302 1.00 37.86 166 SER K C 1
ATOM 7781 O O . SER F 2 166 ? -79.626 -123.967 31.039 1.00 37.29 166 SER K O 1
ATOM 7784 N N . GLY F 2 167 ? -78.673 -123.120 29.185 1.00 36.28 167 GLY K N 1
ATOM 7785 C CA . GLY F 2 167 ? -79.836 -122.389 28.742 1.00 34.22 167 GLY K CA 1
ATOM 7786 C C . GLY F 2 167 ? -80.093 -121.061 29.434 1.00 32.46 167 GLY K C 1
ATOM 7787 O O . GLY F 2 167 ? -81.110 -120.446 29.143 1.00 32.03 167 GLY K O 1
ATOM 7788 N N . VAL F 2 168 ? -79.207 -120.615 30.328 1.00 31.57 168 VAL K N 1
ATOM 7789 C CA . VAL F 2 168 ? -79.378 -119.347 31.066 1.00 30.50 168 VAL K CA 1
ATOM 7790 C C . VAL F 2 168 ? -78.919 -118.156 30.185 1.00 29.57 168 VAL K C 1
ATOM 7791 O O . VAL F 2 168 ? -77.826 -118.190 29.622 1.00 30.62 168 VAL K O 1
ATOM 7795 N N . HIS F 2 169 ? -79.753 -117.127 30.065 1.00 27.86 169 HIS K N 1
ATOM 7796 C CA . HIS F 2 169 ? -79.330 -115.844 29.534 1.00 27.64 169 HIS K CA 1
ATOM 7797 C C . HIS F 2 169 ? -79.674 -114.757 30.506 1.00 27.07 169 HIS K C 1
ATOM 7798 O O . HIS F 2 169 ? -80.856 -114.547 30.857 1.00 26.30 169 HIS K O 1
ATOM 7805 N N . THR F 2 170 ? -78.630 -114.060 30.971 1.00 27.72 170 THR K N 1
ATOM 7806 C CA . THR F 2 170 ? -78.781 -112.929 31.861 1.00 27.46 170 THR K CA 1
ATOM 7807 C C . THR F 2 170 ? -78.446 -111.708 31.005 1.00 27.11 170 THR K C 1
ATOM 7808 O O . THR F 2 170 ? -77.340 -111.580 30.506 1.00 27.28 170 THR K O 1
ATOM 7812 N N . PHE F 2 171 ? -79.407 -110.824 30.818 1.00 26.40 171 PHE K N 1
ATOM 7813 C CA . PHE F 2 171 ? -79.254 -109.753 29.868 1.00 27.05 171 PHE K CA 1
ATOM 7814 C C . PHE F 2 171 ? -78.482 -108.577 30.479 1.00 27.75 171 PHE K C 1
ATOM 7815 O O . PHE F 2 171 ? -78.525 -108.381 31.707 1.00 27.77 171 PHE K O 1
ATOM 7823 N N . PRO F 2 172 ? -77.813 -107.798 29.643 1.00 28.84 172 PRO K N 1
ATOM 7824 C CA . PRO F 2 172 ? -77.269 -106.525 30.152 1.00 30.19 172 PRO K CA 1
ATOM 7825 C C . PRO F 2 172 ? -78.362 -105.696 30.790 1.00 30.64 172 PRO K C 1
ATOM 7826 O O . PRO F 2 172 ? -79.482 -105.706 30.282 1.00 30.00 172 PRO K O 1
ATOM 7830 N N . ALA F 2 173 ? -78.037 -104.981 31.867 1.00 31.45 173 ALA K N 1
ATOM 7831 C CA . ALA F 2 173 ? -79.012 -104.080 32.480 1.00 32.44 173 ALA K CA 1
ATOM 7832 C C . ALA F 2 173 ? -79.307 -102.930 31.536 1.00 34.21 173 ALA K C 1
ATOM 7833 O O . ALA F 2 173 ? -78.472 -102.582 30.714 1.00 34.99 173 ALA K O 1
ATOM 7835 N N . VAL F 2 174 ? -80.499 -102.362 31.672 1.00 35.15 174 VAL K N 1
ATOM 7836 C CA . VAL F 2 174 ? -80.896 -101.143 30.982 1.00 37.04 174 VAL K CA 1
ATOM 7837 C C . VAL F 2 174 ? -81.128 -100.116 32.056 1.00 37.70 174 VAL K C 1
ATOM 7838 O O . VAL F 2 174 ? -81.697 -100.418 33.127 1.00 36.47 174 VAL K O 1
ATOM 7842 N N . LEU F 2 175 ? -80.685 -98.901 31.781 1.00 38.81 175 LEU K N 1
ATOM 7843 C CA . LEU F 2 175 ? -80.934 -97.762 32.647 1.00 39.57 175 LEU K CA 1
ATOM 7844 C C . LEU F 2 175 ? -82.310 -97.226 32.268 1.00 40.58 175 LEU K C 1
ATOM 7845 O O . LEU F 2 175 ? -82.545 -96.860 31.129 1.00 41.66 175 LEU K O 1
ATOM 7850 N N . GLN F 2 176 ? -83.224 -97.193 33.225 1.00 40.56 176 GLN K N 1
ATOM 7851 C CA . GLN F 2 176 ? -84.566 -96.675 32.978 1.00 41.83 176 GLN K CA 1
ATOM 7852 C C . GLN F 2 176 ? -84.527 -95.183 33.154 1.00 43.38 176 GLN K C 1
ATOM 7853 O O . GLN F 2 176 ? -83.579 -94.668 33.739 1.00 42.60 176 GLN K O 1
ATOM 7859 N N . SER F 2 177 ? -85.541 -94.487 32.655 1.00 45.04 177 SER K N 1
ATOM 7860 C CA . SER F 2 177 ? -85.607 -93.013 32.806 1.00 47.48 177 SER K CA 1
ATOM 7861 C C . SER F 2 177 ? -85.821 -92.533 34.263 1.00 47.20 177 SER K C 1
ATOM 7862 O O . SER F 2 177 ? -85.544 -91.381 34.593 1.00 48.76 177 SER K O 1
ATOM 7865 N N . SER F 2 178 ? -86.298 -93.421 35.133 1.00 45.37 178 SER K N 1
ATOM 7866 C CA . SER F 2 178 ? -86.207 -93.213 36.587 1.00 45.15 178 SER K CA 1
ATOM 7867 C C . SER F 2 178 ? -84.769 -93.007 37.122 1.00 43.97 178 SER K C 1
ATOM 7868 O O . SER F 2 178 ? -84.613 -92.488 38.193 1.00 44.60 178 SER K O 1
ATOM 7871 N N . GLY F 2 179 ? -83.737 -93.428 36.387 1.00 42.71 179 GLY K N 1
ATOM 7872 C CA . GLY F 2 179 ? -82.359 -93.446 36.895 1.00 41.76 179 GLY K CA 1
ATOM 7873 C C . GLY F 2 179 ? -82.013 -94.754 37.583 1.00 39.64 179 GLY K C 1
ATOM 7874 O O . GLY F 2 179 ? -80.911 -94.926 38.067 1.00 38.82 179 GLY K O 1
ATOM 7875 N N . LEU F 2 180 ? -82.949 -95.690 37.641 1.00 38.70 180 LEU K N 1
ATOM 7876 C CA . LEU F 2 180 ? -82.672 -97.003 38.221 1.00 37.49 180 LEU K CA 1
ATOM 7877 C C . LEU F 2 180 ? -82.442 -98.006 37.093 1.00 35.77 180 LEU K C 1
ATOM 7878 O O . LEU F 2 180 ? -82.908 -97.792 35.961 1.00 35.81 180 LEU K O 1
ATOM 7883 N N . TYR F 2 181 ? -81.723 -99.085 37.399 1.00 34.21 181 TYR K N 1
ATOM 7884 C CA . TYR F 2 181 ? -81.459 -100.139 36.415 1.00 33.28 181 TYR K CA 1
ATOM 7885 C C . TYR F 2 181 ? -82.487 -101.263 36.522 1.00 32.62 181 TYR K C 1
ATOM 7886 O O . TYR F 2 181 ? -83.151 -101.449 37.564 1.00 31.87 181 TYR K O 1
ATOM 7895 N N . SER F 2 182 ? -82.582 -102.017 35.425 1.00 32.64 182 SER K N 1
ATOM 7896 C CA . SER F 2 182 ? -83.361 -103.241 35.404 1.00 32.90 182 SER K CA 1
ATOM 7897 C C . SER F 2 182 ? -82.701 -104.253 34.500 1.00 32.53 182 SER K C 1
ATOM 7898 O O . SER F 2 182 ? -82.113 -103.879 33.465 1.00 32.19 182 SER K O 1
ATOM 7901 N N . LEU F 2 183 ? -82.802 -105.528 34.883 1.00 32.09 183 LEU K N 1
ATOM 7902 C CA . LEU F 2 183 ? -82.457 -106.617 34.010 1.00 31.95 183 LEU K CA 1
ATOM 7903 C C . LEU F 2 183 ? -83.303 -107.844 34.250 1.00 31.45 183 LEU K C 1
ATOM 7904 O O . LEU F 2 183 ? -83.853 -108.058 35.351 1.00 31.63 183 LEU K O 1
ATOM 7909 N N . SER F 2 184 ? -83.402 -108.650 33.205 1.00 30.61 184 SER K N 1
ATOM 7910 C CA . SER F 2 184 ? -84.016 -109.947 33.302 1.00 30.30 184 SER K CA 1
ATOM 7911 C C . SER F 2 184 ? -82.963 -111.045 33.145 1.00 28.78 184 SER K C 1
ATOM 7912 O O . SER F 2 184 ? -81.985 -110.893 32.386 1.00 28.00 184 SER K O 1
ATOM 7915 N N . SER F 2 185 ? -83.159 -112.143 33.868 1.00 27.66 185 SER K N 1
ATOM 7916 C CA . SER F 2 185 ? -82.394 -113.347 33.640 1.00 27.53 185 SER K CA 1
ATOM 7917 C C . SER F 2 185 ? -83.428 -114.418 33.240 1.00 27.44 185 SER K C 1
ATOM 7918 O O . SER F 2 185 ? -84.446 -114.554 33.897 1.00 28.03 185 SER K O 1
ATOM 7921 N N . VAL F 2 186 ? -83.169 -115.163 32.195 1.00 27.16 186 VAL K N 1
ATOM 7922 C CA . VAL F 2 186 ? -84.083 -116.226 31.774 1.00 27.77 186 VAL K CA 1
ATOM 7923 C C . VAL F 2 186 ? -83.345 -117.528 31.563 1.00 28.21 186 VAL K C 1
ATOM 7924 O O . VAL F 2 186 ? -82.109 -117.555 31.410 1.00 27.94 186 VAL K O 1
ATOM 7928 N N . VAL F 2 187 ? -84.128 -118.597 31.556 1.00 28.43 187 VAL K N 1
ATOM 7929 C CA . VAL F 2 187 ? -83.617 -119.930 31.279 1.00 29.00 187 VAL K CA 1
ATOM 7930 C C . VAL F 2 187 ? -84.715 -120.683 30.523 1.00 29.41 187 VAL K C 1
ATOM 7931 O O . VAL F 2 187 ? -85.918 -120.496 30.806 1.00 29.16 187 VAL K O 1
ATOM 7935 N N . THR F 2 188 ? -84.294 -121.516 29.574 1.00 29.55 188 THR K N 1
ATOM 7936 C CA . THR F 2 188 ? -85.186 -122.444 28.918 1.00 30.62 188 THR K CA 1
ATOM 7937 C C . THR F 2 188 ? -84.955 -123.849 29.443 1.00 31.82 188 THR K C 1
ATOM 7938 O O . THR F 2 188 ? -83.818 -124.268 29.696 1.00 32.10 188 THR K O 1
ATOM 7942 N N . VAL F 2 189 ? -86.045 -124.590 29.610 1.00 32.66 189 VAL K N 1
ATOM 7943 C CA . VAL F 2 189 ? -85.981 -125.920 30.177 1.00 34.31 189 VAL K CA 1
ATOM 7944 C C . VAL F 2 189 ? -87.045 -126.778 29.493 1.00 35.55 189 VAL K C 1
ATOM 7945 O O . VAL F 2 189 ? -87.970 -126.230 28.905 1.00 34.55 189 VAL K O 1
ATOM 7949 N N . PRO F 2 190 ? -86.911 -128.110 29.575 1.00 37.62 190 PRO K N 1
ATOM 7950 C CA . PRO F 2 190 ? -87.987 -128.965 29.052 1.00 39.40 190 PRO K CA 1
ATOM 7951 C C . PRO F 2 190 ? -89.307 -128.660 29.779 1.00 40.77 190 PRO K C 1
ATOM 7952 O O . PRO F 2 190 ? -89.315 -128.605 31.030 1.00 41.20 190 PRO K O 1
ATOM 7956 N N . SER F 2 191 ? -90.391 -128.443 29.025 1.00 41.63 191 SER K N 1
ATOM 7957 C CA . SER F 2 191 ? -91.747 -128.283 29.613 1.00 44.01 191 SER K CA 1
ATOM 7958 C C . SER F 2 191 ? -92.109 -129.397 30.552 1.00 47.26 191 SER K C 1
ATOM 7959 O O . SER F 2 191 ? -92.659 -129.156 31.622 1.00 48.78 191 SER K O 1
ATOM 7962 N N . SER F 2 192 ? -91.787 -130.612 30.135 1.00 49.44 192 SER K N 1
ATOM 7963 C CA . SER F 2 192 ? -91.987 -131.809 30.944 1.00 53.15 192 SER K CA 1
ATOM 7964 C C . SER F 2 192 ? -91.251 -131.806 32.305 1.00 53.95 192 SER K C 1
ATOM 7965 O O . SER F 2 192 ? -91.478 -132.679 33.109 1.00 56.31 192 SER K O 1
ATOM 7968 N N . SER F 2 193 ? -90.374 -130.833 32.550 1.00 52.67 193 SER K N 1
ATOM 7969 C CA . SER F 2 193 ? -89.646 -130.709 33.805 1.00 53.26 193 SER K CA 1
ATOM 7970 C C . SER F 2 193 ? -90.328 -129.781 34.803 1.00 54.38 193 SER K C 1
ATOM 7971 O O . SER F 2 193 ? -89.890 -129.710 35.967 1.00 55.73 193 SER K O 1
ATOM 7974 N N . LEU F 2 194 ? -91.378 -129.065 34.384 1.00 54.23 194 LEU K N 1
ATOM 7975 C CA . LEU F 2 194 ? -91.967 -128.023 35.240 1.00 54.71 194 LEU K CA 1
ATOM 7976 C C . LEU F 2 194 ? -92.615 -128.510 36.562 1.00 58.77 194 LEU K C 1
ATOM 7977 O O . LEU F 2 194 ? -92.804 -127.711 37.492 1.00 58.80 194 LEU K O 1
ATOM 7982 N N . GLY F 2 195 ? -92.958 -129.799 36.637 1.00 62.31 195 GLY K N 1
ATOM 7983 C CA . GLY F 2 195 ? -93.480 -130.413 37.851 1.00 66.38 195 GLY K CA 1
ATOM 7984 C C . GLY F 2 195 ? -92.593 -131.465 38.511 1.00 68.85 195 GLY K C 1
ATOM 7985 O O . GLY F 2 195 ? -93.058 -132.145 39.402 1.00 72.87 195 GLY K O 1
ATOM 7986 N N . THR F 2 196 ? -91.337 -131.622 38.090 1.00 67.83 196 THR K N 1
ATOM 7987 C CA . THR F 2 196 ? -90.332 -132.294 38.930 1.00 69.77 196 THR K CA 1
ATOM 7988 C C . THR F 2 196 ? -89.400 -131.215 39.487 1.00 67.18 196 THR K C 1
ATOM 7989 O O . THR F 2 196 ? -89.300 -131.061 40.703 1.00 68.99 196 THR K O 1
ATOM 7993 N N . GLN F 2 197 ? -88.737 -130.473 38.598 1.00 63.08 197 GLN K N 1
ATOM 7994 C CA . GLN F 2 197 ? -87.701 -129.523 38.986 1.00 60.66 197 GLN K CA 1
ATOM 7995 C C . GLN F 2 197 ? -88.244 -128.252 39.599 1.00 57.55 197 GLN K C 1
ATOM 7996 O O . GLN F 2 197 ? -89.217 -127.682 39.118 1.00 57.31 197 GLN K O 1
ATOM 8002 N N . THR F 2 198 ? -87.581 -127.818 40.657 1.00 55.17 198 THR K N 1
ATOM 8003 C CA . THR F 2 198 ? -87.735 -126.478 41.190 1.00 52.36 198 THR K CA 1
ATOM 8004 C C . THR F 2 198 ? -86.712 -125.555 40.548 1.00 47.96 198 THR K C 1
ATOM 8005 O O . THR F 2 198 ? -85.559 -125.936 40.356 1.00 47.23 198 THR K O 1
ATOM 8009 N N . TYR F 2 199 ? -87.154 -124.344 40.222 1.00 44.96 199 TYR K N 1
ATOM 8010 C CA . TYR F 2 199 ? -86.301 -123.313 39.646 1.00 41.58 199 TYR K CA 1
ATOM 8011 C C . TYR F 2 199 ? -86.323 -122.072 40.519 1.00 41.17 199 TYR K C 1
ATOM 8012 O O . TYR F 2 199 ? -87.384 -121.479 40.776 1.00 41.08 199 TYR K O 1
ATOM 8021 N N . ILE F 2 200 ? -85.132 -121.699 40.979 1.00 40.49 200 ILE K N 1
ATOM 8022 C CA . ILE F 2 200 ? -84.930 -120.596 41.924 1.00 40.39 200 ILE K CA 1
ATOM 8023 C C . ILE F 2 200 ? -83.834 -119.701 41.374 1.00 38.25 200 ILE K C 1
ATOM 8024 O O . ILE F 2 200 ? -82.722 -120.163 41.167 1.00 38.02 200 ILE K O 1
ATOM 8029 N N . CYS F 2 201 ? -84.137 -118.430 41.143 1.00 37.06 201 CYS K N 1
ATOM 8030 C CA . CYS F 2 201 ? -83.068 -117.475 40.827 1.00 35.61 201 CYS K CA 1
ATOM 8031 C C . CYS F 2 201 ? -82.465 -116.927 42.126 1.00 36.87 201 CYS K C 1
ATOM 8032 O O . CYS F 2 201 ? -83.208 -116.622 43.092 1.00 38.46 201 CYS K O 1
ATOM 8035 N N . ASN F 2 202 ? -81.137 -116.816 42.152 1.00 36.82 202 ASN K N 1
ATOM 8036 C CA . ASN F 2 202 ? -80.444 -116.277 43.318 1.00 38.31 202 ASN K CA 1
ATOM 8037 C C . ASN F 2 202 ? -79.879 -114.928 42.833 1.00 36.62 202 ASN K C 1
ATOM 8038 O O . ASN F 2 202 ? -78.989 -114.898 41.983 1.00 34.83 202 ASN K O 1
ATOM 8043 N N . VAL F 2 203 ? -80.422 -113.843 43.371 1.00 36.31 203 VAL K N 1
ATOM 8044 C CA . VAL F 2 203 ? -80.107 -112.510 42.925 1.00 36.01 203 VAL K CA 1
ATOM 8045 C C . VAL F 2 203 ? -79.361 -111.798 44.045 1.00 38.07 203 VAL K C 1
ATOM 8046 O O . VAL F 2 203 ? -79.779 -111.840 45.220 1.00 39.16 203 VAL K O 1
ATOM 8050 N N . ASN F 2 204 ? -78.270 -111.133 43.686 1.00 38.93 204 ASN K N 1
ATOM 8051 C CA . ASN F 2 204 ? -77.410 -110.474 44.672 1.00 41.56 204 ASN K CA 1
ATOM 8052 C C . ASN F 2 204 ? -77.098 -109.051 44.242 1.00 39.84 204 ASN K C 1
ATOM 8053 O O . ASN F 2 204 ? -76.703 -108.828 43.138 1.00 38.67 204 ASN K O 1
ATOM 8058 N N . HIS F 2 205 ? -77.274 -108.090 45.127 1.00 40.32 205 HIS K N 1
ATOM 8059 C CA . HIS F 2 205 ? -76.934 -106.704 44.853 1.00 39.63 205 HIS K CA 1
ATOM 8060 C C . HIS F 2 205 ? -76.113 -106.286 46.071 1.00 41.82 205 HIS K C 1
ATOM 8061 O O . HIS F 2 205 ? -76.657 -105.906 47.106 1.00 41.88 205 HIS K O 1
ATOM 8068 N N . LYS F 2 206 ? -74.786 -106.390 45.927 1.00 42.51 206 LYS K N 1
ATOM 8069 C CA . LYS F 2 206 ? -73.848 -106.077 47.003 1.00 45.06 206 LYS K CA 1
ATOM 8070 C C . LYS F 2 206 ? -73.988 -104.632 47.578 1.00 44.58 206 LYS K C 1
ATOM 8071 O O . LYS F 2 206 ? -74.009 -104.466 48.791 1.00 46.15 206 LYS K O 1
ATOM 8076 N N . PRO F 2 207 ? -74.108 -103.611 46.716 1.00 42.68 207 PRO K N 1
ATOM 8077 C CA . PRO F 2 207 ? -74.213 -102.217 47.172 1.00 43.13 207 PRO K CA 1
ATOM 8078 C C . PRO F 2 207 ? -75.285 -101.925 48.233 1.00 43.58 207 PRO K C 1
ATOM 8079 O O . PRO F 2 207 ? -75.078 -101.080 49.100 1.00 44.89 207 PRO K O 1
ATOM 8083 N N . SER F 2 208 ? -76.419 -102.633 48.142 1.00 42.39 208 SER K N 1
ATOM 8084 C CA . SER F 2 208 ? -77.549 -102.508 49.044 1.00 43.03 208 SER K CA 1
ATOM 8085 C C . SER F 2 208 ? -77.640 -103.681 50.029 1.00 45.07 208 SER K C 1
ATOM 8086 O O . SER F 2 208 ? -78.604 -103.782 50.759 1.00 45.19 208 SER K O 1
ATOM 8089 N N . ASN F 2 209 ? -76.638 -104.556 50.049 1.00 46.37 209 ASN K N 1
ATOM 8090 C CA . ASN F 2 209 ? -76.664 -105.794 50.828 1.00 48.65 209 ASN K CA 1
ATOM 8091 C C . ASN F 2 209 ? -77.929 -106.685 50.595 1.00 47.33 209 ASN K C 1
ATOM 8092 O O . ASN F 2 209 ? -78.425 -107.308 51.513 1.00 49.37 209 ASN K O 1
ATOM 8097 N N . THR F 2 210 ? -78.411 -106.720 49.352 1.00 44.42 210 THR K N 1
ATOM 8098 C CA . THR F 2 210 ? -79.647 -107.421 48.979 1.00 43.66 210 THR K CA 1
ATOM 8099 C C . THR F 2 210 ? -79.318 -108.807 48.408 1.00 43.36 210 THR K C 1
ATOM 8100 O O . THR F 2 210 ? -78.600 -108.902 47.394 1.00 41.69 210 THR K O 1
ATOM 8104 N N . LYS F 2 211 ? -79.841 -109.860 49.051 1.00 44.79 211 LYS K N 1
ATOM 8105 C CA . LYS F 2 211 ? -79.798 -111.229 48.522 1.00 44.89 211 LYS K CA 1
ATOM 8106 C C . LYS F 2 211 ? -81.226 -111.793 48.486 1.00 44.30 211 LYS K C 1
ATOM 8107 O O . LYS F 2 211 ? -81.881 -111.871 49.510 1.00 45.49 211 LYS K O 1
ATOM 8111 N N . VAL F 2 212 ? -81.694 -112.174 47.301 1.00 42.30 212 VAL K N 1
ATOM 8112 C CA . VAL F 2 212 ? -83.028 -112.755 47.112 1.00 42.33 212 VAL K CA 1
ATOM 8113 C C . VAL F 2 212 ? -82.881 -114.122 46.449 1.00 41.64 212 VAL K C 1
ATOM 8114 O O . VAL F 2 212 ? -82.143 -114.257 45.461 1.00 39.97 212 VAL K O 1
ATOM 8118 N N . ASP F 2 213 ? -83.566 -115.120 46.985 1.00 42.71 213 ASP K N 1
ATOM 8119 C CA . ASP F 2 213 ? -83.730 -116.408 46.329 1.00 42.77 213 ASP K CA 1
ATOM 8120 C C . ASP F 2 213 ? -85.215 -116.525 45.998 1.00 42.51 213 ASP K C 1
ATOM 8121 O O . ASP F 2 213 ? -85.977 -116.747 46.896 1.00 44.36 213 ASP K O 1
ATOM 8126 N N . LYS F 2 214 ? -85.623 -116.360 44.731 1.00 40.76 214 LYS K N 1
ATOM 8127 C CA . LYS F 2 214 ? -87.050 -116.400 44.309 1.00 40.76 214 LYS K CA 1
ATOM 8128 C C . LYS F 2 214 ? -87.354 -117.682 43.541 1.00 40.69 214 LYS K C 1
ATOM 8129 O O . LYS F 2 214 ? -86.785 -117.909 42.468 1.00 38.82 214 LYS K O 1
ATOM 8135 N N . LYS F 2 215 ? -88.244 -118.505 44.095 1.00 42.72 215 LYS K N 1
ATOM 8136 C CA . LYS F 2 215 ? -88.783 -119.650 43.378 1.00 43.48 215 LYS K CA 1
ATOM 8137 C C . LYS F 2 215 ? -89.689 -119.130 42.261 1.00 42.44 215 LYS K C 1
ATOM 8138 O O . LYS F 2 215 ? -90.534 -118.291 42.493 1.00 42.60 215 LYS K O 1
ATOM 8142 N N . VAL F 2 216 ? -89.493 -119.630 41.045 1.00 41.74 216 VAL K N 1
ATOM 8143 C CA . VAL F 2 216 ? -90.319 -119.219 39.902 1.00 42.15 216 VAL K CA 1
ATOM 8144 C C . VAL F 2 216 ? -91.207 -120.430 39.603 1.00 45.51 216 VAL K C 1
ATOM 8145 O O . VAL F 2 216 ? -90.704 -121.498 39.289 1.00 45.57 216 VAL K O 1
ATOM 8149 N N . GLU F 2 217 ? -92.521 -120.259 39.726 1.00 49.91 217 GLU K N 1
ATOM 8150 C CA . GLU F 2 217 ? -93.478 -121.380 39.598 1.00 53.99 217 GLU K CA 1
ATOM 8151 C C . GLU F 2 217 ? -94.422 -121.182 38.454 1.00 55.46 217 GLU K C 1
ATOM 8152 O O . GLU F 2 217 ? -94.778 -120.048 38.159 1.00 53.77 217 GLU K O 1
ATOM 8158 N N . PRO F 2 218 ? -94.857 -122.294 37.811 1.00 60.10 218 PRO K N 1
ATOM 8159 C CA . PRO F 2 218 ? -95.945 -122.248 36.817 1.00 62.78 218 PRO K CA 1
ATOM 8160 C C . PRO F 2 218 ? -97.127 -121.414 37.306 1.00 66.38 218 PRO K C 1
ATOM 8161 O O . PRO F 2 218 ? -97.546 -121.607 38.435 1.00 70.13 218 PRO K O 1
ATOM 8165 N N . LYS F 2 219 ? -97.630 -120.499 36.473 1.00 68.09 219 LYS K N 1
ATOM 8166 C CA . LYS F 2 219 ? -98.771 -119.626 36.818 1.00 72.85 219 LYS K CA 1
ATOM 8167 C C . LYS F 2 219 ? -98.452 -118.742 38.032 1.00 75.03 219 LYS K C 1
ATOM 8168 O O . LYS F 2 219 ? -99.203 -117.820 38.382 1.00 81.41 219 LYS K O 1
ATOM 8170 N N . ASP G 3 1 ? -61.994 -81.402 13.237 1.00 32.16 1 ASP M N 1
ATOM 8171 C CA . ASP G 3 1 ? -61.281 -82.659 13.588 1.00 30.11 1 ASP M CA 1
ATOM 8172 C C . ASP G 3 1 ? -61.509 -83.658 12.447 1.00 28.35 1 ASP M C 1
ATOM 8173 O O . ASP G 3 1 ? -62.462 -83.515 11.693 1.00 29.17 1 ASP M O 1
ATOM 8178 N N . ILE G 3 2 ? -60.648 -84.656 12.360 1.00 24.97 2 ILE M N 1
ATOM 8179 C CA . ILE G 3 2 ? -60.723 -85.655 11.328 1.00 22.96 2 ILE M CA 1
ATOM 8180 C C . ILE G 3 2 ? -61.742 -86.691 11.733 1.00 22.65 2 ILE M C 1
ATOM 8181 O O . ILE G 3 2 ? -61.793 -87.118 12.903 1.00 21.31 2 ILE M O 1
ATOM 8186 N N . VAL G 3 3 ? -62.541 -87.109 10.744 1.00 22.22 3 VAL M N 1
ATOM 8187 C CA . VAL G 3 3 ? -63.522 -88.161 10.928 1.00 21.73 3 VAL M CA 1
ATOM 8188 C C . VAL G 3 3 ? -63.064 -89.463 10.216 1.00 20.59 3 VAL M C 1
ATOM 8189 O O . VAL G 3 3 ? -62.719 -89.479 9.022 1.00 20.60 3 VAL M O 1
ATOM 8193 N N . LEU G 3 4 ? -63.076 -90.557 10.977 1.00 19.48 4 LEU M N 1
ATOM 8194 C CA . LEU G 3 4 ? -62.738 -91.904 10.527 1.00 18.35 4 LEU M CA 1
ATOM 8195 C C . LEU G 3 4 ? -63.989 -92.768 10.456 1.00 18.64 4 LEU M C 1
ATOM 8196 O O . LEU G 3 4 ? -64.666 -92.936 11.464 1.00 19.12 4 LEU M O 1
ATOM 8201 N N . THR G 3 5 ? -64.287 -93.307 9.284 1.00 18.22 5 THR M N 1
ATOM 8202 C CA . THR G 3 5 ? -65.500 -94.098 9.085 1.00 19.22 5 THR M CA 1
ATOM 8203 C C . THR G 3 5 ? -65.027 -95.486 8.717 1.00 18.62 5 THR M C 1
ATOM 8204 O O . THR G 3 5 ? -64.319 -95.669 7.720 1.00 17.95 5 THR M O 1
ATOM 8208 N N . GLN G 3 6 ? -65.406 -96.453 9.521 1.00 18.25 6 GLN M N 1
ATOM 8209 C CA . GLN G 3 6 ? -64.988 -97.826 9.306 1.00 17.77 6 GLN M CA 1
ATOM 8210 C C . GLN G 3 6 ? -66.087 -98.613 8.651 1.00 19.03 6 GLN M C 1
ATOM 8211 O O . GLN G 3 6 ? -67.248 -98.362 8.929 1.00 19.81 6 GLN M O 1
ATOM 8217 N N . SER G 3 7 ? -65.704 -99.554 7.808 1.00 18.93 7 SER M N 1
ATOM 8218 C CA . SER G 3 7 ? -66.620 -100.450 7.124 1.00 19.47 7 SER M CA 1
ATOM 8219 C C . SER G 3 7 ? -66.093 -101.874 7.167 1.00 18.82 7 SER M C 1
ATOM 8220 O O . SER G 3 7 ? -64.903 -102.096 7.130 1.00 17.61 7 SER M O 1
ATOM 8223 N N . PRO G 3 8 ? -66.975 -102.887 7.258 1.00 18.37 8 PRO M N 1
ATOM 8224 C CA . PRO G 3 8 ? -68.398 -102.747 7.571 1.00 19.69 8 PRO M CA 1
ATOM 8225 C C . PRO G 3 8 ? -68.591 -102.453 9.057 1.00 19.72 8 PRO M C 1
ATOM 8226 O O . PRO G 3 8 ? -67.634 -102.533 9.786 1.00 19.19 8 PRO M O 1
ATOM 8230 N N . ALA G 3 9 ? -69.814 -102.119 9.503 1.00 20.16 9 ALA M N 1
ATOM 8231 C CA . ALA G 3 9 ? -70.068 -101.992 10.949 1.00 20.75 9 ALA M CA 1
ATOM 8232 C C . ALA G 3 9 ? -69.826 -103.327 11.667 1.00 20.39 9 ALA M C 1
ATOM 8233 O O . ALA G 3 9 ? -69.270 -103.349 12.762 1.00 19.49 9 ALA M O 1
ATOM 8235 N N . THR G 3 10 ? -70.271 -104.424 11.040 1.00 20.01 10 THR M N 1
ATOM 8236 C CA . THR G 3 10 ? -70.096 -105.772 11.551 1.00 20.62 10 THR M CA 1
ATOM 8237 C C . THR G 3 10 ? -69.650 -106.618 10.408 1.00 20.63 10 THR M C 1
ATOM 8238 O O . THR G 3 10 ? -70.273 -106.541 9.319 1.00 22.20 10 THR M O 1
ATOM 8242 N N . LEU G 3 11 ? -68.614 -107.424 10.651 1.00 20.10 11 LEU M N 1
ATOM 8243 C CA . LEU G 3 11 ? -68.106 -108.394 9.698 1.00 20.45 11 LEU M CA 1
ATOM 8244 C C . LEU G 3 11 ? -68.262 -109.778 10.330 1.00 20.69 11 LEU M C 1
ATOM 8245 O O . LEU G 3 11 ? -67.679 -110.050 11.372 1.00 20.42 11 LEU M O 1
ATOM 8250 N N . SER G 3 12 ? -69.044 -110.632 9.703 1.00 20.52 12 SER M N 1
ATOM 8251 C CA . SER G 3 12 ? -69.227 -112.023 10.161 1.00 21.65 12 SER M CA 1
ATOM 8252 C C . SER G 3 12 ? -68.344 -113.009 9.438 1.00 20.96 12 SER M C 1
ATOM 8253 O O . SER G 3 12 ? -68.485 -113.160 8.232 1.00 21.71 12 SER M O 1
ATOM 8256 N N . VAL G 3 13 ? -67.463 -113.690 10.168 1.00 20.19 13 VAL M N 1
ATOM 8257 C CA . VAL G 3 13 ? -66.550 -114.671 9.599 1.00 21.09 13 VAL M CA 1
ATOM 8258 C C . VAL G 3 13 ? -66.418 -115.889 10.482 1.00 21.90 13 VAL M C 1
ATOM 8259 O O . VAL G 3 13 ? -66.766 -115.824 11.694 1.00 21.83 13 VAL M O 1
ATOM 8263 N N . SER G 3 14 ? -65.920 -116.993 9.917 1.00 22.51 14 SER M N 1
ATOM 8264 C CA . SER G 3 14 ? -65.592 -118.172 10.737 1.00 23.69 14 SER M CA 1
ATOM 8265 C C . SER G 3 14 ? -64.110 -118.187 11.068 1.00 23.92 14 SER M C 1
ATOM 8266 O O . SER G 3 14 ? -63.328 -117.527 10.405 1.00 23.33 14 SER M O 1
ATOM 8269 N N . PRO G 3 15 ? -63.715 -118.971 12.089 1.00 23.83 15 PRO M N 1
ATOM 8270 C CA . PRO G 3 15 ? -62.284 -119.297 12.153 1.00 24.16 15 PRO M CA 1
ATOM 8271 C C . PRO G 3 15 ? -61.902 -119.928 10.826 1.00 23.54 15 PRO M C 1
ATOM 8272 O O . PRO G 3 15 ? -62.748 -120.632 10.223 1.00 23.87 15 PRO M O 1
ATOM 8276 N N . GLY G 3 16 ? -60.683 -119.673 10.408 1.00 22.73 16 GLY M N 1
ATOM 8277 C CA . GLY G 3 16 ? -60.111 -120.176 9.185 1.00 23.72 16 GLY M CA 1
ATOM 8278 C C . GLY G 3 16 ? -60.498 -119.406 7.943 1.00 23.00 16 GLY M C 1
ATOM 8279 O O . GLY G 3 16 ? -60.165 -119.854 6.836 1.00 23.57 16 GLY M O 1
ATOM 8280 N N . GLU G 3 17 ? -61.184 -118.269 8.124 1.00 22.06 17 GLU M N 1
ATOM 8281 C CA . GLU G 3 17 ? -61.544 -117.380 7.055 1.00 21.56 17 GLU M CA 1
ATOM 8282 C C . GLU G 3 17 ? -60.718 -116.082 7.144 1.00 21.30 17 GLU M C 1
ATOM 8283 O O . GLU G 3 17 ? -60.335 -115.668 8.223 1.00 20.70 17 GLU M O 1
ATOM 8289 N N . ARG G 3 18 ? -60.451 -115.472 6.006 1.00 21.75 18 ARG M N 1
ATOM 8290 C CA . ARG G 3 18 ? -59.737 -114.202 5.902 1.00 22.79 18 ARG M CA 1
ATOM 8291 C C . ARG G 3 18 ? -60.743 -113.096 6.246 1.00 21.07 18 ARG M C 1
ATOM 8292 O O . ARG G 3 18 ? -61.899 -113.130 5.809 1.00 21.00 18 ARG M O 1
ATOM 8300 N N . ALA G 3 19 ? -60.327 -112.119 7.011 1.00 19.55 19 ALA M N 1
ATOM 8301 C CA . ALA G 3 19 ? -61.168 -110.982 7.358 1.00 18.91 19 ALA M CA 1
ATOM 8302 C C . ALA G 3 19 ? -60.446 -109.695 6.930 1.00 19.30 19 ALA M C 1
ATOM 8303 O O . ALA G 3 19 ? -59.300 -109.541 7.274 1.00 18.51 19 ALA M O 1
ATOM 8305 N N . THR G 3 20 ? -61.115 -108.807 6.194 1.00 18.59 20 THR M N 1
ATOM 8306 C CA . THR G 3 20 ? -60.513 -107.519 5.852 1.00 19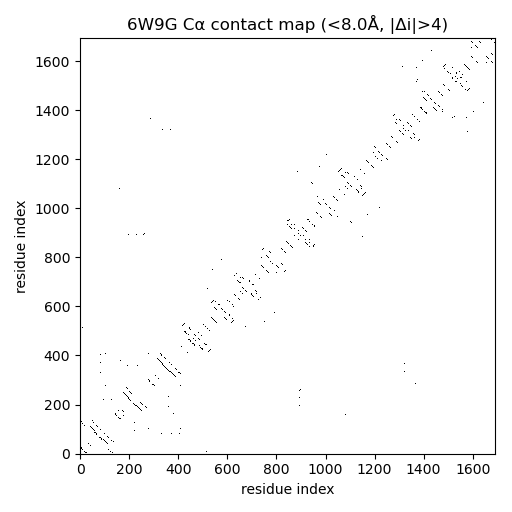.53 20 THR M CA 1
ATOM 8307 C C . THR G 3 20 ? -61.519 -106.444 6.224 1.00 18.86 20 THR M C 1
ATOM 8308 O O . THR G 3 20 ? -62.693 -106.530 5.884 1.00 18.42 20 THR M O 1
ATOM 8312 N N . ILE G 3 21 ? -61.061 -105.430 6.937 1.00 18.23 21 ILE M N 1
ATOM 8313 C CA . ILE G 3 21 ? -61.899 -104.305 7.336 1.00 18.57 21 ILE M CA 1
ATOM 8314 C C . ILE G 3 21 ? -61.246 -103.016 6.891 1.00 17.40 21 ILE M C 1
ATOM 8315 O O . ILE G 3 21 ? -60.008 -102.980 6.733 1.00 17.22 21 ILE M O 1
ATOM 8320 N N . SER G 3 22 ? -62.042 -101.966 6.686 1.00 16.65 22 SER M N 1
ATOM 8321 C CA . SER G 3 22 ? -61.482 -100.777 6.129 1.00 16.82 22 SER M CA 1
ATOM 8322 C C . SER G 3 22 ? -61.814 -99.530 6.990 1.00 16.82 22 SER M C 1
ATOM 8323 O O . SER G 3 22 ? -62.736 -99.548 7.832 1.00 16.74 22 SER M O 1
ATOM 8326 N N . CYS G 3 23 ? -61.049 -98.466 6.744 1.00 16.60 23 CYS M N 1
ATOM 8327 C CA . CYS G 3 23 ? -61.106 -97.220 7.501 1.00 16.99 23 CYS M CA 1
ATOM 8328 C C . CYS G 3 23 ? -60.856 -96.094 6.540 1.00 17.52 23 CYS M C 1
ATOM 8329 O O . CYS G 3 23 ? -59.765 -96.003 5.937 1.00 17.24 23 CYS M O 1
ATOM 8332 N N . ARG G 3 24 ? -61.858 -95.241 6.377 1.00 17.72 24 ARG M N 1
ATOM 8333 C CA . ARG G 3 24 ? -61.786 -94.112 5.490 1.00 18.07 24 ARG M CA 1
ATOM 8334 C C . ARG G 3 24 ? -61.733 -92.813 6.311 1.00 18.15 24 ARG M C 1
ATOM 8335 O O . ARG G 3 24 ? -62.583 -92.558 7.165 1.00 18.62 24 ARG M O 1
ATOM 8343 N N . ALA G 3 25 ? -60.716 -92.002 6.047 1.00 18.27 25 ALA M N 1
ATOM 8344 C CA . ALA G 3 25 ? -60.494 -90.708 6.723 1.00 18.00 25 ALA M CA 1
ATOM 8345 C C . ALA G 3 25 ? -61.046 -89.618 5.904 1.00 18.95 25 ALA M C 1
ATOM 8346 O O . ALA G 3 25 ? -61.055 -89.701 4.656 1.00 19.04 25 ALA M O 1
ATOM 8348 N N . SER G 3 26 ? -61.508 -88.556 6.588 1.00 19.20 26 SER M N 1
ATOM 8349 C CA . SER G 3 26 ? -62.103 -87.405 5.960 1.00 20.40 26 SER M CA 1
ATOM 8350 C C . SER G 3 26 ? -61.069 -86.538 5.221 1.00 21.11 26 SER M C 1
ATOM 8351 O O . SER G 3 26 ? -61.451 -85.687 4.426 1.00 21.04 26 SER M O 1
ATOM 8354 N N . GLN G 3 27 ? -59.786 -86.737 5.536 1.00 20.55 27 GLN M N 1
ATOM 8355 C CA . GLN G 3 27 ? -58.682 -86.146 4.757 1.00 21.51 27 GLN M CA 1
ATOM 8356 C C . GLN G 3 27 ? -57.493 -87.077 4.795 1.00 20.70 27 GLN M C 1
ATOM 8357 O O . GLN G 3 27 ? -57.451 -88.022 5.645 1.00 19.56 27 GLN M O 1
ATOM 8363 N N . ARG G 3 28 ? -56.532 -86.830 3.900 1.00 21.97 28 ARG M N 1
ATOM 8364 C CA . ARG G 3 28 ? -55.359 -87.686 3.772 1.00 23.31 28 ARG M CA 1
ATOM 8365 C C . ARG G 3 28 ? -54.532 -87.606 5.083 1.00 21.38 28 ARG M C 1
ATOM 8366 O O . ARG G 3 28 ? -54.402 -86.517 5.684 1.00 20.59 28 ARG M O 1
ATOM 8374 N N . VAL G 3 29 ? -53.987 -88.731 5.507 1.00 19.26 29 VAL M N 1
ATOM 8375 C CA . VAL G 3 29 ? -53.165 -88.804 6.714 1.00 19.06 29 VAL M CA 1
ATOM 8376 C C . VAL G 3 29 ? -51.800 -89.500 6.430 1.00 18.65 29 VAL M C 1
ATOM 8377 O O . VAL G 3 29 ? -51.200 -90.095 7.331 1.00 17.99 29 VAL M O 1
ATOM 8381 N N . SER G 3 30 ? -51.351 -89.372 5.185 1.00 18.71 30 SER M N 1
ATOM 8382 C CA . SER G 3 30 ? -50.097 -89.883 4.671 1.00 19.76 30 SER M CA 1
ATOM 8383 C C . SER G 3 30 ? -49.274 -88.792 4.092 1.00 20.79 30 SER M C 1
ATOM 8384 O O . SER G 3 30 ? -49.815 -87.900 3.465 1.00 20.83 30 SER M O 1
ATOM 8387 N N . SER G 3 31 ? -47.958 -88.881 4.271 1.00 21.75 31 SER M N 1
ATOM 8388 C CA . SER G 3 31 ? -47.031 -87.982 3.578 1.00 23.35 31 SER M CA 1
ATOM 8389 C C . SER G 3 31 ? -45.895 -88.767 2.913 1.00 24.86 31 SER M C 1
ATOM 8390 O O . SER G 3 31 ? -46.128 -89.900 2.555 1.00 25.46 31 SER M O 1
ATOM 8393 N N . SER G 3 32 ? -44.686 -88.206 2.764 1.00 26.31 32 SER M N 1
ATOM 8394 C CA . SER G 3 32 ? -43.600 -88.843 1.996 1.00 27.73 32 SER M CA 1
ATOM 8395 C C . SER G 3 32 ? -43.235 -90.195 2.502 1.00 28.03 32 SER M C 1
ATOM 8396 O O . SER G 3 32 ? -43.090 -91.095 1.727 1.00 29.68 32 SER M O 1
ATOM 8399 N N . THR G 3 33 ? -43.069 -90.336 3.806 1.00 27.59 33 THR M N 1
ATOM 8400 C CA . THR G 3 33 ? -42.516 -91.573 4.356 1.00 27.28 33 THR M CA 1
ATOM 8401 C C . THR G 3 33 ? -43.521 -92.435 5.109 1.00 25.46 33 THR M C 1
ATOM 8402 O O . THR G 3 33 ? -43.474 -93.671 5.027 1.00 24.85 33 THR M O 1
ATOM 8406 N N . TYR G 3 34 ? -44.418 -91.798 5.836 1.00 23.84 34 TYR M N 1
ATOM 8407 C CA . TYR G 3 34 ? -45.335 -92.475 6.746 1.00 22.74 34 TYR M CA 1
ATOM 8408 C C . TYR G 3 34 ? -46.802 -92.136 6.563 1.00 20.90 34 TYR M C 1
ATOM 8409 O O . TYR G 3 34 ? -47.165 -91.063 6.099 1.00 20.25 34 TYR M O 1
ATOM 8418 N N . SER G 3 35 ? -47.630 -93.104 6.971 1.00 19.33 35 SER M N 1
ATOM 8419 C CA . SER G 3 35 ? -49.059 -92.941 7.145 1.00 18.52 35 SER M CA 1
ATOM 8420 C C . SER G 3 35 ? -49.353 -92.953 8.641 1.00 18.18 35 SER M C 1
ATOM 8421 O O . SER G 3 35 ? -48.878 -93.866 9.344 1.00 19.01 35 SER M O 1
ATOM 8424 N N . TYR G 3 36 ? -50.092 -91.948 9.123 1.00 17.03 36 TYR M N 1
ATOM 8425 C CA . TYR G 3 36 ? -50.350 -91.785 10.560 1.00 16.99 36 TYR M CA 1
ATOM 8426 C C . TYR G 3 36 ? -51.711 -92.412 10.914 1.00 16.38 36 TYR M C 1
ATOM 8427 O O . TYR G 3 36 ? -52.641 -91.731 11.336 1.00 17.15 36 TYR M O 1
ATOM 8436 N N . MET G 3 37 ? -51.781 -93.729 10.738 1.00 16.44 37 MET M N 1
ATOM 8437 C CA . MET G 3 37 ? -52.990 -94.516 11.021 1.00 16.06 37 MET M CA 1
ATOM 8438 C C . MET G 3 37 ? -52.575 -95.780 11.731 1.00 15.74 37 MET M C 1
ATOM 8439 O O . MET G 3 37 ? -51.583 -96.422 11.329 1.00 15.72 37 MET M O 1
ATOM 8444 N N . HIS G 3 38 ? -53.335 -96.118 12.785 1.00 14.99 38 HIS M N 1
ATOM 8445 C CA . HIS G 3 38 ? -53.018 -97.227 13.680 1.00 15.45 38 HIS M CA 1
ATOM 8446 C C . HIS G 3 38 ? -54.277 -98.032 13.935 1.00 15.16 38 HIS M C 1
ATOM 8447 O O . HIS G 3 38 ? -55.372 -97.517 13.760 1.00 15.11 38 HIS M O 1
ATOM 8454 N N . TRP G 3 39 ? -54.100 -99.281 14.326 1.00 15.14 39 TRP M N 1
ATOM 8455 C CA . TRP G 3 39 ? -55.239 -100.170 14.557 1.00 14.78 39 TRP M CA 1
ATOM 8456 C C . TRP G 3 39 ? -55.168 -100.894 15.847 1.00 15.15 39 TRP M C 1
ATOM 8457 O O . TRP G 3 39 ? -54.071 -101.293 16.283 1.00 15.51 39 TRP M O 1
ATOM 8468 N N . TYR G 3 40 ? -56.346 -101.086 16.434 1.00 14.96 40 TYR M N 1
ATOM 8469 C CA . TYR G 3 40 ? -56.536 -101.660 17.750 1.00 15.44 40 TYR M CA 1
ATOM 8470 C C . TYR G 3 40 ? -57.591 -102.747 17.771 1.00 15.82 40 TYR M C 1
ATOM 8471 O O . TYR G 3 40 ? -58.519 -102.686 16.998 1.00 15.31 40 TYR M O 1
ATOM 8480 N N . GLN G 3 41 ? -57.427 -103.730 18.675 1.00 16.40 41 GLN M N 1
ATOM 8481 C CA . GLN G 3 41 ? -58.452 -104.702 19.002 1.00 17.19 41 GLN M CA 1
ATOM 8482 C C . GLN G 3 41 ? -59.003 -104.443 20.404 1.00 18.63 41 GLN M C 1
ATOM 8483 O O . GLN G 3 41 ? -58.219 -104.165 21.309 1.00 18.90 41 GLN M O 1
ATOM 8489 N N . GLN G 3 42 ? -60.321 -104.557 20.602 1.00 18.81 42 GLN M N 1
ATOM 8490 C CA . GLN G 3 42 ? -60.898 -104.439 21.917 1.00 19.92 42 GLN M CA 1
ATOM 8491 C C . GLN G 3 42 ? -61.996 -105.461 22.134 1.00 20.94 42 GLN M C 1
ATOM 8492 O O . GLN G 3 42 ? -62.881 -105.634 21.280 1.00 20.10 42 GLN M O 1
ATOM 8498 N N . LYS G 3 43 ? -61.909 -106.122 23.287 1.00 22.61 43 LYS M N 1
ATOM 8499 C CA . LYS G 3 43 ? -62.967 -107.019 23.744 1.00 24.38 43 LYS M CA 1
ATOM 8500 C C . LYS G 3 43 ? -63.774 -106.392 24.872 1.00 25.82 43 LYS M C 1
ATOM 8501 O O . LYS G 3 43 ? -63.258 -105.513 25.613 1.00 25.50 43 LYS M O 1
ATOM 8507 N N . PRO G 3 44 ? -65.055 -106.825 25.020 1.00 26.47 44 PRO M N 1
ATOM 8508 C CA . PRO G 3 44 ? -65.868 -106.269 26.101 1.00 27.74 44 PRO M CA 1
ATOM 8509 C C . PRO G 3 44 ? -65.159 -106.333 27.429 1.00 28.54 44 PRO M C 1
ATOM 8510 O O . PRO G 3 44 ? -64.567 -107.348 27.745 1.00 28.55 44 PRO M O 1
ATOM 8514 N N . GLY G 3 45 ? -65.201 -105.248 28.203 1.00 29.52 45 GLY M N 1
ATOM 8515 C CA . GLY G 3 45 ? -64.620 -105.265 29.518 1.00 30.90 45 GLY M CA 1
ATOM 8516 C C . GLY G 3 45 ? -63.096 -105.128 29.580 1.00 31.18 45 GLY M C 1
ATOM 8517 O O . GLY G 3 45 ? -62.549 -105.184 30.676 1.00 32.81 45 GLY M O 1
ATOM 8518 N N . GLN G 3 46 ? -62.418 -104.952 28.448 1.00 29.47 46 GLN M N 1
ATOM 8519 C CA . GLN G 3 46 ? -60.950 -104.846 28.372 1.00 29.74 46 GLN M CA 1
ATOM 8520 C C . GLN G 3 46 ? -60.510 -103.635 27.601 1.00 27.19 46 GLN M C 1
ATOM 8521 O O . GLN G 3 46 ? -61.247 -103.170 26.779 1.00 25.20 46 GLN M O 1
ATOM 8527 N N . PRO G 3 47 ? -59.268 -103.143 27.873 1.00 26.87 47 PRO M N 1
ATOM 8528 C CA . PRO G 3 47 ? -58.746 -102.039 27.110 1.00 25.45 47 PRO M CA 1
ATOM 8529 C C . PRO G 3 47 ? -58.457 -102.442 25.657 1.00 23.35 47 PRO M C 1
ATOM 8530 O O . PRO G 3 47 ? -58.250 -103.641 25.392 1.00 22.43 47 PRO M O 1
ATOM 8534 N N . PRO G 3 48 ? -58.441 -101.474 24.749 1.00 22.60 48 PRO M N 1
ATOM 8535 C CA . PRO G 3 48 ? -57.909 -101.731 23.424 1.00 21.48 48 PRO M CA 1
ATOM 8536 C C . PRO G 3 48 ? -56.444 -102.227 23.497 1.00 22.19 48 PRO M C 1
ATOM 8537 O O . PRO G 3 48 ? -55.780 -101.997 24.465 1.00 22.01 48 PRO M O 1
ATOM 8541 N N . LYS G 3 49 ? -56.000 -102.917 22.455 1.00 22.09 49 LYS M N 1
ATOM 8542 C CA . LYS G 3 49 ? -54.655 -103.416 22.345 1.00 23.11 49 LYS M CA 1
ATOM 8543 C C . LYS G 3 49 ? -54.157 -103.006 20.962 1.00 20.43 49 LYS M C 1
ATOM 8544 O O . LYS G 3 49 ? -54.864 -103.211 19.948 1.00 18.21 49 LYS M O 1
ATOM 8550 N N . LEU G 3 50 ? -52.962 -102.427 20.914 1.00 18.83 50 LEU M N 1
ATOM 8551 C CA . LEU G 3 50 ? -52.424 -101.995 19.659 1.00 18.34 50 LEU M CA 1
ATOM 8552 C C . LEU G 3 50 ? -52.031 -103.189 18.804 1.00 18.45 50 LEU M C 1
ATOM 8553 O O . LEU G 3 50 ? -51.335 -104.102 19.278 1.00 19.83 50 LEU M O 1
ATOM 8558 N N . LEU G 3 51 ? -52.460 -103.169 17.561 1.00 17.68 51 LEU M N 1
ATOM 8559 C CA . LEU G 3 51 ? -52.070 -104.201 16.611 1.00 18.12 51 LEU M CA 1
ATOM 8560 C C . LEU G 3 51 ? -51.088 -103.797 15.507 1.00 18.05 51 LEU M C 1
ATOM 8561 O O . LEU G 3 51 ? -50.134 -104.510 15.220 1.00 18.12 51 LEU M O 1
ATOM 8566 N N . ILE G 3 52 ? -51.345 -102.648 14.897 1.00 18.04 52 ILE M N 1
ATOM 8567 C CA . ILE G 3 52 ? -50.635 -102.241 13.719 1.00 17.94 52 ILE M CA 1
ATOM 8568 C C . ILE G 3 52 ? -50.391 -100.756 13.868 1.00 17.49 52 ILE M C 1
ATOM 8569 O O . ILE G 3 52 ? -51.321 -100.044 14.199 1.00 15.54 52 ILE M O 1
ATOM 8574 N N . LYS G 3 53 ? -49.168 -100.333 13.629 1.00 17.46 53 LYS M N 1
ATOM 8575 C CA . LYS G 3 53 ? -48.877 -98.905 13.726 1.00 18.05 53 LYS M CA 1
ATOM 8576 C C . LYS G 3 53 ? -48.307 -98.395 12.428 1.00 17.55 53 LYS M C 1
ATOM 8577 O O . LYS G 3 53 ? -47.631 -99.125 11.722 1.00 17.22 53 LYS M O 1
ATOM 8583 N N . TYR G 3 54 ? -48.586 -97.133 12.125 1.00 16.82 54 TYR M N 1
ATOM 8584 C CA . TYR G 3 54 ? -48.189 -96.473 10.855 1.00 17.69 54 TYR M CA 1
ATOM 8585 C C . TYR G 3 54 ? -48.597 -97.301 9.647 1.00 17.25 54 TYR M C 1
ATOM 8586 O O . TYR G 3 54 ? -47.802 -97.564 8.741 1.00 17.08 54 TYR M O 1
ATOM 8595 N N . ALA G 3 55 ? -49.855 -97.713 9.688 1.00 17.00 55 ALA M N 1
ATOM 8596 C CA . ALA G 3 55 ? -50.587 -98.355 8.595 1.00 16.88 55 ALA M CA 1
ATOM 8597 C C . ALA G 3 55 ? -50.197 -99.805 8.373 1.00 17.18 55 ALA M C 1
ATOM 8598 O O . ALA G 3 55 ? -51.081 -100.652 8.093 1.00 16.66 55 ALA M O 1
ATOM 8600 N N . SER G 3 56 ? -48.915 -100.112 8.467 1.00 17.46 56 SER M N 1
ATOM 8601 C CA . SER G 3 56 ? -48.460 -101.475 8.058 1.00 18.48 56 SER M CA 1
ATOM 8602 C C . SER G 3 56 ? -47.450 -102.150 8.962 1.00 19.54 56 SER M C 1
ATOM 8603 O O . SER G 3 56 ? -46.974 -103.227 8.619 1.00 20.54 56 SER M O 1
ATOM 8606 N N . ASN G 3 57 ? -47.121 -101.562 10.096 1.00 19.54 57 ASN M N 1
ATOM 8607 C CA . ASN G 3 57 ? -46.071 -102.165 10.942 1.00 21.68 57 ASN M CA 1
ATOM 8608 C C . ASN G 3 57 ? -46.705 -102.961 12.065 1.00 21.24 57 ASN M C 1
ATOM 8609 O O . ASN G 3 57 ? -47.467 -102.402 12.867 1.00 19.70 57 ASN M O 1
ATOM 8614 N N . LEU G 3 58 ? -46.393 -104.257 12.115 1.00 21.77 58 LEU M N 1
ATOM 8615 C CA . LEU G 3 58 ? -46.928 -105.145 13.130 1.00 23.01 58 LEU M CA 1
ATOM 8616 C C . LEU G 3 58 ? -46.357 -104.759 14.471 1.00 22.77 58 LEU M C 1
ATOM 8617 O O . LEU G 3 58 ? -45.152 -104.698 14.625 1.00 23.03 58 LEU M O 1
ATOM 8622 N N . GLU G 3 59 ? -47.199 -104.490 15.451 1.00 22.23 59 GLU M N 1
ATOM 8623 C CA . GLU G 3 59 ? -46.670 -104.182 16.781 1.00 23.67 59 GLU M CA 1
ATOM 8624 C C . GLU G 3 59 ? -45.943 -105.398 17.359 1.00 25.25 59 GLU M C 1
ATOM 8625 O O . GLU G 3 59 ? -46.322 -106.534 17.125 1.00 23.94 59 GLU M O 1
ATOM 8631 N N . SER G 3 60 ? -44.895 -105.146 18.116 1.00 26.60 60 SER M N 1
ATOM 8632 C CA . SER G 3 60 ? -44.210 -106.181 18.860 1.00 29.53 60 SER M CA 1
ATOM 8633 C C . SER G 3 60 ? -45.136 -107.105 19.637 1.00 30.00 60 SER M C 1
ATOM 8634 O O . SER G 3 60 ? -46.037 -106.657 20.337 1.00 30.49 60 SER M O 1
ATOM 8637 N N . GLY G 3 61 ? -44.936 -108.394 19.469 1.00 30.20 61 GLY M N 1
ATOM 8638 C CA . GLY G 3 61 ? -45.765 -109.411 20.046 1.00 31.02 61 GLY M CA 1
ATOM 8639 C C . GLY G 3 61 ? -47.085 -109.758 19.383 1.00 29.66 61 GLY M C 1
ATOM 8640 O O . GLY G 3 61 ? -47.770 -110.694 19.804 1.00 31.14 61 GLY M O 1
ATOM 8641 N N . VAL G 3 62 ? -47.477 -109.015 18.362 1.00 26.77 62 VAL M N 1
ATOM 8642 C CA . VAL G 3 62 ? -48.760 -109.264 17.717 1.00 25.46 62 VAL M CA 1
ATOM 8643 C C . VAL G 3 62 ? -48.581 -110.385 16.709 1.00 25.00 62 VAL M C 1
ATOM 8644 O O . VAL G 3 62 ? -47.588 -110.412 15.968 1.00 24.74 62 VAL M O 1
ATOM 8648 N N . PRO G 3 63 ? -49.535 -111.338 16.680 1.00 24.40 63 PRO M N 1
ATOM 8649 C CA . PRO G 3 63 ? -49.316 -112.432 15.730 1.00 24.76 63 PRO M CA 1
ATOM 8650 C C . PRO G 3 63 ? -49.256 -112.034 14.254 1.00 23.42 63 PRO M C 1
ATOM 8651 O O . PRO G 3 63 ? -49.889 -111.056 13.813 1.00 21.78 63 PRO M O 1
ATOM 8655 N N . ALA G 3 64 ? -48.491 -112.828 13.520 1.00 24.73 64 ALA M N 1
ATOM 8656 C CA . ALA G 3 64 ? -48.191 -112.612 12.102 1.00 24.88 64 ALA M CA 1
ATOM 8657 C C . ALA G 3 64 ? -49.422 -112.590 11.185 1.00 23.56 64 ALA M C 1
ATOM 8658 O O . ALA G 3 64 ? -49.374 -112.066 10.083 1.00 22.60 64 ALA M O 1
ATOM 8660 N N . ARG G 3 65 ? -50.556 -113.162 11.630 1.00 22.27 65 ARG M N 1
ATOM 8661 C CA . ARG G 3 65 ? -51.752 -113.137 10.806 1.00 21.25 65 ARG M CA 1
ATOM 8662 C C . ARG G 3 65 ? -52.373 -111.750 10.651 1.00 20.23 65 ARG M C 1
ATOM 8663 O O . ARG G 3 65 ? -53.203 -111.567 9.780 1.00 19.89 65 ARG M O 1
ATOM 8671 N N . PHE G 3 66 ? -52.002 -110.787 11.497 1.00 19.43 66 PHE M N 1
ATOM 8672 C CA . PHE G 3 66 ? -52.454 -109.412 11.324 1.00 19.02 66 PHE M CA 1
ATOM 8673 C C . PHE G 3 66 ? -51.528 -108.636 10.389 1.00 19.29 66 PHE M C 1
ATOM 8674 O O . PHE G 3 66 ? -50.280 -108.738 10.493 1.00 20.50 66 PHE M O 1
ATOM 8682 N N . SER G 3 67 ? -52.140 -107.879 9.500 1.00 18.41 67 SER M N 1
ATOM 8683 C CA . SER G 3 67 ? -51.408 -106.970 8.594 1.00 17.89 67 SER M CA 1
ATOM 8684 C C . SER G 3 67 ? -52.267 -105.788 8.316 1.00 16.99 67 SER M C 1
ATOM 8685 O O . SER G 3 67 ? -53.489 -105.809 8.510 1.00 15.98 67 SER M O 1
ATOM 8688 N N . GLY G 3 68 ? -51.617 -104.717 7.853 1.00 17.32 68 GLY M N 1
ATOM 8689 C CA . GLY G 3 68 ? -52.345 -103.530 7.435 1.00 16.55 68 GLY M CA 1
ATOM 8690 C C . GLY G 3 68 ? -51.746 -102.928 6.179 1.00 17.48 68 GLY M C 1
ATOM 8691 O O . GLY G 3 68 ? -50.565 -103.096 5.837 1.00 16.63 68 GLY M O 1
ATOM 8692 N N . SER G 3 69 ? -52.577 -102.183 5.497 1.00 17.89 69 SER M N 1
ATOM 8693 C CA . SER G 3 69 ? -52.152 -101.590 4.258 1.00 19.58 69 SER M CA 1
ATOM 8694 C C . SER G 3 69 ? -52.980 -100.309 4.028 1.00 18.83 69 SER M C 1
ATOM 8695 O O . SER G 3 69 ? -53.962 -100.016 4.748 1.00 17.91 69 SER M O 1
ATOM 8698 N N . GLY G 3 70 ? -52.585 -99.552 3.042 1.00 18.99 70 GLY M N 1
ATOM 8699 C CA . GLY G 3 70 ? -53.313 -98.376 2.636 1.00 19.14 70 GLY M CA 1
ATOM 8700 C C . GLY G 3 70 ? -52.479 -97.136 2.583 1.00 19.19 70 GLY M C 1
ATOM 8701 O O . GLY G 3 70 ? -51.279 -97.142 2.902 1.00 19.92 70 GLY M O 1
ATOM 8702 N N . SER G 3 71 ? -53.117 -96.066 2.161 1.00 19.44 71 SER M N 1
ATOM 8703 C CA . SER G 3 71 ? -52.482 -94.729 2.113 1.00 20.08 71 SER M CA 1
ATOM 8704 C C . SER G 3 71 ? -53.520 -93.659 1.853 1.00 19.39 71 SER M C 1
ATOM 8705 O O . SER G 3 71 ? -54.655 -93.930 1.405 1.00 19.50 71 SER M O 1
ATOM 8708 N N . GLY G 3 72 ? -53.123 -92.437 2.141 1.00 18.50 72 GLY M N 1
ATOM 8709 C CA . GLY G 3 72 ? -53.940 -91.285 1.870 1.00 18.59 72 GLY M CA 1
ATOM 8710 C C . GLY G 3 72 ? -55.157 -91.260 2.773 1.00 17.86 72 GLY M C 1
ATOM 8711 O O . GLY G 3 72 ? -55.040 -91.091 3.997 1.00 17.70 72 GLY M O 1
ATOM 8712 N N . THR G 3 73 ? -56.341 -91.424 2.174 1.00 17.57 73 THR M N 1
ATOM 8713 C CA . THR G 3 73 ? -57.608 -91.518 2.938 1.00 16.95 73 THR M CA 1
ATOM 8714 C C . THR G 3 73 ? -58.100 -92.941 3.285 1.00 16.55 73 THR M C 1
ATOM 8715 O O . THR G 3 73 ? -59.078 -93.086 4.018 1.00 16.90 73 THR M O 1
ATOM 8719 N N . ASP G 3 74 ? -57.452 -93.997 2.798 1.00 16.25 74 ASP M N 1
ATOM 8720 C CA . ASP G 3 74 ? -58.063 -95.355 2.875 1.00 16.12 74 ASP M CA 1
ATOM 8721 C C . ASP G 3 74 ? -57.086 -96.383 3.342 1.00 16.15 74 ASP M C 1
ATOM 8722 O O . ASP G 3 74 ? -55.998 -96.526 2.760 1.00 16.22 74 ASP M O 1
ATOM 8727 N N . PHE G 3 75 ? -57.476 -97.081 4.411 1.00 16.01 75 PHE M N 1
ATOM 8728 C CA . PHE G 3 75 ? -56.645 -98.091 5.086 1.00 16.09 75 PHE M CA 1
ATOM 8729 C C . PHE G 3 75 ? -57.428 -99.374 5.327 1.00 16.46 75 PHE M C 1
ATOM 8730 O O . PHE G 3 75 ? -58.663 -99.325 5.497 1.00 16.24 75 PHE M O 1
ATOM 8738 N N . THR G 3 76 ? -56.725 -100.510 5.314 1.00 16.01 76 THR M N 1
ATOM 8739 C CA . THR G 3 76 ? -57.363 -101.786 5.630 1.00 16.82 76 THR M CA 1
ATOM 8740 C C . THR G 3 76 ? -56.494 -102.541 6.645 1.00 16.87 76 THR M C 1
ATOM 8741 O O . THR G 3 76 ? -55.279 -102.359 6.686 1.00 17.45 76 THR M O 1
ATOM 8745 N N . LEU G 3 77 ? -57.163 -103.359 7.452 1.00 16.34 77 LEU M N 1
ATOM 8746 C CA A LEU G 3 77 ? -56.588 -104.329 8.344 0.50 16.39 77 LEU M CA 1
ATOM 8747 C CA B LEU G 3 77 ? -56.547 -104.365 8.312 0.50 16.03 77 LEU M CA 1
ATOM 8748 C C . LEU G 3 77 ? -57.064 -105.693 7.819 1.00 16.53 77 LEU M C 1
ATOM 8749 O O . LEU G 3 77 ? -58.242 -105.816 7.513 1.00 15.57 77 LEU M O 1
ATOM 8758 N N . THR G 3 78 ? -56.161 -106.665 7.720 1.00 16.62 78 THR M N 1
ATOM 8759 C CA . THR G 3 78 ? -56.482 -108.001 7.310 1.00 17.19 78 THR M CA 1
ATOM 8760 C C . THR G 3 78 ? -56.014 -108.978 8.348 1.00 18.12 78 THR M C 1
ATOM 8761 O O . THR G 3 78 ? -54.891 -108.847 8.854 1.00 18.27 78 THR M O 1
ATOM 8765 N N . ILE G 3 79 ? -56.856 -109.954 8.639 1.00 17.39 79 ILE M N 1
ATOM 8766 C CA . ILE G 3 79 ? -56.488 -111.096 9.445 1.00 18.52 79 ILE M CA 1
ATOM 8767 C C . ILE G 3 79 ? -56.447 -112.261 8.445 1.00 19.17 79 ILE M C 1
ATOM 8768 O O . ILE G 3 79 ? -57.458 -112.589 7.856 1.00 18.96 79 ILE M O 1
ATOM 8773 N N . SER G 3 80 ? -55.281 -112.864 8.240 1.00 19.96 80 SER M N 1
ATOM 8774 C CA . SER G 3 80 ? -55.130 -113.767 7.084 1.00 21.36 80 SER M CA 1
ATOM 8775 C C . SER G 3 80 ? -55.997 -115.036 7.276 1.00 22.53 80 SER M C 1
ATOM 8776 O O . SER G 3 80 ? -56.562 -115.594 6.317 1.00 22.14 80 SER M O 1
ATOM 8779 N N . SER G 3 81 ? -56.079 -115.467 8.528 1.00 22.35 81 SER M N 1
ATOM 8780 C CA . SER G 3 81 ? -56.889 -116.598 8.891 1.00 23.93 81 SER M CA 1
ATOM 8781 C C . SER G 3 81 ? -57.317 -116.414 10.341 1.00 23.35 81 SER M C 1
ATOM 8782 O O . SER G 3 81 ? -56.455 -116.482 11.298 1.00 24.29 81 SER M O 1
ATOM 8785 N N . VAL G 3 82 ? -58.605 -116.192 10.526 1.00 21.00 82 VAL M N 1
ATOM 8786 C CA . VAL G 3 82 ? -59.140 -115.866 11.822 1.00 21.07 82 VAL M CA 1
ATOM 8787 C C . VAL G 3 82 ? -58.996 -117.021 12.816 1.00 22.56 82 VAL M C 1
ATOM 8788 O O . VAL G 3 82 ? -59.143 -118.226 12.410 1.00 23.48 82 VAL M O 1
ATOM 8792 N N . GLU G 3 83 ? -58.699 -116.679 14.077 1.00 22.17 83 GLU M N 1
ATOM 8793 C CA . GLU G 3 83 ? -58.637 -117.657 15.153 1.00 23.39 83 GLU M CA 1
ATOM 8794 C C . GLU G 3 83 ? -59.689 -117.271 16.160 1.00 22.71 83 GLU M C 1
ATOM 8795 O O . GLU G 3 83 ? -60.110 -116.152 16.174 1.00 21.31 83 GLU M O 1
ATOM 8801 N N . PRO G 3 84 ? -60.118 -118.201 17.010 1.00 24.29 84 PRO M N 1
ATOM 8802 C CA . PRO G 3 84 ? -61.242 -117.850 17.932 1.00 24.76 84 PRO M CA 1
ATOM 8803 C C . PRO G 3 84 ? -61.000 -116.625 18.837 1.00 24.73 84 PRO M C 1
ATOM 8804 O O . PRO G 3 84 ? -61.954 -115.919 19.176 1.00 24.32 84 PRO M O 1
ATOM 8808 N N . GLU G 3 85 ? -59.752 -116.360 19.203 1.00 24.86 85 GLU M N 1
ATOM 8809 C CA . GLU G 3 85 ? -59.416 -115.200 20.054 1.00 26.28 85 GLU M CA 1
ATOM 8810 C C . GLU G 3 85 ? -59.516 -113.846 19.347 1.00 23.89 85 GLU M C 1
ATOM 8811 O O . GLU G 3 85 ? -59.335 -112.808 20.011 1.00 23.44 85 GLU M O 1
ATOM 8817 N N . ASP G 3 86 ? -59.767 -113.835 18.025 1.00 21.50 86 ASP M N 1
ATOM 8818 C CA . ASP G 3 86 ? -59.789 -112.619 17.245 1.00 20.47 86 ASP M CA 1
ATOM 8819 C C . ASP G 3 86 ? -61.156 -111.972 17.205 1.00 19.85 86 ASP M C 1
ATOM 8820 O O . ASP G 3 86 ? -61.262 -110.846 16.755 1.00 19.75 86 ASP M O 1
ATOM 8825 N N . PHE G 3 87 ? -62.206 -112.650 17.656 1.00 20.24 87 PHE M N 1
ATOM 8826 C CA . PHE G 3 87 ? -63.556 -112.030 17.627 1.00 19.71 87 PHE M CA 1
ATOM 8827 C C . PHE G 3 87 ? -63.536 -110.962 18.691 1.00 19.50 87 PHE M C 1
ATOM 8828 O O . PHE G 3 87 ? -63.232 -111.240 19.843 1.00 20.20 87 PHE M O 1
ATOM 8836 N N . ALA G 3 88 ? -63.848 -109.746 18.272 1.00 18.59 88 ALA M N 1
ATOM 8837 C CA . ALA G 3 88 ? -63.538 -108.516 18.989 1.00 18.86 88 ALA M CA 1
ATOM 8838 C C . ALA G 3 88 ? -64.021 -107.378 18.158 1.00 18.25 88 ALA M C 1
ATOM 8839 O O . ALA G 3 88 ? -64.449 -107.590 17.020 1.00 17.73 88 ALA M O 1
ATOM 8841 N N . THR G 3 89 ? -63.936 -106.160 18.687 1.00 18.21 89 THR M N 1
ATOM 8842 C CA . THR G 3 89 ? -64.137 -104.982 17.909 1.00 17.93 89 THR M CA 1
ATOM 8843 C C . THR G 3 89 ? -62.784 -104.366 17.556 1.00 16.97 89 THR M C 1
ATOM 8844 O O . THR G 3 89 ? -61.889 -104.321 18.390 1.00 17.81 89 THR M O 1
ATOM 8848 N N . TYR G 3 90 ? -62.651 -103.904 16.334 1.00 15.98 90 TYR M N 1
ATOM 8849 C CA . TYR G 3 90 ? -61.428 -103.294 15.800 1.00 15.91 90 TYR M CA 1
ATOM 8850 C C . TYR G 3 90 ? -61.632 -101.822 15.499 1.00 15.85 90 TYR M C 1
ATOM 8851 O O . TYR G 3 90 ? -62.647 -101.465 14.922 1.00 15.34 90 TYR M O 1
ATOM 8860 N N . TYR G 3 91 ? -60.643 -100.990 15.869 1.00 15.60 91 TYR M N 1
ATOM 8861 C CA . TYR G 3 91 ? -60.706 -99.545 15.717 1.00 16.08 91 TYR M CA 1
ATOM 8862 C C . TYR G 3 91 ? -59.474 -99.067 14.937 1.00 15.42 91 TYR M C 1
ATOM 8863 O O . TYR G 3 91 ? -58.374 -99.561 15.164 1.00 15.56 91 TYR M O 1
ATOM 8872 N N . CYS G 3 92 ? -59.668 -98.124 14.047 1.00 14.94 92 CYS M N 1
ATOM 8873 C CA . CYS G 3 92 ? -58.555 -97.354 13.460 1.00 15.15 92 CYS M CA 1
ATOM 8874 C C . CYS G 3 92 ? -58.474 -96.005 14.254 1.00 15.62 92 CYS M C 1
ATOM 8875 O O . CYS G 3 92 ? -59.463 -95.583 14.902 1.00 15.89 92 CYS M O 1
ATOM 8878 N N . GLN G 3 93 ? -57.297 -95.385 14.234 1.00 14.84 93 GLN M N 1
ATOM 8879 C CA . GLN G 3 93 ? -57.051 -94.107 14.892 1.00 15.62 93 GLN M CA 1
ATOM 8880 C C . GLN G 3 93 ? -55.952 -93.423 14.114 1.00 15.28 93 GLN M C 1
ATOM 8881 O O . GLN G 3 93 ? -54.972 -94.092 13.762 1.00 15.30 93 GLN M O 1
ATOM 8887 N N . HIS G 3 94 ? -56.078 -92.130 13.837 1.00 15.43 94 HIS M N 1
ATOM 8888 C CA . HIS G 3 94 ? -54.992 -91.398 13.197 1.00 15.34 94 HIS M CA 1
ATOM 8889 C C . HIS G 3 94 ? -54.213 -90.595 14.209 1.00 16.23 94 HIS M C 1
ATOM 8890 O O . HIS G 3 94 ? -54.702 -90.330 15.284 1.00 16.62 94 HIS M O 1
ATOM 8897 N N . SER G 3 95 ? -53.003 -90.208 13.822 1.00 16.07 95 SER M N 1
ATOM 8898 C CA . SER G 3 95 ? -52.161 -89.342 14.607 1.00 16.96 95 SER M CA 1
ATOM 8899 C C . SER G 3 95 ? -51.601 -88.232 13.695 1.00 17.72 95 SER M C 1
ATOM 8900 O O . SER G 3 95 ? -50.465 -87.832 13.812 1.00 18.00 95 SER M O 1
ATOM 8903 N N . TRP G 3 96 ? -52.412 -87.763 12.755 1.00 17.66 96 TRP M N 1
ATOM 8904 C CA . TRP G 3 96 ? -52.038 -86.655 11.880 1.00 18.39 96 TRP M CA 1
ATOM 8905 C C . TRP G 3 96 ? -51.914 -85.309 12.523 1.00 19.69 96 TRP M C 1
ATOM 8906 O O . TRP G 3 96 ? -51.074 -84.538 12.094 1.00 20.00 96 TRP M O 1
ATOM 8917 N N . GLU G 3 97 ? -52.760 -85.044 13.521 1.00 20.86 97 GLU M N 1
ATOM 8918 C CA . GLU G 3 97 ? -52.977 -83.701 14.083 1.00 22.74 97 GLU M CA 1
ATOM 8919 C C . GLU G 3 97 ? -53.697 -83.871 15.428 1.00 22.41 97 GLU M C 1
ATOM 8920 O O . GLU G 3 97 ? -54.173 -84.985 15.740 1.00 21.68 97 GLU M O 1
ATOM 8944 N N . PRO G 3 99 ? -56.943 -83.129 17.858 1.00 23.24 99 PRO M N 1
ATOM 8945 C CA . PRO G 3 99 ? -56.903 -84.448 18.416 1.00 22.00 99 PRO M CA 1
ATOM 8946 C C . PRO G 3 99 ? -56.800 -85.684 17.612 1.00 19.93 99 PRO M C 1
ATOM 8947 O O . PRO G 3 99 ? -57.396 -85.774 16.567 1.00 19.45 99 PRO M O 1
ATOM 8951 N N . PRO G 3 100 ? -56.065 -86.659 18.136 1.00 19.18 100 PRO M N 1
ATOM 8952 C CA . PRO G 3 100 ? -56.232 -87.933 17.540 1.00 18.53 100 PRO M CA 1
ATOM 8953 C C . PRO G 3 100 ? -57.718 -88.358 17.709 1.00 17.92 100 PRO M C 1
ATOM 8954 O O . PRO G 3 100 ? -58.318 -88.064 18.719 1.00 18.15 100 PRO M O 1
ATOM 8958 N N . THR G 3 101 ? -58.245 -89.024 16.697 1.00 17.83 101 THR M N 1
ATOM 8959 C CA . THR G 3 101 ? -59.592 -89.511 16.725 1.00 18.13 101 THR M CA 1
ATOM 8960 C C . THR G 3 101 ? -59.605 -90.948 16.242 1.00 17.42 101 THR M C 1
ATOM 8961 O O . THR G 3 101 ? -58.697 -91.453 15.516 1.00 16.50 101 THR M O 1
ATOM 8965 N N . PHE G 3 102 ? -60.662 -91.625 16.647 1.00 17.83 102 PHE M N 1
ATOM 8966 C CA . PHE G 3 102 ? -60.866 -93.045 16.366 1.00 17.48 102 PHE M CA 1
ATOM 8967 C C . PHE G 3 102 ? -62.079 -93.220 15.459 1.00 17.83 102 PHE M C 1
ATOM 8968 O O . PHE G 3 102 ? -63.028 -92.429 15.473 1.00 17.57 102 PHE M O 1
ATOM 8976 N N . GLY G 3 103 ? -62.062 -94.280 14.657 1.00 17.34 103 GLY M N 1
ATOM 8977 C CA . GLY G 3 103 ? -63.254 -94.707 13.969 1.00 17.65 103 GLY M CA 1
ATOM 8978 C C . GLY G 3 103 ? -64.316 -95.268 14.904 1.00 17.88 103 GLY M C 1
ATOM 8979 O O . GLY G 3 103 ? -64.069 -95.486 16.094 1.00 17.23 103 GLY M O 1
ATOM 8980 N N . GLY G 3 104 ? -65.504 -95.524 14.346 1.00 18.28 104 GLY M N 1
ATOM 8981 C CA . GLY G 3 104 ? -66.644 -96.062 15.134 1.00 19.38 104 GLY M CA 1
ATOM 8982 C C . GLY G 3 104 ? -66.561 -97.534 15.445 1.00 19.13 104 GLY M C 1
ATOM 8983 O O . GLY G 3 104 ? -67.375 -98.052 16.238 1.00 20.03 104 GLY M O 1
ATOM 8984 N N . GLY G 3 105 ? -65.600 -98.231 14.823 1.00 17.76 105 GLY M N 1
ATOM 8985 C CA . GLY G 3 105 ? -65.320 -99.661 15.128 1.00 17.73 105 GLY M CA 1
ATOM 8986 C C . GLY G 3 105 ? -65.985 -100.612 14.122 1.00 17.93 105 GLY M C 1
ATOM 8987 O O . GLY G 3 105 ? -67.008 -100.270 13.530 1.00 18.47 105 GLY M O 1
ATOM 8988 N N . THR G 3 106 ? -65.374 -101.785 13.929 1.00 17.17 106 THR M N 1
ATOM 8989 C CA . THR G 3 106 ? -65.974 -102.868 13.213 1.00 17.98 106 THR M CA 1
ATOM 8990 C C . THR G 3 106 ? -65.978 -104.077 14.152 1.00 18.29 106 THR M C 1
ATOM 8991 O O . THR G 3 106 ? -64.915 -104.504 14.632 1.00 17.31 106 THR M O 1
ATOM 8995 N N . LYS G 3 107 ? -67.163 -104.624 14.405 1.00 19.22 107 LYS M N 1
ATOM 8996 C CA . LYS G 3 107 ? -67.277 -105.829 15.177 1.00 20.56 107 LYS M CA 1
ATOM 8997 C C . LYS G 3 107 ? -67.043 -107.046 14.287 1.00 20.81 107 LYS M C 1
ATOM 8998 O O . LYS G 3 107 ? -67.775 -107.266 13.312 1.00 20.43 107 LYS M O 1
ATOM 9004 N N . LEU G 3 108 ? -66.018 -107.833 14.637 1.00 20.28 108 LEU M N 1
ATOM 9005 C CA . LEU G 3 108 ? -65.753 -109.112 13.998 1.00 20.54 108 LEU M CA 1
ATOM 9006 C C . LEU G 3 108 ? -66.536 -110.132 14.809 1.00 19.98 108 LEU M C 1
ATOM 9007 O O . LEU G 3 108 ? -66.249 -110.407 15.979 1.00 19.18 108 LEU M O 1
ATOM 9012 N N . GLU G 3 109 ? -67.552 -110.650 14.157 1.00 20.30 109 GLU M N 1
ATOM 9013 C CA . GLU G 3 109 ? -68.545 -111.517 14.742 1.00 22.02 109 GLU M CA 1
ATOM 9014 C C . GLU G 3 109 ? -68.428 -112.939 14.204 1.00 21.28 109 GLU M C 1
ATOM 9015 O O . GLU G 3 109 ? -67.990 -113.134 13.065 1.00 19.63 109 GLU M O 1
ATOM 9021 N N . ILE G 3 110 ? -68.851 -113.902 15.005 1.00 21.70 110 ILE M N 1
ATOM 9022 C CA . ILE G 3 110 ? -68.763 -115.304 14.610 1.00 22.43 110 ILE M CA 1
ATOM 9023 C C . ILE G 3 110 ? -69.926 -115.683 13.682 1.00 22.57 110 ILE M C 1
ATOM 9024 O O . ILE G 3 110 ? -71.117 -115.693 14.066 1.00 21.71 110 ILE M O 1
ATOM 9029 N N . LYS G 3 111 ? -69.549 -116.030 12.456 1.00 22.35 111 LYS M N 1
ATOM 9030 C CA . LYS G 3 111 ? -70.502 -116.439 11.463 1.00 23.25 111 LYS M CA 1
ATOM 9031 C C . LYS G 3 111 ? -71.084 -117.798 11.779 1.00 23.24 111 LYS M C 1
ATOM 9032 O O . LYS G 3 111 ? -70.376 -118.757 12.132 1.00 23.02 111 LYS M O 1
ATOM 9038 N N . ARG G 3 112 ? -72.400 -117.922 11.643 1.00 22.69 112 ARG M N 1
ATOM 9039 C CA . ARG G 3 112 ? -73.018 -119.257 11.735 1.00 22.65 112 ARG M CA 1
ATOM 9040 C C . ARG G 3 112 ? -74.251 -119.184 10.836 1.00 23.14 112 ARG M C 1
ATOM 9041 O O . ARG G 3 112 ? -74.554 -118.139 10.270 1.00 22.99 112 ARG M O 1
ATOM 9049 N N . THR G 3 113 ? -74.949 -120.265 10.727 1.00 23.74 113 THR M N 1
ATOM 9050 C CA . THR G 3 113 ? -76.139 -120.298 9.921 1.00 24.59 113 THR M CA 1
ATOM 9051 C C . THR G 3 113 ? -77.283 -119.542 10.614 1.00 24.81 113 THR M C 1
ATOM 9052 O O . THR G 3 113 ? -77.350 -119.466 11.852 1.00 23.77 113 THR M O 1
ATOM 9056 N N . VAL G 3 114 ? -78.189 -119.046 9.769 1.00 25.24 114 VAL M N 1
ATOM 9057 C CA . VAL G 3 114 ? -79.411 -118.420 10.243 1.00 26.04 114 VAL M CA 1
ATOM 9058 C C . VAL G 3 114 ? -80.147 -119.352 11.202 1.00 27.49 114 VAL M C 1
ATOM 9059 O O . VAL G 3 114 ? -80.313 -120.542 10.954 1.00 27.60 114 VAL M O 1
ATOM 9063 N N . ALA G 3 115 ? -80.604 -118.793 12.332 1.00 18.53 115 ALA M N 1
ATOM 9064 C CA . ALA G 3 115 ? -81.479 -119.539 13.269 1.00 19.28 115 ALA M CA 1
ATOM 9065 C C . ALA G 3 115 ? -82.602 -118.613 13.675 1.00 19.65 115 ALA M C 1
ATOM 9066 O O . ALA G 3 115 ? -82.354 -117.473 14.037 1.00 19.80 115 ALA M O 1
ATOM 9068 N N . ALA G 3 116 ? -83.828 -119.117 13.594 1.00 20.18 116 ALA M N 1
ATOM 9069 C CA . ALA G 3 116 ? -84.987 -118.356 14.016 1.00 21.22 116 ALA M CA 1
ATOM 9070 C C . ALA G 3 116 ? -85.075 -118.264 15.542 1.00 21.33 116 ALA M C 1
ATOM 9071 O O . ALA G 3 116 ? -84.750 -119.211 16.242 1.00 21.33 116 ALA M O 1
ATOM 9073 N N . PRO G 3 117 ? -85.538 -117.130 16.049 1.00 22.05 117 PRO M N 1
ATOM 9074 C CA . PRO G 3 117 ? -85.809 -117.082 17.468 1.00 22.44 117 PRO M CA 1
ATOM 9075 C C . PRO G 3 117 ? -86.951 -117.938 17.882 1.00 23.20 117 PRO M C 1
ATOM 9076 O O . PRO G 3 117 ? -87.942 -118.072 17.138 1.00 23.91 117 PRO M O 1
ATOM 9080 N N . SER G 3 118 ? -86.815 -118.517 19.067 1.00 23.67 118 SER M N 1
ATOM 9081 C CA . SER G 3 118 ? -87.965 -118.990 19.850 1.00 25.46 118 SER M CA 1
ATOM 9082 C C . SER G 3 118 ? -88.522 -117.787 20.608 1.00 25.00 118 SER M C 1
ATOM 9083 O O . SER G 3 118 ? -87.746 -117.046 21.233 1.00 24.50 118 SER M O 1
ATOM 9086 N N . VAL G 3 119 ? -89.832 -117.575 20.560 1.00 25.36 119 VAL M N 1
ATOM 9087 C CA . VAL G 3 119 ? -90.435 -116.377 21.151 1.00 25.93 119 VAL M CA 1
ATOM 9088 C C . VAL G 3 119 ? -91.357 -116.696 22.306 1.00 26.93 119 VAL M C 1
ATOM 9089 O O . VAL G 3 119 ? -92.188 -117.571 22.194 1.00 27.87 119 VAL M O 1
ATOM 9093 N N . PHE G 3 120 ? -91.197 -115.991 23.407 1.00 26.33 120 PHE M N 1
ATOM 9094 C CA . PHE G 3 120 ? -91.985 -116.189 24.652 1.00 27.59 120 PHE M CA 1
ATOM 9095 C C . PHE G 3 120 ? -92.444 -114.830 25.200 1.00 27.81 120 PHE M C 1
ATOM 9096 O O . PHE G 3 120 ? -91.699 -113.867 25.154 1.00 26.30 120 PHE M O 1
ATOM 9104 N N . ILE G 3 121 ? -93.668 -114.766 25.715 1.00 28.93 121 ILE M N 1
ATOM 9105 C CA . ILE G 3 121 ? -94.174 -113.553 26.307 1.00 30.15 121 ILE M CA 1
ATOM 9106 C C . ILE G 3 121 ? -94.525 -113.828 27.794 1.00 31.58 121 ILE M C 1
ATOM 9107 O O . ILE G 3 121 ? -95.038 -114.900 28.123 1.00 32.57 121 ILE M O 1
ATOM 9112 N N . PHE G 3 122 ? -94.239 -112.867 28.679 1.00 31.83 122 PHE M N 1
ATOM 9113 C CA . PHE G 3 122 ? -94.490 -113.025 30.099 1.00 33.15 122 PHE M CA 1
ATOM 9114 C C . PHE G 3 122 ? -95.379 -111.883 30.588 1.00 34.07 122 PHE M C 1
ATOM 9115 O O . PHE G 3 122 ? -94.992 -110.708 30.484 1.00 33.56 122 PHE M O 1
ATOM 9123 N N . PRO G 3 123 ? -96.548 -112.212 31.141 1.00 35.33 123 PRO M N 1
ATOM 9124 C CA . PRO G 3 123 ? -97.335 -111.177 31.791 1.00 36.82 123 PRO M CA 1
ATOM 9125 C C . PRO G 3 123 ? -96.606 -110.596 33.027 1.00 37.05 123 PRO M C 1
ATOM 9126 O O . PRO G 3 123 ? -95.735 -111.241 33.558 1.00 36.21 123 PRO M O 1
ATOM 9130 N N . PRO G 3 124 ? -96.976 -109.402 33.482 1.00 38.70 124 PRO M N 1
ATOM 9131 C CA . PRO G 3 124 ? -96.468 -108.932 34.800 1.00 39.97 124 PRO M CA 1
ATOM 9132 C C . PRO G 3 124 ? -96.934 -109.836 35.936 1.00 41.94 124 PRO M C 1
ATOM 9133 O O . PRO G 3 124 ? -98.032 -110.380 35.870 1.00 42.70 124 PRO M O 1
ATOM 9137 N N . SER G 3 125 ? -96.106 -110.004 36.958 1.00 43.17 125 SER M N 1
ATOM 9138 C CA . SER G 3 125 ? -96.436 -110.821 38.128 1.00 46.05 125 SER M CA 1
ATOM 9139 C C . SER G 3 125 ? -97.492 -110.105 38.944 1.00 49.10 125 SER M C 1
ATOM 9140 O O . SER G 3 125 ? -97.602 -108.887 38.859 1.00 48.79 125 SER M O 1
ATOM 9143 N N . ASP G 3 126 ? -98.273 -110.846 39.737 1.00 52.79 126 ASP M N 1
ATOM 9144 C CA . ASP G 3 126 ? -99.210 -110.190 40.653 1.00 56.74 126 ASP M CA 1
ATOM 9145 C C . ASP G 3 126 ? -98.465 -109.376 41.712 1.00 58.18 126 ASP M C 1
ATOM 9146 O O . ASP G 3 126 ? -98.922 -108.284 42.043 1.00 59.98 126 ASP M O 1
ATOM 9151 N N . GLU G 3 127 ? -97.336 -109.897 42.226 1.00 58.85 127 GLU M N 1
ATOM 9152 C CA . GLU G 3 127 ? -96.424 -109.120 43.128 1.00 60.51 127 GLU M CA 1
ATOM 9153 C C . GLU G 3 127 ? -96.318 -107.684 42.567 1.00 58.59 127 GLU M C 1
ATOM 9154 O O . GLU G 3 127 ? -96.598 -106.709 43.254 1.00 58.98 127 GLU M O 1
ATOM 9160 N N . GLN G 3 128 ? -95.917 -107.590 41.287 1.00 54.37 128 GLN M N 1
ATOM 9161 C CA . GLN G 3 128 ? -95.630 -106.289 40.694 1.00 53.04 128 GLN M CA 1
ATOM 9162 C C . GLN G 3 128 ? -96.840 -105.399 40.426 1.00 54.46 128 GLN M C 1
ATOM 9163 O O . GLN G 3 128 ? -96.763 -104.182 40.660 1.00 55.10 128 GLN M O 1
ATOM 9169 N N . LEU G 3 129 ? -97.929 -105.979 39.931 1.00 55.06 129 LEU M N 1
ATOM 9170 C CA . LEU G 3 129 ? -99.180 -105.216 39.799 1.00 58.15 129 LEU M CA 1
ATOM 9171 C C . LEU G 3 129 ? -99.608 -104.499 41.052 1.00 61.57 129 LEU M C 1
ATOM 9172 O O . LEU G 3 129 ? -100.028 -103.348 40.959 1.00 63.15 129 LEU M O 1
ATOM 9177 N N . LYS G 3 130 ? -99.505 -105.187 42.199 1.00 63.77 130 LYS M N 1
ATOM 9178 C CA . LYS G 3 130 ? -99.921 -104.635 43.508 1.00 67.84 130 LYS M CA 1
ATOM 9179 C C . LYS G 3 130 ? -99.219 -103.319 43.753 1.00 68.60 130 LYS M C 1
ATOM 9180 O O . LYS G 3 130 ? -99.839 -102.362 44.218 1.00 71.66 130 LYS M O 1
ATOM 9182 N N . SER G 3 131 ? -97.931 -103.288 43.428 1.00 66.62 131 SER M N 1
ATOM 9183 C CA . SER G 3 131 ? -97.100 -102.110 43.611 1.00 67.12 131 SER M CA 1
ATOM 9184 C C . SER G 3 131 ? -97.334 -100.977 42.613 1.00 65.74 131 SER M C 1
ATOM 9185 O O . SER G 3 131 ? -96.661 -99.966 42.690 1.00 67.43 131 SER M O 1
ATOM 9188 N N . GLY G 3 132 ? -98.260 -101.124 41.673 1.00 63.46 132 GLY M N 1
ATOM 9189 C CA . GLY G 3 132 ? -98.628 -100.026 40.774 1.00 62.61 132 GLY M CA 1
ATOM 9190 C C . GLY G 3 132 ? -97.968 -99.985 39.401 1.00 58.92 132 GLY M C 1
ATOM 9191 O O . GLY G 3 132 ? -98.144 -99.000 38.670 1.00 59.04 132 GLY M O 1
ATOM 9192 N N . THR G 3 133 ? -97.223 -101.033 39.037 1.00 55.51 133 THR M N 1
ATOM 9193 C CA . THR G 3 133 ? -96.541 -101.088 37.741 1.00 52.14 133 THR M CA 1
ATOM 9194 C C . THR G 3 133 ? -96.652 -102.473 37.074 1.00 48.78 133 THR M C 1
ATOM 9195 O O . THR G 3 133 ? -96.648 -103.515 37.743 1.00 48.54 133 THR M O 1
ATOM 9199 N N . ALA G 3 134 ? -96.755 -102.459 35.745 1.00 46.17 134 ALA M N 1
ATOM 9200 C CA . ALA G 3 134 ? -96.791 -103.657 34.935 1.00 43.12 134 ALA M CA 1
ATOM 9201 C C . ALA G 3 134 ? -95.615 -103.663 33.934 1.00 40.43 134 ALA M C 1
ATOM 9202 O O . ALA G 3 134 ? -95.562 -102.832 33.049 1.00 39.81 134 ALA M O 1
ATOM 9204 N N . SER G 3 135 ? -94.708 -104.605 34.108 1.00 38.54 135 SER M N 1
ATOM 9205 C CA . SER G 3 135 ? -93.664 -104.885 33.120 1.00 36.64 135 SER M CA 1
ATOM 9206 C C . SER G 3 135 ? -94.092 -106.136 32.390 1.00 35.25 135 SER M C 1
ATOM 9207 O O . SER G 3 135 ? -94.321 -107.176 33.032 1.00 35.11 135 SER M O 1
ATOM 9210 N N . VAL G 3 136 ? -94.202 -106.017 31.062 1.00 34.32 136 VAL M N 1
ATOM 9211 C CA . VAL G 3 136 ? -94.500 -107.121 30.188 1.00 33.57 136 VAL M CA 1
ATOM 9212 C C . VAL G 3 136 ? -93.233 -107.434 29.396 1.00 32.09 136 VAL M C 1
ATOM 9213 O O . VAL G 3 136 ? -92.654 -106.526 28.773 1.00 31.83 136 VAL M O 1
ATOM 9217 N N . VAL G 3 137 ? -92.810 -108.692 29.426 1.00 31.13 137 VAL M N 1
ATOM 9218 C CA . VAL G 3 137 ? -91.530 -109.087 28.822 1.00 30.09 137 VAL M CA 1
ATOM 9219 C C . VAL G 3 137 ? -91.712 -110.026 27.639 1.00 29.23 137 VAL M C 1
ATOM 9220 O O . VAL G 3 137 ? -92.426 -111.035 27.727 1.00 29.14 137 VAL M O 1
ATOM 9224 N N . CYS G 3 138 ? -91.055 -109.684 26.529 1.00 28.79 138 CYS M N 1
ATOM 9225 C CA . CYS G 3 138 ? -90.991 -110.565 25.360 1.00 28.70 138 CYS M CA 1
ATOM 9226 C C . CYS G 3 138 ? -89.548 -111.074 25.224 1.00 27.07 138 CYS M C 1
ATOM 9227 O O . CYS G 3 138 ? -88.622 -110.281 25.275 1.00 27.51 138 CYS M O 1
ATOM 9230 N N . LEU G 3 139 ? -89.370 -112.376 25.059 1.00 25.97 139 LEU M N 1
ATOM 9231 C CA . LEU G 3 139 ? -88.045 -112.987 25.010 1.00 24.84 139 LEU M CA 1
ATOM 9232 C C . LEU G 3 139 ? -87.900 -113.564 23.589 1.00 23.85 139 LEU M C 1
ATOM 9233 O O . LEU G 3 139 ? -88.763 -114.307 23.157 1.00 24.24 139 LEU M O 1
ATOM 9238 N N . LEU G 3 140 ? -86.816 -113.214 22.904 1.00 22.93 140 LEU M N 1
ATOM 9239 C CA . LEU G 3 140 ? -86.445 -113.840 21.646 1.00 22.34 140 LEU M CA 1
ATOM 9240 C C . LEU G 3 140 ? -85.200 -114.640 21.919 1.00 22.10 140 LEU M C 1
ATOM 9241 O O . LEU G 3 140 ? -84.172 -114.069 22.273 1.00 21.41 140 LEU M O 1
ATOM 9246 N N . ASN G 3 141 ? -85.283 -115.957 21.776 1.00 21.96 141 ASN M N 1
ATOM 9247 C CA . ASN G 3 141 ? -84.224 -116.842 22.247 1.00 22.96 141 ASN M CA 1
ATOM 9248 C C . ASN G 3 141 ? -83.430 -117.518 21.165 1.00 22.49 141 ASN M C 1
ATOM 9249 O O . ASN G 3 141 ? -84.005 -118.170 20.273 1.00 21.77 141 ASN M O 1
ATOM 9254 N N . ASN G 3 142 ? -82.107 -117.389 21.278 1.00 22.58 142 ASN M N 1
ATOM 9255 C CA . ASN G 3 142 ? -81.151 -118.174 20.484 1.00 23.06 142 ASN M CA 1
ATOM 9256 C C . ASN G 3 142 ? -81.324 -118.040 18.957 1.00 22.16 142 ASN M C 1
ATOM 9257 O O . ASN G 3 142 ? -81.573 -119.025 18.257 1.00 22.81 142 ASN M O 1
ATOM 9262 N N . PHE G 3 143 ? -81.170 -116.823 18.459 1.00 20.87 143 PHE M N 1
ATOM 9263 C CA . PHE G 3 143 ? -81.352 -116.517 17.050 1.00 20.08 143 PHE M CA 1
ATOM 9264 C C . PHE G 3 143 ? -80.066 -115.952 16.399 1.00 19.64 143 PHE M C 1
ATOM 9265 O O . PHE G 3 143 ? -79.117 -115.519 17.044 1.00 19.48 143 PHE M O 1
ATOM 9273 N N . TYR G 3 144 ? -80.071 -115.970 15.092 1.00 19.27 144 TYR M N 1
ATOM 9274 C CA . TYR G 3 144 ? -78.940 -115.474 14.314 1.00 19.10 144 TYR M CA 1
ATOM 9275 C C . TYR G 3 144 ? -79.466 -115.169 12.950 1.00 19.38 144 TYR M C 1
ATOM 9276 O O . TYR G 3 144 ? -80.206 -116.013 12.415 1.00 20.08 144 TYR M O 1
ATOM 9285 N N . PRO G 3 145 ? -79.134 -114.036 12.353 1.00 20.19 145 PRO M N 1
ATOM 9286 C CA . PRO G 3 145 ? -78.224 -113.001 12.860 1.00 21.22 145 PRO M CA 1
ATOM 9287 C C . PRO G 3 145 ? -78.894 -112.075 13.868 1.00 21.88 145 PRO M C 1
ATOM 9288 O O . PRO G 3 145 ? -80.074 -112.269 14.204 1.00 20.73 145 PRO M O 1
ATOM 9292 N N . ARG G 3 146 ? -78.149 -111.076 14.341 1.00 23.36 146 ARG M N 1
ATOM 9293 C CA . ARG G 3 146 ? -78.587 -110.235 15.424 1.00 26.04 146 ARG M CA 1
ATOM 9294 C C . ARG G 3 146 ? -79.793 -109.376 15.109 1.00 25.53 146 ARG M C 1
ATOM 9295 O O . ARG G 3 146 ? -80.489 -109.019 16.019 1.00 24.41 146 ARG M O 1
ATOM 9303 N N . GLU G 3 147 ? -80.018 -109.030 13.850 1.00 25.25 147 GLU M N 1
ATOM 9304 C CA . GLU G 3 147 ? -81.038 -108.058 13.504 1.00 27.06 147 GLU M CA 1
ATOM 9305 C C . GLU G 3 147 ? -82.444 -108.641 13.716 1.00 26.49 147 GLU M C 1
ATOM 9306 O O . GLU G 3 147 ? -82.779 -109.677 13.142 1.00 25.41 147 GLU M O 1
ATOM 9312 N N . ALA G 3 148 ? -83.257 -107.992 14.534 1.00 26.35 148 ALA M N 1
ATOM 9313 C CA . ALA G 3 148 ? -84.604 -108.502 14.826 1.00 26.51 148 ALA M CA 1
ATOM 9314 C C . ALA G 3 148 ? -85.449 -107.321 15.158 1.00 28.85 148 ALA M C 1
ATOM 9315 O O . ALA G 3 148 ? -84.942 -106.328 15.683 1.00 29.63 148 ALA M O 1
ATOM 9317 N N . LYS G 3 149 ? -86.728 -107.394 14.845 1.00 29.89 149 LYS M N 1
ATOM 9318 C CA . LYS G 3 149 ? -87.621 -106.275 15.126 1.00 32.03 149 LYS M CA 1
ATOM 9319 C C . LYS G 3 149 ? -88.689 -106.802 16.044 1.00 31.40 149 LYS M C 1
ATOM 9320 O O . LYS G 3 149 ? -89.320 -107.844 15.736 1.00 28.78 149 LYS M O 1
ATOM 9326 N N . VAL G 3 150 ? -88.899 -106.108 17.155 1.00 31.90 150 VAL M N 1
ATOM 9327 C CA . VAL G 3 150 ? -89.964 -106.493 18.059 1.00 33.17 150 VAL M CA 1
ATOM 9328 C C . VAL G 3 150 ? -90.921 -105.335 18.093 1.00 34.92 150 VAL M C 1
ATOM 9329 O O . VAL G 3 150 ? -90.483 -104.257 18.380 1.00 35.45 150 VAL M O 1
ATOM 9333 N N . GLN G 3 151 ? -92.208 -105.551 17.807 1.00 35.80 151 GLN M N 1
ATOM 9334 C CA . GLN G 3 151 ? -93.217 -104.499 17.962 1.00 38.34 151 GLN M CA 1
ATOM 9335 C C . GLN G 3 151 ? -94.225 -104.899 19.030 1.00 37.63 151 GLN M C 1
ATOM 9336 O O . GLN G 3 151 ? -94.695 -106.027 19.041 1.00 37.17 151 GLN M O 1
ATOM 9342 N N . TRP G 3 152 ? -94.574 -103.974 19.909 1.00 37.69 152 TRP M N 1
ATOM 9343 C CA . TRP G 3 152 ? -95.570 -104.250 20.933 1.00 37.60 152 TRP M CA 1
ATOM 9344 C C . TRP G 3 152 ? -96.930 -103.744 20.479 1.00 40.49 152 TRP M C 1
ATOM 9345 O O . TRP G 3 152 ? -97.013 -102.666 19.913 1.00 42.48 152 TRP M O 1
ATOM 9356 N N . LYS G 3 153 ? -97.991 -104.518 20.727 1.00 40.96 153 LYS M N 1
ATOM 9357 C CA . LYS G 3 153 ? -99.353 -104.128 20.378 1.00 43.81 153 LYS M CA 1
ATOM 9358 C C . LYS G 3 153 ? -100.246 -104.298 21.593 1.00 44.07 153 LYS M C 1
ATOM 9359 O O . LYS G 3 153 ? -100.157 -105.321 22.275 1.00 42.18 153 LYS M O 1
ATOM 9365 N N . VAL G 3 154 ? -101.083 -103.293 21.860 1.00 45.50 154 VAL M N 1
ATOM 9366 C CA . VAL G 3 154 ? -101.993 -103.323 23.001 1.00 46.71 154 VAL M CA 1
ATOM 9367 C C . VAL G 3 154 ? -103.363 -103.068 22.385 1.00 49.41 154 VAL M C 1
ATOM 9368 O O . VAL G 3 154 ? -103.585 -101.997 21.827 1.00 51.00 154 VAL M O 1
ATOM 9372 N N . ASP G 3 155 ? -104.247 -104.064 22.468 1.00 50.18 155 ASP M N 1
ATOM 9373 C CA . ASP G 3 155 ? -105.506 -104.097 21.704 1.00 53.44 155 ASP M CA 1
ATOM 9374 C C . ASP G 3 155 ? -105.325 -103.645 20.242 1.00 54.89 155 ASP M C 1
ATOM 9375 O O . ASP G 3 155 ? -106.083 -102.834 19.727 1.00 57.21 155 ASP M O 1
ATOM 9380 N N . ASN G 3 156 ? -104.289 -104.190 19.596 1.00 53.28 156 ASN M N 1
ATOM 9381 C CA . ASN G 3 156 ? -103.909 -103.863 18.219 1.00 54.73 156 ASN M CA 1
ATOM 9382 C C . ASN G 3 156 ? -103.350 -102.472 17.953 1.00 55.35 156 ASN M C 1
ATOM 9383 O O . ASN G 3 156 ? -103.113 -102.113 16.805 1.00 57.01 156 ASN M O 1
ATOM 9388 N N . ALA G 3 157 ? -103.121 -101.691 18.995 1.00 55.10 157 ALA M N 1
ATOM 9389 C CA . ALA G 3 157 ? -102.498 -100.380 18.854 1.00 55.89 157 ALA M CA 1
ATOM 9390 C C . ALA G 3 157 ? -100.978 -100.517 18.993 1.00 52.36 157 ALA M C 1
ATOM 9391 O O . ALA G 3 157 ? -100.494 -100.904 20.044 1.00 50.17 157 ALA M O 1
ATOM 9393 N N . LEU G 3 158 ? -100.261 -100.188 17.925 1.00 52.36 158 LEU M N 1
ATOM 9394 C CA . LEU G 3 158 ? -98.796 -100.225 17.880 1.00 50.26 158 LEU M CA 1
ATOM 9395 C C . LEU G 3 158 ? -98.218 -99.279 18.927 1.00 50.41 158 LEU M C 1
ATOM 9396 O O . LEU G 3 158 ? -98.535 -98.098 18.920 1.00 52.73 158 LEU M O 1
ATOM 9398 N N . GLN G 3 159 ? -97.379 -99.803 19.819 1.00 47.69 159 GLN M N 1
ATOM 9399 C CA . GLN G 3 159 ? -96.794 -98.998 20.891 1.00 47.82 159 GLN M CA 1
ATOM 9400 C C . GLN G 3 159 ? -95.482 -98.352 20.482 1.00 47.83 159 GLN M C 1
ATOM 9401 O O . GLN G 3 159 ? -94.738 -98.904 19.684 1.00 46.68 159 GLN M O 1
ATOM 9407 N N . SER G 3 160 ? -95.224 -97.177 21.035 1.00 49.90 160 SER M N 1
ATOM 9408 C CA . SER G 3 160 ? -93.880 -96.595 21.127 1.00 50.44 160 SER M CA 1
ATOM 9409 C C . SER G 3 160 ? -93.992 -95.447 22.099 1.00 52.55 160 SER M C 1
ATOM 9410 O O . SER G 3 160 ? -95.102 -95.037 22.379 1.00 55.60 160 SER M O 1
ATOM 9413 N N . GLY G 3 161 ? -92.919 -94.896 22.662 1.00 52.74 161 GLY M N 1
ATOM 9414 C CA . GLY G 3 161 ? -91.709 -95.550 23.056 1.00 49.38 161 GLY M CA 1
ATOM 9415 C C . GLY G 3 161 ? -91.821 -95.763 24.559 1.00 48.27 161 GLY M C 1
ATOM 9416 O O . GLY G 3 161 ? -91.323 -94.996 25.378 1.00 48.82 161 GLY M O 1
ATOM 9417 N N . ASN G 3 162 ? -92.503 -96.845 24.897 1.00 45.70 162 ASN M N 1
ATOM 9418 C CA . ASN G 3 162 ? -92.710 -97.274 26.262 1.00 44.54 162 ASN M CA 1
ATOM 9419 C C . ASN G 3 162 ? -92.090 -98.674 26.453 1.00 41.38 162 ASN M C 1
ATOM 9420 O O . ASN G 3 162 ? -92.456 -99.405 27.378 1.00 40.61 162 ASN M O 1
ATOM 9425 N N . SER G 3 163 ? -91.154 -99.037 25.579 1.00 39.79 163 SER M N 1
ATOM 9426 C CA . SER G 3 163 ? -90.396 -100.290 25.723 1.00 37.27 163 SER M CA 1
ATOM 9427 C C . SER G 3 163 ? -88.874 -100.080 25.638 1.00 36.96 163 SER M C 1
ATOM 9428 O O . SER G 3 163 ? -88.436 -99.091 25.101 1.00 37.70 163 SER M O 1
ATOM 9431 N N . GLN G 3 164 ? -88.100 -101.033 26.178 1.00 35.71 164 GLN M N 1
ATOM 9432 C CA . GLN G 3 164 ? -86.623 -101.054 26.055 1.00 35.53 164 GLN M CA 1
ATOM 9433 C C . GLN G 3 164 ? -86.119 -102.481 25.768 1.00 33.15 164 GLN M C 1
ATOM 9434 O O . GLN G 3 164 ? -86.649 -103.456 26.309 1.00 31.90 164 GLN M O 1
ATOM 9440 N N . GLU G 3 165 ? -85.103 -102.589 24.924 1.00 32.71 165 GLU M N 1
ATOM 9441 C CA . GLU G 3 165 ? -84.509 -103.863 24.545 1.00 31.49 165 GLU M CA 1
ATOM 9442 C C . GLU G 3 165 ? -83.140 -104.042 25.131 1.00 31.03 165 GLU M C 1
ATOM 9443 O O . GLU G 3 165 ? -82.425 -103.056 25.332 1.00 31.68 165 GLU M O 1
ATOM 9449 N N . SER G 3 166 ? -82.770 -105.294 25.369 1.00 29.04 166 SER M N 1
ATOM 9450 C CA . SER G 3 166 ? -81.419 -105.659 25.761 1.00 29.59 166 SER M CA 1
ATOM 9451 C C . SER G 3 166 ? -81.015 -106.919 24.999 1.00 27.90 166 SER M C 1
ATOM 9452 O O . SER G 3 166 ? -81.852 -107.791 24.839 1.00 25.74 166 SER M O 1
ATOM 9455 N N . VAL G 3 167 ? -79.747 -107.001 24.551 1.00 27.38 167 VAL M N 1
ATOM 9456 C CA . VAL G 3 167 ? -79.290 -108.144 23.763 1.00 26.49 167 VAL M CA 1
ATOM 9457 C C . VAL G 3 167 ? -78.062 -108.753 24.425 1.00 26.38 167 VAL M C 1
ATOM 9458 O O . VAL G 3 167 ? -77.214 -108.040 24.945 1.00 27.39 167 VAL M O 1
ATOM 9462 N N . THR G 3 168 ? -77.957 -110.074 24.411 1.00 24.90 168 THR M N 1
ATOM 9463 C CA . THR G 3 168 ? -76.767 -110.714 24.918 1.00 25.93 168 THR M CA 1
ATOM 9464 C C . THR G 3 168 ? -75.678 -110.734 23.851 1.00 26.19 168 THR M C 1
ATOM 9465 O O . THR G 3 168 ? -75.926 -110.532 22.667 1.00 24.43 168 THR M O 1
ATOM 9469 N N . GLU G 3 169 ? -74.465 -110.991 24.297 1.00 27.95 169 GLU M N 1
ATOM 9470 C CA . GLU G 3 169 ? -73.376 -111.258 23.367 1.00 28.96 169 GLU M CA 1
ATOM 9471 C C . GLU G 3 169 ? -73.514 -112.658 22.800 1.00 26.74 169 GLU M C 1
ATOM 9472 O O . GLU G 3 169 ? -74.246 -113.479 23.323 1.00 25.45 169 GLU M O 1
ATOM 9478 N N . GLN G 3 170 ? -72.819 -112.935 21.715 1.00 25.95 170 GLN M N 1
ATOM 9479 C CA . GLN G 3 170 ? -72.890 -114.262 21.097 1.00 24.87 170 GLN M CA 1
ATOM 9480 C C . GLN G 3 170 ? -72.570 -115.395 22.080 1.00 26.06 170 GLN M C 1
ATOM 9481 O O . GLN G 3 170 ? -71.592 -115.358 22.787 1.00 26.80 170 GLN M O 1
ATOM 9487 N N . ASP G 3 171 ? -73.438 -116.382 22.110 1.00 25.72 171 ASP M N 1
ATOM 9488 C CA . ASP G 3 171 ? -73.358 -117.447 23.079 1.00 28.17 171 ASP M CA 1
ATOM 9489 C C . ASP G 3 171 ? -72.103 -118.269 22.804 1.00 29.50 171 ASP M C 1
ATOM 9490 O O . ASP G 3 171 ? -71.795 -118.525 21.648 1.00 27.24 171 ASP M O 1
ATOM 9495 N N . SER G 3 172 ? -71.390 -118.663 23.864 1.00 31.59 172 SER M N 1
ATOM 9496 C CA . SER G 3 172 ? -70.106 -119.336 23.713 1.00 34.21 172 SER M CA 1
ATOM 9497 C C . SER G 3 172 ? -70.208 -120.693 23.086 1.00 35.00 172 SER M C 1
ATOM 9498 O O . SER G 3 172 ? -69.244 -121.122 22.516 1.00 36.78 172 SER M O 1
ATOM 9501 N N . LYS G 3 173 ? -71.363 -121.361 23.184 1.00 35.11 173 LYS M N 1
ATOM 9502 C CA . LYS G 3 173 ? -71.537 -122.682 22.596 1.00 36.07 173 LYS M CA 1
ATOM 9503 C C . LYS G 3 173 ? -72.181 -122.694 21.196 1.00 33.32 173 LYS M C 1
ATOM 9504 O O . LYS G 3 173 ? -71.717 -123.419 20.342 1.00 34.37 173 LYS M O 1
ATOM 9507 N N . ASP G 3 174 ? -73.217 -121.908 20.951 1.00 30.24 174 ASP M N 1
ATOM 9508 C CA . ASP G 3 174 ? -73.893 -121.942 19.626 1.00 28.18 174 ASP M CA 1
ATOM 9509 C C . ASP G 3 174 ? -73.842 -120.656 18.807 1.00 24.72 174 ASP M C 1
ATOM 9510 O O . ASP G 3 174 ? -74.408 -120.620 17.746 1.00 23.57 174 ASP M O 1
ATOM 9515 N N . SER G 3 175 ? -73.167 -119.621 19.317 1.00 23.96 175 SER M N 1
ATOM 9516 C CA . SER G 3 175 ? -72.948 -118.383 18.589 1.00 22.55 175 SER M CA 1
ATOM 9517 C C . SER G 3 175 ? -74.221 -117.610 18.290 1.00 21.12 175 SER M C 1
ATOM 9518 O O . SER G 3 175 ? -74.229 -116.766 17.398 1.00 20.14 175 SER M O 1
ATOM 9521 N N . THR G 3 176 ? -75.303 -117.893 19.020 1.00 20.80 176 THR M N 1
ATOM 9522 C CA . THR G 3 176 ? -76.552 -117.155 18.824 1.00 20.03 176 THR M CA 1
ATOM 9523 C C . THR G 3 176 ? -76.668 -115.976 19.773 1.00 20.33 176 THR M C 1
ATOM 9524 O O . THR G 3 176 ? -75.864 -115.834 20.713 1.00 21.34 176 THR M O 1
ATOM 9528 N N . TYR G 3 177 ? -77.670 -115.144 19.491 1.00 19.96 177 TYR M N 1
ATOM 9529 C CA . TYR G 3 177 ? -78.074 -114.024 20.326 1.00 20.71 177 TYR M CA 1
ATOM 9530 C C . TYR G 3 177 ? -79.425 -114.349 20.990 1.00 20.65 177 TYR M C 1
ATOM 9531 O O . TYR G 3 177 ? -80.218 -115.159 20.499 1.00 20.10 177 TYR M O 1
ATOM 9540 N N . SER G 3 178 ? -79.667 -113.684 22.118 1.00 21.18 178 SER M N 1
ATOM 9541 C CA . SER G 3 178 ? -81.001 -113.612 22.703 1.00 21.08 178 SER M CA 1
ATOM 9542 C C . SER G 3 178 ? -81.299 -112.160 23.017 1.00 21.50 178 SER M C 1
ATOM 9543 O O . SER G 3 178 ? -80.372 -111.327 23.211 1.00 21.66 178 SER M O 1
ATOM 9546 N N . LEU G 3 179 ? -82.591 -111.848 23.054 1.00 21.86 179 LEU M N 1
ATOM 9547 C CA . LEU G 3 179 ? -83.037 -110.462 23.182 1.00 23.48 179 LEU M CA 1
ATOM 9548 C C . LEU G 3 179 ? -84.263 -110.405 24.080 1.00 24.02 179 LEU M C 1
ATOM 9549 O O . LEU G 3 179 ? -85.160 -111.249 23.957 1.00 23.20 179 LEU M O 1
ATOM 9554 N N . SER G 3 180 ? -84.298 -109.422 24.970 1.00 25.01 180 SER M N 1
ATOM 9555 C CA . SER G 3 180 ? -85.487 -109.170 25.753 1.00 26.62 180 SER M CA 1
ATOM 9556 C C . SER G 3 180 ? -85.983 -107.800 25.382 1.00 27.76 180 SER M C 1
ATOM 9557 O O . SER G 3 180 ? -85.170 -106.877 25.192 1.00 28.69 180 SER M O 1
ATOM 9560 N N . SER G 3 181 ? -87.312 -107.665 25.277 1.00 27.89 181 SER M N 1
ATOM 9561 C CA . SER G 3 181 ? -87.965 -106.378 25.162 1.00 28.71 181 SER M CA 1
ATOM 9562 C C . SER G 3 181 ? -88.981 -106.298 26.294 1.00 29.91 181 SER M C 1
ATOM 9563 O O . SER G 3 181 ? -89.745 -107.246 26.535 1.00 28.78 181 SER M O 1
ATOM 9566 N N . THR G 3 182 ? -88.961 -105.164 26.982 1.00 31.10 182 THR M N 1
ATOM 9567 C CA . THR G 3 182 ? -89.775 -104.952 28.130 1.00 32.38 182 THR M CA 1
ATOM 9568 C C . THR G 3 182 ? -90.674 -103.748 27.895 1.00 33.98 182 THR M C 1
ATOM 9569 O O . THR G 3 182 ? -90.193 -102.648 27.650 1.00 34.04 182 THR M O 1
ATOM 9573 N N . LEU G 3 183 ? -91.987 -103.992 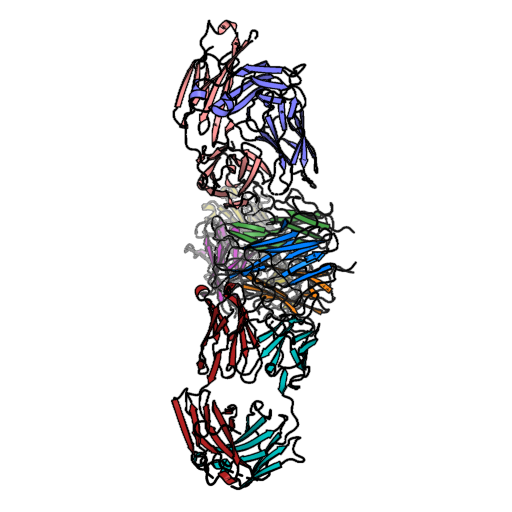27.978 1.00 34.64 183 LEU M N 1
ATOM 9574 C CA . LEU G 3 183 ? -93.007 -102.944 27.883 1.00 37.06 183 LEU M CA 1
ATOM 9575 C C . LEU G 3 183 ? -93.415 -102.595 29.298 1.00 38.89 183 LEU M C 1
ATOM 9576 O O . LEU G 3 183 ? -93.774 -103.489 30.075 1.00 38.66 183 LEU M O 1
ATOM 9581 N N . THR G 3 184 ? -93.361 -101.310 29.637 1.00 41.38 184 THR M N 1
ATOM 9582 C CA . THR G 3 184 ? -93.675 -100.829 31.007 1.00 43.27 184 THR M CA 1
ATOM 9583 C C . THR G 3 184 ? -94.861 -99.895 30.936 1.00 45.92 184 THR M C 1
ATOM 9584 O O . THR G 3 184 ? -94.810 -98.923 30.193 1.00 46.95 184 THR M O 1
ATOM 9588 N N . LEU G 3 185 ? -95.912 -100.223 31.699 1.00 46.82 185 LEU M N 1
ATOM 9589 C CA . LEU G 3 185 ? -97.110 -99.401 31.857 1.00 50.09 185 LEU M CA 1
ATOM 9590 C C . LEU G 3 185 ? -97.424 -99.217 33.336 1.00 51.30 185 LEU M C 1
ATOM 9591 O O . 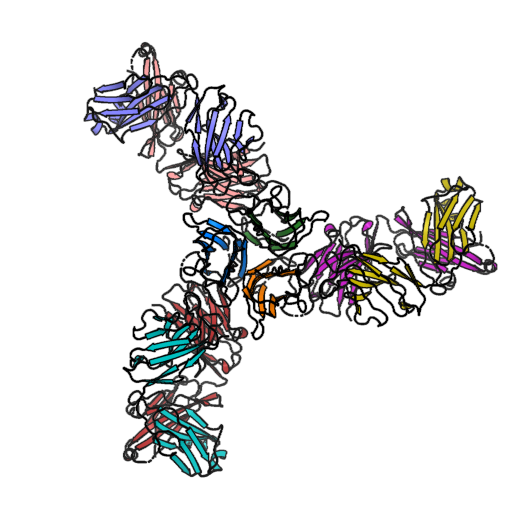LEU G 3 185 ? -97.060 -100.033 34.168 1.00 50.28 185 LEU M O 1
ATOM 9596 N N . SER G 3 186 ? -98.111 -98.145 33.667 1.00 53.74 186 SER M N 1
ATOM 9597 C CA . SER G 3 186 ? -98.704 -98.061 35.000 1.00 56.15 186 SER M CA 1
ATOM 9598 C C . SER G 3 186 ? -99.811 -99.112 35.140 1.00 55.99 186 SER M C 1
ATOM 9599 O O . SER G 3 186 ? -100.356 -99.593 34.131 1.00 54.18 186 SER M O 1
ATOM 9601 N N . LYS G 3 187 ? -100.132 -99.452 36.388 1.00 57.63 187 LYS M N 1
ATOM 9602 C CA . LYS G 3 187 ? -101.292 -100.333 36.694 1.00 58.43 187 LYS M CA 1
ATOM 9603 C C . LYS G 3 187 ? -102.571 -99.820 36.021 1.00 60.03 187 LYS M C 1
ATOM 9604 O O . LYS G 3 187 ? -103.289 -100.594 35.401 1.00 59.57 187 LYS M O 1
ATOM 9607 N N . ALA G 3 188 ? -102.838 -98.522 36.133 1.00 62.78 188 ALA M N 1
ATOM 9608 C CA . ALA G 3 188 ? -104.054 -97.913 35.562 1.00 65.07 188 ALA M CA 1
ATOM 9609 C C . ALA G 3 188 ? -104.111 -98.079 34.036 1.00 64.21 188 ALA M C 1
ATOM 9610 O O . ALA G 3 188 ? -105.181 -98.415 33.503 1.00 64.69 188 ALA M O 1
ATOM 9612 N N . ASP G 3 189 ? -102.987 -97.852 33.340 1.00 62.21 189 ASP M N 1
ATOM 9613 C CA . ASP G 3 189 ? -102.961 -98.030 31.873 1.00 61.41 189 ASP M CA 1
ATOM 9614 C C . ASP G 3 189 ? -103.097 -99.508 31.491 1.00 58.67 189 ASP M C 1
ATOM 9615 O O . ASP G 3 189 ? -103.789 -99.834 30.522 1.00 59.53 189 ASP M O 1
ATOM 9620 N N . TYR G 3 190 ? -102.443 -100.385 32.250 1.00 56.01 190 TYR M N 1
ATOM 9621 C CA . TYR G 3 190 ? -102.456 -101.821 31.984 1.00 53.40 190 TYR M CA 1
ATOM 9622 C C . TYR G 3 190 ? -103.875 -102.404 32.133 1.00 55.02 190 TYR M C 1
ATOM 9623 O O . TYR G 3 190 ? -104.324 -103.203 31.304 1.00 53.80 190 TYR M O 1
ATOM 9632 N N . GLU G 3 191 ? -104.585 -101.995 33.184 1.00 57.27 191 GLU M N 1
ATOM 9633 C CA . GLU G 3 191 ? -105.935 -102.512 33.423 1.00 59.22 191 GLU M CA 1
ATOM 9634 C C . GLU G 3 191 ? -106.998 -101.991 32.433 1.00 61.00 191 GLU M C 1
ATOM 9635 O O . GLU G 3 191 ? -108.105 -102.537 32.377 1.00 62.19 191 GLU M O 1
ATOM 9641 N N . LYS G 3 192 ? -106.675 -100.945 31.669 1.00 61.03 192 LYS M N 1
ATOM 9642 C CA . LYS G 3 192 ? -107.564 -100.432 30.612 1.00 63.07 192 LYS M CA 1
ATOM 9643 C C . LYS G 3 192 ? -107.612 -101.318 29.322 1.00 61.54 192 LYS M C 1
ATOM 9644 O O . LYS G 3 192 ? -108.459 -101.092 28.467 1.00 63.41 192 LYS M O 1
ATOM 9648 N N . HIS G 3 193 ? -106.722 -102.302 29.178 1.00 58.05 193 HIS M N 1
ATOM 9649 C CA . HIS G 3 193 ? -106.619 -103.078 27.929 1.00 56.59 193 HIS M CA 1
ATOM 9650 C C . HIS G 3 193 ? -106.593 -104.584 28.178 1.00 54.14 193 HIS M C 1
ATOM 9651 O O . HIS G 3 193 ? -106.248 -105.042 29.267 1.00 52.74 193 HIS M O 1
ATOM 9658 N N . LYS G 3 194 ? -106.970 -105.333 27.142 1.00 53.55 194 LYS M N 1
ATOM 9659 C CA . LYS G 3 194 ? -107.100 -106.788 27.202 1.00 52.59 194 LYS M CA 1
ATOM 9660 C C . LYS G 3 194 ? -105.913 -107.514 26.576 1.00 49.12 194 LYS M C 1
ATOM 9661 O O . LYS G 3 194 ? -105.225 -108.227 27.286 1.00 47.39 194 LYS M O 1
ATOM 9666 N N . VAL G 3 195 ? -105.688 -107.348 25.268 1.00 48.20 195 VAL M N 1
ATOM 9667 C CA . VAL G 3 195 ? -104.683 -108.189 24.575 1.00 45.68 195 VAL M CA 1
ATOM 9668 C C . VAL G 3 195 ? -103.307 -107.503 24.455 1.00 43.11 195 VAL M C 1
ATOM 9669 O O . VAL G 3 195 ? -103.187 -106.430 23.891 1.00 43.49 195 VAL M O 1
ATOM 9673 N N . TYR G 3 196 ? -102.293 -108.171 25.011 1.00 40.79 196 TYR M N 1
ATOM 9674 C CA . TYR G 3 196 ? -100.901 -107.726 24.991 1.00 38.65 196 TYR M CA 1
ATOM 9675 C C . TYR G 3 196 ? -100.152 -108.646 24.044 1.00 37.10 196 TYR M C 1
ATOM 9676 O O . TYR G 3 196 ? -100.173 -109.861 24.232 1.00 36.95 196 TYR M O 1
ATOM 9685 N N . ALA G 3 197 ? -99.516 -108.061 23.040 1.00 36.14 197 ALA M N 1
ATOM 9686 C CA . ALA G 3 197 ? -98.877 -108.836 21.978 1.00 34.86 197 ALA M CA 1
ATOM 9687 C C . ALA G 3 197 ? -97.502 -108.313 21.666 1.00 33.48 197 ALA M C 1
ATOM 9688 O O . ALA G 3 197 ? -97.281 -107.118 21.634 1.00 33.87 197 ALA M O 1
ATOM 9690 N N . CYS G 3 198 ? -96.585 -109.244 21.434 1.00 32.35 198 CYS M N 1
ATOM 9691 C CA . CYS G 3 198 ? -95.221 -108.986 21.005 1.00 31.69 198 CYS M CA 1
ATOM 9692 C C . CYS G 3 198 ? -95.092 -109.597 19.588 1.00 30.89 198 CYS M C 1
ATOM 9693 O O . CYS G 3 198 ? -95.252 -110.796 19.404 1.00 29.85 198 CYS M O 1
ATOM 9696 N N . GLU G 3 199 ? -94.822 -108.766 18.588 1.00 31.08 199 GLU M N 1
ATOM 9697 C CA . GLU G 3 199 ? -94.699 -109.226 17.215 1.00 30.84 199 GLU M CA 1
ATOM 9698 C C . GLU G 3 199 ? -93.238 -109.168 16.836 1.00 28.71 199 GLU M C 1
ATOM 9699 O O . GLU G 3 199 ? -92.597 -108.109 16.921 1.00 28.66 199 GLU M O 1
ATOM 9705 N N . VAL G 3 200 ? -92.715 -110.303 16.398 1.00 26.91 200 VAL M N 1
ATOM 9706 C CA . VAL G 3 200 ? -91.298 -110.423 16.077 1.00 25.26 200 VAL M CA 1
ATOM 9707 C C . VAL G 3 200 ? -91.064 -110.702 14.602 1.00 25.39 200 VAL M C 1
ATOM 9708 O O . VAL G 3 200 ? -91.640 -111.646 14.044 1.00 25.16 200 VAL M O 1
ATOM 9712 N N . THR G 3 201 ? -90.200 -109.895 13.980 1.00 25.45 201 THR M N 1
ATOM 9713 C CA . THR G 3 201 ? -89.780 -110.079 12.591 1.00 26.21 201 THR M CA 1
ATOM 9714 C C . THR G 3 201 ? -88.270 -110.419 12.601 1.00 25.00 201 THR M C 1
ATOM 9715 O O . THR G 3 201 ? -87.442 -109.745 13.261 1.00 24.44 201 THR M O 1
ATOM 9719 N N . HIS G 3 202 ? -87.929 -111.471 11.877 1.00 24.47 202 HIS M N 1
ATOM 9720 C CA . HIS G 3 202 ? -86.552 -111.964 11.799 1.00 23.27 202 HIS M CA 1
ATOM 9721 C C . HIS G 3 202 ? -86.442 -112.828 10.545 1.00 22.64 202 HIS M C 1
ATOM 9722 O O . HIS G 3 202 ? -87.389 -113.565 10.191 1.00 22.62 202 HIS M O 1
ATOM 9729 N N . GLN G 3 203 ? -85.298 -112.763 9.870 1.00 21.91 203 GLN M N 1
ATOM 9730 C CA . GLN G 3 203 ? -85.183 -113.477 8.601 1.00 22.49 203 GLN M CA 1
ATOM 9731 C C . GLN G 3 203 ? -85.350 -115.005 8.690 1.00 22.36 203 GLN M C 1
ATOM 9732 O O . GLN G 3 203 ? -85.643 -115.661 7.707 1.00 24.02 203 GLN M O 1
ATOM 9738 N N . GLY G 3 204 ? -85.143 -115.555 9.865 1.00 21.79 204 GLY M N 1
ATOM 9739 C CA . GLY G 3 204 ? -85.336 -116.954 10.129 1.00 22.32 204 GLY M CA 1
ATOM 9740 C C . GLY G 3 204 ? -86.744 -117.440 10.103 1.00 23.78 204 GLY M C 1
ATOM 9741 O O . GLY G 3 204 ? -86.964 -118.622 9.912 1.00 25.39 204 GLY M O 1
ATOM 9742 N N . LEU G 3 205 ? -87.690 -116.531 10.305 1.00 24.97 205 LEU M N 1
ATOM 9743 C CA . LEU G 3 205 ? -89.101 -116.809 10.355 1.00 26.71 205 LEU M CA 1
ATOM 9744 C C . LEU G 3 205 ? -89.692 -116.649 8.968 1.00 29.29 205 LEU M C 1
ATOM 9745 O O . LEU G 3 205 ? -89.295 -115.769 8.217 1.00 30.84 205 LEU M O 1
ATOM 9750 N N . SER G 3 206 ? -90.626 -117.502 8.583 1.00 30.81 206 SER M N 1
ATOM 9751 C CA . SER G 3 206 ? -91.230 -117.332 7.244 1.00 33.55 206 SER M CA 1
ATOM 9752 C C . SER G 3 206 ? -92.159 -116.089 7.224 1.00 34.91 206 SER M C 1
ATOM 9753 O O . SER G 3 206 ? -92.297 -115.433 6.190 1.00 36.48 206 SER M O 1
ATOM 9756 N N . SER G 3 207 ? -92.804 -115.791 8.351 1.00 34.64 207 SER M N 1
ATOM 9757 C CA . SER G 3 207 ? -93.514 -114.526 8.520 1.00 36.37 207 SER M CA 1
ATOM 9758 C C . SER G 3 207 ? -93.412 -114.144 9.961 1.00 34.85 207 SER M C 1
ATOM 9759 O O . SER G 3 207 ? -93.024 -114.986 10.767 1.00 34.26 207 SER M O 1
ATOM 9762 N N . PRO G 3 208 ? -93.760 -112.884 10.292 1.00 35.04 208 PRO M N 1
ATOM 9763 C CA . PRO G 3 208 ? -93.687 -112.425 11.687 1.00 33.66 208 PRO M CA 1
ATOM 9764 C C . PRO G 3 208 ? -94.469 -113.279 12.626 1.00 33.32 208 PRO M C 1
ATOM 9765 O O . PRO G 3 208 ? -95.563 -113.673 12.289 1.00 34.44 208 PRO M O 1
ATOM 9769 N N . VAL G 3 209 ? -93.917 -113.566 13.789 1.00 31.21 209 VAL M N 1
ATOM 9770 C CA . VAL G 3 209 ? -94.563 -114.386 14.809 1.00 31.72 209 VAL M CA 1
ATOM 9771 C C . VAL G 3 209 ? -95.092 -113.433 15.864 1.00 31.88 209 VAL M C 1
ATOM 9772 O O . VAL G 3 209 ? -94.370 -112.548 16.329 1.00 30.58 209 VAL M O 1
ATOM 9776 N N . THR G 3 210 ? -96.336 -113.589 16.259 1.00 33.19 210 THR M N 1
ATOM 9777 C CA . THR G 3 210 ? -96.874 -112.762 17.331 1.00 33.73 210 THR M CA 1
ATOM 9778 C C . THR G 3 210 ? -97.221 -113.637 18.494 1.00 33.72 210 THR M C 1
ATOM 9779 O O . THR G 3 210 ? -98.016 -114.541 18.312 1.00 34.90 210 THR M O 1
ATOM 9783 N N . LYS G 3 211 ? -96.657 -113.371 19.667 1.00 32.66 211 LYS M N 1
ATOM 9784 C CA . LYS G 3 211 ? -97.027 -114.070 20.903 1.00 33.52 211 LYS M CA 1
ATOM 9785 C C . LYS G 3 211 ? -97.869 -113.116 21.751 1.00 34.56 211 LYS M C 1
ATOM 9786 O O . LYS G 3 211 ? -97.575 -111.920 21.813 1.00 34.26 211 LYS M O 1
ATOM 9790 N N . SER G 3 212 ? -98.899 -113.634 22.409 1.00 35.70 212 SER M N 1
ATOM 9791 C CA . SER G 3 212 ? -99.813 -112.772 23.120 1.00 37.23 212 SER M CA 1
ATOM 9792 C C . SER G 3 212 ? -100.518 -113.429 24.332 1.00 38.56 212 SER M C 1
ATOM 9793 O O . SER G 3 212 ? -100.523 -114.658 24.492 1.00 38.55 212 SER M O 1
ATOM 9796 N N . PHE G 3 213 ? -101.097 -112.576 25.176 1.00 39.45 213 PHE M N 1
ATOM 9797 C CA . PHE G 3 213 ? -102.005 -113.017 26.229 1.00 41.27 213 PHE M CA 1
ATOM 9798 C C . PHE G 3 213 ? -103.125 -112.008 26.395 1.00 43.81 213 PHE M C 1
ATOM 9799 O O . PHE G 3 213 ? -103.007 -110.862 25.965 1.00 43.35 213 PHE M O 1
ATOM 9807 N N . ASN G 3 214 ? -104.210 -112.461 27.022 1.00 46.85 214 ASN M N 1
ATOM 9808 C CA . ASN G 3 214 ? -105.278 -111.595 27.515 1.00 49.83 214 ASN M CA 1
ATOM 9809 C C . ASN G 3 214 ? -105.095 -111.347 29.018 1.00 50.89 214 ASN M C 1
ATOM 9810 O O . ASN G 3 214 ? -104.878 -112.283 29.789 1.00 51.09 214 ASN M O 1
ATOM 9815 N N . ARG G 3 215 ? -105.177 -110.093 29.437 1.00 52.45 215 ARG M N 1
ATOM 9816 C CA . ARG G 3 215 ? -105.070 -109.748 30.870 1.00 54.19 215 ARG M CA 1
ATOM 9817 C C . ARG G 3 215 ? -106.221 -110.512 31.594 1.00 58.05 215 ARG M C 1
ATOM 9818 O O . ARG G 3 215 ? -107.376 -110.259 31.311 1.00 59.92 215 ARG M O 1
ATOM 9826 N N . GLY G 3 216 ? -105.879 -111.436 32.501 1.00 59.91 216 GLY M N 1
ATOM 9827 C CA . GLY G 3 216 ? -106.759 -112.569 32.903 1.00 63.57 216 GLY M CA 1
ATOM 9828 C C . GLY G 3 216 ? -106.190 -113.883 32.335 1.00 63.72 216 GLY M C 1
ATOM 9829 O O . GLY G 3 216 ? -106.839 -114.604 31.555 1.00 66.63 216 GLY M O 1
ATOM 9830 N N . GLN H 2 1 ? -70.889 -39.735 32.943 1.00 51.20 1 GLN X N 1
ATOM 9831 C CA . GLN H 2 1 ? -70.151 -40.030 31.700 1.00 47.96 1 GLN X CA 1
ATOM 9832 C C . GLN H 2 1 ? -68.651 -39.904 31.963 1.00 44.45 1 GLN X C 1
ATOM 9833 O O . GLN H 2 1 ? -68.197 -39.816 33.100 1.00 44.46 1 GLN X O 1
ATOM 9834 N N . VAL H 2 2 ? -67.890 -39.887 30.893 1.00 42.74 2 VAL X N 1
ATOM 9835 C CA . VAL H 2 2 ? -66.442 -39.905 30.972 1.00 40.22 2 VAL X CA 1
ATOM 9836 C C . VAL H 2 2 ? -65.882 -38.620 31.583 1.00 40.67 2 VAL X C 1
ATOM 9837 O O . VAL H 2 2 ? -66.127 -37.523 31.058 1.00 39.74 2 VAL X O 1
ATOM 9841 N N . GLN H 2 3 ? -65.142 -38.711 32.687 1.00 40.23 3 GLN X N 1
ATOM 9842 C CA . GLN H 2 3 ? -64.541 -37.481 33.218 1.00 40.05 3 GLN X CA 1
ATOM 9843 C C . GLN H 2 3 ? -63.098 -37.686 33.764 1.00 37.32 3 GLN X C 1
ATOM 9844 O O . GLN H 2 3 ? -62.766 -38.741 34.325 1.00 35.71 3 GLN X O 1
ATOM 9850 N N . LEU H 2 4 ? -62.258 -36.671 33.557 1.00 34.18 4 LEU X N 1
ATOM 9851 C CA . LEU H 2 4 ? -60.886 -36.636 33.996 1.00 31.95 4 LEU X CA 1
ATOM 9852 C C . LEU H 2 4 ? -60.671 -35.413 34.872 1.00 31.76 4 LEU X C 1
ATOM 9853 O O . LEU H 2 4 ? -60.819 -34.276 34.386 1.00 30.95 4 LEU X O 1
ATOM 9858 N N . VAL H 2 5 ? -60.350 -35.613 36.151 1.00 32.26 5 VAL X N 1
ATOM 9859 C CA . VAL H 2 5 ? -60.205 -34.457 37.095 1.00 33.85 5 VAL X CA 1
ATOM 9860 C C . VAL H 2 5 ? -58.755 -34.356 37.516 1.00 32.87 5 VAL X C 1
ATOM 9861 O O . VAL H 2 5 ? -58.203 -35.286 38.110 1.00 32.18 5 VAL X O 1
ATOM 9865 N N . GLN H 2 6 ? -58.129 -33.237 37.201 1.00 32.08 6 GLN X N 1
ATOM 9866 C CA . GLN H 2 6 ? -56.735 -33.034 37.520 1.00 32.06 6 GLN X CA 1
ATOM 9867 C C . GLN H 2 6 ? -56.516 -32.267 38.800 1.00 33.88 6 GLN X C 1
ATOM 9868 O O . GLN H 2 6 ? -57.395 -31.549 39.274 1.00 34.06 6 GLN X O 1
ATOM 9874 N N . SER H 2 7 ? -55.312 -32.420 39.346 1.00 34.01 7 SER X N 1
ATOM 9875 C CA . SER H 2 7 ? -54.945 -31.718 40.572 1.00 36.45 7 SER X CA 1
ATOM 9876 C C . SER H 2 7 ? -54.745 -30.207 40.310 1.00 37.04 7 SER X C 1
ATOM 9877 O O . SER H 2 7 ? -54.686 -29.720 39.167 1.00 36.12 7 SER X O 1
ATOM 9880 N N . GLY H 2 8 ? -54.638 -29.472 41.387 1.00 39.41 8 GLY X N 1
ATOM 9881 C CA . GLY H 2 8 ? -54.497 -28.031 41.372 1.00 40.88 8 GLY X CA 1
ATOM 9882 C C . GLY H 2 8 ? -53.138 -27.464 40.961 1.00 41.00 8 GLY X C 1
ATOM 9883 O O . GLY H 2 8 ? -52.119 -28.169 40.841 1.00 40.01 8 GLY X O 1
ATOM 9884 N N . ALA H 2 9 ? -53.148 -26.154 40.749 1.00 42.17 9 ALA X N 1
ATOM 9885 C CA . ALA H 2 9 ? -52.028 -25.414 40.173 1.00 42.38 9 ALA X CA 1
ATOM 9886 C C . ALA H 2 9 ? -50.781 -25.506 41.045 1.00 43.76 9 ALA X C 1
ATOM 9887 O O . ALA H 2 9 ? -50.896 -25.607 42.251 1.00 45.38 9 ALA X O 1
ATOM 9889 N N . GLU H 2 10 ? -49.598 -25.467 40.450 1.00 43.79 10 GLU X N 1
ATOM 9890 C CA . GLU H 2 10 ? -48.359 -25.531 41.240 1.00 46.54 10 GLU X CA 1
ATOM 9891 C C . GLU H 2 10 ? -47.559 -24.300 40.907 1.00 46.80 10 GLU X C 1
ATOM 9892 O O . GLU H 2 10 ? -47.522 -23.871 39.740 1.00 44.78 10 GLU X O 1
ATOM 9898 N N . VAL H 2 11 ? -46.930 -23.731 41.938 1.00 47.33 11 VAL X N 1
ATOM 9899 C CA . VAL H 2 11 ? -46.031 -22.627 41.764 1.00 48.41 11 VAL X CA 1
ATOM 9900 C C . VAL H 2 11 ? -44.768 -23.025 42.510 1.00 49.95 11 VAL X C 1
ATOM 9901 O O . VAL H 2 11 ? -44.787 -23.165 43.708 1.00 50.78 11 VAL X O 1
ATOM 9905 N N . VAL H 2 12 ? -43.677 -23.219 41.781 1.00 49.28 12 VAL X N 1
ATOM 9906 C CA . VAL H 2 12 ? -42.477 -23.815 42.365 1.00 50.48 12 VAL X CA 1
ATOM 9907 C C . VAL H 2 12 ? -41.226 -23.154 41.845 1.00 50.99 12 VAL X C 1
ATOM 9908 O O . VAL H 2 12 ? -41.249 -22.421 40.878 1.00 50.05 12 VAL X O 1
ATOM 9912 N N . LYS H 2 13 ? -40.135 -23.434 42.517 1.00 52.41 13 LYS X N 1
ATOM 9913 C CA . LYS H 2 13 ? -38.846 -22.890 42.181 1.00 53.86 13 LYS X CA 1
ATOM 9914 C C . LYS H 2 13 ? -38.106 -23.829 41.218 1.00 51.77 13 LYS X C 1
ATOM 9915 O O . LYS H 2 13 ? -38.373 -25.026 41.206 1.00 49.58 13 LYS X O 1
ATOM 9921 N N . PRO H 2 14 ? -37.157 -23.277 40.433 1.00 52.31 14 PRO X N 1
ATOM 9922 C CA . PRO H 2 14 ? -36.312 -24.062 39.554 1.00 51.58 14 PRO X CA 1
ATOM 9923 C C . PRO H 2 14 ? -35.489 -25.146 40.299 1.00 52.72 14 PRO X C 1
ATOM 9924 O O . PRO H 2 14 ? -34.872 -24.851 41.308 1.00 54.84 14 PRO X O 1
ATOM 9928 N N . GLY H 2 15 ? -35.505 -26.374 39.781 1.00 51.21 15 GLY X N 1
ATOM 9929 C CA . GLY H 2 15 ? -34.866 -27.527 40.411 1.00 52.28 15 GLY X CA 1
ATOM 9930 C C . GLY H 2 15 ? -35.828 -28.390 41.202 1.00 51.25 15 GLY X C 1
ATOM 9931 O O . GLY H 2 15 ? -35.492 -29.509 41.581 1.00 51.79 15 GLY X O 1
ATOM 9932 N N . ALA H 2 16 ? -37.025 -27.888 41.466 1.00 50.54 16 ALA X N 1
ATOM 9933 C CA . ALA H 2 16 ? -38.038 -28.682 42.126 1.00 49.53 16 ALA X CA 1
ATOM 9934 C C . ALA H 2 16 ? -38.626 -29.718 41.181 1.00 46.72 16 ALA X C 1
ATOM 9935 O O . ALA H 2 16 ? -38.415 -29.715 39.947 1.00 45.61 16 ALA X O 1
ATOM 9937 N N . SER H 2 17 ? -39.375 -30.611 41.798 1.00 46.17 17 SER X N 1
ATOM 9938 C CA . SER H 2 17 ? -40.200 -31.564 41.119 1.00 44.32 17 SER X CA 1
ATOM 9939 C C . SER H 2 17 ? -41.629 -31.260 41.520 1.00 43.27 17 SER X C 1
ATOM 9940 O O . SER H 2 17 ? -41.837 -30.717 42.585 1.00 44.28 17 SER X O 1
ATOM 9943 N N . VAL H 2 18 ? -42.582 -31.608 40.660 1.00 41.14 18 VAL X N 1
ATOM 9944 C CA . VAL H 2 18 ? -44.011 -31.686 41.005 1.00 40.25 18 VAL X CA 1
ATOM 9945 C C . VAL H 2 18 ? -44.530 -33.021 40.504 1.00 38.15 18 VAL X C 1
ATOM 9946 O O . VAL H 2 18 ? -43.997 -33.579 39.517 1.00 36.29 18 VAL X O 1
ATOM 9950 N N . LYS H 2 19 ? -45.564 -33.518 41.177 1.00 38.11 19 LYS X N 1
ATOM 9951 C CA . LYS H 2 19 ? -46.261 -34.731 40.782 1.00 37.14 19 LYS X CA 1
ATOM 9952 C C . LYS H 2 19 ? -47.724 -34.404 40.567 1.00 36.31 19 LYS X C 1
ATOM 9953 O O . LYS H 2 19 ? -48.433 -34.100 41.492 1.00 36.71 19 LYS X O 1
ATOM 9959 N N . LEU H 2 20 ? -48.157 -34.474 39.315 1.00 34.56 20 LEU X N 1
ATOM 9960 C CA . LEU H 2 20 ? -49.507 -34.137 38.922 1.00 34.71 20 LEU X CA 1
ATOM 9961 C C . LEU H 2 20 ? -50.363 -35.397 38.899 1.00 34.45 20 LEU X C 1
ATOM 9962 O O . LEU H 2 20 ? -49.862 -36.489 38.526 1.00 33.30 20 LEU X O 1
ATOM 9967 N N . SER H 2 21 ? -51.631 -35.267 39.283 1.00 34.55 21 SER X N 1
ATOM 9968 C CA . SER H 2 21 ? -52.582 -36.378 39.210 1.00 33.89 21 SER X CA 1
ATOM 9969 C C . SER H 2 21 ? -53.756 -36.094 38.259 1.00 32.64 21 SER X C 1
ATOM 9970 O O . SER H 2 21 ? -54.099 -34.944 37.984 1.00 32.36 21 SER X O 1
ATOM 9973 N N . CYS H 2 22 ? -54.336 -37.188 37.776 1.00 31.32 22 CYS X N 1
ATOM 9974 C CA . CYS H 2 22 ? -55.446 -37.246 36.830 1.00 29.68 22 CYS X CA 1
ATOM 9975 C C . CYS H 2 22 ? -56.386 -38.393 37.223 1.00 30.48 22 CYS X C 1
ATOM 9976 O O . CYS H 2 22 ? -56.130 -39.574 36.886 1.00 29.86 22 CYS X O 1
ATOM 9979 N N . LYS H 2 23 ? -57.454 -38.068 37.959 1.00 31.38 23 LYS X N 1
ATOM 9980 C CA . LYS H 2 23 ? -58.477 -39.034 38.362 1.00 32.73 23 LYS X CA 1
ATOM 9981 C C . LYS H 2 23 ? -59.548 -39.248 37.301 1.00 32.26 23 LYS X C 1
ATOM 9982 O O . LYS H 2 23 ? -60.178 -38.308 36.846 1.00 32.86 23 LYS X O 1
ATOM 9985 N N . ALA H 2 24 ? -59.750 -40.497 36.917 1.00 31.78 24 ALA X N 1
ATOM 9986 C CA . ALA H 2 24 ? -60.674 -40.900 35.873 1.00 31.66 24 ALA X CA 1
ATOM 9987 C C . ALA H 2 24 ? -61.886 -41.591 36.461 1.00 34.39 24 ALA X C 1
ATOM 9988 O O . ALA H 2 24 ? -61.767 -42.399 37.399 1.00 35.74 24 ALA X O 1
ATOM 9990 N N . SER H 2 25 ? -63.055 -41.275 35.909 1.00 35.60 25 SER X N 1
ATOM 9991 C CA . SER H 2 25 ? -64.291 -41.985 36.206 1.00 37.86 25 SER X CA 1
ATOM 9992 C C . SER H 2 25 ? -65.174 -42.040 34.977 1.00 37.87 25 SER X C 1
ATOM 9993 O O . SER H 2 25 ? -64.971 -41.305 33.977 1.00 36.36 25 SER X O 1
ATOM 9996 N N . GLY H 2 26 ? -66.167 -42.921 35.070 1.00 39.38 26 GLY X N 1
ATOM 9997 C CA . GLY H 2 26 ? -67.203 -43.052 34.065 1.00 39.73 26 GLY X CA 1
ATOM 9998 C C . GLY H 2 26 ? -66.867 -43.971 32.915 1.00 37.82 26 GLY X C 1
ATOM 9999 O O . GLY H 2 26 ? -67.570 -43.978 31.913 1.00 37.84 26 GLY X O 1
ATOM 10000 N N . TYR H 2 27 ? -65.792 -44.759 33.034 1.00 36.11 27 TYR X N 1
ATOM 10001 C CA . TYR H 2 27 ? -65.445 -45.714 32.015 1.00 34.77 27 TYR X CA 1
ATOM 10002 C C . TYR H 2 27 ? -64.466 -46.705 32.655 1.00 34.41 27 TYR X C 1
ATOM 10003 O O . TYR H 2 27 ? -64.048 -46.511 33.791 1.00 35.05 27 TYR X O 1
ATOM 10012 N N . ILE H 2 28 ? -64.104 -47.753 31.951 1.00 33.96 28 ILE X N 1
ATOM 10013 C CA . ILE H 2 28 ? -63.150 -48.728 32.515 1.00 33.76 28 ILE X CA 1
ATOM 10014 C C . ILE H 2 28 ? -61.726 -48.194 32.323 1.00 31.07 28 ILE X C 1
ATOM 10015 O O . ILE H 2 28 ? -61.199 -48.203 31.200 1.00 29.28 28 ILE X O 1
ATOM 10020 N N . PHE H 2 29 ? -61.115 -47.730 33.415 1.00 30.49 29 PHE X N 1
ATOM 10021 C CA . PHE H 2 29 ? -59.831 -46.997 33.384 1.00 28.92 29 PHE X CA 1
ATOM 10022 C C . PHE H 2 29 ? -58.738 -47.799 32.648 1.00 27.67 29 PHE X C 1
ATOM 10023 O O . PHE H 2 29 ? -57.922 -47.222 31.926 1.00 25.80 29 PHE X O 1
ATOM 10031 N N . THR H 2 30 ? -58.765 -49.107 32.831 1.00 28.42 30 THR X N 1
ATOM 10032 C CA . THR H 2 30 ? -57.754 -49.978 32.238 1.00 28.00 30 THR X CA 1
ATOM 10033 C C . THR H 2 30 ? -57.880 -50.239 30.723 1.00 27.18 30 THR X C 1
ATOM 10034 O O . THR H 2 30 ? -57.001 -50.835 30.148 1.00 26.37 30 THR X O 1
ATOM 10038 N N . SER H 2 31 ? -58.967 -49.814 30.095 1.00 27.03 31 SER X N 1
ATOM 10039 C CA . SER H 2 31 ? -59.242 -50.134 28.697 1.00 26.69 31 SER X CA 1
ATOM 10040 C C . SER H 2 31 ? -58.754 -49.053 27.729 1.00 25.16 31 SER X C 1
ATOM 10041 O O . SER H 2 31 ? -58.849 -49.243 26.524 1.00 24.49 31 SER X O 1
ATOM 10044 N N . TYR H 2 32 ? -58.249 -47.934 28.251 1.00 24.49 32 TYR X N 1
ATOM 10045 C CA . TYR H 2 32 ? -57.819 -46.849 27.403 1.00 24.06 32 TYR X CA 1
ATOM 10046 C C . TYR H 2 32 ? -56.458 -46.318 27.812 1.00 22.28 32 TYR X C 1
ATOM 10047 O O . TYR H 2 32 ? -56.203 -46.124 28.989 1.00 21.25 32 TYR X O 1
ATOM 10056 N N . TYR H 2 33 ? -55.609 -46.054 26.815 1.00 20.84 33 TYR X N 1
ATOM 10057 C CA . TYR H 2 33 ? -54.356 -45.357 27.084 1.00 20.45 33 TYR X CA 1
ATOM 10058 C C . TYR H 2 33 ? -54.646 -43.930 27.585 1.00 20.58 33 TYR X C 1
ATOM 10059 O O . TYR H 2 33 ? -55.629 -43.259 27.139 1.00 21.85 33 TYR X O 1
ATOM 10068 N N . MET H 2 34 ? -53.813 -43.491 28.527 1.00 20.69 34 MET X N 1
ATOM 10069 C CA . MET H 2 34 ? -53.773 -42.105 28.963 1.00 21.06 34 MET X CA 1
ATOM 10070 C C . MET H 2 34 ? -52.544 -41.387 28.405 1.00 20.43 34 MET X C 1
ATOM 10071 O O . MET H 2 34 ? -51.413 -41.832 28.575 1.00 20.47 34 MET X O 1
ATOM 10076 N N . TYR H 2 35 ? -52.816 -40.247 27.773 1.00 19.86 35 TYR X N 1
ATOM 10077 C CA . TYR H 2 35 ? -51.792 -39.334 27.321 1.00 19.67 35 TYR X CA 1
ATOM 10078 C C . TYR H 2 35 ? -51.631 -38.126 28.247 1.00 20.15 35 TYR X C 1
ATOM 10079 O O . TYR H 2 35 ? -52.574 -37.731 28.952 1.00 19.60 35 TYR X O 1
ATOM 10088 N N . TRP H 2 36 ? -50.421 -37.572 28.217 1.00 20.14 36 TRP X N 1
ATOM 10089 C CA . TRP H 2 36 ? -50.172 -36.274 28.752 1.00 21.25 36 TRP X CA 1
ATOM 10090 C C . TRP H 2 36 ? -49.639 -35.321 27.735 1.00 21.28 36 TRP X C 1
ATOM 10091 O O . TRP H 2 36 ? -48.827 -35.696 26.876 1.00 20.88 36 TRP X O 1
ATOM 10102 N N . VAL H 2 37 ? -50.101 -34.075 27.837 1.00 21.73 37 VAL X N 1
ATOM 10103 C CA . VAL H 2 37 ? -49.942 -33.081 26.781 1.00 22.21 37 VAL X CA 1
ATOM 10104 C C . VAL H 2 37 ? -49.637 -31.770 27.478 1.00 23.06 37 VAL X C 1
ATOM 10105 O O . VAL H 2 37 ? -50.294 -31.449 28.468 1.00 23.49 37 VAL X O 1
ATOM 10109 N N . LYS H 2 38 ? -48.654 -31.038 26.956 1.00 23.22 38 LYS X N 1
ATOM 10110 C CA . LYS H 2 38 ? -48.201 -29.766 27.506 1.00 24.02 38 LYS X CA 1
ATOM 10111 C C . LYS H 2 38 ? -48.736 -28.659 26.600 1.00 24.25 38 LYS X C 1
ATOM 10112 O O . LYS H 2 38 ? -48.766 -28.831 25.391 1.00 22.59 38 LYS X O 1
ATOM 10118 N N . GLN H 2 39 ? -49.124 -27.542 27.179 1.00 24.82 39 GLN X N 1
ATOM 10119 C CA . GLN H 2 39 ? -49.472 -26.333 26.401 1.00 26.69 39 GLN X CA 1
ATOM 10120 C C . GLN H 2 39 ? -48.845 -25.118 27.077 1.00 28.88 39 GLN X C 1
ATOM 10121 O O . GLN H 2 39 ? -49.262 -24.712 28.142 1.00 28.53 39 GLN X O 1
ATOM 10127 N N . ALA H 2 40 ? -47.819 -24.554 26.473 1.00 32.45 40 ALA X N 1
ATOM 10128 C CA . ALA H 2 40 ? -47.003 -23.544 27.208 1.00 36.72 40 ALA X CA 1
ATOM 10129 C C . ALA H 2 40 ? -47.637 -22.257 26.866 1.00 40.70 40 ALA X C 1
ATOM 10130 O O . ALA H 2 40 ? -48.170 -22.169 25.753 1.00 41.88 40 ALA X O 1
ATOM 10132 N N . PRO H 2 41 ? -47.575 -21.244 27.791 1.00 45.57 41 PRO X N 1
ATOM 10133 C CA . PRO H 2 41 ? -48.176 -19.924 27.526 1.00 47.87 41 PRO X CA 1
ATOM 10134 C C . PRO H 2 41 ? -47.959 -19.446 26.095 1.00 49.88 41 PRO X C 1
ATOM 10135 O O . PRO H 2 41 ? -48.755 -18.679 25.604 1.00 52.35 41 PRO X O 1
ATOM 10139 N N . GLY H 2 42 ? -46.900 -19.893 25.429 1.00 53.16 42 GLY X N 1
ATOM 10140 C CA . GLY H 2 42 ? -46.881 -19.892 23.965 1.00 54.03 42 GLY X CA 1
ATOM 10141 C C . GLY H 2 42 ? -45.776 -20.703 23.345 1.00 53.52 42 GLY X C 1
ATOM 10142 O O . GLY H 2 42 ? -45.494 -20.481 22.174 1.00 53.50 42 GLY X O 1
ATOM 10143 N N . GLY H 2 44 ? -49.436 -23.413 22.027 1.00 36.10 44 GLY X N 1
ATOM 10144 C CA . GLY H 2 44 ? -48.896 -24.646 21.349 1.00 34.36 44 GLY X CA 1
ATOM 10145 C C . GLY H 2 44 ? -48.896 -26.057 22.046 1.00 32.07 44 GLY X C 1
ATOM 10146 O O . GLY H 2 44 ? -48.180 -26.259 23.060 1.00 33.06 44 GLY X O 1
ATOM 10147 N N . LEU H 2 45 ? -49.656 -27.021 21.489 1.00 28.08 45 LEU X N 1
ATOM 10148 C CA . LEU H 2 45 ? -49.842 -28.348 22.072 1.00 26.48 45 LEU X CA 1
ATOM 10149 C C . LEU H 2 45 ? -48.723 -29.360 21.738 1.00 25.45 45 LEU X C 1
ATOM 10150 O O . LEU H 2 45 ? -48.396 -29.522 20.570 1.00 24.31 45 LEU X O 1
ATOM 10155 N N . GLU H 2 46 ? -48.182 -30.001 22.782 1.00 24.75 46 GLU X N 1
ATOM 10156 C CA . GLU H 2 46 ? -47.096 -30.991 22.639 1.00 24.87 46 GLU X CA 1
ATOM 10157 C C . GLU H 2 46 ? -47.395 -32.246 23.455 1.00 23.09 46 GLU X C 1
ATOM 10158 O O . GLU H 2 46 ? -47.692 -32.169 24.640 1.00 22.86 46 GLU X O 1
ATOM 10164 N N . TRP H 2 47 ? -47.304 -33.390 22.812 1.00 21.54 47 TRP X N 1
ATOM 10165 C CA . TRP H 2 47 ? -47.557 -34.653 23.465 1.00 21.15 47 TRP X CA 1
ATOM 10166 C C . TRP H 2 47 ? -46.313 -35.100 24.224 1.00 21.01 47 TRP X C 1
ATOM 10167 O O . TRP H 2 47 ? -45.204 -35.112 23.667 1.00 21.89 47 TRP X O 1
ATOM 10178 N N . ILE H 2 48 ? -46.499 -35.457 25.478 1.00 21.24 48 ILE X N 1
ATOM 10179 C CA . ILE H 2 48 ? -45.382 -35.783 26.354 1.00 21.94 48 ILE X CA 1
ATOM 10180 C C . ILE H 2 48 ? -45.136 -37.280 26.350 1.00 21.85 48 ILE X C 1
ATOM 10181 O O . ILE H 2 48 ? -43.981 -37.728 26.234 1.00 21.83 48 ILE X O 1
ATOM 10186 N N . GLY H 2 49 ? -46.220 -38.044 26.465 1.00 20.85 49 GLY X N 1
ATOM 10187 C CA . GLY H 2 49 ? -46.095 -39.485 26.468 1.00 20.74 49 GLY X CA 1
ATOM 10188 C C . GLY H 2 49 ? -47.405 -40.113 26.826 1.00 20.47 49 GLY X C 1
ATOM 10189 O O . GLY H 2 49 ? -48.446 -39.432 26.926 1.00 20.15 49 GLY X O 1
ATOM 10190 N N . GLU H 2 50 ? -47.338 -41.420 27.018 1.00 20.54 50 GLU X N 1
ATOM 10191 C CA . GLU H 2 50 ? -48.496 -42.228 27.276 1.00 21.00 50 GLU X CA 1
ATOM 10192 C C . GLU H 2 50 ? -48.196 -43.317 28.305 1.00 20.86 50 GLU X C 1
ATOM 10193 O O . GLU H 2 50 ? -47.058 -43.752 28.488 1.00 20.51 50 GLU X O 1
ATOM 10199 N N . ILE H 2 51 ? -49.255 -43.750 28.976 1.00 21.26 51 ILE X N 1
ATOM 10200 C CA . ILE H 2 51 ? -49.199 -44.871 29.870 1.00 20.84 51 ILE X CA 1
ATOM 10201 C C . ILE H 2 51 ? -50.362 -45.813 29.560 1.00 20.69 51 ILE X C 1
ATOM 10202 O O . ILE H 2 51 ? -51.458 -45.391 29.342 1.00 20.80 51 ILE X O 1
ATOM 10207 N N . ASN H 2 52 ? -50.108 -47.101 29.538 1.00 20.74 52 ASN X N 1
ATOM 10208 C CA . ASN H 2 52 ? -51.173 -48.108 29.545 1.00 21.12 52 ASN X CA 1
ATOM 10209 C C . ASN H 2 52 ? -51.585 -48.392 30.997 1.00 21.90 52 ASN X C 1
ATOM 10210 O O . ASN H 2 52 ? -50.818 -49.025 31.720 1.00 23.16 52 ASN X O 1
ATOM 10215 N N . PRO H 2 53 ? -52.784 -47.978 31.432 1.00 22.06 53 PRO X N 1
ATOM 10216 C CA . PRO H 2 53 ? -53.146 -48.243 32.808 1.00 23.31 53 PRO X CA 1
ATOM 10217 C C . PRO H 2 53 ? -53.265 -49.703 33.282 1.00 23.89 53 PRO X C 1
ATOM 10218 O O . PRO H 2 53 ? -53.181 -49.980 34.489 1.00 25.75 53 PRO X O 1
ATOM 10222 N N . SER H 2 54 ? -53.471 -50.609 32.360 1.00 23.63 54 SER X N 1
ATOM 10223 C CA . SER H 2 54 ? -53.577 -52.006 32.661 1.00 25.48 54 SER X CA 1
ATOM 10224 C C . SER H 2 54 ? -52.294 -52.572 33.291 1.00 25.44 54 SER X C 1
ATOM 10225 O O . SER H 2 54 ? -52.341 -53.395 34.204 1.00 26.71 54 SER X O 1
ATOM 10228 N N . ASN H 2 55 ? -51.141 -52.127 32.797 1.00 24.23 55 ASN X N 1
ATOM 10229 C CA . ASN H 2 55 ? -49.831 -52.718 33.238 1.00 24.64 55 ASN X CA 1
ATOM 10230 C C . ASN H 2 55 ? -48.757 -51.686 33.623 1.00 24.71 55 ASN X C 1
ATOM 10231 O O . ASN H 2 55 ? -47.730 -52.084 34.094 1.00 26.15 55 ASN X O 1
ATOM 10236 N N . GLY H 2 56 ? -49.003 -50.386 33.414 1.00 24.34 56 GLY X N 1
ATOM 10237 C CA . GLY H 2 56 ? -48.014 -49.348 33.686 1.00 24.35 56 GLY X CA 1
ATOM 10238 C C . GLY H 2 56 ? -46.948 -49.150 32.612 1.00 23.82 56 GLY X C 1
ATOM 10239 O O . GLY H 2 56 ? -45.975 -48.428 32.857 1.00 24.62 56 GLY X O 1
ATOM 10240 N N . ASP H 2 57 ? -47.128 -49.770 31.434 1.00 22.61 57 ASP X N 1
ATOM 10241 C CA . ASP H 2 57 ? -46.206 -49.628 30.303 1.00 22.18 57 ASP X CA 1
ATOM 10242 C C . ASP H 2 57 ? -46.287 -48.183 29.807 1.00 20.88 57 ASP X C 1
ATOM 10243 O O . ASP H 2 57 ? -47.376 -47.571 29.794 1.00 20.83 57 ASP X O 1
ATOM 10248 N N . THR H 2 58 ? -45.168 -47.641 29.391 1.00 20.63 58 THR X N 1
ATOM 10249 C CA . THR H 2 58 ? -45.081 -46.251 28.964 1.00 20.21 58 THR X CA 1
ATOM 10250 C C . THR H 2 58 ? -44.292 -46.113 27.696 1.00 20.49 58 THR X C 1
ATOM 10251 O O . THR H 2 58 ? -43.443 -46.927 27.392 1.00 21.38 58 THR X O 1
ATOM 10255 N N . ASN H 2 59 ? -44.585 -45.053 26.930 1.00 20.23 59 ASN X N 1
ATOM 10256 C CA . ASN H 2 59 ? -43.728 -44.602 25.854 1.00 20.82 59 ASN X CA 1
ATOM 10257 C C . ASN H 2 59 ? -43.701 -43.073 25.904 1.00 21.04 59 ASN X C 1
ATOM 10258 O O . ASN H 2 59 ? -44.677 -42.431 26.358 1.00 20.04 59 ASN X O 1
ATOM 10263 N N . PHE H 2 60 ? -42.601 -42.508 25.422 1.00 22.34 60 PHE X N 1
ATOM 10264 C CA . PHE H 2 60 ? -42.380 -41.064 25.574 1.00 23.37 60 PHE X CA 1
ATOM 10265 C C . PHE H 2 60 ? -41.997 -40.389 24.292 1.00 23.25 60 PHE X C 1
ATOM 10266 O O . PHE H 2 60 ? -41.389 -40.976 23.401 1.00 23.14 60 PHE X O 1
ATOM 10274 N N . ASN H 2 61 ? -42.355 -39.113 24.229 1.00 22.92 61 ASN X N 1
ATOM 10275 C CA . ASN H 2 61 ? -41.732 -38.217 23.273 1.00 24.11 61 ASN X CA 1
ATOM 10276 C C . ASN H 2 61 ? -40.280 -38.073 23.697 1.00 25.91 61 ASN X C 1
ATOM 10277 O O . ASN H 2 61 ? -39.992 -37.815 24.881 1.00 25.80 61 ASN X O 1
ATOM 10282 N N . GLU H 2 62 ? -39.380 -38.226 22.753 1.00 28.23 62 GLU X N 1
ATOM 10283 C CA . GLU H 2 62 ? -37.921 -38.031 23.013 1.00 31.89 62 GLU X CA 1
ATOM 10284 C C . GLU H 2 62 ? -37.628 -36.682 23.695 1.00 33.17 62 GLU X C 1
ATOM 10285 O O . GLU H 2 62 ? -36.737 -36.603 24.524 1.00 33.86 62 GLU X O 1
ATOM 10291 N N . LYS H 2 63 ? -38.393 -35.656 23.355 1.00 33.14 63 LYS X N 1
ATOM 10292 C CA . LYS H 2 63 ? -38.261 -34.341 23.986 1.00 35.78 63 LYS X CA 1
ATOM 10293 C C . LYS H 2 63 ? -38.495 -34.332 25.508 1.00 35.53 63 LYS X C 1
ATOM 10294 O O . LYS H 2 63 ? -37.993 -33.433 26.156 1.00 37.48 63 LYS X O 1
ATOM 10300 N N . PHE H 2 64 ? -39.237 -35.299 26.061 1.00 33.17 64 PHE X N 1
ATOM 10301 C CA . PHE H 2 64 ? -39.644 -35.279 27.458 1.00 32.91 64 PHE X CA 1
ATOM 10302 C C . PHE H 2 64 ? -39.175 -36.448 28.282 1.00 33.92 64 PHE X C 1
ATOM 10303 O O . PHE H 2 64 ? -39.471 -36.547 29.487 1.00 34.32 64 PHE X O 1
ATOM 10311 N N . LYS H 2 65 ? -38.430 -37.332 27.648 1.00 35.49 65 LYS X N 1
ATOM 10312 C CA . LYS H 2 65 ? -38.043 -38.593 28.255 1.00 36.89 65 LYS X CA 1
ATOM 10313 C C . LYS H 2 65 ? -37.222 -38.374 29.546 1.00 38.78 65 LYS X C 1
ATOM 10314 O O . LYS H 2 65 ? -37.382 -39.103 30.520 1.00 38.75 65 LYS X O 1
ATOM 10317 N N . SER H 2 66 ? -36.355 -37.377 29.595 1.00 40.80 66 SER X N 1
ATOM 10318 C CA . SER H 2 66 ? -35.644 -37.152 30.869 1.00 43.93 66 SER X CA 1
ATOM 10319 C C . SER H 2 66 ? -36.476 -36.379 31.909 1.00 43.16 66 SER X C 1
ATOM 10320 O O . SER H 2 66 ? -36.150 -36.360 33.072 1.00 47.31 66 SER X O 1
ATOM 10323 N N . LYS H 2 67 ? -37.555 -35.766 31.490 1.00 40.58 67 LYS X N 1
ATOM 10324 C CA . LYS H 2 67 ? -38.297 -34.809 32.290 1.00 39.56 67 LYS X CA 1
ATOM 10325 C C . LYS H 2 67 ? -39.483 -35.443 33.042 1.00 37.70 67 LYS X C 1
ATOM 10326 O O . LYS H 2 67 ? -39.811 -35.002 34.129 1.00 37.69 67 LYS X O 1
ATOM 10332 N N . ALA H 2 68 ? -40.126 -36.455 32.451 1.00 34.03 68 ALA X N 1
ATOM 10333 C CA . ALA H 2 68 ? -41.449 -36.889 32.872 1.00 32.24 68 ALA X CA 1
ATOM 10334 C C . ALA H 2 68 ? -41.408 -38.346 33.301 1.00 31.85 68 ALA X C 1
ATOM 10335 O O . ALA H 2 68 ? -40.751 -39.155 32.642 1.00 31.78 68 ALA X O 1
ATOM 10337 N N . THR H 2 69 ? -42.095 -38.675 34.386 1.00 31.24 69 THR X N 1
ATOM 10338 C CA . THR H 2 69 ? -42.226 -40.048 34.873 1.00 31.58 69 THR X CA 1
ATOM 10339 C C . THR H 2 69 ? -43.718 -40.312 34.968 1.00 29.76 69 THR X C 1
ATOM 10340 O O . THR H 2 69 ? -44.430 -39.544 35.608 1.00 29.89 69 THR X O 1
ATOM 10344 N N . LEU H 2 70 ? -44.198 -41.370 34.323 1.00 28.30 70 LEU X N 1
ATOM 10345 C CA . LEU H 2 70 ? -45.642 -41.664 34.274 1.00 26.84 70 LEU X CA 1
ATOM 10346 C C . LEU H 2 70 ? -45.962 -42.936 35.021 1.00 26.94 70 LEU X C 1
ATOM 10347 O O . LEU H 2 70 ? -45.338 -43.988 34.776 1.00 25.88 70 LEU X O 1
ATOM 10352 N N . THR H 2 71 ? -46.934 -42.859 35.925 1.00 27.19 71 THR X N 1
ATOM 10353 C CA . THR H 2 71 ? -47.397 -44.022 36.689 1.00 27.32 71 THR X CA 1
ATOM 10354 C C . THR H 2 71 ? -48.913 -44.021 36.743 1.00 26.94 71 THR X C 1
ATOM 10355 O O . THR H 2 71 ? -49.572 -43.046 36.383 1.00 25.66 71 THR X O 1
ATOM 10359 N N . VAL H 2 72 ? -49.467 -45.129 37.199 1.00 27.74 72 VAL X N 1
ATOM 10360 C CA . VAL H 2 72 ? -50.874 -45.200 37.560 1.00 29.25 72 VAL X CA 1
ATOM 10361 C C . VAL H 2 72 ? -51.085 -45.966 38.861 1.00 31.16 72 VAL X C 1
ATOM 10362 O O . VAL H 2 72 ? -50.275 -46.818 39.247 1.00 31.44 72 VAL X O 1
ATOM 10366 N N . ASP H 2 73 ? -52.188 -45.661 39.512 1.00 32.36 73 ASP X N 1
ATOM 10367 C CA . ASP H 2 73 ? -52.714 -46.470 40.568 1.00 34.93 73 ASP X CA 1
ATOM 10368 C C . ASP H 2 73 ? -54.085 -46.893 40.089 1.00 35.32 73 ASP X C 1
ATOM 10369 O O . ASP H 2 73 ? -55.043 -46.126 40.138 1.00 35.20 73 ASP X O 1
ATOM 10374 N N . LYS H 2 74 ? -54.148 -48.129 39.623 1.00 35.33 74 LYS X N 1
ATOM 10375 C CA . LYS H 2 74 ? -55.347 -48.741 39.056 1.00 37.00 74 LYS X CA 1
ATOM 10376 C C . LYS H 2 74 ? -56.504 -48.760 40.031 1.00 38.18 74 LYS X C 1
ATOM 10377 O O . LYS H 2 74 ? -57.638 -48.481 39.668 1.00 38.13 74 LYS X O 1
ATOM 10383 N N . SER H 2 75 ? -56.183 -49.108 41.266 1.00 39.20 75 SER X N 1
ATOM 10384 C CA . SER H 2 75 ? -57.166 -49.263 42.335 1.00 40.78 75 SER X CA 1
ATOM 10385 C C . SER H 2 75 ? -57.975 -47.966 42.598 1.00 41.42 75 SER X C 1
ATOM 10386 O O . SER H 2 75 ? -59.182 -48.033 42.966 1.00 43.10 75 SER X O 1
ATOM 10389 N N . ALA H 2 76 ? -57.264 -46.851 42.416 1.00 39.43 76 ALA X N 1
ATOM 10390 C CA . ALA H 2 76 ? -57.707 -45.481 42.541 1.00 39.91 76 ALA X CA 1
ATOM 10391 C C . ALA H 2 76 ? -58.077 -44.785 41.207 1.00 37.83 76 ALA X C 1
ATOM 10392 O O . ALA H 2 76 ? -58.453 -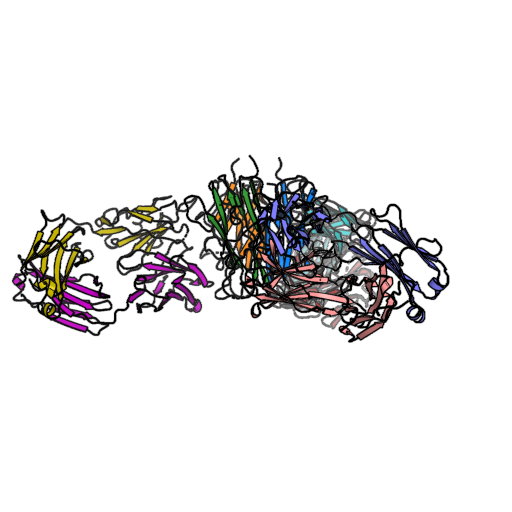43.601 41.208 1.00 38.19 76 ALA X O 1
ATOM 10394 N N . SER H 2 77 ? -57.968 -45.480 40.079 1.00 36.22 77 SER X N 1
ATOM 10395 C CA . SER H 2 77 ? -58.238 -44.876 38.750 1.00 34.60 77 SER X CA 1
ATOM 10396 C C . SER H 2 77 ? -57.581 -43.554 38.504 1.00 33.12 77 SER X C 1
ATOM 10397 O O . SER H 2 77 ? -58.221 -42.595 38.004 1.00 32.83 77 SER X O 1
ATOM 10400 N N . THR H 2 78 ? -56.309 -43.495 38.842 1.00 32.31 78 THR X N 1
ATOM 10401 C CA . THR H 2 78 ? -55.577 -42.246 38.806 1.00 31.63 78 THR X CA 1
ATOM 10402 C C . THR H 2 78 ? -54.261 -42.459 38.078 1.00 30.45 78 THR X C 1
ATOM 10403 O O . THR H 2 78 ? -53.561 -43.449 38.329 1.00 30.53 78 THR X O 1
ATOM 10407 N N . ALA H 2 79 ? -53.955 -41.522 37.183 1.00 28.45 79 ALA X N 1
ATOM 10408 C CA . ALA H 2 79 ? -52.687 -41.474 36.503 1.00 26.88 79 ALA X CA 1
ATOM 10409 C C . ALA H 2 79 ? -51.910 -40.300 37.038 1.00 27.72 79 ALA X C 1
ATOM 10410 O O . ALA H 2 79 ? -52.489 -39.236 37.396 1.00 29.03 79 ALA X O 1
ATOM 10412 N N . TYR H 2 80 ? -50.607 -40.460 37.085 1.00 28.26 80 TYR X N 1
ATOM 10413 C CA . TYR H 2 80 ? -49.732 -39.441 37.621 1.00 29.63 80 TYR X CA 1
ATOM 10414 C C . TYR H 2 80 ? -48.631 -39.132 36.699 1.00 28.48 80 TYR X C 1
ATOM 10415 O O . TYR H 2 80 ? -48.137 -40.023 35.988 1.00 27.75 80 TYR X O 1
ATOM 10424 N N . MET H 2 81 ? -48.231 -37.869 36.710 1.00 28.51 81 MET X N 1
ATOM 10425 C CA . MET H 2 81 ? -47.064 -37.450 35.987 1.00 29.18 81 MET X CA 1
ATOM 10426 C C . MET H 2 81 ? -46.138 -36.646 36.882 1.00 31.11 81 MET X C 1
ATOM 10427 O O . MET H 2 81 ? -46.530 -35.624 37.398 1.00 31.21 81 MET X O 1
ATOM 10432 N N . GLU H 2 82 ? -44.907 -37.109 37.020 1.00 31.84 82 GLU X N 1
ATOM 10433 C CA . GLU H 2 82 ? -43.937 -36.390 37.785 1.00 34.12 82 GLU X CA 1
ATOM 10434 C C . GLU H 2 82 ? -42.949 -35.682 36.847 1.00 34.09 82 GLU X C 1
ATOM 10435 O O . GLU H 2 82 ? -42.375 -36.308 35.935 1.00 33.21 82 GLU X O 1
ATOM 10441 N N . LEU H 2 83 ? -42.774 -34.381 37.086 1.00 34.12 83 LEU X N 1
ATOM 10442 C CA . LEU H 2 83 ? -41.878 -33.542 36.313 1.00 34.64 83 LEU X CA 1
ATOM 10443 C C . LEU H 2 83 ? -40.729 -33.173 37.209 1.00 36.63 83 LEU X C 1
ATOM 10444 O O . LEU H 2 83 ? -40.973 -32.613 38.266 1.00 36.98 83 LEU X O 1
ATOM 10449 N N . SER H 2 84 ? -39.489 -33.485 36.792 1.00 37.80 84 SER X N 1
ATOM 10450 C CA . SER H 2 84 ? -38.276 -33.253 37.612 1.00 40.73 84 SER X CA 1
ATOM 10451 C C . SER H 2 84 ? -37.349 -32.180 37.002 1.00 41.65 84 SER X C 1
ATOM 10452 O O . SER H 2 84 ? -37.515 -31.760 35.847 1.00 40.60 84 SER X O 1
ATOM 10455 N N . SER H 2 85 ? -36.371 -31.744 37.770 1.00 44.03 85 SER X N 1
ATOM 10456 C CA . SER H 2 85 ? -35.421 -30.697 37.353 1.00 46.03 85 SER X CA 1
ATOM 10457 C C . SER H 2 85 ? -36.111 -29.516 36.702 1.00 44.64 85 SER X C 1
ATOM 10458 O O . SER H 2 85 ? -35.686 -29.074 35.633 1.00 44.38 85 SER X O 1
ATOM 10461 N N . LEU H 2 86 ? -37.165 -29.012 37.336 1.00 43.80 86 LEU X N 1
ATOM 10462 C CA . LEU H 2 86 ? -37.976 -27.965 36.719 1.00 42.81 86 LEU X CA 1
ATOM 10463 C C . LEU H 2 86 ? -37.194 -26.677 36.436 1.00 45.68 86 LEU X C 1
ATOM 10464 O O . LEU H 2 86 ? -36.419 -26.208 37.296 1.00 48.55 86 LEU X O 1
ATOM 10469 N N . ARG H 2 87 ? -37.397 -26.126 35.242 1.00 45.66 87 ARG X N 1
ATOM 10470 C CA . ARG H 2 87 ? -36.879 -24.821 34.828 1.00 48.83 87 ARG X CA 1
ATOM 10471 C C . ARG H 2 87 ? -37.982 -23.970 34.247 1.00 46.85 87 ARG X C 1
ATOM 10472 O O . ARG H 2 87 ? -39.054 -24.481 33.898 1.00 43.94 87 ARG X O 1
ATOM 10480 N N . SER H 2 88 ? -37.733 -22.670 34.131 1.00 48.05 88 SER X N 1
ATOM 10481 C CA . SER H 2 88 ? -38.803 -21.757 33.793 1.00 47.73 88 SER X CA 1
ATOM 10482 C C . SER H 2 88 ? -39.497 -22.185 32.482 1.00 44.80 88 SER X C 1
ATOM 10483 O O . SER H 2 88 ? -40.690 -22.001 32.332 1.00 42.78 88 SER X O 1
ATOM 10486 N N . GLU H 2 89 ? -38.745 -22.780 31.563 1.00 44.38 89 GLU X N 1
ATOM 10487 C CA . GLU H 2 89 ? -39.299 -23.284 30.304 1.00 42.50 89 GLU X CA 1
ATOM 10488 C C . GLU H 2 89 ? -40.271 -24.449 30.457 1.00 38.99 89 GLU X C 1
ATOM 10489 O O . GLU H 2 89 ? -40.886 -24.876 29.464 1.00 37.78 89 GLU X O 1
ATOM 10495 N N . ASP H 2 90 ? -40.420 -24.987 31.667 1.00 37.55 90 ASP X N 1
ATOM 10496 C CA . ASP H 2 90 ? -41.456 -25.993 31.947 1.00 34.71 90 ASP X CA 1
ATOM 10497 C C . ASP H 2 90 ? -42.794 -25.371 32.341 1.00 33.72 90 ASP X C 1
ATOM 10498 O O . ASP H 2 90 ? -43.779 -26.096 32.534 1.00 32.34 90 ASP X O 1
ATOM 10503 N N . THR H 2 91 ? -42.826 -24.046 32.453 1.00 34.18 91 THR X N 1
ATOM 10504 C CA . THR H 2 91 ? -44.059 -23.328 32.778 1.00 33.48 91 THR X CA 1
ATOM 10505 C C . THR H 2 91 ? -45.083 -23.606 31.664 1.00 31.62 91 THR X C 1
ATOM 10506 O O . THR H 2 91 ? -44.815 -23.346 30.473 1.00 31.34 91 THR X O 1
ATOM 10510 N N . ALA H 2 92 ? -46.227 -24.144 32.051 1.00 30.52 92 ALA X N 1
ATOM 10511 C CA . ALA H 2 92 ? -47.214 -24.589 31.076 1.00 29.24 92 ALA X CA 1
ATOM 10512 C C . ALA H 2 92 ? -48.490 -25.026 31.751 1.00 28.91 92 ALA X C 1
ATOM 10513 O O . ALA H 2 92 ? -48.531 -25.241 32.971 1.00 29.37 92 ALA X O 1
ATOM 10515 N N . VAL H 2 93 ? -49.536 -25.173 30.942 1.00 27.97 93 VAL X N 1
ATOM 10516 C CA . VAL H 2 93 ? -50.662 -26.005 31.335 1.00 27.67 93 VAL X CA 1
ATOM 10517 C C . VAL H 2 93 ? -50.375 -27.435 30.860 1.00 26.63 93 VAL X C 1
ATOM 10518 O O . VAL H 2 93 ? -49.923 -27.648 29.737 1.00 26.03 93 VAL X O 1
ATOM 10522 N N . TYR H 2 94 ? -50.635 -28.396 31.732 1.00 26.58 94 TYR X N 1
ATOM 10523 C CA . TYR H 2 94 ? -50.440 -29.799 31.476 1.00 25.31 94 TYR X CA 1
ATOM 10524 C C . TYR H 2 94 ? -51.781 -30.508 31.567 1.00 24.96 94 TYR X C 1
ATOM 10525 O O . TYR H 2 94 ? -52.493 -30.377 32.569 1.00 25.98 94 TYR X O 1
ATOM 10534 N N . TYR H 2 95 ? -52.117 -31.252 30.515 1.00 24.25 95 TYR X N 1
ATOM 10535 C CA . TYR H 2 95 ? -53.352 -32.021 30.432 1.00 23.93 95 TYR X CA 1
ATOM 10536 C C . TYR H 2 95 ? -53.103 -33.507 30.515 1.00 23.69 95 TYR X C 1
ATOM 10537 O O . TYR H 2 95 ? -52.117 -33.973 30.017 1.00 23.33 95 TYR X O 1
ATOM 10546 N N . CYS H 2 96 ? -54.021 -34.257 31.143 1.00 24.32 96 CYS X N 1
ATOM 10547 C CA . CYS H 2 96 ? -54.173 -35.685 30.801 1.00 23.45 96 CYS X CA 1
ATOM 10548 C C . CYS H 2 96 ? -55.316 -35.792 29.828 1.00 22.91 96 CYS X C 1
ATOM 10549 O O . CYS H 2 96 ? -56.262 -34.974 29.864 1.00 24.39 96 CYS X O 1
ATOM 10552 N N . THR H 2 97 ? -55.243 -36.765 28.928 1.00 22.21 97 THR X N 1
ATOM 10553 C CA . THR H 2 97 ? -56.336 -36.990 27.987 1.00 21.88 97 THR X CA 1
ATOM 10554 C C . THR H 2 97 ? -56.404 -38.475 27.607 1.00 21.95 97 THR X C 1
ATOM 10555 O O . THR H 2 97 ? -55.373 -39.117 27.344 1.00 21.50 97 THR X O 1
ATOM 10559 N N . ARG H 2 98 ? -57.624 -39.008 27.563 1.00 23.08 98 ARG X N 1
ATOM 10560 C CA . ARG H 2 98 ? -57.859 -40.426 27.248 1.00 23.13 98 ARG X CA 1
ATOM 10561 C C . ARG H 2 98 ? -57.730 -40.595 25.772 1.00 23.03 98 ARG X C 1
ATOM 10562 O O . ARG H 2 98 ? -58.199 -39.788 25.018 1.00 22.53 98 ARG X O 1
ATOM 10570 N N . SER H 2 99 ? -57.109 -41.681 25.341 1.00 23.87 99 SER X N 1
ATOM 10571 C CA . SER H 2 99 ? -57.017 -41.916 23.947 1.00 23.58 99 SER X CA 1
ATOM 10572 C C . SER H 2 99 ? -57.759 -43.146 23.530 1.00 26.08 99 SER X C 1
ATOM 10573 O O . SER H 2 99 ? -57.673 -44.199 24.145 1.00 27.75 99 SER X O 1
ATOM 10576 N N . ASP H 2 100 ? -58.472 -43.020 22.438 1.00 29.23 100 ASP X N 1
ATOM 10577 C CA . ASP H 2 100 ? -59.115 -44.121 21.810 1.00 31.39 100 ASP X CA 1
ATOM 10578 C C . ASP H 2 100 ? -58.154 -44.672 20.749 1.00 29.93 100 ASP X C 1
ATOM 10579 O O . ASP H 2 100 ? -57.814 -43.940 19.731 1.00 30.29 100 ASP X O 1
ATOM 10584 N N . GLY H 2 101 ? -57.729 -45.919 21.029 1.00 26.82 101 GLY X N 1
ATOM 10585 C CA . GLY H 2 101 ? -56.825 -46.658 20.176 1.00 25.87 101 GLY X CA 1
ATOM 10586 C C . GLY H 2 101 ? -55.459 -46.035 19.941 1.00 24.05 101 GLY X C 1
ATOM 10587 O O . GLY H 2 101 ? -54.792 -46.380 18.968 1.00 23.66 101 GLY X O 1
ATOM 10588 N N . ARG H 2 102 ? -55.039 -45.124 20.824 1.00 22.44 102 ARG X N 1
ATOM 10589 C CA . ARG H 2 102 ? -53.793 -44.383 20.666 1.00 21.37 102 ARG X CA 1
ATOM 10590 C C . ARG H 2 102 ? -53.786 -43.622 19.382 1.00 20.91 102 ARG X C 1
ATOM 10591 O O . ARG H 2 102 ? -52.736 -43.519 18.742 1.00 20.45 102 ARG X O 1
ATOM 10599 N N . ASN H 2 103 ? -54.950 -43.088 19.009 1.00 20.76 103 ASN X N 1
ATOM 10600 C CA . ASN H 2 103 ? -55.097 -42.266 17.829 1.00 21.21 103 ASN X CA 1
ATOM 10601 C C . ASN H 2 103 ? -55.595 -40.874 18.220 1.00 21.54 103 ASN X C 1
ATOM 10602 O O . ASN H 2 103 ? -54.789 -39.949 18.426 1.00 21.37 103 ASN X O 1
ATOM 10607 N N . ASP H 2 104 ? -56.912 -40.711 18.323 1.00 22.04 104 ASP X N 1
ATOM 10608 C CA . ASP H 2 104 ? -57.484 -39.473 18.757 1.00 23.00 104 ASP X CA 1
ATOM 10609 C C . ASP H 2 104 ? -57.486 -39.405 20.295 1.00 22.13 104 ASP X C 1
ATOM 10610 O O . ASP H 2 104 ? -57.256 -40.418 20.946 1.00 22.42 104 ASP X O 1
ATOM 10615 N N . MET H 2 105 ? -57.729 -38.206 20.814 1.00 21.13 105 MET X N 1
ATOM 10616 C CA . MET H 2 105 ? -57.741 -37.865 22.261 1.00 21.39 105 MET X CA 1
ATOM 10617 C C . MET H 2 105 ? -59.148 -37.390 22.562 1.00 22.01 105 MET X C 1
ATOM 10618 O O . MET H 2 105 ? -59.515 -36.234 22.308 1.00 22.82 105 MET X O 1
ATOM 10623 N N . ASP H 2 106 ? -59.970 -38.284 23.083 1.00 22.44 106 ASP X N 1
ATOM 10624 C CA . ASP H 2 106 ? -61.414 -38.053 23.096 1.00 23.98 106 ASP X CA 1
ATOM 10625 C C . ASP H 2 106 ? -62.003 -37.427 24.360 1.00 24.98 106 ASP X C 1
ATOM 10626 O O . ASP H 2 106 ? -63.128 -36.970 24.313 1.00 26.02 106 ASP X O 1
ATOM 10631 N N . SER H 2 107 ? -61.278 -37.405 25.470 1.00 25.12 107 SER X N 1
ATOM 10632 C CA . SER H 2 107 ? -61.717 -36.649 26.669 1.00 26.48 107 SER X CA 1
ATOM 10633 C C . SER H 2 107 ? -60.527 -36.132 27.371 1.00 24.84 107 SER X C 1
ATOM 10634 O O . SER H 2 107 ? -59.477 -36.757 27.379 1.00 23.60 107 SER X O 1
ATOM 10637 N N . TRP H 2 108 ? -60.678 -34.948 27.935 1.00 24.85 108 TRP X N 1
ATOM 10638 C CA . TRP H 2 108 ? -59.513 -34.231 28.439 1.00 24.14 108 TRP X CA 1
ATOM 10639 C C . TRP H 2 108 ? -59.786 -33.787 29.857 1.00 25.26 108 TRP X C 1
ATOM 10640 O O . TRP H 2 108 ? -60.900 -33.381 30.196 1.00 26.09 108 TRP X O 1
ATOM 10651 N N . GLY H 2 109 ? -58.770 -33.843 30.687 1.00 25.17 109 GLY X N 1
ATOM 10652 C CA . GLY H 2 109 ? -58.809 -33.147 31.969 1.00 26.40 109 GLY X CA 1
ATOM 10653 C C . GLY H 2 109 ? -58.836 -31.648 31.820 1.00 27.31 109 GLY X C 1
ATOM 10654 O O . GLY H 2 109 ? -58.616 -31.148 30.738 1.00 26.04 109 GLY X O 1
ATOM 10655 N N . GLN H 2 110 ? -59.116 -30.946 32.925 1.00 28.93 110 GLN X N 1
ATOM 10656 C CA . GLN H 2 110 ? -59.253 -29.502 32.913 1.00 30.45 110 GLN X CA 1
ATOM 10657 C C . GLN H 2 110 ? -57.891 -28.779 32.802 1.00 30.17 110 GLN X C 1
ATOM 10658 O O . GLN H 2 110 ? -57.854 -27.547 32.517 1.00 30.42 110 GLN X O 1
ATOM 10664 N N . GLY H 2 111 ? -56.806 -29.526 33.017 1.00 28.77 111 GLY X N 1
ATOM 10665 C CA . GLY H 2 111 ? -55.459 -28.988 32.934 1.00 28.79 111 GLY X CA 1
ATOM 10666 C C . GLY H 2 111 ? -54.969 -28.511 34.280 1.00 30.49 111 GLY X C 1
ATOM 10667 O O . GLY H 2 111 ? -55.769 -28.087 35.118 1.00 32.54 111 GLY X O 1
ATOM 10668 N N . THR H 2 112 ? -53.658 -28.587 34.468 1.00 29.91 112 THR X N 1
ATOM 10669 C CA . THR H 2 112 ? -52.978 -28.142 35.657 1.00 31.91 112 THR X CA 1
ATOM 10670 C C . THR H 2 112 ? -51.893 -27.200 35.232 1.00 32.06 112 THR X C 1
ATOM 10671 O O . THR H 2 112 ? -51.006 -27.571 34.472 1.00 30.76 112 THR X O 1
ATOM 10675 N N . LEU H 2 113 ? -51.979 -25.988 35.754 1.00 33.77 113 LEU X N 1
ATOM 10676 C CA . LEU H 2 113 ? -50.987 -24.972 35.572 1.00 34.89 113 LEU X CA 1
ATOM 10677 C C . LEU H 2 113 ? -49.808 -25.236 36.487 1.00 34.69 113 LEU X C 1
ATOM 10678 O O . LEU H 2 113 ? -49.963 -25.356 37.697 1.00 35.90 113 LEU X O 1
ATOM 10683 N N . VAL H 2 114 ? -48.636 -25.313 35.890 1.00 33.69 114 VAL X N 1
ATOM 10684 C CA . VAL H 2 114 ? -47.394 -25.350 36.595 1.00 34.53 114 VAL X CA 1
ATOM 10685 C C . VAL H 2 114 ? -46.612 -24.106 36.191 1.00 35.33 114 VAL X C 1
ATOM 10686 O O . VAL H 2 114 ? -46.349 -23.887 35.005 1.00 34.09 114 VAL X O 1
ATOM 10690 N N . THR H 2 115 ? -46.245 -23.315 37.184 1.00 37.07 115 THR X N 1
ATOM 10691 C CA . THR H 2 115 ? -45.465 -22.103 37.009 1.00 38.82 115 THR X CA 1
ATOM 10692 C C . THR H 2 115 ? -44.158 -22.297 37.748 1.00 40.85 115 THR X C 1
ATOM 10693 O O . THR H 2 115 ? -44.175 -22.525 38.951 1.00 41.49 115 THR X O 1
ATOM 10697 N N . VAL H 2 116 ? -43.040 -22.225 37.021 1.00 41.30 116 VAL X N 1
ATOM 10698 C CA . VAL H 2 116 ? -41.763 -22.297 37.662 1.00 43.42 116 VAL X CA 1
ATOM 10699 C C . VAL H 2 116 ? -40.949 -21.012 37.479 1.00 45.21 116 VAL X C 1
ATOM 10700 O O . VAL H 2 116 ? -40.747 -20.501 36.385 1.00 44.50 116 VAL X O 1
ATOM 10704 N N . SER H 2 117 ? -40.491 -20.517 38.614 1.00 47.11 117 SER X N 1
ATOM 10705 C CA . SER H 2 117 ? -39.855 -19.224 38.682 1.00 49.71 117 SER X CA 1
ATOM 10706 C C . SER H 2 117 ? -39.047 -19.060 39.950 1.00 52.64 117 SER X C 1
ATOM 10707 O O . SER H 2 117 ? -39.462 -19.501 41.022 1.00 52.44 117 SER X O 1
ATOM 10710 N N . SER H 2 118 ? -37.902 -18.412 39.769 1.00 51.31 118 SER X N 1
ATOM 10711 C CA . SER H 2 118 ? -37.033 -17.896 40.856 1.00 53.04 118 SER X CA 1
ATOM 10712 C C . SER H 2 118 ? -37.727 -16.913 41.761 1.00 52.33 118 SER X C 1
ATOM 10713 O O . SER H 2 118 ? -37.380 -16.810 42.955 1.00 53.15 118 SER X O 1
ATOM 10716 N N . ALA H 2 119 ? -38.694 -16.194 41.201 1.00 50.76 119 ALA X N 1
ATOM 10717 C CA . ALA H 2 119 ? -39.416 -15.166 41.936 1.00 50.63 119 ALA X CA 1
ATOM 10718 C C . ALA H 2 119 ? -40.070 -15.682 43.229 1.00 51.93 119 ALA X C 1
ATOM 10719 O O . ALA H 2 119 ? -40.447 -16.842 43.328 1.00 52.46 119 ALA X O 1
ATOM 10721 N N . SER H 2 120 ? -40.177 -14.790 44.215 1.00 53.08 120 SER X N 1
ATOM 10722 C CA . SER H 2 120 ? -40.949 -15.011 45.437 1.00 54.27 120 SER X CA 1
ATOM 10723 C C . SER H 2 120 ? -42.265 -14.196 45.424 1.00 53.12 120 SER X C 1
ATOM 10724 O O . SER H 2 120 ? -42.357 -13.138 44.758 1.00 51.86 120 SER X O 1
ATOM 10727 N N . THR H 2 121 ? -43.270 -14.696 46.154 1.00 53.54 121 THR X N 1
ATOM 10728 C CA . THR H 2 121 ? -44.568 -14.036 46.300 1.00 53.02 121 THR X CA 1
ATOM 10729 C C . THR H 2 121 ? -44.386 -12.554 46.645 1.00 53.26 121 THR X C 1
ATOM 10730 O O . THR H 2 121 ? -43.554 -12.195 47.475 1.00 54.95 121 THR X O 1
ATOM 10734 N N . LYS H 2 122 ? -45.162 -11.697 46.017 1.00 51.64 122 LYS X N 1
ATOM 10735 C CA . LYS H 2 122 ? -45.013 -10.260 46.211 1.00 51.87 122 LYS X CA 1
ATOM 10736 C C . LYS H 2 122 ? -46.247 -9.572 45.667 1.00 50.49 122 LYS X C 1
ATOM 10737 O O . LYS H 2 122 ? -46.649 -9.831 44.508 1.00 48.54 122 LYS X O 1
ATOM 10743 N N . GLY H 2 123 ? -46.851 -8.705 46.482 1.00 51.54 123 GLY X N 1
ATOM 10744 C CA . GLY H 2 123 ? -48.017 -7.932 46.063 1.00 50.92 123 GLY X CA 1
ATOM 10745 C C . GLY H 2 123 ? -47.650 -6.805 45.115 1.00 49.52 123 GLY X C 1
ATOM 10746 O O . GLY H 2 123 ? -46.502 -6.321 45.133 1.00 49.77 123 GLY X O 1
ATOM 10747 N N . PRO H 2 124 ? -48.617 -6.364 44.283 1.00 48.24 124 PRO X N 1
ATOM 10748 C CA . PRO H 2 124 ? -48.340 -5.283 43.336 1.00 47.07 124 PRO X CA 1
ATOM 10749 C C . PRO H 2 124 ? -48.280 -3.876 43.963 1.00 48.55 124 PRO X C 1
ATOM 10750 O O . PRO H 2 124 ? -48.935 -3.613 44.969 1.00 50.05 124 PRO X O 1
ATOM 10754 N N . SER H 2 125 ? -47.486 -3.004 43.346 1.00 47.88 125 SER X N 1
ATOM 10755 C CA . SER H 2 125 ? -47.652 -1.569 43.484 1.00 48.85 125 SER X CA 1
ATOM 10756 C C . SER H 2 125 ? -48.771 -1.178 42.513 1.00 46.79 125 SER X C 1
ATOM 10757 O O . SER H 2 125 ? -48.915 -1.789 41.434 1.00 43.99 125 SER X O 1
ATOM 10760 N N . VAL H 2 126 ? -49.562 -0.181 42.905 1.00 47.48 126 VAL X N 1
ATOM 10761 C CA . VAL H 2 126 ? -50.675 0.286 42.087 1.00 46.13 126 VAL X CA 1
ATOM 10762 C C . VAL H 2 126 ? -50.490 1.776 41.840 1.00 46.70 126 VAL X C 1
ATOM 10763 O O . VAL H 2 126 ? -50.388 2.537 42.782 1.00 48.67 126 VAL X O 1
ATOM 10767 N N . PHE H 2 127 ? -50.449 2.161 40.569 1.00 44.53 127 PHE X N 1
ATOM 10768 C CA . PHE H 2 127 ? -50.196 3.526 40.153 1.00 45.08 127 PHE X CA 1
ATOM 10769 C C . PHE H 2 127 ? -51.349 4.011 39.280 1.00 43.91 127 PHE X C 1
ATOM 10770 O O . PHE H 2 127 ? -51.842 3.239 38.487 1.00 41.56 127 PHE X O 1
ATOM 10778 N N . PRO H 2 128 ? -51.772 5.292 39.429 1.00 45.72 128 PRO X N 1
ATOM 10779 C CA . PRO H 2 128 ? -52.807 5.871 38.528 1.00 44.74 128 PRO X CA 1
ATOM 10780 C C . PRO H 2 128 ? -52.331 6.024 37.086 1.00 43.57 128 PRO X C 1
ATOM 10781 O O . PRO H 2 128 ? -51.173 6.352 36.846 1.00 44.39 128 PRO X O 1
ATOM 10785 N N . LEU H 2 129 ? -53.227 5.760 36.142 1.00 42.16 129 LEU X N 1
ATOM 10786 C CA . LEU H 2 129 ? -53.085 6.211 34.757 1.00 41.41 129 LEU X CA 1
ATOM 10787 C C . LEU H 2 129 ? -54.118 7.323 34.684 1.00 42.60 129 LEU X C 1
ATOM 10788 O O . LEU H 2 129 ? -55.299 7.075 34.496 1.00 41.53 129 LEU X O 1
ATOM 10793 N N . ALA H 2 130 ? -53.659 8.556 34.871 1.00 45.65 130 ALA X N 1
ATOM 10794 C CA . ALA H 2 130 ? -54.581 9.674 35.102 1.00 47.68 130 ALA X CA 1
ATOM 10795 C C . ALA H 2 130 ? -55.077 10.276 33.790 1.00 47.49 130 ALA X C 1
ATOM 10796 O O . ALA H 2 130 ? -54.292 10.433 32.866 1.00 46.85 130 ALA X O 1
ATOM 10798 N N . PRO H 2 131 ? -56.379 10.627 33.723 1.00 48.56 131 PRO X N 1
ATOM 10799 C CA . PRO H 2 131 ? -56.987 11.247 32.549 1.00 48.55 131 PRO X CA 1
ATOM 10800 C C . PRO H 2 131 ? -56.559 12.708 32.421 1.00 51.34 131 PRO X C 1
ATOM 10801 O O . PRO H 2 131 ? -55.635 12.999 31.678 1.00 52.72 131 PRO X O 1
ATOM 10805 N N . GLY H 2 138 ? -60.913 14.690 23.248 1.00 44.61 138 GLY X N 1
ATOM 10806 C CA . GLY H 2 138 ? -62.311 14.518 22.748 1.00 43.92 138 GLY X CA 1
ATOM 10807 C C . GLY H 2 138 ? -63.400 14.513 23.835 1.00 43.46 138 GLY X C 1
ATOM 10808 O O . GLY H 2 138 ? -63.145 14.883 24.996 1.00 44.91 138 GLY X O 1
ATOM 10809 N N . GLY H 2 139 ? -64.616 14.100 23.474 1.00 41.74 139 GLY X N 1
ATOM 10810 C CA . GLY H 2 139 ? -65.702 13.871 24.450 1.00 41.17 139 GLY X CA 1
ATOM 10811 C C . GLY H 2 139 ? -65.528 12.640 25.363 1.00 39.47 139 GLY X C 1
ATOM 10812 O O . GLY H 2 139 ? -66.246 12.496 26.353 1.00 39.44 139 GLY X O 1
ATOM 10813 N N . THR H 2 140 ? -64.583 11.756 25.038 1.00 37.54 140 THR X N 1
ATOM 10814 C CA . THR H 2 140 ? -64.342 10.557 25.813 1.00 36.47 140 THR X CA 1
ATOM 10815 C C . THR H 2 140 ? -62.952 10.637 26.391 1.00 36.20 140 THR X C 1
ATOM 10816 O O . THR H 2 140 ? -62.040 10.999 25.673 1.00 35.71 140 THR X O 1
ATOM 10820 N N . ALA H 2 141 ? -62.803 10.297 27.681 1.00 36.53 141 ALA X N 1
ATOM 10821 C CA . ALA H 2 141 ? -61.475 10.215 28.316 1.00 36.57 141 ALA X CA 1
ATOM 10822 C C . ALA H 2 141 ? -61.194 8.807 28.760 1.00 35.68 141 ALA X C 1
ATOM 10823 O O . ALA H 2 141 ? -62.122 8.033 28.999 1.00 35.83 141 ALA X O 1
ATOM 10825 N N . ALA H 2 142 ? -59.905 8.492 28.878 1.00 35.45 142 ALA X N 1
ATOM 10826 C CA . ALA H 2 142 ? -59.444 7.202 29.386 1.00 34.71 142 ALA X CA 1
ATOM 10827 C C . ALA H 2 142 ? -58.679 7.470 30.677 1.00 36.08 142 ALA X C 1
ATOM 10828 O O . ALA H 2 142 ? -57.990 8.492 30.818 1.00 37.00 142 ALA X O 1
ATOM 10830 N N . LEU H 2 143 ? -58.823 6.554 31.612 1.00 36.21 143 LEU X N 1
ATOM 10831 C CA . LEU H 2 143 ? -58.020 6.546 32.813 1.00 37.65 143 LEU X CA 1
ATOM 10832 C C . LEU H 2 143 ? -57.778 5.086 33.160 1.00 36.99 143 LEU X C 1
ATOM 10833 O O . LEU H 2 143 ? -58.394 4.179 32.570 1.00 35.69 143 LEU X O 1
ATOM 10838 N N . GLY H 2 144 ? -56.884 4.845 34.108 1.00 37.89 144 GLY X N 1
ATOM 10839 C CA . GLY H 2 144 ? -56.590 3.477 34.490 1.00 37.41 144 GLY X CA 1
ATOM 10840 C C . GLY H 2 144 ? -55.768 3.321 35.756 1.00 38.77 144 GLY X C 1
ATOM 10841 O O . GLY H 2 144 ? -55.471 4.306 36.457 1.00 39.97 144 GLY X O 1
ATOM 10842 N N . CYS H 2 145 ? -55.426 2.061 36.010 1.00 38.15 145 CYS X N 1
ATOM 10843 C CA . CYS H 2 145 ? -54.493 1.635 37.045 1.00 39.37 145 CYS X CA 1
ATOM 10844 C C . CYS H 2 145 ? -53.446 0.710 36.454 1.00 38.21 145 CYS X C 1
ATOM 10845 O O . CYS H 2 145 ? -53.781 -0.243 35.735 1.00 36.64 145 CYS X O 1
ATOM 10848 N N . LEU H 2 146 ? -52.184 1.020 36.748 1.00 39.08 146 LEU X N 1
ATOM 10849 C CA . LEU H 2 146 ? -51.034 0.168 36.410 1.00 38.71 146 LEU X CA 1
ATOM 10850 C C . LEU H 2 146 ? -50.757 -0.651 37.657 1.00 39.80 146 LEU X C 1
ATOM 10851 O O . LEU H 2 146 ? -50.494 -0.095 38.734 1.00 40.70 146 LEU X O 1
ATOM 10856 N N . VAL H 2 147 ? -50.826 -1.967 37.505 1.00 39.35 147 VAL X N 1
ATOM 10857 C CA . VAL H 2 147 ? -50.718 -2.929 38.606 1.00 40.90 147 VAL X CA 1
ATOM 10858 C C . VAL H 2 147 ? -49.366 -3.583 38.344 1.00 41.04 147 VAL X C 1
ATOM 10859 O O . VAL H 2 147 ? -49.256 -4.417 37.455 1.00 39.70 147 VAL X O 1
ATOM 10863 N N . LYS H 2 148 ? -48.344 -3.179 39.093 1.00 43.37 148 LYS X N 1
ATOM 10864 C CA . LYS H 2 148 ? -46.957 -3.480 38.713 1.00 44.28 148 LYS X CA 1
ATOM 10865 C C . LYS H 2 148 ? -46.190 -4.300 39.753 1.00 45.24 148 LYS X C 1
ATOM 10866 O O . LYS H 2 148 ? -46.337 -4.094 40.961 1.00 46.02 148 LYS X O 1
ATOM 10872 N N . ASP H 2 149 ? -45.375 -5.229 39.237 1.00 44.44 149 ASP X N 1
ATOM 10873 C CA . ASP H 2 149 ? -44.351 -5.931 39.986 1.00 45.32 149 ASP X CA 1
ATOM 10874 C C . ASP H 2 149 ? -44.925 -6.855 41.046 1.00 45.63 149 ASP X C 1
ATOM 10875 O O . ASP H 2 149 ? -44.639 -6.712 42.234 1.00 47.44 149 ASP X O 1
ATOM 10880 N N . TYR H 2 150 ? -45.731 -7.813 40.608 1.00 44.29 150 TYR X N 1
ATOM 10881 C CA . TYR H 2 150 ? -46.301 -8.832 41.507 1.00 44.52 150 TYR X CA 1
ATOM 10882 C C . TYR H 2 150 ? -45.967 -10.261 41.037 1.00 43.80 150 TYR X C 1
ATOM 10883 O O . TYR H 2 150 ? -45.614 -10.481 39.890 1.00 42.28 150 TYR X O 1
ATOM 10892 N N . PHE H 2 151 ? -46.091 -11.203 41.964 1.00 44.63 151 PHE X N 1
ATOM 10893 C CA . PHE H 2 151 ? -45.912 -12.631 41.684 1.00 44.57 151 PHE X CA 1
ATOM 10894 C C . PHE H 2 151 ? -46.621 -13.471 42.742 1.00 45.91 151 PHE X C 1
ATOM 10895 O O . PHE H 2 151 ? -46.600 -13.114 43.944 1.00 47.41 151 PHE X O 1
ATOM 10903 N N . PRO H 2 152 ? -47.249 -14.584 42.345 1.00 46.52 152 PRO X N 1
ATOM 10904 C CA . PRO H 2 152 ? -47.478 -14.972 40.963 1.00 45.35 152 PRO X CA 1
ATOM 10905 C C . PRO H 2 152 ? -48.807 -14.392 40.501 1.00 44.55 152 PRO X C 1
ATOM 10906 O O . PRO H 2 152 ? -49.367 -13.548 41.191 1.00 44.41 152 PRO X O 1
ATOM 10910 N N . GLU H 2 153 ? -49.286 -14.839 39.339 1.00 43.84 153 GLU X N 1
ATOM 10911 C CA A GLU H 2 153 ? -50.638 -14.525 38.872 0.50 43.43 153 GLU X CA 1
ATOM 10912 C CA B GLU H 2 153 ? -50.640 -14.507 38.886 0.50 43.40 153 GLU X CA 1
ATOM 10913 C C . GLU H 2 153 ? -51.639 -15.259 39.768 1.00 45.08 153 GLU X C 1
ATOM 10914 O O . GLU H 2 153 ? -51.275 -16.241 40.374 1.00 46.55 153 GLU X O 1
ATOM 10925 N N . PRO H 2 154 ? -52.901 -14.812 39.866 1.00 45.71 154 PRO X N 1
ATOM 10926 C CA . PRO H 2 154 ? -53.495 -13.628 39.197 1.00 44.57 154 PRO X CA 1
ATOM 10927 C C . PRO H 2 154 ? -53.627 -12.412 40.108 1.00 45.31 154 PRO X C 1
ATOM 10928 O O . PRO H 2 154 ? -53.412 -12.520 41.320 1.00 46.75 154 PRO X O 1
ATOM 10932 N N . VAL H 2 155 ? -53.964 -11.269 39.508 1.00 44.74 155 VAL X N 1
ATOM 10933 C CA . VAL H 2 155 ? -54.643 -10.177 40.203 1.00 45.90 155 VAL X CA 1
ATOM 10934 C C . VAL H 2 155 ? -56.039 -10.038 39.612 1.00 46.04 155 VAL X C 1
ATOM 10935 O O . VAL H 2 155 ? -56.281 -10.437 38.475 1.00 45.00 155 VAL X O 1
ATOM 10939 N N . THR H 2 156 ? -56.944 -9.467 40.398 1.00 47.71 156 THR X N 1
ATOM 10940 C CA . THR H 2 156 ? -58.243 -9.019 39.913 1.00 47.79 156 THR X CA 1
ATOM 10941 C C . THR H 2 156 ? -58.287 -7.502 40.091 1.00 47.53 156 THR X C 1
ATOM 10942 O O . THR H 2 156 ? -57.778 -6.939 41.081 1.00 47.95 156 THR X O 1
ATOM 10946 N N . VAL H 2 157 ? -58.889 -6.840 39.118 1.00 46.86 157 VAL X N 1
ATOM 10947 C CA . VAL H 2 157 ? -59.182 -5.410 39.201 1.00 46.76 157 VAL X CA 1
ATOM 10948 C C . VAL H 2 157 ? -60.675 -5.232 38.987 1.00 47.29 157 VAL X C 1
ATOM 10949 O O . VAL H 2 157 ? -61.241 -5.788 38.064 1.00 46.31 157 VAL X O 1
ATOM 10953 N N . SER H 2 158 ? -61.311 -4.464 39.853 1.00 48.71 158 SER X N 1
ATOM 10954 C CA . SER H 2 158 ? -62.659 -3.959 39.571 1.00 49.67 158 SER X CA 1
ATOM 10955 C C . SER H 2 158 ? -62.619 -2.437 39.679 1.00 49.67 158 SER X C 1
ATOM 10956 O O . SER H 2 158 ? -61.584 -1.846 40.057 1.00 48.94 158 SER X O 1
ATOM 10959 N N . TRP H 2 159 ? -63.737 -1.804 39.333 1.00 50.50 159 TRP X N 1
ATOM 10960 C CA . TRP H 2 159 ? -63.834 -0.339 39.296 1.00 50.45 159 TRP X CA 1
ATOM 10961 C C . TRP H 2 159 ? -65.042 0.048 40.123 1.00 53.41 159 TRP X C 1
ATOM 10962 O O . TRP H 2 159 ? -66.115 -0.513 39.927 1.00 54.32 159 TRP X O 1
ATOM 10973 N N . ASN H 2 160 ? -64.849 0.997 41.043 1.00 55.31 160 ASN X N 1
ATOM 10974 C CA . ASN H 2 160 ? -65.897 1.447 41.977 1.00 59.02 160 ASN X CA 1
ATOM 10975 C C . ASN H 2 160 ? -66.599 0.249 42.619 1.00 61.41 160 ASN X C 1
ATOM 10976 O O . ASN H 2 160 ? -67.822 0.125 42.562 1.00 63.02 160 ASN X O 1
ATOM 10981 N N . SER H 2 161 ? -65.772 -0.619 43.221 1.00 62.04 161 SER X N 1
ATOM 10982 C CA . SER H 2 161 ? -66.150 -1.941 43.778 1.00 63.97 161 SER X CA 1
ATOM 10983 C C . SER H 2 161 ? -67.237 -2.625 42.940 1.00 64.38 161 SER X C 1
ATOM 10984 O O . SER H 2 161 ? -68.272 -3.042 43.447 1.00 67.28 161 SER X O 1
ATOM 10987 N N . GLY H 2 162 ? -66.967 -2.720 41.630 1.00 61.70 162 GLY X N 1
ATOM 10988 C CA . GLY H 2 162 ? -67.878 -3.362 40.674 1.00 61.73 162 GLY X CA 1
ATOM 10989 C C . GLY H 2 162 ? -69.146 -2.618 40.265 1.00 63.49 162 GLY X C 1
ATOM 10990 O O . GLY H 2 162 ? -70.023 -3.223 39.641 1.00 65.15 162 GLY X O 1
ATOM 10991 N N . ALA H 2 163 ? -69.265 -1.330 40.601 1.00 63.99 163 ALA X N 1
ATOM 10992 C CA . ALA H 2 163 ? -70.349 -0.485 40.092 1.00 64.53 163 ALA X CA 1
ATOM 10993 C C . ALA H 2 163 ? -70.114 -0.149 38.603 1.00 61.03 163 ALA X C 1
ATOM 10994 O O . ALA H 2 163 ? -71.070 -0.020 37.831 1.00 61.00 163 ALA X O 1
ATOM 10995 N N . LEU H 2 164 ? -68.841 -0.009 38.205 1.00 57.90 164 LEU X N 1
ATOM 10996 C CA . LEU H 2 164 ? -68.466 0.403 36.829 1.00 54.41 164 LEU X CA 1
ATOM 10997 C C . LEU H 2 164 ? -67.819 -0.764 36.080 1.00 52.25 164 LEU X C 1
ATOM 10998 O O . LEU H 2 164 ? -66.708 -1.173 36.407 1.00 50.93 164 LEU X O 1
ATOM 11003 N N . THR H 2 165 ? -68.530 -1.291 35.091 1.00 52.01 165 THR X N 1
ATOM 11004 C CA . THR H 2 165 ? -68.036 -2.373 34.212 1.00 50.78 165 THR X CA 1
ATOM 11005 C C . THR H 2 165 ? -67.916 -1.927 32.758 1.00 48.91 165 THR X C 1
ATOM 11006 O O . THR H 2 165 ? -66.961 -2.291 32.063 1.00 47.36 165 THR X O 1
ATOM 11010 N N . SER H 2 166 ? -68.896 -1.152 32.307 1.00 49.16 166 SER X N 1
ATOM 11011 C CA . SER H 2 166 ? -68.942 -0.651 30.951 1.00 47.64 166 SER X CA 1
ATOM 11012 C C . SER H 2 166 ? -67.678 0.118 30.549 1.00 45.00 166 SER X C 1
ATOM 11013 O O . SER H 2 166 ? -67.272 1.045 31.260 1.00 45.55 166 SER X O 1
ATOM 11016 N N . GLY H 2 167 ? -67.078 -0.279 29.419 1.00 42.34 167 GLY X N 1
ATOM 11017 C CA . GLY H 2 167 ? -65.886 0.327 28.888 1.00 39.81 167 GLY X CA 1
ATOM 11018 C C . GLY H 2 167 ? -64.606 -0.056 29.615 1.00 38.59 167 GLY X C 1
ATOM 11019 O O . GLY H 2 167 ? -63.553 0.529 29.339 1.00 37.80 167 GLY X O 1
ATOM 11020 N N . VAL H 2 168 ? -64.665 -1.017 30.540 1.00 38.57 168 VAL X N 1
ATOM 11021 C CA . VAL H 2 168 ? -63.456 -1.479 31.240 1.00 37.52 168 VAL X CA 1
ATOM 11022 C C . VAL H 2 168 ? -62.711 -2.494 30.368 1.00 36.22 168 VAL X C 1
ATOM 11023 O O . VAL H 2 168 ? -63.310 -3.365 29.769 1.00 36.56 168 VAL X O 1
ATOM 11027 N N . HIS H 2 169 ? -61.393 -2.344 30.310 1.00 34.98 169 HIS X N 1
ATOM 11028 C CA . HIS H 2 169 ? -60.526 -3.310 29.685 1.00 34.17 169 HIS X CA 1
ATOM 11029 C C . HIS H 2 169 ? -59.377 -3.585 30.627 1.00 33.86 169 HIS X C 1
ATOM 11030 O O . HIS H 2 169 ? -58.548 -2.701 30.906 1.00 33.28 169 HIS X O 1
ATOM 11037 N N . THR H 2 170 ? -59.321 -4.832 31.112 1.00 34.45 170 THR X N 1
ATOM 11038 C CA . THR H 2 170 ? -58.248 -5.266 31.951 1.00 34.34 170 THR X CA 1
ATOM 11039 C C . THR H 2 170 ? -57.384 -6.172 31.083 1.00 33.68 170 THR X C 1
ATOM 11040 O O . THR H 2 170 ? -57.828 -7.193 30.685 1.00 34.56 170 THR X O 1
ATOM 11044 N N . PHE H 2 171 ? -56.153 -5.764 30.803 1.00 32.86 171 PHE X N 1
ATOM 11045 C CA . PHE H 2 171 ? -55.288 -6.466 29.871 1.00 33.07 171 PHE X CA 1
ATOM 11046 C C . PHE H 2 171 ? -54.670 -7.700 30.529 1.00 34.10 171 PHE X C 1
ATOM 11047 O O . PHE H 2 171 ? -54.465 -7.711 31.779 1.00 34.35 171 PHE X O 1
ATOM 11055 N N . PRO H 2 172 ? -54.371 -8.719 29.729 1.00 34.82 172 PRO X N 1
ATOM 11056 C CA . PRO H 2 172 ? -53.535 -9.865 30.231 1.00 35.89 172 PRO X CA 1
ATOM 11057 C C . PRO H 2 172 ? -52.218 -9.398 30.848 1.00 35.84 172 PRO X C 1
ATOM 11058 O O . PRO H 2 172 ? -51.647 -8.440 30.350 1.00 35.56 172 PRO X O 1
ATOM 11062 N N . ALA H 2 173 ? -51.717 -10.047 31.902 1.00 37.17 173 ALA X N 1
ATOM 11063 C CA . ALA H 2 173 ? -50.437 -9.643 32.469 1.00 37.66 173 ALA X CA 1
ATOM 11064 C C . ALA H 2 173 ? -49.280 -9.925 31.514 1.00 38.90 173 ALA X C 1
ATOM 11065 O O . ALA H 2 173 ? -49.333 -10.845 30.710 1.00 38.93 173 ALA X O 1
ATOM 11067 N N . VAL H 2 174 ? -48.227 -9.130 31.593 1.00 39.53 174 VAL X N 1
ATOM 11068 C CA . VAL H 2 174 ? -46.971 -9.514 30.934 1.00 41.48 174 VAL X CA 1
ATOM 11069 C C . VAL H 2 174 ? -45.934 -9.862 32.015 1.00 41.93 174 VAL X C 1
ATOM 11070 O O . VAL H 2 174 ? -45.889 -9.218 33.058 1.00 41.50 174 VAL X O 1
ATOM 11074 N N . LEU H 2 175 ? -45.123 -10.880 31.735 1.00 42.75 175 LEU X N 1
ATOM 11075 C CA . LEU H 2 175 ? -43.974 -11.207 32.540 1.00 44.18 175 LEU X CA 1
ATOM 11076 C C . LEU H 2 175 ? -42.832 -10.261 32.154 1.00 45.25 175 LEU X C 1
ATOM 11077 O O . LEU H 2 175 ? -42.413 -10.214 30.998 1.00 45.36 175 LEU X O 1
ATOM 11082 N N . GLN H 2 176 ? -42.329 -9.508 33.128 1.00 45.59 176 GLN X N 1
ATOM 11083 C CA . GLN H 2 176 ? -41.206 -8.614 32.896 1.00 47.32 176 GLN X CA 1
ATOM 11084 C C . GLN H 2 176 ? -39.921 -9.386 33.091 1.00 49.56 176 GLN X C 1
ATOM 11085 O O . GLN H 2 176 ? -39.898 -10.421 33.773 1.00 49.33 176 GLN X O 1
ATOM 11091 N N . SER H 2 177 ? -38.851 -8.871 32.493 1.00 51.83 177 SER X N 1
ATOM 11092 C CA . SER H 2 177 ? -37.544 -9.525 32.536 1.00 54.94 177 SER X CA 1
ATOM 11093 C C . SER H 2 177 ? -37.093 -9.752 33.981 1.00 55.38 177 SER X C 1
ATOM 11094 O O . SER H 2 177 ? -36.320 -10.664 34.255 1.00 57.60 177 SER X O 1
ATOM 11097 N N . SER H 2 178 ? -37.590 -8.917 34.902 1.00 54.35 178 SER X N 1
ATOM 11098 C CA . SER H 2 178 ? -37.379 -9.088 36.336 1.00 54.65 178 SER X CA 1
ATOM 11099 C C . SER H 2 178 ? -37.913 -10.383 36.956 1.00 53.27 178 SER X C 1
ATOM 11100 O O . SER H 2 178 ? -37.479 -10.743 38.047 1.00 53.79 178 SER X O 1
ATOM 11103 N N . GLY H 2 179 ? -38.840 -11.068 36.286 1.00 50.93 179 GLY X N 1
ATOM 11104 C CA . GLY H 2 179 ? -39.535 -12.216 36.879 1.00 49.86 179 GLY X CA 1
ATOM 11105 C C . GLY H 2 179 ? -40.855 -11.869 37.570 1.00 47.79 179 GLY X C 1
ATOM 11106 O O . GLY H 2 179 ? -41.495 -12.731 38.178 1.00 47.16 179 GLY X O 1
ATOM 11107 N N . LEU H 2 180 ? -41.258 -10.608 37.475 1.00 46.49 180 LEU X N 1
ATOM 11108 C CA . LEU H 2 180 ? -42.481 -10.130 38.097 1.00 45.42 180 LEU X CA 1
ATOM 11109 C C . LEU H 2 180 ? -43.472 -9.751 37.004 1.00 43.54 180 LEU X C 1
ATOM 11110 O O . LEU H 2 180 ? -43.050 -9.390 35.899 1.00 43.12 180 LEU X O 1
ATOM 11115 N N . TYR H 2 181 ? -44.766 -9.837 37.325 1.00 42.29 181 TYR X N 1
ATOM 11116 C CA . TYR H 2 181 ? -45.812 -9.527 36.381 1.00 41.32 181 TYR X CA 1
ATOM 11117 C C . TYR H 2 181 ? -46.222 -8.057 36.453 1.00 41.00 181 TYR X C 1
ATOM 11118 O O . TYR H 2 181 ? -45.986 -7.371 37.450 1.00 41.34 181 TYR X O 1
ATOM 11127 N N . SER H 2 182 ? -46.837 -7.584 35.367 1.00 40.15 182 SER X N 1
ATOM 11128 C CA . SER H 2 182 ? -47.444 -6.260 35.342 1.00 40.39 182 SER X CA 1
ATOM 11129 C C . SER H 2 182 ? -48.668 -6.287 34.437 1.00 39.19 182 SER X C 1
ATOM 11130 O O . SER H 2 182 ? -48.702 -7.027 33.469 1.00 38.16 182 SER X O 1
ATOM 11133 N N . LEU H 2 183 ? -49.668 -5.486 34.761 1.00 39.13 183 LEU X N 1
ATOM 11134 C CA . LEU H 2 183 ? -50.782 -5.227 33.855 1.00 38.16 183 LEU X CA 1
ATOM 11135 C C . LEU H 2 183 ? -51.360 -3.846 34.112 1.00 37.77 183 LEU X C 1
ATOM 11136 O O . LEU H 2 183 ? -51.188 -3.271 35.197 1.00 38.28 183 LEU X O 1
ATOM 11141 N N . SER H 2 184 ? -52.051 -3.323 33.109 1.00 36.94 184 SER X N 1
ATOM 11142 C CA . SER H 2 184 ? -52.923 -2.171 33.279 1.00 36.81 184 SER X CA 1
ATOM 11143 C C . SER H 2 184 ? -54.409 -2.564 33.168 1.00 35.94 184 SER X C 1
ATOM 11144 O O . SER H 2 184 ? -54.782 -3.515 32.463 1.00 36.28 184 SER X O 1
ATOM 11147 N N . SER H 2 185 ? -55.247 -1.831 33.869 1.00 35.43 185 SER X N 1
ATOM 11148 C CA . SER H 2 185 ? -56.680 -1.870 33.671 1.00 34.87 185 SER X CA 1
ATOM 11149 C C . SER H 2 185 ? -57.087 -0.425 33.333 1.00 34.61 185 SER X C 1
ATOM 11150 O O . SER H 2 185 ? -56.684 0.494 34.011 1.00 35.01 185 SER X O 1
ATOM 11153 N N . VAL H 2 186 ? -57.867 -0.250 32.273 1.00 33.94 186 VAL X N 1
ATOM 11154 C CA . VAL H 2 186 ? -58.282 1.075 31.821 1.00 33.75 186 VAL X CA 1
ATOM 11155 C C . VAL H 2 186 ? -59.800 1.055 31.691 1.00 34.28 186 VAL X C 1
ATOM 11156 O O . VAL H 2 186 ? -60.418 -0.009 31.622 1.00 34.52 186 VAL X O 1
ATOM 11160 N N . VAL H 2 187 ? -60.380 2.251 31.680 1.00 34.95 187 VAL X N 1
ATOM 11161 C CA . VAL H 2 187 ? -61.810 2.468 31.418 1.00 35.40 187 VAL X CA 1
ATOM 11162 C C . VAL H 2 187 ? -61.941 3.799 30.681 1.00 35.30 187 VAL X C 1
ATOM 11163 O O . VAL H 2 187 ? -61.198 4.735 30.975 1.00 35.40 187 VAL X O 1
ATOM 11167 N N . THR H 2 188 ? -62.869 3.869 29.721 1.00 34.98 188 THR X N 1
ATOM 11168 C CA . THR H 2 188 ? -63.194 5.123 29.023 1.00 35.18 188 THR X CA 1
ATOM 11169 C C . THR H 2 188 ? -64.521 5.634 29.544 1.00 36.71 188 THR X C 1
ATOM 11170 O O . THR H 2 188 ? -65.460 4.888 29.719 1.00 37.53 188 THR X O 1
ATOM 11174 N N . VAL H 2 189 ? -64.587 6.925 29.801 1.00 37.83 189 VAL X N 1
ATOM 11175 C CA . VAL H 2 189 ? -65.788 7.531 30.351 1.00 39.70 189 VAL X CA 1
ATOM 11176 C C . VAL H 2 189 ? -65.972 8.859 29.656 1.00 40.15 189 VAL X C 1
ATOM 11177 O O . VAL H 2 189 ? -65.049 9.348 28.989 1.00 39.14 189 VAL X O 1
ATOM 11181 N N . PRO H 2 190 ? -67.157 9.448 29.812 1.00 41.92 190 PRO X N 1
ATOM 11182 C CA . PRO H 2 190 ? -67.329 10.827 29.318 1.00 43.05 190 PRO X CA 1
ATOM 11183 C C . PRO H 2 190 ? -66.342 11.802 29.991 1.00 43.92 190 PRO X C 1
ATOM 11184 O O . PRO H 2 190 ? -66.230 11.810 31.213 1.00 44.99 190 PRO X O 1
ATOM 11188 N N . SER H 2 191 ? -65.636 12.598 29.192 1.00 43.71 191 SER X N 1
ATOM 11189 C CA . SER H 2 191 ? -64.819 13.711 29.709 1.00 45.56 191 SER X CA 1
ATOM 11190 C C . SER H 2 191 ? -65.628 14.573 30.687 1.00 48.81 191 SER X C 1
ATOM 11191 O O . SER H 2 191 ? -65.104 14.986 31.728 1.00 50.28 191 SER X O 1
ATOM 11194 N N . SER H 2 192 ? -66.896 14.815 30.326 1.00 50.26 192 SER X N 1
ATOM 11195 C CA . SER H 2 192 ? -67.920 15.449 31.190 1.00 53.88 192 SER X CA 1
ATOM 11196 C C . SER H 2 192 ? -67.982 14.994 32.625 1.00 56.14 192 SER X C 1
ATOM 11197 O O . SER H 2 192 ? -68.221 15.790 33.514 1.00 58.59 192 SER X O 1
ATOM 11200 N N . SER H 2 193 ? -67.785 13.703 32.828 1.00 55.71 193 SER X N 1
ATOM 11201 C CA . SER H 2 193 ? -67.904 13.098 34.137 1.00 58.25 193 SER X CA 1
ATOM 11202 C C . SER H 2 193 ? -66.673 13.294 35.049 1.00 59.86 193 SER X C 1
ATOM 11203 O O . SER H 2 193 ? -66.759 13.003 36.243 1.00 62.39 193 SER X O 1
ATOM 11206 N N . LEU H 2 194 ? -65.543 13.776 34.518 1.00 59.23 194 LEU X N 1
ATOM 11207 C CA . LEU H 2 194 ? -64.300 13.817 35.310 1.00 60.08 194 LEU X CA 1
ATOM 11208 C C . LEU H 2 194 ? -64.368 14.707 36.565 1.00 63.93 194 LEU X C 1
ATOM 11209 O O . LEU H 2 194 ? -63.527 14.581 37.440 1.00 64.07 194 LEU X O 1
ATOM 11214 N N . GLY H 2 195 ? -65.358 15.593 36.644 1.00 67.44 195 GLY X N 1
ATOM 11215 C CA . GLY H 2 195 ? -65.686 16.326 37.883 1.00 72.49 195 GLY X CA 1
ATOM 11216 C C . GLY H 2 195 ? -66.805 15.665 38.682 1.00 75.13 195 GLY X C 1
ATOM 11217 O O . GLY H 2 195 ? -66.622 15.390 39.863 1.00 78.48 195 GLY X O 1
ATOM 11218 N N . THR H 2 196 ? -67.956 15.416 38.033 1.00 74.84 196 THR X N 1
ATOM 11219 C CA . THR H 2 196 ? -69.146 14.791 38.655 1.00 75.97 196 THR X CA 1
ATOM 11220 C C . THR H 2 196 ? -68.947 13.405 39.335 1.00 74.80 196 THR X C 1
ATOM 11221 O O . THR H 2 196 ? -69.606 13.119 40.333 1.00 77.65 196 THR X O 1
ATOM 11222 N N . GLN H 2 197 ? -68.057 12.554 38.813 1.00 70.59 197 GLN X N 1
ATOM 11223 C CA . GLN H 2 197 ? -67.857 11.203 39.386 1.00 69.42 197 GLN X CA 1
ATOM 11224 C C . GLN H 2 197 ? -66.404 10.841 39.675 1.00 66.89 197 GLN X C 1
ATOM 11225 O O . GLN H 2 197 ? -65.481 11.208 38.931 1.00 64.85 197 GLN X O 1
ATOM 11231 N N . THR H 2 198 ? -66.227 10.102 40.771 1.00 67.11 198 THR X N 1
ATOM 11232 C CA . THR H 2 198 ? -64.921 9.640 41.224 1.00 65.41 198 THR X CA 1
ATOM 11233 C C . THR H 2 198 ? -64.681 8.209 40.751 1.00 61.51 198 THR X C 1
ATOM 11234 O O . THR H 2 198 ? -65.614 7.395 40.644 1.00 60.58 198 THR X O 1
ATOM 11238 N N . TYR H 2 199 ? -63.415 7.917 40.469 1.00 58.68 199 TYR X N 1
ATOM 11239 C CA . TYR H 2 199 ? -63.010 6.649 39.872 1.00 55.22 199 TYR X CA 1
ATOM 11240 C C . TYR H 2 199 ? -61.891 6.021 40.716 1.00 55.01 199 TYR X C 1
ATOM 11241 O O . TYR H 2 199 ? -60.807 6.613 40.893 1.00 54.90 199 TYR X O 1
ATOM 11250 N N . ILE H 2 200 ? -62.174 4.825 41.239 1.00 54.59 200 ILE X N 1
ATOM 11251 C CA . ILE H 2 200 ? -61.245 4.081 42.085 1.00 54.74 200 ILE X CA 1
ATOM 11252 C C . ILE H 2 200 ? -61.151 2.667 41.552 1.00 52.50 200 ILE X C 1
ATOM 11253 O O . ILE H 2 200 ? -62.181 2.048 41.294 1.00 52.39 200 ILE X O 1
ATOM 11258 N N . CYS H 2 201 ? -59.921 2.165 41.407 1.00 51.02 201 CYS X N 1
ATOM 11259 C CA . CYS H 2 201 ? -59.689 0.778 40.976 1.00 49.25 201 CYS X CA 1
ATOM 11260 C C . CYS H 2 201 ? -59.380 -0.079 42.192 1.00 51.41 201 CYS X C 1
ATOM 11261 O O . CYS H 2 201 ? -58.635 0.344 43.080 1.00 53.24 201 CYS X O 1
ATOM 11264 N N . ASN H 2 202 ? -59.955 -1.277 42.235 1.00 52.14 202 ASN X N 1
ATOM 11265 C CA . ASN H 2 202 ? -59.795 -2.199 43.375 1.00 54.67 202 ASN X CA 1
ATOM 11266 C C . ASN H 2 202 ? -58.938 -3.392 42.952 1.00 53.20 202 ASN X C 1
ATOM 11267 O O . ASN H 2 202 ? -59.405 -4.252 42.224 1.00 52.21 202 ASN X O 1
ATOM 11272 N N . VAL H 2 203 ? -57.692 -3.423 43.415 1.00 53.44 203 VAL X N 1
ATOM 11273 C CA . VAL H 2 203 ? -56.745 -4.439 43.029 1.00 52.23 203 VAL X CA 1
ATOM 11274 C C . VAL H 2 203 ? -56.724 -5.470 44.138 1.00 54.92 203 VAL X C 1
ATOM 11275 O O . VAL H 2 203 ? -56.544 -5.114 45.310 1.00 57.26 203 VAL X O 1
ATOM 11279 N N . ASN H 2 204 ? -56.909 -6.738 43.780 1.00 54.77 204 ASN X N 1
ATOM 11280 C CA . ASN H 2 204 ? -56.701 -7.827 44.739 1.00 57.48 204 ASN X CA 1
ATOM 11281 C C . ASN H 2 204 ? -55.674 -8.811 44.207 1.00 54.81 204 ASN X C 1
ATOM 11282 O O . ASN H 2 204 ? -55.730 -9.205 43.055 1.00 52.86 204 ASN X O 1
ATOM 11287 N N . HIS H 2 205 ? -54.742 -9.181 45.076 1.00 55.26 205 HIS X N 1
ATOM 11288 C CA . HIS H 2 205 ? -53.742 -10.172 44.790 1.00 54.02 205 HIS X CA 1
ATOM 11289 C C . HIS H 2 205 ? -53.730 -11.115 45.975 1.00 56.62 205 HIS X C 1
ATOM 11290 O O . HIS H 2 205 ? -53.094 -10.821 47.006 1.00 57.78 205 HIS X O 1
ATOM 11297 N N . LYS H 2 206 ? -54.442 -12.237 45.826 1.00 57.60 206 LYS X N 1
ATOM 11298 C CA . LYS H 2 206 ? -54.660 -13.215 46.927 1.00 61.06 206 LYS X CA 1
ATOM 11299 C C . LYS H 2 206 ? -53.394 -13.919 47.448 1.00 61.17 206 LYS X C 1
ATOM 11300 O O . LYS H 2 206 ? -53.263 -14.099 48.634 1.00 63.84 206 LYS X O 1
ATOM 11306 N N . PRO H 2 207 ? -52.458 -14.305 46.561 1.00 59.21 207 PRO X N 1
ATOM 11307 C CA . PRO H 2 207 ? -51.203 -14.904 47.011 1.00 59.48 207 PRO X CA 1
ATOM 11308 C C . PRO H 2 207 ? -50.422 -14.129 48.078 1.00 60.65 207 PRO X C 1
ATOM 11309 O O . PRO H 2 207 ? -49.862 -14.751 48.962 1.00 62.17 207 PRO X O 1
ATOM 11313 N N . SER H 2 208 ? -50.382 -12.800 47.997 1.00 59.83 208 SER X N 1
ATOM 11314 C CA . SER H 2 208 ? -49.737 -11.965 49.037 1.00 61.67 208 SER X CA 1
ATOM 11315 C C . SER H 2 208 ? -50.757 -11.316 49.990 1.00 64.54 208 SER X C 1
ATOM 11316 O O . SER H 2 208 ? -50.384 -10.513 50.866 1.00 66.09 208 SER X O 1
ATOM 11319 N N . ASN H 2 209 ? -52.034 -11.682 49.813 1.00 65.41 209 ASN X N 1
ATOM 11320 C CA . ASN H 2 209 ? -53.179 -11.053 50.477 1.00 68.17 209 ASN X CA 1
ATOM 11321 C C . ASN H 2 209 ? -53.096 -9.509 50.439 1.00 67.91 209 ASN X C 1
ATOM 11322 O O . ASN H 2 209 ? -53.296 -8.829 51.453 1.00 70.78 209 ASN X O 1
ATOM 11327 N N . THR H 2 210 ? -52.793 -8.967 49.266 1.00 64.62 210 THR X N 1
ATOM 11328 C CA . THR H 2 210 ? -52.690 -7.517 49.104 1.00 64.38 210 THR X CA 1
ATOM 11329 C C . THR H 2 210 ? -54.007 -7.020 48.527 1.00 63.13 210 THR X C 1
ATOM 11330 O O . THR H 2 210 ? -54.583 -7.654 47.658 1.00 61.48 210 THR X O 1
ATOM 11334 N N . LYS H 2 211 ? -54.479 -5.890 49.035 1.00 64.66 211 LYS X N 1
ATOM 11335 C CA . LYS H 2 211 ? -55.665 -5.220 48.524 1.00 64.51 211 LYS X CA 1
ATOM 11336 C C . LYS H 2 211 ? -55.408 -3.699 48.539 1.00 64.79 211 LYS X C 1
ATOM 11337 O O . LYS H 2 211 ? -55.304 -3.093 49.601 1.00 67.42 211 LYS X O 1
ATOM 11340 N N . VAL H 2 212 ? -55.298 -3.102 47.344 1.00 61.99 212 VAL X N 1
ATOM 11341 C CA . VAL H 2 212 ? -55.098 -1.653 47.176 1.00 62.06 212 VAL X CA 1
ATOM 11342 C C . VAL H 2 212 ? -56.325 -1.066 46.473 1.00 61.26 212 VAL X C 1
ATOM 11343 O O . VAL H 2 212 ? -56.751 -1.607 45.443 1.00 59.27 212 VAL X O 1
ATOM 11347 N N . ASP H 2 213 ? -56.874 0.018 47.043 1.00 63.53 213 ASP X N 1
ATOM 11348 C CA . ASP H 2 213 ? -57.902 0.850 46.426 1.00 63.31 213 ASP X CA 1
ATOM 11349 C C . ASP H 2 213 ? -57.275 2.199 46.060 1.00 63.56 213 ASP X C 1
ATOM 11350 O O . ASP H 2 213 ? -56.876 2.957 46.961 1.00 66.50 213 ASP X O 1
ATOM 11355 N N . LYS H 2 214 ? -57.201 2.485 44.748 1.00 60.54 214 LYS X N 1
ATOM 11356 C CA . LYS H 2 214 ? -56.525 3.666 44.216 1.00 60.18 214 LYS X CA 1
ATOM 11357 C C . LYS H 2 214 ? -57.515 4.590 43.497 1.00 59.66 214 LYS X C 1
ATOM 11358 O O . LYS H 2 214 ? -58.101 4.201 42.485 1.00 56.69 214 LYS X O 1
ATOM 11364 N N . LYS H 2 215 ? -57.689 5.800 44.036 1.00 61.91 215 LYS X N 1
ATOM 11365 C CA . LYS H 2 215 ? -58.464 6.865 43.408 1.00 62.38 215 LYS X CA 1
ATOM 11366 C C . LYS H 2 215 ? -57.663 7.436 42.253 1.00 60.48 215 LYS X C 1
ATOM 11367 O O . LYS H 2 215 ? -56.494 7.782 42.409 1.00 60.78 215 LYS X O 1
ATOM 11369 N N . VAL H 2 216 ? -58.301 7.525 41.094 1.00 59.25 216 VAL X N 1
ATOM 11370 C CA . VAL H 2 216 ? -57.659 8.010 39.888 1.00 57.91 216 VAL X CA 1
ATOM 11371 C C . VAL H 2 216 ? -58.345 9.304 39.484 1.00 59.87 216 VAL X C 1
ATOM 11372 O O . VAL H 2 216 ? -59.561 9.335 39.259 1.00 59.60 216 VAL X O 1
ATOM 11376 N N . GLU H 2 217 ? -57.556 10.363 39.383 1.00 62.48 217 GLU X N 1
ATOM 11377 C CA . GLU H 2 217 ? -58.089 11.683 39.132 1.00 65.16 217 GLU X CA 1
ATOM 11378 C C . GLU H 2 217 ? -57.107 12.534 38.325 1.00 65.78 217 GLU X C 1
ATOM 11379 O O . GLU H 2 217 ? -55.911 12.240 38.299 1.00 65.10 217 GLU X O 1
ATOM 11385 N N . PRO H 2 218 ? -57.616 13.596 37.662 1.00 67.17 218 PRO X N 1
ATOM 11386 C CA . PRO H 2 218 ? -56.808 14.663 37.031 1.00 67.98 218 PRO X CA 1
ATOM 11387 C C . PRO H 2 218 ? -55.581 15.131 37.828 1.00 70.03 218 PRO X C 1
ATOM 11388 O O . PRO H 2 218 ? -54.457 14.999 37.337 1.00 69.03 218 PRO X O 1
ATOM 11392 N N . ASP I 3 1 ? -39.824 -35.931 13.250 1.00 30.63 1 ASP Y N 1
ATOM 11393 C CA . ASP I 3 1 ? -41.261 -35.746 13.628 1.00 29.09 1 ASP Y CA 1
ATOM 11394 C C . ASP I 3 1 ? -42.011 -35.068 12.486 1.00 27.57 1 ASP Y C 1
ATOM 11395 O O . ASP I 3 1 ? -41.411 -34.322 11.751 1.00 28.14 1 ASP Y O 1
ATOM 11400 N N . ILE I 3 2 ? -43.297 -35.354 12.387 1.00 24.47 2 ILE Y N 1
ATOM 11401 C CA . ILE I 3 2 ? -44.171 -34.756 11.359 1.00 22.77 2 ILE Y CA 1
ATOM 11402 C C . ILE I 3 2 ? -44.563 -33.361 11.769 1.00 22.37 2 ILE Y C 1
ATOM 11403 O O . ILE I 3 2 ? -44.922 -33.121 12.921 1.00 21.49 2 ILE Y O 1
ATOM 11408 N N . VAL I 3 3 ? -44.493 -32.444 10.811 1.00 21.63 3 VAL Y N 1
ATOM 11409 C CA . VAL I 3 3 ? -44.882 -31.053 11.025 1.00 20.88 3 VAL Y CA 1
ATOM 11410 C C . VAL I 3 3 ? -46.228 -30.785 10.364 1.00 19.61 3 VAL Y C 1
ATOM 11411 O O . VAL I 3 3 ? -46.426 -31.069 9.159 1.00 19.40 3 VAL Y O 1
ATOM 11415 N N . LEU I 3 4 ? -47.152 -30.239 11.153 1.00 18.39 4 LEU Y N 1
ATOM 11416 C CA . LEU I 3 4 ? -48.449 -29.838 10.651 1.00 17.58 4 LEU Y CA 1
ATOM 11417 C C . LEU I 3 4 ? -48.572 -28.316 10.565 1.00 17.87 4 LEU Y C 1
ATOM 11418 O O . LEU I 3 4 ? -48.353 -27.633 11.553 1.00 18.28 4 LEU Y O 1
ATOM 11423 N N . THR I 3 5 ? -48.917 -27.784 9.387 1.00 17.46 5 THR Y N 1
ATOM 11424 C CA . THR I 3 5 ? -49.009 -26.358 9.198 1.00 18.19 5 THR Y CA 1
ATOM 11425 C C . THR I 3 5 ? -50.421 -26.014 8.847 1.00 18.12 5 THR Y C 1
ATOM 11426 O O . THR I 3 5 ? -50.949 -26.482 7.822 1.00 17.63 5 THR Y O 1
ATOM 11430 N N . GLN I 3 6 ? -51.051 -25.207 9.677 1.00 18.28 6 GLN Y N 1
ATOM 11431 C CA . GLN I 3 6 ? -52.430 -24.843 9.460 1.00 18.22 6 GLN Y CA 1
ATOM 11432 C C . GLN I 3 6 ? -52.600 -23.489 8.751 1.00 19.22 6 GLN Y C 1
ATOM 11433 O O . GLN I 3 6 ? -51.810 -22.610 8.957 1.00 19.70 6 GLN Y O 1
ATOM 11439 N N . SER I 3 7 ? -53.636 -23.348 7.920 1.00 18.72 7 SER Y N 1
ATOM 11440 C CA . SER I 3 7 ? -53.927 -22.101 7.293 1.00 19.26 7 SER Y CA 1
ATOM 11441 C C . SER I 3 7 ? -55.387 -21.827 7.288 1.00 18.76 7 SER Y C 1
ATOM 11442 O O . SER I 3 7 ? -56.178 -22.743 7.218 1.00 17.66 7 SER Y O 1
ATOM 11445 N N . PRO I 3 8 ? -55.756 -20.543 7.349 1.00 19.15 8 PRO Y N 1
ATOM 11446 C CA . PRO I 3 8 ? -54.875 -19.422 7.652 1.00 20.00 8 PRO Y CA 1
ATOM 11447 C C . PRO I 3 8 ? -54.551 -19.420 9.145 1.00 19.90 8 PRO Y C 1
ATOM 11448 O O . PRO I 3 8 ? -55.120 -20.215 9.862 1.00 19.97 8 PRO Y O 1
ATOM 11452 N N . ALA I 3 9 ? -53.683 -18.538 9.622 1.00 20.59 9 ALA Y N 1
ATOM 11453 C CA . ALA I 3 9 ? -53.480 -18.414 11.081 1.00 21.33 9 ALA Y CA 1
ATOM 11454 C C . ALA I 3 9 ? -54.743 -17.928 11.815 1.00 21.14 9 ALA Y C 1
ATOM 11455 O O . ALA I 3 9 ? -55.031 -18.382 12.912 1.00 20.11 9 ALA Y O 1
ATOM 11457 N N . THR I 3 10 ? -55.449 -16.994 11.180 1.00 21.39 10 THR Y N 1
ATOM 11458 C CA . THR I 3 10 ? -56.709 -16.444 11.695 1.00 22.08 10 THR Y CA 1
ATOM 11459 C C . THR I 3 10 ? -57.692 -16.383 10.538 1.00 21.40 10 THR Y C 1
ATOM 11460 O O . THR I 3 10 ? -57.340 -15.892 9.476 1.00 21.13 10 THR Y O 1
ATOM 11464 N N . LEU I 3 11 ? -58.908 -16.872 10.753 1.00 21.01 11 LEU Y N 1
ATOM 11465 C CA . LEU I 3 11 ? -59.959 -16.782 9.758 1.00 21.20 11 LEU Y CA 1
ATOM 11466 C C . LEU I 3 11 ? -61.082 -15.956 10.405 1.00 22.18 11 LEU Y C 1
ATOM 11467 O O . LEU I 3 11 ? -61.613 -16.342 11.472 1.00 21.15 11 LEU Y O 1
ATOM 11472 N N . SER I 3 12 ? -61.435 -14.843 9.766 1.00 23.05 12 SER Y N 1
ATOM 11473 C CA . SER I 3 12 ? -62.495 -13.962 10.206 1.00 23.79 12 SER Y CA 1
ATOM 11474 C C . SER I 3 12 ? -63.778 -14.289 9.492 1.00 23.62 12 SER Y C 1
ATOM 11475 O O . SER I 3 12 ? -63.799 -14.161 8.286 1.00 23.51 12 SER Y O 1
ATOM 11478 N N . VAL I 3 13 ? -64.826 -14.695 10.235 1.00 23.25 13 VAL Y N 1
ATOM 11479 C CA . VAL I 3 13 ? -66.134 -14.990 9.689 1.00 24.51 13 VAL Y CA 1
ATOM 11480 C C . VAL I 3 13 ? -67.276 -14.464 10.566 1.00 25.26 13 VAL Y C 1
ATOM 11481 O O . VAL I 3 13 ? -67.071 -14.177 11.747 1.00 24.74 13 VAL Y O 1
ATOM 11485 N N . SER I 3 14 ? -68.479 -14.348 10.009 1.00 25.82 14 SER Y N 1
ATOM 11486 C CA . SER I 3 14 ? -69.667 -14.043 10.836 1.00 26.95 14 SER Y CA 1
ATOM 11487 C C . SER I 3 14 ? -70.462 -15.271 11.204 1.00 27.16 14 SER Y C 1
ATOM 11488 O O . SER I 3 14 ? -70.329 -16.321 10.556 1.00 27.21 14 SER Y O 1
ATOM 11491 N N . PRO I 3 15 ? -71.323 -15.156 12.237 1.00 27.24 15 PRO Y N 1
ATOM 11492 C CA . PRO I 3 15 ? -72.293 -16.219 12.287 1.00 27.33 15 PRO Y CA 1
ATOM 11493 C C . PRO I 3 15 ? -73.062 -16.270 10.981 1.00 26.88 15 PRO Y C 1
ATOM 11494 O O . PRO I 3 15 ? -73.329 -15.222 10.351 1.00 27.28 15 PRO Y O 1
ATOM 11498 N N . GLY I 3 16 ? -73.428 -17.467 10.609 1.00 25.76 16 GLY Y N 1
ATOM 11499 C CA . GLY I 3 16 ? -74.188 -17.715 9.415 1.00 26.60 16 GLY Y CA 1
ATOM 11500 C C . GLY I 3 16 ? -73.346 -17.819 8.166 1.00 25.82 16 GLY Y C 1
ATOM 11501 O O . GLY I 3 16 ? -73.898 -17.895 7.094 1.00 27.49 16 GLY Y O 1
ATOM 11502 N N . GLU I 3 17 ? -72.022 -17.817 8.285 1.00 24.72 17 GLU Y N 1
ATOM 11503 C CA . GLU I 3 17 ? -71.104 -17.941 7.154 1.00 24.32 17 GLU Y CA 1
ATOM 11504 C C . GLU I 3 17 ? -70.401 -19.285 7.260 1.00 23.90 17 GLU Y C 1
ATOM 11505 O O . GLU I 3 17 ? -70.232 -19.796 8.336 1.00 22.45 17 GLU Y O 1
ATOM 11511 N N . ARG I 3 18 ? -70.011 -19.831 6.122 1.00 24.30 18 ARG Y N 1
ATOM 11512 C CA . ARG I 3 18 ? -69.245 -21.043 6.044 1.00 24.50 18 ARG Y CA 1
ATOM 11513 C C . ARG I 3 18 ? -67.764 -20.744 6.384 1.00 22.65 18 ARG Y C 1
ATOM 11514 O O . ARG I 3 18 ? -67.234 -19.739 5.961 1.00 21.43 18 ARG Y O 1
ATOM 11522 N N . ALA I 3 19 ? -67.121 -21.622 7.147 1.00 21.53 19 ALA Y N 1
ATOM 11523 C CA . ALA I 3 19 ? -65.704 -21.491 7.473 1.00 20.71 19 ALA Y CA 1
ATOM 11524 C C . ALA I 3 19 ? -64.976 -22.740 7.059 1.00 20.62 19 ALA Y C 1
ATOM 11525 O O . ALA I 3 19 ? -65.417 -23.829 7.445 1.00 21.41 19 ALA Y O 1
ATOM 11527 N N . THR I 3 20 ? -63.880 -22.610 6.310 1.00 19.83 20 THR Y N 1
ATOM 11528 C CA . THR I 3 20 ? -63.061 -23.780 5.995 1.00 20.23 20 THR Y CA 1
ATOM 11529 C C . THR I 3 20 ? -61.608 -23.449 6.367 1.00 19.70 20 THR Y C 1
ATOM 11530 O O . THR I 3 20 ? -61.088 -22.376 6.011 1.00 18.74 20 THR Y O 1
ATOM 11534 N N . ILE I 3 21 ? -60.983 -24.382 7.084 1.00 18.64 21 ILE Y N 1
ATOM 11535 C CA . ILE I 3 21 ? -59.622 -24.213 7.548 1.00 18.55 21 ILE Y CA 1
ATOM 11536 C C . ILE I 3 21 ? -58.841 -25.442 7.060 1.00 17.52 21 ILE Y C 1
ATOM 11537 O O . ILE I 3 21 ? -59.440 -26.504 6.872 1.00 17.38 21 ILE Y O 1
ATOM 11542 N N . SER I 3 22 ? -57.547 -25.282 6.810 1.00 16.54 22 SER Y N 1
ATOM 11543 C CA . SER I 3 22 ? -56.773 -26.415 6.304 1.00 16.65 22 SER Y CA 1
ATOM 11544 C C . SER I 3 22 ? -55.576 -26.764 7.133 1.00 16.43 22 SER Y C 1
ATOM 11545 O O . SER I 3 22 ? -55.112 -25.970 7.979 1.00 17.06 22 SER Y O 1
ATOM 11548 N N . CYS I 3 23 ? -55.043 -27.974 6.874 1.00 16.89 23 CYS Y N 1
ATOM 11549 C CA . CYS I 3 23 ? -53.950 -28.528 7.637 1.00 17.38 23 CYS Y CA 1
ATOM 11550 C C . CYS I 3 23 ? -53.082 -29.333 6.690 1.00 17.43 23 CYS Y C 1
ATOM 11551 O O . CYS I 3 23 ? -53.592 -30.279 6.086 1.00 17.28 23 CYS Y O 1
ATOM 11554 N N . ARG I 3 24 ? -51.816 -28.942 6.525 1.00 17.03 24 ARG Y N 1
ATOM 11555 C CA . ARG I 3 24 ? -50.930 -29.596 5.580 1.00 17.74 24 ARG Y CA 1
ATOM 11556 C C . ARG I 3 24 ? -49.856 -30.329 6.381 1.00 17.67 24 ARG Y C 1
ATOM 11557 O O . ARG I 3 24 ? -49.184 -29.698 7.208 1.00 18.10 24 ARG Y O 1
ATOM 11565 N N . ALA I 3 25 ? -49.684 -31.627 6.152 1.00 17.46 25 ALA Y N 1
ATOM 11566 C CA . ALA I 3 25 ? -48.629 -32.399 6.846 1.00 17.34 25 ALA Y CA 1
ATOM 11567 C C . ALA I 3 25 ? -47.393 -32.457 5.996 1.00 18.54 25 ALA Y C 1
ATOM 11568 O O . ALA I 3 25 ? -47.478 -32.424 4.761 1.00 18.22 25 ALA Y O 1
ATOM 11570 N N . SER I 3 26 ? -46.245 -32.587 6.655 1.00 18.81 26 SER Y N 1
ATOM 11571 C CA . SER I 3 26 ? -44.945 -32.665 5.991 1.00 20.26 26 SER Y CA 1
ATOM 11572 C C . SER I 3 26 ? -44.752 -34.016 5.285 1.00 21.17 26 SER Y C 1
ATOM 11573 O O . SER I 3 26 ? -43.868 -34.152 4.457 1.00 21.94 26 SER Y O 1
ATOM 11576 N N . GLN I 3 27 ? -45.570 -35.013 5.620 1.00 21.14 27 GLN Y N 1
ATOM 11577 C CA . GLN I 3 27 ? -45.635 -36.276 4.847 1.00 22.30 27 GLN Y CA 1
ATOM 11578 C C . GLN I 3 27 ? -47.034 -36.814 4.863 1.00 21.86 27 GLN Y C 1
ATOM 11579 O O . GLN I 3 27 ? -47.865 -36.361 5.660 1.00 19.48 27 GLN Y O 1
ATOM 11585 N N . ARG I 3 28 ? -47.292 -37.783 3.981 1.00 22.58 28 ARG Y N 1
ATOM 11586 C CA . ARG I 3 28 ? -48.624 -38.396 3.913 1.00 23.65 28 ARG Y CA 1
ATOM 11587 C C . ARG I 3 28 ? -48.991 -39.135 5.233 1.00 22.02 28 ARG Y C 1
ATOM 11588 O O . ARG I 3 28 ? -48.121 -39.829 5.839 1.00 19.75 28 ARG Y O 1
ATOM 11596 N N . VAL I 3 29 ? -50.251 -38.999 5.646 1.00 20.01 29 VAL Y N 1
ATOM 11597 C CA . VAL I 3 29 ? -50.776 -39.676 6.829 1.00 19.14 29 VAL Y CA 1
ATOM 11598 C C . VAL I 3 29 ? -52.021 -40.502 6.516 1.00 18.84 29 VAL Y C 1
ATOM 11599 O O . VAL I 3 29 ? -52.872 -40.748 7.379 1.00 17.85 29 VAL Y O 1
ATOM 11603 N N . SER I 3 30 ? -52.129 -40.938 5.259 1.00 19.46 30 SER Y N 1
ATOM 11604 C CA . SER I 3 30 ? -53.252 -41.760 4.790 1.00 20.24 30 SER Y CA 1
ATOM 11605 C C . SER I 3 30 ? -52.699 -43.028 4.247 1.00 21.13 30 SER Y C 1
ATOM 11606 O O . SER I 3 30 ? -51.630 -43.016 3.600 1.00 21.35 30 SER Y O 1
ATOM 11609 N N . SER I 3 31 ? -53.428 -44.123 4.454 1.00 21.74 31 SER Y N 1
ATOM 11610 C CA . SER I 3 31 ? -53.134 -45.380 3.757 1.00 23.02 31 SER Y CA 1
ATOM 11611 C C . SER I 3 31 ? -54.390 -45.957 3.066 1.00 25.13 31 SER Y C 1
ATOM 11612 O O . SER I 3 31 ? -55.228 -45.192 2.629 1.00 25.06 31 SER Y O 1
ATOM 11615 N N . SER I 3 32 ? -54.552 -47.289 2.966 1.00 26.97 32 SER Y N 1
ATOM 11616 C CA . SER I 3 32 ? -55.634 -47.902 2.152 1.00 29.18 32 SER Y CA 1
ATOM 11617 C C . SER I 3 32 ? -57.020 -47.568 2.640 1.00 29.82 32 SER Y C 1
ATOM 11618 O O . SER I 3 32 ? -57.908 -47.300 1.823 1.00 31.28 32 SER Y O 1
ATOM 11621 N N . THR I 3 33 ? -57.222 -47.607 3.955 1.00 29.16 33 THR Y N 1
ATOM 11622 C CA . THR I 3 33 ? -58.567 -47.447 4.529 1.00 29.38 33 THR Y CA 1
ATOM 11623 C C . THR I 3 33 ? -58.779 -46.154 5.328 1.00 27.69 33 THR Y C 1
ATOM 11624 O O . THR I 3 33 ? -59.865 -45.581 5.274 1.00 27.51 33 THR Y O 1
ATOM 11628 N N . TYR I 3 34 ? -57.753 -45.699 6.061 1.00 25.06 34 TYR Y N 1
ATOM 11629 C CA . TYR I 3 34 ? -57.864 -44.577 6.973 1.00 23.41 34 TYR Y CA 1
ATOM 11630 C C . TYR I 3 34 ? -56.851 -43.472 6.724 1.00 20.98 34 TYR Y C 1
ATOM 11631 O O . TYR I 3 34 ? -55.765 -43.696 6.202 1.00 19.66 34 TYR Y O 1
ATOM 11640 N N . SER I 3 35 ? -57.268 -42.270 7.105 1.00 19.27 35 SER Y N 1
ATOM 11641 C CA . SER I 3 35 ? -56.416 -41.112 7.233 1.00 18.50 35 SER Y CA 1
ATOM 11642 C C . SER I 3 35 ? -56.236 -40.839 8.703 1.00 17.95 35 SER Y C 1
ATOM 11643 O O . SER I 3 35 ? -57.247 -40.745 9.422 1.00 19.09 35 SER Y O 1
ATOM 11646 N N . TYR I 3 36 ? -55.001 -40.691 9.191 1.00 17.07 36 TYR Y N 1
ATOM 11647 C CA . TYR I 3 36 ? -54.768 -40.591 10.648 1.00 16.31 36 TYR Y CA 1
ATOM 11648 C C . TYR I 3 36 ? -54.607 -39.126 11.016 1.00 16.28 36 TYR Y C 1
ATOM 11649 O O . TYR I 3 36 ? -53.524 -38.676 11.419 1.00 16.35 36 TYR Y O 1
ATOM 11658 N N . MET I 3 37 ? -55.698 -38.378 10.879 1.00 16.14 37 MET Y N 1
ATOM 11659 C CA . MET I 3 37 ? -55.709 -36.944 11.134 1.00 16.19 37 MET Y CA 1
ATOM 11660 C C . MET I 3 37 ? -57.009 -36.654 11.879 1.00 16.10 37 MET Y C 1
ATOM 11661 O O . MET I 3 37 ? -58.068 -37.168 11.492 1.00 16.51 37 MET Y O 1
ATOM 11666 N N . HIS I 3 38 ? -56.891 -35.859 12.920 1.00 15.77 38 HIS Y N 1
ATOM 11667 C CA . HIS I 3 38 ? -58.014 -35.528 13.800 1.00 16.20 38 HIS Y CA 1
ATOM 11668 C C . HIS I 3 38 ? -58.077 -34.025 14.029 1.00 15.93 38 HIS Y C 1
ATOM 11669 O O . HIS I 3 38 ? -57.060 -33.319 13.915 1.00 15.80 38 HIS Y O 1
ATOM 11676 N N . TRP I 3 39 ? -59.266 -33.520 14.378 1.00 16.24 39 TRP Y N 1
ATOM 11677 C CA . TRP I 3 39 ? -59.439 -32.114 14.630 1.00 16.13 39 TRP Y CA 1
ATOM 11678 C C . TRP I 3 39 ? -60.076 -31.798 15.972 1.00 16.40 39 TRP Y C 1
ATOM 11679 O O . TRP I 3 39 ? -60.942 -32.572 16.447 1.00 16.41 39 TRP Y O 1
ATOM 11690 N N . TYR I 3 40 ? -59.638 -30.660 16.556 1.00 16.04 40 TYR Y N 1
ATOM 11691 C CA . TYR I 3 40 ? -60.020 -30.237 17.914 1.00 16.99 40 TYR Y CA 1
ATOM 11692 C C . TYR I 3 40 ? -60.427 -28.744 17.921 1.00 17.05 40 TYR Y C 1
ATOM 11693 O O . TYR I 3 40 ? -59.920 -27.995 17.144 1.00 17.02 40 TYR Y O 1
ATOM 11702 N N . GLN I 3 41 ? -61.315 -28.398 18.820 1.00 18.13 41 GLN Y N 1
ATOM 11703 C CA . GLN I 3 41 ? -61.664 -27.053 19.199 1.00 19.01 41 GLN Y CA 1
ATOM 11704 C C . GLN I 3 41 ? -61.136 -26.717 20.581 1.00 19.76 41 GLN Y C 1
ATOM 11705 O O . GLN I 3 41 ? -61.260 -27.526 21.486 1.00 21.47 41 GLN Y O 1
ATOM 11711 N N . GLN I 3 42 ? -60.551 -25.542 20.765 1.00 19.65 42 GLN Y N 1
ATOM 11712 C CA . GLN I 3 42 ? -60.153 -25.092 22.103 1.00 21.40 42 GLN Y CA 1
ATOM 11713 C C . GLN I 3 42 ? -60.484 -23.637 22.286 1.00 22.60 42 GLN Y C 1
ATOM 11714 O O . GLN I 3 42 ? -60.212 -22.827 21.400 1.00 22.54 42 GLN Y O 1
ATOM 11720 N N . LYS I 3 43 ? -61.038 -23.338 23.435 1.00 24.88 43 LYS Y N 1
ATOM 11721 C CA . LYS I 3 43 ? -61.294 -21.971 23.877 1.00 26.34 43 LYS Y CA 1
ATOM 11722 C C . LYS I 3 43 ? -60.361 -21.639 25.028 1.00 28.13 43 LYS Y C 1
ATOM 11723 O O . LYS I 3 43 ? -59.908 -22.535 25.737 1.00 27.30 43 LYS Y O 1
ATOM 11729 N N . PRO I 3 44 ? -60.066 -20.349 25.214 1.00 29.29 44 PRO Y N 1
ATOM 11730 C CA . PRO I 3 44 ? -59.184 -19.945 26.306 1.00 31.04 44 PRO Y CA 1
ATOM 11731 C C . PRO I 3 44 ? -59.660 -20.448 27.672 1.00 31.93 44 PRO Y C 1
ATOM 11732 O O . PRO I 3 44 ? -60.835 -20.392 27.992 1.00 31.63 44 PRO Y O 1
ATOM 11736 N N . GLY I 3 45 ? -58.735 -20.956 28.465 1.00 33.01 45 GLY Y N 1
ATOM 11737 C CA . GLY I 3 45 ? -59.058 -21.471 29.790 1.00 34.21 45 GLY Y CA 1
ATOM 11738 C C . GLY I 3 45 ? -59.636 -22.889 29.800 1.00 33.68 45 GLY Y C 1
ATOM 11739 O O . GLY I 3 45 ? -59.928 -23.410 30.874 1.00 34.32 45 GLY Y O 1
ATOM 11740 N N . GLN I 3 46 ? -59.787 -23.520 28.638 1.00 31.46 46 GLN Y N 1
ATOM 11741 C CA . GLN I 3 46 ? -60.469 -24.822 28.558 1.00 31.95 46 GLN Y CA 1
ATOM 11742 C C . GLN I 3 46 ? -59.620 -25.833 27.818 1.00 29.61 46 GLN Y C 1
ATOM 11743 O O . GLN I 3 46 ? -58.788 -25.440 27.005 1.00 27.58 46 GLN Y O 1
ATOM 11749 N N . PRO I 3 47 ? -59.848 -27.148 28.096 1.00 29.27 47 PRO Y N 1
ATOM 11750 C CA . PRO I 3 47 ? -59.139 -28.113 27.296 1.00 27.86 47 PRO Y CA 1
ATOM 11751 C C . PRO I 3 47 ? -59.667 -28.178 25.874 1.00 25.98 47 PRO Y C 1
ATOM 11752 O O . PRO I 3 47 ? -60.777 -27.755 25.605 1.00 24.90 47 PRO Y O 1
ATOM 11756 N N . PRO I 3 48 ? -58.866 -28.728 24.965 1.00 25.06 48 PRO Y N 1
ATOM 11757 C CA . PRO I 3 48 ? -59.339 -29.035 23.640 1.00 23.60 48 PRO Y CA 1
ATOM 11758 C C . PRO I 3 48 ? -60.501 -30.048 23.684 1.00 23.82 48 PRO Y C 1
ATOM 11759 O O . PRO I 3 48 ? -60.632 -30.792 24.607 1.00 23.67 48 PRO Y O 1
ATOM 11763 N N . LYS I 3 49 ? -61.333 -30.023 22.660 1.00 23.47 49 LYS Y N 1
ATOM 11764 C CA . LYS I 3 49 ? -62.450 -30.927 22.532 1.00 25.05 49 LYS Y CA 1
ATOM 11765 C C . LYS I 3 49 ? -62.360 -31.538 21.143 1.00 22.46 49 LYS Y C 1
ATOM 11766 O O . LYS I 3 49 ? -62.197 -30.817 20.131 1.00 20.23 49 LYS Y O 1
ATOM 11772 N N . LEU I 3 50 ? -62.470 -32.854 21.075 1.00 21.49 50 LEU Y N 1
ATOM 11773 C CA . LEU I 3 50 ? -62.393 -33.552 19.797 1.00 20.18 50 LEU Y CA 1
ATOM 11774 C C . LEU I 3 50 ? -63.644 -33.350 18.994 1.00 20.43 50 LEU Y C 1
ATOM 11775 O O . LEU I 3 50 ? -64.750 -33.508 19.525 1.00 20.98 50 LEU Y O 1
ATOM 11780 N N . LEU I 3 51 ? -63.453 -33.055 17.715 1.00 19.81 51 LEU Y N 1
ATOM 11781 C CA . LEU I 3 51 ? -64.554 -32.779 16.783 1.00 20.69 51 LEU Y CA 1
ATOM 11782 C C . LEU I 3 51 ? -64.695 -33.821 15.700 1.00 20.16 51 LEU Y C 1
ATOM 11783 O O . LEU I 3 51 ? -65.804 -34.328 15.480 1.00 20.32 51 LEU Y O 1
ATOM 11788 N N . ILE I 3 52 ? -63.567 -34.125 15.057 1.00 19.29 52 ILE Y N 1
ATOM 11789 C CA . ILE I 3 52 ? -63.509 -34.975 13.909 1.00 18.88 52 ILE Y CA 1
ATOM 11790 C C . ILE I 3 52 ? -62.343 -35.929 14.055 1.00 18.56 52 ILE Y C 1
ATOM 11791 O O . ILE I 3 52 ? -61.222 -35.507 14.347 1.00 16.83 52 ILE Y O 1
ATOM 11796 N N . LYS I 3 53 ? -62.626 -37.208 13.848 1.00 19.56 53 LYS Y N 1
ATOM 11797 C CA . LYS I 3 53 ? -61.568 -38.230 13.927 1.00 20.02 53 LYS Y CA 1
ATOM 11798 C C . LYS I 3 53 ? -61.433 -38.980 12.606 1.00 19.66 53 LYS Y C 1
ATOM 11799 O O . LYS I 3 53 ? -62.407 -39.191 11.845 1.00 18.83 53 LYS Y O 1
ATOM 11805 N N . TYR I 3 54 ? -60.197 -39.402 12.330 1.00 18.85 54 TYR Y N 1
ATOM 11806 C CA . TYR I 3 54 ? -59.840 -40.043 11.089 1.00 18.90 54 TYR Y CA 1
ATOM 11807 C C . TYR I 3 54 ? -60.378 -39.264 9.870 1.00 18.10 54 TYR Y C 1
ATOM 11808 O O . TYR I 3 54 ? -60.999 -39.830 8.997 1.00 17.49 54 TYR Y O 1
ATOM 11817 N N . ALA I 3 55 ? -60.074 -37.977 9.867 1.00 17.58 55 ALA Y N 1
ATOM 11818 C CA . ALA I 3 55 ? -60.278 -37.048 8.738 1.00 18.25 55 ALA Y CA 1
ATOM 11819 C C . ALA I 3 55 ? -61.711 -36.619 8.537 1.00 19.53 55 ALA Y C 1
ATOM 11820 O O . ALA I 3 55 ? -61.950 -35.435 8.247 1.00 20.03 55 ALA Y O 1
ATOM 11822 N N . SER I 3 56 ? -62.655 -37.543 8.661 1.00 20.06 56 SER Y N 1
ATOM 11823 C CA . SER I 3 56 ? -64.040 -37.250 8.265 1.00 21.16 56 SER Y CA 1
ATOM 11824 C C . SER I 3 56 ? -65.158 -37.791 9.178 1.00 22.31 56 SER Y C 1
ATOM 11825 O O . SER I 3 56 ? -66.344 -37.658 8.848 1.00 22.98 56 SER Y O 1
ATOM 11828 N N . ASN I 3 57 ? -64.813 -38.385 10.323 1.00 22.34 57 ASN Y N 1
ATOM 11829 C CA . ASN I 3 57 ? -65.848 -38.994 11.150 1.00 23.59 57 ASN Y CA 1
ATOM 11830 C C . ASN I 3 57 ? -66.176 -38.042 12.266 1.00 23.13 57 ASN Y C 1
ATOM 11831 O O . ASN I 3 57 ? -65.307 -37.689 13.043 1.00 21.87 57 ASN Y O 1
ATOM 11836 N N . LEU I 3 58 ? -67.442 -37.648 12.335 1.00 23.91 58 LEU Y N 1
ATOM 11837 C CA . LEU I 3 58 ? -67.918 -36.775 13.367 1.00 24.63 58 LEU Y CA 1
ATOM 11838 C C . LEU I 3 58 ? -67.909 -37.473 14.712 1.00 25.21 58 LEU Y C 1
ATOM 11839 O O . LEU I 3 58 ? -68.513 -38.554 14.867 1.00 26.42 58 LEU Y O 1
ATOM 11844 N N . GLU I 3 59 ? -67.237 -36.882 15.698 1.00 24.33 59 GLU Y N 1
ATOM 11845 C CA . GLU I 3 59 ? -67.210 -37.446 17.045 1.00 25.19 59 GLU Y CA 1
ATOM 11846 C C . GLU I 3 59 ? -68.613 -37.402 17.644 1.00 27.59 59 GLU Y C 1
ATOM 11847 O O . GLU I 3 59 ? -69.382 -36.450 17.398 1.00 26.97 59 GLU Y O 1
ATOM 11853 N N . SER I 3 60 ? -68.947 -38.432 18.403 1.00 28.76 60 SER Y N 1
ATOM 11854 C CA . SER I 3 60 ? -70.251 -38.544 19.079 1.00 32.31 60 SER Y CA 1
ATOM 11855 C C . SER I 3 60 ? -70.600 -37.248 19.810 1.00 32.47 60 SER Y C 1
ATOM 11856 O O . SER I 3 60 ? -69.751 -36.671 20.475 1.00 34.02 60 SER Y O 1
ATOM 11859 N N . GLY I 3 61 ? -71.812 -36.759 19.666 1.00 32.74 61 GLY Y N 1
ATOM 11860 C CA . GLY I 3 61 ? -72.229 -35.502 20.283 1.00 33.22 61 GLY Y CA 1
ATOM 11861 C C . GLY I 3 61 ? -71.795 -34.154 19.667 1.00 31.49 61 GLY Y C 1
ATOM 11862 O O . GLY I 3 61 ? -72.229 -33.103 20.141 1.00 31.84 61 GLY Y O 1
ATOM 11863 N N . VAL I 3 62 ? -70.953 -34.165 18.639 1.00 28.76 62 VAL Y N 1
ATOM 11864 C CA . VAL I 3 62 ? -70.530 -32.942 17.996 1.00 27.46 62 VAL Y CA 1
ATOM 11865 C C . VAL I 3 62 ? -71.589 -32.567 16.965 1.00 27.36 62 VAL Y C 1
ATOM 11866 O O . VAL I 3 62 ? -72.096 -33.413 16.224 1.00 27.58 62 VAL Y O 1
ATOM 11870 N N . PRO I 3 63 ? -71.944 -31.286 16.909 1.00 27.11 63 PRO Y N 1
ATOM 11871 C CA . PRO I 3 63 ? -73.001 -30.933 15.966 1.00 27.29 63 PRO Y CA 1
ATOM 11872 C C . PRO I 3 63 ? -72.709 -31.178 14.494 1.00 25.89 63 PRO Y C 1
ATOM 11873 O O . PRO I 3 63 ? -71.540 -31.114 14.054 1.00 23.91 63 PRO Y O 1
ATOM 11877 N N . ALA I 3 64 ? -73.792 -31.416 13.750 1.00 26.69 64 ALA Y N 1
ATOM 11878 C CA . ALA I 3 64 ? -73.723 -31.778 12.329 1.00 26.92 64 ALA Y CA 1
ATOM 11879 C C . ALA I 3 64 ? -73.080 -30.734 11.390 1.00 25.59 64 ALA Y C 1
ATOM 11880 O O . ALA I 3 64 ? -72.654 -31.066 10.268 1.00 26.01 64 ALA Y O 1
ATOM 11882 N N . ARG I 3 65 ? -72.999 -29.488 11.820 1.00 24.45 65 ARG Y N 1
ATOM 11883 C CA . ARG I 3 65 ? -72.352 -28.466 11.001 1.00 23.53 65 ARG Y CA 1
ATOM 11884 C C . ARG I 3 65 ? -70.849 -28.621 10.845 1.00 21.98 65 ARG Y C 1
ATOM 11885 O O . ARG I 3 65 ? -70.259 -27.946 10.016 1.00 20.81 65 ARG Y O 1
ATOM 11893 N N . PHE I 3 66 ? -70.226 -29.482 11.656 1.00 21.27 66 PHE Y N 1
ATOM 11894 C CA . PHE I 3 66 ? -68.812 -29.774 11.528 1.00 20.58 66 PHE Y CA 1
ATOM 11895 C C . PHE I 3 66 ? -68.615 -30.937 10.579 1.00 20.57 66 PHE Y C 1
ATOM 11896 O O . PHE I 3 66 ? -69.363 -31.962 10.648 1.00 21.22 66 PHE Y O 1
ATOM 11904 N N . SER I 3 67 ? -67.633 -30.803 9.695 1.00 19.84 67 SER Y N 1
ATOM 11905 C CA . SER I 3 67 ? -67.291 -31.872 8.771 1.00 19.72 67 SER Y CA 1
ATOM 11906 C C . SER I 3 67 ? -65.812 -31.740 8.493 1.00 19.04 67 SER Y C 1
ATOM 11907 O O . SER I 3 67 ? -65.206 -30.680 8.689 1.00 18.62 67 SER Y O 1
ATOM 11910 N N . GLY I 3 68 ? -65.242 -32.846 8.065 1.00 19.11 68 GLY Y N 1
ATOM 11911 C CA . GLY I 3 68 ? -63.852 -32.884 7.665 1.00 18.25 68 GLY Y CA 1
ATOM 11912 C C . GLY I 3 68 ? -63.625 -33.677 6.404 1.00 18.27 68 GLY Y C 1
ATOM 11913 O O . GLY I 3 68 ? -64.377 -34.617 6.042 1.00 18.12 68 GLY Y O 1
ATOM 11914 N N . SER I 3 69 ? -62.556 -33.323 5.717 1.00 18.58 69 SER Y N 1
ATOM 11915 C CA . SER I 3 69 ? -62.245 -34.005 4.472 1.00 20.90 69 SER Y CA 1
ATOM 11916 C C . SER I 3 69 ? -60.735 -33.940 4.202 1.00 20.43 69 SER Y C 1
ATOM 11917 O O . SER I 3 69 ? -60.023 -33.276 4.911 1.00 20.23 69 SER Y O 1
ATOM 11920 N N . GLY I 3 70 ? -60.264 -34.665 3.192 1.00 20.80 70 GLY Y N 1
ATOM 11921 C CA . GLY I 3 70 ? -58.886 -34.635 2.765 1.00 19.70 70 GLY Y CA 1
ATOM 11922 C C . GLY I 3 70 ? -58.248 -35.996 2.750 1.00 20.11 70 GLY Y C 1
ATOM 11923 O O . GLY I 3 70 ? -58.898 -37.026 3.059 1.00 20.10 70 GLY Y O 1
ATOM 11924 N N . SER I 3 71 ? -56.997 -36.008 2.352 1.00 19.36 71 SER Y N 1
ATOM 11925 C CA . SER I 3 71 ? -56.203 -37.238 2.325 1.00 19.62 71 SER Y CA 1
ATOM 11926 C C . SER I 3 71 ? -54.764 -36.905 2.011 1.00 18.73 71 SER Y C 1
ATOM 11927 O O . SER I 3 71 ? -54.466 -35.831 1.542 1.00 18.12 71 SER Y O 1
ATOM 11930 N N . GLY I 3 72 ? -53.874 -37.861 2.269 1.00 17.96 72 GLY Y N 1
ATOM 11931 C CA . GLY I 3 72 ? -52.483 -37.717 1.966 1.00 17.84 72 GLY Y CA 1
ATOM 11932 C C . GLY I 3 72 ? -51.836 -36.694 2.915 1.00 17.10 72 GLY Y C 1
ATOM 11933 O O . GLY I 3 72 ? -51.768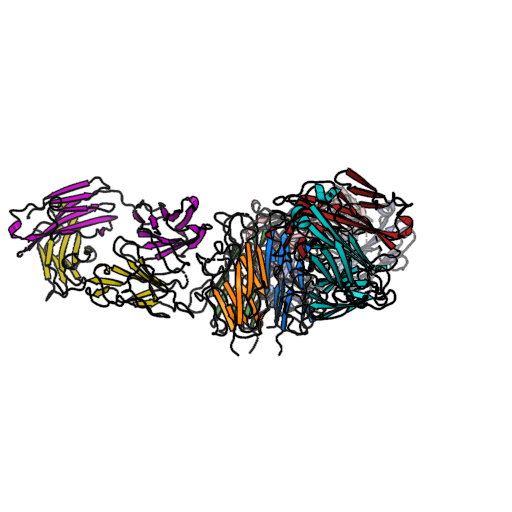 -36.910 4.150 1.00 15.98 72 GLY Y O 1
ATOM 11934 N N . THR I 3 73 ? -51.383 -35.599 2.332 1.00 17.04 73 THR Y N 1
ATOM 11935 C CA . THR I 3 73 ? -50.783 -34.503 3.074 1.00 16.82 73 THR Y CA 1
ATOM 11936 C C . THR I 3 73 ? -51.772 -33.367 3.419 1.00 16.41 73 THR Y C 1
ATOM 11937 O O . THR I 3 73 ? -51.363 -32.462 4.131 1.00 16.54 73 THR Y O 1
ATOM 11941 N N . ASP I 3 74 ? -53.038 -33.384 2.932 1.00 16.24 74 ASP Y N 1
ATOM 11942 C CA . ASP I 3 74 ? -53.888 -32.160 3.008 1.00 16.34 74 ASP Y CA 1
ATOM 11943 C C . ASP I 3 74 ? -55.284 -32.457 3.484 1.00 16.31 74 ASP Y C 1
ATOM 11944 O O . ASP I 3 74 ? -55.976 -33.307 2.893 1.00 16.45 74 ASP Y O 1
ATOM 11949 N N . PHE I 3 75 ? -55.662 -31.760 4.538 1.00 15.49 75 PHE Y N 1
ATOM 11950 C CA . PHE I 3 75 ? -56.933 -31.957 5.279 1.00 16.25 75 PHE Y CA 1
ATOM 11951 C C . PHE I 3 75 ? -57.638 -30.626 5.517 1.00 16.99 75 PHE Y C 1
ATOM 11952 O O . PHE I 3 75 ? -56.969 -29.583 5.676 1.00 17.38 75 PHE Y O 1
ATOM 11960 N N . THR I 3 76 ? -58.970 -30.659 5.513 1.00 16.67 76 THR Y N 1
ATOM 11961 C CA . THR I 3 76 ? -59.740 -29.441 5.768 1.00 17.69 76 THR Y CA 1
ATOM 11962 C C . THR I 3 76 ? -60.825 -29.791 6.793 1.00 17.74 76 THR Y C 1
ATOM 11963 O O . THR I 3 76 ? -61.304 -30.946 6.841 1.00 17.51 76 THR Y O 1
ATOM 11967 N N . LEU I 3 77 ? -61.180 -28.777 7.571 1.00 17.86 77 LEU Y N 1
ATOM 11968 C CA . LEU I 3 77 ? -62.342 -28.807 8.442 1.00 18.51 77 LEU Y CA 1
ATOM 11969 C C . LEU I 3 77 ? -63.263 -27.700 7.954 1.00 18.37 77 LEU Y C 1
ATOM 11970 O O . LEU I 3 77 ? -62.805 -26.607 7.672 1.00 17.70 77 LEU Y O 1
ATOM 11975 N N . THR I 3 78 ? -64.537 -28.008 7.873 1.00 18.61 78 THR Y N 1
ATOM 11976 C CA . THR I 3 78 ? -65.559 -27.061 7.457 1.00 19.16 78 THR Y CA 1
ATOM 11977 C C . THR I 3 78 ? -66.649 -26.939 8.528 1.00 19.79 78 THR Y C 1
ATOM 11978 O O . THR I 3 78 ? -67.118 -27.930 9.017 1.00 18.87 78 THR Y O 1
ATOM 11982 N N . ILE I 3 79 ? -67.034 -25.688 8.852 1.00 19.86 79 ILE Y N 1
ATOM 11983 C CA . ILE I 3 79 ? -68.244 -25.433 9.607 1.00 21.00 79 ILE Y CA 1
ATOM 11984 C C . ILE I 3 79 ? -69.236 -24.893 8.616 1.00 21.48 79 ILE Y C 1
ATOM 11985 O O . ILE I 3 79 ? -69.020 -23.852 8.059 1.00 21.21 79 ILE Y O 1
ATOM 11990 N N . SER I 3 80 ? -70.330 -25.598 8.386 1.00 22.83 80 SER Y N 1
ATOM 11991 C CA . SER I 3 80 ? -71.212 -25.265 7.267 1.00 24.04 80 SER Y CA 1
ATOM 11992 C C . SER I 3 80 ? -71.857 -23.873 7.514 1.00 24.75 80 SER Y C 1
ATOM 11993 O O . SER I 3 80 ? -72.076 -23.100 6.579 1.00 26.17 80 SER Y O 1
ATOM 11996 N N . SER I 3 81 ? -72.157 -23.577 8.767 1.00 24.60 81 SER Y N 1
ATOM 11997 C CA . SER I 3 81 ? -72.740 -22.303 9.137 1.00 26.10 81 SER Y CA 1
ATOM 11998 C C . SER I 3 81 ? -72.360 -22.041 10.537 1.00 25.10 81 SER Y C 1
ATOM 11999 O O . SER I 3 81 ? -72.860 -22.719 11.463 1.00 25.55 81 SER Y O 1
ATOM 12002 N N . VAL I 3 82 ? -71.493 -21.054 10.703 1.00 23.47 82 VAL Y N 1
ATOM 12003 C CA . VAL I 3 82 ? -70.944 -20.731 11.967 1.00 23.12 82 VAL Y CA 1
ATOM 12004 C C . VAL I 3 82 ? -72.031 -20.291 12.936 1.00 24.58 82 VAL Y C 1
ATOM 12005 O O . VAL I 3 82 ? -72.994 -19.581 12.556 1.00 24.91 82 VAL Y O 1
ATOM 12009 N N . GLU I 3 83 ? -71.872 -20.733 14.186 1.00 24.54 83 GLU Y N 1
ATOM 12010 C CA . GLU I 3 83 ? -72.711 -20.270 15.292 1.00 25.93 83 GLU Y CA 1
ATOM 12011 C C . GLU I 3 83 ? -71.828 -19.580 16.342 1.00 25.47 83 GLU Y C 1
ATOM 12012 O O . GLU I 3 83 ? -70.629 -19.827 16.373 1.00 23.38 83 GLU Y O 1
ATOM 12018 N N . PRO I 3 84 ? -72.408 -18.717 17.198 1.00 26.71 84 PRO Y N 1
ATOM 12019 C CA . PRO I 3 84 ? -71.570 -17.898 18.089 1.00 27.05 84 PRO Y CA 1
ATOM 12020 C C . PRO I 3 84 ? -70.644 -18.726 18.989 1.00 26.78 84 PRO Y C 1
ATOM 12021 O O . PRO I 3 84 ? -69.556 -18.260 19.306 1.00 26.07 84 PRO Y O 1
ATOM 12025 N N . GLU I 3 85 ? -71.044 -19.929 19.382 1.00 27.55 85 GLU Y N 1
ATOM 12026 C CA . GLU I 3 85 ? -70.152 -20.790 20.201 1.00 28.52 85 GLU Y CA 1
ATOM 12027 C C . GLU I 3 85 ? -68.979 -21.409 19.447 1.00 25.94 85 GLU Y C 1
ATOM 12028 O O . GLU I 3 85 ? -68.155 -22.077 20.061 1.00 25.34 85 GLU Y O 1
ATOM 12034 N N . ASP I 3 86 ? -68.896 -21.212 18.144 1.00 23.59 86 ASP Y N 1
ATOM 12035 C CA . ASP I 3 86 ? -67.835 -21.802 17.366 1.00 21.74 86 ASP Y CA 1
ATOM 12036 C C . ASP I 3 86 ? -66.545 -20.968 17.316 1.00 21.38 86 ASP Y C 1
ATOM 12037 O O . ASP I 3 86 ? -65.505 -21.467 16.890 1.00 20.18 86 ASP Y O 1
ATOM 12042 N N . PHE I 3 87 ? -66.599 -19.720 17.742 1.00 21.60 87 PHE Y N 1
ATOM 12043 C CA . PHE I 3 87 ? -65.406 -18.868 17.740 1.00 20.97 87 PHE Y CA 1
ATOM 12044 C C . PHE I 3 87 ? -64.453 -19.395 18.800 1.00 20.64 87 PHE Y C 1
ATOM 12045 O O . PHE I 3 87 ? -64.782 -19.474 19.987 1.00 21.62 87 PHE Y O 1
ATOM 12053 N N . ALA I 3 88 ? -63.284 -19.786 18.343 1.00 19.60 88 ALA Y N 1
ATOM 12054 C CA . ALA I 3 88 ? -62.353 -20.616 19.145 1.00 19.78 88 ALA Y CA 1
ATOM 12055 C C . ALA I 3 88 ? -61.140 -20.841 18.320 1.00 18.98 88 ALA Y C 1
ATOM 12056 O O . ALA I 3 88 ? -61.097 -20.435 17.145 1.00 17.61 88 ALA Y O 1
ATOM 12058 N N . THR I 3 89 ? -60.149 -21.530 18.892 1.00 19.17 89 THR Y N 1
ATOM 12059 C CA . THR I 3 89 ? -59.044 -21.986 18.073 1.00 19.24 89 THR Y CA 1
ATOM 12060 C C . THR I 3 89 ? -59.201 -23.489 17.737 1.00 19.06 89 THR Y C 1
ATOM 12061 O O . THR I 3 89 ? -59.646 -24.282 18.555 1.00 19.54 89 THR Y O 1
ATOM 12065 N N . TYR I 3 90 ? -58.827 -23.837 16.522 1.00 18.32 90 TYR Y N 1
ATOM 12066 C CA . TYR I 3 90 ? -58.945 -25.212 15.986 1.00 17.62 90 TYR Y CA 1
ATOM 12067 C C . TYR I 3 90 ? -57.568 -25.788 15.675 1.00 17.14 90 TYR Y C 1
ATOM 12068 O O . TYR I 3 90 ? -56.745 -25.093 15.071 1.00 17.32 90 TYR Y O 1
ATOM 12077 N N . TYR I 3 91 ? -57.342 -27.051 16.068 1.00 17.18 91 TYR Y N 1
ATOM 12078 C CA . TYR I 3 91 ? -56.106 -27.724 15.845 1.00 17.03 91 TYR Y CA 1
ATOM 12079 C C . TYR I 3 91 ? -56.305 -28.994 15.077 1.00 16.41 91 TYR Y C 1
ATOM 12080 O O . TYR I 3 91 ? -57.299 -29.692 15.331 1.00 16.30 91 TYR Y O 1
ATOM 12089 N N . CYS I 3 92 ? -55.375 -29.306 14.164 1.00 16.28 92 CYS Y N 1
ATOM 12090 C CA . CYS I 3 92 ? -55.324 -30.649 13.566 1.00 16.76 92 CYS Y CA 1
ATOM 12091 C C . CYS I 3 92 ? -54.213 -31.445 14.346 1.00 16.91 92 CYS Y C 1
ATOM 12092 O O . CYS I 3 92 ? -53.292 -30.838 14.961 1.00 17.19 92 CYS Y O 1
ATOM 12095 N N . GLN I 3 93 ? -54.322 -32.770 14.323 1.00 16.46 93 GLN Y N 1
ATOM 12096 C CA . GLN I 3 93 ? -53.369 -33.661 15.033 1.00 17.18 93 GLN Y CA 1
ATOM 12097 C C . GLN I 3 93 ? -53.299 -34.944 14.283 1.00 17.03 93 GLN Y C 1
ATOM 12098 O O . GLN I 3 93 ? -54.344 -35.505 13.943 1.00 16.52 93 GLN Y O 1
ATOM 12104 N N . HIS I 3 94 ? -52.068 -35.424 13.979 1.00 17.24 94 HIS Y N 1
ATOM 12105 C CA . HIS I 3 94 ? -51.939 -36.760 13.341 1.00 16.35 94 HIS Y CA 1
ATOM 12106 C C . HIS I 3 94 ? -51.674 -37.832 14.363 1.00 16.77 94 HIS Y C 1
ATOM 12107 O O . HIS I 3 94 ? -51.169 -37.565 15.426 1.00 16.89 94 HIS Y O 1
ATOM 12114 N N . SER I 3 95 ? -52.011 -39.065 13.972 1.00 16.08 95 SER Y N 1
ATOM 12115 C CA . SER I 3 95 ? -51.628 -40.242 14.714 1.00 17.21 95 SER Y CA 1
ATOM 12116 C C . SER I 3 95 ? -50.990 -41.282 13.819 1.00 17.54 95 SER Y C 1
ATOM 12117 O O . SER I 3 95 ? -51.261 -42.465 13.955 1.00 18.63 95 SER Y O 1
ATOM 12120 N N . TRP I 3 96 ? -50.144 -40.822 12.900 1.00 17.66 96 TRP Y N 1
ATOM 12121 C CA . TRP I 3 96 ? -49.460 -41.691 11.951 1.00 18.16 96 TRP Y CA 1
ATOM 12122 C C . TRP I 3 96 ? -48.337 -42.512 12.578 1.00 19.80 96 TRP Y C 1
ATOM 12123 O O . TRP I 3 96 ? -48.098 -43.640 12.179 1.00 19.92 96 TRP Y O 1
ATOM 12134 N N . GLU I 3 97 ? -47.684 -41.893 13.561 1.00 20.53 97 GLU Y N 1
ATOM 12135 C CA A GLU I 3 97 ? -46.464 -42.402 14.157 0.50 21.77 97 GLU Y CA 1
ATOM 12136 C CA B GLU I 3 97 ? -46.539 -42.503 14.218 0.50 21.83 97 GLU Y CA 1
ATOM 12137 C C . GLU I 3 97 ? -46.234 -41.695 15.475 1.00 22.71 97 GLU Y C 1
ATOM 12138 O O . GLU I 3 97 ? -46.895 -40.681 15.739 1.00 21.40 97 GLU Y O 1
ATOM 12182 N N . PRO I 3 99 ? -43.896 -39.224 17.637 1.00 24.11 99 PRO Y N 1
ATOM 12183 C CA . PRO I 3 99 ? -44.973 -38.761 18.507 1.00 22.90 99 PRO Y CA 1
ATOM 12184 C C . PRO I 3 99 ? -46.142 -38.182 17.687 1.00 20.90 99 PRO Y C 1
ATOM 12185 O O . PRO I 3 99 ? -45.938 -37.612 16.630 1.00 20.02 99 PRO Y O 1
ATOM 12189 N N . PRO I 3 100 ? -47.356 -38.270 18.219 1.00 19.61 100 PRO Y N 1
ATOM 12190 C CA . PRO I 3 100 ? -48.391 -37.484 17.589 1.00 18.80 100 PRO Y CA 1
ATOM 12191 C C . PRO I 3 100 ? -48.000 -35.998 17.750 1.00 18.53 100 PRO Y C 1
ATOM 12192 O O . PRO I 3 100 ? -47.439 -35.617 18.788 1.00 19.37 100 PRO Y O 1
ATOM 12196 N N . THR I 3 101 ? -48.270 -35.207 16.743 1.00 17.85 101 THR Y N 1
ATOM 12197 C CA . THR I 3 101 ? -48.001 -33.784 16.778 1.00 18.12 101 THR Y CA 1
ATOM 12198 C C . THR I 3 101 ? -49.236 -33.028 16.324 1.00 17.73 101 THR Y C 1
ATOM 12199 O O . THR I 3 101 ? -50.119 -33.562 15.606 1.00 17.10 101 THR Y O 1
ATOM 12203 N N . PHE I 3 102 ? -49.285 -31.779 16.769 1.00 17.55 102 PHE Y N 1
ATOM 12204 C CA . PHE I 3 102 ? -50.376 -30.841 16.495 1.00 17.24 102 PHE Y CA 1
ATOM 12205 C C . PHE I 3 102 ? -49.916 -29.737 15.565 1.00 17.32 102 PHE Y C 1
ATOM 12206 O O . PHE I 3 102 ? -48.763 -29.347 15.574 1.00 17.44 102 PHE Y O 1
ATOM 12214 N N . GLY I 3 103 ? -50.856 -29.220 14.775 1.00 16.98 103 GLY Y N 1
ATOM 12215 C CA . GLY I 3 103 ? -50.679 -27.955 14.093 1.00 17.40 103 GLY Y CA 1
ATOM 12216 C C . GLY I 3 103 ? -50.596 -26.768 15.053 1.00 18.52 103 GLY Y C 1
ATOM 12217 O O . GLY I 3 103 ? -50.876 -26.902 16.253 1.00 18.34 103 GLY Y O 1
ATOM 12218 N N . GLY I 3 104 ? -50.213 -25.605 14.504 1.00 18.51 104 GLY Y N 1
ATOM 12219 C CA . GLY I 3 104 ? -50.070 -24.385 15.284 1.00 19.80 104 GLY Y CA 1
ATOM 12220 C C . GLY I 3 104 ? -51.407 -23.700 15.586 1.00 19.85 104 GLY Y C 1
ATOM 12221 O O . GLY I 3 104 ? -51.440 -22.745 16.371 1.00 21.49 104 GLY Y O 1
ATOM 12222 N N . GLY I 3 105 ? -52.495 -24.188 14.967 1.00 18.42 105 GLY Y N 1
ATOM 12223 C CA . GLY I 3 105 ? -53.848 -23.718 15.241 1.00 18.26 105 GLY Y CA 1
ATOM 12224 C C . GLY I 3 105 ? -54.342 -22.657 14.257 1.00 18.31 105 GLY Y C 1
ATOM 12225 O O . GLY I 3 105 ? -53.537 -21.948 13.652 1.00 18.78 105 GLY Y O 1
ATOM 12226 N N . THR I 3 106 ? -55.660 -22.575 14.090 1.00 17.81 106 THR Y N 1
ATOM 12227 C CA . THR I 3 106 ? -56.307 -21.510 13.346 1.00 18.34 106 THR Y CA 1
ATOM 12228 C C . THR I 3 106 ? -57.302 -20.874 14.264 1.00 19.11 106 THR Y C 1
ATOM 12229 O O . THR I 3 106 ? -58.150 -21.569 14.808 1.00 18.76 106 THR Y O 1
ATOM 12233 N N . LYS I 3 107 ? -57.196 -19.563 14.453 1.00 19.80 107 LYS Y N 1
ATOM 12234 C CA . LYS I 3 107 ? -58.132 -18.882 15.296 1.00 21.35 107 LYS Y CA 1
ATOM 12235 C C . LYS I 3 107 ? -59.301 -18.441 14.440 1.00 21.04 107 LYS Y C 1
ATOM 12236 O O . LYS I 3 107 ? -59.106 -17.759 13.416 1.00 19.87 107 LYS Y O 1
ATOM 12242 N N . LEU I 3 108 ? -60.494 -18.831 14.868 1.00 21.07 108 LEU Y N 1
ATOM 12243 C CA . LEU I 3 108 ? -61.729 -18.424 14.182 1.00 21.59 108 LEU Y CA 1
ATOM 12244 C C . LEU I 3 108 ? -62.238 -17.243 14.960 1.00 21.63 108 LEU Y C 1
ATOM 12245 O O . LEU I 3 108 ? -62.622 -17.343 16.134 1.00 21.18 108 LEU Y O 1
ATOM 12250 N N . GLU I 3 109 ? -62.214 -16.120 14.286 1.00 21.83 109 GLU Y N 1
ATOM 12251 C CA . GLU I 3 109 ? -62.430 -14.812 14.881 1.00 23.73 109 GLU Y CA 1
ATOM 12252 C C . GLU I 3 109 ? -63.708 -14.210 14.324 1.00 23.22 109 GLU Y C 1
ATOM 12253 O O . GLU I 3 109 ? -64.119 -14.520 13.194 1.00 22.25 109 GLU Y O 1
ATOM 12259 N N . ILE I 3 110 ? -64.328 -13.348 15.113 1.00 23.74 110 ILE Y N 1
ATOM 12260 C CA . ILE I 3 110 ? -65.579 -12.735 14.711 1.00 24.03 110 ILE Y CA 1
ATOM 12261 C C . ILE I 3 110 ? -65.291 -11.592 13.758 1.00 24.74 110 ILE Y C 1
ATOM 12262 O O . ILE I 3 110 ? -64.704 -10.569 14.118 1.00 24.59 110 ILE Y O 1
ATOM 12267 N N . LYS I 3 111 ? -65.740 -11.764 12.531 1.00 25.02 111 LYS Y N 1
ATOM 12268 C CA . LYS I 3 111 ? -65.685 -10.683 11.535 1.00 25.98 111 LYS Y CA 1
ATOM 12269 C C . LYS I 3 111 ? -66.573 -9.473 11.875 1.00 25.65 111 LYS Y C 1
ATOM 12270 O O . LYS I 3 111 ? -67.747 -9.603 12.275 1.00 25.45 111 LYS Y O 1
ATOM 12276 N N . ARG I 3 112 ? -66.024 -8.275 11.733 1.00 24.93 112 ARG Y N 1
ATOM 12277 C CA . ARG I 3 112 ? -66.851 -7.067 11.820 1.00 25.48 112 ARG Y CA 1
ATOM 12278 C C . ARG I 3 112 ? -66.195 -6.034 10.906 1.00 25.90 112 ARG Y C 1
ATOM 12279 O O . ARG I 3 112 ? -65.132 -6.300 10.315 1.00 25.32 112 ARG Y O 1
ATOM 12287 N N . THR I 3 113 ? -66.788 -4.874 10.806 1.00 27.09 113 THR Y N 1
ATOM 12288 C CA . THR I 3 113 ? -66.207 -3.833 9.939 1.00 28.44 113 THR Y CA 1
ATOM 12289 C C . THR I 3 113 ? -64.947 -3.203 10.598 1.00 28.47 113 THR Y C 1
ATOM 12290 O O . THR I 3 113 ? -64.796 -3.231 11.802 1.00 27.90 113 THR Y O 1
ATOM 12294 N N . VAL I 3 114 ? -64.089 -2.633 9.759 1.00 28.77 114 VAL Y N 1
ATOM 12295 C CA . VAL I 3 114 ? -62.918 -1.891 10.239 1.00 29.43 114 VAL Y CA 1
ATOM 12296 C C . VAL I 3 114 ? -63.356 -0.818 11.222 1.00 30.88 114 VAL Y C 1
ATOM 12297 O O . VAL I 3 114 ? -64.275 -0.096 10.989 1.00 31.63 114 VAL Y O 1
ATOM 12301 N N . ALA I 3 115 ? -62.663 -0.743 12.362 1.00 21.49 115 ALA Y N 1
ATOM 12302 C CA . ALA I 3 115 ? -62.848 0.335 13.301 1.00 22.25 115 ALA Y CA 1
ATOM 12303 C C . ALA I 3 115 ? -61.473 0.891 13.717 1.00 22.53 115 ALA Y C 1
ATOM 12304 O O . ALA I 3 115 ? -60.573 0.140 14.090 1.00 21.34 115 ALA Y O 1
ATOM 12306 N N . ALA I 3 116 ? -61.333 2.215 13.648 1.00 23.35 116 ALA Y N 1
ATOM 12307 C CA . ALA I 3 116 ? -60.082 2.866 14.092 1.00 23.93 116 ALA Y CA 1
ATOM 12308 C C . ALA I 3 116 ? -59.957 2.852 15.610 1.00 23.91 116 ALA Y C 1
ATOM 12309 O O . ALA I 3 116 ? -60.940 3.016 16.297 1.00 24.14 116 ALA Y O 1
ATOM 12311 N N . PRO I 3 117 ? -58.733 2.687 16.135 1.00 24.24 117 PRO Y N 1
ATOM 12312 C CA . PRO I 3 117 ? -58.551 2.925 17.574 1.00 24.58 117 PRO Y CA 1
ATOM 12313 C C . PRO I 3 117 ? -58.673 4.369 17.989 1.00 26.10 117 PRO Y C 1
ATOM 12314 O O . PRO I 3 117 ? -58.336 5.274 17.239 1.00 25.97 117 PRO Y O 1
ATOM 12318 N N . SER I 3 118 ? -59.159 4.562 19.214 1.00 27.00 118 SER Y N 1
ATOM 12319 C CA . SER I 3 118 ? -58.969 5.787 19.989 1.00 28.25 118 SER Y CA 1
ATOM 12320 C C . SER I 3 118 ? -57.657 5.616 20.725 1.00 27.83 118 SER Y C 1
ATOM 12321 O O . SER I 3 118 ? -57.479 4.625 21.361 1.00 26.55 118 SER Y O 1
ATOM 12324 N N . VAL I 3 119 ? -56.764 6.601 20.629 1.00 28.11 119 VAL Y N 1
ATOM 12325 C CA . VAL I 3 119 ? -55.415 6.488 21.224 1.00 28.38 119 VAL Y CA 1
ATOM 12326 C C . VAL I 3 119 ? -55.257 7.464 22.365 1.00 29.20 119 VAL Y C 1
ATOM 12327 O O . VAL I 3 119 ? -55.715 8.602 22.289 1.00 30.20 119 VAL Y O 1
ATOM 12331 N N . PHE I 3 120 ? -54.608 7.005 23.419 1.00 29.14 120 PHE Y N 1
ATOM 12332 C CA . PHE I 3 120 ? -54.443 7.747 24.684 1.00 30.57 120 PHE Y CA 1
ATOM 12333 C C . PHE I 3 120 ? -53.057 7.474 25.216 1.00 30.92 120 PHE Y C 1
ATOM 12334 O O . PHE I 3 120 ? -52.588 6.356 25.097 1.00 29.96 120 PHE Y O 1
ATOM 12342 N N . ILE I 3 121 ? -52.407 8.484 25.798 1.00 32.40 121 ILE Y N 1
ATOM 12343 C CA . ILE I 3 121 ? -51.078 8.288 26.392 1.00 33.01 121 ILE Y CA 1
ATOM 12344 C C . ILE I 3 121 ? -51.107 8.772 27.844 1.00 34.71 121 ILE Y C 1
ATOM 12345 O O . ILE I 3 121 ? -51.799 9.741 28.191 1.00 34.79 121 ILE Y O 1
ATOM 12350 N N . PHE I 3 122 ? -50.343 8.070 28.687 1.00 35.30 122 PHE Y N 1
ATOM 12351 C CA . PHE I 3 122 ? -50.316 8.348 30.107 1.00 37.22 122 PHE Y CA 1
ATOM 12352 C C . PHE I 3 122 ? -48.885 8.500 30.558 1.00 38.56 122 PHE Y C 1
ATOM 12353 O O . PHE I 3 122 ? -48.088 7.570 30.406 1.00 37.71 122 PHE Y O 1
ATOM 12361 N N . PRO I 3 123 ? -48.552 9.670 31.120 1.00 40.35 123 PRO Y N 1
ATOM 12362 C CA . PRO I 3 123 ? -47.236 9.758 31.747 1.00 42.24 123 PRO Y CA 1
ATOM 12363 C C . PRO I 3 123 ? -47.133 8.862 32.988 1.00 43.34 123 PRO Y C 1
ATOM 12364 O O . PRO I 3 123 ? -48.160 8.429 33.547 1.00 42.61 123 PRO Y O 1
ATOM 12368 N N . PRO I 3 124 ? -45.891 8.593 33.424 1.00 45.23 124 PRO Y N 1
ATOM 12369 C CA . PRO I 3 124 ? -45.700 7.901 34.686 1.00 47.07 124 PRO Y CA 1
ATOM 12370 C C . PRO I 3 124 ? -46.237 8.764 35.813 1.00 49.08 124 PRO Y C 1
ATOM 12371 O O . PRO I 3 124 ? -46.123 9.967 35.740 1.00 49.68 124 PRO Y O 1
ATOM 12375 N N . SER I 3 125 ? -46.831 8.154 36.834 1.00 50.71 125 SER Y N 1
ATOM 12376 C CA . SER I 3 125 ? -47.206 8.885 38.054 1.00 53.45 125 SER Y CA 1
ATOM 12377 C C . SER I 3 125 ? -45.941 9.403 38.774 1.00 56.31 125 SER Y C 1
ATOM 12378 O O . SER I 3 125 ? -44.873 8.779 38.706 1.00 56.45 125 SER Y O 1
ATOM 12381 N N . ASP I 3 126 ? -46.054 10.546 39.458 1.00 58.89 126 ASP Y N 1
ATOM 12382 C CA . ASP I 3 126 ? -44.950 11.032 40.316 1.00 62.08 126 ASP Y CA 1
ATOM 12383 C C . ASP I 3 126 ? -44.614 9.989 41.376 1.00 63.94 126 ASP Y C 1
ATOM 12384 O O . ASP I 3 126 ? -43.442 9.806 41.738 1.00 64.94 126 ASP Y O 1
ATOM 12389 N N . GLU I 3 127 ? -45.659 9.322 41.873 1.00 64.25 127 GLU Y N 1
ATOM 12390 C CA . GLU I 3 127 ? -45.520 8.260 42.861 1.00 66.46 127 GLU Y CA 1
ATOM 12391 C C . GLU I 3 127 ? -44.577 7.155 42.396 1.00 65.48 127 GLU Y C 1
ATOM 12392 O O . GLU I 3 127 ? -43.703 6.765 43.138 1.00 67.06 127 GLU Y O 1
ATOM 12398 N N . GLN I 3 128 ? -44.762 6.658 41.171 1.00 62.22 128 GLN Y N 1
ATOM 12399 C CA . GLN I 3 128 ? -43.855 5.652 40.610 1.00 62.03 128 GLN Y CA 1
ATOM 12400 C C . GLN I 3 128 ? -42.455 6.210 40.341 1.00 64.02 128 GLN Y C 1
ATOM 12401 O O . GLN I 3 128 ? -41.438 5.534 40.615 1.00 64.88 128 GLN Y O 1
ATOM 12407 N N . LEU I 3 129 ? -42.413 7.426 39.796 1.00 64.43 129 LEU Y N 1
ATOM 12408 C CA . LEU I 3 129 ? -41.153 8.157 39.670 1.00 67.61 129 LEU Y CA 1
ATOM 12409 C C . LEU I 3 129 ? -40.391 8.207 40.986 1.00 70.88 129 LEU Y C 1
ATOM 12410 O O . LEU I 3 129 ? -39.175 8.097 40.962 1.00 73.21 129 LEU Y O 1
ATOM 12415 N N . LYS I 3 130 ? -41.123 8.369 42.101 1.00 72.42 130 LYS Y N 1
ATOM 12416 C CA . LYS I 3 130 ? -40.578 8.372 43.495 1.00 76.55 130 LYS Y CA 1
ATOM 12417 C C . LYS I 3 130 ? -39.868 7.057 43.841 1.00 77.35 130 LYS Y C 1
ATOM 12418 O O . LYS I 3 130 ? -38.858 7.083 44.545 1.00 79.80 130 LYS Y O 1
ATOM 12422 N N . SER I 3 131 ? -40.403 5.930 43.354 1.00 75.03 131 SER Y N 1
ATOM 12423 C CA . SER I 3 131 ? -39.791 4.602 43.533 1.00 76.01 131 SER Y CA 1
ATOM 12424 C C . SER I 3 131 ? -38.594 4.321 42.612 1.00 75.42 131 SER Y C 1
ATOM 12425 O O . SER I 3 131 ? -37.906 3.334 42.827 1.00 77.49 131 SER Y O 1
ATOM 12428 N N . GLY I 3 132 ? -38.342 5.152 41.599 1.00 72.98 132 GLY Y N 1
ATOM 12429 C CA . GLY I 3 132 ? -37.172 4.991 40.715 1.00 72.55 132 GLY Y CA 1
ATOM 12430 C C . GLY I 3 132 ? -37.414 4.432 39.310 1.00 69.29 132 GLY Y C 1
ATOM 12431 O O . GLY I 3 132 ? -36.471 4.338 38.509 1.00 69.33 132 GLY Y O 1
ATOM 12432 N N . THR I 3 133 ? -38.644 4.057 38.970 1.00 66.06 133 THR Y N 1
ATOM 12433 C CA . THR I 3 133 ? -38.904 3.673 37.559 1.00 62.91 133 THR Y CA 1
ATOM 12434 C C . THR I 3 133 ? -40.024 4.524 36.928 1.00 59.34 133 THR Y C 1
ATOM 12435 O O . THR I 3 133 ? -40.904 5.052 37.624 1.00 59.25 133 THR Y O 1
ATOM 12439 N N . ALA I 3 134 ? -39.962 4.658 35.601 1.00 56.44 134 ALA Y N 1
ATOM 12440 C CA . ALA I 3 134 ? -41.009 5.334 34.833 1.00 53.23 134 ALA Y CA 1
ATOM 12441 C C . ALA I 3 134 ? -41.628 4.337 33.874 1.00 49.98 134 ALA Y C 1
ATOM 12442 O O . ALA I 3 134 ? -40.903 3.796 33.029 1.00 49.78 134 ALA Y O 1
ATOM 12444 N N . SER I 3 135 ? -42.941 4.101 34.015 1.00 47.52 135 SER Y N 1
ATOM 12445 C CA . SER I 3 135 ? -43.729 3.349 33.024 1.00 44.87 135 SER Y CA 1
ATOM 12446 C C . SER I 3 135 ? -44.573 4.332 32.226 1.00 43.14 135 SER Y C 1
ATOM 12447 O O . SER I 3 135 ? -45.304 5.108 32.805 1.00 42.94 135 SER Y O 1
ATOM 12450 N N . VAL I 3 136 ? -44.484 4.309 30.905 1.00 41.96 136 VAL Y N 1
ATOM 12451 C CA . VAL I 3 136 ? -45.370 5.166 30.107 1.00 40.84 136 VAL Y CA 1
ATOM 12452 C C . VAL I 3 136 ? -46.252 4.259 29.234 1.00 39.19 136 VAL Y C 1
ATOM 12453 O O . VAL I 3 136 ? -45.781 3.311 28.596 1.00 39.05 136 VAL Y O 1
ATOM 12457 N N . VAL I 3 137 ? -47.549 4.552 29.256 1.00 37.91 137 VAL Y N 1
ATOM 12458 C CA . VAL I 3 137 ? -48.563 3.658 28.730 1.00 35.97 137 VAL Y CA 1
ATOM 12459 C C . VAL I 3 137 ? -49.267 4.355 27.607 1.00 34.76 137 VAL Y C 1
ATOM 12460 O O . VAL I 3 137 ? -49.690 5.504 27.739 1.00 34.58 137 VAL Y O 1
ATOM 12464 N N . CYS I 3 138 ? -49.355 3.631 26.493 1.00 33.62 138 CYS Y N 1
ATOM 12465 C CA . CYS I 3 138 ? -50.147 4.021 25.351 1.00 32.33 138 CYS Y CA 1
ATOM 12466 C C . CYS I 3 138 ? -51.270 3.007 25.204 1.00 30.75 138 CYS Y C 1
ATOM 12467 O O . CYS I 3 138 ? -51.016 1.793 25.161 1.00 30.25 138 CYS Y O 1
ATOM 12470 N N . LEU I 3 139 ? -52.500 3.506 25.112 1.00 29.73 139 LEU Y N 1
ATOM 12471 C CA . LEU I 3 139 ? -53.685 2.688 25.008 1.00 28.66 139 LEU Y CA 1
ATOM 12472 C C . LEU I 3 139 ? -54.280 2.866 23.611 1.00 27.56 139 LEU Y C 1
ATOM 12473 O O . LEU I 3 139 ? -54.484 3.994 23.171 1.00 26.71 139 LEU Y O 1
ATOM 12478 N N . LEU I 3 140 ? -54.551 1.746 22.933 1.00 27.42 140 LEU Y N 1
ATOM 12479 C CA . LEU I 3 140 ? -55.299 1.762 21.671 1.00 26.74 140 LEU Y CA 1
ATOM 12480 C C . LEU I 3 140 ? -56.611 1.073 21.941 1.00 26.85 140 LEU Y C 1
ATOM 12481 O O . LEU I 3 140 ? -56.643 -0.108 22.256 1.00 26.47 140 LEU Y O 1
ATOM 12486 N N . ASN I 3 141 ? -57.699 1.823 21.816 1.00 27.08 141 ASN Y N 1
ATOM 12487 C CA . ASN I 3 141 ? -58.973 1.354 22.314 1.00 27.78 141 ASN Y CA 1
ATOM 12488 C C . ASN I 3 141 ? -60.016 1.043 21.241 1.00 26.61 141 ASN Y C 1
ATOM 12489 O O . ASN I 3 141 ? -60.293 1.866 20.368 1.00 25.18 141 ASN Y O 1
ATOM 12494 N N . ASN I 3 142 ? -60.588 -0.162 21.340 1.00 26.40 142 ASN Y N 1
ATOM 12495 C CA . ASN I 3 142 ? -61.723 -0.581 20.545 1.00 26.11 142 ASN Y CA 1
ATOM 12496 C C . ASN I 3 142 ? -61.538 -0.508 19.049 1.00 24.68 142 ASN Y C 1
ATOM 12497 O O . ASN I 3 142 ? -62.256 0.165 18.368 1.00 24.62 142 ASN Y O 1
ATOM 12502 N N . PHE I 3 143 ? -60.562 -1.251 18.547 1.00 22.99 143 PHE Y N 1
ATOM 12503 C CA . PHE I 3 143 ? -60.260 -1.264 17.133 1.00 22.46 143 PHE Y CA 1
ATOM 12504 C C . PHE I 3 143 ? -60.444 -2.663 16.484 1.00 21.83 143 PHE Y C 1
ATOM 12505 O O . PHE I 3 143 ? -60.544 -3.679 17.179 1.00 22.30 143 PHE Y O 1
ATOM 12513 N N . TYR I 3 144 ? -60.459 -2.673 15.158 1.00 20.75 144 TYR Y N 1
ATOM 12514 C CA . TYR I 3 144 ? -60.609 -3.904 14.362 1.00 20.71 144 TYR Y CA 1
ATOM 12515 C C . TYR I 3 144 ? -60.083 -3.596 12.990 1.00 20.63 144 TYR Y C 1
ATOM 12516 O O . TYR I 3 144 ? -60.491 -2.557 12.434 1.00 20.80 144 TYR Y O 1
ATOM 12525 N N . PRO I 3 145 ? -59.221 -4.425 12.407 1.00 21.12 145 PRO Y N 1
ATOM 12526 C CA . PRO I 3 145 ? -58.785 -5.710 12.907 1.00 21.54 145 PRO Y CA 1
ATOM 12527 C C . PRO I 3 145 ? -57.665 -5.566 13.950 1.00 22.42 145 PRO Y C 1
ATOM 12528 O O . PRO I 3 145 ? -57.288 -4.464 14.337 1.00 21.91 145 PRO Y O 1
ATOM 12532 N N . ARG I 3 146 ? -57.176 -6.706 14.372 1.00 23.58 146 ARG Y N 1
ATOM 12533 C CA A ARG I 3 146 ? -56.197 -6.769 15.452 0.50 25.07 146 ARG Y CA 1
ATOM 12534 C CA B ARG I 3 146 ? -56.174 -6.841 15.429 0.50 25.01 146 ARG Y CA 1
ATOM 12535 C C . ARG I 3 146 ? -54.823 -6.191 15.122 1.00 25.64 146 ARG Y C 1
ATOM 12536 O O . ARG I 3 146 ? -54.124 -5.729 16.026 1.00 26.30 146 ARG Y O 1
ATOM 12551 N N . GLU I 3 147 ? -54.431 -6.188 13.858 1.00 25.91 147 GLU Y N 1
ATOM 12552 C CA . GLU I 3 147 ? -53.088 -5.776 13.471 1.00 27.62 147 GLU Y CA 1
ATOM 12553 C C . GLU I 3 147 ? -52.927 -4.245 13.687 1.00 27.16 147 GLU Y C 1
ATOM 12554 O O . GLU I 3 147 ? -53.698 -3.452 13.152 1.00 26.19 147 GLU Y O 1
ATOM 12560 N N . ALA I 3 148 ? -51.940 -3.855 14.484 1.00 27.49 148 ALA Y N 1
ATOM 12561 C CA . ALA I 3 148 ? -51.699 -2.459 14.799 1.00 28.44 148 ALA Y CA 1
ATOM 12562 C C . ALA I 3 148 ? -50.206 -2.297 15.141 1.00 31.05 148 ALA Y C 1
ATOM 12563 O O . ALA I 3 148 ? -49.638 -3.146 15.787 1.00 31.95 148 ALA Y O 1
ATOM 12565 N N . LYS I 3 149 ? -49.600 -1.202 14.700 1.00 32.33 149 LYS Y N 1
ATOM 12566 C CA . LYS I 3 149 ? -48.222 -0.955 14.974 1.00 34.33 149 LYS Y CA 1
ATOM 12567 C C . LYS I 3 149 ? -48.152 0.220 15.922 1.00 34.10 149 LYS Y C 1
ATOM 12568 O O . LYS I 3 149 ? -48.763 1.272 15.675 1.00 33.12 149 LYS Y O 1
ATOM 12574 N N . VAL I 3 150 ? -47.410 0.043 17.013 1.00 35.01 150 VAL Y N 1
ATOM 12575 C CA . VAL I 3 150 ? -47.232 1.085 18.030 1.00 36.10 150 VAL Y CA 1
ATOM 12576 C C . VAL I 3 150 ? -45.747 1.350 18.078 1.00 37.74 150 VAL Y C 1
ATOM 12577 O O . VAL I 3 150 ? -44.997 0.431 18.314 1.00 38.21 150 VAL Y O 1
ATOM 12581 N N . GLN I 3 151 ? -45.322 2.578 17.853 1.00 38.60 151 GLN Y N 1
ATOM 12582 C CA . GLN I 3 151 ? -43.885 2.909 17.827 1.00 41.37 151 GLN Y CA 1
ATOM 12583 C C . GLN I 3 151 ? -43.672 3.984 18.882 1.00 40.48 151 GLN Y C 1
ATOM 12584 O O . GLN I 3 151 ? -44.367 4.998 18.869 1.00 39.74 151 GLN Y O 1
ATOM 12590 N N . TRP I 3 152 ? -42.724 3.781 19.792 1.00 41.03 152 TRP Y N 1
ATOM 12591 C CA . TRP I 3 152 ? -42.396 4.803 20.788 1.00 41.36 152 TRP Y CA 1
ATOM 12592 C C . TRP I 3 152 ? -41.275 5.712 20.301 1.00 44.17 152 TRP Y C 1
ATOM 12593 O O . TRP I 3 152 ? -40.296 5.257 19.704 1.00 45.65 152 TRP Y O 1
ATOM 12604 N N . LYS I 3 153 ? -41.423 7.006 20.560 1.00 45.74 153 LYS Y N 1
ATOM 12605 C CA . LYS I 3 153 ? -40.391 7.997 20.238 1.00 49.05 153 LYS Y CA 1
ATOM 12606 C C . LYS I 3 153 ? -40.117 8.862 21.446 1.00 49.70 153 LYS Y C 1
ATOM 12607 O O . LYS I 3 153 ? -41.044 9.276 22.154 1.00 47.88 153 LYS Y O 1
ATOM 12613 N N . VAL I 3 154 ? -38.831 9.123 21.676 1.00 51.67 154 VAL Y N 1
ATOM 12614 C CA . VAL I 3 154 ? -38.382 9.923 22.793 1.00 53.15 154 VAL Y CA 1
ATOM 12615 C C . VAL I 3 154 ? -37.488 11.017 22.219 1.00 56.09 154 VAL Y C 1
ATOM 12616 O O . VAL I 3 154 ? -36.390 10.723 21.717 1.00 57.53 154 VAL Y O 1
ATOM 12620 N N . ASP I 3 155 ? -37.964 12.264 22.293 1.00 56.68 155 ASP Y N 1
ATOM 12621 C CA . ASP I 3 155 ? -37.382 13.385 21.532 1.00 59.86 155 ASP Y CA 1
ATOM 12622 C C . ASP I 3 155 ? -37.050 12.983 20.089 1.00 60.88 155 ASP Y C 1
ATOM 12623 O O . ASP I 3 155 ? -35.952 13.246 19.566 1.00 63.78 155 ASP Y O 1
ATOM 12628 N N . ASN I 3 156 ? -38.028 12.335 19.469 1.00 58.47 156 ASN Y N 1
ATOM 12629 C CA . ASN I 3 156 ? -37.960 11.875 18.095 1.00 59.30 156 ASN Y CA 1
ATOM 12630 C C . ASN I 3 156 ? -37.022 10.680 17.768 1.00 59.37 156 ASN Y C 1
ATOM 12631 O O . ASN I 3 156 ? -36.873 10.324 16.600 1.00 60.63 156 ASN Y O 1
ATOM 12636 N N . ALA I 3 157 ? -36.412 10.065 18.777 1.00 58.60 157 ALA Y N 1
ATOM 12637 C CA . ALA I 3 157 ? -35.645 8.829 18.597 1.00 58.76 157 ALA Y CA 1
ATOM 12638 C C . ALA I 3 157 ? -36.591 7.637 18.776 1.00 54.98 157 ALA Y C 1
ATOM 12639 O O . ALA I 3 157 ? -37.199 7.480 19.835 1.00 52.36 157 ALA Y O 1
ATOM 12641 N N . LEU I 3 158 ? -36.696 6.813 17.736 1.00 54.51 158 LEU Y N 1
ATOM 12642 C CA . LEU I 3 158 ? -37.482 5.577 17.769 1.00 51.74 158 LEU Y CA 1
ATOM 12643 C C . LEU I 3 158 ? -36.869 4.640 18.792 1.00 52.20 158 LEU Y C 1
ATOM 12644 O O . LEU I 3 158 ? -35.656 4.389 18.767 1.00 54.61 158 LEU Y O 1
ATOM 12646 N N . GLN I 3 159 ? -37.705 4.142 19.696 1.00 49.66 159 GLN Y N 1
ATOM 12647 C CA . GLN I 3 159 ? -37.279 3.220 20.743 1.00 50.19 159 GLN Y CA 1
ATOM 12648 C C . GLN I 3 159 ? -37.378 1.787 20.270 1.00 50.23 159 GLN Y C 1
ATOM 12649 O O . GLN I 3 159 ? -38.149 1.495 19.377 1.00 48.72 159 GLN Y O 1
ATOM 12655 N N . SER I 3 160 ? -36.597 0.910 20.886 1.00 52.43 160 SER Y N 1
ATOM 12656 C CA . SER I 3 160 ? -36.524 -0.510 20.508 1.00 53.50 160 SER Y CA 1
ATOM 12657 C C . SER I 3 160 ? -36.120 -1.326 21.706 1.00 54.21 160 SER Y C 1
ATOM 12658 O O . SER I 3 160 ? -35.176 -0.962 22.360 1.00 56.10 160 SER Y O 1
ATOM 12661 N N . GLY I 3 161 ? -36.839 -2.413 21.988 1.00 52.62 161 GLY Y N 1
ATOM 12662 C CA . GLY I 3 161 ? -36.456 -3.336 23.069 1.00 53.66 161 GLY Y CA 1
ATOM 12663 C C . GLY I 3 161 ? -36.909 -2.965 24.473 1.00 52.57 161 GLY Y C 1
ATOM 12664 O O . GLY I 3 161 ? -36.749 -3.763 25.377 1.00 53.88 161 GLY Y O 1
ATOM 12665 N N . ASN I 3 162 ? -37.477 -1.772 24.672 1.00 50.17 162 ASN Y N 1
ATOM 12666 C CA . ASN I 3 162 ? -37.827 -1.291 26.021 1.00 49.47 162 ASN Y CA 1
ATOM 12667 C C . ASN I 3 162 ? -39.353 -1.088 26.204 1.00 46.43 162 ASN Y C 1
ATOM 12668 O O . ASN I 3 162 ? -39.789 -0.326 27.059 1.00 46.41 162 ASN Y O 1
ATOM 12673 N N . SER I 3 163 ? -40.154 -1.783 25.406 1.00 44.59 163 SER Y N 1
ATOM 12674 C CA . SER I 3 163 ? -41.621 -1.778 25.547 1.00 42.16 163 SER Y CA 1
ATOM 12675 C C . SER I 3 163 ? -42.174 -3.192 25.459 1.00 42.04 163 SER Y C 1
ATOM 12676 O O . SER I 3 163 ? -41.510 -4.098 24.933 1.00 42.85 163 SER Y O 1
ATOM 12679 N N . GLN I 3 164 ? -43.384 -3.357 25.985 1.00 40.88 164 GLN Y N 1
ATOM 12680 C CA . GLN I 3 164 ? -44.135 -4.628 25.886 1.00 40.94 164 GLN Y CA 1
ATOM 12681 C C . GLN I 3 164 ? -45.601 -4.273 25.575 1.00 37.96 164 GLN Y C 1
ATOM 12682 O O . GLN I 3 164 ? -46.110 -3.264 26.052 1.00 36.78 164 GLN Y O 1
ATOM 12688 N N . GLU I 3 165 ? -46.254 -5.114 24.782 1.00 36.52 165 GLU Y N 1
ATOM 12689 C CA . GLU I 3 165 ? -47.647 -4.969 24.450 1.00 34.61 165 GLU Y CA 1
ATOM 12690 C C . GLU I 3 165 ? -48.498 -6.040 25.084 1.00 34.18 165 GLU Y C 1
ATOM 12691 O O . GLU I 3 165 ? -48.038 -7.154 25.268 1.00 34.10 165 GLU Y O 1
ATOM 12697 N N . SER I 3 166 ? -49.743 -5.695 25.390 1.00 32.42 166 SER Y N 1
ATOM 12698 C CA . SER I 3 166 ? -50.756 -6.700 25.704 1.00 32.78 166 SER Y CA 1
ATOM 12699 C C . SER I 3 166 ? -52.077 -6.385 24.998 1.00 30.35 166 SER Y C 1
ATOM 12700 O O . SER I 3 166 ? -52.403 -5.246 24.831 1.00 28.65 166 SER Y O 1
ATOM 12703 N N . VAL I 3 167 ? -52.818 -7.417 24.600 1.00 29.37 167 VAL Y N 1
ATOM 12704 C CA A VAL I 3 167 ? -54.019 -7.269 23.801 0.50 28.21 167 VAL Y CA 1
ATOM 12705 C CA B VAL I 3 167 ? -54.029 -7.246 23.813 0.50 28.20 167 VAL Y CA 1
ATOM 12706 C C . VAL I 3 167 ? -55.173 -8.009 24.473 1.00 28.72 167 VAL Y C 1
ATOM 12707 O O . VAL I 3 167 ? -54.982 -9.111 24.978 1.00 29.76 167 VAL Y O 1
ATOM 12714 N N . THR I 3 168 ? -56.372 -7.405 24.488 1.00 27.63 168 THR Y N 1
ATOM 12715 C CA . THR I 3 168 ? -57.531 -8.091 25.023 1.00 28.89 168 THR Y CA 1
ATOM 12716 C C . THR I 3 168 ? -58.087 -9.009 23.961 1.00 28.87 168 THR Y C 1
ATOM 12717 O O . THR I 3 168 ? -57.758 -8.878 22.767 1.00 27.06 168 THR Y O 1
ATOM 12721 N N . GLU I 3 169 ? -58.947 -9.911 24.397 1.00 30.19 169 GLU Y N 1
ATOM 12722 C CA . GLU I 3 169 ? -59.753 -10.701 23.482 1.00 30.87 169 GLU Y CA 1
ATOM 12723 C C . GLU I 3 169 ? -60.882 -9.903 22.908 1.00 28.62 169 GLU Y C 1
ATOM 12724 O O . GLU I 3 169 ? -61.256 -8.854 23.443 1.00 27.33 169 GLU Y O 1
ATOM 12730 N N . GLN I 3 170 ? -61.442 -10.379 21.789 1.00 27.24 170 GLN Y N 1
ATOM 12731 C CA . GLN I 3 170 ? -62.528 -9.615 21.154 1.00 26.61 170 GLN Y CA 1
ATOM 12732 C C . GLN I 3 170 ? -63.624 -9.285 22.154 1.00 27.93 170 GLN Y C 1
ATOM 12733 O O . GLN I 3 170 ? -64.047 -10.154 22.848 1.00 28.74 170 GLN Y O 1
ATOM 12739 N N . ASP I 3 171 ? -64.044 -8.028 22.197 1.00 28.18 171 ASP Y N 1
ATOM 12740 C CA . ASP I 3 171 ? -65.106 -7.587 23.097 1.00 30.85 171 ASP Y CA 1
ATOM 12741 C C . ASP I 3 171 ? -66.415 -8.301 22.779 1.00 32.57 171 ASP Y C 1
ATOM 12742 O O . ASP I 3 171 ? -66.784 -8.406 21.593 1.00 31.79 171 ASP Y O 1
ATOM 12747 N N . SER I 3 172 ? -67.102 -8.775 23.817 1.00 35.26 172 SER Y N 1
ATOM 12748 C CA . SER I 3 172 ? -68.385 -9.493 23.658 1.00 37.55 172 SER Y CA 1
ATOM 12749 C C . SER I 3 172 ? -69.491 -8.656 23.013 1.00 37.92 172 SER Y C 1
ATOM 12750 O O . SER I 3 172 ? -70.339 -9.212 22.348 1.00 38.41 172 SER Y O 1
ATOM 12753 N N . LYS I 3 173 ? -69.481 -7.333 23.213 1.00 38.31 173 LYS Y N 1
ATOM 12754 C CA . LYS I 3 173 ? -70.506 -6.447 22.632 1.00 39.30 173 LYS Y CA 1
ATOM 12755 C C . LYS I 3 173 ? -70.166 -5.932 21.245 1.00 36.63 173 LYS Y C 1
ATOM 12756 O O . LYS I 3 173 ? -71.024 -5.955 20.390 1.00 37.98 173 LYS Y O 1
ATOM 12759 N N . ASP I 3 174 ? -68.941 -5.468 20.997 1.00 33.32 174 ASP Y N 1
ATOM 12760 C CA . ASP I 3 174 ? -68.656 -4.846 19.675 1.00 30.87 174 ASP Y CA 1
ATOM 12761 C C . ASP I 3 174 ? -67.594 -5.561 18.812 1.00 27.77 174 ASP Y C 1
ATOM 12762 O O . ASP I 3 174 ? -67.255 -5.084 17.736 1.00 25.97 174 ASP Y O 1
ATOM 12767 N N . SER I 3 175 ? -67.086 -6.695 19.295 1.00 26.96 175 SER Y N 1
ATOM 12768 C CA . SER I 3 175 ? -66.117 -7.501 18.577 1.00 25.43 175 SER Y CA 1
ATOM 12769 C C . SER I 3 175 ? -64.774 -6.832 18.328 1.00 23.62 175 SER Y C 1
ATOM 12770 O O . SER I 3 175 ? -64.027 -7.292 17.491 1.00 22.78 175 SER Y O 1
ATOM 12773 N N . THR I 3 176 ? -64.461 -5.756 19.050 1.00 23.20 176 THR Y N 1
ATOM 12774 C CA . THR I 3 176 ? -63.204 -5.031 18.849 1.00 22.45 176 THR Y CA 1
ATOM 12775 C C . THR I 3 176 ? -62.118 -5.514 19.795 1.00 22.74 176 THR Y C 1
ATOM 12776 O O . THR I 3 176 ? -62.396 -6.232 20.753 1.00 23.62 176 THR Y O 1
ATOM 12780 N N . TYR I 3 177 ? -60.889 -5.105 19.504 1.00 22.36 177 TYR Y N 1
ATOM 12781 C CA . TYR I 3 177 ? -59.760 -5.336 20.371 1.00 23.13 177 TYR Y CA 1
ATOM 12782 C C . TYR I 3 177 ? -59.335 -4.033 21.045 1.00 23.11 177 TYR Y C 1
ATOM 12783 O O . TYR I 3 177 ? -59.624 -2.962 20.561 1.00 23.58 177 TYR Y O 1
ATOM 12792 N N . SER I 3 178 ? -58.638 -4.141 22.170 1.00 23.87 178 SER Y N 1
ATOM 12793 C CA . SER I 3 178 ? -57.881 -3.038 22.754 1.00 24.54 178 SER Y CA 1
ATOM 12794 C C . SER I 3 178 ? -56.471 -3.527 23.058 1.00 25.17 178 SER Y C 1
ATOM 12795 O O . SER I 3 178 ? -56.236 -4.751 23.234 1.00 25.37 178 SER Y O 1
ATOM 12798 N N . LEU I 3 179 ? -55.535 -2.582 23.095 1.00 25.41 179 LEU Y N 1
ATOM 12799 C CA . LEU I 3 179 ? -54.101 -2.916 23.196 1.00 26.65 179 LEU Y CA 1
ATOM 12800 C C . LEU I 3 179 ? -53.400 -1.892 24.067 1.00 27.62 179 LEU Y C 1
ATOM 12801 O O . LEU I 3 179 ? -53.667 -0.700 23.934 1.00 27.17 179 LEU Y O 1
ATOM 12806 N N . SER I 3 180 ? -52.521 -2.350 24.960 1.00 29.10 180 SER Y N 1
ATOM 12807 C CA . SER I 3 180 ? -51.655 -1.449 25.723 1.00 30.56 180 SER Y CA 1
ATOM 12808 C C . SER I 3 180 ? -50.231 -1.680 25.275 1.00 31.43 180 SER Y C 1
ATOM 12809 O O . SER I 3 180 ? -49.834 -2.825 24.983 1.00 30.88 180 SER Y O 1
ATOM 12812 N N . SER I 3 181 ? -49.459 -0.599 25.235 1.00 31.73 181 SER Y N 1
ATOM 12813 C CA . SER I 3 181 ? -48.001 -0.686 25.039 1.00 32.55 181 SER Y CA 1
ATOM 12814 C C . SER I 3 181 ? -47.386 0.121 26.169 1.00 33.63 181 SER Y C 1
ATOM 12815 O O . SER I 3 181 ? -47.756 1.293 26.373 1.00 33.34 181 SER Y O 1
ATOM 12818 N N . THR I 3 182 ? -46.468 -0.511 26.887 1.00 34.63 182 THR Y N 1
ATOM 12819 C CA . THR I 3 182 ? -45.868 0.072 28.055 1.00 36.59 182 THR Y CA 1
ATOM 12820 C C . THR I 3 182 ? -44.384 0.249 27.784 1.00 38.09 182 THR Y C 1
ATOM 12821 O O . THR I 3 182 ? -43.703 -0.732 27.500 1.00 38.34 182 THR Y O 1
ATOM 12825 N N . LEU I 3 183 ? -43.907 1.503 27.861 1.00 38.75 183 LEU Y N 1
ATOM 12826 C CA . LEU I 3 183 ? -42.488 1.853 27.664 1.00 40.76 183 LEU Y CA 1
ATOM 12827 C C . LEU I 3 183 ? -41.903 1.954 29.060 1.00 43.12 183 LEU Y C 1
ATOM 12828 O O . LEU I 3 183 ? -42.436 2.706 29.860 1.00 43.06 183 LEU Y O 1
ATOM 12833 N N . THR I 3 184 ? -40.835 1.216 29.368 1.00 45.57 184 THR Y N 1
ATOM 12834 C CA . THR I 3 184 ? -40.263 1.277 30.732 1.00 48.34 184 THR Y CA 1
ATOM 12835 C C . THR I 3 184 ? -38.845 1.815 30.723 1.00 51.35 184 THR Y C 1
ATOM 12836 O O . THR I 3 184 ? -38.001 1.305 30.003 1.00 52.13 184 THR Y O 1
ATOM 12840 N N . LEU I 3 185 ? -38.621 2.852 31.534 1.00 53.03 185 LEU Y N 1
ATOM 12841 C CA . LEU I 3 185 ? -37.317 3.502 31.683 1.00 56.69 185 LEU Y CA 1
ATOM 12842 C C . LEU I 3 185 ? -37.025 3.724 33.160 1.00 58.44 185 LEU Y C 1
ATOM 12843 O O . LEU I 3 185 ? -37.937 3.716 33.987 1.00 57.73 185 LEU Y O 1
ATOM 12848 N N . SER I 3 186 ? -35.753 3.930 33.485 1.00 61.52 186 SER Y N 1
ATOM 12849 C CA . SER I 3 186 ? -35.362 4.325 34.834 1.00 63.86 186 SER Y CA 1
ATOM 12850 C C . SER I 3 186 ? -35.713 5.797 35.039 1.00 63.95 186 SER Y C 1
ATOM 12851 O O . SER I 3 186 ? -35.891 6.533 34.055 1.00 62.96 186 SER Y O 1
ATOM 12854 N N . LYS I 3 187 ? -35.814 6.225 36.300 1.00 65.78 187 LYS Y N 1
ATOM 12855 C CA . LYS I 3 187 ? -36.037 7.657 36.616 1.00 66.42 187 LYS Y CA 1
ATOM 12856 C C . LYS I 3 187 ? -35.015 8.524 35.873 1.00 67.72 187 LYS Y C 1
ATOM 12857 O O . LYS I 3 187 ? -35.381 9.500 35.230 1.00 66.45 187 LYS Y O 1
ATOM 12860 N N . ALA I 3 188 ? -33.745 8.137 35.956 1.00 70.45 188 ALA Y N 1
ATOM 12861 C CA . ALA I 3 188 ? -32.628 8.878 35.338 1.00 72.74 188 ALA Y CA 1
ATOM 12862 C C . ALA I 3 188 ? -32.739 9.037 33.806 1.00 71.34 188 ALA Y C 1
ATOM 12863 O O . ALA I 3 188 ? -32.593 10.160 33.276 1.00 72.07 188 ALA Y O 1
ATOM 12865 N N . ASP I 3 189 ? -32.991 7.925 33.103 1.00 69.40 189 ASP Y N 1
ATOM 12866 C CA . ASP I 3 189 ? -33.137 7.948 31.646 1.00 67.70 189 ASP Y CA 1
ATOM 12867 C C . ASP I 3 189 ? -34.357 8.801 31.266 1.00 65.05 189 ASP Y C 1
ATOM 12868 O O . ASP I 3 189 ? -34.293 9.587 30.320 1.00 64.99 189 ASP Y O 1
ATOM 12870 N N . TYR I 3 190 ? -35.452 8.647 32.015 1.00 63.42 190 TYR Y N 1
ATOM 12871 C CA . TYR I 3 190 ? -36.711 9.383 31.772 1.00 61.23 190 TYR Y CA 1
ATOM 12872 C C . TYR I 3 190 ? -36.573 10.896 31.934 1.00 62.59 190 TYR Y C 1
ATOM 12873 O O . TYR I 3 190 ? -37.000 11.663 31.071 1.00 61.35 190 TYR Y O 1
ATOM 12882 N N . GLU I 3 191 ? -35.969 11.310 33.046 1.00 65.49 191 GLU Y N 1
ATOM 12883 C CA . GLU I 3 191 ? -35.770 12.724 33.360 1.00 67.47 191 GLU Y CA 1
ATOM 12884 C C . GLU I 3 191 ? -34.746 13.414 32.445 1.00 69.13 191 GLU Y C 1
ATOM 12885 O O . GLU I 3 191 ? -34.613 14.640 32.502 1.00 70.92 191 GLU Y O 1
ATOM 12891 N N . LYS I 3 192 ? -34.029 12.649 31.612 1.00 68.91 192 LYS Y N 1
ATOM 12892 C CA . LYS I 3 192 ? -33.103 13.211 30.612 1.00 70.73 192 LYS Y CA 1
ATOM 12893 C C . LYS I 3 192 ? -33.757 13.614 29.256 1.00 68.65 192 LYS Y C 1
ATOM 12894 O O . LYS I 3 192 ? -33.054 14.065 28.360 1.00 70.27 192 LYS Y O 1
ATOM 12896 N N . HIS I 3 193 ? -35.076 13.459 29.106 1.00 65.22 193 HIS Y N 1
ATOM 12897 C CA . HIS I 3 193 ? -35.777 13.732 27.836 1.00 63.41 193 HIS Y CA 1
ATOM 12898 C C . HIS I 3 193 ? -37.108 14.476 28.064 1.00 61.27 193 HIS Y C 1
ATOM 12899 O O . HIS I 3 193 ? -37.676 14.410 29.160 1.00 60.30 193 HIS Y O 1
ATOM 12906 N N . LYS I 3 194 ? -37.600 15.171 27.029 1.00 60.64 194 LYS Y N 1
ATOM 12907 C CA . LYS I 3 194 ? -38.788 16.040 27.139 1.00 59.72 194 LYS Y CA 1
ATOM 12908 C C . LYS I 3 194 ? -40.023 15.401 26.544 1.00 56.73 194 LYS Y C 1
ATOM 12909 O O . LYS I 3 194 ? -40.979 15.134 27.270 1.00 55.55 194 LYS Y O 1
ATOM 12911 N N . VAL I 3 195 ? -40.006 15.148 25.233 1.00 55.92 195 VAL Y N 1
ATOM 12912 C CA . VAL I 3 195 ? -41.213 14.706 24.529 1.00 52.94 195 VAL Y CA 1
ATOM 12913 C C . VAL I 3 195 ? -41.249 13.158 24.421 1.00 50.34 195 VAL Y C 1
ATOM 12914 O O . VAL I 3 195 ? -40.310 12.532 23.945 1.00 50.97 195 VAL Y O 1
ATOM 12918 N N . TYR I 3 196 ? -42.353 12.593 24.896 1.00 47.42 196 TYR Y N 1
ATOM 12919 C CA . TYR I 3 196 ? -42.643 11.173 24.816 1.00 45.15 196 TYR Y CA 1
ATOM 12920 C C . TYR I 3 196 ? -43.870 10.983 23.941 1.00 42.80 196 TYR Y C 1
ATOM 12921 O O . TYR I 3 196 ? -44.911 11.552 24.246 1.00 42.54 196 TYR Y O 1
ATOM 12930 N N . ALA I 3 197 ? -43.728 10.192 22.876 1.00 41.55 197 ALA Y N 1
ATOM 12931 C CA . ALA I 3 197 ? -44.765 10.006 21.849 1.00 39.82 197 ALA Y CA 1
ATOM 12932 C C . ALA I 3 197 ? -45.048 8.527 21.567 1.00 38.26 197 ALA Y C 1
ATOM 12933 O O . ALA I 3 197 ? -44.151 7.708 21.482 1.00 38.65 197 ALA Y O 1
ATOM 12935 N N . CYS I 3 198 ? -46.321 8.216 21.403 1.00 36.73 198 CYS Y N 1
ATOM 12936 C CA . CYS I 3 198 ? -46.794 6.933 20.932 1.00 35.53 198 CYS Y CA 1
ATOM 12937 C C . CYS I 3 198 ? -47.368 7.140 19.520 1.00 34.27 198 CYS Y C 1
ATOM 12938 O O . CYS I 3 198 ? -48.359 7.848 19.397 1.00 33.78 198 CYS Y O 1
ATOM 12941 N N . GLU I 3 199 ? -46.761 6.556 18.487 1.00 33.72 199 GLU Y N 1
ATOM 12942 C CA . GLU I 3 199 ? -47.267 6.637 17.120 1.00 33.60 199 GLU Y CA 1
ATOM 12943 C C . GLU I 3 199 ? -47.956 5.318 16.738 1.00 31.39 199 GLU Y C 1
ATOM 12944 O O . GLU I 3 199 ? -47.367 4.220 16.813 1.00 31.14 199 GLU Y O 1
ATOM 12950 N N . VAL I 3 200 ? -49.200 5.460 16.310 1.00 29.87 200 VAL Y N 1
ATOM 12951 C CA . VAL I 3 200 ? -50.060 4.335 16.015 1.00 28.03 200 VAL Y CA 1
ATOM 12952 C C . VAL I 3 200 ? -50.429 4.282 14.538 1.00 28.16 200 VAL Y C 1
ATOM 12953 O O . VAL I 3 200 ? -50.933 5.279 13.964 1.00 28.44 200 VAL Y O 1
ATOM 12957 N N . THR I 3 201 ? -50.177 3.127 13.936 1.00 27.54 201 THR Y N 1
ATOM 12958 C CA . THR I 3 201 ? -50.520 2.862 12.546 1.00 27.65 201 THR Y CA 1
ATOM 12959 C C . THR I 3 201 ? -51.561 1.748 12.544 1.00 26.07 201 THR Y C 1
ATOM 12960 O O . THR I 3 201 ? -51.327 0.667 13.087 1.00 25.60 201 THR Y O 1
ATOM 12964 N N . HIS I 3 202 ? -52.719 2.015 11.932 1.00 25.76 202 HIS Y N 1
ATOM 12965 C CA . HIS I 3 202 ? -53.813 1.014 11.811 1.00 24.75 202 HIS Y CA 1
ATOM 12966 C C . HIS I 3 202 ? -54.627 1.352 10.568 1.00 24.59 202 HIS Y C 1
ATOM 12967 O O . HIS I 3 202 ? -54.809 2.558 10.233 1.00 24.66 202 HIS Y O 1
ATOM 12974 N N . GLN I 3 203 ? -55.146 0.327 9.879 1.00 24.18 203 GLN Y N 1
ATOM 12975 C CA . GLN I 3 203 ? -55.824 0.591 8.601 1.00 24.82 203 GLN Y CA 1
ATOM 12976 C C . GLN I 3 203 ? -57.076 1.458 8.743 1.00 24.97 203 GLN Y C 1
ATOM 12977 O O . GLN I 3 203 ? -57.519 2.003 7.770 1.00 26.69 203 GLN Y O 1
ATOM 12983 N N . GLY I 3 204 ? -57.634 1.537 9.943 1.00 24.05 204 GLY Y N 1
ATOM 12984 C CA . GLY I 3 204 ? -58.741 2.427 10.268 1.00 24.82 204 GLY Y CA 1
ATOM 12985 C C . GLY I 3 204 ? -58.427 3.910 10.240 1.00 26.43 204 GLY Y C 1
ATOM 12986 O O . GLY I 3 204 ? -59.329 4.724 10.128 1.00 27.24 204 GLY Y O 1
ATOM 12987 N N . LEU I 3 205 ? -57.141 4.251 10.357 1.00 27.48 205 LEU Y N 1
ATOM 12988 C CA . LEU I 3 205 ? -56.678 5.629 10.480 1.00 29.60 205 LEU Y CA 1
ATOM 12989 C C . LEU I 3 205 ? -56.231 6.021 9.107 1.00 31.98 205 LEU Y C 1
ATOM 12990 O O . LEU I 3 205 ? -55.621 5.241 8.400 1.00 33.22 205 LEU Y O 1
ATOM 12995 N N . SER I 3 206 ? -56.537 7.230 8.696 1.00 33.68 206 SER Y N 1
ATOM 12996 C CA . SER I 3 206 ? -56.147 7.644 7.354 1.00 35.93 206 SER Y CA 1
ATOM 12997 C C . SER I 3 206 ? -54.648 7.937 7.310 1.00 37.55 206 SER Y C 1
ATOM 12998 O O . SER I 3 206 ? -54.025 7.821 6.272 1.00 38.79 206 SER Y O 1
ATOM 13001 N N . SER I 3 207 ? -54.073 8.333 8.440 1.00 37.67 207 SER Y N 1
ATOM 13002 C CA . SER I 3 207 ? -52.627 8.288 8.570 1.00 39.04 207 SER Y CA 1
ATOM 13003 C C . SER I 3 207 ? -52.331 8.063 10.004 1.00 36.90 207 SER Y C 1
ATOM 13004 O O . SER I 3 207 ? -53.240 8.211 10.827 1.00 35.32 207 SER Y O 1
ATOM 13007 N N . PRO I 3 208 ? -51.059 7.714 10.321 1.00 37.24 208 PRO Y N 1
ATOM 13008 C CA . PRO I 3 208 ? -50.734 7.393 11.705 1.00 35.20 208 PRO Y CA 1
ATOM 13009 C C . PRO I 3 208 ? -51.050 8.522 12.652 1.00 34.80 208 PRO Y C 1
ATOM 13010 O O . PRO I 3 208 ? -50.880 9.688 12.305 1.00 35.65 208 PRO Y O 1
ATOM 13014 N N . VAL I 3 209 ? -51.513 8.155 13.839 1.00 32.66 209 VAL Y N 1
ATOM 13015 C CA . VAL I 3 209 ? -51.880 9.083 14.882 1.00 32.75 209 VAL Y CA 1
ATOM 13016 C C . VAL I 3 209 ? -50.779 9.041 15.949 1.00 32.50 209 VAL Y C 1
ATOM 13017 O O . VAL I 3 209 ? -50.334 7.953 16.348 1.00 31.41 209 VAL Y O 1
ATOM 13021 N N . THR I 3 210 ? -50.353 10.211 16.412 1.00 33.92 210 THR Y N 1
ATOM 13022 C CA . THR I 3 210 ? -49.343 10.313 17.464 1.00 34.32 210 THR Y CA 1
ATOM 13023 C C . THR I 3 210 ? -49.927 11.018 18.669 1.00 35.19 210 THR Y C 1
ATOM 13024 O O . THR I 3 210 ? -50.401 12.160 18.557 1.00 35.86 210 THR Y O 1
ATOM 13028 N N . LYS I 3 211 ? -49.885 10.360 19.819 1.00 34.78 211 LYS Y N 1
ATOM 13029 C CA . LYS I 3 211 ? -50.228 10.997 21.065 1.00 37.11 211 LYS Y CA 1
ATOM 13030 C C . LYS I 3 211 ? -48.951 11.231 21.887 1.00 38.29 211 LYS Y C 1
ATOM 13031 O O . LYS I 3 211 ? -48.103 10.354 22.000 1.00 37.70 211 LYS Y O 1
ATOM 13037 N N . SER I 3 212 ? -48.817 12.424 22.442 1.00 40.08 212 SER Y N 1
ATOM 13038 C CA . SER I 3 212 ? -47.628 12.738 23.165 1.00 41.93 212 SER Y CA 1
ATOM 13039 C C . SER I 3 212 ? -47.867 13.685 24.307 1.00 43.55 212 SER Y C 1
ATOM 13040 O O . SER I 3 212 ? -48.951 14.261 24.438 1.00 43.98 212 SER Y O 1
ATOM 13043 N N . PHE I 3 213 ? -46.823 13.819 25.125 1.00 44.69 213 PHE Y N 1
ATOM 13044 C CA . PHE I 3 213 ? -46.769 14.760 26.234 1.00 46.54 213 PHE Y CA 1
ATOM 13045 C C . PHE I 3 213 ? -45.329 15.209 26.439 1.00 49.35 213 PHE Y C 1
ATOM 13046 O O . PHE I 3 213 ? -44.378 14.511 26.001 1.00 48.66 213 PHE Y O 1
ATOM 13054 N N . ASN I 3 214 ? -45.186 16.366 27.107 1.00 52.36 214 ASN Y N 1
ATOM 13055 C CA . ASN I 3 214 ? -43.911 16.834 27.617 1.00 55.88 214 ASN Y CA 1
ATOM 13056 C C . ASN I 3 214 ? -43.792 16.577 29.114 1.00 56.58 214 ASN Y C 1
ATOM 13057 O O . ASN I 3 214 ? -44.683 16.934 29.889 1.00 56.74 214 ASN Y O 1
ATOM 13062 N N . ARG I 3 215 ? -42.696 15.957 29.517 1.00 57.45 215 ARG Y N 1
ATOM 13063 C CA . ARG I 3 215 ? -42.424 15.737 30.932 1.00 59.13 215 ARG Y CA 1
ATOM 13064 C C . ARG I 3 215 ? -42.535 17.136 31.624 1.00 62.70 215 ARG Y C 1
ATOM 13065 O O . ARG I 3 215 ? -41.683 17.974 31.415 1.00 64.62 215 ARG Y O 1
ATOM 13073 N N . GLY I 3 216 ? -43.605 17.363 32.411 1.00 63.95 216 GLY Y N 1
ATOM 13074 C CA . GLY I 3 216 ? -44.085 18.716 32.826 1.00 66.65 216 GLY Y CA 1
ATOM 13075 C C . GLY I 3 216 ? -44.951 19.469 31.790 1.00 66.86 216 GLY Y C 1
ATOM 13076 O O . GLY I 3 216 ? -46.202 19.479 31.828 1.00 65.53 216 GLY Y O 1
#

Secondary structure (P-SEA, 3-state):
ccccbbbbbbbbbccccbbbbbccccccccccccccccccbbbbccccccccbbbbbbbbcccccccccccccccccccccbbbbbcccccccbbbbbbbbcbbbbbcccccccccccccccccccccccccccccc/ccccbbbbbbbbbccccbbbbcccccccccccccccccccbbbbccccccccbbbbbbbbcccccccccccccccccccccbbbbbcccccccbbbbbbbbbbbbbbcccccccccccccccccccccccccccccc/ccccbbbbbbbbbcccccbbbbbccccccccccccccccccbbbbccccccccbbbbbbbbccccccccccccccccccccccbbbbbcccccccbbbbbbbbcbbbbbcccccccccccccccccccccccccccccc/ccbbbbbcbbbbcccbbbbbbbbbcccccccbbbbbbbbcccbbbbbccccccccccccccccccccbbbbbbccccbbbbbbcccccccbbbbbbbbbcccccccccccbbbbbbccccbbbbbccccccccbbbbbcccccccccbbbbbcccccccccccccccccccccbbbbbbbbbccccccccbbbbbbbbbccccbbbbbbbcc/cbbbbbbbbbbbcccbbbbbbbbbcccccccbbbbbbbbcccbbbbbccccccccccccccccccccbbbbbcccccbbbbbbcccccccccbbbbbbbcccccccccccbbbbbbccccbbbbbbbbbccccbbbbbcccccccccbbbbbccccccccccccccccccccccccccccccccccccccbbbbbbbbbcccbbbbbbbbbcc/cbbbbbcccbbbbcccbbbbbbbbbcccccccccccbbbbcccccccccccccccccccccccccccccccccbbbbbcccccccccbbbbbbbccccccccccccbbbbbcbbbbbbbbbcccaaaaaacbbbbbbbbccccccbbbbbbbcccccccccbbbbbbccccccbbbbbbbbbbbcaaaaaaccbbbbbbbccccccbbbbbccc/cbbbbbcccbbbbcccbbbbbbbbbcccccccccccbbbbcccccccccccccccccccccccccccccccccbbbbbcccccccccbbbbbbbccccccccccccbbbbbcbbbbbbbbbcccaaaaaacbbbbbbbbccccccbbbbbbbcccccccccbbbbbbcccccccbbbbbbbbbbcaaaaaaccbbbbbbbccccccbbbbccccc/cbbbbbbbbbbbcccbbbbbbbbbcccccccbbbbbbbbcccccccccccccccccccccccccccbbbbbcccccbbbbbbcccccccbbbbbbbbbcccccccccccbbbbbbccccbbbbbbbbbccccbbbbbcccccccccbbbbbccccccccccccccccccccccccbbbbbbccccccccbbbbbbbbbccccbbbbbbbcc/cbbbbbcccbbbbcccbbbbbbbbbcccccccccccbbbbcccccccccccccccccccccccccccccccccbbbbbcccccccccbbbbbbbccccccccccccbbbbbcbbbbbbbbbcccaaaaaacbbbbbbbbccccccbbbbbbbcccccccccbbbbbbcccccccbbbbbbbbbbcaaaaaaccbbbbbbbccccccbbbbccccc

Organism: Homo sapiens (NCBI:txid9606)

Nearest PDB structures (foldseek):
  6w9g-assembly1_A  TM=1.007E+00  e=1.236E-26  Homo sapiens
  6w9g-assembly1_C  TM=1.007E+00  e=1.092E-25  Homo sapiens
  7sgm-assembly1_B  TM=1.002E+00  e=1.037E-25  Homo sapiens
  7sgm-assembly1_A  TM=9.913E-01  e=5.179E-25  Homo sapiens
  3lkj-assembly1_B  TM=9.739E-01  e=1.308E-21  Homo sapiens

Solvent-accessible surface area: 68640 Å² total

Sequence (1693 aa):
NPQIAAHVISEEASSKTSVLQWAEKGYYTMMSSNNLVVTLEENGKQLTVKRQGLYYIYAQQVTFCSNRAPFIASLCLKSPGRFERILLRRAANTHSSAKPCGQQSIHLGGVVFEELQQPGASVFVNVTDPSQVSHGTGFTSFGLLKLNPQIAAHVISEEASSKTSVLQWAEKGYYTMSSNNLVTLEENGKQLTVKRQGLYYIYAQQVTFCSNRAPFIASLCLKSPGRFERRILLRAANTHSSAKPCGQQQSIHLGGVVFELQQPGASVFVNVTDPSQQVSHGTGFTSFGLLKLNPQIAAHVISEEASSKTTSVLQWAEKGYYTMMSNNLVTLEENGKQLTVKRQGLLYYIYAQQVTFCSNRQAPFIASLCLKSSPGRFERRILLRAANTHSSAKPCGQQSIHLLGGVVFEELQQPGASVFVNVTTDDPSQQVSHGTGFTSFGLLKLQVQLVQSGAEVVKPGASVKLSCKASGYIFTSYYMYWVKQAPGQGLEWIGEINPSSNGDTNFNEKFKSKATLTVDKSASTAYMELSSLRSEDTAVYYCTRSDGRNDMDSSWGQGTLVTVSSASTKGPSVFPLAPGGTAALGCLVKDYFPEPVTVSWNSGALTSGVHTFPAVLQSSGLYSLSSVVTVPSSSLGTQTYICNVNHKPSNTKVDKKVEPDIVLTQSPATLSVSSPGERATISCRASQRRVSSSTYSYMHWYQQKPGQPPKLLIKYASNLESGVPARFSGSGSGTDFTLTISSVEPEDFATYYCQHSWEPPTFGGGTKLEIKRTVAAPSVFIFPPSDEQLKSGTASVVCLLNNFYPRREAKVQWKVDNALQSGNSQESVVTEQDSKDSTYSLSSTLTLSKADYEKHKVYACEVTHQGLSSPVTKSFNRQVQLVQSGAEVVKPGASVKLSCKASGYIFTSYYMYWVKQAAPPGGQQGGLEWIGEINPSNGDTNFNEKFKSKATLTVDKSASTAYMELSSLRSEDTAVYYCTRSDGRNDMDSSWGQGTLVTVSSASTKGPSVFPLAPGGTAALGCLVKDYFPEEPVTVSWNSGALTSGVHTFPAVLQSSGLYSLSSVVTVPSSSLGTQTYICNVNHKPSNTKVDKKVEPKDIVLTQSPATLSVSPGERATISCRASQRVSSSTYSYMHWYQQKPGQPPKLLIKYASNLESGVPARFSGSGSGTDFTLLTISSVEPEDFATYYCQHSWEPPTFGGGTKLEIKRTVAAPSVFIFPPSDEQLKSGTASVVCLLNNFYPREAKVQWKVDNALQSGNSQESVTEQDSKDSTYSLSSTLTLSKADYEKHKVYACEVTHQGLSSPVTKSFNRGQVQLVQSGAEVVKPGASVKLSCKASGYIFTSYYMYWVKQAPGGLEWIGEINPSNGDTNFNEKFKSKATLTVDKSASTAYMELSSLRSEDTAVYYCTRSDGRNDMDSWGQGTLVTVSSASTKGPSVFPLAPGGTAALGCLVKDYFPEEPVTVSWNSGALTSGVHTFPAVLQSSGLYSLSSVVTVPSSSLGTQTYICNVNHKPSNTKVDKKVEPDIVLTQSPATLSVSPGERATISCRASQRVSSSTYSYMHWYQQKPGQPPKLLIKYASNLESGVPARFSGSGSGTDFTLTISSVEPEDFATYYCQHSWEEPPTFGGGTKLEIKRTVAAPSVFIFPPSDEQLKSGTASVVCLLNNFYPRREAKVQWKVDNALQSGNSQESVVTEQDSKDSTYSLSSTLTLSKADYEKHKVYACEVTHQGLSSPVTKSFNRG

Foldseek 3Di:
DFWAKWKWAWDDDPDAQFTFTDDDDPIDGRDVQWDCPPRFKIWGQDWFKKKKKKKWKFWAADVWKKKFKWKDAPPDDIDTDDMDTDHFDNDPPTHIDMDMDIDMDTGDGGMIIGMGIPDSVGTDRPPPRIMIMMTGD/DFWAKWKWAWDDDPDAQFTFTDDDDPIDGPDVQWDCPPRFKIWGQDWAKKKWKKKWKFWAADQWKKKFKWKDAPPDDIDTDDMDTDHFDHDPPTHIDMDMDIDMDTGDGGMIIGMGIPDRVGTDRPPPRIMIMMTGD/DDWAKWKWAWDADPDDFQFTFTDPDDPIDGPDVQWDCPPRFKIWGQDWFKKKWKKKWKFWAADADWKKKFKWKDAPPDDIDTDDMDTDHFDHDPPTHIDMDMDIDMDTGDGGMIITMGIPDSVRTDRPPPRIMIMMTGD/DWAWAKDAAAEEAQFAKDKIKIAIDDDQLQPWKKWKWWAAVVGDIGTAWIARQVPGDIDGDPVCPVFWDWGADNVRNMIMIMGGSDDQRSFTWMKMFTDDVPPDGDYIYPTYTYGYFPDDAAFWDWAKQAWVQKIKIWIKTDFGDDDDKDKDKPVNPDDPQKDKDPWDQDPVRGTITIIMGMDGPVCQVPDWIWIWMADPVVRDTDIDIHHD/DKAKAKPDQEAADAFFDKDKIKIFIPWWQDDDPFRFKWKWWDAPPDDTDTAAGRFFHGPPPHDPQWGKDDGIGMIMIMRNGDDPVRQTWMWMWGDRDVIDIYPTYGYAYDDDFDFWDKDKDWADPVVLVVWKTKIKIKGPFGDDPDKDKWKAFVNRTDDPQKDKDKDQQDPPRGGMMMMIIGMDTSVVVVVTFKIKIWMDDPNDPGIDIDIGTD/DWAWAKDAAAEEAAQAKDKIKIFIDDDQLQPWKKWKWWQAVPGGIGTAWIARQVPGDIDGDPVRPPFWDWDDDNVRSMIMIMGGRDDQSRFTWMKMFTDDVVPDGDYIYPTYTYGYDPDDADFWDWDKQAWVQKMKIWIKTDFGDDDDKDKDKPVPPDDPQKDKDDWDQDPVRGIITMIMGMDGPVCQVPDWIWMWMADVSVRDTDTDTHHHD/DKAKAKPDQEDADAFFDKDKIKIFIPWWQDDDPFRFKWKWWAAPPDDTDTAAGRFFHGPPPHDPQWGKDDGIGMIMIMRGGDDPVRQTWMWMWGDRDVIDIYPTYGYAYDDDFDFWDKDKDWADPVVLVVFKTKIKIKTPFGPDPDKDKWKAFVHRTDPDQKDKDKDAQDPPRGGIMMMMIGMDTSVVVVVTFKIKIWMDDPNDPGIDIDIGTPD/DWAWAKDEAAEEEAQDKDKIKIAIDDDQLQPWKKWKWWAAVPDIDTAWIARQNPRDIDGDPVCVVFWDWGDDNVRRMIMIMGGRDDQVSFTWMKMFTDDVPPDGDYIYPTYTYGYDPDDADFWDWDKQAWVQKMKIKIKTDFGDDDDKDKDKPVPPDDPQKDWDDWDQDPVRGIITMIMGMDGPVCLPVDWIWMWIADVSVRDIDIGTHHD/DKAKAKPDQEDADAFFAKDKIKIFIPWWQDDDPFRFKWKWWAAPPDDTDTAGGRFFHGDPPHDPQWGKHDGIGMIMIMRGGDDPVRQTWMWMWGDSPVIDIYPTYGYAYDDDFDFWDKDKDWADVVVLVVWKTKIKIKTPFGPDPDKDKWKAFVHRTDDDQKDKDKDAQDPPRRGIMMMIIGMDTSVVVVVTFKIKIWMDDPNDPGIDIDIGTPD